Protein 2MW1 (pdb70)

B-factor: mean 37.43, std 23.06, range [0.03, 75.54]

Solvent-accessible surface area: 7806 Å² total; per-residue (Å²): 98,145,145,174,90,97,127,144,49,131,50,91,93,9,94,31,71,113,76,26,122,42,57,160,155,11,82,4,118,20,110,27,111,19,36,84,24,64,0,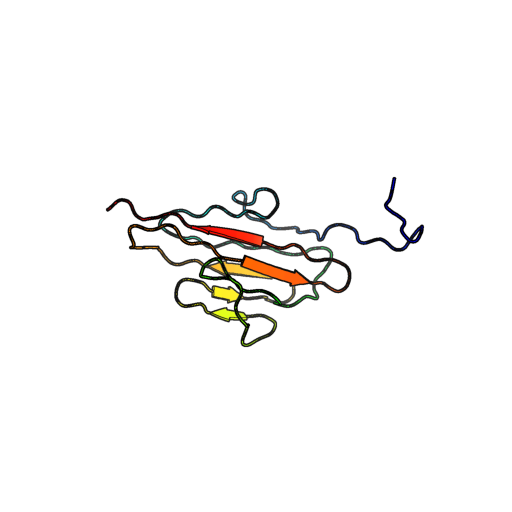10,1,103,61,49,111,88,18,109,5,73,10,2,31,56,124,64,130,115,85,160,32,125,37,159,118,77,7,96,14,68,42,0,51,2,75,14,108,121,48,62,0,45,0,74,13,79,126,1,142,64,127,53,71,70,44,1,0,2,24,0,59,10,55,110,10,137,39,72,2,82,4,36,2,50,33,12,209,187

Sequence (118 aa):
GCELSDPDGLADPMKWSKVPSGLKNGELKVEAEGGSSLFACKNYKSFWISSVKEEGKFKENTSYKEFDGGWYLVKIEDNELKVIINRNETNASRSFTVCVEAGNAFDEFKFVQDAAKQGCELSDPDGLADPMKWSKVPSGLKNGELKVEAEGGSSLFACKNYKSFWISSVKEEGKFKENTSYKEFDGGWYLVKIEDNELKVIINRNETNASRSFTVCVEAGNAFDEFKFVQDAAKQGCELSDPDGLADPMKWSKVPSGLKNGELKVEAEGGSSLFACKNYKSFWISSVKEEGKFKENTSYKEFDGGWYLVKIEDNELKVIINRNETNASRSFTVCVEAGNAFDEFKFVQDAAKQGCELSDPDGLADPMKWSKVPSGLKNGELKVEAEGGSSLFACKNYKSFWISSVKEEGKFKENTSYKEFDGGWYLVKIEDNELKVIINRNETNASRSFTVCVEAGNAFDEFKFVQDAAKQGCELSDPDGLADPMKWSKVPSGLKNGELKVEAEGGSSLFACKNYKSFWISSVKEEGKFKENTSYKEFDGGWYLVKIEDNELKVIINRNETNASRSFTVCVEAGNAFDEFKFVQDAAKQGCELSDPDGLADPMKWSKVPSGLKNGELKVEAEGGSSLFACKNYKSFWISSVKEEGKFKENTSYKEFDGGWYLVKIEDNELKVIINRNETNASRSFTVCVEAGNAFDEFKFVQDAAKQGCELSDPDGLADPMKWSKVPSGLKNGELKVEAEGGSSLFACKNYKSFWISSVKEEGKFKENTSYKEFDGGWYLVKIEDNELKVIINRNETNASRSFTVCVEAGNAFDEFKFVQDAAKQGCELSDPDGLADPMKWSKVPSGLKNGELKVEAEGGSSLFACKNYKSFWISSVKEEGKFKENTSYKEFDGGWYLVKIEDNELKVIINRNETNASRSFTVCVEAGNAFDEFKFVQDAAKQGCELSDPDGLADPMKWSKVPSGLKNGELKVEAEGGSSLFACKNYKSFWISSVKEEGKFKENTSYKEFDGGWYLVKIEDNELKVIINRNETNASRSFTVCVEAGNAFDEFKFVQDAAKQGCELSDPDGLADPMKWSKVPSGLKNGELKVEAEGGSSLFACKNYKSFWISSVKEEGKFKENTSYKEFDGGWYLVKIEDNELKVIINRNETNASRSFTVCVEAGNAFDEFKFVQDAAKQGCELSDPDGLADPMKWSKVPSGLKNGELKVEAEGGSSLFACKNYKSFWISSVKEEGKFKENTSYKEFDGGWYLVKIEDNELKVIINRNETNASRSFTVCVEAGNAFDEFKFVQDAAKQGCELSDPDGLADPMKWSKVPSGLKNGELKVEAEGGSSLFACKNYKSFWISSVKEEGKFKENTSYKEFDGGWYLVKIEDNELKVIINRNETNASRSFTVCVEAGNAFDEFKFVQDAAKQGCELSDPDGLADPMKWSKVPSGLKNGELKVEAEGGSSLFACKNYKSFWISSVKEEGKFKENTSYKEFDGGWYLVKIEDNELKVIINRNETNASRSFTVCVEAGNAFDEFKFVQDAAKQGCELSDPDGLADPMKWSKVPSGLKNGELKVEAEGGSSLFACKNYKSFWISSVKEEGKFKENTSYKEFDGGWYLVKIEDNELKVIINRNETNASRSFTVCVEAGNAFDEFKFVQDAAKQGCELSDPDGLADPMKWSKVPSGLKNGELKVEAEGGSSLFACKNYKSFWISSVKEEGKFKENTSYKEFDGGWYLVKIEDNELKVIINRNETNASRSFTVCVEAGNAFDEFKFVQDAAKQGCELSDPDGLADPMKWSKVPSGLKNGELKVEAEGGSSLFACKNYKSFWISSVKEEGKFKENTSYKEFDGGWYLVKIEDNELKVIINRNETNASRSFTVCVEAGNAFDEFKFVQDAAKQGCELSDPDGLADPMKWSKVPSGLKNGELKVEAEGGSSLFACKNYKSFWISSVKEEGKFKENTSYKEFDGGWYLVKIEDNELKVIINRNETNASRSFTVCVEAGNAFDEFKFVQDAAKQGCELSDPDGLADPMKWSKVPSGLKNGELKVEAEGGSSLFACKNYKSFWISSVKEEGKFKENTSYKEFDGGWYLVKIEDNELKVIINRNETNASRSFTVCVEAGNAFDEFKFVQDAAKQGCELSDPDGLADPMKWSKVPSGLKNGELKVEAEGGSSLFACKNYKSFWISSVKEEGKFKENTSYKEFDGGWYLVKIEDNELKVIINRNETNASRSFTVCVEAGNAFDEFKFVQDAAKQGCELSDPDGLADPMKWSKVPSGLKNGELKVEAEGGSSLFACKNYKSFWISSVKEEGKFKENTSYKEFDGGWYLVKIEDNELKVIINRNETNASRSFTVCVEAGNAFDEFKFVQDAAKQ

Structure (mmCIF, N/CA/C/O backbone):
data_2MW1
#
_entry.id   2MW1
#
loop_
_atom_site.group_PDB
_atom_site.id
_atom_site.type_symbol
_atom_site.label_atom_id
_atom_site.label_alt_id
_atom_site.label_comp_id
_atom_site.label_asym_id
_atom_site.label_entity_id
_atom_site.label_seq_id
_atom_site.pdbx_PDB_ins_code
_atom_site.Cartn_x
_atom_site.Cartn_y
_atom_site.Cartn_z
_atom_site.occupancy
_atom_site.B_iso_or_equiv
_atom_site.auth_seq_id
_atom_site.auth_comp_id
_atom_site.auth_asym_id
_atom_site.auth_atom_id
_atom_site.pdbx_PDB_model_num
ATOM 1 N N . GLY A 1 1 ? -10.955 23.124 -18.495 1.00 62.32 1 GLY A N 1
ATOM 2 C CA . GLY A 1 1 ? -11.996 23.397 -17.495 1.00 50.11 1 GLY A CA 1
ATOM 3 C C . GLY A 1 1 ? -12.791 22.137 -17.211 1.00 41.14 1 GLY A C 1
ATOM 4 O O . GLY A 1 1 ? -12.173 21.103 -16.985 1.00 22.33 1 GLY A O 1
ATOM 8 N N . CYS A 1 2 ? -14.128 22.211 -17.195 1.00 23.23 2 CYS A N 1
ATOM 9 C CA . CYS A 1 2 ? -15.121 21.236 -16.712 1.00 54.23 2 CYS A CA 1
ATOM 10 C C . CYS A 1 2 ? -14.981 20.754 -15.257 1.00 44.32 2 CYS A C 1
ATOM 11 O O . CYS A 1 2 ? -15.911 20.176 -14.691 1.00 70.32 2 CYS A O 1
ATOM 19 N N . GLU A 1 3 ? -13.855 21.006 -14.607 1.00 5.43 3 GLU A N 1
ATOM 20 C CA . GLU A 1 3 ? -13.669 20.973 -13.161 1.00 2.22 3 GLU A CA 1
ATOM 21 C C . GLU A 1 3 ? -14.218 22.270 -12.553 1.00 21.34 3 GLU A C 1
ATOM 22 O O . GLU A 1 3 ? -14.181 23.318 -13.209 1.00 45.42 3 GLU A O 1
ATOM 34 N N . LEU A 1 4 ? -14.694 22.218 -11.304 1.00 43.02 4 LEU A N 1
ATOM 35 C CA . LEU A 1 4 ? -14.896 23.360 -10.406 1.00 24.41 4 LEU A CA 1
ATOM 36 C C . LEU A 1 4 ? -14.586 22.864 -8.997 1.00 52.25 4 LEU A C 1
ATOM 37 O O . LEU A 1 4 ? -14.873 21.704 -8.692 1.00 33.53 4 LEU A O 1
ATOM 53 N N . SER A 1 5 ? -14.042 23.728 -8.143 1.00 52.11 5 SER A N 1
ATOM 54 C CA . SER A 1 5 ? -13.660 23.399 -6.772 1.00 11.14 5 SER A CA 1
ATOM 55 C C . SER A 1 5 ? -13.841 24.642 -5.904 1.00 13.02 5 SER A C 1
ATOM 56 O O . SER A 1 5 ? -13.963 25.753 -6.438 1.00 2.14 5 SER A O 1
ATOM 64 N N . ASP A 1 6 ? -13.837 24.479 -4.584 1.00 51.23 6 ASP A N 1
ATOM 65 C CA . ASP A 1 6 ? -13.802 25.604 -3.653 1.00 23.33 6 ASP A CA 1
ATOM 66 C C . ASP A 1 6 ? -12.430 26.267 -3.774 1.00 64.13 6 ASP A C 1
ATOM 67 O O . ASP A 1 6 ? -11.431 25.555 -3.920 1.00 32.20 6 ASP A O 1
ATOM 76 N N . PRO A 1 7 ? -12.331 27.601 -3.649 1.00 2.23 7 PRO A N 1
ATOM 77 C CA . PRO A 1 7 ? -11.089 28.310 -3.931 1.00 4.43 7 PRO A CA 1
ATOM 78 C C . PRO A 1 7 ? -9.961 27.932 -2.970 1.00 22.50 7 PRO A C 1
ATOM 79 O O . PRO A 1 7 ? -8.799 27.918 -3.378 1.00 5.34 7 PRO A O 1
ATOM 90 N N . ASP A 1 8 ? -10.288 27.614 -1.715 1.00 52.24 8 ASP A N 1
ATOM 91 C CA . ASP A 1 8 ? -9.346 27.127 -0.714 1.00 62.14 8 ASP A CA 1
ATOM 92 C C . ASP A 1 8 ? -10.035 25.984 0.020 1.00 1.32 8 ASP A C 1
ATOM 93 O O . ASP A 1 8 ? -10.318 26.060 1.221 1.00 73.13 8 ASP A O 1
ATOM 102 N N . GLY A 1 9 ? -10.381 24.948 -0.739 1.00 65.55 9 GLY A N 1
ATOM 103 C CA . GLY A 1 9 ? -10.975 23.725 -0.219 1.00 42.15 9 GLY A CA 1
ATOM 104 C C . GLY A 1 9 ? -10.626 22.527 -1.092 1.00 42.44 9 GLY A C 1
ATOM 105 O O . GLY A 1 9 ? -11.520 21.802 -1.531 1.00 31.13 9 GLY A O 1
ATOM 109 N N . LEU A 1 10 ? -9.334 22.333 -1.368 1.00 5.02 10 LEU A N 1
ATOM 110 C CA . LEU A 1 10 ? -8.759 21.224 -2.107 1.00 23.30 10 LEU A CA 1
ATOM 111 C C . LEU A 1 10 ? -7.938 20.344 -1.143 1.00 43.14 10 LEU A C 1
ATOM 112 O O . LEU A 1 10 ? -7.796 20.670 0.045 1.00 25.41 10 LEU A O 1
ATOM 128 N N . ALA A 1 11 ? -7.377 19.237 -1.636 1.00 3.42 11 ALA A N 1
ATOM 129 C CA . ALA A 1 11 ? -6.599 18.280 -0.861 1.00 65.15 11 ALA A CA 1
ATOM 130 C C . ALA A 1 11 ? -5.207 18.148 -1.470 1.00 23.43 11 ALA A C 1
ATOM 131 O O . ALA A 1 11 ? -5.055 17.648 -2.583 1.00 62.32 11 ALA A O 1
ATOM 138 N N . ASP A 1 12 ? -4.185 18.598 -0.742 1.00 74.23 12 ASP A N 1
ATOM 139 C CA . ASP A 1 12 ? -2.779 18.408 -1.107 1.00 51.24 12 ASP A CA 1
ATOM 140 C C . ASP A 1 12 ? -2.469 16.902 -1.177 1.00 70.15 12 ASP A C 1
ATOM 141 O O . ASP A 1 12 ? -3.144 16.120 -0.496 1.00 72.34 12 ASP A O 1
ATOM 150 N N . PRO A 1 13 ? -1.437 16.447 -1.907 1.00 65.54 13 PRO A N 1
ATOM 151 C CA . PRO A 1 13 ? -1.055 15.034 -1.903 1.00 1.42 13 PRO A CA 1
ATOM 152 C C . PRO A 1 13 ? -0.557 14.617 -0.516 1.00 23.40 13 PRO A C 1
ATOM 153 O O . PRO A 1 13 ? 0.032 15.434 0.204 1.00 53.13 13 PRO A O 1
ATOM 164 N N . MET A 1 14 ? -0.802 13.366 -0.118 1.00 23.32 14 MET A N 1
ATOM 165 C CA . MET A 1 14 ? -0.259 12.843 1.133 1.00 11.13 14 MET A CA 1
ATOM 166 C C . MET A 1 14 ? 1.253 12.744 1.003 1.00 50.25 14 MET A C 1
ATOM 167 O O . MET A 1 14 ? 1.772 12.426 -0.071 1.00 2.04 14 MET A O 1
ATOM 181 N N . LYS A 1 15 ? 1.968 13.028 2.092 1.00 32.33 15 LYS A N 1
ATOM 182 C CA . LYS A 1 15 ? 3.412 13.168 2.060 1.00 52.43 15 LYS A CA 1
ATOM 183 C C . LYS A 1 15 ? 4.092 12.401 3.163 1.00 24.12 15 LYS A C 1
ATOM 184 O O . LYS A 1 15 ? 3.757 12.402 4.352 1.00 44.12 15 LYS A O 1
ATOM 203 N N . TRP A 1 16 ? 5.233 11.920 2.720 1.00 73.21 16 TRP A N 1
ATOM 204 C CA . TRP A 1 16 ? 5.981 10.839 3.316 1.00 42.24 16 TRP A CA 1
ATOM 205 C C . TRP A 1 16 ? 7.429 11.295 3.492 1.00 3.14 16 TRP A C 1
ATOM 206 O O . TRP A 1 16 ? 7.986 11.933 2.595 1.00 13.20 16 TRP A O 1
ATOM 227 N N . SER A 1 17 ? 8.023 11.048 4.663 1.00 52.32 17 SER A N 1
ATOM 228 C CA . SER A 1 17 ? 9.456 11.213 4.917 1.00 70.43 17 SER A CA 1
ATOM 229 C C . SER A 1 17 ? 10.236 9.960 4.495 1.00 73.14 17 SER A C 1
ATOM 230 O O . SER A 1 17 ? 11.369 10.073 4.022 1.00 41.31 17 SER A O 1
ATOM 238 N N . LYS A 1 18 ? 9.649 8.764 4.611 1.00 63.34 18 LYS A N 1
ATOM 239 C CA . LYS A 1 18 ? 10.281 7.505 4.216 1.00 30.12 18 LYS A CA 1
ATOM 240 C C . LYS A 1 18 ? 9.371 6.843 3.201 1.00 70.33 18 LYS A C 1
ATOM 241 O O . LYS A 1 18 ? 8.183 6.714 3.486 1.00 32.40 18 LYS A O 1
ATOM 260 N N . VAL A 1 19 ? 9.935 6.416 2.074 1.00 31.24 19 VAL A N 1
ATOM 261 C CA . VAL A 1 19 ? 9.316 5.551 1.074 1.00 53.45 19 VAL A CA 1
ATOM 262 C C . VAL A 1 19 ? 10.401 4.609 0.520 1.00 30.40 19 VAL A C 1
ATOM 263 O O . VAL A 1 19 ? 11.598 4.910 0.656 1.00 72.33 19 VAL A O 1
ATOM 276 N N . PRO A 1 20 ? 10.030 3.464 -0.072 1.00 30.33 20 PRO A N 1
ATOM 277 C CA . PRO A 1 20 ? 10.901 2.612 -0.873 1.00 53.23 20 PRO A CA 1
ATOM 278 C C . PRO A 1 20 ? 11.129 3.193 -2.268 1.00 4.02 20 PRO A C 1
ATOM 279 O O . PRO A 1 20 ? 10.194 3.672 -2.909 1.00 3.43 20 PRO A O 1
ATOM 290 N N . SER A 1 21 ? 12.344 3.026 -2.791 1.00 32.14 21 SER A N 1
ATOM 291 C CA . SER A 1 21 ? 12.670 3.397 -4.165 1.00 4.31 21 SER A CA 1
ATOM 292 C C . SER A 1 21 ? 11.921 2.573 -5.232 1.00 31.23 21 SER A C 1
ATOM 293 O O . SER A 1 21 ? 11.911 2.954 -6.400 1.00 52.13 21 SER A O 1
ATOM 301 N N . GLY A 1 22 ? 11.295 1.446 -4.868 1.00 61.34 22 GLY A N 1
ATOM 302 C CA . GLY A 1 22 ? 10.505 0.629 -5.792 1.00 44.15 22 GLY A CA 1
ATOM 303 C C . GLY A 1 22 ? 9.141 1.238 -6.134 1.00 53.42 22 GLY A C 1
ATOM 304 O O . GLY A 1 22 ? 8.455 0.741 -7.031 1.00 22.54 22 GLY A O 1
ATOM 308 N N . LEU A 1 23 ? 8.719 2.291 -5.425 1.00 23.41 23 LEU A N 1
ATOM 309 C CA . LEU A 1 23 ? 7.544 3.091 -5.733 1.00 15.40 23 LEU A CA 1
ATOM 310 C C . LEU A 1 23 ? 7.709 3.780 -7.081 1.00 35.42 23 LEU A C 1
ATOM 311 O O . LEU A 1 23 ? 8.724 4.422 -7.348 1.00 72.12 23 LEU A O 1
ATOM 327 N N . LYS A 1 24 ? 6.669 3.718 -7.901 1.00 53.13 24 LYS A N 1
ATOM 328 C CA . LYS A 1 24 ? 6.529 4.497 -9.125 1.00 33.13 24 LYS A CA 1
ATOM 329 C C . LYS A 1 24 ? 5.082 4.948 -9.205 1.00 35.23 24 LYS A C 1
ATOM 330 O O . LYS A 1 24 ? 4.220 4.161 -9.578 1.00 13.04 24 LYS A O 1
ATOM 349 N N . ASN A 1 25 ? 4.804 6.182 -8.773 1.00 0.10 25 ASN A N 1
ATOM 350 C CA . ASN A 1 25 ? 3.458 6.751 -8.659 1.00 21.44 25 ASN A CA 1
ATOM 351 C C . ASN A 1 25 ? 2.494 5.760 -7.988 1.00 34.12 25 ASN A C 1
ATOM 352 O O . ASN A 1 25 ? 1.463 5.376 -8.546 1.00 51.14 25 ASN A O 1
ATOM 363 N N . GLY A 1 26 ? 2.905 5.264 -6.818 1.00 60.14 26 GLY A N 1
ATOM 364 C CA . GLY A 1 26 ? 2.151 4.318 -6.006 1.00 34.24 26 GLY A CA 1
ATOM 365 C C . GLY A 1 26 ? 2.109 2.898 -6.567 1.00 15.31 26 GLY A C 1
ATOM 366 O O . GLY A 1 26 ? 1.591 2.024 -5.881 1.00 55.21 26 GLY A O 1
ATOM 370 N N . GLU A 1 27 ? 2.642 2.612 -7.760 1.00 75.33 27 GLU A N 1
ATOM 371 C CA . GLU A 1 27 ? 2.774 1.237 -8.228 1.00 4.01 27 GLU A CA 1
ATOM 372 C C . GLU A 1 27 ? 4.098 0.680 -7.696 1.00 75.25 27 GLU A C 1
ATOM 373 O O . GLU A 1 27 ? 5.164 1.250 -7.944 1.00 20.53 27 GLU A O 1
ATOM 385 N N . LEU A 1 28 ? 4.044 -0.411 -6.933 1.00 21.42 28 LEU A N 1
ATOM 386 C CA . LEU A 1 28 ? 5.171 -0.976 -6.192 1.00 71.25 28 LEU A CA 1
ATOM 387 C C . LEU A 1 28 ? 5.512 -2.323 -6.816 1.00 54.13 28 LEU A C 1
ATOM 388 O O . LEU A 1 28 ? 4.821 -3.316 -6.566 1.00 43.31 28 LEU A O 1
ATOM 404 N N . LYS A 1 29 ? 6.551 -2.372 -7.650 1.00 3.03 29 LYS A N 1
ATOM 405 C CA . LYS A 1 29 ? 6.961 -3.643 -8.254 1.00 73.45 29 LYS A CA 1
ATOM 406 C C . LYS A 1 29 ? 7.693 -4.467 -7.194 1.00 51.22 29 LYS A C 1
ATOM 407 O O . LYS A 1 29 ? 8.410 -3.905 -6.368 1.00 2.31 29 LYS A O 1
ATOM 426 N N . VAL A 1 30 ? 7.510 -5.784 -7.199 1.00 52.31 30 VAL A N 1
ATOM 427 C CA . VAL A 1 30 ? 8.123 -6.733 -6.279 1.00 21.21 30 VAL A CA 1
ATOM 428 C C . VAL A 1 30 ? 8.512 -7.953 -7.104 1.00 52.25 30 VAL A C 1
ATOM 429 O O . VAL A 1 30 ? 7.870 -8.275 -8.110 1.00 2.11 30 VAL A O 1
ATOM 442 N N . GLU A 1 31 ? 9.590 -8.619 -6.716 1.00 20.10 31 GLU A N 1
ATOM 443 C CA . GLU A 1 31 ? 10.142 -9.762 -7.420 1.00 21.44 31 GLU A CA 1
ATOM 444 C C . GLU A 1 31 ? 9.650 -11.061 -6.772 1.00 75.24 31 GLU A C 1
ATOM 445 O O . GLU A 1 31 ? 8.944 -11.043 -5.756 1.00 53.42 31 GLU A O 1
ATOM 457 N N . ALA A 1 32 ? 10.057 -12.202 -7.321 1.00 60.32 32 ALA A N 1
ATOM 458 C CA . ALA A 1 32 ? 9.770 -13.529 -6.784 1.00 62.11 32 ALA A CA 1
ATOM 459 C C . ALA A 1 32 ? 10.585 -13.895 -5.528 1.00 41.42 32 ALA A C 1
ATOM 460 O O . ALA A 1 32 ? 10.789 -15.067 -5.249 1.00 35.44 32 ALA A O 1
ATOM 467 N N . GLU A 1 33 ? 10.997 -12.918 -4.723 1.00 11.22 33 GLU A N 1
ATOM 468 C CA . GLU A 1 33 ? 11.507 -13.070 -3.362 1.00 74.15 33 GLU A CA 1
ATOM 469 C C . GLU A 1 33 ? 10.606 -12.405 -2.334 1.00 73.25 33 GLU A C 1
ATOM 470 O O . GLU A 1 33 ? 10.441 -12.925 -1.233 1.00 32.21 33 GLU A O 1
ATOM 482 N N . GLY A 1 34 ? 10.047 -11.254 -2.697 1.00 12.12 34 GLY A N 1
ATOM 483 C CA . GLY A 1 34 ? 9.296 -10.436 -1.767 1.00 42.15 34 GLY A CA 1
ATOM 484 C C . GLY A 1 34 ? 10.255 -9.656 -0.875 1.00 23.14 34 GLY A C 1
ATOM 485 O O . GLY A 1 34 ? 11.417 -10.031 -0.686 1.00 63.15 34 GLY A O 1
ATOM 489 N N . GLY A 1 35 ? 9.762 -8.558 -0.319 1.00 51.12 35 GLY A N 1
ATOM 490 C CA . GLY A 1 35 ? 10.570 -7.616 0.442 1.00 11.44 35 GLY A CA 1
ATOM 491 C C . GLY A 1 35 ? 9.744 -6.941 1.524 1.00 42.01 35 GLY A C 1
ATOM 492 O O . GLY A 1 35 ? 8.522 -7.112 1.579 1.00 20.12 35 GLY A O 1
ATOM 496 N N . SER A 1 36 ? 10.405 -6.155 2.374 1.00 51.12 36 SER A N 1
ATOM 497 C CA . SER A 1 36 ? 9.729 -5.190 3.223 1.00 13.24 36 SER A CA 1
ATOM 498 C C . SER A 1 36 ? 9.755 -3.827 2.534 1.00 13.20 36 SER A C 1
ATOM 499 O O . SER A 1 36 ? 10.664 -3.534 1.754 1.00 24.50 36 SER A O 1
ATOM 507 N N . SER A 1 37 ? 8.797 -2.969 2.870 1.00 54.35 37 SER A N 1
ATOM 508 C CA . SER A 1 37 ? 8.792 -1.558 2.537 1.00 23.21 37 SER A CA 1
ATOM 509 C C . SER A 1 37 ? 8.197 -0.793 3.716 1.00 70.33 37 SER A C 1
ATOM 510 O O . SER A 1 37 ? 7.319 -1.306 4.416 1.00 62.15 37 SER A O 1
ATOM 518 N N . LEU A 1 38 ? 8.679 0.434 3.914 1.00 13.10 38 LEU A N 1
ATOM 519 C CA . LEU A 1 38 ? 8.324 1.331 5.003 1.00 63.54 38 LEU A CA 1
ATOM 520 C C . LEU A 1 38 ? 7.894 2.648 4.377 1.00 24.33 38 LEU A C 1
ATOM 521 O O . LEU A 1 38 ? 8.599 3.184 3.518 1.00 73.35 38 LEU A O 1
ATOM 537 N N . PHE A 1 39 ? 6.763 3.156 4.845 1.00 43.11 39 PHE A N 1
ATOM 538 C CA . PHE A 1 39 ? 6.097 4.353 4.390 1.00 14.10 39 PHE A CA 1
ATOM 539 C C . PHE A 1 39 ? 5.838 5.177 5.647 1.00 64.33 39 PHE A C 1
ATOM 540 O O . PHE A 1 39 ? 4.869 4.923 6.363 1.00 31.33 39 PHE A O 1
ATOM 557 N N . ALA A 1 40 ? 6.744 6.103 5.977 1.00 52.33 40 ALA A N 1
ATOM 558 C CA . ALA A 1 40 ? 6.566 6.968 7.139 1.00 4.00 40 ALA A CA 1
ATOM 559 C C . ALA A 1 40 ? 6.032 8.308 6.699 1.00 11.43 40 ALA A C 1
ATOM 560 O O . ALA A 1 40 ? 6.606 8.953 5.816 1.00 12.32 40 ALA A O 1
ATOM 567 N N . CYS A 1 41 ? 4.911 8.692 7.294 1.00 31.22 41 CYS A N 1
ATOM 568 C CA . CYS A 1 41 ? 4.124 9.824 6.884 1.00 53.11 41 CYS A CA 1
ATOM 569 C C . CYS A 1 41 ? 4.429 11.023 7.758 1.00 1.11 41 CYS A C 1
ATOM 570 O O . CYS A 1 41 ? 4.449 10.966 8.995 1.00 61.11 41 CYS A O 1
ATOM 578 N N . LYS A 1 42 ? 4.658 12.140 7.076 1.00 10.02 42 LYS A N 1
ATOM 579 C CA . LYS A 1 42 ? 5.136 13.348 7.712 1.00 33.51 42 LYS A CA 1
ATOM 580 C C . LYS A 1 42 ? 4.035 14.391 7.841 1.00 52.12 42 LYS A C 1
ATOM 581 O O . LYS A 1 42 ? 4.188 15.297 8.659 1.00 72.34 42 LYS A O 1
ATOM 600 N N . ASN A 1 43 ? 2.927 14.255 7.109 1.00 12.21 43 ASN A N 1
ATOM 601 C CA . ASN A 1 43 ? 1.862 15.261 7.058 1.00 10.44 43 ASN A CA 1
ATOM 602 C C . ASN A 1 43 ? 0.469 14.726 7.439 1.00 3.00 43 ASN A C 1
ATOM 603 O O . ASN A 1 43 ? -0.456 15.530 7.572 1.00 33.42 43 ASN A O 1
ATOM 614 N N . TYR A 1 44 ? 0.316 13.413 7.637 1.00 63.51 44 TYR A N 1
ATOM 615 C CA . TYR A 1 44 ? -0.953 12.753 7.936 1.00 5.22 44 TYR A CA 1
ATOM 616 C C . TYR A 1 44 ? -0.686 11.515 8.805 1.00 4.23 44 TYR A C 1
ATOM 617 O O . TYR A 1 44 ? -0.607 10.401 8.299 1.00 43.22 44 TYR A O 1
ATOM 635 N N . LYS A 1 45 ? -0.531 11.686 10.118 1.00 1.44 45 LYS A N 1
ATOM 636 C CA . LYS A 1 45 ? -0.201 10.595 11.057 1.00 63.24 45 LYS A CA 1
ATOM 637 C C . LYS A 1 45 ? -1.452 9.900 11.595 1.00 72.11 45 LYS A C 1
ATOM 638 O O . LYS A 1 45 ? -1.432 9.303 12.667 1.00 41.43 45 LYS A O 1
ATOM 657 N N . SER A 1 46 ? -2.563 10.053 10.890 1.00 3.24 46 SER A N 1
ATOM 658 C CA . SER A 1 46 ? -3.874 9.611 11.308 1.00 1.31 46 SER A CA 1
ATOM 659 C C . SER A 1 46 ? -4.558 9.149 10.029 1.00 34.23 46 SER A C 1
ATOM 660 O O . SER A 1 46 ? -4.943 9.979 9.207 1.00 25.22 46 SER A O 1
ATOM 668 N N . PHE A 1 47 ? -4.580 7.839 9.806 1.00 44.03 47 PHE A N 1
ATOM 669 C CA . PHE A 1 47 ? -5.217 7.179 8.676 1.00 71.41 47 PHE A CA 1
ATOM 670 C C . PHE A 1 47 ? -5.551 5.750 9.087 1.00 43.13 47 PHE A C 1
ATOM 671 O O . PHE A 1 47 ? -5.244 5.344 10.212 1.00 33.53 47 PHE A O 1
ATOM 688 N N . TRP A 1 48 ? -6.168 4.987 8.193 1.00 32.40 48 TRP A N 1
ATOM 689 C CA . TRP A 1 48 ? -6.478 3.578 8.407 1.00 52.35 48 TRP A CA 1
ATOM 690 C C . TRP A 1 48 ? -6.646 2.887 7.071 1.00 62.44 48 TRP A C 1
ATOM 691 O O . TRP A 1 48 ? -6.820 3.520 6.029 1.00 53.41 48 TRP A O 1
ATOM 712 N N . ILE A 1 49 ? -6.584 1.566 7.129 1.00 64.32 49 ILE A N 1
ATOM 713 C CA . ILE A 1 49 ? -6.713 0.677 5.996 1.00 63.25 49 ILE A CA 1
ATOM 714 C C . ILE A 1 49 ? -8.172 0.684 5.547 1.00 70.45 49 ILE A C 1
ATOM 715 O O . ILE A 1 49 ? -9.044 0.353 6.353 1.00 44.34 49 ILE A O 1
ATOM 731 N N . SER A 1 50 ? -8.424 0.987 4.270 1.00 71.32 50 SER A N 1
ATOM 732 C CA . SER A 1 50 ? -9.751 0.862 3.671 1.00 14.23 50 SER A CA 1
ATOM 733 C C . SER A 1 50 ? -9.738 0.301 2.249 1.00 21.51 50 SER A C 1
ATOM 734 O O . SER A 1 50 ? -10.804 0.240 1.627 1.00 23.41 50 SER A O 1
ATOM 742 N N . SER A 1 51 ? -8.607 -0.193 1.729 1.00 31.23 51 SER A N 1
ATOM 743 C CA . SER A 1 51 ? -8.727 -1.283 0.774 1.00 25.42 51 SER A CA 1
ATOM 744 C C . SER A 1 51 ? -7.685 -2.367 0.970 1.00 13.34 51 SER A C 1
ATOM 745 O O . SER A 1 51 ? -6.599 -2.137 1.510 1.00 22.13 51 SER A O 1
ATOM 753 N N . VAL A 1 52 ? -8.043 -3.540 0.460 1.00 1.44 52 VAL A N 1
ATOM 754 C CA . VAL A 1 52 ? -7.202 -4.688 0.208 1.00 12.10 52 VAL A CA 1
ATOM 755 C C . VAL A 1 52 ? -7.661 -5.212 -1.158 1.00 32.42 52 VAL A C 1
ATOM 756 O O . VAL A 1 52 ? -8.851 -5.181 -1.471 1.00 20.11 52 VAL A O 1
ATOM 769 N N . LYS A 1 53 ? -6.733 -5.723 -1.963 1.00 35.50 53 LYS A N 1
ATOM 770 C CA . LYS A 1 53 ? -6.971 -6.562 -3.136 1.00 62.53 53 LYS A CA 1
ATOM 771 C C . LYS A 1 53 ? -5.877 -7.605 -3.083 1.00 23.42 53 LYS A C 1
ATOM 772 O O . LYS A 1 53 ? -4.763 -7.238 -2.733 1.00 1.00 53 LYS A O 1
ATOM 791 N N . GLU A 1 54 ? -6.177 -8.853 -3.434 1.00 54.15 54 GLU A N 1
ATOM 792 C CA . GLU A 1 54 ? -5.183 -9.935 -3.466 1.00 35.21 54 GLU A CA 1
ATOM 793 C C . GLU A 1 54 ? -5.282 -10.778 -4.734 1.00 35.10 54 GLU A C 1
ATOM 794 O O . GLU A 1 54 ? -4.480 -11.689 -4.952 1.00 0.30 54 GLU A O 1
ATOM 806 N N . GLU A 1 55 ? -6.273 -10.486 -5.577 1.00 35.40 55 GLU A N 1
ATOM 807 C CA . GLU A 1 55 ? -6.696 -11.393 -6.636 1.00 22.44 55 GLU A CA 1
ATOM 808 C C . GLU A 1 55 ? -7.363 -10.616 -7.766 1.00 1.30 55 GLU A C 1
ATOM 809 O O . GLU A 1 55 ? -8.377 -11.022 -8.322 1.00 15.01 55 GLU A O 1
ATOM 821 N N . GLY A 1 56 ? -6.837 -9.432 -8.075 1.00 15.23 56 GLY A N 1
ATOM 822 C CA . GLY A 1 56 ? -7.366 -8.612 -9.163 1.00 41.43 56 GLY A CA 1
ATOM 823 C C . GLY A 1 56 ? -8.728 -7.977 -8.851 1.00 15.42 56 GLY A C 1
ATOM 824 O O . GLY A 1 56 ? -9.239 -7.216 -9.669 1.00 0.23 56 GLY A O 1
ATOM 828 N N . LYS A 1 57 ? -9.307 -8.236 -7.678 1.00 32.25 57 LYS A N 1
ATOM 829 C CA . LYS A 1 57 ? -10.537 -7.646 -7.159 1.00 44.01 57 LYS A CA 1
ATOM 830 C C . LYS A 1 57 ? -10.316 -7.352 -5.684 1.00 54.31 57 LYS A C 1
ATOM 831 O O . LYS A 1 57 ? -9.367 -7.882 -5.096 1.00 15.22 57 LYS A O 1
ATOM 850 N N . PHE A 1 58 ? -11.126 -6.472 -5.111 1.00 42.24 58 PHE A N 1
ATOM 851 C CA . PHE A 1 58 ? -10.925 -5.992 -3.752 1.00 73.20 58 PHE A CA 1
ATOM 852 C C . PHE A 1 58 ? -11.545 -6.992 -2.770 1.00 74.51 58 PHE A C 1
ATOM 853 O O . PHE A 1 58 ? -12.346 -7.858 -3.146 1.00 31.13 58 PHE A O 1
ATOM 870 N N . LYS A 1 59 ? -11.158 -6.911 -1.500 1.00 4.13 59 LYS A N 1
ATOM 871 C CA . LYS A 1 59 ? -11.667 -7.721 -0.402 1.00 15.31 59 LYS A CA 1
ATOM 872 C C . LYS A 1 59 ? -11.697 -6.887 0.887 1.00 15.04 59 LYS A C 1
ATOM 873 O O . LYS A 1 59 ? -11.194 -5.762 0.879 1.00 3.25 59 LYS A O 1
ATOM 892 N N . GLU A 1 60 ? -12.282 -7.407 1.968 1.00 1.45 60 GLU A N 1
ATOM 893 C CA . GLU A 1 60 ? -12.467 -6.655 3.213 1.00 20.14 60 GLU A CA 1
ATOM 894 C C . GLU A 1 60 ? -11.330 -6.891 4.216 1.00 23.12 60 GLU A C 1
ATOM 895 O O . GLU A 1 60 ? -10.571 -7.857 4.104 1.00 1.31 60 GLU A O 1
ATOM 907 N N . ASN A 1 61 ? -11.250 -6.026 5.233 1.00 73.42 61 ASN A N 1
ATOM 908 C CA . ASN A 1 61 ? -10.111 -5.847 6.119 1.00 54.23 61 ASN A CA 1
ATOM 909 C C . ASN A 1 61 ? -10.527 -5.958 7.589 1.00 11.01 61 ASN A C 1
ATOM 910 O O . ASN A 1 61 ? -11.387 -5.210 8.055 1.00 13.24 61 ASN A O 1
ATOM 921 N N . THR A 1 62 ? -9.923 -6.882 8.333 1.00 25.41 62 THR A N 1
ATOM 922 C CA . THR A 1 62 ? -10.357 -7.277 9.677 1.00 23.54 62 THR A CA 1
ATOM 923 C C . THR A 1 62 ? -9.910 -6.315 10.795 1.00 53.42 62 THR A C 1
ATOM 924 O O . THR A 1 62 ? -10.023 -6.638 11.979 1.00 62.34 62 THR A O 1
ATOM 935 N N . SER A 1 63 ? -9.333 -5.162 10.456 1.00 5.23 63 SER A N 1
ATOM 936 C CA . SER A 1 63 ? -8.833 -4.180 11.409 1.00 62.21 63 SER A CA 1
ATOM 937 C C . SER A 1 63 ? -8.804 -2.807 10.730 1.00 14.33 63 SER A C 1
ATOM 938 O O . SER A 1 63 ? -9.222 -2.675 9.580 1.00 61.21 63 SER A O 1
ATOM 946 N N . TYR A 1 64 ? -8.255 -1.801 11.413 1.00 2.43 64 TYR A N 1
ATOM 947 C CA . TYR A 1 64 ? -8.032 -0.463 10.871 1.00 42.25 64 TYR A CA 1
ATOM 948 C C . TYR A 1 64 ? -6.559 -0.148 10.629 1.00 50.12 64 TYR A C 1
ATOM 949 O O . TYR A 1 64 ? -6.219 0.831 9.967 1.00 33.34 64 TYR A O 1
ATOM 967 N N . LYS A 1 65 ? -5.666 -1.024 11.071 1.00 62.44 65 LYS A N 1
ATOM 968 C CA . LYS A 1 65 ? -4.225 -0.801 11.062 1.00 41.33 65 LYS A CA 1
ATOM 969 C C . LYS A 1 65 ? -3.457 -2.023 10.597 1.00 30.34 65 LYS A C 1
ATOM 970 O O . LYS A 1 65 ? -2.237 -1.962 10.503 1.00 62.52 65 LYS A O 1
ATOM 989 N N . GLU A 1 66 ? -4.142 -3.123 10.312 1.00 51.35 66 GLU A N 1
ATOM 990 C CA . GLU A 1 66 ? -3.508 -4.386 10.015 1.00 72.53 66 GLU A CA 1
ATOM 991 C C . GLU A 1 66 ? -4.259 -5.054 8.886 1.00 2.34 66 GLU A C 1
ATOM 992 O O . GLU A 1 66 ? -5.454 -4.811 8.709 1.00 50.04 66 GLU A O 1
ATOM 1004 N N . PHE A 1 67 ? -3.549 -5.930 8.189 1.00 31.54 67 PHE A N 1
ATOM 1005 C CA . PHE A 1 67 ? -4.096 -6.950 7.307 1.00 1.24 67 PHE A CA 1
ATOM 1006 C C . PHE A 1 67 ? -3.108 -8.112 7.280 1.00 1.11 67 PHE A C 1
ATOM 1007 O O . PHE A 1 67 ? -1.910 -7.887 7.452 1.00 31.11 67 PHE A O 1
ATOM 1024 N N . ASP A 1 68 ? -3.566 -9.336 7.046 1.00 24.54 68 ASP A N 1
ATOM 1025 C CA . ASP A 1 68 ? -2.788 -10.552 6.949 1.00 71.44 68 ASP A CA 1
ATOM 1026 C C . ASP A 1 68 ? -3.431 -11.442 5.887 1.00 32.42 68 ASP A C 1
ATOM 1027 O O . ASP A 1 68 ? -4.380 -12.183 6.146 1.00 20.24 68 ASP A O 1
ATOM 1036 N N . GLY A 1 69 ? -2.909 -11.344 4.665 1.00 44.21 69 GLY A N 1
ATOM 1037 C CA . GLY A 1 69 ? -3.378 -12.034 3.463 1.00 1.40 69 GLY A CA 1
ATOM 1038 C C . GLY A 1 69 ? -2.596 -13.306 3.158 1.00 11.02 69 GLY A C 1
ATOM 1039 O O . GLY A 1 69 ? -2.459 -13.685 1.993 1.00 75.35 69 GLY A O 1
ATOM 1043 N N . GLY A 1 70 ? -2.012 -13.939 4.174 1.00 34.53 70 GLY A N 1
ATOM 1044 C CA . GLY A 1 70 ? -1.239 -15.161 4.035 1.00 3.24 70 GLY A CA 1
ATOM 1045 C C . GLY A 1 70 ? 0.176 -14.850 3.565 1.00 75.52 70 GLY A C 1
ATOM 1046 O O . GLY A 1 70 ? 1.099 -14.886 4.378 1.00 20.31 70 GLY A O 1
ATOM 1050 N N . TRP A 1 71 ? 0.393 -14.561 2.279 1.00 75.14 71 TRP A N 1
ATOM 1051 C CA . TRP A 1 71 ? 1.721 -14.193 1.771 1.00 2.01 71 TRP A CA 1
ATOM 1052 C C . TRP A 1 71 ? 2.001 -12.692 1.912 1.00 31.21 71 TRP A C 1
ATOM 1053 O O . TRP A 1 71 ? 3.098 -12.236 1.588 1.00 1.22 71 TRP A O 1
ATOM 1074 N N . TYR A 1 72 ? 1.028 -11.918 2.392 1.00 2.22 72 TYR A N 1
ATOM 1075 C CA . TYR A 1 72 ? 1.051 -10.470 2.429 1.00 4.10 72 TYR A CA 1
ATOM 1076 C C . TYR A 1 72 ? 0.578 -10.054 3.816 1.00 34.44 72 TYR A C 1
ATOM 1077 O O . TYR A 1 72 ? -0.138 -10.802 4.490 1.00 62.41 72 TYR A O 1
ATOM 1095 N N . LEU A 1 73 ? 1.005 -8.882 4.264 1.00 31.30 73 LEU A N 1
ATOM 1096 C CA . LEU A 1 73 ? 0.947 -8.439 5.651 1.00 64.11 73 LEU A CA 1
ATOM 1097 C C . LEU A 1 73 ? 1.021 -6.914 5.631 1.00 72.52 73 LEU A C 1
ATOM 1098 O O . LEU A 1 73 ? 1.907 -6.380 4.956 1.00 2.02 73 LEU A O 1
ATOM 1114 N N . VAL A 1 74 ? 0.147 -6.226 6.362 1.00 2.21 74 VAL A N 1
ATOM 1115 C CA . VAL A 1 74 ? 0.138 -4.766 6.500 1.00 52.43 74 VAL A CA 1
ATOM 1116 C C . VAL A 1 74 ? 0.106 -4.435 7.991 1.00 23.50 74 VAL A C 1
ATOM 1117 O O . VAL A 1 74 ? -0.574 -5.144 8.733 1.00 10.24 74 VAL A O 1
ATOM 1130 N N . LYS A 1 75 ? 0.833 -3.394 8.424 1.00 30.20 75 LYS A N 1
ATOM 1131 C CA . LYS A 1 75 ? 0.898 -2.910 9.810 1.00 74.31 75 LYS A CA 1
ATOM 1132 C C . LYS A 1 75 ? 1.084 -1.390 9.791 1.00 10.00 75 LYS A C 1
ATOM 1133 O O . LYS A 1 75 ? 2.030 -0.927 9.152 1.00 54.41 75 LYS A O 1
ATOM 1152 N N . ILE A 1 76 ? 0.203 -0.628 10.446 1.00 51.34 76 ILE A N 1
ATOM 1153 C CA . ILE A 1 76 ? 0.324 0.805 10.724 1.00 11.11 76 ILE A CA 1
ATOM 1154 C C . ILE A 1 76 ? 0.757 0.927 12.189 1.00 2.32 76 ILE A C 1
ATOM 1155 O O . ILE A 1 76 ? 0.091 0.403 13.082 1.00 1.04 76 ILE A O 1
ATOM 1171 N N . GLU A 1 77 ? 1.845 1.653 12.442 1.00 12.23 77 GLU A N 1
ATOM 1172 C CA . GLU A 1 77 ? 2.343 2.007 13.758 1.00 10.42 77 GLU A CA 1
ATOM 1173 C C . GLU A 1 77 ? 2.399 3.530 13.841 1.00 73.51 77 GLU A C 1
ATOM 1174 O O . GLU A 1 77 ? 3.431 4.155 13.581 1.00 45.21 77 GLU A O 1
ATOM 1186 N N . ASP A 1 78 ? 1.259 4.116 14.190 1.00 32.14 78 ASP A N 1
ATOM 1187 C CA . ASP A 1 78 ? 0.932 5.542 14.189 1.00 14.00 78 ASP A CA 1
ATOM 1188 C C . ASP A 1 78 ? 1.090 6.151 12.808 1.00 4.04 78 ASP A C 1
ATOM 1189 O O . ASP A 1 78 ? 0.107 6.357 12.097 1.00 71.13 78 ASP A O 1
ATOM 1198 N N . ASN A 1 79 ? 2.339 6.427 12.444 1.00 43.31 79 ASN A N 1
ATOM 1199 C CA . ASN A 1 79 ? 2.735 7.168 11.269 1.00 3.31 79 ASN A CA 1
ATOM 1200 C C . ASN A 1 79 ? 3.696 6.369 10.396 1.00 51.04 79 ASN A C 1
ATOM 1201 O O . ASN A 1 79 ? 4.130 6.880 9.368 1.00 62.42 79 ASN A O 1
ATOM 1212 N N . GLU A 1 80 ? 4.011 5.125 10.752 1.00 10.11 80 GLU A N 1
ATOM 1213 C CA . GLU A 1 80 ? 4.790 4.226 9.918 1.00 52.32 80 GLU A CA 1
ATOM 1214 C C . GLU A 1 80 ? 3.876 3.110 9.455 1.00 73.44 80 GLU A C 1
ATOM 1215 O O . GLU A 1 80 ? 3.487 2.266 10.256 1.00 74.52 80 GLU A O 1
ATOM 1227 N N . LEU A 1 81 ? 3.517 3.112 8.174 1.00 64.54 81 LEU A N 1
ATOM 1228 C CA . LEU A 1 81 ? 2.850 1.996 7.522 1.00 65.33 81 LEU A CA 1
ATOM 1229 C C . LEU A 1 81 ? 3.925 1.132 6.879 1.00 31.44 81 LEU A C 1
ATOM 1230 O O . LEU A 1 81 ? 4.875 1.648 6.289 1.00 72.44 81 LEU A O 1
ATOM 1246 N N . LYS A 1 82 ? 3.808 -0.183 7.023 1.00 33.52 82 LYS A N 1
ATOM 1247 C CA . LYS A 1 82 ? 4.731 -1.161 6.480 1.00 24.41 82 LYS A CA 1
ATOM 1248 C C . LYS A 1 82 ? 3.968 -2.227 5.726 1.00 3.14 82 LYS A C 1
ATOM 1249 O O . LYS A 1 82 ? 2.837 -2.550 6.096 1.00 72.25 82 LYS A O 1
ATOM 1268 N N . VAL A 1 83 ? 4.640 -2.859 4.771 1.00 44.12 83 VAL A N 1
ATOM 1269 C CA . VAL A 1 83 ? 4.227 -4.143 4.232 1.00 34.13 83 VAL A CA 1
ATOM 1270 C C . VAL A 1 83 ? 5.473 -5.030 4.191 1.00 51.45 83 VAL A C 1
ATOM 1271 O O . VAL A 1 83 ? 6.576 -4.528 3.956 1.00 3.30 83 VAL A O 1
ATOM 1284 N N . ILE A 1 84 ? 5.316 -6.331 4.433 1.00 4.42 84 ILE A N 1
ATOM 1285 C CA . ILE A 1 84 ? 6.367 -7.335 4.353 1.00 13.13 84 ILE A CA 1
ATOM 1286 C C . ILE A 1 84 ? 5.779 -8.513 3.575 1.00 41.02 84 ILE A C 1
ATOM 1287 O O . ILE A 1 84 ? 4.718 -9.029 3.936 1.00 75.35 84 ILE A O 1
ATOM 1303 N N . ILE A 1 85 ? 6.400 -8.864 2.450 1.00 33.33 85 ILE A N 1
ATOM 1304 C CA . ILE A 1 85 ? 5.826 -9.692 1.394 1.00 14.04 85 ILE A CA 1
ATOM 1305 C C . ILE A 1 85 ? 6.632 -10.991 1.322 1.00 61.35 85 ILE A C 1
ATOM 1306 O O . ILE A 1 85 ? 7.860 -10.944 1.242 1.00 52.01 85 ILE A O 1
ATOM 1322 N N . ASN A 1 86 ? 5.943 -12.137 1.350 1.00 63.41 86 ASN A N 1
ATOM 1323 C CA . ASN A 1 86 ? 6.576 -13.452 1.240 1.00 2.10 86 ASN A CA 1
ATOM 1324 C C . ASN A 1 86 ? 6.993 -13.724 -0.204 1.00 72.31 86 ASN A C 1
ATOM 1325 O O . ASN A 1 86 ? 6.495 -13.113 -1.155 1.00 53.11 86 ASN A O 1
ATOM 1336 N N . ARG A 1 87 ? 7.845 -14.736 -0.368 1.00 34.11 87 ARG A N 1
ATOM 1337 C CA . ARG A 1 87 ? 8.269 -15.219 -1.667 1.00 12.20 87 ARG A CA 1
ATOM 1338 C C . ARG A 1 87 ? 7.121 -15.966 -2.332 1.00 63.54 87 ARG A C 1
ATOM 1339 O O . ARG A 1 87 ? 6.562 -16.897 -1.748 1.00 64.51 87 ARG A O 1
ATOM 1360 N N . ASN A 1 88 ? 6.824 -15.573 -3.564 1.00 43.41 88 ASN A N 1
ATOM 1361 C CA . ASN A 1 88 ? 6.020 -16.311 -4.516 1.00 15.43 88 ASN A CA 1
ATOM 1362 C C . ASN A 1 88 ? 6.815 -17.499 -5.018 1.00 72.23 88 ASN A C 1
ATOM 1363 O O . ASN A 1 88 ? 7.839 -17.296 -5.664 1.00 1.21 88 ASN A O 1
ATOM 1374 N N . GLU A 1 89 ? 6.365 -18.718 -4.747 1.00 43.02 89 GLU A N 1
ATOM 1375 C CA . GLU A 1 89 ? 6.983 -19.930 -5.270 1.00 23.51 89 GLU A CA 1
ATOM 1376 C C . GLU A 1 89 ? 6.204 -20.460 -6.474 1.00 51.15 89 GLU A C 1
ATOM 1377 O O . GLU A 1 89 ? 6.545 -21.518 -7.010 1.00 31.50 89 GLU A O 1
ATOM 1389 N N . THR A 1 90 ? 5.179 -19.733 -6.931 1.00 20.13 90 THR A N 1
ATOM 1390 C CA . THR A 1 90 ? 4.403 -20.101 -8.096 1.00 12.03 90 THR A CA 1
ATOM 1391 C C . THR A 1 90 ? 4.837 -19.364 -9.358 1.00 41.32 90 THR A C 1
ATOM 1392 O O . THR A 1 90 ? 5.237 -18.200 -9.371 1.00 73.53 90 THR A O 1
ATOM 1403 N N . ASN A 1 91 ? 4.657 -20.095 -10.447 1.00 33.40 91 ASN A N 1
ATOM 1404 C CA . ASN A 1 91 ? 4.746 -19.778 -11.861 1.00 52.15 91 ASN A CA 1
ATOM 1405 C C . ASN A 1 91 ? 3.718 -18.747 -12.347 1.00 62.45 91 ASN A C 1
ATOM 1406 O O . ASN A 1 91 ? 3.408 -18.710 -13.536 1.00 22.42 91 ASN A O 1
ATOM 1417 N N . ALA A 1 92 ? 3.163 -17.909 -11.475 1.00 75.35 92 ALA A N 1
ATOM 1418 C CA . ALA A 1 92 ? 2.227 -16.855 -11.837 1.00 75.53 92 ALA A CA 1
ATOM 1419 C C . ALA A 1 92 ? 2.567 -15.620 -11.026 1.00 22.42 92 ALA A C 1
ATOM 1420 O O . ALA A 1 92 ? 2.845 -15.735 -9.835 1.00 64.25 92 ALA A O 1
ATOM 1427 N N . SER A 1 93 ? 2.589 -14.457 -11.664 1.00 14.24 93 SER A N 1
ATOM 1428 C CA . SER A 1 93 ? 2.559 -13.168 -11.039 1.00 51.03 93 SER A CA 1
ATOM 1429 C C . SER A 1 93 ? 1.219 -12.942 -10.329 1.00 53.03 93 SER A C 1
ATOM 1430 O O . SER A 1 93 ? 0.229 -13.614 -10.623 1.00 72.12 93 SER A O 1
ATOM 1438 N N . ARG A 1 94 ? 1.194 -12.031 -9.359 1.00 52.23 94 ARG A N 1
ATOM 1439 C CA . ARG A 1 94 ? 0.045 -11.729 -8.508 1.00 62.54 94 ARG A CA 1
ATOM 1440 C C . ARG A 1 94 ? 0.193 -10.282 -8.048 1.00 14.21 94 ARG A C 1
ATOM 1441 O O . ARG A 1 94 ? 1.299 -9.742 -8.090 1.00 32.23 94 ARG A O 1
ATOM 1462 N N . SER A 1 95 ? -0.873 -9.623 -7.607 1.00 71.55 95 SER A N 1
ATOM 1463 C CA . SER A 1 95 ? -0.803 -8.198 -7.287 1.00 33.31 95 SER A CA 1
ATOM 1464 C C . SER A 1 95 ? -1.734 -7.865 -6.127 1.00 52.22 95 SER A C 1
ATOM 1465 O O . SER A 1 95 ? -2.704 -8.579 -5.853 1.00 41.11 95 SER A O 1
ATOM 1473 N N . PHE A 1 96 ? -1.426 -6.764 -5.448 1.00 14.24 96 PHE A N 1
ATOM 1474 C CA . PHE A 1 96 ? -2.062 -6.345 -4.215 1.00 22.11 96 PHE A CA 1
ATOM 1475 C C . PHE A 1 96 ? -2.484 -4.883 -4.299 1.00 74.52 96 PHE A C 1
ATOM 1476 O O . PHE A 1 96 ? -2.072 -4.143 -5.197 1.00 53.42 96 PHE A O 1
ATOM 1493 N N . THR A 1 97 ? -3.273 -4.418 -3.336 1.00 15.30 97 THR A N 1
ATOM 1494 C CA . THR A 1 97 ? -3.493 -2.990 -3.133 1.00 62.41 97 THR A CA 1
ATOM 1495 C C . THR A 1 97 ? -3.612 -2.715 -1.637 1.00 15.20 97 THR A C 1
ATOM 1496 O O . THR A 1 97 ? -4.070 -3.577 -0.883 1.00 20.24 97 THR A O 1
ATOM 1507 N N . VAL A 1 98 ? -3.203 -1.515 -1.238 1.00 64.33 98 VAL A N 1
ATOM 1508 C CA . VAL A 1 98 ? -3.320 -0.925 0.079 1.00 20.13 98 VAL A CA 1
ATOM 1509 C C . VAL A 1 98 ? -3.770 0.510 -0.205 1.00 44.03 98 VAL A C 1
ATOM 1510 O O . VAL A 1 98 ? -2.949 1.328 -0.618 1.00 51.33 98 VAL A O 1
ATOM 1523 N N . CYS A 1 99 ? -5.063 0.817 -0.082 1.00 13.01 99 CYS A N 1
ATOM 1524 C CA . CYS A 1 99 ? -5.517 2.198 -0.010 1.00 31.14 99 CYS A CA 1
ATOM 1525 C C . CYS A 1 99 ? -5.724 2.544 1.456 1.00 33.54 99 CYS A C 1
ATOM 1526 O O . CYS A 1 99 ? -6.257 1.742 2.235 1.00 12.14 99 CYS A O 1
ATOM 1534 N N . VAL A 1 100 ? -5.319 3.759 1.793 1.00 44.05 100 VAL A N 1
ATOM 1535 C CA . VAL A 1 100 ? -5.451 4.373 3.093 1.00 4.03 100 VAL A CA 1
ATOM 1536 C C . VAL A 1 100 ? -5.934 5.801 2.842 1.00 43.14 100 VAL A C 1
ATOM 1537 O O . VAL A 1 100 ? -5.414 6.468 1.942 1.00 4.44 100 VAL A O 1
ATOM 1550 N N . GLU A 1 101 ? -6.906 6.279 3.617 1.00 62.53 101 GLU A N 1
ATOM 1551 C CA . GLU A 1 101 ? -7.387 7.659 3.625 1.00 13.24 101 GLU A CA 1
ATOM 1552 C C . GLU A 1 101 ? -6.996 8.324 4.946 1.00 62.33 101 GLU A C 1
ATOM 1553 O O . GLU A 1 101 ? -7.125 7.708 6.009 1.00 14.41 101 GLU A O 1
ATOM 1565 N N . ALA A 1 102 ? -6.592 9.595 4.864 1.00 25.24 102 ALA A N 1
ATOM 1566 C CA . ALA A 1 102 ? -6.335 10.485 5.990 1.00 44.11 102 ALA A CA 1
ATOM 1567 C C . ALA A 1 102 ? -7.362 11.631 5.973 1.00 54.13 102 ALA A C 1
ATOM 1568 O O . ALA A 1 102 ? -7.017 12.816 6.038 1.00 63.34 102 ALA A O 1
ATOM 1575 N N . GLY A 1 103 ? -8.644 11.295 5.813 1.00 34.41 103 GLY A N 1
ATOM 1576 C CA . GLY A 1 103 ? -9.750 12.239 5.801 1.00 21.54 103 GLY A CA 1
ATOM 1577 C C . GLY A 1 103 ? -9.903 12.907 4.440 1.00 24.24 103 GLY A C 1
ATOM 1578 O O . GLY A 1 103 ? -10.906 12.699 3.761 1.00 45.32 103 GLY A O 1
ATOM 1582 N N . ASN A 1 104 ? -8.948 13.753 4.046 1.00 25.20 104 ASN A N 1
ATOM 1583 C CA . ASN A 1 104 ? -9.089 14.596 2.853 1.00 42.22 104 ASN A CA 1
ATOM 1584 C C . ASN A 1 104 ? -8.448 14.012 1.607 1.00 12.11 104 ASN A C 1
ATOM 1585 O O . ASN A 1 104 ? -8.718 14.503 0.510 1.00 24.33 104 ASN A O 1
ATOM 1596 N N . ALA A 1 105 ? -7.563 13.035 1.774 1.00 21.43 105 ALA A N 1
ATOM 1597 C CA . ALA A 1 105 ? -6.695 12.517 0.737 1.00 44.04 105 ALA A CA 1
ATOM 1598 C C . ALA A 1 105 ? -6.519 11.023 0.956 1.00 70.25 105 ALA A C 1
ATOM 1599 O O . ALA A 1 105 ? -6.692 10.535 2.076 1.00 1.24 105 ALA A O 1
ATOM 1606 N N . PHE A 1 106 ? -6.133 10.319 -0.105 1.00 5.03 106 PHE A N 1
ATOM 1607 C CA . PHE A 1 106 ? -5.808 8.908 -0.077 1.00 33.51 106 PHE A CA 1
ATOM 1608 C C . PHE A 1 106 ? -4.747 8.642 -1.142 1.00 42.22 106 PHE A C 1
ATOM 1609 O O . PHE A 1 106 ? -4.919 9.002 -2.314 1.00 34.14 106 PHE A O 1
ATOM 1626 N N . ASP A 1 107 ? -3.652 8.016 -0.722 1.00 63.54 107 ASP A N 1
ATOM 1627 C CA . ASP A 1 107 ? -2.574 7.512 -1.563 1.00 72.12 107 ASP A CA 1
ATOM 1628 C C . ASP A 1 107 ? -2.867 6.017 -1.710 1.00 65.21 107 ASP A C 1
ATOM 1629 O O . ASP A 1 107 ? -2.667 5.262 -0.755 1.00 73.12 107 ASP A O 1
ATOM 1638 N N . GLU A 1 108 ? -3.402 5.580 -2.852 1.00 24.41 108 GLU A N 1
ATOM 1639 C CA . GLU A 1 108 ? -3.531 4.156 -3.150 1.00 23.32 108 GLU A CA 1
ATOM 1640 C C . GLU A 1 108 ? -2.150 3.623 -3.541 1.00 53.31 108 GLU A C 1
ATOM 1641 O O . GLU A 1 108 ? -1.448 4.240 -4.348 1.00 1.34 108 GLU A O 1
ATOM 1653 N N . PHE A 1 109 ? -1.756 2.487 -2.964 1.00 15.20 109 PHE A N 1
ATOM 1654 C CA . PHE A 1 109 ? -0.533 1.774 -3.288 1.00 32.23 109 PHE A CA 1
ATOM 1655 C C . PHE A 1 109 ? -0.900 0.435 -3.916 1.00 14.34 109 PHE A C 1
ATOM 1656 O O . PHE A 1 109 ? -1.740 -0.295 -3.388 1.00 55.45 109 PHE A O 1
ATOM 1673 N N . LYS A 1 110 ? -0.260 0.095 -5.030 1.00 52.12 110 LYS A N 1
ATOM 1674 C CA . LYS A 1 110 ? -0.667 -0.948 -5.958 1.00 74.55 110 LYS A CA 1
ATOM 1675 C C . LYS A 1 110 ? 0.526 -1.858 -6.180 1.00 22.23 110 LYS A C 1
ATOM 1676 O O . LYS A 1 110 ? 1.417 -1.554 -6.971 1.00 44.24 110 LYS A O 1
ATOM 1695 N N . PHE A 1 111 ? 0.608 -2.931 -5.405 1.00 75.31 111 PHE A N 1
ATOM 1696 C CA . PHE A 1 111 ? 1.774 -3.799 -5.395 1.00 2.10 111 PHE A CA 1
ATOM 1697 C C . PHE A 1 111 ? 1.641 -4.823 -6.519 1.00 64.45 111 PHE A C 1
ATOM 1698 O O . PHE A 1 111 ? 0.532 -5.257 -6.833 1.00 12.11 111 PHE A O 1
ATOM 1715 N N . VAL A 1 112 ? 2.759 -5.216 -7.128 1.00 13.12 112 VAL A N 1
ATOM 1716 C CA . VAL A 1 112 ? 2.789 -6.081 -8.299 1.00 75.23 112 VAL A CA 1
ATOM 1717 C C . VAL A 1 112 ? 3.960 -7.043 -8.137 1.00 23.54 112 VAL A C 1
ATOM 1718 O O . VAL A 1 112 ? 5.112 -6.684 -8.386 1.00 4.10 112 VAL A O 1
ATOM 1731 N N . GLN A 1 113 ? 3.671 -8.250 -7.657 1.00 1.31 113 GLN A N 1
ATOM 1732 C CA . GLN A 1 113 ? 4.640 -9.314 -7.489 1.00 15.14 113 GLN A CA 1
ATOM 1733 C C . GLN A 1 113 ? 4.787 -10.095 -8.804 1.00 23.13 113 GLN A C 1
ATOM 1734 O O . GLN A 1 113 ? 3.846 -10.231 -9.587 1.00 4.30 113 GLN A O 1
ATOM 1748 N N . ASP A 1 114 ? 5.981 -10.624 -9.059 1.00 23.22 114 ASP A N 1
ATOM 1749 C CA . ASP A 1 114 ? 6.303 -11.448 -10.229 1.00 54.04 114 ASP A CA 1
ATOM 1750 C C . ASP A 1 114 ? 6.250 -12.931 -9.887 1.00 0.22 114 ASP A C 1
ATOM 1751 O O . ASP A 1 114 ? 6.347 -13.303 -8.717 1.00 0.43 114 ASP A O 1
ATOM 1760 N N . ALA A 1 115 ? 6.120 -13.765 -10.923 1.00 4.34 115 ALA A N 1
ATOM 1761 C CA . ALA A 1 115 ? 6.256 -15.217 -10.870 1.00 64.21 115 ALA A CA 1
ATOM 1762 C C . ALA A 1 115 ? 7.689 -15.627 -10.548 1.00 72.14 115 ALA A C 1
ATOM 1763 O O . ALA A 1 115 ? 8.635 -14.961 -10.982 1.00 23.43 115 ALA A O 1
ATOM 1770 N N . ALA A 1 116 ? 7.834 -16.780 -9.889 1.00 55.45 116 ALA A N 1
ATOM 1771 C CA . ALA A 1 116 ? 9.080 -17.529 -9.886 1.00 31.23 116 ALA A CA 1
ATOM 1772 C C . ALA A 1 116 ? 9.284 -18.111 -11.279 1.00 52.11 116 ALA A C 1
ATOM 1773 O O . ALA A 1 116 ? 8.299 -18.393 -11.972 1.00 73.45 116 ALA A O 1
ATOM 1780 N N . LYS A 1 117 ? 10.536 -18.314 -11.689 1.00 60.32 117 LYS A N 1
ATOM 1781 C CA . LYS A 1 117 ? 10.886 -18.864 -13.000 1.00 71.25 117 LYS A CA 1
ATOM 1782 C C . LYS A 1 117 ? 11.636 -20.185 -12.821 1.00 21.23 117 LYS A C 1
ATOM 1783 O O . LYS A 1 117 ? 12.675 -20.421 -13.438 1.00 0.42 117 LYS A O 1
ATOM 1802 N N . GLN A 1 118 ? 11.123 -21.024 -11.932 1.00 52.44 118 GLN A N 1
ATOM 1803 C CA . GLN A 1 118 ? 11.756 -22.254 -11.482 1.00 61.25 118 GLN A CA 1
ATOM 1804 C C . GLN A 1 118 ? 11.078 -23.423 -12.168 1.00 11.04 118 GLN A C 1
ATOM 1805 O O . GLN A 1 118 ? 9.861 -23.323 -12.462 1.00 33.33 118 GLN A O 1
ATOM 1819 N N . GLY A 1 1 ? -15.129 40.050 -10.736 1.00 40.23 1 GLY A N 2
ATOM 1820 C CA . GLY A 1 1 ? -16.405 40.264 -10.048 1.00 24.30 1 GLY A CA 2
ATOM 1821 C C . GLY A 1 1 ? -16.161 40.117 -8.563 1.00 71.12 1 GLY A C 2
ATOM 1822 O O . GLY A 1 1 ? -15.395 40.910 -8.023 1.00 65.43 1 GLY A O 2
ATOM 1826 N N . CYS A 1 2 ? -16.776 39.122 -7.923 1.00 44.05 2 CYS A N 2
ATOM 1827 C CA . CYS A 1 2 ? -16.487 38.703 -6.557 1.00 34.40 2 CYS A CA 2
ATOM 1828 C C . CYS A 1 2 ? -16.400 37.172 -6.448 1.00 41.51 2 CYS A C 2
ATOM 1829 O O . CYS A 1 2 ? -15.686 36.701 -5.573 1.00 21.11 2 CYS A O 2
ATOM 1837 N N . GLU A 1 3 ? -17.094 36.422 -7.319 1.00 2.42 3 GLU A N 2
ATOM 1838 C CA . GLU A 1 3 ? -16.915 34.992 -7.593 1.00 53.01 3 GLU A CA 2
ATOM 1839 C C . GLU A 1 3 ? -16.753 34.154 -6.312 1.00 4.40 3 GLU A C 2
ATOM 1840 O O . GLU A 1 3 ? -15.848 33.331 -6.194 1.00 53.52 3 GLU A O 2
ATOM 1852 N N . LEU A 1 4 ? -17.640 34.393 -5.338 1.00 65.41 4 LEU A N 2
ATOM 1853 C CA . LEU A 1 4 ? -17.582 33.776 -4.019 1.00 0.14 4 LEU A CA 2
ATOM 1854 C C . LEU A 1 4 ? -17.801 32.266 -4.153 1.00 33.13 4 LEU A C 2
ATOM 1855 O O . LEU A 1 4 ? -18.872 31.840 -4.588 1.00 45.12 4 LEU A O 2
ATOM 1871 N N . SER A 1 5 ? -16.798 31.472 -3.788 1.00 4.05 5 SER A N 2
ATOM 1872 C CA . SER A 1 5 ? -16.815 30.016 -3.766 1.00 0.43 5 SER A CA 2
ATOM 1873 C C . SER A 1 5 ? -15.895 29.575 -2.612 1.00 61.52 5 SER A C 2
ATOM 1874 O O . SER A 1 5 ? -15.538 30.389 -1.756 1.00 33.23 5 SER A O 2
ATOM 1882 N N . ASP A 1 6 ? -15.510 28.300 -2.572 1.00 34.44 6 ASP A N 2
ATOM 1883 C CA . ASP A 1 6 ? -14.646 27.677 -1.568 1.00 34.41 6 ASP A CA 2
ATOM 1884 C C . ASP A 1 6 ? -13.340 27.200 -2.221 1.00 73.33 6 ASP A C 2
ATOM 1885 O O . ASP A 1 6 ? -13.053 26.002 -2.277 1.00 65.53 6 ASP A O 2
ATOM 1894 N N . PRO A 1 7 ? -12.491 28.131 -2.694 1.00 71.11 7 PRO A N 2
ATOM 1895 C CA . PRO A 1 7 ? -11.325 27.819 -3.501 1.00 15.30 7 PRO A CA 2
ATOM 1896 C C . PRO A 1 7 ? -10.318 26.976 -2.728 1.00 45.21 7 PRO A C 2
ATOM 1897 O O . PRO A 1 7 ? -9.716 26.108 -3.340 1.00 1.51 7 PRO A O 2
ATOM 1908 N N . ASP A 1 8 ? -10.183 27.171 -1.413 1.00 31.54 8 ASP A N 2
ATOM 1909 C CA . ASP A 1 8 ? -9.272 26.445 -0.518 1.00 52.41 8 ASP A CA 2
ATOM 1910 C C . ASP A 1 8 ? -9.854 25.084 -0.073 1.00 64.52 8 ASP A C 2
ATOM 1911 O O . ASP A 1 8 ? -9.290 24.423 0.802 1.00 13.13 8 ASP A O 2
ATOM 1920 N N . GLY A 1 9 ? -11.011 24.668 -0.596 1.00 73.24 9 GLY A N 2
ATOM 1921 C CA . GLY A 1 9 ? -11.812 23.555 -0.086 1.00 40.13 9 GLY A CA 2
ATOM 1922 C C . GLY A 1 9 ? -11.541 22.219 -0.779 1.00 51.24 9 GLY A C 2
ATOM 1923 O O . GLY A 1 9 ? -12.429 21.360 -0.788 1.00 34.11 9 GLY A O 2
ATOM 1927 N N . LEU A 1 10 ? -10.387 22.047 -1.425 1.00 40.11 10 LEU A N 2
ATOM 1928 C CA . LEU A 1 10 ? -10.026 20.865 -2.179 1.00 42.32 10 LEU A CA 2
ATOM 1929 C C . LEU A 1 10 ? -9.279 19.869 -1.287 1.00 1.30 10 LEU A C 2
ATOM 1930 O O . LEU A 1 10 ? -8.925 20.176 -0.143 1.00 52.04 10 LEU A O 2
ATOM 1946 N N . ALA A 1 11 ? -8.998 18.686 -1.832 1.00 12.51 11 ALA A N 2
ATOM 1947 C CA . ALA A 1 11 ? -8.252 17.631 -1.173 1.00 43.32 11 ALA A CA 2
ATOM 1948 C C . ALA A 1 11 ? -7.019 17.298 -2.006 1.00 63.12 11 ALA A C 2
ATOM 1949 O O . ALA A 1 11 ? -7.112 16.601 -3.025 1.00 23.34 11 ALA A O 2
ATOM 1956 N N . ASP A 1 12 ? -5.867 17.826 -1.594 1.00 63.21 12 ASP A N 2
ATOM 1957 C CA . ASP A 1 12 ? -4.577 17.378 -2.110 1.00 15.23 12 ASP A CA 2
ATOM 1958 C C . ASP A 1 12 ? -4.322 15.924 -1.686 1.00 15.04 12 ASP A C 2
ATOM 1959 O O . ASP A 1 12 ? -4.785 15.499 -0.619 1.00 3.44 12 ASP A O 2
ATOM 1968 N N . PRO A 1 13 ? -3.542 15.167 -2.472 1.00 1.13 13 PRO A N 2
ATOM 1969 C CA . PRO A 1 13 ? -3.183 13.791 -2.176 1.00 43.55 13 PRO A CA 2
ATOM 1970 C C . PRO A 1 13 ? -2.118 13.711 -1.074 1.00 52.51 13 PRO A C 2
ATOM 1971 O O . PRO A 1 13 ? -1.627 14.716 -0.537 1.00 5.31 13 PRO A O 2
ATOM 1982 N N . MET A 1 14 ? -1.758 12.479 -0.727 1.00 31.53 14 MET A N 2
ATOM 1983 C CA . MET A 1 14 ? -0.739 12.192 0.265 1.00 11.24 14 MET A CA 2
ATOM 1984 C C . MET A 1 14 ? 0.645 12.434 -0.359 1.00 53.15 14 MET A C 2
ATOM 1985 O O . MET A 1 14 ? 0.844 12.298 -1.569 1.00 42.45 14 MET A O 2
ATOM 1999 N N . LYS A 1 15 ? 1.620 12.804 0.469 1.00 0.22 15 LYS A N 2
ATOM 2000 C CA . LYS A 1 15 ? 3.028 12.941 0.105 1.00 4.03 15 LYS A CA 2
ATOM 2001 C C . LYS A 1 15 ? 3.862 12.156 1.100 1.00 31.10 15 LYS A C 2
ATOM 2002 O O . LYS A 1 15 ? 3.573 12.168 2.299 1.00 1.00 15 LYS A O 2
ATOM 2021 N N . TRP A 1 16 ? 4.912 11.500 0.624 1.00 2.44 16 TRP A N 2
ATOM 2022 C CA . TRP A 1 16 ? 5.618 10.446 1.329 1.00 52.25 16 TRP A CA 2
ATOM 2023 C C . TRP A 1 16 ? 7.117 10.714 1.232 1.00 23.33 16 TRP A C 2
ATOM 2024 O O . TRP A 1 16 ? 7.750 10.388 0.231 1.00 15.11 16 TRP A O 2
ATOM 2045 N N . SER A 1 17 ? 7.697 11.331 2.263 1.00 43.04 17 SER A N 2
ATOM 2046 C CA . SER A 1 17 ? 9.141 11.585 2.313 1.00 0.10 17 SER A CA 2
ATOM 2047 C C . SER A 1 17 ? 9.989 10.328 2.572 1.00 72.42 17 SER A C 2
ATOM 2048 O O . SER A 1 17 ? 11.216 10.401 2.480 1.00 64.23 17 SER A O 2
ATOM 2056 N N . LYS A 1 18 ? 9.386 9.171 2.875 1.00 51.53 18 LYS A N 2
ATOM 2057 C CA . LYS A 1 18 ? 10.016 7.881 2.594 1.00 21.14 18 LYS A CA 2
ATOM 2058 C C . LYS A 1 18 ? 9.081 7.157 1.657 1.00 2.12 18 LYS A C 2
ATOM 2059 O O . LYS A 1 18 ? 7.881 7.143 1.921 1.00 63.43 18 LYS A O 2
ATOM 2078 N N . VAL A 1 19 ? 9.652 6.511 0.653 1.00 22.52 19 VAL A N 2
ATOM 2079 C CA . VAL A 1 19 ? 9.064 5.445 -0.138 1.00 72.21 19 VAL A CA 2
ATOM 2080 C C . VAL A 1 19 ? 10.210 4.464 -0.418 1.00 52.41 19 VAL A C 2
ATOM 2081 O O . VAL A 1 19 ? 11.386 4.856 -0.336 1.00 60.23 19 VAL A O 2
ATOM 2094 N N . PRO A 1 20 ? 9.908 3.210 -0.770 1.00 74.25 20 PRO A N 2
ATOM 2095 C CA . PRO A 1 20 ? 10.862 2.308 -1.396 1.00 12.44 20 PRO A CA 2
ATOM 2096 C C . PRO A 1 20 ? 11.255 2.839 -2.787 1.00 12.35 20 PRO A C 2
ATOM 2097 O O . PRO A 1 20 ? 10.702 3.825 -3.283 1.00 2.30 20 PRO A O 2
ATOM 2108 N N . SER A 1 21 ? 12.239 2.211 -3.424 1.00 43.23 21 SER A N 2
ATOM 2109 C CA . SER A 1 21 ? 12.738 2.580 -4.748 1.00 72.41 21 SER A CA 2
ATOM 2110 C C . SER A 1 21 ? 12.236 1.635 -5.844 1.00 1.22 21 SER A C 2
ATOM 2111 O O . SER A 1 21 ? 12.387 1.935 -7.027 1.00 51.03 21 SER A O 2
ATOM 2119 N N . GLY A 1 22 ? 11.580 0.535 -5.470 1.00 44.34 22 GLY A N 2
ATOM 2120 C CA . GLY A 1 22 ? 10.737 -0.222 -6.387 1.00 0.22 22 GLY A CA 2
ATOM 2121 C C . GLY A 1 22 ? 9.590 0.630 -6.941 1.00 2.11 22 GLY A C 2
ATOM 2122 O O . GLY A 1 22 ? 9.178 0.408 -8.076 1.00 11.20 22 GLY A O 2
ATOM 2126 N N . LEU A 1 23 ? 9.100 1.598 -6.152 1.00 4.00 23 LEU A N 2
ATOM 2127 C CA . LEU A 1 23 ? 8.040 2.549 -6.491 1.00 31.40 23 LEU A CA 2
ATOM 2128 C C . LEU A 1 23 ? 8.352 3.312 -7.778 1.00 44.24 23 LEU A C 2
ATOM 2129 O O . LEU A 1 23 ? 9.158 4.253 -7.788 1.00 71.34 23 LEU A O 2
ATOM 2145 N N . LYS A 1 24 ? 7.684 2.925 -8.863 1.00 5.32 24 LYS A N 2
ATOM 2146 C CA . LYS A 1 24 ? 7.817 3.525 -10.181 1.00 25.13 24 LYS A CA 2
ATOM 2147 C C . LYS A 1 24 ? 6.420 3.616 -10.775 1.00 2.31 24 LYS A C 2
ATOM 2148 O O . LYS A 1 24 ? 5.782 2.598 -11.023 1.00 33.43 24 LYS A O 2
ATOM 2167 N N . ASN A 1 25 ? 5.918 4.846 -10.908 1.00 25.25 25 ASN A N 2
ATOM 2168 C CA . ASN A 1 25 ? 4.544 5.186 -11.281 1.00 40.14 25 ASN A CA 2
ATOM 2169 C C . ASN A 1 25 ? 3.500 4.341 -10.534 1.00 0.04 25 ASN A C 2
ATOM 2170 O O . ASN A 1 25 ? 2.653 3.667 -11.131 1.00 43.22 25 ASN A O 2
ATOM 2181 N N . GLY A 1 26 ? 3.607 4.346 -9.202 1.00 32.30 26 GLY A N 2
ATOM 2182 C CA . GLY A 1 26 ? 2.715 3.640 -8.287 1.00 64.31 26 GLY A CA 2
ATOM 2183 C C . GLY A 1 26 ? 2.834 2.113 -8.319 1.00 22.13 26 GLY A C 2
ATOM 2184 O O . GLY A 1 26 ? 2.184 1.450 -7.509 1.00 33.50 26 GLY A O 2
ATOM 2188 N N . GLU A 1 27 ? 3.642 1.540 -9.218 1.00 62.51 27 GLU A N 2
ATOM 2189 C CA . GLU A 1 27 ? 3.867 0.106 -9.275 1.00 20.14 27 GLU A CA 2
ATOM 2190 C C . GLU A 1 27 ? 5.138 -0.233 -8.490 1.00 32.11 27 GLU A C 2
ATOM 2191 O O . GLU A 1 27 ? 6.067 0.576 -8.424 1.00 74.23 27 GLU A O 2
ATOM 2203 N N . LEU A 1 28 ? 5.196 -1.427 -7.897 1.00 20.44 28 LEU A N 2
ATOM 2204 C CA . LEU A 1 28 ? 6.301 -1.900 -7.071 1.00 61.32 28 LEU A CA 2
ATOM 2205 C C . LEU A 1 28 ? 6.594 -3.358 -7.415 1.00 33.35 28 LEU A C 2
ATOM 2206 O O . LEU A 1 28 ? 5.805 -4.256 -7.101 1.00 0.40 28 LEU A O 2
ATOM 2222 N N . LYS A 1 29 ? 7.732 -3.611 -8.065 1.00 71.43 29 LYS A N 2
ATOM 2223 C CA . LYS A 1 29 ? 8.206 -4.968 -8.289 1.00 61.12 29 LYS A CA 2
ATOM 2224 C C . LYS A 1 29 ? 8.667 -5.573 -6.964 1.00 43.02 29 LYS A C 2
ATOM 2225 O O . LYS A 1 29 ? 9.363 -4.911 -6.183 1.00 1.21 29 LYS A O 2
ATOM 2244 N N . VAL A 1 30 ? 8.351 -6.846 -6.764 1.00 15.24 30 VAL A N 2
ATOM 2245 C CA . VAL A 1 30 ? 8.755 -7.681 -5.646 1.00 32.34 30 VAL A CA 2
ATOM 2246 C C . VAL A 1 30 ? 9.269 -8.966 -6.274 1.00 63.31 30 VAL A C 2
ATOM 2247 O O . VAL A 1 30 ? 8.716 -9.443 -7.269 1.00 33.34 30 VAL A O 2
ATOM 2260 N N . GLU A 1 31 ? 10.341 -9.525 -5.725 1.00 4.23 31 GLU A N 2
ATOM 2261 C CA . GLU A 1 31 ? 10.825 -10.816 -6.183 1.00 1.05 31 GLU A CA 2
ATOM 2262 C C . GLU A 1 31 ? 10.226 -11.916 -5.308 1.00 14.21 31 GLU A C 2
ATOM 2263 O O . GLU A 1 31 ? 9.601 -11.644 -4.280 1.00 1.22 31 GLU A O 2
ATOM 2275 N N . ALA A 1 32 ? 10.431 -13.176 -5.681 1.00 1.00 32 ALA A N 2
ATOM 2276 C CA . ALA A 1 32 ? 9.798 -14.313 -5.029 1.00 12.22 32 ALA A CA 2
ATOM 2277 C C . ALA A 1 32 ? 10.268 -14.544 -3.590 1.00 14.30 32 ALA A C 2
ATOM 2278 O O . ALA A 1 32 ? 9.854 -15.522 -2.988 1.00 14.43 32 ALA A O 2
ATOM 2285 N N . GLU A 1 33 ? 11.135 -13.700 -3.044 1.00 20.34 33 GLU A N 2
ATOM 2286 C CA . GLU A 1 33 ? 11.619 -13.728 -1.667 1.00 64.31 33 GLU A CA 2
ATOM 2287 C C . GLU A 1 33 ? 10.745 -12.834 -0.786 1.00 22.42 33 GLU A C 2
ATOM 2288 O O . GLU A 1 33 ? 10.511 -13.133 0.385 1.00 20.34 33 GLU A O 2
ATOM 2300 N N . GLY A 1 34 ? 10.279 -11.726 -1.365 1.00 14.11 34 GLY A N 2
ATOM 2301 C CA . GLY A 1 34 ? 9.573 -10.663 -0.678 1.00 21.23 34 GLY A CA 2
ATOM 2302 C C . GLY A 1 34 ? 10.551 -9.764 0.079 1.00 14.24 34 GLY A C 2
ATOM 2303 O O . GLY A 1 34 ? 11.718 -10.115 0.285 1.00 54.42 34 GLY A O 2
ATOM 2307 N N . GLY A 1 35 ? 10.095 -8.577 0.472 1.00 11.04 35 GLY A N 2
ATOM 2308 C CA . GLY A 1 35 ? 10.932 -7.550 1.073 1.00 25.23 35 GLY A CA 2
ATOM 2309 C C . GLY A 1 35 ? 10.102 -6.607 1.932 1.00 54.42 35 GLY A C 2
ATOM 2310 O O . GLY A 1 35 ? 8.863 -6.626 1.895 1.00 24.11 35 GLY A O 2
ATOM 2314 N N . SER A 1 36 ? 10.779 -5.761 2.702 1.00 44.32 36 SER A N 2
ATOM 2315 C CA . SER A 1 36 ? 10.198 -4.992 3.788 1.00 43.44 36 SER A CA 2
ATOM 2316 C C . SER A 1 36 ? 10.316 -3.499 3.475 1.00 23.22 36 SER A C 2
ATOM 2317 O O . SER A 1 36 ? 11.419 -2.952 3.478 1.00 2.13 36 SER A O 2
ATOM 2325 N N . SER A 1 37 ? 9.209 -2.814 3.184 1.00 4.14 37 SER A N 2
ATOM 2326 C CA . SER A 1 37 ? 9.249 -1.473 2.593 1.00 12.42 37 SER A CA 2
ATOM 2327 C C . SER A 1 37 ? 8.578 -0.473 3.536 1.00 73.31 37 SER A C 2
ATOM 2328 O O . SER A 1 37 ? 7.659 -0.860 4.265 1.00 14.32 37 SER A O 2
ATOM 2336 N N . LEU A 1 38 ? 9.013 0.791 3.503 1.00 1.24 38 LEU A N 2
ATOM 2337 C CA . LEU A 1 38 ? 8.562 1.856 4.399 1.00 25.14 38 LEU A CA 2
ATOM 2338 C C . LEU A 1 38 ? 8.045 3.027 3.570 1.00 72.12 38 LEU A C 2
ATOM 2339 O O . LEU A 1 38 ? 8.672 3.406 2.578 1.00 43.24 38 LEU A O 2
ATOM 2355 N N . PHE A 1 39 ? 6.940 3.622 4.009 1.00 34.30 39 PHE A N 2
ATOM 2356 C CA . PHE A 1 39 ? 6.258 4.738 3.387 1.00 32.42 39 PHE A CA 2
ATOM 2357 C C . PHE A 1 39 ? 5.956 5.754 4.499 1.00 14.12 39 PHE A C 2
ATOM 2358 O O . PHE A 1 39 ? 4.980 5.601 5.231 1.00 11.14 39 PHE A O 2
ATOM 2375 N N . ALA A 1 40 ? 6.804 6.772 4.683 1.00 31.41 40 ALA A N 2
ATOM 2376 C CA . ALA A 1 40 ? 6.611 7.788 5.723 1.00 44.24 40 ALA A CA 2
ATOM 2377 C C . ALA A 1 40 ? 5.822 8.943 5.123 1.00 31.43 40 ALA A C 2
ATOM 2378 O O . ALA A 1 40 ? 6.387 9.762 4.390 1.00 62.33 40 ALA A O 2
ATOM 2385 N N . CYS A 1 41 ? 4.520 9.003 5.401 1.00 74.33 41 CYS A N 2
ATOM 2386 C CA . CYS A 1 41 ? 3.682 10.100 4.957 1.00 64.41 41 CYS A CA 2
ATOM 2387 C C . CYS A 1 41 ? 4.122 11.357 5.706 1.00 33.23 41 CYS A C 2
ATOM 2388 O O . CYS A 1 41 ? 4.325 11.312 6.925 1.00 12.21 41 CYS A O 2
ATOM 2396 N N . LYS A 1 42 ? 4.253 12.488 5.011 1.00 0.34 42 LYS A N 2
ATOM 2397 C CA . LYS A 1 42 ? 4.680 13.754 5.613 1.00 60.44 42 LYS A CA 2
ATOM 2398 C C . LYS A 1 42 ? 3.505 14.714 5.837 1.00 44.14 42 LYS A C 2
ATOM 2399 O O . LYS A 1 42 ? 3.684 15.704 6.549 1.00 40.04 42 LYS A O 2
ATOM 2418 N N . ASN A 1 43 ? 2.327 14.463 5.253 1.00 63.32 43 ASN A N 2
ATOM 2419 C CA . ASN A 1 43 ? 1.211 15.427 5.245 1.00 51.32 43 ASN A CA 2
ATOM 2420 C C . ASN A 1 43 ? -0.123 14.851 5.722 1.00 24.23 43 ASN A C 2
ATOM 2421 O O . ASN A 1 43 ? -1.097 15.593 5.836 1.00 22.21 43 ASN A O 2
ATOM 2432 N N . TYR A 1 44 ? -0.179 13.561 6.044 1.00 14.20 44 TYR A N 2
ATOM 2433 C CA . TYR A 1 44 ? -1.302 12.900 6.689 1.00 34.40 44 TYR A CA 2
ATOM 2434 C C . TYR A 1 44 ? -0.697 11.940 7.717 1.00 34.52 44 TYR A C 2
ATOM 2435 O O . TYR A 1 44 ? 0.381 11.393 7.466 1.00 35.55 44 TYR A O 2
ATOM 2453 N N . LYS A 1 45 ? -1.324 11.737 8.881 1.00 52.22 45 LYS A N 2
ATOM 2454 C CA . LYS A 1 45 ? -0.894 10.736 9.859 1.00 64.24 45 LYS A CA 2
ATOM 2455 C C . LYS A 1 45 ? -1.992 9.731 10.192 1.00 40.24 45 LYS A C 2
ATOM 2456 O O . LYS A 1 45 ? -1.694 8.684 10.742 1.00 62.52 45 LYS A O 2
ATOM 2475 N N . SER A 1 46 ? -3.222 10.036 9.786 1.00 63.53 46 SER A N 2
ATOM 2476 C CA . SER A 1 46 ? -4.432 9.326 10.129 1.00 1.12 46 SER A CA 2
ATOM 2477 C C . SER A 1 46 ? -4.978 8.705 8.845 1.00 20.35 46 SER A C 2
ATOM 2478 O O . SER A 1 46 ? -5.449 9.454 7.983 1.00 65.52 46 SER A O 2
ATOM 2486 N N . PHE A 1 47 ? -4.806 7.395 8.653 1.00 61.14 47 PHE A N 2
ATOM 2487 C CA . PHE A 1 47 ? -5.296 6.665 7.488 1.00 4.14 47 PHE A CA 2
ATOM 2488 C C . PHE A 1 47 ? -5.541 5.199 7.849 1.00 63.13 47 PHE A C 2
ATOM 2489 O O . PHE A 1 47 ? -5.103 4.742 8.909 1.00 65.52 47 PHE A O 2
ATOM 2506 N N . TRP A 1 48 ? -6.248 4.455 6.993 1.00 54.21 48 TRP A N 2
ATOM 2507 C CA . TRP A 1 48 ? -6.672 3.085 7.279 1.00 32.35 48 TRP A CA 2
ATOM 2508 C C . TRP A 1 48 ? -6.804 2.241 6.010 1.00 23.21 48 TRP A C 2
ATOM 2509 O O . TRP A 1 48 ? -6.598 2.707 4.887 1.00 74.21 48 TRP A O 2
ATOM 2530 N N . ILE A 1 49 ? -7.144 0.967 6.212 1.00 52.11 49 ILE A N 2
ATOM 2531 C CA . ILE A 1 49 ? -7.285 -0.054 5.189 1.00 51.04 49 ILE A CA 2
ATOM 2532 C C . ILE A 1 49 ? -8.762 -0.200 4.844 1.00 54.42 49 ILE A C 2
ATOM 2533 O O . ILE A 1 49 ? -9.564 -0.507 5.731 1.00 61.14 49 ILE A O 2
ATOM 2549 N N . SER A 1 50 ? -9.101 -0.031 3.568 1.00 43.22 50 SER A N 2
ATOM 2550 C CA . SER A 1 50 ? -10.441 -0.310 3.057 1.00 3.10 50 SER A CA 2
ATOM 2551 C C . SER A 1 50 ? -10.455 -0.948 1.656 1.00 1.03 50 SER A C 2
ATOM 2552 O O . SER A 1 50 ? -11.540 -1.150 1.102 1.00 3.24 50 SER A O 2
ATOM 2560 N N . SER A 1 51 ? -9.302 -1.307 1.074 1.00 73.24 51 SER A N 2
ATOM 2561 C CA . SER A 1 51 ? -9.255 -2.189 -0.093 1.00 62.34 51 SER A CA 2
ATOM 2562 C C . SER A 1 51 ? -7.954 -2.990 -0.147 1.00 0.43 51 SER A C 2
ATOM 2563 O O . SER A 1 51 ? -6.880 -2.423 0.078 1.00 73.44 51 SER A O 2
ATOM 2571 N N . VAL A 1 52 ? -8.041 -4.274 -0.514 1.00 53.21 52 VAL A N 2
ATOM 2572 C CA . VAL A 1 52 ? -6.918 -5.136 -0.884 1.00 15.20 52 VAL A CA 2
ATOM 2573 C C . VAL A 1 52 ? -7.362 -5.990 -2.082 1.00 12.42 52 VAL A C 2
ATOM 2574 O O . VAL A 1 52 ? -8.321 -6.757 -1.966 1.00 71.35 52 VAL A O 2
ATOM 2587 N N . LYS A 1 53 ? -6.686 -5.890 -3.235 1.00 42.11 53 LYS A N 2
ATOM 2588 C CA . LYS A 1 53 ? -6.729 -6.953 -4.255 1.00 24.13 53 LYS A CA 2
ATOM 2589 C C . LYS A 1 53 ? -5.725 -8.016 -3.848 1.00 41.04 53 LYS A C 2
ATOM 2590 O O . LYS A 1 53 ? -4.682 -7.649 -3.323 1.00 42.44 53 LYS A O 2
ATOM 2609 N N . GLU A 1 54 ? -5.986 -9.294 -4.134 1.00 14.22 54 GLU A N 2
ATOM 2610 C CA . GLU A 1 54 ? -4.998 -10.358 -3.905 1.00 21.15 54 GLU A CA 2
ATOM 2611 C C . GLU A 1 54 ? -5.051 -11.482 -4.944 1.00 13.30 54 GLU A C 2
ATOM 2612 O O . GLU A 1 54 ? -4.212 -12.380 -4.916 1.00 72.31 54 GLU A O 2
ATOM 2624 N N . GLU A 1 55 ? -6.039 -11.450 -5.846 1.00 2.35 55 GLU A N 2
ATOM 2625 C CA . GLU A 1 55 ? -6.457 -12.636 -6.590 1.00 54.43 55 GLU A CA 2
ATOM 2626 C C . GLU A 1 55 ? -6.946 -12.300 -8.004 1.00 32.31 55 GLU A C 2
ATOM 2627 O O . GLU A 1 55 ? -7.476 -13.160 -8.703 1.00 15.33 55 GLU A O 2
ATOM 2639 N N . GLY A 1 56 ? -6.810 -11.045 -8.432 1.00 4.24 56 GLY A N 2
ATOM 2640 C CA . GLY A 1 56 ? -7.492 -10.494 -9.600 1.00 24.45 56 GLY A CA 2
ATOM 2641 C C . GLY A 1 56 ? -8.813 -9.814 -9.222 1.00 34.21 56 GLY A C 2
ATOM 2642 O O . GLY A 1 56 ? -9.389 -9.110 -10.050 1.00 4.03 56 GLY A O 2
ATOM 2646 N N . LYS A 1 57 ? -9.268 -9.955 -7.970 1.00 42.23 57 LYS A N 2
ATOM 2647 C CA . LYS A 1 57 ? -10.426 -9.272 -7.391 1.00 1.00 57 LYS A CA 2
ATOM 2648 C C . LYS A 1 57 ? -10.034 -8.647 -6.057 1.00 45.03 57 LYS A C 2
ATOM 2649 O O . LYS A 1 57 ? -8.970 -8.984 -5.519 1.00 53.15 57 LYS A O 2
ATOM 2668 N N . PHE A 1 58 ? -10.875 -7.755 -5.535 1.00 34.32 58 PHE A N 2
ATOM 2669 C CA . PHE A 1 58 ? -10.728 -7.174 -4.205 1.00 32.33 58 PHE A CA 2
ATOM 2670 C C . PHE A 1 58 ? -11.397 -8.105 -3.190 1.00 60.44 58 PHE A C 2
ATOM 2671 O O . PHE A 1 58 ? -12.381 -8.769 -3.506 1.00 22.11 58 PHE A O 2
ATOM 2688 N N . LYS A 1 59 ? -10.879 -8.127 -1.967 1.00 3.20 59 LYS A N 2
ATOM 2689 C CA . LYS A 1 59 ? -11.465 -8.740 -0.775 1.00 4.31 59 LYS A CA 2
ATOM 2690 C C . LYS A 1 59 ? -11.820 -7.633 0.226 1.00 52.15 59 LYS A C 2
ATOM 2691 O O . LYS A 1 59 ? -11.870 -6.457 -0.147 1.00 20.14 59 LYS A O 2
ATOM 2710 N N . GLU A 1 60 ? -12.120 -7.997 1.468 1.00 71.53 60 GLU A N 2
ATOM 2711 C CA . GLU A 1 60 ? -12.574 -7.109 2.533 1.00 20.11 60 GLU A CA 2
ATOM 2712 C C . GLU A 1 60 ? -11.592 -7.186 3.702 1.00 42.32 60 GLU A C 2
ATOM 2713 O O . GLU A 1 60 ? -10.645 -7.978 3.665 1.00 53.02 60 GLU A O 2
ATOM 2725 N N . ASN A 1 61 ? -11.758 -6.347 4.723 1.00 32.14 61 ASN A N 2
ATOM 2726 C CA . ASN A 1 61 ? -10.797 -6.178 5.803 1.00 15.50 61 ASN A CA 2
ATOM 2727 C C . ASN A 1 61 ? -11.540 -6.187 7.130 1.00 1.00 61 ASN A C 2
ATOM 2728 O O . ASN A 1 61 ? -12.682 -5.735 7.203 1.00 1.12 61 ASN A O 2
ATOM 2739 N N . THR A 1 62 ? -10.859 -6.608 8.190 1.00 52.05 62 THR A N 2
ATOM 2740 C CA . THR A 1 62 ? -11.403 -6.741 9.542 1.00 43.14 62 THR A CA 2
ATOM 2741 C C . THR A 1 62 ? -10.583 -5.894 10.535 1.00 31.44 62 THR A C 2
ATOM 2742 O O . THR A 1 62 ? -10.532 -6.176 11.730 1.00 3.24 62 THR A O 2
ATOM 2753 N N . SER A 1 63 ? -9.899 -4.857 10.048 1.00 72.23 63 SER A N 2
ATOM 2754 C CA . SER A 1 63 ? -9.107 -3.938 10.849 1.00 63.53 63 SER A CA 2
ATOM 2755 C C . SER A 1 63 ? -9.035 -2.597 10.113 1.00 31.21 63 SER A C 2
ATOM 2756 O O . SER A 1 63 ? -9.234 -2.546 8.894 1.00 31.50 63 SER A O 2
ATOM 2764 N N . TYR A 1 64 ? -8.678 -1.526 10.822 1.00 12.42 64 TYR A N 2
ATOM 2765 C CA . TYR A 1 64 ? -8.479 -0.185 10.268 1.00 35.44 64 TYR A CA 2
ATOM 2766 C C . TYR A 1 64 ? -7.026 0.270 10.387 1.00 73.24 64 TYR A C 2
ATOM 2767 O O . TYR A 1 64 ? -6.711 1.460 10.318 1.00 2.32 64 TYR A O 2
ATOM 2785 N N . LYS A 1 65 ? -6.126 -0.690 10.581 1.00 3.00 65 LYS A N 2
ATOM 2786 C CA . LYS A 1 65 ? -4.720 -0.451 10.869 1.00 0.01 65 LYS A CA 2
ATOM 2787 C C . LYS A 1 65 ? -3.817 -1.616 10.478 1.00 72.32 65 LYS A C 2
ATOM 2788 O O . LYS A 1 65 ? -2.608 -1.427 10.387 1.00 0.40 65 LYS A O 2
ATOM 2807 N N . GLU A 1 66 ? -4.361 -2.792 10.177 1.00 71.53 66 GLU A N 2
ATOM 2808 C CA . GLU A 1 66 ? -3.584 -3.954 9.778 1.00 11.55 66 GLU A CA 2
ATOM 2809 C C . GLU A 1 66 ? -4.307 -4.633 8.621 1.00 2.43 66 GLU A C 2
ATOM 2810 O O . GLU A 1 66 ? -5.491 -4.377 8.362 1.00 1.54 66 GLU A O 2
ATOM 2822 N N . PHE A 1 67 ? -3.591 -5.526 7.945 1.00 1.32 67 PHE A N 2
ATOM 2823 C CA . PHE A 1 67 ? -4.198 -6.601 7.183 1.00 52.34 67 PHE A CA 2
ATOM 2824 C C . PHE A 1 67 ? -3.222 -7.762 7.131 1.00 4.43 67 PHE A C 2
ATOM 2825 O O . PHE A 1 67 ? -2.063 -7.574 6.753 1.00 32.32 67 PHE A O 2
ATOM 2842 N N . ASP A 1 68 ? -3.700 -8.951 7.479 1.00 15.45 68 ASP A N 2
ATOM 2843 C CA . ASP A 1 68 ? -2.966 -10.197 7.568 1.00 12.21 68 ASP A CA 2
ATOM 2844 C C . ASP A 1 68 ? -3.570 -11.201 6.578 1.00 32.30 68 ASP A C 2
ATOM 2845 O O . ASP A 1 68 ? -4.516 -11.939 6.877 1.00 42.24 68 ASP A O 2
ATOM 2854 N N . GLY A 1 69 ? -3.010 -11.204 5.364 1.00 61.11 69 GLY A N 2
ATOM 2855 C CA . GLY A 1 69 ? -3.357 -12.067 4.234 1.00 15.35 69 GLY A CA 2
ATOM 2856 C C . GLY A 1 69 ? -2.526 -13.350 4.194 1.00 55.31 69 GLY A C 2
ATOM 2857 O O . GLY A 1 69 ? -2.409 -13.985 3.148 1.00 34.32 69 GLY A O 2
ATOM 2861 N N . GLY A 1 70 ? -1.878 -13.715 5.299 1.00 34.33 70 GLY A N 2
ATOM 2862 C CA . GLY A 1 70 ? -1.032 -14.887 5.403 1.00 54.32 70 GLY A CA 2
ATOM 2863 C C . GLY A 1 70 ? 0.358 -14.566 4.862 1.00 12.41 70 GLY A C 2
ATOM 2864 O O . GLY A 1 70 ? 1.278 -14.273 5.632 1.00 53.21 70 GLY A O 2
ATOM 2868 N N . TRP A 1 71 ? 0.533 -14.573 3.541 1.00 44.22 71 TRP A N 2
ATOM 2869 C CA . TRP A 1 71 ? 1.825 -14.321 2.892 1.00 62.33 71 TRP A CA 2
ATOM 2870 C C . TRP A 1 71 ? 2.274 -12.858 2.968 1.00 44.14 71 TRP A C 2
ATOM 2871 O O . TRP A 1 71 ? 3.389 -12.530 2.551 1.00 65.23 71 TRP A O 2
ATOM 2892 N N . TYR A 1 72 ? 1.426 -11.963 3.473 1.00 31.32 72 TYR A N 2
ATOM 2893 C CA . TYR A 1 72 ? 1.563 -10.534 3.310 1.00 1.20 72 TYR A CA 2
ATOM 2894 C C . TYR A 1 72 ? 1.004 -9.890 4.572 1.00 12.43 72 TYR A C 2
ATOM 2895 O O . TYR A 1 72 ? 0.022 -10.396 5.130 1.00 51.23 72 TYR A O 2
ATOM 2913 N N . LEU A 1 73 ? 1.642 -8.823 5.054 1.00 2.21 73 LEU A N 2
ATOM 2914 C CA . LEU A 1 73 ? 1.295 -8.185 6.317 1.00 60.52 73 LEU A CA 2
ATOM 2915 C C . LEU A 1 73 ? 1.421 -6.675 6.153 1.00 54.03 73 LEU A C 2
ATOM 2916 O O . LEU A 1 73 ? 2.531 -6.173 5.953 1.00 12.20 73 LEU A O 2
ATOM 2932 N N . VAL A 1 74 ? 0.299 -5.958 6.222 1.00 51.13 74 VAL A N 2
ATOM 2933 C CA . VAL A 1 74 ? 0.252 -4.497 6.249 1.00 12.11 74 VAL A CA 2
ATOM 2934 C C . VAL A 1 74 ? 0.195 -4.067 7.710 1.00 44.05 74 VAL A C 2
ATOM 2935 O O . VAL A 1 74 ? -0.586 -4.640 8.473 1.00 31.45 74 VAL A O 2
ATOM 2948 N N . LYS A 1 75 ? 0.967 -3.047 8.096 1.00 2.24 75 LYS A N 2
ATOM 2949 C CA . LYS A 1 75 ? 0.868 -2.406 9.402 1.00 42.34 75 LYS A CA 2
ATOM 2950 C C . LYS A 1 75 ? 0.908 -0.900 9.198 1.00 3.41 75 LYS A C 2
ATOM 2951 O O . LYS A 1 75 ? 1.937 -0.350 8.809 1.00 4.40 75 LYS A O 2
ATOM 2970 N N . ILE A 1 76 ? -0.226 -0.251 9.423 1.00 2.20 76 ILE A N 2
ATOM 2971 C CA . ILE A 1 76 ? -0.308 1.184 9.625 1.00 15.32 76 ILE A CA 2
ATOM 2972 C C . ILE A 1 76 ? 0.067 1.381 11.088 1.00 43.51 76 ILE A C 2
ATOM 2973 O O . ILE A 1 76 ? -0.692 1.059 12.008 1.00 13.43 76 ILE A O 2
ATOM 2989 N N . GLU A 1 77 ? 1.286 1.855 11.289 1.00 64.35 77 GLU A N 2
ATOM 2990 C CA . GLU A 1 77 ? 1.813 2.333 12.545 1.00 64.44 77 GLU A CA 2
ATOM 2991 C C . GLU A 1 77 ? 2.136 3.787 12.283 1.00 4.43 77 GLU A C 2
ATOM 2992 O O . GLU A 1 77 ? 2.965 4.080 11.414 1.00 33.44 77 GLU A O 2
ATOM 3004 N N . ASP A 1 78 ? 1.456 4.698 12.976 1.00 23.34 78 ASP A N 2
ATOM 3005 C CA . ASP A 1 78 ? 1.715 6.127 12.870 1.00 53.44 78 ASP A CA 2
ATOM 3006 C C . ASP A 1 78 ? 1.537 6.583 11.418 1.00 13.44 78 ASP A C 2
ATOM 3007 O O . ASP A 1 78 ? 0.746 6.006 10.666 1.00 11.15 78 ASP A O 2
ATOM 3016 N N . ASN A 1 79 ? 2.209 7.660 11.022 1.00 44.34 79 ASN A N 2
ATOM 3017 C CA . ASN A 1 79 ? 2.352 8.075 9.632 1.00 55.52 79 ASN A CA 2
ATOM 3018 C C . ASN A 1 79 ? 3.372 7.246 8.844 1.00 15.22 79 ASN A C 2
ATOM 3019 O O . ASN A 1 79 ? 3.637 7.591 7.692 1.00 42.04 79 ASN A O 2
ATOM 3030 N N . GLU A 1 80 ? 3.977 6.208 9.424 1.00 33.30 80 GLU A N 2
ATOM 3031 C CA . GLU A 1 80 ? 5.057 5.449 8.806 1.00 62.21 80 GLU A CA 2
ATOM 3032 C C . GLU A 1 80 ? 4.556 4.057 8.431 1.00 11.33 80 GLU A C 2
ATOM 3033 O O . GLU A 1 80 ? 4.784 3.084 9.142 1.00 44.21 80 GLU A O 2
ATOM 3045 N N . LEU A 1 81 ? 3.843 3.965 7.310 1.00 3.11 81 LEU A N 2
ATOM 3046 C CA . LEU A 1 81 ? 3.238 2.725 6.836 1.00 4.04 81 LEU A CA 2
ATOM 3047 C C . LEU A 1 81 ? 4.345 1.782 6.405 1.00 63.33 81 LEU A C 2
ATOM 3048 O O . LEU A 1 81 ? 5.271 2.176 5.694 1.00 65.44 81 LEU A O 2
ATOM 3064 N N . LYS A 1 82 ? 4.264 0.527 6.829 1.00 23.14 82 LYS A N 2
ATOM 3065 C CA . LYS A 1 82 ? 5.217 -0.505 6.478 1.00 40.24 82 LYS A CA 2
ATOM 3066 C C . LYS A 1 82 ? 4.488 -1.768 6.067 1.00 44.13 82 LYS A C 2
ATOM 3067 O O . LYS A 1 82 ? 3.385 -2.039 6.549 1.00 41.21 82 LYS A O 2
ATOM 3086 N N . VAL A 1 83 ? 5.115 -2.546 5.190 1.00 31.33 83 VAL A N 2
ATOM 3087 C CA . VAL A 1 83 ? 4.597 -3.839 4.773 1.00 14.44 83 VAL A CA 2
ATOM 3088 C C . VAL A 1 83 ? 5.751 -4.822 4.793 1.00 34.33 83 VAL A C 2
ATOM 3089 O O . VAL A 1 83 ? 6.905 -4.423 4.577 1.00 0.00 83 VAL A O 2
ATOM 3102 N N . ILE A 1 84 ? 5.444 -6.095 5.028 1.00 55.01 84 ILE A N 2
ATOM 3103 C CA . ILE A 1 84 ? 6.377 -7.198 4.854 1.00 12.22 84 ILE A CA 2
ATOM 3104 C C . ILE A 1 84 ? 5.676 -8.229 3.967 1.00 0.50 84 ILE A C 2
ATOM 3105 O O . ILE A 1 84 ? 4.475 -8.471 4.104 1.00 11.25 84 ILE A O 2
ATOM 3121 N N . ILE A 1 85 ? 6.438 -8.808 3.040 1.00 32.22 85 ILE A N 2
ATOM 3122 C CA . ILE A 1 85 ? 5.976 -9.772 2.043 1.00 13.03 85 ILE A CA 2
ATOM 3123 C C . ILE A 1 85 ? 6.854 -11.014 2.198 1.00 71.21 85 ILE A C 2
ATOM 3124 O O . ILE A 1 85 ? 8.072 -10.860 2.269 1.00 32.42 85 ILE A O 2
ATOM 3140 N N . ASN A 1 86 ? 6.250 -12.205 2.273 1.00 25.23 86 ASN A N 2
ATOM 3141 C CA . ASN A 1 86 ? 6.976 -13.470 2.407 1.00 3.01 86 ASN A CA 2
ATOM 3142 C C . ASN A 1 86 ? 7.406 -13.995 1.042 1.00 40.35 86 ASN A C 2
ATOM 3143 O O . ASN A 1 86 ? 6.992 -13.494 -0.006 1.00 20.32 86 ASN A O 2
ATOM 3154 N N . ARG A 1 87 ? 8.228 -15.044 1.075 1.00 31.42 87 ARG A N 2
ATOM 3155 C CA . ARG A 1 87 ? 8.681 -15.789 -0.080 1.00 74.13 87 ARG A CA 2
ATOM 3156 C C . ARG A 1 87 ? 7.502 -16.538 -0.698 1.00 14.00 87 ARG A C 2
ATOM 3157 O O . ARG A 1 87 ? 6.648 -17.076 0.017 1.00 44.34 87 ARG A O 2
ATOM 3178 N N . ASN A 1 88 ? 7.482 -16.611 -2.022 1.00 24.15 88 ASN A N 2
ATOM 3179 C CA . ASN A 1 88 ? 6.488 -17.296 -2.822 1.00 11.10 88 ASN A CA 2
ATOM 3180 C C . ASN A 1 88 ? 7.022 -18.684 -3.153 1.00 42.42 88 ASN A C 2
ATOM 3181 O O . ASN A 1 88 ? 7.999 -18.799 -3.880 1.00 23.25 88 ASN A O 2
ATOM 3192 N N . GLU A 1 89 ? 6.428 -19.738 -2.602 1.00 44.31 89 GLU A N 2
ATOM 3193 C CA . GLU A 1 89 ? 6.853 -21.134 -2.777 1.00 3.02 89 GLU A CA 2
ATOM 3194 C C . GLU A 1 89 ? 6.267 -21.749 -4.068 1.00 3.32 89 GLU A C 2
ATOM 3195 O O . GLU A 1 89 ? 6.081 -22.970 -4.135 1.00 53.21 89 GLU A O 2
ATOM 3207 N N . THR A 1 90 ? 5.896 -20.942 -5.076 1.00 20.54 90 THR A N 2
ATOM 3208 C CA . THR A 1 90 ? 5.236 -21.456 -6.274 1.00 43.55 90 THR A CA 2
ATOM 3209 C C . THR A 1 90 ? 5.752 -20.831 -7.575 1.00 21.40 90 THR A C 2
ATOM 3210 O O . THR A 1 90 ? 6.305 -19.732 -7.590 1.00 44.34 90 THR A O 2
ATOM 3221 N N . ASN A 1 91 ? 5.507 -21.544 -8.676 1.00 32.12 91 ASN A N 2
ATOM 3222 C CA . ASN A 1 91 ? 5.857 -21.211 -10.057 1.00 13.44 91 ASN A CA 2
ATOM 3223 C C . ASN A 1 91 ? 5.008 -20.101 -10.694 1.00 55.32 91 ASN A C 2
ATOM 3224 O O . ASN A 1 91 ? 5.199 -19.819 -11.876 1.00 3.24 91 ASN A O 2
ATOM 3235 N N . ALA A 1 92 ? 4.087 -19.467 -9.964 1.00 72.14 92 ALA A N 2
ATOM 3236 C CA . ALA A 1 92 ? 3.204 -18.433 -10.501 1.00 61.23 92 ALA A CA 2
ATOM 3237 C C . ALA A 1 92 ? 3.558 -17.104 -9.853 1.00 5.33 92 ALA A C 2
ATOM 3238 O O . ALA A 1 92 ? 3.638 -17.015 -8.626 1.00 53.13 92 ALA A O 2
ATOM 3245 N N . SER A 1 93 ? 3.765 -16.077 -10.671 1.00 42.41 93 SER A N 2
ATOM 3246 C CA . SER A 1 93 ? 3.842 -14.702 -10.222 1.00 5.02 93 SER A CA 2
ATOM 3247 C C . SER A 1 93 ? 2.438 -14.274 -9.786 1.00 35.24 93 SER A C 2
ATOM 3248 O O . SER A 1 93 ? 1.468 -14.613 -10.473 1.00 13.34 93 SER A O 2
ATOM 3256 N N . ARG A 1 94 ? 2.305 -13.574 -8.652 1.00 42.03 94 ARG A N 2
ATOM 3257 C CA . ARG A 1 94 ? 1.031 -13.102 -8.096 1.00 13.03 94 ARG A CA 2
ATOM 3258 C C . ARG A 1 94 ? 1.117 -11.597 -7.860 1.00 25.21 94 ARG A C 2
ATOM 3259 O O . ARG A 1 94 ? 2.181 -11.005 -8.006 1.00 23.13 94 ARG A O 2
ATOM 3280 N N . SER A 1 95 ? 0.015 -10.958 -7.491 1.00 53.21 95 SER A N 2
ATOM 3281 C CA . SER A 1 95 ? -0.010 -9.542 -7.167 1.00 2.33 95 SER A CA 2
ATOM 3282 C C . SER A 1 95 ? -0.999 -9.330 -6.037 1.00 74.43 95 SER A C 2
ATOM 3283 O O . SER A 1 95 ? -1.864 -10.171 -5.770 1.00 31.30 95 SER A O 2
ATOM 3291 N N . PHE A 1 96 ? -0.869 -8.169 -5.414 1.00 34.44 96 PHE A N 2
ATOM 3292 C CA . PHE A 1 96 ? -1.889 -7.553 -4.599 1.00 52.05 96 PHE A CA 2
ATOM 3293 C C . PHE A 1 96 ? -1.879 -6.056 -4.918 1.00 74.52 96 PHE A C 2
ATOM 3294 O O . PHE A 1 96 ? -0.911 -5.532 -5.478 1.00 15.05 96 PHE A O 2
ATOM 3311 N N . THR A 1 97 ? -2.921 -5.353 -4.497 1.00 52.24 97 THR A N 2
ATOM 3312 C CA . THR A 1 97 ? -2.940 -3.896 -4.469 1.00 40.32 97 THR A CA 2
ATOM 3313 C C . THR A 1 97 ? -3.305 -3.515 -3.046 1.00 1.23 97 THR A C 2
ATOM 3314 O O . THR A 1 97 ? -4.112 -4.210 -2.419 1.00 4.21 97 THR A O 2
ATOM 3325 N N . VAL A 1 98 ? -2.748 -2.416 -2.554 1.00 2.41 98 VAL A N 2
ATOM 3326 C CA . VAL A 1 98 ? -3.145 -1.793 -1.305 1.00 32.21 98 VAL A CA 2
ATOM 3327 C C . VAL A 1 98 ? -3.614 -0.385 -1.642 1.00 24.34 98 VAL A C 2
ATOM 3328 O O . VAL A 1 98 ? -2.989 0.289 -2.461 1.00 65.42 98 VAL A O 2
ATOM 3341 N N . CYS A 1 99 ? -4.714 0.044 -1.031 1.00 2.51 99 CYS A N 2
ATOM 3342 C CA . CYS A 1 99 ? -5.258 1.384 -1.160 1.00 20.31 99 CYS A CA 2
ATOM 3343 C C . CYS A 1 99 ? -5.505 1.885 0.257 1.00 74.35 99 CYS A C 2
ATOM 3344 O O . CYS A 1 99 ? -6.233 1.230 1.013 1.00 34.54 99 CYS A O 2
ATOM 3352 N N . VAL A 1 100 ? -4.916 3.017 0.625 1.00 3.13 100 VAL A N 2
ATOM 3353 C CA . VAL A 1 100 ? -5.037 3.575 1.966 1.00 12.50 100 VAL A CA 2
ATOM 3354 C C . VAL A 1 100 ? -5.638 4.981 1.864 1.00 44.14 100 VAL A C 2
ATOM 3355 O O . VAL A 1 100 ? -5.079 5.854 1.200 1.00 52.43 100 VAL A O 2
ATOM 3368 N N . GLU A 1 101 ? -6.824 5.185 2.437 1.00 74.15 101 GLU A N 2
ATOM 3369 C CA . GLU A 1 101 ? -7.480 6.484 2.476 1.00 41.13 101 GLU A CA 2
ATOM 3370 C C . GLU A 1 101 ? -7.142 7.188 3.791 1.00 71.52 101 GLU A C 2
ATOM 3371 O O . GLU A 1 101 ? -7.019 6.529 4.828 1.00 73.41 101 GLU A O 2
ATOM 3383 N N . ALA A 1 102 ? -6.997 8.517 3.740 1.00 60.53 102 ALA A N 2
ATOM 3384 C CA . ALA A 1 102 ? -6.529 9.345 4.852 1.00 25.52 102 ALA A CA 2
ATOM 3385 C C . ALA A 1 102 ? -7.494 10.489 5.182 1.00 73.23 102 ALA A C 2
ATOM 3386 O O . ALA A 1 102 ? -7.161 11.383 5.964 1.00 20.51 102 ALA A O 2
ATOM 3393 N N . GLY A 1 103 ? -8.691 10.503 4.594 1.00 51.24 103 GLY A N 2
ATOM 3394 C CA . GLY A 1 103 ? -9.731 11.467 4.905 1.00 51.02 103 GLY A CA 2
ATOM 3395 C C . GLY A 1 103 ? -10.465 11.871 3.638 1.00 34.22 103 GLY A C 2
ATOM 3396 O O . GLY A 1 103 ? -11.492 11.283 3.297 1.00 73.54 103 GLY A O 2
ATOM 3400 N N . ASN A 1 104 ? -9.966 12.885 2.937 1.00 52.04 104 ASN A N 2
ATOM 3401 C CA . ASN A 1 104 ? -10.592 13.406 1.730 1.00 13.13 104 ASN A CA 2
ATOM 3402 C C . ASN A 1 104 ? -9.822 13.018 0.460 1.00 44.02 104 ASN A C 2
ATOM 3403 O O . ASN A 1 104 ? -10.283 13.270 -0.651 1.00 63.13 104 ASN A O 2
ATOM 3414 N N . ALA A 1 105 ? -8.677 12.337 0.605 1.00 52.24 105 ALA A N 2
ATOM 3415 C CA . ALA A 1 105 ? -7.943 11.716 -0.495 1.00 14.13 105 ALA A CA 2
ATOM 3416 C C . ALA A 1 105 ? -7.532 10.299 -0.082 1.00 45.24 105 ALA A C 2
ATOM 3417 O O . ALA A 1 105 ? -7.678 9.904 1.086 1.00 11.02 105 ALA A O 2
ATOM 3424 N N . PHE A 1 106 ? -6.917 9.561 -1.005 1.00 33.41 106 PHE A N 2
ATOM 3425 C CA . PHE A 1 106 ? -6.303 8.255 -0.767 1.00 74.35 106 PHE A CA 2
ATOM 3426 C C . PHE A 1 106 ? -5.068 8.105 -1.653 1.00 11.31 106 PHE A C 2
ATOM 3427 O O . PHE A 1 106 ? -4.890 8.877 -2.599 1.00 71.54 106 PHE A O 2
ATOM 3444 N N . ASP A 1 107 ? -4.244 7.098 -1.375 1.00 5.45 107 ASP A N 2
ATOM 3445 C CA . ASP A 1 107 ? -3.114 6.699 -2.209 1.00 12.02 107 ASP A CA 2
ATOM 3446 C C . ASP A 1 107 ? -3.179 5.186 -2.376 1.00 62.52 107 ASP A C 2
ATOM 3447 O O . ASP A 1 107 ? -3.754 4.488 -1.534 1.00 20.43 107 ASP A O 2
ATOM 3456 N N . GLU A 1 108 ? -2.606 4.663 -3.455 1.00 51.43 108 GLU A N 2
ATOM 3457 C CA . GLU A 1 108 ? -2.712 3.262 -3.834 1.00 40.02 108 GLU A CA 2
ATOM 3458 C C . GLU A 1 108 ? -1.396 2.811 -4.451 1.00 64.31 108 GLU A C 2
ATOM 3459 O O . GLU A 1 108 ? -0.748 3.580 -5.166 1.00 52.12 108 GLU A O 2
ATOM 3471 N N . PHE A 1 109 ? -1.005 1.568 -4.165 1.00 72.44 109 PHE A N 2
ATOM 3472 C CA . PHE A 1 109 ? 0.270 0.987 -4.559 1.00 42.22 109 PHE A CA 2
ATOM 3473 C C . PHE A 1 109 ? 0.007 -0.412 -5.115 1.00 53.11 109 PHE A C 2
ATOM 3474 O O . PHE A 1 109 ? -0.475 -1.298 -4.397 1.00 3.52 109 PHE A O 2
ATOM 3491 N N . LYS A 1 110 ? 0.315 -0.611 -6.395 1.00 52.31 110 LYS A N 2
ATOM 3492 C CA . LYS A 1 110 ? 0.163 -1.880 -7.089 1.00 40.23 110 LYS A CA 2
ATOM 3493 C C . LYS A 1 110 ? 1.459 -2.657 -6.909 1.00 63.41 110 LYS A C 2
ATOM 3494 O O . LYS A 1 110 ? 2.487 -2.262 -7.457 1.00 12.01 110 LYS A O 2
ATOM 3513 N N . PHE A 1 111 ? 1.434 -3.765 -6.171 1.00 42.43 111 PHE A N 2
ATOM 3514 C CA . PHE A 1 111 ? 2.595 -4.634 -6.024 1.00 71.31 111 PHE A CA 2
ATOM 3515 C C . PHE A 1 111 ? 2.424 -5.843 -6.944 1.00 73.55 111 PHE A C 2
ATOM 3516 O O . PHE A 1 111 ? 1.300 -6.246 -7.247 1.00 54.21 111 PHE A O 2
ATOM 3533 N N . VAL A 1 112 ? 3.518 -6.458 -7.382 1.00 12.30 112 VAL A N 2
ATOM 3534 C CA . VAL A 1 112 ? 3.503 -7.675 -8.187 1.00 2.20 112 VAL A CA 2
ATOM 3535 C C . VAL A 1 112 ? 4.749 -8.470 -7.778 1.00 13.33 112 VAL A C 2
ATOM 3536 O O . VAL A 1 112 ? 5.859 -7.933 -7.816 1.00 22.34 112 VAL A O 2
ATOM 3549 N N . GLN A 1 113 ? 4.563 -9.711 -7.326 1.00 64.51 113 GLN A N 2
ATOM 3550 C CA . GLN A 1 113 ? 5.608 -10.602 -6.846 1.00 31.54 113 GLN A CA 2
ATOM 3551 C C . GLN A 1 113 ? 5.875 -11.691 -7.882 1.00 73.33 113 GLN A C 2
ATOM 3552 O O . GLN A 1 113 ? 4.946 -12.302 -8.418 1.00 15.40 113 GLN A O 2
ATOM 3566 N N . ASP A 1 114 ? 7.156 -11.961 -8.137 1.00 51.01 114 ASP A N 2
ATOM 3567 C CA . ASP A 1 114 ? 7.568 -13.015 -9.056 1.00 43.14 114 ASP A CA 2
ATOM 3568 C C . ASP A 1 114 ? 7.307 -14.427 -8.529 1.00 13.11 114 ASP A C 2
ATOM 3569 O O . ASP A 1 114 ? 7.005 -14.647 -7.353 1.00 45.01 114 ASP A O 2
ATOM 3578 N N . ALA A 1 115 ? 7.419 -15.395 -9.435 1.00 74.43 115 ALA A N 2
ATOM 3579 C CA . ALA A 1 115 ? 7.440 -16.815 -9.120 1.00 52.24 115 ALA A CA 2
ATOM 3580 C C . ALA A 1 115 ? 8.803 -17.252 -8.602 1.00 55.01 115 ALA A C 2
ATOM 3581 O O . ALA A 1 115 ? 9.835 -16.656 -8.930 1.00 35.45 115 ALA A O 2
ATOM 3588 N N . ALA A 1 116 ? 8.805 -18.356 -7.860 1.00 74.14 116 ALA A N 2
ATOM 3589 C CA . ALA A 1 116 ? 10.024 -19.063 -7.533 1.00 54.34 116 ALA A CA 2
ATOM 3590 C C . ALA A 1 116 ? 10.316 -20.007 -8.685 1.00 43.21 116 ALA A C 2
ATOM 3591 O O . ALA A 1 116 ? 9.671 -21.043 -8.860 1.00 14.00 116 ALA A O 2
ATOM 3598 N N . LYS A 1 117 ? 11.291 -19.606 -9.481 1.00 44.43 117 LYS A N 2
ATOM 3599 C CA . LYS A 1 117 ? 11.772 -20.309 -10.658 1.00 2.03 117 LYS A CA 2
ATOM 3600 C C . LYS A 1 117 ? 12.640 -21.486 -10.223 1.00 62.22 117 LYS A C 2
ATOM 3601 O O . LYS A 1 117 ? 13.868 -21.402 -10.241 1.00 65.24 117 LYS A O 2
ATOM 3620 N N . GLN A 1 118 ? 12.000 -22.570 -9.809 1.00 44.35 118 GLN A N 2
ATOM 3621 C CA . GLN A 1 118 ? 12.598 -23.840 -9.462 1.00 65.53 118 GLN A CA 2
ATOM 3622 C C . GLN A 1 118 ? 11.752 -24.925 -10.101 1.00 42.02 118 GLN A C 2
ATOM 3623 O O . GLN A 1 118 ? 11.552 -24.837 -11.336 1.00 52.55 118 GLN A O 2
ATOM 3637 N N . GLY A 1 1 ? -12.667 25.781 -20.542 1.00 53.35 1 GLY A N 3
ATOM 3638 C CA . GLY A 1 1 ? -12.041 25.710 -19.214 1.00 41.52 1 GLY A CA 3
ATOM 3639 C C . GLY A 1 1 ? -13.016 26.147 -18.130 1.00 63.05 1 GLY A C 3
ATOM 3640 O O . GLY A 1 1 ? -13.879 27.003 -18.361 1.00 44.31 1 GLY A O 3
ATOM 3644 N N . CYS A 1 2 ? -12.879 25.584 -16.929 1.00 54.43 2 CYS A N 3
ATOM 3645 C CA . CYS A 1 2 ? -13.229 26.269 -15.691 1.00 5.42 2 CYS A CA 3
ATOM 3646 C C . CYS A 1 2 ? -12.170 27.349 -15.434 1.00 13.24 2 CYS A C 3
ATOM 3647 O O . CYS A 1 2 ? -11.120 27.337 -16.080 1.00 72.03 2 CYS A O 3
ATOM 3655 N N . GLU A 1 3 ? -12.409 28.240 -14.471 1.00 51.33 3 GLU A N 3
ATOM 3656 C CA . GLU A 1 3 ? -11.355 29.035 -13.848 1.00 73.13 3 GLU A CA 3
ATOM 3657 C C . GLU A 1 3 ? -11.867 29.460 -12.467 1.00 50.33 3 GLU A C 3
ATOM 3658 O O . GLU A 1 3 ? -12.250 30.608 -12.257 1.00 73.33 3 GLU A O 3
ATOM 3670 N N . LEU A 1 4 ? -12.003 28.490 -11.556 1.00 71.05 4 LEU A N 3
ATOM 3671 C CA . LEU A 1 4 ? -12.591 28.655 -10.226 1.00 72.41 4 LEU A CA 3
ATOM 3672 C C . LEU A 1 4 ? -12.225 27.449 -9.360 1.00 11.40 4 LEU A C 3
ATOM 3673 O O . LEU A 1 4 ? -11.901 26.393 -9.902 1.00 64.31 4 LEU A O 3
ATOM 3689 N N . SER A 1 5 ? -12.344 27.584 -8.039 1.00 41.41 5 SER A N 3
ATOM 3690 C CA . SER A 1 5 ? -12.290 26.507 -7.056 1.00 43.14 5 SER A CA 3
ATOM 3691 C C . SER A 1 5 ? -12.917 27.024 -5.747 1.00 23.44 5 SER A C 3
ATOM 3692 O O . SER A 1 5 ? -13.273 28.204 -5.670 1.00 22.10 5 SER A O 3
ATOM 3700 N N . ASP A 1 6 ? -13.069 26.166 -4.730 1.00 64.34 6 ASP A N 3
ATOM 3701 C CA . ASP A 1 6 ? -13.256 26.626 -3.351 1.00 34.32 6 ASP A CA 3
ATOM 3702 C C . ASP A 1 6 ? -11.907 27.183 -2.867 1.00 4.21 6 ASP A C 3
ATOM 3703 O O . ASP A 1 6 ? -10.875 26.628 -3.250 1.00 62.45 6 ASP A O 3
ATOM 3712 N N . PRO A 1 7 ? -11.865 28.248 -2.043 1.00 72.34 7 PRO A N 3
ATOM 3713 C CA . PRO A 1 7 ? -10.623 28.957 -1.755 1.00 2.41 7 PRO A CA 3
ATOM 3714 C C . PRO A 1 7 ? -9.569 28.144 -0.993 1.00 14.41 7 PRO A C 3
ATOM 3715 O O . PRO A 1 7 ? -8.378 28.432 -1.151 1.00 23.22 7 PRO A O 3
ATOM 3726 N N . ASP A 1 8 ? -9.956 27.172 -0.162 1.00 70.03 8 ASP A N 3
ATOM 3727 C CA . ASP A 1 8 ? -8.977 26.320 0.530 1.00 53.11 8 ASP A CA 3
ATOM 3728 C C . ASP A 1 8 ? -9.525 24.927 0.855 1.00 64.24 8 ASP A C 3
ATOM 3729 O O . ASP A 1 8 ? -8.753 24.027 1.190 1.00 5.30 8 ASP A O 3
ATOM 3738 N N . GLY A 1 9 ? -10.826 24.688 0.712 1.00 23.13 9 GLY A N 3
ATOM 3739 C CA . GLY A 1 9 ? -11.528 23.516 1.211 1.00 50.14 9 GLY A CA 3
ATOM 3740 C C . GLY A 1 9 ? -11.513 22.347 0.235 1.00 24.20 9 GLY A C 3
ATOM 3741 O O . GLY A 1 9 ? -12.402 21.491 0.280 1.00 12.40 9 GLY A O 3
ATOM 3745 N N . LEU A 1 10 ? -10.528 22.325 -0.658 1.00 31.44 10 LEU A N 3
ATOM 3746 C CA . LEU A 1 10 ? -10.121 21.185 -1.457 1.00 32.24 10 LEU A CA 3
ATOM 3747 C C . LEU A 1 10 ? -9.550 20.083 -0.545 1.00 4.11 10 LEU A C 3
ATOM 3748 O O . LEU A 1 10 ? -9.519 20.230 0.682 1.00 70.12 10 LEU A O 3
ATOM 3764 N N . ALA A 1 11 ? -9.088 18.984 -1.148 1.00 53.42 11 ALA A N 3
ATOM 3765 C CA . ALA A 1 11 ? -8.366 17.913 -0.480 1.00 70.41 11 ALA A CA 3
ATOM 3766 C C . ALA A 1 11 ? -7.208 17.458 -1.369 1.00 32.13 11 ALA A C 3
ATOM 3767 O O . ALA A 1 11 ? -7.423 16.816 -2.402 1.00 31.21 11 ALA A O 3
ATOM 3774 N N . ASP A 1 12 ? -5.984 17.824 -1.001 1.00 53.04 12 ASP A N 3
ATOM 3775 C CA . ASP A 1 12 ? -4.748 17.259 -1.541 1.00 14.33 12 ASP A CA 3
ATOM 3776 C C . ASP A 1 12 ? -4.584 15.801 -1.082 1.00 10.01 12 ASP A C 3
ATOM 3777 O O . ASP A 1 12 ? -5.183 15.409 -0.075 1.00 5.41 12 ASP A O 3
ATOM 3786 N N . PRO A 1 13 ? -3.735 14.996 -1.748 1.00 31.33 13 PRO A N 3
ATOM 3787 C CA . PRO A 1 13 ? -3.491 13.601 -1.382 1.00 72.25 13 PRO A CA 3
ATOM 3788 C C . PRO A 1 13 ? -2.617 13.468 -0.128 1.00 22.14 13 PRO A C 3
ATOM 3789 O O . PRO A 1 13 ? -2.155 14.462 0.448 1.00 25.13 13 PRO A O 3
ATOM 3800 N N . MET A 1 14 ? -2.361 12.234 0.317 1.00 22.22 14 MET A N 3
ATOM 3801 C CA . MET A 1 14 ? -1.447 11.994 1.424 1.00 54.20 14 MET A CA 3
ATOM 3802 C C . MET A 1 14 ? -0.020 12.161 0.898 1.00 51.30 14 MET A C 3
ATOM 3803 O O . MET A 1 14 ? 0.313 11.637 -0.166 1.00 22.45 14 MET A O 3
ATOM 3817 N N . LYS A 1 15 ? 0.831 12.896 1.625 1.00 65.34 15 LYS A N 3
ATOM 3818 C CA . LYS A 1 15 ? 2.236 13.091 1.236 1.00 22.15 15 LYS A CA 3
ATOM 3819 C C . LYS A 1 15 ? 3.160 12.283 2.143 1.00 50.34 15 LYS A C 3
ATOM 3820 O O . LYS A 1 15 ? 2.848 12.075 3.322 1.00 34.43 15 LYS A O 3
ATOM 3839 N N . TRP A 1 16 ? 4.298 11.834 1.622 1.00 43.42 16 TRP A N 3
ATOM 3840 C CA . TRP A 1 16 ? 5.111 10.801 2.237 1.00 14.21 16 TRP A CA 3
ATOM 3841 C C . TRP A 1 16 ? 6.569 11.234 2.179 1.00 64.32 16 TRP A C 3
ATOM 3842 O O . TRP A 1 16 ? 7.103 11.517 1.108 1.00 62.21 16 TRP A O 3
ATOM 3863 N N . SER A 1 17 ? 7.234 11.310 3.330 1.00 1.13 17 SER A N 3
ATOM 3864 C CA . SER A 1 17 ? 8.624 11.753 3.419 1.00 64.14 17 SER A CA 3
ATOM 3865 C C . SER A 1 17 ? 9.606 10.573 3.443 1.00 10.35 17 SER A C 3
ATOM 3866 O O . SER A 1 17 ? 10.778 10.778 3.747 1.00 43.21 17 SER A O 3
ATOM 3874 N N . LYS A 1 18 ? 9.149 9.345 3.179 1.00 30.21 18 LYS A N 3
ATOM 3875 C CA . LYS A 1 18 ? 9.951 8.126 3.102 1.00 12.42 18 LYS A CA 3
ATOM 3876 C C . LYS A 1 18 ? 9.144 7.178 2.217 1.00 72.14 18 LYS A C 3
ATOM 3877 O O . LYS A 1 18 ? 8.023 6.859 2.617 1.00 54.40 18 LYS A O 3
ATOM 3896 N N . VAL A 1 19 ? 9.644 6.783 1.043 1.00 43.23 19 VAL A N 3
ATOM 3897 C CA . VAL A 1 19 ? 8.989 5.848 0.115 1.00 72.54 19 VAL A CA 3
ATOM 3898 C C . VAL A 1 19 ? 10.060 4.957 -0.545 1.00 65.44 19 VAL A C 3
ATOM 3899 O O . VAL A 1 19 ? 11.218 5.387 -0.648 1.00 11.32 19 VAL A O 3
ATOM 3912 N N . PRO A 1 20 ? 9.728 3.721 -0.958 1.00 30.32 20 PRO A N 3
ATOM 3913 C CA . PRO A 1 20 ? 10.668 2.770 -1.551 1.00 30.12 20 PRO A CA 3
ATOM 3914 C C . PRO A 1 20 ? 10.916 3.059 -3.037 1.00 5.35 20 PRO A C 3
ATOM 3915 O O . PRO A 1 20 ? 10.059 3.612 -3.722 1.00 64.10 20 PRO A O 3
ATOM 3926 N N . SER A 1 21 ? 12.047 2.591 -3.570 1.00 22.25 21 SER A N 3
ATOM 3927 C CA . SER A 1 21 ? 12.446 2.808 -4.958 1.00 65.20 21 SER A CA 3
ATOM 3928 C C . SER A 1 21 ? 11.607 1.958 -5.930 1.00 23.13 21 SER A C 3
ATOM 3929 O O . SER A 1 21 ? 11.588 2.231 -7.131 1.00 62.51 21 SER A O 3
ATOM 3937 N N . GLY A 1 22 ? 10.911 0.922 -5.443 1.00 22.34 22 GLY A N 3
ATOM 3938 C CA . GLY A 1 22 ? 9.966 0.140 -6.237 1.00 45.01 22 GLY A CA 3
ATOM 3939 C C . GLY A 1 22 ? 8.776 0.977 -6.705 1.00 22.33 22 GLY A C 3
ATOM 3940 O O . GLY A 1 22 ? 8.215 0.691 -7.762 1.00 72.43 22 GLY A O 3
ATOM 3944 N N . LEU A 1 23 ? 8.396 2.004 -5.934 1.00 50.33 23 LEU A N 3
ATOM 3945 C CA . LEU A 1 23 ? 7.321 2.930 -6.272 1.00 34.52 23 LEU A CA 3
ATOM 3946 C C . LEU A 1 23 ? 7.614 3.645 -7.587 1.00 73.52 23 LEU A C 3
ATOM 3947 O O . LEU A 1 23 ? 8.595 4.382 -7.708 1.00 21.21 23 LEU A O 3
ATOM 3963 N N . LYS A 1 24 ? 6.726 3.459 -8.557 1.00 10.45 24 LYS A N 3
ATOM 3964 C CA . LYS A 1 24 ? 6.694 4.145 -9.838 1.00 23.15 24 LYS A CA 3
ATOM 3965 C C . LYS A 1 24 ? 5.232 4.378 -10.135 1.00 30.44 24 LYS A C 3
ATOM 3966 O O . LYS A 1 24 ? 4.509 3.423 -10.401 1.00 71.42 24 LYS A O 3
ATOM 3985 N N . ASN A 1 25 ? 4.793 5.634 -10.069 1.00 62.10 25 ASN A N 3
ATOM 3986 C CA . ASN A 1 25 ? 3.449 6.037 -10.468 1.00 53.04 25 ASN A CA 3
ATOM 3987 C C . ASN A 1 25 ? 2.385 5.219 -9.718 1.00 12.03 25 ASN A C 3
ATOM 3988 O O . ASN A 1 25 ? 1.436 4.708 -10.308 1.00 61.41 25 ASN A O 3
ATOM 3999 N N . GLY A 1 26 ? 2.606 5.029 -8.411 1.00 42.30 26 GLY A N 3
ATOM 4000 C CA . GLY A 1 26 ? 1.738 4.286 -7.503 1.00 25.35 26 GLY A CA 3
ATOM 4001 C C . GLY A 1 26 ? 1.905 2.766 -7.587 1.00 4.13 26 GLY A C 3
ATOM 4002 O O . GLY A 1 26 ? 1.463 2.053 -6.684 1.00 22.45 26 GLY A O 3
ATOM 4006 N N . GLU A 1 27 ? 2.568 2.245 -8.621 1.00 64.41 27 GLU A N 3
ATOM 4007 C CA . GLU A 1 27 ? 2.795 0.824 -8.779 1.00 50.23 27 GLU A CA 3
ATOM 4008 C C . GLU A 1 27 ? 4.119 0.435 -8.125 1.00 3.25 27 GLU A C 3
ATOM 4009 O O . GLU A 1 27 ? 5.060 1.230 -8.092 1.00 33.14 27 GLU A O 3
ATOM 4021 N N . LEU A 1 28 ? 4.212 -0.797 -7.622 1.00 33.33 28 LEU A N 3
ATOM 4022 C CA . LEU A 1 28 ? 5.404 -1.341 -6.984 1.00 2.33 28 LEU A CA 3
ATOM 4023 C C . LEU A 1 28 ? 5.667 -2.735 -7.519 1.00 70.44 28 LEU A C 3
ATOM 4024 O O . LEU A 1 28 ? 4.855 -3.631 -7.286 1.00 3.11 28 LEU A O 3
ATOM 4040 N N . LYS A 1 29 ? 6.782 -2.925 -8.238 1.00 30.22 29 LYS A N 3
ATOM 4041 C CA . LYS A 1 29 ? 7.273 -4.276 -8.534 1.00 3.24 29 LYS A CA 3
ATOM 4042 C C . LYS A 1 29 ? 7.941 -4.829 -7.277 1.00 34.34 29 LYS A C 3
ATOM 4043 O O . LYS A 1 29 ? 8.317 -4.044 -6.406 1.00 62.51 29 LYS A O 3
ATOM 4062 N N . VAL A 1 30 ? 8.116 -6.142 -7.174 1.00 63.22 30 VAL A N 3
ATOM 4063 C CA . VAL A 1 30 ? 8.879 -6.755 -6.089 1.00 1.35 30 VAL A CA 3
ATOM 4064 C C . VAL A 1 30 ? 9.662 -7.886 -6.708 1.00 60.34 30 VAL A C 3
ATOM 4065 O O . VAL A 1 30 ? 9.257 -8.391 -7.758 1.00 71.32 30 VAL A O 3
ATOM 4078 N N . GLU A 1 31 ? 10.742 -8.301 -6.056 1.00 44.34 31 GLU A N 3
ATOM 4079 C CA . GLU A 1 31 ? 11.392 -9.550 -6.401 1.00 64.34 31 GLU A CA 3
ATOM 4080 C C . GLU A 1 31 ? 10.583 -10.724 -5.854 1.00 52.24 31 GLU A C 3
ATOM 4081 O O . GLU A 1 31 ? 9.770 -10.558 -4.941 1.00 34.33 31 GLU A O 3
ATOM 4093 N N . ALA A 1 32 ? 10.825 -11.929 -6.372 1.00 1.25 32 ALA A N 3
ATOM 4094 C CA . ALA A 1 32 ? 10.021 -13.093 -6.018 1.00 43.31 32 ALA A CA 3
ATOM 4095 C C . ALA A 1 32 ? 10.277 -13.630 -4.602 1.00 12.23 32 ALA A C 3
ATOM 4096 O O . ALA A 1 32 ? 9.636 -14.599 -4.205 1.00 54.30 32 ALA A O 3
ATOM 4103 N N . GLU A 1 33 ? 11.202 -13.042 -3.850 1.00 40.22 33 GLU A N 3
ATOM 4104 C CA . GLU A 1 33 ? 11.479 -13.322 -2.438 1.00 51.41 33 GLU A CA 3
ATOM 4105 C C . GLU A 1 33 ? 10.566 -12.483 -1.540 1.00 15.43 33 GLU A C 3
ATOM 4106 O O . GLU A 1 33 ? 10.224 -12.875 -0.423 1.00 60.40 33 GLU A O 3
ATOM 4118 N N . GLY A 1 34 ? 10.187 -11.311 -2.047 1.00 40.22 34 GLY A N 3
ATOM 4119 C CA . GLY A 1 34 ? 9.554 -10.248 -1.306 1.00 4.13 34 GLY A CA 3
ATOM 4120 C C . GLY A 1 34 ? 10.520 -9.643 -0.287 1.00 34.45 34 GLY A C 3
ATOM 4121 O O . GLY A 1 34 ? 11.626 -10.131 -0.059 1.00 32.32 34 GLY A O 3
ATOM 4125 N N . GLY A 1 35 ? 10.087 -8.551 0.329 1.00 72.23 35 GLY A N 3
ATOM 4126 C CA . GLY A 1 35 ? 10.869 -7.812 1.312 1.00 40.44 35 GLY A CA 3
ATOM 4127 C C . GLY A 1 35 ? 10.015 -6.789 2.046 1.00 2.01 35 GLY A C 3
ATOM 4128 O O . GLY A 1 35 ? 8.794 -6.750 1.841 1.00 32.42 35 GLY A O 3
ATOM 4132 N N . SER A 1 36 ? 10.629 -5.991 2.929 1.00 22.51 36 SER A N 3
ATOM 4133 C CA . SER A 1 36 ? 9.930 -4.951 3.674 1.00 23.11 36 SER A CA 3
ATOM 4134 C C . SER A 1 36 ? 10.078 -3.594 2.975 1.00 44.04 36 SER A C 3
ATOM 4135 O O . SER A 1 36 ? 11.206 -3.166 2.700 1.00 63.41 36 SER A O 3
ATOM 4143 N N . SER A 1 37 ? 8.973 -2.905 2.688 1.00 13.14 37 SER A N 3
ATOM 4144 C CA . SER A 1 37 ? 8.973 -1.524 2.213 1.00 4.22 37 SER A CA 3
ATOM 4145 C C . SER A 1 37 ? 8.543 -0.609 3.362 1.00 64.52 37 SER A C 3
ATOM 4146 O O . SER A 1 37 ? 8.111 -1.083 4.419 1.00 43.01 37 SER A O 3
ATOM 4154 N N . LEU A 1 38 ? 8.669 0.709 3.185 1.00 31.51 38 LEU A N 3
ATOM 4155 C CA . LEU A 1 38 ? 8.373 1.698 4.213 1.00 52.31 38 LEU A CA 3
ATOM 4156 C C . LEU A 1 38 ? 7.787 2.955 3.581 1.00 24.25 38 LEU A C 3
ATOM 4157 O O . LEU A 1 38 ? 8.359 3.485 2.627 1.00 71.20 38 LEU A O 3
ATOM 4173 N N . PHE A 1 39 ? 6.716 3.454 4.189 1.00 10.41 39 PHE A N 3
ATOM 4174 C CA . PHE A 1 39 ? 5.914 4.589 3.769 1.00 65.12 39 PHE A CA 3
ATOM 4175 C C . PHE A 1 39 ? 5.686 5.456 5.009 1.00 30.52 39 PHE A C 3
ATOM 4176 O O . PHE A 1 39 ? 4.897 5.074 5.876 1.00 50.40 39 PHE A O 3
ATOM 4193 N N . ALA A 1 40 ? 6.404 6.577 5.151 1.00 34.32 40 ALA A N 3
ATOM 4194 C CA . ALA A 1 40 ? 6.272 7.462 6.324 1.00 45.44 40 ALA A CA 3
ATOM 4195 C C . ALA A 1 40 ? 5.494 8.714 5.978 1.00 51.14 40 ALA A C 3
ATOM 4196 O O . ALA A 1 40 ? 5.844 9.436 5.039 1.00 61.23 40 ALA A O 3
ATOM 4203 N N . CYS A 1 41 ? 4.420 8.957 6.723 1.00 11.33 41 CYS A N 3
ATOM 4204 C CA . CYS A 1 41 ? 3.410 9.935 6.382 1.00 45.30 41 CYS A CA 3
ATOM 4205 C C . CYS A 1 41 ? 3.733 11.244 7.094 1.00 23.32 41 CYS A C 3
ATOM 4206 O O . CYS A 1 41 ? 3.508 11.408 8.291 1.00 4.43 41 CYS A O 3
ATOM 4214 N N . LYS A 1 42 ? 4.331 12.201 6.383 1.00 24.51 42 LYS A N 3
ATOM 4215 C CA . LYS A 1 42 ? 4.725 13.443 7.042 1.00 11.45 42 LYS A CA 3
ATOM 4216 C C . LYS A 1 42 ? 3.567 14.450 7.113 1.00 3.05 42 LYS A C 3
ATOM 4217 O O . LYS A 1 42 ? 3.753 15.530 7.665 1.00 43.03 42 LYS A O 3
ATOM 4236 N N . ASN A 1 43 ? 2.372 14.138 6.592 1.00 72.30 43 ASN A N 3
ATOM 4237 C CA . ASN A 1 43 ? 1.339 15.137 6.274 1.00 72.20 43 ASN A CA 3
ATOM 4238 C C . ASN A 1 43 ? -0.073 14.755 6.756 1.00 63.40 43 ASN A C 3
ATOM 4239 O O . ASN A 1 43 ? -0.962 15.598 6.813 1.00 32.31 43 ASN A O 3
ATOM 4250 N N . TYR A 1 44 ? -0.271 13.507 7.167 1.00 41.13 44 TYR A N 3
ATOM 4251 C CA . TYR A 1 44 ? -1.404 12.941 7.894 1.00 53.44 44 TYR A CA 3
ATOM 4252 C C . TYR A 1 44 ? -0.751 11.950 8.860 1.00 14.03 44 TYR A C 3
ATOM 4253 O O . TYR A 1 44 ? 0.248 11.361 8.468 1.00 61.52 44 TYR A O 3
ATOM 4271 N N . LYS A 1 45 ? -1.252 11.756 10.085 1.00 70.32 45 LYS A N 3
ATOM 4272 C CA . LYS A 1 45 ? -0.759 10.785 11.071 1.00 73.42 45 LYS A CA 3
ATOM 4273 C C . LYS A 1 45 ? -1.965 10.053 11.682 1.00 34.51 45 LYS A C 3
ATOM 4274 O O . LYS A 1 45 ? -2.022 9.748 12.871 1.00 4.12 45 LYS A O 3
ATOM 4293 N N . SER A 1 46 ? -2.990 9.838 10.861 1.00 54.45 46 SER A N 3
ATOM 4294 C CA . SER A 1 46 ? -4.167 9.041 11.164 1.00 5.12 46 SER A CA 3
ATOM 4295 C C . SER A 1 46 ? -4.719 8.558 9.825 1.00 63.15 46 SER A C 3
ATOM 4296 O O . SER A 1 46 ? -5.072 9.380 8.979 1.00 53.11 46 SER A O 3
ATOM 4304 N N . PHE A 1 47 ? -4.702 7.247 9.598 1.00 34.11 47 PHE A N 3
ATOM 4305 C CA . PHE A 1 47 ? -5.359 6.557 8.494 1.00 70.12 47 PHE A CA 3
ATOM 4306 C C . PHE A 1 47 ? -5.503 5.078 8.859 1.00 23.12 47 PHE A C 3
ATOM 4307 O O . PHE A 1 47 ? -4.893 4.608 9.827 1.00 54.23 47 PHE A O 3
ATOM 4324 N N . TRP A 1 48 ? -6.276 4.332 8.080 1.00 1.32 48 TRP A N 3
ATOM 4325 C CA . TRP A 1 48 ? -6.523 2.911 8.272 1.00 20.11 48 TRP A CA 3
ATOM 4326 C C . TRP A 1 48 ? -6.545 2.217 6.925 1.00 11.42 48 TRP A C 3
ATOM 4327 O O . TRP A 1 48 ? -6.541 2.853 5.872 1.00 2.24 48 TRP A O 3
ATOM 4348 N N . ILE A 1 49 ? -6.550 0.890 6.989 1.00 53.44 49 ILE A N 3
ATOM 4349 C CA . ILE A 1 49 ? -6.696 0.012 5.843 1.00 11.53 49 ILE A CA 3
ATOM 4350 C C . ILE A 1 49 ? -8.186 -0.028 5.553 1.00 12.14 49 ILE A C 3
ATOM 4351 O O . ILE A 1 49 ? -8.965 -0.373 6.448 1.00 53.43 49 ILE A O 3
ATOM 4367 N N . SER A 1 50 ? -8.566 0.363 4.340 1.00 23.03 50 SER A N 3
ATOM 4368 C CA . SER A 1 50 ? -9.961 0.535 3.967 1.00 44.55 50 SER A CA 3
ATOM 4369 C C . SER A 1 50 ? -10.309 -0.138 2.634 1.00 35.32 50 SER A C 3
ATOM 4370 O O . SER A 1 50 ? -11.487 -0.167 2.270 1.00 75.25 50 SER A O 3
ATOM 4378 N N . SER A 1 51 ? -9.340 -0.721 1.918 1.00 21.42 51 SER A N 3
ATOM 4379 C CA . SER A 1 51 ? -9.573 -1.786 0.945 1.00 51.41 51 SER A CA 3
ATOM 4380 C C . SER A 1 51 ? -8.292 -2.588 0.682 1.00 73.25 51 SER A C 3
ATOM 4381 O O . SER A 1 51 ? -7.173 -2.114 0.910 1.00 64.12 51 SER A O 3
ATOM 4389 N N . VAL A 1 52 ? -8.477 -3.820 0.197 1.00 23.03 52 VAL A N 3
ATOM 4390 C CA . VAL A 1 52 ? -7.462 -4.842 -0.025 1.00 2.53 52 VAL A CA 3
ATOM 4391 C C . VAL A 1 52 ? -7.827 -5.599 -1.308 1.00 12.21 52 VAL A C 3
ATOM 4392 O O . VAL A 1 52 ? -8.843 -6.297 -1.355 1.00 42.34 52 VAL A O 3
ATOM 4405 N N . LYS A 1 53 ? -6.981 -5.509 -2.340 1.00 15.52 53 LYS A N 3
ATOM 4406 C CA . LYS A 1 53 ? -7.013 -6.391 -3.514 1.00 3.12 53 LYS A CA 3
ATOM 4407 C C . LYS A 1 53 ? -5.816 -7.320 -3.413 1.00 1.10 53 LYS A C 3
ATOM 4408 O O . LYS A 1 53 ? -4.767 -6.875 -2.963 1.00 1.02 53 LYS A O 3
ATOM 4427 N N . GLU A 1 54 ? -5.956 -8.564 -3.862 1.00 74.55 54 GLU A N 3
ATOM 4428 C CA . GLU A 1 54 ? -4.867 -9.547 -3.983 1.00 51.02 54 GLU A CA 3
ATOM 4429 C C . GLU A 1 54 ? -5.028 -10.440 -5.228 1.00 60.44 54 GLU A C 3
ATOM 4430 O O . GLU A 1 54 ? -4.185 -11.297 -5.499 1.00 31.11 54 GLU A O 3
ATOM 4442 N N . GLU A 1 55 ? -6.112 -10.259 -5.991 1.00 11.42 55 GLU A N 3
ATOM 4443 C CA . GLU A 1 55 ? -6.553 -11.238 -6.979 1.00 32.32 55 GLU A CA 3
ATOM 4444 C C . GLU A 1 55 ? -7.353 -10.544 -8.084 1.00 41.11 55 GLU A C 3
ATOM 4445 O O . GLU A 1 55 ? -8.285 -11.105 -8.656 1.00 32.30 55 GLU A O 3
ATOM 4457 N N . GLY A 1 56 ? -7.081 -9.258 -8.323 1.00 73.35 56 GLY A N 3
ATOM 4458 C CA . GLY A 1 56 ? -7.858 -8.442 -9.248 1.00 20.10 56 GLY A CA 3
ATOM 4459 C C . GLY A 1 56 ? -9.249 -8.084 -8.714 1.00 63.31 56 GLY A C 3
ATOM 4460 O O . GLY A 1 56 ? -9.923 -7.234 -9.294 1.00 20.32 56 GLY A O 3
ATOM 4464 N N . LYS A 1 57 ? -9.655 -8.643 -7.574 1.00 4.23 57 LYS A N 3
ATOM 4465 C CA . LYS A 1 57 ? -10.891 -8.350 -6.868 1.00 1.12 57 LYS A CA 3
ATOM 4466 C C . LYS A 1 57 ? -10.570 -7.876 -5.468 1.00 40.21 57 LYS A C 3
ATOM 4467 O O . LYS A 1 57 ? -9.479 -8.153 -4.956 1.00 2.21 57 LYS A O 3
ATOM 4486 N N . PHE A 1 58 ? -11.516 -7.166 -4.874 1.00 34.12 58 PHE A N 3
ATOM 4487 C CA . PHE A 1 58 ? -11.421 -6.668 -3.516 1.00 54.45 58 PHE A CA 3
ATOM 4488 C C . PHE A 1 58 ? -11.913 -7.736 -2.537 1.00 61.32 58 PHE A C 3
ATOM 4489 O O . PHE A 1 58 ? -12.545 -8.728 -2.917 1.00 74.24 58 PHE A O 3
ATOM 4506 N N . LYS A 1 59 ? -11.635 -7.541 -1.253 1.00 71.15 59 LYS A N 3
ATOM 4507 C CA . LYS A 1 59 ? -12.217 -8.292 -0.147 1.00 52.31 59 LYS A CA 3
ATOM 4508 C C . LYS A 1 59 ? -12.476 -7.343 1.007 1.00 75.33 59 LYS A C 3
ATOM 4509 O O . LYS A 1 59 ? -12.220 -6.148 0.902 1.00 24.10 59 LYS A O 3
ATOM 4528 N N . GLU A 1 60 ? -12.983 -7.864 2.109 1.00 54.14 60 GLU A N 3
ATOM 4529 C CA . GLU A 1 60 ? -13.099 -7.108 3.341 1.00 62.44 60 GLU A CA 3
ATOM 4530 C C . GLU A 1 60 ? -11.785 -7.290 4.109 1.00 2.23 60 GLU A C 3
ATOM 4531 O O . GLU A 1 60 ? -10.840 -7.894 3.605 1.00 44.34 60 GLU A O 3
ATOM 4543 N N . ASN A 1 61 ? -11.659 -6.714 5.295 1.00 20.22 61 ASN A N 3
ATOM 4544 C CA . ASN A 1 61 ? -10.634 -7.011 6.270 1.00 24.30 61 ASN A CA 3
ATOM 4545 C C . ASN A 1 61 ? -11.282 -6.822 7.647 1.00 40.54 61 ASN A C 3
ATOM 4546 O O . ASN A 1 61 ? -12.437 -6.394 7.725 1.00 73.45 61 ASN A O 3
ATOM 4557 N N . THR A 1 62 ? -10.570 -7.146 8.723 1.00 64.14 62 THR A N 3
ATOM 4558 C CA . THR A 1 62 ? -11.142 -7.239 10.064 1.00 11.30 62 THR A CA 3
ATOM 4559 C C . THR A 1 62 ? -10.435 -6.310 11.061 1.00 54.41 62 THR A C 3
ATOM 4560 O O . THR A 1 62 ? -10.575 -6.497 12.271 1.00 21.40 62 THR A O 3
ATOM 4571 N N . SER A 1 63 ? -9.650 -5.344 10.579 1.00 31.13 63 SER A N 3
ATOM 4572 C CA . SER A 1 63 ? -8.757 -4.527 11.386 1.00 54.13 63 SER A CA 3
ATOM 4573 C C . SER A 1 63 ? -8.642 -3.133 10.758 1.00 75.43 63 SER A C 3
ATOM 4574 O O . SER A 1 63 ? -8.874 -2.978 9.563 1.00 24.30 63 SER A O 3
ATOM 4582 N N . TYR A 1 64 ? -8.175 -2.130 11.502 1.00 41.12 64 TYR A N 3
ATOM 4583 C CA . TYR A 1 64 ? -7.961 -0.775 10.979 1.00 0.22 64 TYR A CA 3
ATOM 4584 C C . TYR A 1 64 ? -6.501 -0.336 11.084 1.00 11.23 64 TYR A C 3
ATOM 4585 O O . TYR A 1 64 ? -6.191 0.843 10.934 1.00 34.44 64 TYR A O 3
ATOM 4603 N N . LYS A 1 65 ? -5.587 -1.270 11.342 1.00 11.24 65 LYS A N 3
ATOM 4604 C CA . LYS A 1 65 ? -4.156 -0.998 11.474 1.00 40.32 65 LYS A CA 3
ATOM 4605 C C . LYS A 1 65 ? -3.294 -2.153 10.975 1.00 43.14 65 LYS A C 3
ATOM 4606 O O . LYS A 1 65 ? -2.101 -1.942 10.781 1.00 1.01 65 LYS A O 3
ATOM 4625 N N . GLU A 1 66 ? -3.854 -3.319 10.668 1.00 33.43 66 GLU A N 3
ATOM 4626 C CA . GLU A 1 66 ? -3.135 -4.439 10.073 1.00 3.21 66 GLU A CA 3
ATOM 4627 C C . GLU A 1 66 ? -3.954 -4.963 8.900 1.00 51.15 66 GLU A C 3
ATOM 4628 O O . GLU A 1 66 ? -5.156 -4.685 8.801 1.00 75.53 66 GLU A O 3
ATOM 4640 N N . PHE A 1 67 ? -3.318 -5.772 8.052 1.00 23.32 67 PHE A N 3
ATOM 4641 C CA . PHE A 1 67 ? -3.966 -6.958 7.520 1.00 60.12 67 PHE A CA 3
ATOM 4642 C C . PHE A 1 67 ? -2.903 -8.012 7.224 1.00 2.42 67 PHE A C 3
ATOM 4643 O O . PHE A 1 67 ? -1.929 -7.700 6.535 1.00 1.11 67 PHE A O 3
ATOM 4660 N N . ASP A 1 68 ? -3.076 -9.245 7.694 1.00 74.51 68 ASP A N 3
ATOM 4661 C CA . ASP A 1 68 ? -2.159 -10.350 7.464 1.00 64.21 68 ASP A CA 3
ATOM 4662 C C . ASP A 1 68 ? -2.734 -11.288 6.398 1.00 41.13 68 ASP A C 3
ATOM 4663 O O . ASP A 1 68 ? -3.382 -12.297 6.674 1.00 14.42 68 ASP A O 3
ATOM 4672 N N . GLY A 1 69 ? -2.519 -10.931 5.132 1.00 41.23 69 GLY A N 3
ATOM 4673 C CA . GLY A 1 69 ? -3.123 -11.559 3.969 1.00 71.34 69 GLY A CA 3
ATOM 4674 C C . GLY A 1 69 ? -2.317 -12.775 3.537 1.00 71.21 69 GLY A C 3
ATOM 4675 O O . GLY A 1 69 ? -2.105 -12.969 2.340 1.00 22.42 69 GLY A O 3
ATOM 4679 N N . GLY A 1 70 ? -1.850 -13.586 4.489 1.00 13.31 70 GLY A N 3
ATOM 4680 C CA . GLY A 1 70 ? -1.056 -14.768 4.211 1.00 54.01 70 GLY A CA 3
ATOM 4681 C C . GLY A 1 70 ? 0.341 -14.354 3.774 1.00 54.02 70 GLY A C 3
ATOM 4682 O O . GLY A 1 70 ? 1.223 -14.172 4.609 1.00 61.50 70 GLY A O 3
ATOM 4686 N N . TRP A 1 71 ? 0.549 -14.141 2.476 1.00 20.33 71 TRP A N 3
ATOM 4687 C CA . TRP A 1 71 ? 1.865 -13.821 1.935 1.00 15.44 71 TRP A CA 3
ATOM 4688 C C . TRP A 1 71 ? 2.261 -12.351 2.110 1.00 43.34 71 TRP A C 3
ATOM 4689 O O . TRP A 1 71 ? 3.326 -11.954 1.636 1.00 63.23 71 TRP A O 3
ATOM 4710 N N . TYR A 1 72 ? 1.427 -11.521 2.735 1.00 55.31 72 TYR A N 3
ATOM 4711 C CA . TYR A 1 72 ? 1.504 -10.079 2.604 1.00 54.01 72 TYR A CA 3
ATOM 4712 C C . TYR A 1 72 ? 1.015 -9.458 3.912 1.00 63.53 72 TYR A C 3
ATOM 4713 O O . TYR A 1 72 ? -0.184 -9.489 4.204 1.00 53.12 72 TYR A O 3
ATOM 4731 N N . LEU A 1 73 ? 1.948 -8.971 4.732 1.00 40.11 73 LEU A N 3
ATOM 4732 C CA . LEU A 1 73 ? 1.705 -8.505 6.102 1.00 40.13 73 LEU A CA 3
ATOM 4733 C C . LEU A 1 73 ? 1.766 -6.984 6.194 1.00 73.41 73 LEU A C 3
ATOM 4734 O O . LEU A 1 73 ? 2.862 -6.417 6.220 1.00 73.44 73 LEU A O 3
ATOM 4750 N N . VAL A 1 74 ? 0.620 -6.318 6.290 1.00 63.33 74 VAL A N 3
ATOM 4751 C CA . VAL A 1 74 ? 0.516 -4.864 6.338 1.00 21.15 74 VAL A CA 3
ATOM 4752 C C . VAL A 1 74 ? 0.406 -4.456 7.808 1.00 20.35 74 VAL A C 3
ATOM 4753 O O . VAL A 1 74 ? -0.317 -5.110 8.566 1.00 53.03 74 VAL A O 3
ATOM 4766 N N . LYS A 1 75 ? 1.154 -3.425 8.221 1.00 13.12 75 LYS A N 3
ATOM 4767 C CA . LYS A 1 75 ? 1.135 -2.849 9.563 1.00 60.20 75 LYS A CA 3
ATOM 4768 C C . LYS A 1 75 ? 1.192 -1.332 9.427 1.00 32.34 75 LYS A C 3
ATOM 4769 O O . LYS A 1 75 ? 2.084 -0.800 8.764 1.00 62.22 75 LYS A O 3
ATOM 4788 N N . ILE A 1 76 ? 0.227 -0.646 10.036 1.00 62.12 76 ILE A N 3
ATOM 4789 C CA . ILE A 1 76 ? 0.242 0.778 10.304 1.00 51.41 76 ILE A CA 3
ATOM 4790 C C . ILE A 1 76 ? 0.781 0.891 11.722 1.00 21.41 76 ILE A C 3
ATOM 4791 O O . ILE A 1 76 ? 0.265 0.279 12.665 1.00 73.53 76 ILE A O 3
ATOM 4807 N N . GLU A 1 77 ? 1.830 1.681 11.857 1.00 54.23 77 GLU A N 3
ATOM 4808 C CA . GLU A 1 77 ? 2.394 2.179 13.092 1.00 13.22 77 GLU A CA 3
ATOM 4809 C C . GLU A 1 77 ? 2.103 3.691 13.130 1.00 0.41 77 GLU A C 3
ATOM 4810 O O . GLU A 1 77 ? 1.318 4.201 12.323 1.00 74.20 77 GLU A O 3
ATOM 4822 N N . ASP A 1 78 ? 2.700 4.404 14.086 1.00 42.03 78 ASP A N 3
ATOM 4823 C CA . ASP A 1 78 ? 2.384 5.787 14.486 1.00 32.41 78 ASP A CA 3
ATOM 4824 C C . ASP A 1 78 ? 2.187 6.713 13.288 1.00 41.23 78 ASP A C 3
ATOM 4825 O O . ASP A 1 78 ? 1.102 7.257 13.079 1.00 71.24 78 ASP A O 3
ATOM 4834 N N . ASN A 1 79 ? 3.228 6.842 12.469 1.00 43.10 79 ASN A N 3
ATOM 4835 C CA . ASN A 1 79 ? 3.214 7.551 11.197 1.00 32.43 79 ASN A CA 3
ATOM 4836 C C . ASN A 1 79 ? 4.167 6.885 10.197 1.00 10.25 79 ASN A C 3
ATOM 4837 O O . ASN A 1 79 ? 4.684 7.528 9.279 1.00 42.42 79 ASN A O 3
ATOM 4848 N N . GLU A 1 80 ? 4.415 5.589 10.377 1.00 45.23 80 GLU A N 3
ATOM 4849 C CA . GLU A 1 80 ? 5.002 4.739 9.361 1.00 10.13 80 GLU A CA 3
ATOM 4850 C C . GLU A 1 80 ? 4.006 3.623 9.072 1.00 44.23 80 GLU A C 3
ATOM 4851 O O . GLU A 1 80 ? 3.385 3.080 9.981 1.00 71.54 80 GLU A O 3
ATOM 4863 N N . LEU A 1 81 ? 3.803 3.321 7.797 1.00 42.34 81 LEU A N 3
ATOM 4864 C CA . LEU A 1 81 ? 3.058 2.196 7.274 1.00 75.51 81 LEU A CA 3
ATOM 4865 C C . LEU A 1 81 ? 4.066 1.404 6.473 1.00 40.31 81 LEU A C 3
ATOM 4866 O O . LEU A 1 81 ? 4.934 1.967 5.802 1.00 11.02 81 LEU A O 3
ATOM 4882 N N . LYS A 1 82 ? 4.035 0.095 6.629 1.00 40.13 82 LYS A N 3
ATOM 4883 C CA . LYS A 1 82 ? 5.026 -0.791 6.061 1.00 35.53 82 LYS A CA 3
ATOM 4884 C C . LYS A 1 82 ? 4.391 -2.147 5.838 1.00 20.55 82 LYS A C 3
ATOM 4885 O O . LYS A 1 82 ? 3.431 -2.528 6.518 1.00 15.12 82 LYS A O 3
ATOM 4904 N N . VAL A 1 83 ? 4.956 -2.895 4.905 1.00 24.45 83 VAL A N 3
ATOM 4905 C CA . VAL A 1 83 ? 4.471 -4.210 4.546 1.00 41.33 83 VAL A CA 3
ATOM 4906 C C . VAL A 1 83 ? 5.666 -5.124 4.357 1.00 51.24 83 VAL A C 3
ATOM 4907 O O . VAL A 1 83 ? 6.688 -4.659 3.842 1.00 33.31 83 VAL A O 3
ATOM 4920 N N . ILE A 1 84 ? 5.533 -6.386 4.777 1.00 41.23 84 ILE A N 3
ATOM 4921 C CA . ILE A 1 84 ? 6.500 -7.439 4.529 1.00 61.52 84 ILE A CA 3
ATOM 4922 C C . ILE A 1 84 ? 5.811 -8.404 3.571 1.00 14.42 84 ILE A C 3
ATOM 4923 O O . ILE A 1 84 ? 4.617 -8.688 3.699 1.00 34.42 84 ILE A O 3
ATOM 4939 N N . ILE A 1 85 ? 6.556 -8.886 2.583 1.00 11.45 85 ILE A N 3
ATOM 4940 C CA . ILE A 1 85 ? 6.037 -9.675 1.473 1.00 43.12 85 ILE A CA 3
ATOM 4941 C C . ILE A 1 85 ? 6.821 -10.981 1.487 1.00 73.13 85 ILE A C 3
ATOM 4942 O O . ILE A 1 85 ? 8.046 -10.955 1.625 1.00 54.23 85 ILE A O 3
ATOM 4958 N N . ASN A 1 86 ? 6.116 -12.108 1.393 1.00 15.25 86 ASN A N 3
ATOM 4959 C CA . ASN A 1 86 ? 6.713 -13.437 1.442 1.00 41.24 86 ASN A CA 3
ATOM 4960 C C . ASN A 1 86 ? 7.081 -13.882 0.040 1.00 52.41 86 ASN A C 3
ATOM 4961 O O . ASN A 1 86 ? 6.540 -13.406 -0.965 1.00 35.31 86 ASN A O 3
ATOM 4972 N N . ARG A 1 87 ? 7.957 -14.873 0.003 1.00 14.25 87 ARG A N 3
ATOM 4973 C CA . ARG A 1 87 ? 8.490 -15.485 -1.200 1.00 51.21 87 ARG A CA 3
ATOM 4974 C C . ARG A 1 87 ? 7.370 -16.155 -1.985 1.00 1.14 87 ARG A C 3
ATOM 4975 O O . ARG A 1 87 ? 6.483 -16.787 -1.405 1.00 0.41 87 ARG A O 3
ATOM 4996 N N . ASN A 1 88 ? 7.379 -15.979 -3.300 1.00 23.24 88 ASN A N 3
ATOM 4997 C CA . ASN A 1 88 ? 6.453 -16.595 -4.235 1.00 51.32 88 ASN A CA 3
ATOM 4998 C C . ASN A 1 88 ? 6.991 -17.970 -4.604 1.00 43.22 88 ASN A C 3
ATOM 4999 O O . ASN A 1 88 ? 8.152 -18.068 -4.983 1.00 74.13 88 ASN A O 3
ATOM 5010 N N . GLU A 1 89 ? 6.173 -19.012 -4.513 1.00 62.32 89 GLU A N 3
ATOM 5011 C CA . GLU A 1 89 ? 6.528 -20.382 -4.873 1.00 24.34 89 GLU A CA 3
ATOM 5012 C C . GLU A 1 89 ? 6.085 -20.755 -6.296 1.00 15.25 89 GLU A C 3
ATOM 5013 O O . GLU A 1 89 ? 6.235 -21.908 -6.691 1.00 22.54 89 GLU A O 3
ATOM 5025 N N . THR A 1 90 ? 5.520 -19.836 -7.083 1.00 53.31 90 THR A N 3
ATOM 5026 C CA . THR A 1 90 ? 4.912 -20.163 -8.369 1.00 31.32 90 THR A CA 3
ATOM 5027 C C . THR A 1 90 ? 5.466 -19.312 -9.506 1.00 31.42 90 THR A C 3
ATOM 5028 O O . THR A 1 90 ? 5.761 -18.131 -9.335 1.00 53.14 90 THR A O 3
ATOM 5039 N N . ASN A 1 91 ? 5.495 -19.901 -10.702 1.00 73.22 91 ASN A N 3
ATOM 5040 C CA . ASN A 1 91 ? 5.849 -19.254 -11.966 1.00 15.34 91 ASN A CA 3
ATOM 5041 C C . ASN A 1 91 ? 4.866 -18.172 -12.436 1.00 74.11 91 ASN A C 3
ATOM 5042 O O . ASN A 1 91 ? 5.064 -17.624 -13.518 1.00 21.24 91 ASN A O 3
ATOM 5053 N N . ALA A 1 92 ? 3.825 -17.867 -11.656 1.00 0.43 92 ALA A N 3
ATOM 5054 C CA . ALA A 1 92 ? 2.908 -16.771 -11.915 1.00 13.01 92 ALA A CA 3
ATOM 5055 C C . ALA A 1 92 ? 3.269 -15.603 -11.008 1.00 71.10 92 ALA A C 3
ATOM 5056 O O . ALA A 1 92 ? 3.496 -15.798 -9.812 1.00 13.32 92 ALA A O 3
ATOM 5063 N N . SER A 1 93 ? 3.338 -14.399 -11.563 1.00 43.34 93 SER A N 3
ATOM 5064 C CA . SER A 1 93 ? 3.314 -13.167 -10.809 1.00 2.25 93 SER A CA 3
ATOM 5065 C C . SER A 1 93 ? 1.880 -12.953 -10.303 1.00 23.12 93 SER A C 3
ATOM 5066 O O . SER A 1 93 ? 0.921 -13.379 -10.957 1.00 33.21 93 SER A O 3
ATOM 5074 N N . ARG A 1 94 ? 1.715 -12.277 -9.166 1.00 1.34 94 ARG A N 3
ATOM 5075 C CA . ARG A 1 94 ? 0.425 -12.006 -8.531 1.00 52.11 94 ARG A CA 3
ATOM 5076 C C . ARG A 1 94 ? 0.461 -10.571 -8.015 1.00 3.34 94 ARG A C 3
ATOM 5077 O O . ARG A 1 94 ? 1.533 -10.115 -7.625 1.00 31.55 94 ARG A O 3
ATOM 5098 N N . SER A 1 95 ? -0.654 -9.849 -7.979 1.00 43.32 95 SER A N 3
ATOM 5099 C CA . SER A 1 95 ? -0.667 -8.433 -7.625 1.00 1.44 95 SER A CA 3
ATOM 5100 C C . SER A 1 95 ? -1.616 -8.161 -6.465 1.00 60.51 95 SER A C 3
ATOM 5101 O O . SER A 1 95 ? -2.429 -9.000 -6.087 1.00 42.10 95 SER A O 3
ATOM 5109 N N . PHE A 1 96 ? -1.480 -6.980 -5.877 1.00 11.44 96 PHE A N 3
ATOM 5110 C CA . PHE A 1 96 ? -2.114 -6.571 -4.634 1.00 64.51 96 PHE A CA 3
ATOM 5111 C C . PHE A 1 96 ? -2.488 -5.084 -4.710 1.00 73.20 96 PHE A C 3
ATOM 5112 O O . PHE A 1 96 ? -2.108 -4.394 -5.663 1.00 35.15 96 PHE A O 3
ATOM 5129 N N . THR A 1 97 ? -3.232 -4.556 -3.739 1.00 73.32 97 THR A N 3
ATOM 5130 C CA . THR A 1 97 ? -3.384 -3.112 -3.540 1.00 54.15 97 THR A CA 3
ATOM 5131 C C . THR A 1 97 ? -3.653 -2.823 -2.060 1.00 11.00 97 THR A C 3
ATOM 5132 O O . THR A 1 97 ? -4.614 -3.363 -1.497 1.00 44.44 97 THR A O 3
ATOM 5143 N N . VAL A 1 98 ? -2.804 -2.008 -1.427 1.00 75.12 98 VAL A N 3
ATOM 5144 C CA . VAL A 1 98 ? -3.037 -1.405 -0.123 1.00 71.31 98 VAL A CA 3
ATOM 5145 C C . VAL A 1 98 ? -3.793 -0.109 -0.398 1.00 22.33 98 VAL A C 3
ATOM 5146 O O . VAL A 1 98 ? -3.254 0.774 -1.065 1.00 33.54 98 VAL A O 3
ATOM 5159 N N . CYS A 1 99 ? -5.040 -0.015 0.062 1.00 43.45 99 CYS A N 3
ATOM 5160 C CA . CYS A 1 99 ? -5.843 1.192 -0.047 1.00 74.23 99 CYS A CA 3
ATOM 5161 C C . CYS A 1 99 ? -5.982 1.745 1.371 1.00 12.23 99 CYS A C 3
ATOM 5162 O O . CYS A 1 99 ? -6.604 1.095 2.224 1.00 2.41 99 CYS A O 3
ATOM 5170 N N . VAL A 1 100 ? -5.350 2.887 1.644 1.00 53.15 100 VAL A N 3
ATOM 5171 C CA . VAL A 1 100 ? -5.389 3.551 2.942 1.00 24.52 100 VAL A CA 3
ATOM 5172 C C . VAL A 1 100 ? -6.111 4.886 2.809 1.00 44.41 100 VAL A C 3
ATOM 5173 O O . VAL A 1 100 ? -5.947 5.565 1.798 1.00 13.02 100 VAL A O 3
ATOM 5186 N N . GLU A 1 101 ? -6.912 5.272 3.802 1.00 3.10 101 GLU A N 3
ATOM 5187 C CA . GLU A 1 101 ? -7.721 6.487 3.769 1.00 21.12 101 GLU A CA 3
ATOM 5188 C C . GLU A 1 101 ? -7.496 7.257 5.066 1.00 11.51 101 GLU A C 3
ATOM 5189 O O . GLU A 1 101 ? -7.494 6.662 6.147 1.00 31.20 101 GLU A O 3
ATOM 5201 N N . ALA A 1 102 ? -7.307 8.575 4.946 1.00 33.03 102 ALA A N 3
ATOM 5202 C CA . ALA A 1 102 ? -6.998 9.507 6.027 1.00 25.41 102 ALA A CA 3
ATOM 5203 C C . ALA A 1 102 ? -8.158 10.488 6.253 1.00 2.41 102 ALA A C 3
ATOM 5204 O O . ALA A 1 102 ? -7.957 11.646 6.635 1.00 14.23 102 ALA A O 3
ATOM 5211 N N . GLY A 1 103 ? -9.386 10.059 5.969 1.00 21.31 103 GLY A N 3
ATOM 5212 C CA . GLY A 1 103 ? -10.567 10.900 5.976 1.00 30.10 103 GLY A CA 3
ATOM 5213 C C . GLY A 1 103 ? -10.749 11.483 4.585 1.00 70.32 103 GLY A C 3
ATOM 5214 O O . GLY A 1 103 ? -11.134 10.745 3.682 1.00 10.23 103 GLY A O 3
ATOM 5218 N N . ASN A 1 104 ? -10.505 12.786 4.403 1.00 22.23 104 ASN A N 3
ATOM 5219 C CA . ASN A 1 104 ? -10.900 13.493 3.175 1.00 31.13 104 ASN A CA 3
ATOM 5220 C C . ASN A 1 104 ? -10.198 12.992 1.907 1.00 62.45 104 ASN A C 3
ATOM 5221 O O . ASN A 1 104 ? -10.677 13.229 0.799 1.00 23.14 104 ASN A O 3
ATOM 5232 N N . ALA A 1 105 ? -9.044 12.342 2.061 1.00 61.13 105 ALA A N 3
ATOM 5233 C CA . ALA A 1 105 ? -8.189 11.887 0.980 1.00 50.43 105 ALA A CA 3
ATOM 5234 C C . ALA A 1 105 ? -7.712 10.474 1.291 1.00 50.23 105 ALA A C 3
ATOM 5235 O O . ALA A 1 105 ? -7.722 10.047 2.453 1.00 62.04 105 ALA A O 3
ATOM 5242 N N . PHE A 1 106 ? -7.244 9.776 0.261 1.00 33.30 106 PHE A N 3
ATOM 5243 C CA . PHE A 1 106 ? -6.707 8.436 0.375 1.00 71.35 106 PHE A CA 3
ATOM 5244 C C . PHE A 1 106 ? -5.561 8.253 -0.604 1.00 70.41 106 PHE A C 3
ATOM 5245 O O . PHE A 1 106 ? -5.485 8.930 -1.629 1.00 51.21 106 PHE A O 3
ATOM 5262 N N . ASP A 1 107 ? -4.701 7.287 -0.307 1.00 52.34 107 ASP A N 3
ATOM 5263 C CA . ASP A 1 107 ? -3.535 6.928 -1.099 1.00 2.31 107 ASP A CA 3
ATOM 5264 C C . ASP A 1 107 ? -3.590 5.414 -1.288 1.00 44.43 107 ASP A C 3
ATOM 5265 O O . ASP A 1 107 ? -4.143 4.690 -0.453 1.00 11.00 107 ASP A O 3
ATOM 5274 N N . GLU A 1 108 ? -3.081 4.925 -2.408 1.00 34.11 108 GLU A N 3
ATOM 5275 C CA . GLU A 1 108 ? -3.367 3.599 -2.922 1.00 10.13 108 GLU A CA 3
ATOM 5276 C C . GLU A 1 108 ? -2.139 3.124 -3.694 1.00 61.21 108 GLU A C 3
ATOM 5277 O O . GLU A 1 108 ? -1.737 3.761 -4.670 1.00 30.23 108 GLU A O 3
ATOM 5289 N N . PHE A 1 109 ? -1.550 2.001 -3.270 1.00 54.22 109 PHE A N 3
ATOM 5290 C CA . PHE A 1 109 ? -0.297 1.498 -3.828 1.00 33.23 109 PHE A CA 3
ATOM 5291 C C . PHE A 1 109 ? -0.515 0.100 -4.386 1.00 25.44 109 PHE A C 3
ATOM 5292 O O . PHE A 1 109 ? -0.844 -0.838 -3.654 1.00 53.01 109 PHE A O 3
ATOM 5309 N N . LYS A 1 110 ? -0.370 -0.022 -5.702 1.00 3.32 110 LYS A N 3
ATOM 5310 C CA . LYS A 1 110 ? -0.637 -1.218 -6.483 1.00 4.24 110 LYS A CA 3
ATOM 5311 C C . LYS A 1 110 ? 0.633 -2.066 -6.495 1.00 23.44 110 LYS A C 3
ATOM 5312 O O . LYS A 1 110 ? 1.510 -1.847 -7.329 1.00 31.53 110 LYS A O 3
ATOM 5331 N N . PHE A 1 111 ? 0.776 -3.016 -5.572 1.00 44.04 111 PHE A N 3
ATOM 5332 C CA . PHE A 1 111 ? 1.887 -3.965 -5.650 1.00 55.02 111 PHE A CA 3
ATOM 5333 C C . PHE A 1 111 ? 1.621 -4.961 -6.777 1.00 31.41 111 PHE A C 3
ATOM 5334 O O . PHE A 1 111 ? 0.472 -5.332 -7.031 1.00 4.13 111 PHE A O 3
ATOM 5351 N N . VAL A 1 112 ? 2.686 -5.450 -7.396 1.00 1.23 112 VAL A N 3
ATOM 5352 C CA . VAL A 1 112 ? 2.697 -6.508 -8.380 1.00 75.33 112 VAL A CA 3
ATOM 5353 C C . VAL A 1 112 ? 3.934 -7.339 -8.076 1.00 62.53 112 VAL A C 3
ATOM 5354 O O . VAL A 1 112 ? 5.067 -6.924 -8.340 1.00 32.34 112 VAL A O 3
ATOM 5367 N N . GLN A 1 113 ? 3.708 -8.464 -7.405 1.00 20.52 113 GLN A N 3
ATOM 5368 C CA . GLN A 1 113 ? 4.752 -9.378 -7.045 1.00 74.20 113 GLN A CA 3
ATOM 5369 C C . GLN A 1 113 ? 5.158 -10.211 -8.248 1.00 24.31 113 GLN A C 3
ATOM 5370 O O . GLN A 1 113 ? 4.321 -10.845 -8.895 1.00 52.13 113 GLN A O 3
ATOM 5384 N N . ASP A 1 114 ? 6.469 -10.216 -8.491 1.00 24.55 114 ASP A N 3
ATOM 5385 C CA . ASP A 1 114 ? 7.037 -11.033 -9.573 1.00 42.00 114 ASP A CA 3
ATOM 5386 C C . ASP A 1 114 ? 6.773 -12.537 -9.418 1.00 54.00 114 ASP A C 3
ATOM 5387 O O . ASP A 1 114 ? 6.515 -13.048 -8.323 1.00 35.25 114 ASP A O 3
ATOM 5396 N N . ALA A 1 115 ? 6.877 -13.249 -10.549 1.00 0.15 115 ALA A N 3
ATOM 5397 C CA . ALA A 1 115 ? 6.845 -14.703 -10.624 1.00 52.40 115 ALA A CA 3
ATOM 5398 C C . ALA A 1 115 ? 8.160 -15.286 -10.122 1.00 1.12 115 ALA A C 3
ATOM 5399 O O . ALA A 1 115 ? 9.232 -14.729 -10.380 1.00 20.32 115 ALA A O 3
ATOM 5406 N N . ALA A 1 116 ? 8.092 -16.467 -9.519 1.00 32.55 116 ALA A N 3
ATOM 5407 C CA . ALA A 1 116 ? 9.266 -17.212 -9.109 1.00 21.32 116 ALA A CA 3
ATOM 5408 C C . ALA A 1 116 ? 9.605 -18.246 -10.166 1.00 20.11 116 ALA A C 3
ATOM 5409 O O . ALA A 1 116 ? 8.792 -19.109 -10.496 1.00 71.23 116 ALA A O 3
ATOM 5416 N N . LYS A 1 117 ? 10.812 -18.156 -10.713 1.00 53.11 117 LYS A N 3
ATOM 5417 C CA . LYS A 1 117 ? 11.344 -19.124 -11.659 1.00 12.15 117 LYS A CA 3
ATOM 5418 C C . LYS A 1 117 ? 11.940 -20.275 -10.845 1.00 34.31 117 LYS A C 3
ATOM 5419 O O . LYS A 1 117 ? 13.159 -20.461 -10.818 1.00 64.12 117 LYS A O 3
ATOM 5438 N N . GLN A 1 118 ? 11.101 -20.982 -10.090 1.00 14.45 118 GLN A N 3
ATOM 5439 C CA . GLN A 1 118 ? 11.493 -22.103 -9.245 1.00 1.03 118 GLN A CA 3
ATOM 5440 C C . GLN A 1 118 ? 11.789 -23.332 -10.091 1.00 3.11 118 GLN A C 3
ATOM 5441 O O . GLN A 1 118 ? 11.565 -23.301 -11.327 1.00 32.35 118 GLN A O 3
ATOM 5455 N N . GLY A 1 1 ? 1.182 19.089 -5.296 1.00 42.23 1 GLY A N 4
ATOM 5456 C CA . GLY A 1 1 ? 2.105 20.072 -4.703 1.00 65.20 1 GLY A CA 4
ATOM 5457 C C . GLY A 1 1 ? 2.060 21.381 -5.478 1.00 50.31 1 GLY A C 4
ATOM 5458 O O . GLY A 1 1 ? 1.260 21.504 -6.403 1.00 12.05 1 GLY A O 4
ATOM 5462 N N . CYS A 1 2 ? 2.928 22.350 -5.151 1.00 65.52 2 CYS A N 4
ATOM 5463 C CA . CYS A 1 2 ? 2.867 23.725 -5.654 1.00 5.44 2 CYS A CA 4
ATOM 5464 C C . CYS A 1 2 ? 1.549 24.383 -5.250 1.00 23.44 2 CYS A C 4
ATOM 5465 O O . CYS A 1 2 ? 0.603 24.396 -6.036 1.00 64.23 2 CYS A O 4
ATOM 5473 N N . GLU A 1 3 ? 1.524 24.942 -4.036 1.00 24.12 3 GLU A N 4
ATOM 5474 C CA . GLU A 1 3 ? 0.375 25.566 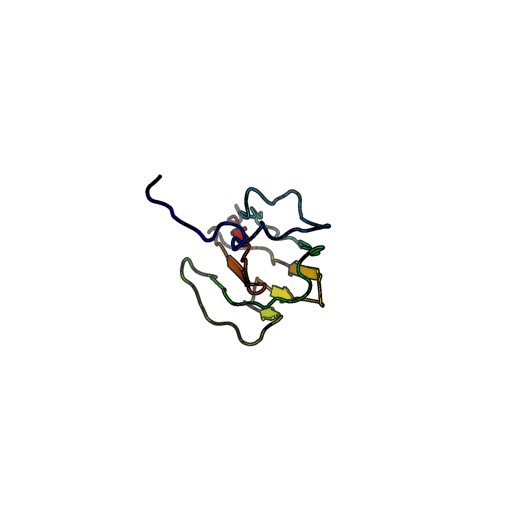-3.382 1.00 2.25 3 GLU A CA 4
ATOM 5475 C C . GLU A 1 3 ? -0.827 24.614 -3.263 1.00 74.51 3 GLU A C 4
ATOM 5476 O O . GLU A 1 3 ? -0.786 23.467 -3.715 1.00 24.25 3 GLU A O 4
ATOM 5488 N N . LEU A 1 4 ? -1.893 25.052 -2.586 1.00 63.44 4 LEU A N 4
ATOM 5489 C CA . LEU A 1 4 ? -3.131 24.280 -2.470 1.00 14.12 4 LEU A CA 4
ATOM 5490 C C . LEU A 1 4 ? -3.801 24.221 -3.844 1.00 54.32 4 LEU A C 4
ATOM 5491 O O . LEU A 1 4 ? -3.639 25.151 -4.642 1.00 53.12 4 LEU A O 4
ATOM 5507 N N . SER A 1 5 ? -4.608 23.191 -4.084 1.00 34.23 5 SER A N 4
ATOM 5508 C CA . SER A 1 5 ? -5.379 23.010 -5.305 1.00 63.10 5 SER A CA 4
ATOM 5509 C C . SER A 1 5 ? -6.794 22.622 -4.891 1.00 34.55 5 SER A C 4
ATOM 5510 O O . SER A 1 5 ? -7.037 21.464 -4.549 1.00 43.40 5 SER A O 4
ATOM 5518 N N . ASP A 1 6 ? -7.718 23.578 -4.824 1.00 73.12 6 ASP A N 4
ATOM 5519 C CA . ASP A 1 6 ? -9.106 23.296 -4.454 1.00 14.14 6 ASP A CA 4
ATOM 5520 C C . ASP A 1 6 ? -10.136 24.246 -5.098 1.00 22.52 6 ASP A C 4
ATOM 5521 O O . ASP A 1 6 ? -11.021 24.768 -4.418 1.00 14.22 6 ASP A O 4
ATOM 5530 N N . PRO A 1 7 ? -10.128 24.373 -6.435 1.00 72.24 7 PRO A N 4
ATOM 5531 C CA . PRO A 1 7 ? -10.964 25.306 -7.186 1.00 51.24 7 PRO A CA 4
ATOM 5532 C C . PRO A 1 7 ? -12.476 25.058 -7.100 1.00 52.03 7 PRO A C 4
ATOM 5533 O O . PRO A 1 7 ? -13.235 25.985 -7.382 1.00 54.04 7 PRO A O 4
ATOM 5544 N N . ASP A 1 8 ? -12.924 23.850 -6.735 1.00 41.05 8 ASP A N 4
ATOM 5545 C CA . ASP A 1 8 ? -14.338 23.462 -6.800 1.00 1.10 8 ASP A CA 4
ATOM 5546 C C . ASP A 1 8 ? -14.864 22.937 -5.457 1.00 12.53 8 ASP A C 4
ATOM 5547 O O . ASP A 1 8 ? -16.071 22.706 -5.323 1.00 44.14 8 ASP A O 4
ATOM 5556 N N . GLY A 1 9 ? -13.998 22.780 -4.448 1.00 62.55 9 GLY A N 4
ATOM 5557 C CA . GLY A 1 9 ? -14.342 22.130 -3.185 1.00 63.44 9 GLY A CA 4
ATOM 5558 C C . GLY A 1 9 ? -14.286 20.609 -3.324 1.00 31.13 9 GLY A C 4
ATOM 5559 O O . GLY A 1 9 ? -15.292 19.918 -3.157 1.00 44.44 9 GLY A O 4
ATOM 5563 N N . LEU A 1 10 ? -13.112 20.096 -3.682 1.00 5.24 10 LEU A N 4
ATOM 5564 C CA . LEU A 1 10 ? -12.806 18.698 -3.975 1.00 52.25 10 LEU A CA 4
ATOM 5565 C C . LEU A 1 10 ? -12.131 18.034 -2.766 1.00 43.14 10 LEU A C 4
ATOM 5566 O O . LEU A 1 10 ? -12.002 18.650 -1.703 1.00 34.53 10 LEU A O 4
ATOM 5582 N N . ALA A 1 11 ? -11.692 16.785 -2.930 1.00 52.11 11 ALA A N 4
ATOM 5583 C CA . ALA A 1 11 ? -10.877 16.020 -2.001 1.00 73.21 11 ALA A CA 4
ATOM 5584 C C . ALA A 1 11 ? -9.707 15.424 -2.795 1.00 23.10 11 ALA A C 4
ATOM 5585 O O . ALA A 1 11 ? -9.865 14.414 -3.493 1.00 73.32 11 ALA A O 4
ATOM 5592 N N . ASP A 1 12 ? -8.541 16.075 -2.735 1.00 24.40 12 ASP A N 4
ATOM 5593 C CA . ASP A 1 12 ? -7.306 15.594 -3.360 1.00 61.25 12 ASP A CA 4
ATOM 5594 C C . ASP A 1 12 ? -6.906 14.246 -2.756 1.00 3.42 12 ASP A C 4
ATOM 5595 O O . ASP A 1 12 ? -7.208 14.012 -1.582 1.00 13.12 12 ASP A O 4
ATOM 5604 N N . PRO A 1 13 ? -6.151 13.400 -3.475 1.00 30.30 13 PRO A N 4
ATOM 5605 C CA . PRO A 1 13 ? -5.558 12.209 -2.893 1.00 12.22 13 PRO A CA 4
ATOM 5606 C C . PRO A 1 13 ? -4.477 12.612 -1.887 1.00 23.35 13 PRO A C 4
ATOM 5607 O O . PRO A 1 13 ? -3.897 13.706 -1.949 1.00 72.40 13 PRO A O 4
ATOM 5618 N N . MET A 1 14 ? -4.206 11.715 -0.944 1.00 24.21 14 MET A N 4
ATOM 5619 C CA . MET A 1 14 ? -3.284 11.934 0.162 1.00 74.13 14 MET A CA 4
ATOM 5620 C C . MET A 1 14 ? -1.862 12.180 -0.365 1.00 71.54 14 MET A C 4
ATOM 5621 O O . MET A 1 14 ? -1.456 11.635 -1.398 1.00 53.44 14 MET A O 4
ATOM 5635 N N . LYS A 1 15 ? -1.083 13.004 0.338 1.00 71.51 15 LYS A N 4
ATOM 5636 C CA . LYS A 1 15 ? 0.277 13.343 0.032 1.00 64.23 15 LYS A CA 4
ATOM 5637 C C . LYS A 1 15 ? 1.232 12.837 1.100 1.00 65.31 15 LYS A C 4
ATOM 5638 O O . LYS A 1 15 ? 1.025 12.945 2.314 1.00 43.02 15 LYS A O 4
ATOM 5657 N N . TRP A 1 16 ? 2.364 12.349 0.624 1.00 21.34 16 TRP A N 4
ATOM 5658 C CA . TRP A 1 16 ? 3.299 11.583 1.420 1.00 22.42 16 TRP A CA 4
ATOM 5659 C C . TRP A 1 16 ? 4.690 12.163 1.251 1.00 51.42 16 TRP A C 4
ATOM 5660 O O . TRP A 1 16 ? 4.936 12.915 0.307 1.00 44.33 16 TRP A O 4
ATOM 5681 N N . SER A 1 17 ? 5.592 11.834 2.177 1.00 14.34 17 SER A N 4
ATOM 5682 C CA . SER A 1 17 ? 6.962 12.363 2.144 1.00 43.21 17 SER A CA 4
ATOM 5683 C C . SER A 1 17 ? 8.040 11.349 2.558 1.00 63.13 17 SER A C 4
ATOM 5684 O O . SER A 1 17 ? 9.181 11.758 2.805 1.00 14.31 17 SER A O 4
ATOM 5692 N N . LYS A 1 18 ? 7.710 10.040 2.605 1.00 13.21 18 LYS A N 4
ATOM 5693 C CA . LYS A 1 18 ? 8.713 8.965 2.870 1.00 44.21 18 LYS A CA 4
ATOM 5694 C C . LYS A 1 18 ? 8.604 7.830 1.854 1.00 13.22 18 LYS A C 4
ATOM 5695 O O . LYS A 1 18 ? 8.896 6.676 2.144 1.00 1.41 18 LYS A O 4
ATOM 5714 N N . VAL A 1 19 ? 8.060 8.165 0.698 1.00 12.35 19 VAL A N 4
ATOM 5715 C CA . VAL A 1 19 ? 7.636 7.152 -0.273 1.00 71.21 19 VAL A CA 4
ATOM 5716 C C . VAL A 1 19 ? 8.866 6.345 -0.734 1.00 12.32 19 VAL A C 4
ATOM 5717 O O . VAL A 1 19 ? 9.956 6.924 -0.849 1.00 74.20 19 VAL A O 4
ATOM 5730 N N . PRO A 1 20 ? 8.710 5.037 -0.996 1.00 61.32 20 PRO A N 4
ATOM 5731 C CA . PRO A 1 20 ? 9.783 4.198 -1.505 1.00 72.31 20 PRO A CA 4
ATOM 5732 C C . PRO A 1 20 ? 10.119 4.563 -2.954 1.00 45.44 20 PRO A C 4
ATOM 5733 O O . PRO A 1 20 ? 9.324 5.172 -3.670 1.00 31.12 20 PRO A O 4
ATOM 5744 N N . SER A 1 21 ? 11.296 4.151 -3.412 1.00 72.24 21 SER A N 4
ATOM 5745 C CA . SER A 1 21 ? 11.824 4.520 -4.716 1.00 34.52 21 SER A CA 4
ATOM 5746 C C . SER A 1 21 ? 11.027 3.862 -5.850 1.00 13.23 21 SER A C 4
ATOM 5747 O O . SER A 1 21 ? 10.824 4.483 -6.897 1.00 31.14 21 SER A O 4
ATOM 5755 N N . GLY A 1 22 ? 10.562 2.623 -5.650 1.00 4.11 22 GLY A N 4
ATOM 5756 C CA . GLY A 1 22 ? 9.849 1.873 -6.673 1.00 30.55 22 GLY A CA 4
ATOM 5757 C C . GLY A 1 22 ? 8.422 2.370 -6.916 1.00 3.02 22 GLY A C 4
ATOM 5758 O O . GLY A 1 22 ? 7.830 2.019 -7.935 1.00 42.04 22 GLY A O 4
ATOM 5762 N N . LEU A 1 23 ? 7.865 3.184 -6.014 1.00 33.44 23 LEU A N 4
ATOM 5763 C CA . LEU A 1 23 ? 6.635 3.937 -6.234 1.00 25.31 23 LEU A CA 4
ATOM 5764 C C . LEU A 1 23 ? 6.703 4.728 -7.541 1.00 31.22 23 LEU A C 4
ATOM 5765 O O . LEU A 1 23 ? 7.477 5.679 -7.683 1.00 11.32 23 LEU A O 4
ATOM 5781 N N . LYS A 1 24 ? 5.836 4.352 -8.477 1.00 70.13 24 LYS A N 4
ATOM 5782 C CA . LYS A 1 24 ? 5.640 4.996 -9.766 1.00 70.40 24 LYS A CA 4
ATOM 5783 C C . LYS A 1 24 ? 4.151 5.010 -10.059 1.00 44.04 24 LYS A C 4
ATOM 5784 O O . LYS A 1 24 ? 3.584 3.990 -10.447 1.00 24.14 24 LYS A O 4
ATOM 5803 N N . ASN A 1 25 ? 3.520 6.172 -9.894 1.00 14.15 25 ASN A N 4
ATOM 5804 C CA . ASN A 1 25 ? 2.101 6.399 -10.169 1.00 3.22 25 ASN A CA 4
ATOM 5805 C C . ASN A 1 25 ? 1.207 5.422 -9.393 1.00 22.55 25 ASN A C 4
ATOM 5806 O O . ASN A 1 25 ? 0.309 4.780 -9.939 1.00 63.20 25 ASN A O 4
ATOM 5817 N N . GLY A 1 26 ? 1.490 5.278 -8.094 1.00 14.05 26 GLY A N 4
ATOM 5818 C CA . GLY A 1 26 ? 0.754 4.374 -7.218 1.00 53.14 26 GLY A CA 4
ATOM 5819 C C . GLY A 1 26 ? 0.897 2.904 -7.621 1.00 63.13 26 GLY A C 4
ATOM 5820 O O . GLY A 1 26 ? -0.004 2.116 -7.340 1.00 61.34 26 GLY A O 4
ATOM 5824 N N . GLU A 1 27 ? 1.968 2.522 -8.317 1.00 21.22 27 GLU A N 4
ATOM 5825 C CA . GLU A 1 27 ? 2.301 1.142 -8.655 1.00 31.22 27 GLU A CA 4
ATOM 5826 C C . GLU A 1 27 ? 3.725 0.894 -8.166 1.00 25.25 27 GLU A C 4
ATOM 5827 O O . GLU A 1 27 ? 4.502 1.849 -8.058 1.00 4.21 27 GLU A O 4
ATOM 5839 N N . LEU A 1 28 ? 4.036 -0.345 -7.776 1.00 54.13 28 LEU A N 4
ATOM 5840 C CA . LEU A 1 28 ? 5.269 -0.710 -7.090 1.00 23.25 28 LEU A CA 4
ATOM 5841 C C . LEU A 1 28 ? 5.726 -2.076 -7.575 1.00 45.42 28 LEU A C 4
ATOM 5842 O O . LEU A 1 28 ? 5.021 -3.074 -7.387 1.00 44.02 28 LEU A O 4
ATOM 5858 N N . LYS A 1 29 ? 6.922 -2.128 -8.173 1.00 21.24 29 LYS A N 4
ATOM 5859 C CA . LYS A 1 29 ? 7.476 -3.399 -8.642 1.00 13.31 29 LYS A CA 4
ATOM 5860 C C . LYS A 1 29 ? 8.093 -4.132 -7.467 1.00 54.10 29 LYS A C 4
ATOM 5861 O O . LYS A 1 29 ? 8.822 -3.511 -6.686 1.00 24.42 29 LYS A O 4
ATOM 5880 N N . VAL A 1 30 ? 7.858 -5.435 -7.350 1.00 44.00 30 VAL A N 4
ATOM 5881 C CA . VAL A 1 30 ? 8.438 -6.245 -6.299 1.00 44.40 30 VAL A CA 4
ATOM 5882 C C . VAL A 1 30 ? 8.821 -7.572 -6.921 1.00 31.53 30 VAL A C 4
ATOM 5883 O O . VAL A 1 30 ? 7.966 -8.323 -7.404 1.00 72.33 30 VAL A O 4
ATOM 5896 N N . GLU A 1 31 ? 10.108 -7.886 -6.890 1.00 34.12 31 GLU A N 4
ATOM 5897 C CA . GLU A 1 31 ? 10.558 -9.131 -7.483 1.00 34.33 31 GLU A CA 4
ATOM 5898 C C . GLU A 1 31 ? 10.146 -10.298 -6.590 1.00 51.33 31 GLU A C 4
ATOM 5899 O O . GLU A 1 31 ? 9.704 -10.083 -5.461 1.00 13.01 31 GLU A O 4
ATOM 5911 N N . ALA A 1 32 ? 10.314 -11.535 -7.053 1.00 52.30 32 ALA A N 4
ATOM 5912 C CA . ALA A 1 32 ? 9.743 -12.720 -6.422 1.00 64.14 32 ALA A CA 4
ATOM 5913 C C . ALA A 1 32 ? 10.202 -13.005 -4.984 1.00 70.40 32 ALA A C 4
ATOM 5914 O O . ALA A 1 32 ? 9.658 -13.904 -4.355 1.00 64.12 32 ALA A O 4
ATOM 5921 N N . GLU A 1 33 ? 11.173 -12.269 -4.454 1.00 12.43 33 GLU A N 4
ATOM 5922 C CA . GLU A 1 33 ? 11.641 -12.402 -3.078 1.00 44.43 33 GLU A CA 4
ATOM 5923 C C . GLU A 1 33 ? 10.734 -11.605 -2.147 1.00 50.24 33 GLU A C 4
ATOM 5924 O O . GLU A 1 33 ? 10.693 -11.853 -0.947 1.00 33.31 33 GLU A O 4
ATOM 5936 N N . GLY A 1 34 ? 9.997 -10.641 -2.692 1.00 53.41 34 GLY A N 4
ATOM 5937 C CA . GLY A 1 34 ? 9.349 -9.626 -1.902 1.00 63.30 34 GLY A CA 4
ATOM 5938 C C . GLY A 1 34 ? 10.375 -8.614 -1.392 1.00 41.21 34 GLY A C 4
ATOM 5939 O O . GLY A 1 34 ? 11.586 -8.847 -1.424 1.00 31.31 34 GLY A O 4
ATOM 5943 N N . GLY A 1 35 ? 9.886 -7.478 -0.912 1.00 50.13 35 GLY A N 4
ATOM 5944 C CA . GLY A 1 35 ? 10.675 -6.578 -0.081 1.00 41.40 35 GLY A CA 4
ATOM 5945 C C . GLY A 1 35 ? 9.771 -5.645 0.719 1.00 61.32 35 GLY A C 4
ATOM 5946 O O . GLY A 1 35 ? 8.575 -5.535 0.433 1.00 5.25 35 GLY A O 4
ATOM 5950 N N . SER A 1 36 ? 10.344 -4.949 1.698 1.00 61.12 36 SER A N 4
ATOM 5951 C CA . SER A 1 36 ? 9.660 -4.013 2.584 1.00 4.33 36 SER A CA 4
ATOM 5952 C C . SER A 1 36 ? 9.745 -2.573 2.070 1.00 31.13 36 SER A C 4
ATOM 5953 O O . SER A 1 36 ? 10.654 -2.271 1.295 1.00 21.41 36 SER A O 4
ATOM 5961 N N . SER A 1 37 ? 8.836 -1.693 2.515 1.00 32.34 37 SER A N 4
ATOM 5962 C CA . SER A 1 37 ? 8.835 -0.263 2.199 1.00 51.13 37 SER A CA 4
ATOM 5963 C C . SER A 1 37 ? 8.183 0.532 3.324 1.00 2.21 37 SER A C 4
ATOM 5964 O O . SER A 1 37 ? 7.254 0.034 3.969 1.00 34.14 37 SER A O 4
ATOM 5972 N N . LEU A 1 38 ? 8.617 1.781 3.501 1.00 24.54 38 LEU A N 4
ATOM 5973 C CA . LEU A 1 38 ? 8.066 2.758 4.428 1.00 3.24 38 LEU A CA 4
ATOM 5974 C C . LEU A 1 38 ? 7.285 3.772 3.609 1.00 22.23 38 LEU A C 4
ATOM 5975 O O . LEU A 1 38 ? 7.685 4.116 2.498 1.00 11.35 38 LEU A O 4
ATOM 5991 N N . PHE A 1 39 ? 6.210 4.288 4.189 1.00 73.54 39 PHE A N 4
ATOM 5992 C CA . PHE A 1 39 ? 5.491 5.451 3.742 1.00 53.41 39 PHE A CA 4
ATOM 5993 C C . PHE A 1 39 ? 5.183 6.284 4.984 1.00 54.12 39 PHE A C 4
ATOM 5994 O O . PHE A 1 39 ? 4.966 5.728 6.058 1.00 10.23 39 PHE A O 4
ATOM 6011 N N . ALA A 1 40 ? 5.113 7.607 4.837 1.00 33.35 40 ALA A N 4
ATOM 6012 C CA . ALA A 1 40 ? 4.679 8.540 5.874 1.00 22.44 40 ALA A CA 4
ATOM 6013 C C . ALA A 1 40 ? 3.799 9.596 5.222 1.00 70.53 40 ALA A C 4
ATOM 6014 O O . ALA A 1 40 ? 4.253 10.329 4.329 1.00 70.42 40 ALA A O 4
ATOM 6021 N N . CYS A 1 41 ? 2.523 9.626 5.600 1.00 44.24 41 CYS A N 4
ATOM 6022 C CA . CYS A 1 41 ? 1.587 10.578 5.046 1.00 43.34 41 CYS A CA 4
ATOM 6023 C C . CYS A 1 41 ? 1.917 11.917 5.681 1.00 63.52 41 CYS A C 4
ATOM 6024 O O . CYS A 1 41 ? 1.761 12.087 6.891 1.00 10.12 41 CYS A O 4
ATOM 6032 N N . LYS A 1 42 ? 2.462 12.851 4.897 1.00 51.44 42 LYS A N 4
ATOM 6033 C CA . LYS A 1 42 ? 2.889 14.119 5.472 1.00 72.30 42 LYS A CA 4
ATOM 6034 C C . LYS A 1 42 ? 1.701 15.062 5.617 1.00 42.21 42 LYS A C 4
ATOM 6035 O O . LYS A 1 42 ? 1.857 16.078 6.281 1.00 33.14 42 LYS A O 4
ATOM 6054 N N . ASN A 1 43 ? 0.527 14.741 5.054 1.00 63.14 43 ASN A N 4
ATOM 6055 C CA . ASN A 1 43 ? -0.623 15.660 5.070 1.00 4.03 43 ASN A CA 4
ATOM 6056 C C . ASN A 1 43 ? -1.932 15.039 5.560 1.00 4.04 43 ASN A C 4
ATOM 6057 O O . ASN A 1 43 ? -2.969 15.696 5.495 1.00 70.30 43 ASN A O 4
ATOM 6068 N N . TYR A 1 44 ? -1.900 13.817 6.096 1.00 3.45 44 TYR A N 4
ATOM 6069 C CA . TYR A 1 44 ? -3.007 13.189 6.813 1.00 14.33 44 TYR A CA 4
ATOM 6070 C C . TYR A 1 44 ? -2.427 12.339 7.947 1.00 5.24 44 TYR A C 4
ATOM 6071 O O . TYR A 1 44 ? -1.255 11.967 7.892 1.00 43.41 44 TYR A O 4
ATOM 6089 N N . LYS A 1 45 ? -3.225 12.051 8.985 1.00 50.14 45 LYS A N 4
ATOM 6090 C CA . LYS A 1 45 ? -2.757 11.466 10.257 1.00 31.43 45 LYS A CA 4
ATOM 6091 C C . LYS A 1 45 ? -3.730 10.524 10.947 1.00 34.34 45 LYS A C 4
ATOM 6092 O O . LYS A 1 45 ? -3.452 10.017 12.033 1.00 53.11 45 LYS A O 4
ATOM 6111 N N . SER A 1 46 ? -4.855 10.317 10.296 1.00 14.13 46 SER A N 4
ATOM 6112 C CA . SER A 1 46 ? -5.908 9.419 10.716 1.00 50.24 46 SER A CA 4
ATOM 6113 C C . SER A 1 46 ? -6.438 8.787 9.436 1.00 12.00 46 SER A C 4
ATOM 6114 O O . SER A 1 46 ? -7.298 9.369 8.772 1.00 62.52 46 SER A O 4
ATOM 6122 N N . PHE A 1 47 ? -5.836 7.672 9.024 1.00 1.21 47 PHE A N 4
ATOM 6123 C CA . PHE A 1 47 ? -6.181 6.939 7.821 1.00 70.53 47 PHE A CA 4
ATOM 6124 C C . PHE A 1 47 ? -6.191 5.440 8.112 1.00 31.23 47 PHE A C 4
ATOM 6125 O O . PHE A 1 47 ? -5.490 4.977 9.020 1.00 14.44 47 PHE A O 4
ATOM 6142 N N . TRP A 1 48 ? -6.977 4.670 7.361 1.00 50.42 48 TRP A N 4
ATOM 6143 C CA . TRP A 1 48 ? -7.160 3.249 7.617 1.00 54.31 48 TRP A CA 4
ATOM 6144 C C . TRP A 1 48 ? -7.384 2.463 6.341 1.00 71.24 48 TRP A C 4
ATOM 6145 O O . TRP A 1 48 ? -7.918 2.973 5.351 1.00 45.15 48 TRP A O 4
ATOM 6166 N N . ILE A 1 49 ? -7.004 1.191 6.421 1.00 24.30 49 ILE A N 4
ATOM 6167 C CA . ILE A 1 49 ? -7.165 0.177 5.401 1.00 53.04 49 ILE A CA 4
ATOM 6168 C C . ILE A 1 49 ? -8.661 -0.119 5.310 1.00 32.51 49 ILE A C 4
ATOM 6169 O O . ILE A 1 49 ? -9.245 -0.430 6.349 1.00 33.43 49 ILE A O 4
ATOM 6185 N N . SER A 1 50 ? -9.271 -0.136 4.122 1.00 65.53 50 SER A N 4
ATOM 6186 C CA . SER A 1 50 ? -10.614 -0.710 3.994 1.00 74.35 50 SER A CA 4
ATOM 6187 C C . SER A 1 50 ? -10.825 -1.574 2.743 1.00 63.22 50 SER A C 4
ATOM 6188 O O . SER A 1 50 ? -11.951 -1.997 2.480 1.00 24.50 50 SER A O 4
ATOM 6196 N N . SER A 1 51 ? -9.779 -1.916 1.984 1.00 25.31 51 SER A N 4
ATOM 6197 C CA . SER A 1 51 ? -9.796 -3.080 1.096 1.00 61.53 51 SER A CA 4
ATOM 6198 C C . SER A 1 51 ? -8.384 -3.633 0.921 1.00 73.55 51 SER A C 4
ATOM 6199 O O . SER A 1 51 ? -7.398 -2.903 1.047 1.00 54.14 51 SER A O 4
ATOM 6207 N N . VAL A 1 52 ? -8.310 -4.923 0.596 1.00 10.44 52 VAL A N 4
ATOM 6208 C CA . VAL A 1 52 ? -7.095 -5.644 0.248 1.00 74.42 52 VAL A CA 4
ATOM 6209 C C . VAL A 1 52 ? -7.419 -6.450 -1.017 1.00 42.02 52 VAL A C 4
ATOM 6210 O O . VAL A 1 52 ? -8.590 -6.674 -1.329 1.00 23.33 52 VAL A O 4
ATOM 6223 N N . LYS A 1 53 ? -6.402 -6.908 -1.742 1.00 54.45 53 LYS A N 4
ATOM 6224 C CA . LYS A 1 53 ? -6.487 -7.861 -2.847 1.00 24.14 53 LYS A CA 4
ATOM 6225 C C . LYS A 1 53 ? -5.174 -8.627 -2.836 1.00 71.45 53 LYS A C 4
ATOM 6226 O O . LYS A 1 53 ? -4.161 -8.025 -2.497 1.00 12.22 53 LYS A O 4
ATOM 6245 N N . GLU A 1 54 ? -5.176 -9.889 -3.256 1.00 13.12 54 GLU A N 4
ATOM 6246 C CA . GLU A 1 54 ? -3.967 -10.673 -3.519 1.00 53.44 54 GLU A CA 4
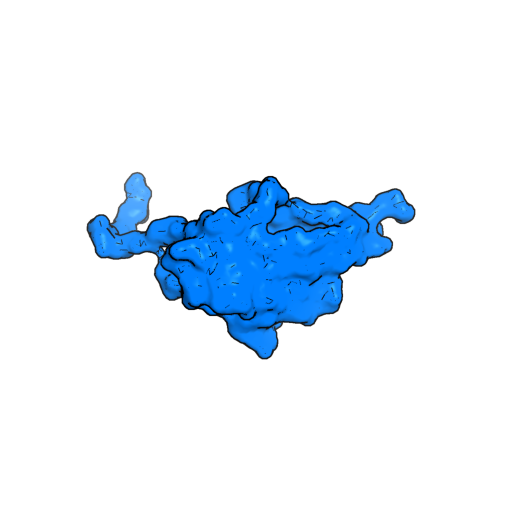ATOM 6247 C C . GLU A 1 54 ? -4.084 -11.466 -4.832 1.00 65.51 54 GLU A C 4
ATOM 6248 O O . GLU A 1 54 ? -3.142 -12.155 -5.228 1.00 50.11 54 GLU A O 4
ATOM 6260 N N . GLU A 1 55 ? -5.259 -11.430 -5.476 1.00 74.23 55 GLU A N 4
ATOM 6261 C CA . GLU A 1 55 ? -5.776 -12.563 -6.253 1.00 24.40 55 GLU A CA 4
ATOM 6262 C C . GLU A 1 55 ? -6.567 -12.163 -7.502 1.00 5.24 55 GLU A C 4
ATOM 6263 O O . GLU A 1 55 ? -7.332 -12.953 -8.052 1.00 22.12 55 GLU A O 4
ATOM 6275 N N . GLY A 1 56 ? -6.456 -10.910 -7.925 1.00 73.43 56 GLY A N 4
ATOM 6276 C CA . GLY A 1 56 ? -7.332 -10.364 -8.965 1.00 12.34 56 GLY A CA 4
ATOM 6277 C C . GLY A 1 56 ? -8.773 -10.154 -8.484 1.00 45.14 56 GLY A C 4
ATOM 6278 O O . GLY A 1 56 ? -9.673 -9.956 -9.303 1.00 44.01 56 GLY A O 4
ATOM 6282 N N . LYS A 1 57 ? -9.018 -10.176 -7.168 1.00 70.23 57 LYS A N 4
ATOM 6283 C CA . LYS A 1 57 ? -10.300 -9.835 -6.565 1.00 54.35 57 LYS A CA 4
ATOM 6284 C C . LYS A 1 57 ? -10.034 -9.141 -5.244 1.00 64.13 57 LYS A C 4
ATOM 6285 O O . LYS A 1 57 ? -8.947 -9.290 -4.686 1.00 42.12 57 LYS A O 4
ATOM 6304 N N . PHE A 1 58 ? -11.001 -8.371 -4.756 1.00 25.51 58 PHE A N 4
ATOM 6305 C CA . PHE A 1 58 ? -10.868 -7.712 -3.459 1.00 63.15 58 PHE A CA 4
ATOM 6306 C C . PHE A 1 58 ? -11.200 -8.706 -2.346 1.00 63.54 58 PHE A C 4
ATOM 6307 O O . PHE A 1 58 ? -11.825 -9.748 -2.588 1.00 25.31 58 PHE A O 4
ATOM 6324 N N . LYS A 1 59 ? -10.803 -8.372 -1.120 1.00 13.11 59 LYS A N 4
ATOM 6325 C CA . LYS A 1 59 ? -11.337 -8.933 0.104 1.00 64.44 59 LYS A CA 4
ATOM 6326 C C . LYS A 1 59 ? -11.562 -7.822 1.132 1.00 30.13 59 LYS A C 4
ATOM 6327 O O . LYS A 1 59 ? -11.262 -6.642 0.894 1.00 25.30 59 LYS A O 4
ATOM 6346 N N . GLU A 1 60 ? -12.103 -8.244 2.263 1.00 10.44 60 GLU A N 4
ATOM 6347 C CA . GLU A 1 60 ? -12.359 -7.503 3.492 1.00 65.32 60 GLU A CA 4
ATOM 6348 C C . GLU A 1 60 ? -11.082 -7.421 4.342 1.00 11.01 60 GLU A C 4
ATOM 6349 O O . GLU A 1 60 ? -10.058 -8.003 3.985 1.00 53.34 60 GLU A O 4
ATOM 6361 N N . ASN A 1 61 ? -11.135 -6.779 5.513 1.00 71.13 61 ASN A N 4
ATOM 6362 C CA . ASN A 1 61 ? -10.011 -6.700 6.445 1.00 34.13 61 ASN A CA 4
ATOM 6363 C C . ASN A 1 61 ? -10.488 -6.959 7.873 1.00 11.03 61 ASN A C 4
ATOM 6364 O O . ASN A 1 61 ? -11.449 -6.330 8.312 1.00 73.31 61 ASN A O 4
ATOM 6375 N N . THR A 1 62 ? -9.809 -7.843 8.610 1.00 41.42 62 THR A N 4
ATOM 6376 C CA . THR A 1 62 ? -10.094 -8.158 10.010 1.00 75.53 62 THR A CA 4
ATOM 6377 C C . THR A 1 62 ? -9.617 -7.067 10.983 1.00 20.21 62 THR A C 4
ATOM 6378 O O . THR A 1 62 ? -9.819 -7.162 12.199 1.00 4.43 62 THR A O 4
ATOM 6389 N N . SER A 1 63 ? -8.980 -6.030 10.451 1.00 25.42 63 SER A N 4
ATOM 6390 C CA . SER A 1 63 ? -8.479 -4.863 11.149 1.00 43.12 63 SER A CA 4
ATOM 6391 C C . SER A 1 63 ? -8.824 -3.622 10.318 1.00 73.41 63 SER A C 4
ATOM 6392 O O . SER A 1 63 ? -9.539 -3.696 9.315 1.00 63.21 63 SER A O 4
ATOM 6400 N N . TYR A 1 64 ? -8.343 -2.464 10.753 1.00 30.44 64 TYR A N 4
ATOM 6401 C CA . TYR A 1 64 ? -8.357 -1.209 10.008 1.00 71.31 64 TYR A CA 4
ATOM 6402 C C . TYR A 1 64 ? -6.947 -0.610 9.932 1.00 5.42 64 TYR A C 4
ATOM 6403 O O . TYR A 1 64 ? -6.676 0.263 9.112 1.00 50.33 64 TYR A O 4
ATOM 6421 N N . LYS A 1 65 ? -6.017 -1.103 10.750 1.00 74.22 65 LYS A N 4
ATOM 6422 C CA . LYS A 1 65 ? -4.683 -0.543 10.949 1.00 74.21 65 LYS A CA 4
ATOM 6423 C C . LYS A 1 65 ? -3.607 -1.599 10.717 1.00 31.14 65 LYS A C 4
ATOM 6424 O O . LYS A 1 65 ? -2.427 -1.268 10.751 1.00 44.03 65 LYS A O 4
ATOM 6443 N N . GLU A 1 66 ? -3.990 -2.835 10.409 1.00 73.21 66 GLU A N 4
ATOM 6444 C CA . GLU A 1 66 ? -3.109 -3.873 9.908 1.00 62.35 66 GLU A CA 4
ATOM 6445 C C . GLU A 1 66 ? -3.812 -4.597 8.767 1.00 51.13 66 GLU A C 4
ATOM 6446 O O . GLU A 1 66 ? -4.996 -4.371 8.512 1.00 74.11 66 GLU A O 4
ATOM 6458 N N . PHE A 1 67 ? -3.077 -5.497 8.120 1.00 14.00 67 PHE A N 4
ATOM 6459 C CA . PHE A 1 67 ? -3.578 -6.750 7.580 1.00 52.22 67 PHE A CA 4
ATOM 6460 C C . PHE A 1 67 ? -2.378 -7.687 7.500 1.00 32.21 67 PHE A C 4
ATOM 6461 O O . PHE A 1 67 ? -1.447 -7.424 6.738 1.00 62.11 67 PHE A O 4
ATOM 6478 N N . ASP A 1 68 ? -2.371 -8.757 8.285 1.00 74.34 68 ASP A N 4
ATOM 6479 C CA . ASP A 1 68 ? -1.554 -9.924 7.963 1.00 33.21 68 ASP A CA 4
ATOM 6480 C C . ASP A 1 68 ? -2.251 -10.668 6.830 1.00 33.32 68 ASP A C 4
ATOM 6481 O O . ASP A 1 68 ? -3.422 -11.033 6.947 1.00 3.24 68 ASP A O 4
ATOM 6490 N N . GLY A 1 69 ? -1.544 -10.839 5.723 1.00 22.21 69 GLY A N 4
ATOM 6491 C CA . GLY A 1 69 ? -1.958 -11.528 4.519 1.00 73.31 69 GLY A CA 4
ATOM 6492 C C . GLY A 1 69 ? -1.008 -12.677 4.224 1.00 11.43 69 GLY A C 4
ATOM 6493 O O . GLY A 1 69 ? -0.706 -12.905 3.058 1.00 45.12 69 GLY A O 4
ATOM 6497 N N . GLY A 1 70 ? -0.487 -13.343 5.262 1.00 63.25 70 GLY A N 4
ATOM 6498 C CA . GLY A 1 70 ? 0.462 -14.437 5.157 1.00 41.35 70 GLY A CA 4
ATOM 6499 C C . GLY A 1 70 ? 1.743 -13.959 4.495 1.00 64.15 70 GLY A C 4
ATOM 6500 O O . GLY A 1 70 ? 2.615 -13.417 5.179 1.00 4.43 70 GLY A O 4
ATOM 6504 N N . TRP A 1 71 ? 1.859 -14.106 3.173 1.00 54.11 71 TRP A N 4
ATOM 6505 C CA . TRP A 1 71 ? 3.029 -13.662 2.419 1.00 21.42 71 TRP A CA 4
ATOM 6506 C C . TRP A 1 71 ? 3.204 -12.136 2.380 1.00 31.40 71 TRP A C 4
ATOM 6507 O O . TRP A 1 71 ? 4.155 -11.655 1.764 1.00 44.25 71 TRP A O 4
ATOM 6528 N N . TYR A 1 72 ? 2.330 -11.354 3.009 1.00 14.10 72 TYR A N 4
ATOM 6529 C CA . TYR A 1 72 ? 2.228 -9.919 2.849 1.00 31.52 72 TYR A CA 4
ATOM 6530 C C . TYR A 1 72 ? 1.773 -9.398 4.205 1.00 3.32 72 TYR A C 4
ATOM 6531 O O . TYR A 1 72 ? 0.976 -10.062 4.872 1.00 45.05 72 TYR A O 4
ATOM 6549 N N . LEU A 1 73 ? 2.264 -8.241 4.639 1.00 65.32 73 LEU A N 4
ATOM 6550 C CA . LEU A 1 73 ? 2.012 -7.726 5.976 1.00 24.32 73 LEU A CA 4
ATOM 6551 C C . LEU A 1 73 ? 1.865 -6.217 5.892 1.00 61.21 73 LEU A C 4
ATOM 6552 O O . LEU A 1 73 ? 2.765 -5.540 5.389 1.00 70.55 73 LEU A O 4
ATOM 6568 N N . VAL A 1 74 ? 0.771 -5.666 6.406 1.00 12.23 74 VAL A N 4
ATOM 6569 C CA . VAL A 1 74 ? 0.455 -4.239 6.377 1.00 5.34 74 VAL A CA 4
ATOM 6570 C C . VAL A 1 74 ? 0.239 -3.793 7.825 1.00 52.41 74 VAL A C 4
ATOM 6571 O O . VAL A 1 74 ? -0.381 -4.522 8.599 1.00 52.32 74 VAL A O 4
ATOM 6584 N N . LYS A 1 75 ? 0.753 -2.613 8.186 1.00 61.34 75 LYS A N 4
ATOM 6585 C CA . LYS A 1 75 ? 0.638 -1.947 9.488 1.00 41.44 75 LYS A CA 4
ATOM 6586 C C . LYS A 1 75 ? 0.525 -0.439 9.258 1.00 12.40 75 LYS A C 4
ATOM 6587 O O . LYS A 1 75 ? 1.151 0.083 8.326 1.00 64.50 75 LYS A O 4
ATOM 6606 N N . ILE A 1 76 ? -0.182 0.279 10.121 1.00 10.43 76 ILE A N 4
ATOM 6607 C CA . ILE A 1 76 ? -0.249 1.733 10.185 1.00 44.05 76 ILE A CA 4
ATOM 6608 C C . ILE A 1 76 ? 0.061 2.099 11.635 1.00 21.53 76 ILE A C 4
ATOM 6609 O O . ILE A 1 76 ? -0.506 1.511 12.559 1.00 23.43 76 ILE A O 4
ATOM 6625 N N . GLU A 1 77 ? 0.941 3.071 11.853 1.00 51.41 77 GLU A N 4
ATOM 6626 C CA . GLU A 1 77 ? 1.355 3.563 13.142 1.00 1.14 77 GLU A CA 4
ATOM 6627 C C . GLU A 1 77 ? 1.372 5.082 13.007 1.00 2.33 77 GLU A C 4
ATOM 6628 O O . GLU A 1 77 ? 2.141 5.610 12.207 1.00 23.55 77 GLU A O 4
ATOM 6640 N N . ASP A 1 78 ? 0.485 5.757 13.737 1.00 70.42 78 ASP A N 4
ATOM 6641 C CA . ASP A 1 78 ? 0.146 7.184 13.624 1.00 63.22 78 ASP A CA 4
ATOM 6642 C C . ASP A 1 78 ? -0.141 7.636 12.192 1.00 13.32 78 ASP A C 4
ATOM 6643 O O . ASP A 1 78 ? -1.295 7.620 11.782 1.00 54.43 78 ASP A O 4
ATOM 6652 N N . ASN A 1 79 ? 0.887 7.985 11.415 1.00 13.04 79 ASN A N 4
ATOM 6653 C CA . ASN A 1 79 ? 0.786 8.424 10.028 1.00 45.43 79 ASN A CA 4
ATOM 6654 C C . ASN A 1 79 ? 1.764 7.697 9.109 1.00 23.14 79 ASN A C 4
ATOM 6655 O O . ASN A 1 79 ? 1.820 8.002 7.915 1.00 62.31 79 ASN A O 4
ATOM 6666 N N . GLU A 1 80 ? 2.573 6.788 9.645 1.00 65.54 80 GLU A N 4
ATOM 6667 C CA . GLU A 1 80 ? 3.445 5.948 8.854 1.00 25.23 80 GLU A CA 4
ATOM 6668 C C . GLU A 1 80 ? 2.695 4.667 8.520 1.00 11.04 80 GLU A C 4
ATOM 6669 O O . GLU A 1 80 ? 1.964 4.124 9.349 1.00 24.35 80 GLU A O 4
ATOM 6681 N N . LEU A 1 81 ? 2.933 4.144 7.326 1.00 45.40 81 LEU A N 4
ATOM 6682 C CA . LEU A 1 81 ? 2.433 2.883 6.797 1.00 25.34 81 LEU A CA 4
ATOM 6683 C C . LEU A 1 81 ? 3.667 2.123 6.322 1.00 73.41 81 LEU A C 4
ATOM 6684 O O . LEU A 1 81 ? 4.457 2.680 5.565 1.00 23.25 81 LEU A O 4
ATOM 6700 N N . LYS A 1 82 ? 3.878 0.884 6.765 1.00 72.54 82 LYS A N 4
ATOM 6701 C CA . LYS A 1 82 ? 5.067 0.103 6.427 1.00 4.41 82 LYS A CA 4
ATOM 6702 C C . LYS A 1 82 ? 4.618 -1.284 6.025 1.00 24.53 82 LYS A C 4
ATOM 6703 O O . LYS A 1 82 ? 4.219 -2.086 6.870 1.00 14.11 82 LYS A O 4
ATOM 6722 N N . VAL A 1 83 ? 4.684 -1.569 4.734 1.00 2.25 83 VAL A N 4
ATOM 6723 C CA . VAL A 1 83 ? 4.283 -2.853 4.186 1.00 24.35 83 VAL A CA 4
ATOM 6724 C C . VAL A 1 83 ? 5.534 -3.718 4.053 1.00 34.24 83 VAL A C 4
ATOM 6725 O O . VAL A 1 83 ? 6.597 -3.221 3.666 1.00 11.05 83 VAL A O 4
ATOM 6738 N N . ILE A 1 84 ? 5.423 -4.997 4.394 1.00 22.11 84 ILE A N 4
ATOM 6739 C CA . ILE A 1 84 ? 6.446 -6.013 4.233 1.00 3.35 84 ILE A CA 4
ATOM 6740 C C . ILE A 1 84 ? 5.856 -7.095 3.335 1.00 32.21 84 ILE A C 4
ATOM 6741 O O . ILE A 1 84 ? 4.675 -7.424 3.438 1.00 70.32 84 ILE A O 4
ATOM 6757 N N . ILE A 1 85 ? 6.661 -7.612 2.409 1.00 30.24 85 ILE A N 4
ATOM 6758 C CA . ILE A 1 85 ? 6.247 -8.587 1.407 1.00 43.04 85 ILE A CA 4
ATOM 6759 C C . ILE A 1 85 ? 7.299 -9.688 1.402 1.00 2.35 85 ILE A C 4
ATOM 6760 O O . ILE A 1 85 ? 8.490 -9.378 1.393 1.00 63.32 85 ILE A O 4
ATOM 6776 N N . ASN A 1 86 ? 6.852 -10.943 1.374 1.00 33.21 86 ASN A N 4
ATOM 6777 C CA . ASN A 1 86 ? 7.690 -12.126 1.480 1.00 2.24 86 ASN A CA 4
ATOM 6778 C C . ASN A 1 86 ? 7.749 -12.877 0.166 1.00 32.22 86 ASN A C 4
ATOM 6779 O O . ASN A 1 86 ? 7.027 -12.604 -0.805 1.00 45.40 86 ASN A O 4
ATOM 6790 N N . ARG A 1 87 ? 8.628 -13.865 0.190 1.00 51.11 87 ARG A N 4
ATOM 6791 C CA . ARG A 1 87 ? 9.115 -14.579 -0.979 1.00 34.43 87 ARG A CA 4
ATOM 6792 C C . ARG A 1 87 ? 8.087 -15.557 -1.547 1.00 44.33 87 ARG A C 4
ATOM 6793 O O . ARG A 1 87 ? 7.516 -16.392 -0.840 1.00 24.14 87 ARG A O 4
ATOM 6814 N N . ASN A 1 88 ? 7.884 -15.449 -2.857 1.00 72.40 88 ASN A N 4
ATOM 6815 C CA . ASN A 1 88 ? 6.985 -16.246 -3.668 1.00 62.45 88 ASN A CA 4
ATOM 6816 C C . ASN A 1 88 ? 7.577 -17.621 -3.897 1.00 34.12 88 ASN A C 4
ATOM 6817 O O . ASN A 1 88 ? 8.600 -17.730 -4.571 1.00 11.43 88 ASN A O 4
ATOM 6828 N N . GLU A 1 89 ? 6.950 -18.669 -3.380 1.00 72.44 89 GLU A N 4
ATOM 6829 C CA . GLU A 1 89 ? 7.384 -20.039 -3.625 1.00 71.15 89 GLU A CA 4
ATOM 6830 C C . GLU A 1 89 ? 6.615 -20.695 -4.785 1.00 73.43 89 GLU A C 4
ATOM 6831 O O . GLU A 1 89 ? 6.545 -21.922 -4.838 1.00 72.25 89 GLU A O 4
ATOM 6843 N N . THR A 1 90 ? 6.066 -19.926 -5.739 1.00 33.11 90 THR A N 4
ATOM 6844 C CA . THR A 1 90 ? 5.473 -20.480 -6.957 1.00 4.22 90 THR A CA 4
ATOM 6845 C C . THR A 1 90 ? 5.919 -19.745 -8.227 1.00 44.04 90 THR A C 4
ATOM 6846 O O . THR A 1 90 ? 6.397 -18.608 -8.209 1.00 5.14 90 THR A O 4
ATOM 6857 N N . ASN A 1 91 ? 5.703 -20.412 -9.362 1.00 51.42 91 ASN A N 4
ATOM 6858 C CA . ASN A 1 91 ? 5.924 -19.929 -10.726 1.00 25.11 91 ASN A CA 4
ATOM 6859 C C . ASN A 1 91 ? 4.918 -18.866 -11.190 1.00 72.55 91 ASN A C 4
ATOM 6860 O O . ASN A 1 91 ? 5.049 -18.340 -12.298 1.00 1.11 91 ASN A O 4
ATOM 6871 N N . ALA A 1 92 ? 3.902 -18.557 -10.385 1.00 24.23 92 ALA A N 4
ATOM 6872 C CA . ALA A 1 92 ? 2.878 -17.601 -10.765 1.00 34.51 92 ALA A CA 4
ATOM 6873 C C . ALA A 1 92 ? 3.286 -16.243 -10.225 1.00 12.13 92 ALA A C 4
ATOM 6874 O O . ALA A 1 92 ? 3.573 -16.114 -9.036 1.00 50.04 92 ALA A O 4
ATOM 6881 N N . SER A 1 93 ? 3.282 -15.223 -11.076 1.00 52.32 93 SER A N 4
ATOM 6882 C CA . SER A 1 93 ? 3.210 -13.847 -10.651 1.00 11.14 93 SER A CA 4
ATOM 6883 C C . SER A 1 93 ? 1.813 -13.623 -10.049 1.00 51.23 93 SER A C 4
ATOM 6884 O O . SER A 1 93 ? 0.885 -14.390 -10.322 1.00 2.01 93 SER A O 4
ATOM 6892 N N . ARG A 1 94 ? 1.657 -12.603 -9.205 1.00 74.44 94 ARG A N 4
ATOM 6893 C CA . ARG A 1 94 ? 0.399 -12.251 -8.540 1.00 30.44 94 ARG A CA 4
ATOM 6894 C C . ARG A 1 94 ? 0.412 -10.746 -8.272 1.00 13.01 94 ARG A C 4
ATOM 6895 O O . ARG A 1 94 ? 1.346 -10.065 -8.713 1.00 71.15 94 ARG A O 4
ATOM 6916 N N . SER A 1 95 ? -0.609 -10.182 -7.626 1.00 64.41 95 SER A N 4
ATOM 6917 C CA . SER A 1 95 ? -0.618 -8.747 -7.367 1.00 11.10 95 SER A CA 4
ATOM 6918 C C . SER A 1 95 ? -1.470 -8.394 -6.152 1.00 61.21 95 SER A C 4
ATOM 6919 O O . SER A 1 95 ? -2.439 -9.081 -5.835 1.00 45.13 95 SER A O 4
ATOM 6927 N N . PHE A 1 96 ? -1.136 -7.279 -5.508 1.00 4.11 96 PHE A N 4
ATOM 6928 C CA . PHE A 1 96 ? -1.666 -6.821 -4.237 1.00 21.13 96 PHE A CA 4
ATOM 6929 C C . PHE A 1 96 ? -2.175 -5.395 -4.354 1.00 32.13 96 PHE A C 4
ATOM 6930 O O . PHE A 1 96 ? -1.965 -4.718 -5.370 1.00 14.13 96 PHE A O 4
ATOM 6947 N N . THR A 1 97 ? -2.901 -4.934 -3.337 1.00 30.11 97 THR A N 4
ATOM 6948 C CA . THR A 1 97 ? -3.550 -3.620 -3.326 1.00 22.22 97 THR A CA 4
ATOM 6949 C C . THR A 1 97 ? -3.626 -3.216 -1.839 1.00 13.23 97 THR A C 4
ATOM 6950 O O . THR A 1 97 ? -4.171 -3.955 -1.010 1.00 70.21 97 THR A O 4
ATOM 6961 N N . VAL A 1 98 ? -2.960 -2.115 -1.478 1.00 51.12 98 VAL A N 4
ATOM 6962 C CA . VAL A 1 98 ? -2.916 -1.510 -0.145 1.00 25.52 98 VAL A CA 4
ATOM 6963 C C . VAL A 1 98 ? -3.565 -0.145 -0.294 1.00 10.12 98 VAL A C 4
ATOM 6964 O O . VAL A 1 98 ? -2.929 0.772 -0.826 1.00 32.30 98 VAL A O 4
ATOM 6977 N N . CYS A 1 99 ? -4.865 -0.011 -0.028 1.00 63.43 99 CYS A N 4
ATOM 6978 C CA . CYS A 1 99 ? -5.532 1.283 -0.098 1.00 31.31 99 CYS A CA 4
ATOM 6979 C C . CYS A 1 99 ? -5.810 1.768 1.303 1.00 72.45 99 CYS A C 4
ATOM 6980 O O . CYS A 1 99 ? -5.902 0.967 2.236 1.00 61.32 99 CYS A O 4
ATOM 6988 N N . VAL A 1 100 ? -6.019 3.071 1.400 1.00 5.01 100 VAL A N 4
ATOM 6989 C CA . VAL A 1 100 ? -6.510 3.707 2.612 1.00 13.23 100 VAL A CA 4
ATOM 6990 C C . VAL A 1 100 ? -7.506 4.805 2.255 1.00 65.14 100 VAL A C 4
ATOM 6991 O O . VAL A 1 100 ? -7.561 5.245 1.108 1.00 62.42 100 VAL A O 4
ATOM 7004 N N . GLU A 1 101 ? -8.246 5.278 3.248 1.00 5.20 101 GLU A N 4
ATOM 7005 C CA . GLU A 1 101 ? -9.009 6.518 3.234 1.00 5.42 101 GLU A CA 4
ATOM 7006 C C . GLU A 1 101 ? -8.646 7.257 4.522 1.00 2.43 101 GLU A C 4
ATOM 7007 O O . GLU A 1 101 ? -8.200 6.622 5.483 1.00 25.40 101 GLU A O 4
ATOM 7019 N N . ALA A 1 102 ? -8.826 8.577 4.533 1.00 53.24 102 ALA A N 4
ATOM 7020 C CA . ALA A 1 102 ? -8.412 9.500 5.577 1.00 22.32 102 ALA A CA 4
ATOM 7021 C C . ALA A 1 102 ? -9.507 10.519 5.938 1.00 43.45 102 ALA A C 4
ATOM 7022 O O . ALA A 1 102 ? -9.235 11.458 6.694 1.00 30.42 102 ALA A O 4
ATOM 7029 N N . GLY A 1 103 ? -10.733 10.383 5.416 1.00 25.54 103 GLY A N 4
ATOM 7030 C CA . GLY A 1 103 ? -11.829 11.319 5.633 1.00 44.24 103 GLY A CA 4
ATOM 7031 C C . GLY A 1 103 ? -12.262 11.939 4.319 1.00 33.41 103 GLY A C 4
ATOM 7032 O O . GLY A 1 103 ? -13.290 11.554 3.762 1.00 14.13 103 GLY A O 4
ATOM 7036 N N . ASN A 1 104 ? -11.484 12.895 3.819 1.00 2.12 104 ASN A N 4
ATOM 7037 C CA . ASN A 1 104 ? -11.695 13.601 2.571 1.00 63.32 104 ASN A CA 4
ATOM 7038 C C . ASN A 1 104 ? -10.436 13.444 1.715 1.00 34.31 104 ASN A C 4
ATOM 7039 O O . ASN A 1 104 ? -9.940 14.413 1.144 1.00 73.31 104 ASN A O 4
ATOM 7050 N N . ALA A 1 105 ? -9.885 12.229 1.680 1.00 52.32 105 ALA A N 4
ATOM 7051 C CA . ALA A 1 105 ? -8.859 11.774 0.762 1.00 10.31 105 ALA A CA 4
ATOM 7052 C C . ALA A 1 105 ? -8.695 10.274 0.935 1.00 12.22 105 ALA A C 4
ATOM 7053 O O . ALA A 1 105 ? -8.988 9.721 1.995 1.00 22.51 105 ALA A O 4
ATOM 7060 N N . PHE A 1 106 ? -8.120 9.639 -0.075 1.00 34.52 106 PHE A N 4
ATOM 7061 C CA . PHE A 1 106 ? -7.738 8.244 -0.052 1.00 64.11 106 PHE A CA 4
ATOM 7062 C C . PHE A 1 106 ? -6.472 8.085 -0.874 1.00 44.13 106 PHE A C 4
ATOM 7063 O O . PHE A 1 106 ? -6.102 8.979 -1.650 1.00 31.13 106 PHE A O 4
ATOM 7080 N N . ASP A 1 107 ? -5.821 6.938 -0.719 1.00 71.22 107 ASP A N 4
ATOM 7081 C CA . ASP A 1 107 ? -4.678 6.538 -1.521 1.00 14.43 107 ASP A CA 4
ATOM 7082 C C . ASP A 1 107 ? -4.806 5.055 -1.836 1.00 22.41 107 ASP A C 4
ATOM 7083 O O . ASP A 1 107 ? -5.576 4.328 -1.205 1.00 2.14 107 ASP A O 4
ATOM 7092 N N . GLU A 1 108 ? -4.062 4.595 -2.828 1.00 45.45 108 GLU A N 4
ATOM 7093 C CA . GLU A 1 108 ? -4.156 3.274 -3.400 1.00 65.52 108 GLU A CA 4
ATOM 7094 C C . GLU A 1 108 ? -2.799 2.963 -4.041 1.00 24.10 108 GLU A C 4
ATOM 7095 O O . GLU A 1 108 ? -2.367 3.634 -4.978 1.00 5.03 108 GLU A O 4
ATOM 7107 N N . PHE A 1 109 ? -2.107 1.968 -3.482 1.00 43.01 109 PHE A N 4
ATOM 7108 C CA . PHE A 1 109 ? -0.780 1.527 -3.896 1.00 64.43 109 PHE A CA 4
ATOM 7109 C C . PHE A 1 109 ? -0.922 0.109 -4.449 1.00 14.02 109 PHE A C 4
ATOM 7110 O O . PHE A 1 109 ? -1.223 -0.819 -3.694 1.00 32.54 109 PHE A O 4
ATOM 7127 N N . LYS A 1 110 ? -0.863 -0.055 -5.776 1.00 44.12 110 LYS A N 4
ATOM 7128 C CA . LYS A 1 110 ? -0.874 -1.366 -6.438 1.00 31.24 110 LYS A CA 4
ATOM 7129 C C . LYS A 1 110 ? 0.529 -1.957 -6.264 1.00 34.30 110 LYS A C 4
ATOM 7130 O O . LYS A 1 110 ? 1.510 -1.213 -6.315 1.00 73.31 110 LYS A O 4
ATOM 7149 N N . PHE A 1 111 ? 0.626 -3.275 -6.092 1.00 1.32 111 PHE A N 4
ATOM 7150 C CA . PHE A 1 111 ? 1.893 -3.992 -6.006 1.00 44.33 111 PHE A CA 4
ATOM 7151 C C . PHE A 1 111 ? 1.835 -5.214 -6.895 1.00 61.21 111 PHE A C 4
ATOM 7152 O O . PHE A 1 111 ? 0.845 -5.941 -6.857 1.00 53.35 111 PHE A O 4
ATOM 7169 N N . VAL A 1 112 ? 2.933 -5.546 -7.562 1.00 24.10 112 VAL A N 4
ATOM 7170 C CA . VAL A 1 112 ? 3.038 -6.726 -8.408 1.00 21.44 112 VAL A CA 4
ATOM 7171 C C . VAL A 1 112 ? 4.186 -7.564 -7.888 1.00 42.11 112 VAL A C 4
ATOM 7172 O O . VAL A 1 112 ? 5.314 -7.081 -7.799 1.00 14.22 112 VAL A O 4
ATOM 7185 N N . GLN A 1 113 ? 3.877 -8.796 -7.485 1.00 73.25 113 GLN A N 4
ATOM 7186 C CA . GLN A 1 113 ? 4.866 -9.788 -7.140 1.00 14.12 113 GLN A CA 4
ATOM 7187 C C . GLN A 1 113 ? 5.154 -10.645 -8.362 1.00 74.54 113 GLN A C 4
ATOM 7188 O O . GLN A 1 113 ? 4.258 -11.258 -8.950 1.00 44.15 113 GLN A O 4
ATOM 7202 N N . ASP A 1 114 ? 6.424 -10.669 -8.747 1.00 64.12 114 ASP A N 4
ATOM 7203 C CA . ASP A 1 114 ? 6.909 -11.540 -9.813 1.00 62.31 114 ASP A CA 4
ATOM 7204 C C . ASP A 1 114 ? 6.812 -13.019 -9.436 1.00 31.34 114 ASP A C 4
ATOM 7205 O O . ASP A 1 114 ? 6.651 -13.392 -8.268 1.00 50.22 114 ASP A O 4
ATOM 7214 N N . ALA A 1 115 ? 6.942 -13.867 -10.452 1.00 64.22 115 ALA A N 4
ATOM 7215 C CA . ALA A 1 115 ? 7.016 -15.310 -10.308 1.00 61.35 115 ALA A CA 4
ATOM 7216 C C . ALA A 1 115 ? 8.404 -15.715 -9.868 1.00 32.15 115 ALA A C 4
ATOM 7217 O O . ALA A 1 115 ? 9.384 -15.113 -10.315 1.00 4.22 115 ALA A O 4
ATOM 7224 N N . ALA A 1 116 ? 8.494 -16.803 -9.108 1.00 24.11 116 ALA A N 4
ATOM 7225 C CA . ALA A 1 116 ? 9.771 -17.457 -8.902 1.00 51.13 116 ALA A CA 4
ATOM 7226 C C . ALA A 1 116 ? 10.232 -18.113 -10.195 1.00 53.30 116 ALA A C 4
ATOM 7227 O O . ALA A 1 116 ? 9.424 -18.583 -11.005 1.00 64.34 116 ALA A O 4
ATOM 7234 N N . LYS A 1 117 ? 11.549 -18.200 -10.352 1.00 2.41 117 LYS A N 4
ATOM 7235 C CA . LYS A 1 117 ? 12.186 -18.937 -11.431 1.00 52.21 117 LYS A CA 4
ATOM 7236 C C . LYS A 1 117 ? 13.329 -19.756 -10.858 1.00 70.52 117 LYS A C 4
ATOM 7237 O O . LYS A 1 117 ? 14.444 -19.245 -10.727 1.00 23.15 117 LYS A O 4
ATOM 7256 N N . GLN A 1 118 ? 13.041 -20.990 -10.458 1.00 61.31 118 GLN A N 4
ATOM 7257 C CA . GLN A 1 118 ? 13.976 -21.931 -9.856 1.00 43.30 118 GLN A CA 4
ATOM 7258 C C . GLN A 1 118 ? 13.642 -23.318 -10.374 1.00 72.34 118 GLN A C 4
ATOM 7259 O O . GLN A 1 118 ? 12.528 -23.508 -10.922 1.00 44.11 118 GLN A O 4
ATOM 7273 N N . GLY A 1 1 ? -7.389 35.968 -9.907 1.00 22.11 1 GLY A N 5
ATOM 7274 C CA . GLY A 1 1 ? -7.779 35.346 -11.176 1.00 45.43 1 GLY A CA 5
ATOM 7275 C C . GLY A 1 1 ? -8.387 34.002 -10.857 1.00 62.45 1 GLY A C 5
ATOM 7276 O O . GLY A 1 1 ? -7.746 33.232 -10.147 1.00 10.01 1 GLY A O 5
ATOM 7280 N N . CYS A 1 2 ? -9.592 33.729 -11.366 1.00 74.15 2 CYS A N 5
ATOM 7281 C CA . CYS A 1 2 ? -10.416 32.585 -10.985 1.00 54.05 2 CYS A CA 5
ATOM 7282 C C . CYS A 1 2 ? -10.608 32.574 -9.466 1.00 23.13 2 CYS A C 5
ATOM 7283 O O . CYS A 1 2 ? -10.273 31.594 -8.801 1.00 1.02 2 CYS A O 5
ATOM 7291 N N . GLU A 1 3 ? -11.111 33.697 -8.935 1.00 13.00 3 GLU A N 5
ATOM 7292 C CA . GLU A 1 3 ? -11.219 33.945 -7.496 1.00 23.13 3 GLU A CA 5
ATOM 7293 C C . GLU A 1 3 ? -12.063 32.838 -6.853 1.00 12.10 3 GLU A C 5
ATOM 7294 O O . GLU A 1 3 ? -11.647 32.242 -5.861 1.00 4.02 3 GLU A O 5
ATOM 7306 N N . LEU A 1 4 ? -13.206 32.526 -7.489 1.00 30.43 4 LEU A N 5
ATOM 7307 C CA . LEU A 1 4 ? -14.127 31.463 -7.095 1.00 65.15 4 LEU A CA 5
ATOM 7308 C C . LEU A 1 4 ? -14.533 31.623 -5.623 1.00 31.13 4 LEU A C 5
ATOM 7309 O O . LEU A 1 4 ? -14.657 32.752 -5.140 1.00 50.04 4 LEU A O 5
ATOM 7325 N N . SER A 1 5 ? -14.923 30.554 -4.929 1.00 64.43 5 SER A N 5
ATOM 7326 C CA . SER A 1 5 ? -15.320 30.615 -3.520 1.00 73.34 5 SER A CA 5
ATOM 7327 C C . SER A 1 5 ? -14.834 29.371 -2.768 1.00 51.04 5 SER A C 5
ATOM 7328 O O . SER A 1 5 ? -15.373 29.015 -1.720 1.00 63.12 5 SER A O 5
ATOM 7336 N N . ASP A 1 6 ? -13.831 28.690 -3.321 1.00 65.44 6 ASP A N 5
ATOM 7337 C CA . ASP A 1 6 ? -13.463 27.320 -2.990 1.00 74.41 6 ASP A CA 5
ATOM 7338 C C . ASP A 1 6 ? -11.939 27.177 -2.860 1.00 43.14 6 ASP A C 5
ATOM 7339 O O . ASP A 1 6 ? -11.305 26.499 -3.666 1.00 23.44 6 ASP A O 5
ATOM 7348 N N . PRO A 1 7 ? -11.328 27.792 -1.828 1.00 33.30 7 PRO A N 5
ATOM 7349 C CA . PRO A 1 7 ? -9.879 27.868 -1.683 1.00 5.22 7 PRO A CA 5
ATOM 7350 C C . PRO A 1 7 ? -9.209 26.506 -1.462 1.00 53.14 7 PRO A C 5
ATOM 7351 O O . PRO A 1 7 ? -8.302 26.159 -2.211 1.00 24.21 7 PRO A O 5
ATOM 7362 N N . ASP A 1 8 ? -9.629 25.743 -0.448 1.00 23.40 8 ASP A N 5
ATOM 7363 C CA . ASP A 1 8 ? -8.904 24.552 0.021 1.00 3.10 8 ASP A CA 5
ATOM 7364 C C . ASP A 1 8 ? -9.899 23.479 0.488 1.00 42.32 8 ASP A C 5
ATOM 7365 O O . ASP A 1 8 ? -9.683 22.780 1.480 1.00 54.45 8 ASP A O 5
ATOM 7374 N N . GLY A 1 9 ? -11.056 23.390 -0.165 1.00 52.11 9 GLY A N 5
ATOM 7375 C CA . GLY A 1 9 ? -12.088 22.379 0.078 1.00 11.12 9 GLY A CA 5
ATOM 7376 C C . GLY A 1 9 ? -12.172 21.368 -1.064 1.00 65.53 9 GLY A C 5
ATOM 7377 O O . GLY A 1 9 ? -12.987 20.444 -1.023 1.00 73.23 9 GLY A O 5
ATOM 7381 N N . LEU A 1 10 ? -11.331 21.515 -2.094 1.00 44.35 10 LEU A N 5
ATOM 7382 C CA . LEU A 1 10 ? -10.886 20.391 -2.895 1.00 54.41 10 LEU A CA 5
ATOM 7383 C C . LEU A 1 10 ? -10.106 19.466 -1.956 1.00 23.40 10 LEU A C 5
ATOM 7384 O O . LEU A 1 10 ? -9.563 19.929 -0.951 1.00 52.14 10 LEU A O 5
ATOM 7400 N N . ALA A 1 11 ? -9.984 18.189 -2.300 1.00 74.12 11 ALA A N 5
ATOM 7401 C CA . ALA A 1 11 ? -9.225 17.225 -1.514 1.00 3.01 11 ALA A CA 5
ATOM 7402 C C . ALA A 1 11 ? -7.848 17.063 -2.150 1.00 63.44 11 ALA A C 5
ATOM 7403 O O . ALA A 1 11 ? -7.768 16.705 -3.329 1.00 14.42 11 ALA A O 5
ATOM 7410 N N . ASP A 1 12 ? -6.768 17.306 -1.414 1.00 72.42 12 ASP A N 5
ATOM 7411 C CA . ASP A 1 12 ? -5.385 17.263 -1.914 1.00 73.52 12 ASP A CA 5
ATOM 7412 C C . ASP A 1 12 ? -4.734 15.904 -1.581 1.00 11.21 12 ASP A C 5
ATOM 7413 O O . ASP A 1 12 ? -5.273 15.181 -0.745 1.00 72.11 12 ASP A O 5
ATOM 7422 N N . PRO A 1 13 ? -3.635 15.484 -2.235 1.00 45.22 13 PRO A N 5
ATOM 7423 C CA . PRO A 1 13 ? -3.065 14.144 -2.051 1.00 4.00 13 PRO A CA 5
ATOM 7424 C C . PRO A 1 13 ? -2.307 14.008 -0.726 1.00 3.23 13 PRO A C 5
ATOM 7425 O O . PRO A 1 13 ? -1.895 15.006 -0.128 1.00 52.22 13 PRO A O 5
ATOM 7436 N N . MET A 1 14 ? -2.042 12.778 -0.279 1.00 32.54 14 MET A N 5
ATOM 7437 C CA . MET A 1 14 ? -1.227 12.531 0.902 1.00 5.04 14 MET A CA 5
ATOM 7438 C C . MET A 1 14 ? 0.230 12.819 0.536 1.00 4.20 14 MET A C 5
ATOM 7439 O O . MET A 1 14 ? 0.836 12.064 -0.215 1.00 44.01 14 MET A O 5
ATOM 7453 N N . LYS A 1 15 ? 0.821 13.916 1.023 1.00 25.13 15 LYS A N 5
ATOM 7454 C CA . LYS A 1 15 ? 2.270 14.074 0.877 1.00 45.23 15 LYS A CA 5
ATOM 7455 C C . LYS A 1 15 ? 2.963 13.100 1.830 1.00 72.12 15 LYS A C 5
ATOM 7456 O O . LYS A 1 15 ? 2.680 13.075 3.031 1.00 12.42 15 LYS A O 5
ATOM 7475 N N . TRP A 1 16 ? 3.885 12.315 1.288 1.00 32.52 16 TRP A N 5
ATOM 7476 C CA . TRP A 1 16 ? 4.741 11.371 1.998 1.00 34.32 16 TRP A CA 5
ATOM 7477 C C . TRP A 1 16 ? 6.161 11.938 1.988 1.00 64.24 16 TRP A C 5
ATOM 7478 O O . TRP A 1 16 ? 6.527 12.596 1.006 1.00 12.42 16 TRP A O 5
ATOM 7499 N N . SER A 1 17 ? 6.983 11.688 3.013 1.00 21.41 17 SER A N 5
ATOM 7500 C CA . SER A 1 17 ? 8.420 12.029 2.970 1.00 21.53 17 SER A CA 5
ATOM 7501 C C . SER A 1 17 ? 9.367 10.827 3.069 1.00 33.52 17 SER A C 5
ATOM 7502 O O . SER A 1 17 ? 10.579 11.024 2.957 1.00 70.50 17 SER A O 5
ATOM 7510 N N . LYS A 1 18 ? 8.870 9.600 3.236 1.00 22.41 18 LYS A N 5
ATOM 7511 C CA . LYS A 1 18 ? 9.689 8.391 3.172 1.00 34.54 18 LYS A CA 5
ATOM 7512 C C . LYS A 1 18 ? 8.901 7.404 2.333 1.00 71.15 18 LYS A C 5
ATOM 7513 O O . LYS A 1 18 ? 7.820 7.025 2.774 1.00 23.41 18 LYS A O 5
ATOM 7532 N N . VAL A 1 19 ? 9.357 7.051 1.132 1.00 21.51 19 VAL A N 5
ATOM 7533 C CA . VAL A 1 19 ? 8.665 6.099 0.261 1.00 30.30 19 VAL A CA 5
ATOM 7534 C C . VAL A 1 19 ? 9.704 5.230 -0.468 1.00 73.22 19 VAL A C 5
ATOM 7535 O O . VAL A 1 19 ? 10.820 5.701 -0.714 1.00 4.32 19 VAL A O 5
ATOM 7548 N N . PRO A 1 20 ? 9.381 3.972 -0.810 1.00 42.34 20 PRO A N 5
ATOM 7549 C CA . PRO A 1 20 ? 10.310 3.056 -1.458 1.00 51.34 20 PRO A CA 5
ATOM 7550 C C . PRO A 1 20 ? 10.702 3.527 -2.861 1.00 63.11 20 PRO A C 5
ATOM 7551 O O . PRO A 1 20 ? 9.895 4.067 -3.626 1.00 10.04 20 PRO A O 5
ATOM 7562 N N . SER A 1 21 ? 11.946 3.252 -3.240 1.00 10.03 21 SER A N 5
ATOM 7563 C CA . SER A 1 21 ? 12.462 3.541 -4.570 1.00 5.35 21 SER A CA 5
ATOM 7564 C C . SER A 1 21 ? 11.895 2.605 -5.639 1.00 3.02 21 SER A C 5
ATOM 7565 O O . SER A 1 21 ? 12.049 2.896 -6.823 1.00 72.44 21 SER A O 5
ATOM 7573 N N . GLY A 1 22 ? 11.249 1.499 -5.259 1.00 1.44 22 GLY A N 5
ATOM 7574 C CA . GLY A 1 22 ? 10.670 0.568 -6.218 1.00 44.31 22 GLY A CA 5
ATOM 7575 C C . GLY A 1 22 ? 9.530 1.188 -7.025 1.00 31.35 22 GLY A C 5
ATOM 7576 O O . GLY A 1 22 ? 9.353 0.871 -8.197 1.00 44.33 22 GLY A O 5
ATOM 7580 N N . LEU A 1 23 ? 8.727 2.050 -6.394 1.00 53.21 23 LEU A N 5
ATOM 7581 C CA . LEU A 1 23 ? 7.508 2.618 -6.962 1.00 70.35 23 LEU A CA 5
ATOM 7582 C C . LEU A 1 23 ? 7.784 3.261 -8.313 1.00 71.54 23 LEU A C 5
ATOM 7583 O O . LEU A 1 23 ? 8.665 4.114 -8.418 1.00 11.40 23 LEU A O 5
ATOM 7599 N N . LYS A 1 24 ? 6.968 2.899 -9.299 1.00 44.04 24 LYS A N 5
ATOM 7600 C CA . LYS A 1 24 ? 6.789 3.609 -10.552 1.00 64.23 24 LYS A CA 5
ATOM 7601 C C . LYS A 1 24 ? 5.332 4.022 -10.593 1.00 21.31 24 LYS A C 5
ATOM 7602 O O . LYS A 1 24 ? 4.473 3.177 -10.854 1.00 42.35 24 LYS A O 5
ATOM 7621 N N . ASN A 1 25 ? 5.050 5.292 -10.311 1.00 13.33 25 ASN A N 5
ATOM 7622 C CA . ASN A 1 25 ? 3.736 5.917 -10.482 1.00 23.12 25 ASN A CA 5
ATOM 7623 C C . ASN A 1 25 ? 2.613 5.301 -9.622 1.00 73.12 25 ASN A C 5
ATOM 7624 O O . ASN A 1 25 ? 1.444 5.618 -9.829 1.00 33.52 25 ASN A O 5
ATOM 7635 N N . GLY A 1 26 ? 2.952 4.427 -8.668 1.00 74.11 26 GLY A N 5
ATOM 7636 C CA . GLY A 1 26 ? 2.035 3.673 -7.813 1.00 53.14 26 GLY A CA 5
ATOM 7637 C C . GLY A 1 26 ? 2.341 2.171 -7.839 1.00 5.11 26 GLY A C 5
ATOM 7638 O O . GLY A 1 26 ? 2.102 1.461 -6.862 1.00 43.34 26 GLY A O 5
ATOM 7642 N N . GLU A 1 27 ? 2.929 1.672 -8.926 1.00 62.14 27 GLU A N 5
ATOM 7643 C CA . GLU A 1 27 ? 3.198 0.260 -9.151 1.00 53.14 27 GLU A CA 5
ATOM 7644 C C . GLU A 1 27 ? 4.500 -0.111 -8.443 1.00 12.02 27 GLU A C 5
ATOM 7645 O O . GLU A 1 27 ? 5.530 0.530 -8.674 1.00 61.33 27 GLU A O 5
ATOM 7657 N N . LEU A 1 28 ? 4.476 -1.137 -7.597 1.00 4.01 28 LEU A N 5
ATOM 7658 C CA . LEU A 1 28 ? 5.622 -1.626 -6.842 1.00 62.34 28 LEU A CA 5
ATOM 7659 C C . LEU A 1 28 ? 5.892 -3.014 -7.382 1.00 65.21 28 LEU A C 5
ATOM 7660 O O . LEU A 1 28 ? 5.184 -3.971 -7.046 1.00 62.31 28 LEU A O 5
ATOM 7676 N N . LYS A 1 29 ? 6.891 -3.125 -8.255 1.00 62.24 29 LYS A N 5
ATOM 7677 C CA . LYS A 1 29 ? 7.318 -4.449 -8.672 1.00 22.14 29 LYS A CA 5
ATOM 7678 C C . LYS A 1 29 ? 7.983 -5.101 -7.471 1.00 32.52 29 LYS A C 5
ATOM 7679 O O . LYS A 1 29 ? 8.744 -4.452 -6.750 1.00 71.31 29 LYS A O 5
ATOM 7698 N N . VAL A 1 30 ? 7.687 -6.369 -7.256 1.00 43.15 30 VAL A N 5
ATOM 7699 C CA . VAL A 1 30 ? 8.249 -7.203 -6.221 1.00 73.52 30 VAL A CA 5
ATOM 7700 C C . VAL A 1 30 ? 8.766 -8.427 -6.952 1.00 32.35 30 VAL A C 5
ATOM 7701 O O . VAL A 1 30 ? 8.279 -8.781 -8.033 1.00 12.24 30 VAL A O 5
ATOM 7714 N N . GLU A 1 31 ? 9.748 -9.092 -6.364 1.00 5.13 31 GLU A N 5
ATOM 7715 C CA . GLU A 1 31 ? 10.369 -10.233 -7.007 1.00 14.03 31 GLU A CA 5
ATOM 7716 C C . GLU A 1 31 ? 10.103 -11.476 -6.175 1.00 13.03 31 GLU A C 5
ATOM 7717 O O . GLU A 1 31 ? 9.480 -11.385 -5.114 1.00 1.22 31 GLU A O 5
ATOM 7729 N N . ALA A 1 32 ? 10.571 -12.635 -6.634 1.00 25.41 32 ALA A N 5
ATOM 7730 C CA . ALA A 1 32 ? 10.277 -13.904 -5.985 1.00 65.34 32 ALA A CA 5
ATOM 7731 C C . ALA A 1 32 ? 10.848 -14.021 -4.569 1.00 11.15 32 ALA A C 5
ATOM 7732 O O . ALA A 1 32 ? 10.598 -15.021 -3.920 1.00 25.12 32 ALA A O 5
ATOM 7739 N N . GLU A 1 33 ? 11.603 -13.043 -4.087 1.00 53.42 33 GLU A N 5
ATOM 7740 C CA . GLU A 1 33 ? 12.254 -13.001 -2.784 1.00 62.22 33 GLU A CA 5
ATOM 7741 C C . GLU A 1 33 ? 11.432 -12.152 -1.818 1.00 4.35 33 GLU A C 5
ATOM 7742 O O . GLU A 1 33 ? 11.474 -12.356 -0.607 1.00 64.52 33 GLU A O 5
ATOM 7754 N N . GLY A 1 34 ? 10.678 -11.202 -2.366 1.00 25.41 34 GLY A N 5
ATOM 7755 C CA . GLY A 1 34 ? 9.819 -10.303 -1.636 1.00 41.32 34 GLY A CA 5
ATOM 7756 C C . GLY A 1 34 ? 10.484 -8.939 -1.525 1.00 32.34 34 GLY A C 5
ATOM 7757 O O . GLY A 1 34 ? 11.239 -8.536 -2.409 1.00 12.23 34 GLY A O 5
ATOM 7761 N N . GLY A 1 35 ? 10.139 -8.227 -0.461 1.00 64.44 35 GLY A N 5
ATOM 7762 C CA . GLY A 1 35 ? 10.745 -6.975 -0.028 1.00 53.13 35 GLY A CA 5
ATOM 7763 C C . GLY A 1 35 ? 10.061 -6.438 1.232 1.00 14.44 35 GLY A C 5
ATOM 7764 O O . GLY A 1 35 ? 9.034 -6.968 1.669 1.00 42.23 35 GLY A O 5
ATOM 7768 N N . SER A 1 36 ? 10.590 -5.356 1.806 1.00 4.04 36 SER A N 5
ATOM 7769 C CA . SER A 1 36 ? 10.046 -4.678 2.981 1.00 41.04 36 SER A CA 5
ATOM 7770 C C . SER A 1 36 ? 10.137 -3.172 2.727 1.00 54.23 36 SER A C 5
ATOM 7771 O O . SER A 1 36 ? 11.220 -2.659 2.439 1.00 22.31 36 SER A O 5
ATOM 7779 N N . SER A 1 37 ? 9.011 -2.453 2.734 1.00 64.21 37 SER A N 5
ATOM 7780 C CA . SER A 1 37 ? 8.931 -1.084 2.239 1.00 5.42 37 SER A CA 5
ATOM 7781 C C . SER A 1 37 ? 8.149 -0.217 3.228 1.00 25.33 37 SER A C 5
ATOM 7782 O O . SER A 1 37 ? 7.178 -0.687 3.828 1.00 32.10 37 SER A O 5
ATOM 7790 N N . LEU A 1 38 ? 8.563 1.044 3.375 1.00 2.11 38 LEU A N 5
ATOM 7791 C CA . LEU A 1 38 ? 8.047 2.036 4.315 1.00 3.14 38 LEU A CA 5
ATOM 7792 C C . LEU A 1 38 ? 7.519 3.224 3.529 1.00 34.12 38 LEU A C 5
ATOM 7793 O O . LEU A 1 38 ? 8.253 3.823 2.744 1.00 52.22 38 LEU A O 5
ATOM 7809 N N . PHE A 1 39 ? 6.284 3.593 3.827 1.00 61.12 39 PHE A N 5
ATOM 7810 C CA . PHE A 1 39 ? 5.566 4.749 3.331 1.00 1.14 39 PHE A CA 5
ATOM 7811 C C . PHE A 1 39 ? 5.220 5.577 4.573 1.00 64.45 39 PHE A C 5
ATOM 7812 O O . PHE A 1 39 ? 4.244 5.291 5.271 1.00 51.35 39 PHE A O 5
ATOM 7829 N N . ALA A 1 40 ? 6.075 6.539 4.924 1.00 52.31 40 ALA A N 5
ATOM 7830 C CA . ALA A 1 40 ? 5.843 7.444 6.042 1.00 64.13 40 ALA A CA 5
ATOM 7831 C C . ALA A 1 40 ? 5.006 8.626 5.561 1.00 3.43 40 ALA A C 5
ATOM 7832 O O . ALA A 1 40 ? 5.444 9.357 4.661 1.00 3.23 40 ALA A O 5
ATOM 7839 N N . CYS A 1 41 ? 3.788 8.793 6.092 1.00 33.53 41 CYS A N 5
ATOM 7840 C CA . CYS A 1 41 ? 2.942 9.887 5.653 1.00 50.41 41 CYS A CA 5
ATOM 7841 C C . CYS A 1 41 ? 3.400 11.135 6.384 1.00 52.11 41 CYS A C 5
ATOM 7842 O O . CYS A 1 41 ? 3.493 11.129 7.620 1.00 43.02 41 CYS A O 5
ATOM 7850 N N . LYS A 1 42 ? 3.633 12.208 5.629 1.00 50.21 42 LYS A N 5
ATOM 7851 C CA . LYS A 1 42 ? 4.094 13.481 6.161 1.00 74.22 42 LYS A CA 5
ATOM 7852 C C . LYS A 1 42 ? 2.962 14.483 6.347 1.00 12.02 42 LYS A C 5
ATOM 7853 O O . LYS A 1 42 ? 3.225 15.640 6.683 1.00 1.11 42 LYS A O 5
ATOM 7872 N N . ASN A 1 43 ? 1.737 14.112 5.975 1.00 63.53 43 ASN A N 5
ATOM 7873 C CA . ASN A 1 43 ? 0.680 15.100 5.751 1.00 43.24 43 ASN A CA 5
ATOM 7874 C C . ASN A 1 43 ? -0.706 14.670 6.223 1.00 10.41 43 ASN A C 5
ATOM 7875 O O . ASN A 1 43 ? -1.666 15.412 6.036 1.00 3.14 43 ASN A O 5
ATOM 7886 N N . TYR A 1 44 ? -0.831 13.468 6.785 1.00 45.42 44 TYR A N 5
ATOM 7887 C CA . TYR A 1 44 ? -2.059 12.912 7.330 1.00 2.11 44 TYR A CA 5
ATOM 7888 C C . TYR A 1 44 ? -1.658 11.958 8.464 1.00 65.14 44 TYR A C 5
ATOM 7889 O O . TYR A 1 44 ? -0.758 11.130 8.290 1.00 52.14 44 TYR A O 5
ATOM 7907 N N . LYS A 1 45 ? -2.287 12.087 9.633 1.00 51.02 45 LYS A N 5
ATOM 7908 C CA . LYS A 1 45 ? -2.132 11.264 10.831 1.00 41.33 45 LYS A CA 5
ATOM 7909 C C . LYS A 1 45 ? -3.491 10.679 11.210 1.00 71.24 45 LYS A C 5
ATOM 7910 O O . LYS A 1 45 ? -3.964 10.811 12.340 1.00 54.13 45 LYS A O 5
ATOM 7929 N N . SER A 1 46 ? -4.139 10.097 10.214 1.00 32.53 46 SER A N 5
ATOM 7930 C CA . SER A 1 46 ? -5.486 9.572 10.283 1.00 53.25 46 SER A CA 5
ATOM 7931 C C . SER A 1 46 ? -5.770 8.997 8.906 1.00 53.15 46 SER A C 5
ATOM 7932 O O . SER A 1 46 ? -6.288 9.690 8.028 1.00 44.35 46 SER A O 5
ATOM 7940 N N . PHE A 1 47 ? -5.332 7.760 8.693 1.00 21.34 47 PHE A N 5
ATOM 7941 C CA . PHE A 1 47 ? -5.632 6.975 7.507 1.00 3.33 47 PHE A CA 5
ATOM 7942 C C . PHE A 1 47 ? -5.665 5.495 7.880 1.00 24.23 47 PHE A C 5
ATOM 7943 O O . PHE A 1 47 ? -5.103 5.100 8.908 1.00 32.21 47 PHE A O 5
ATOM 7960 N N . TRP A 1 48 ? -6.318 4.668 7.072 1.00 45.14 48 TRP A N 5
ATOM 7961 C CA . TRP A 1 48 ? -6.544 3.269 7.398 1.00 12.31 48 TRP A CA 5
ATOM 7962 C C . TRP A 1 48 ? -6.678 2.443 6.136 1.00 54.15 48 TRP A C 5
ATOM 7963 O O . TRP A 1 48 ? -6.795 2.959 5.026 1.00 61.55 48 TRP A O 5
ATOM 7984 N N . ILE A 1 49 ? -6.660 1.136 6.342 1.00 5.31 49 ILE A N 5
ATOM 7985 C CA . ILE A 1 49 ? -6.821 0.111 5.350 1.00 70.34 49 ILE A CA 5
ATOM 7986 C C . ILE A 1 49 ? -8.313 0.003 5.055 1.00 13.14 49 ILE A C 5
ATOM 7987 O O . ILE A 1 49 ? -9.045 -0.605 5.840 1.00 44.25 49 ILE A O 5
ATOM 8003 N N . SER A 1 50 ? -8.763 0.589 3.948 1.00 25.44 50 SER A N 5
ATOM 8004 C CA . SER A 1 50 ? -10.108 0.343 3.457 1.00 61.41 50 SER A CA 5
ATOM 8005 C C . SER A 1 50 ? -10.141 -0.877 2.543 1.00 2.21 50 SER A C 5
ATOM 8006 O O . SER A 1 50 ? -11.016 -1.733 2.694 1.00 70.43 50 SER A O 5
ATOM 8014 N N . SER A 1 51 ? -9.212 -0.975 1.588 1.00 31.11 51 SER A N 5
ATOM 8015 C CA . SER A 1 51 ? -9.363 -1.863 0.443 1.00 72.23 51 SER A CA 5
ATOM 8016 C C . SER A 1 51 ? -8.139 -2.751 0.272 1.00 24.22 51 SER A C 5
ATOM 8017 O O . SER A 1 51 ? -7.009 -2.283 0.440 1.00 52.14 51 SER A O 5
ATOM 8025 N N . VAL A 1 52 ? -8.360 -4.014 -0.093 1.00 32.31 52 VAL A N 5
ATOM 8026 C CA . VAL A 1 52 ? -7.328 -5.024 -0.267 1.00 4.22 52 VAL A CA 5
ATOM 8027 C C . VAL A 1 52 ? -7.694 -5.919 -1.454 1.00 42.14 52 VAL A C 5
ATOM 8028 O O . VAL A 1 52 ? -8.869 -6.216 -1.687 1.00 30.44 52 VAL A O 5
ATOM 8041 N N . LYS A 1 53 ? -6.677 -6.377 -2.184 1.00 10.40 53 LYS A N 5
ATOM 8042 C CA . LYS A 1 53 ? -6.757 -7.341 -3.275 1.00 65.51 53 LYS A CA 5
ATOM 8043 C C . LYS A 1 53 ? -5.530 -8.215 -3.171 1.00 34.50 53 LYS A C 5
ATOM 8044 O O . LYS A 1 53 ? -4.455 -7.676 -2.934 1.00 21.53 53 LYS A O 5
ATOM 8063 N N . GLU A 1 54 ? -5.679 -9.514 -3.406 1.00 2.40 54 GLU A N 5
ATOM 8064 C CA . GLU A 1 54 ? -4.569 -10.477 -3.366 1.00 22.11 54 GLU A CA 5
ATOM 8065 C C . GLU A 1 54 ? -4.593 -11.466 -4.536 1.00 2.30 54 GLU A C 5
ATOM 8066 O O . GLU A 1 54 ? -3.638 -12.209 -4.744 1.00 5.23 54 GLU A O 5
ATOM 8078 N N . GLU A 1 55 ? -5.684 -11.492 -5.302 1.00 53.45 55 GLU A N 5
ATOM 8079 C CA . GLU A 1 55 ? -6.051 -12.611 -6.182 1.00 64.45 55 GLU A CA 5
ATOM 8080 C C . GLU A 1 55 ? -6.710 -12.151 -7.491 1.00 12.02 55 GLU A C 5
ATOM 8081 O O . GLU A 1 55 ? -7.137 -12.963 -8.315 1.00 5.11 55 GLU A O 5
ATOM 8093 N N . GLY A 1 56 ? -6.834 -10.837 -7.666 1.00 44.02 56 GLY A N 5
ATOM 8094 C CA . GLY A 1 56 ? -7.518 -10.200 -8.782 1.00 13.43 56 GLY A CA 5
ATOM 8095 C C . GLY A 1 56 ? -8.932 -9.721 -8.441 1.00 11.01 56 GLY A C 5
ATOM 8096 O O . GLY A 1 56 ? -9.564 -9.077 -9.283 1.00 24.43 56 GLY A O 5
ATOM 8100 N N . LYS A 1 57 ? -9.429 -9.944 -7.219 1.00 65.12 57 LYS A N 5
ATOM 8101 C CA . LYS A 1 57 ? -10.712 -9.427 -6.726 1.00 74.41 57 LYS A CA 5
ATOM 8102 C C . LYS A 1 57 ? -10.480 -8.641 -5.436 1.00 12.01 57 LYS A C 5
ATOM 8103 O O . LYS A 1 57 ? -9.328 -8.522 -5.024 1.00 5.44 57 LYS A O 5
ATOM 8122 N N . PHE A 1 58 ? -11.523 -8.090 -4.819 1.00 14.23 58 PHE A N 5
ATOM 8123 C CA . PHE A 1 58 ? -11.447 -7.521 -3.471 1.00 4.24 58 PHE A CA 5
ATOM 8124 C C . PHE A 1 58 ? -12.012 -8.512 -2.458 1.00 21.14 58 PHE A C 5
ATOM 8125 O O . PHE A 1 58 ? -13.003 -9.194 -2.729 1.00 53.23 58 PHE A O 5
ATOM 8142 N N . LYS A 1 59 ? -11.395 -8.574 -1.277 1.00 24.51 59 LYS A N 5
ATOM 8143 C CA . LYS A 1 59 ? -11.885 -9.323 -0.117 1.00 45.05 59 LYS A CA 5
ATOM 8144 C C . LYS A 1 59 ? -12.261 -8.331 0.987 1.00 25.24 59 LYS A C 5
ATOM 8145 O O . LYS A 1 59 ? -12.555 -7.169 0.695 1.00 23.52 59 LYS A O 5
ATOM 8164 N N . GLU A 1 60 ? -12.282 -8.800 2.231 1.00 61.25 60 GLU A N 5
ATOM 8165 C CA . GLU A 1 60 ? -12.560 -8.025 3.427 1.00 42.33 60 GLU A CA 5
ATOM 8166 C C . GLU A 1 60 ? -11.272 -7.753 4.194 1.00 71.21 60 GLU A C 5
ATOM 8167 O O . GLU A 1 60 ? -10.235 -8.365 3.932 1.00 21.12 60 GLU A O 5
ATOM 8179 N N . ASN A 1 61 ? -11.381 -6.887 5.199 1.00 21.50 61 ASN A N 5
ATOM 8180 C CA . ASN A 1 61 ? -10.378 -6.659 6.220 1.00 14.12 61 ASN A CA 5
ATOM 8181 C C . ASN A 1 61 ? -10.905 -7.218 7.537 1.00 50.24 61 ASN A C 5
ATOM 8182 O O . ASN A 1 61 ? -12.069 -7.623 7.648 1.00 71.23 61 ASN A O 5
ATOM 8193 N N . THR A 1 62 ? -10.030 -7.237 8.535 1.00 45.01 62 THR A N 5
ATOM 8194 C CA . THR A 1 62 ? -10.332 -7.653 9.901 1.00 30.34 62 THR A CA 5
ATOM 8195 C C . THR A 1 62 ? -9.583 -6.775 10.927 1.00 22.21 62 THR A C 5
ATOM 8196 O O . THR A 1 62 ? -9.559 -7.047 12.128 1.00 2.40 62 THR A O 5
ATOM 8207 N N . SER A 1 63 ? -8.968 -5.691 10.458 1.00 1.22 63 SER A N 5
ATOM 8208 C CA . SER A 1 63 ? -8.482 -4.557 11.220 1.00 51.34 63 SER A CA 5
ATOM 8209 C C . SER A 1 63 ? -8.359 -3.400 10.231 1.00 13.02 63 SER A C 5
ATOM 8210 O O . SER A 1 63 ? -8.285 -3.626 9.021 1.00 2.03 63 SER A O 5
ATOM 8218 N N . TYR A 1 64 ? -8.302 -2.166 10.734 1.00 51.04 64 TYR A N 5
ATOM 8219 C CA . TYR A 1 64 ? -8.216 -0.967 9.903 1.00 13.40 64 TYR A CA 5
ATOM 8220 C C . TYR A 1 64 ? -6.775 -0.468 9.811 1.00 54.13 64 TYR A C 5
ATOM 8221 O O . TYR A 1 64 ? -6.454 0.415 9.027 1.00 32.52 64 TYR A O 5
ATOM 8239 N N . LYS A 1 65 ? -5.864 -1.053 10.575 1.00 3.40 65 LYS A N 5
ATOM 8240 C CA . LYS A 1 65 ? -4.481 -0.609 10.701 1.00 74.42 65 LYS A CA 5
ATOM 8241 C C . LYS A 1 65 ? -3.520 -1.778 10.557 1.00 33.14 65 LYS A C 5
ATOM 8242 O O . LYS A 1 65 ? -2.314 -1.621 10.749 1.00 34.34 65 LYS A O 5
ATOM 8261 N N . GLU A 1 66 ? -4.035 -2.945 10.200 1.00 41.01 66 GLU A N 5
ATOM 8262 C CA . GLU A 1 66 ? -3.278 -4.151 9.998 1.00 5.14 66 GLU A CA 5
ATOM 8263 C C . GLU A 1 66 ? -4.044 -4.933 8.942 1.00 43.41 66 GLU A C 5
ATOM 8264 O O . GLU A 1 66 ? -5.276 -4.852 8.891 1.00 34.10 66 GLU A O 5
ATOM 8276 N N . PHE A 1 67 ? -3.318 -5.651 8.092 1.00 13.32 67 PHE A N 5
ATOM 8277 C CA . PHE A 1 67 ? -3.865 -6.664 7.214 1.00 3.24 67 PHE A CA 5
ATOM 8278 C C . PHE A 1 67 ? -2.775 -7.706 7.019 1.00 23.12 67 PHE A C 5
ATOM 8279 O O . PHE A 1 67 ? -1.677 -7.360 6.579 1.00 1.32 67 PHE A O 5
ATOM 8296 N N . ASP A 1 68 ? -3.057 -8.965 7.325 1.00 14.42 68 ASP A N 5
ATOM 8297 C CA . ASP A 1 68 ? -2.151 -10.079 7.180 1.00 3.40 68 ASP A CA 5
ATOM 8298 C C . ASP A 1 68 ? -2.759 -11.099 6.218 1.00 63.45 68 ASP A C 5
ATOM 8299 O O . ASP A 1 68 ? -3.903 -11.533 6.371 1.00 24.43 68 ASP A O 5
ATOM 8308 N N . GLY A 1 69 ? -1.996 -11.454 5.186 1.00 53.42 69 GLY A N 5
ATOM 8309 C CA . GLY A 1 69 ? -2.337 -12.416 4.143 1.00 12.04 69 GLY A CA 5
ATOM 8310 C C . GLY A 1 69 ? -1.301 -13.534 4.078 1.00 52.35 69 GLY A C 5
ATOM 8311 O O . GLY A 1 69 ? -1.006 -14.050 2.999 1.00 14.31 69 GLY A O 5
ATOM 8315 N N . GLY A 1 70 ? -0.680 -13.857 5.215 1.00 1.40 70 GLY A N 5
ATOM 8316 C CA . GLY A 1 70 ? 0.412 -14.806 5.336 1.00 64.15 70 GLY A CA 5
ATOM 8317 C C . GLY A 1 70 ? 1.671 -14.265 4.671 1.00 1.31 70 GLY A C 5
ATOM 8318 O O . GLY A 1 70 ? 2.551 -13.714 5.339 1.00 33.13 70 GLY A O 5
ATOM 8322 N N . TRP A 1 71 ? 1.747 -14.383 3.344 1.00 52.04 71 TRP A N 5
ATOM 8323 C CA . TRP A 1 71 ? 2.890 -13.953 2.550 1.00 11.24 71 TRP A CA 5
ATOM 8324 C C . TRP A 1 71 ? 3.065 -12.432 2.515 1.00 44.25 71 TRP A C 5
ATOM 8325 O O . TRP A 1 71 ? 4.089 -11.960 2.024 1.00 5.11 71 TRP A O 5
ATOM 8346 N N . TYR A 1 72 ? 2.114 -11.654 3.036 1.00 41.15 72 TYR A N 5
ATOM 8347 C CA . TYR A 1 72 ? 2.046 -10.213 2.912 1.00 42.25 72 TYR A CA 5
ATOM 8348 C C . TYR A 1 72 ? 1.523 -9.710 4.245 1.00 11.42 72 TYR A C 5
ATOM 8349 O O . TYR A 1 72 ? 0.580 -10.300 4.782 1.00 21.44 72 TYR A O 5
ATOM 8367 N N . LEU A 1 73 ? 2.148 -8.680 4.817 1.00 51.04 73 LEU A N 5
ATOM 8368 C CA . LEU A 1 73 ? 1.791 -8.203 6.145 1.00 70.35 73 LEU A CA 5
ATOM 8369 C C . LEU A 1 73 ? 1.878 -6.681 6.197 1.00 5.40 73 LEU A C 5
ATOM 8370 O O . LEU A 1 73 ? 2.976 -6.116 6.260 1.00 14.21 73 LEU A O 5
ATOM 8386 N N . VAL A 1 74 ? 0.729 -6.013 6.138 1.00 34.34 74 VAL A N 5
ATOM 8387 C CA . VAL A 1 74 ? 0.568 -4.572 6.245 1.00 45.23 74 VAL A CA 5
ATOM 8388 C C . VAL A 1 74 ? 0.381 -4.234 7.709 1.00 4.44 74 VAL A C 5
ATOM 8389 O O . VAL A 1 74 ? -0.467 -4.824 8.379 1.00 62.34 74 VAL A O 5
ATOM 8402 N N . LYS A 1 75 ? 1.135 -3.251 8.196 1.00 44.42 75 LYS A N 5
ATOM 8403 C CA . LYS A 1 75 ? 0.967 -2.675 9.517 1.00 1.22 75 LYS A CA 5
ATOM 8404 C C . LYS A 1 75 ? 1.098 -1.174 9.352 1.00 21.44 75 LYS A C 5
ATOM 8405 O O . LYS A 1 75 ? 2.149 -0.698 8.911 1.00 31.52 75 LYS A O 5
ATOM 8424 N N . ILE A 1 76 ? 0.031 -0.451 9.671 1.00 24.50 76 ILE A N 5
ATOM 8425 C CA . ILE A 1 76 ? 0.082 0.977 9.928 1.00 50.32 76 ILE A CA 5
ATOM 8426 C C . ILE A 1 76 ? 0.407 1.042 11.412 1.00 54.03 76 ILE A C 5
ATOM 8427 O O . ILE A 1 76 ? -0.380 0.575 12.237 1.00 34.52 76 ILE A O 5
ATOM 8443 N N . GLU A 1 77 ? 1.578 1.565 11.756 1.00 3.44 77 GLU A N 5
ATOM 8444 C CA . GLU A 1 77 ? 1.846 2.045 13.092 1.00 30.24 77 GLU A CA 5
ATOM 8445 C C . GLU A 1 77 ? 2.079 3.536 13.008 1.00 54.03 77 GLU A C 5
ATOM 8446 O O . GLU A 1 77 ? 2.851 3.996 12.163 1.00 14.12 77 GLU A O 5
ATOM 8458 N N . ASP A 1 78 ? 1.399 4.265 13.885 1.00 2.43 78 ASP A N 5
ATOM 8459 C CA . ASP A 1 78 ? 1.174 5.705 13.893 1.00 10.40 78 ASP A CA 5
ATOM 8460 C C . ASP A 1 78 ? 0.797 6.221 12.493 1.00 25.44 78 ASP A C 5
ATOM 8461 O O . ASP A 1 78 ? -0.384 6.163 12.148 1.00 64.24 78 ASP A O 5
ATOM 8470 N N . ASN A 1 79 ? 1.768 6.566 11.649 1.00 2.22 79 ASN A N 5
ATOM 8471 C CA . ASN A 1 79 ? 1.621 7.239 10.355 1.00 31.53 79 ASN A CA 5
ATOM 8472 C C . ASN A 1 79 ? 2.526 6.611 9.300 1.00 4.20 79 ASN A C 5
ATOM 8473 O O . ASN A 1 79 ? 2.657 7.154 8.201 1.00 63.51 79 ASN A O 5
ATOM 8484 N N . GLU A 1 80 ? 3.189 5.508 9.631 1.00 71.35 80 GLU A N 5
ATOM 8485 C CA . GLU A 1 80 ? 4.094 4.801 8.755 1.00 41.14 80 GLU A CA 5
ATOM 8486 C C . GLU A 1 80 ? 3.400 3.496 8.381 1.00 3.42 80 GLU A C 5
ATOM 8487 O O . GLU A 1 80 ? 3.366 2.539 9.162 1.00 14.31 80 GLU A O 5
ATOM 8499 N N . LEU A 1 81 ? 2.798 3.485 7.193 1.00 53.13 81 LEU A N 5
ATOM 8500 C CA . LEU A 1 81 ? 2.389 2.258 6.534 1.00 4.20 81 LEU A CA 5
ATOM 8501 C C . LEU A 1 81 ? 3.676 1.543 6.153 1.00 45.41 81 LEU A C 5
ATOM 8502 O O . LEU A 1 81 ? 4.491 2.084 5.402 1.00 71.31 81 LEU A O 5
ATOM 8518 N N . LYS A 1 82 ? 3.877 0.334 6.660 1.00 70.35 82 LYS A N 5
ATOM 8519 C CA . LYS A 1 82 ? 4.961 -0.523 6.222 1.00 62.15 82 LYS A CA 5
ATOM 8520 C C . LYS A 1 82 ? 4.370 -1.851 5.802 1.00 25.23 82 LYS A C 5
ATOM 8521 O O . LYS A 1 82 ? 3.433 -2.337 6.449 1.00 32.21 82 LYS A O 5
ATOM 8540 N N . VAL A 1 83 ? 4.947 -2.465 4.777 1.00 53.44 83 VAL A N 5
ATOM 8541 C CA . VAL A 1 83 ? 4.560 -3.789 4.323 1.00 14.02 83 VAL A CA 5
ATOM 8542 C C . VAL A 1 83 ? 5.812 -4.644 4.274 1.00 25.52 83 VAL A C 5
ATOM 8543 O O . VAL A 1 83 ? 6.889 -4.146 3.934 1.00 31.42 83 VAL A O 5
ATOM 8556 N N . ILE A 1 84 ? 5.665 -5.929 4.582 1.00 12.11 84 ILE A N 5
ATOM 8557 C CA . ILE A 1 84 ? 6.692 -6.935 4.373 1.00 73.44 84 ILE A CA 5
ATOM 8558 C C . ILE A 1 84 ? 6.033 -8.009 3.517 1.00 1.31 84 ILE A C 5
ATOM 8559 O O . ILE A 1 84 ? 4.878 -8.377 3.751 1.00 31.10 84 ILE A O 5
ATOM 8575 N N . ILE A 1 85 ? 6.767 -8.476 2.515 1.00 42.15 85 ILE A N 5
ATOM 8576 C CA . ILE A 1 85 ? 6.340 -9.419 1.498 1.00 11.30 85 ILE A CA 5
ATOM 8577 C C . ILE A 1 85 ? 7.368 -10.540 1.522 1.00 14.22 85 ILE A C 5
ATOM 8578 O O . ILE A 1 85 ? 8.565 -10.259 1.479 1.00 13.31 85 ILE A O 5
ATOM 8594 N N . ASN A 1 86 ? 6.899 -11.780 1.632 1.00 53.31 86 ASN A N 5
ATOM 8595 C CA . ASN A 1 86 ? 7.763 -12.946 1.726 1.00 62.54 86 ASN A CA 5
ATOM 8596 C C . ASN A 1 86 ? 8.219 -13.388 0.349 1.00 33.22 86 ASN A C 5
ATOM 8597 O O . ASN A 1 86 ? 7.656 -13.007 -0.678 1.00 52.00 86 ASN A O 5
ATOM 8608 N N . ARG A 1 87 ? 9.191 -14.290 0.365 1.00 2.12 87 ARG A N 5
ATOM 8609 C CA . ARG A 1 87 ? 9.638 -15.058 -0.782 1.00 10.02 87 ARG A CA 5
ATOM 8610 C C . ARG A 1 87 ? 8.490 -15.922 -1.308 1.00 13.33 87 ARG A C 5
ATOM 8611 O O . ARG A 1 87 ? 7.700 -16.453 -0.522 1.00 50.20 87 ARG A O 5
ATOM 8632 N N . ASN A 1 88 ? 8.403 -16.064 -2.629 1.00 32.55 88 ASN A N 5
ATOM 8633 C CA . ASN A 1 88 ? 7.441 -16.879 -3.360 1.00 65.22 88 ASN A CA 5
ATOM 8634 C C . ASN A 1 88 ? 8.113 -18.195 -3.708 1.00 23.32 88 ASN A C 5
ATOM 8635 O O . ASN A 1 88 ? 9.220 -18.198 -4.245 1.00 11.12 88 ASN A O 5
ATOM 8646 N N . GLU A 1 89 ? 7.472 -19.313 -3.388 1.00 21.15 89 GLU A N 5
ATOM 8647 C CA . GLU A 1 89 ? 8.002 -20.656 -3.608 1.00 30.31 89 GLU A CA 5
ATOM 8648 C C . GLU A 1 89 ? 7.485 -21.284 -4.910 1.00 23.34 89 GLU A C 5
ATOM 8649 O O . GLU A 1 89 ? 7.928 -22.382 -5.256 1.00 73.40 89 GLU A O 5
ATOM 8661 N N . THR A 1 90 ? 6.598 -20.614 -5.654 1.00 30.14 90 THR A N 5
ATOM 8662 C CA . THR A 1 90 ? 5.862 -21.202 -6.772 1.00 53.43 90 THR A CA 5
ATOM 8663 C C . THR A 1 90 ? 6.124 -20.498 -8.107 1.00 64.12 90 THR A C 5
ATOM 8664 O O . THR A 1 90 ? 6.406 -19.300 -8.155 1.00 62.54 90 THR A O 5
ATOM 8675 N N . ASN A 1 91 ? 5.946 -21.243 -9.202 1.00 31.40 91 ASN A N 5
ATOM 8676 C CA . ASN A 1 91 ? 6.128 -20.807 -10.590 1.00 33.24 91 ASN A CA 5
ATOM 8677 C C . ASN A 1 91 ? 5.063 -19.813 -11.087 1.00 74.45 91 ASN A C 5
ATOM 8678 O O . ASN A 1 91 ? 5.145 -19.358 -12.230 1.00 43.15 91 ASN A O 5
ATOM 8689 N N . ALA A 1 92 ? 4.084 -19.438 -10.257 1.00 5.03 92 ALA A N 5
ATOM 8690 C CA . ALA A 1 92 ? 3.094 -18.425 -10.598 1.00 44.12 92 ALA A CA 5
ATOM 8691 C C . ALA A 1 92 ? 3.477 -17.110 -9.938 1.00 52.03 92 ALA A C 5
ATOM 8692 O O . ALA A 1 92 ? 3.704 -17.062 -8.725 1.00 34.13 92 ALA A O 5
ATOM 8699 N N . SER A 1 93 ? 3.506 -16.035 -10.717 1.00 42.23 93 SER A N 5
ATOM 8700 C CA . SER A 1 93 ? 3.425 -14.689 -10.227 1.00 23.43 93 SER A CA 5
ATOM 8701 C C . SER A 1 93 ? 2.051 -14.406 -9.638 1.00 74.54 93 SER A C 5
ATOM 8702 O O . SER A 1 93 ? 1.136 -15.231 -9.733 1.00 14.04 93 SER A O 5
ATOM 8710 N N . ARG A 1 94 ? 1.923 -13.252 -9.005 1.00 44.43 94 ARG A N 5
ATOM 8711 C CA . ARG A 1 94 ? 0.707 -12.807 -8.337 1.00 13.14 94 ARG A CA 5
ATOM 8712 C C . ARG A 1 94 ? 0.764 -11.286 -8.196 1.00 30.23 94 ARG A C 5
ATOM 8713 O O . ARG A 1 94 ? 1.796 -10.676 -8.484 1.00 44.31 94 ARG A O 5
ATOM 8734 N N . SER A 1 95 ? -0.307 -10.663 -7.722 1.00 33.20 95 SER A N 5
ATOM 8735 C CA . SER A 1 95 ? -0.298 -9.254 -7.364 1.00 70.41 95 SER A CA 5
ATOM 8736 C C . SER A 1 95 ? -1.064 -9.034 -6.069 1.00 52.03 95 SER A C 5
ATOM 8737 O O . SER A 1 95 ? -1.748 -9.926 -5.563 1.00 74.14 95 SER A O 5
ATOM 8745 N N . PHE A 1 96 ? -0.926 -7.828 -5.536 1.00 33.13 96 PHE A N 5
ATOM 8746 C CA . PHE A 1 96 ? -1.626 -7.322 -4.375 1.00 1.24 96 PHE A CA 5
ATOM 8747 C C . PHE A 1 96 ? -2.115 -5.910 -4.705 1.00 73.22 96 PHE A C 5
ATOM 8748 O O . PHE A 1 96 ? -1.695 -5.297 -5.694 1.00 70.31 96 PHE A O 5
ATOM 8765 N N . THR A 1 97 ? -2.985 -5.343 -3.881 1.00 74.42 97 THR A N 5
ATOM 8766 C CA . THR A 1 97 ? -3.234 -3.908 -3.873 1.00 52.15 97 THR A CA 5
ATOM 8767 C C . THR A 1 97 ? -3.602 -3.502 -2.459 1.00 53.33 97 THR A C 5
ATOM 8768 O O . THR A 1 97 ? -4.392 -4.185 -1.799 1.00 45.14 97 THR A O 5
ATOM 8779 N N . VAL A 1 98 ? -3.052 -2.376 -2.020 1.00 50.41 98 VAL A N 5
ATOM 8780 C CA . VAL A 1 98 ? -3.506 -1.634 -0.864 1.00 22.23 98 VAL A CA 5
ATOM 8781 C C . VAL A 1 98 ? -3.991 -0.299 -1.410 1.00 5.33 98 VAL A C 5
ATOM 8782 O O . VAL A 1 98 ? -3.312 0.329 -2.225 1.00 63.21 98 VAL A O 5
ATOM 8795 N N . CYS A 1 99 ? -5.154 0.156 -0.962 1.00 2.24 99 CYS A N 5
ATOM 8796 C CA . CYS A 1 99 ? -5.480 1.565 -0.999 1.00 11.44 99 CYS A CA 5
ATOM 8797 C C . CYS A 1 99 ? -6.003 1.919 0.373 1.00 33.30 99 CYS A C 5
ATOM 8798 O O . CYS A 1 99 ? -6.755 1.153 0.994 1.00 71.41 99 CYS A O 5
ATOM 8806 N N . VAL A 1 100 ? -5.552 3.065 0.845 1.00 73.25 100 VAL A N 5
ATOM 8807 C CA . VAL A 1 100 ? -6.016 3.665 2.082 1.00 33.10 100 VAL A CA 5
ATOM 8808 C C . VAL A 1 100 ? -7.039 4.754 1.747 1.00 24.52 100 VAL A C 5
ATOM 8809 O O . VAL A 1 100 ? -7.251 5.059 0.567 1.00 3.30 100 VAL A O 5
ATOM 8822 N N . GLU A 1 101 ? -7.667 5.340 2.760 1.00 30.44 101 GLU A N 5
ATOM 8823 C CA . GLU A 1 101 ? -8.272 6.660 2.668 1.00 5.13 101 GLU A CA 5
ATOM 8824 C C . GLU A 1 101 ? -7.792 7.434 3.895 1.00 63.13 101 GLU A C 5
ATOM 8825 O O . GLU A 1 101 ? -7.671 6.851 4.981 1.00 31.53 101 GLU A O 5
ATOM 8837 N N . ALA A 1 102 ? -7.527 8.732 3.731 1.00 64.35 102 ALA A N 5
ATOM 8838 C CA . ALA A 1 102 ? -7.203 9.679 4.798 1.00 21.20 102 ALA A CA 5
ATOM 8839 C C . ALA A 1 102 ? -8.333 10.711 4.949 1.00 2.30 102 ALA A C 5
ATOM 8840 O O . ALA A 1 102 ? -8.089 11.870 5.298 1.00 31.42 102 ALA A O 5
ATOM 8847 N N . GLY A 1 103 ? -9.569 10.331 4.613 1.00 24.11 103 GLY A N 5
ATOM 8848 C CA . GLY A 1 103 ? -10.768 11.151 4.714 1.00 45.32 103 GLY A CA 5
ATOM 8849 C C . GLY A 1 103 ? -10.917 12.068 3.508 1.00 73.24 103 GLY A C 5
ATOM 8850 O O . GLY A 1 103 ? -11.989 12.128 2.908 1.00 22.10 103 GLY A O 5
ATOM 8854 N N . ASN A 1 104 ? -9.845 12.760 3.131 1.00 3.23 104 ASN A N 5
ATOM 8855 C CA . ASN A 1 104 ? -9.815 13.709 2.023 1.00 5.20 104 ASN A CA 5
ATOM 8856 C C . ASN A 1 104 ? -8.539 13.471 1.219 1.00 12.32 104 ASN A C 5
ATOM 8857 O O . ASN A 1 104 ? -7.919 14.426 0.762 1.00 21.11 104 ASN A O 5
ATOM 8868 N N . ALA A 1 105 ? -8.102 12.214 1.104 1.00 11.12 105 ALA A N 5
ATOM 8869 C CA . ALA A 1 105 ? -7.092 11.782 0.155 1.00 65.41 105 ALA A CA 5
ATOM 8870 C C . ALA A 1 105 ? -7.142 10.260 0.031 1.00 71.53 105 ALA A C 5
ATOM 8871 O O . ALA A 1 105 ? -7.525 9.581 0.991 1.00 65.52 105 ALA A O 5
ATOM 8878 N N . PHE A 1 106 ? -6.667 9.739 -1.098 1.00 22.10 106 PHE A N 5
ATOM 8879 C CA . PHE A 1 106 ? -6.474 8.328 -1.377 1.00 61.14 106 PHE A CA 5
ATOM 8880 C C . PHE A 1 106 ? -5.155 8.196 -2.126 1.00 5.33 106 PHE A C 5
ATOM 8881 O O . PHE A 1 106 ? -4.911 8.932 -3.085 1.00 3.31 106 PHE A O 5
ATOM 8898 N N . ASP A 1 107 ? -4.324 7.234 -1.744 1.00 53.15 107 ASP A N 5
ATOM 8899 C CA . ASP A 1 107 ? -3.109 6.901 -2.471 1.00 73.43 107 ASP A CA 5
ATOM 8900 C C . ASP A 1 107 ? -2.997 5.379 -2.443 1.00 54.41 107 ASP A C 5
ATOM 8901 O O . ASP A 1 107 ? -3.279 4.758 -1.411 1.00 25.53 107 ASP A O 5
ATOM 8910 N N . GLU A 1 108 ? -2.665 4.771 -3.578 1.00 31.34 108 GLU A N 5
ATOM 8911 C CA . GLU A 1 108 ? -2.837 3.347 -3.832 1.00 65.54 108 GLU A CA 5
ATOM 8912 C C . GLU A 1 108 ? -1.509 2.768 -4.287 1.00 25.42 108 GLU A C 5
ATOM 8913 O O . GLU A 1 108 ? -0.822 3.364 -5.124 1.00 11.00 108 GLU A O 5
ATOM 8925 N N . PHE A 1 109 ? -1.202 1.568 -3.800 1.00 3.14 109 PHE A N 5
ATOM 8926 C CA . PHE A 1 109 ? 0.003 0.840 -4.159 1.00 41.01 109 PHE A CA 5
ATOM 8927 C C . PHE A 1 109 ? -0.381 -0.509 -4.775 1.00 53.32 109 PHE A C 5
ATOM 8928 O O . PHE A 1 109 ? -0.785 -1.435 -4.062 1.00 64.15 109 PHE A O 5
ATOM 8945 N N . LYS A 1 110 ? -0.291 -0.609 -6.111 1.00 1.21 110 LYS A N 5
ATOM 8946 C CA . LYS A 1 110 ? -0.420 -1.854 -6.860 1.00 30.53 110 LYS A CA 5
ATOM 8947 C C . LYS A 1 110 ? 0.829 -2.730 -6.883 1.00 53.03 110 LYS A C 5
ATOM 8948 O O . LYS A 1 110 ? 1.768 -2.430 -7.629 1.00 51.14 110 LYS A O 5
ATOM 8967 N N . PHE A 1 111 ? 0.905 -3.738 -6.016 1.00 43.43 111 PHE A N 5
ATOM 8968 C CA . PHE A 1 111 ? 2.081 -4.590 -5.887 1.00 63.33 111 PHE A CA 5
ATOM 8969 C C . PHE A 1 111 ? 1.984 -5.739 -6.892 1.00 74.11 111 PHE A C 5
ATOM 8970 O O . PHE A 1 111 ? 0.886 -6.244 -7.126 1.00 72.55 111 PHE A O 5
ATOM 8987 N N . VAL A 1 112 ? 3.110 -6.201 -7.441 1.00 24.33 112 VAL A N 5
ATOM 8988 C CA . VAL A 1 112 ? 3.146 -7.318 -8.389 1.00 31.10 112 VAL A CA 5
ATOM 8989 C C . VAL A 1 112 ? 4.364 -8.186 -8.062 1.00 24.20 112 VAL A C 5
ATOM 8990 O O . VAL A 1 112 ? 5.485 -7.773 -8.354 1.00 2.33 112 VAL A O 5
ATOM 9003 N N . GLN A 1 113 ? 4.175 -9.344 -7.418 1.00 53.14 113 GLN A N 5
ATOM 9004 C CA . GLN A 1 113 ? 5.251 -10.268 -7.071 1.00 53.05 113 GLN A CA 5
ATOM 9005 C C . GLN A 1 113 ? 5.471 -11.301 -8.191 1.00 32.53 113 GLN A C 5
ATOM 9006 O O . GLN A 1 113 ? 4.553 -12.034 -8.567 1.00 12.01 113 GLN A O 5
ATOM 9020 N N . ASP A 1 114 ? 6.708 -11.386 -8.694 1.00 4.31 114 ASP A N 5
ATOM 9021 C CA . ASP A 1 114 ? 7.141 -12.395 -9.674 1.00 62.12 114 ASP A CA 5
ATOM 9022 C C . ASP A 1 114 ? 6.992 -13.832 -9.157 1.00 1.43 114 ASP A C 5
ATOM 9023 O O . ASP A 1 114 ? 6.905 -14.094 -7.953 1.00 63.55 114 ASP A O 5
ATOM 9032 N N . ALA A 1 115 ? 7.007 -14.778 -10.099 1.00 25.21 115 ALA A N 5
ATOM 9033 C CA . ALA A 1 115 ? 7.138 -16.206 -9.850 1.00 33.12 115 ALA A CA 5
ATOM 9034 C C . ALA A 1 115 ? 8.559 -16.567 -9.446 1.00 44.11 115 ALA A C 5
ATOM 9035 O O . ALA A 1 115 ? 9.509 -15.944 -9.925 1.00 50.34 115 ALA A O 5
ATOM 9042 N N . ALA A 1 116 ? 8.700 -17.654 -8.691 1.00 54.42 116 ALA A N 5
ATOM 9043 C CA . ALA A 1 116 ? 9.972 -18.330 -8.504 1.00 30.45 116 ALA A CA 5
ATOM 9044 C C . ALA A 1 116 ? 10.407 -18.986 -9.809 1.00 43.30 116 ALA A C 5
ATOM 9045 O O . ALA A 1 116 ? 9.569 -19.533 -10.533 1.00 51.44 116 ALA A O 5
ATOM 9052 N N . LYS A 1 117 ? 11.717 -19.002 -10.068 1.00 2.43 117 LYS A N 5
ATOM 9053 C CA . LYS A 1 117 ? 12.312 -19.724 -11.186 1.00 33.34 117 LYS A CA 5
ATOM 9054 C C . LYS A 1 117 ? 13.158 -20.874 -10.650 1.00 30.14 117 LYS A C 5
ATOM 9055 O O . LYS A 1 117 ? 14.381 -20.754 -10.544 1.00 34.23 117 LYS A O 5
ATOM 9074 N N . GLN A 1 118 ? 12.507 -21.948 -10.212 1.00 32.24 118 GLN A N 5
ATOM 9075 C CA . GLN A 1 118 ? 13.139 -23.033 -9.474 1.00 44.01 118 GLN A CA 5
ATOM 9076 C C . GLN A 1 118 ? 12.570 -24.329 -10.032 1.00 45.24 118 GLN A C 5
ATOM 9077 O O . GLN A 1 118 ? 11.810 -25.032 -9.331 1.00 12.34 118 GLN A O 5
ATOM 9091 N N . GLY A 1 1 ? -9.327 24.428 -17.564 1.00 62.15 1 GLY A N 6
ATOM 9092 C CA . GLY A 1 1 ? -10.492 25.201 -17.112 1.00 71.35 1 GLY A CA 6
ATOM 9093 C C . GLY A 1 1 ? -10.144 25.964 -15.852 1.00 12.33 1 GLY A C 6
ATOM 9094 O O . GLY A 1 1 ? -9.333 25.491 -15.057 1.00 3.12 1 GLY A O 6
ATOM 9098 N N . CYS A 1 2 ? -10.705 27.163 -15.682 1.00 34.10 2 CYS A N 6
ATOM 9099 C CA . CYS A 1 2 ? -10.542 27.947 -14.464 1.00 2.02 2 CYS A CA 6
ATOM 9100 C C . CYS A 1 2 ? -11.263 27.225 -13.324 1.00 25.23 2 CYS A C 6
ATOM 9101 O O . CYS A 1 2 ? -10.634 26.862 -12.330 1.00 1.32 2 CYS A O 6
ATOM 9109 N N . GLU A 1 3 ? -12.569 26.985 -13.499 1.00 32.31 3 GLU A N 6
ATOM 9110 C CA . GLU A 1 3 ? -13.433 26.407 -12.471 1.00 14.33 3 GLU A CA 6
ATOM 9111 C C . GLU A 1 3 ? -13.357 27.242 -11.172 1.00 63.43 3 GLU A C 6
ATOM 9112 O O . GLU A 1 3 ? -12.995 28.422 -11.226 1.00 11.33 3 GLU A O 6
ATOM 9124 N N . LEU A 1 4 ? -13.806 26.705 -10.033 1.00 21.24 4 LEU A N 6
ATOM 9125 C CA . LEU A 1 4 ? -13.767 27.387 -8.739 1.00 14.03 4 LEU A CA 6
ATOM 9126 C C . LEU A 1 4 ? -12.876 26.603 -7.768 1.00 2.10 4 LEU A C 6
ATOM 9127 O O . LEU A 1 4 ? -12.435 25.489 -8.061 1.00 72.51 4 LEU A O 6
ATOM 9143 N N . SER A 1 5 ? -12.619 27.179 -6.596 1.00 44.32 5 SER A N 6
ATOM 9144 C CA . SER A 1 5 ? -11.989 26.536 -5.458 1.00 43.34 5 SER A CA 6
ATOM 9145 C C . SER A 1 5 ? -12.643 27.123 -4.211 1.00 71.35 5 SER A C 6
ATOM 9146 O O . SER A 1 5 ? -13.108 28.266 -4.237 1.00 44.22 5 SER A O 6
ATOM 9154 N N . ASP A 1 6 ? -12.613 26.366 -3.119 1.00 32.33 6 ASP A N 6
ATOM 9155 C CA . ASP A 1 6 ? -12.672 26.925 -1.773 1.00 21.13 6 ASP A CA 6
ATOM 9156 C C . ASP A 1 6 ? -11.290 27.548 -1.493 1.00 13.02 6 ASP A C 6
ATOM 9157 O O . ASP A 1 6 ? -10.309 27.045 -2.052 1.00 65.22 6 ASP A O 6
ATOM 9166 N N . PRO A 1 7 ? -11.165 28.602 -0.663 1.00 42.21 7 PRO A N 6
ATOM 9167 C CA . PRO A 1 7 ? -9.886 29.281 -0.430 1.00 11.31 7 PRO A CA 6
ATOM 9168 C C . PRO A 1 7 ? -8.928 28.470 0.447 1.00 53.22 7 PRO A C 6
ATOM 9169 O O . PRO A 1 7 ? -7.724 28.441 0.200 1.00 50.12 7 PRO A O 6
ATOM 9180 N N . ASP A 1 8 ? -9.445 27.843 1.502 1.00 65.22 8 ASP A N 6
ATOM 9181 C CA . ASP A 1 8 ? -8.721 26.869 2.307 1.00 24.21 8 ASP A CA 6
ATOM 9182 C C . ASP A 1 8 ? -9.733 25.774 2.616 1.00 44.32 8 ASP A C 6
ATOM 9183 O O . ASP A 1 8 ? -10.303 25.695 3.704 1.00 4.41 8 ASP A O 6
ATOM 9192 N N . GLY A 1 9 ? -10.090 25.023 1.580 1.00 42.22 9 GLY A N 6
ATOM 9193 C CA . GLY A 1 9 ? -11.120 23.988 1.635 1.00 24.40 9 GLY A CA 6
ATOM 9194 C C . GLY A 1 9 ? -11.023 23.027 0.450 1.00 72.25 9 GLY A C 6
ATOM 9195 O O . GLY A 1 9 ? -12.038 22.522 -0.031 1.00 65.31 9 GLY A O 6
ATOM 9199 N N . LEU A 1 10 ? -9.811 22.842 -0.075 1.00 41.43 10 LEU A N 6
ATOM 9200 C CA . LEU A 1 10 ? -9.463 21.920 -1.152 1.00 41.35 10 LEU A CA 6
ATOM 9201 C C . LEU A 1 10 ? -9.123 20.535 -0.567 1.00 2.20 10 LEU A C 6
ATOM 9202 O O . LEU A 1 10 ? -9.233 20.344 0.653 1.00 1.03 10 LEU A O 6
ATOM 9218 N N . ALA A 1 11 ? -8.702 19.577 -1.409 1.00 54.04 11 ALA A N 6
ATOM 9219 C CA . ALA A 1 11 ? -8.239 18.253 -0.995 1.00 53.05 11 ALA A CA 6
ATOM 9220 C C . ALA A 1 11 ? -6.949 17.848 -1.725 1.00 63.55 11 ALA A C 6
ATOM 9221 O O . ALA A 1 11 ? -6.960 17.319 -2.843 1.00 12.02 11 ALA A O 6
ATOM 9228 N N . ASP A 1 12 ? -5.816 18.131 -1.086 1.00 23.52 12 ASP A N 6
ATOM 9229 C CA . ASP A 1 12 ? -4.456 17.729 -1.462 1.00 32.14 12 ASP A CA 6
ATOM 9230 C C . ASP A 1 12 ? -4.249 16.202 -1.349 1.00 4.12 12 ASP A C 6
ATOM 9231 O O . ASP A 1 12 ? -5.028 15.533 -0.669 1.00 21.32 12 ASP A O 6
ATOM 9240 N N . PRO A 1 13 ? -3.192 15.613 -1.938 1.00 3.23 13 PRO A N 6
ATOM 9241 C CA . PRO A 1 13 ? -2.860 14.201 -1.745 1.00 12.34 13 PRO A CA 6
ATOM 9242 C C . PRO A 1 13 ? -2.081 13.977 -0.435 1.00 12.20 13 PRO A C 6
ATOM 9243 O O . PRO A 1 13 ? -1.688 14.926 0.257 1.00 45.22 13 PRO A O 6
ATOM 9254 N N . MET A 1 14 ? -1.806 12.714 -0.096 1.00 10.24 14 MET A N 6
ATOM 9255 C CA . MET A 1 14 ? -1.031 12.355 1.082 1.00 2.03 14 MET A CA 6
ATOM 9256 C C . MET A 1 14 ? 0.449 12.559 0.760 1.00 13.20 14 MET A C 6
ATOM 9257 O O . MET A 1 14 ? 1.007 11.871 -0.093 1.00 41.31 14 MET A O 6
ATOM 9271 N N . LYS A 1 15 ? 1.130 13.496 1.420 1.00 70.45 15 LYS A N 6
ATOM 9272 C CA . LYS A 1 15 ? 2.586 13.621 1.277 1.00 70.35 15 LYS A CA 6
ATOM 9273 C C . LYS A 1 15 ? 3.284 12.579 2.148 1.00 63.32 15 LYS A C 6
ATOM 9274 O O . LYS A 1 15 ? 2.915 12.419 3.318 1.00 32.21 15 LYS A O 6
ATOM 9293 N N . TRP A 1 16 ? 4.338 11.949 1.630 1.00 43.34 16 TRP A N 6
ATOM 9294 C CA . TRP A 1 16 ? 5.127 10.922 2.316 1.00 30.30 16 TRP A CA 6
ATOM 9295 C C . TRP A 1 16 ? 6.598 11.343 2.290 1.00 72.34 16 TRP A C 6
ATOM 9296 O O . TRP A 1 16 ? 7.033 11.928 1.299 1.00 65.54 16 TRP A O 6
ATOM 9317 N N . SER A 1 17 ? 7.370 11.041 3.336 1.00 73.35 17 SER A N 6
ATOM 9318 C CA . SER A 1 17 ? 8.818 11.295 3.377 1.00 25.30 17 SER A CA 6
ATOM 9319 C C . SER A 1 17 ? 9.701 10.047 3.475 1.00 5.31 17 SER A C 6
ATOM 9320 O O . SER A 1 17 ? 10.901 10.149 3.212 1.00 14.30 17 SER A O 6
ATOM 9328 N N . LYS A 1 18 ? 9.162 8.877 3.820 1.00 25.12 18 LYS A N 6
ATOM 9329 C CA . LYS A 1 18 ? 9.830 7.608 3.520 1.00 53.42 18 LYS A CA 6
ATOM 9330 C C . LYS A 1 18 ? 8.911 6.936 2.528 1.00 72.51 18 LYS A C 6
ATOM 9331 O O . LYS A 1 18 ? 7.718 6.864 2.803 1.00 14.42 18 LYS A O 6
ATOM 9350 N N . VAL A 1 19 ? 9.447 6.492 1.400 1.00 72.45 19 VAL A N 6
ATOM 9351 C CA . VAL A 1 19 ? 8.805 5.614 0.430 1.00 73.34 19 VAL A CA 6
ATOM 9352 C C . VAL A 1 19 ? 9.900 4.695 -0.137 1.00 62.33 19 VAL A C 6
ATOM 9353 O O . VAL A 1 19 ? 11.056 5.124 -0.240 1.00 21.11 19 VAL A O 6
ATOM 9366 N N . PRO A 1 20 ? 9.582 3.448 -0.513 1.00 3.14 20 PRO A N 6
ATOM 9367 C CA . PRO A 1 20 ? 10.482 2.601 -1.272 1.00 2.12 20 PRO A CA 6
ATOM 9368 C C . PRO A 1 20 ? 10.708 3.230 -2.644 1.00 43.05 20 PRO A C 6
ATOM 9369 O O . PRO A 1 20 ? 9.758 3.557 -3.362 1.00 42.15 20 PRO A O 6
ATOM 9380 N N . SER A 1 21 ? 11.975 3.364 -3.026 1.00 72.22 21 SER A N 6
ATOM 9381 C CA . SER A 1 21 ? 12.387 3.817 -4.347 1.00 61.25 21 SER A CA 6
ATOM 9382 C C . SER A 1 21 ? 11.911 2.849 -5.449 1.00 21.24 21 SER A C 6
ATOM 9383 O O . SER A 1 21 ? 11.862 3.238 -6.615 1.00 71.34 21 SER A O 6
ATOM 9391 N N . GLY A 1 22 ? 11.541 1.610 -5.092 1.00 12.40 22 GLY A N 6
ATOM 9392 C CA . GLY A 1 22 ? 11.016 0.604 -6.009 1.00 44.05 22 GLY A CA 6
ATOM 9393 C C . GLY A 1 22 ? 9.607 0.894 -6.526 1.00 13.33 22 GLY A C 6
ATOM 9394 O O . GLY A 1 22 ? 9.150 0.203 -7.438 1.00 31.24 22 GLY A O 6
ATOM 9398 N N . LEU A 1 23 ? 8.906 1.888 -5.971 1.00 2.42 23 LEU A N 6
ATOM 9399 C CA . LEU A 1 23 ? 7.710 2.467 -6.567 1.00 10.01 23 LEU A CA 6
ATOM 9400 C C . LEU A 1 23 ? 8.068 3.097 -7.912 1.00 45.14 23 LEU A C 6
ATOM 9401 O O . LEU A 1 23 ? 9.053 3.827 -8.028 1.00 11.23 23 LEU A O 6
ATOM 9417 N N . LYS A 1 24 ? 7.229 2.881 -8.919 1.00 12.04 24 LYS A N 6
ATOM 9418 C CA . LYS A 1 24 ? 7.262 3.575 -10.206 1.00 45.11 24 LYS A CA 6
ATOM 9419 C C . LYS A 1 24 ? 5.846 3.985 -10.583 1.00 50.02 24 LYS A C 6
ATOM 9420 O O . LYS A 1 24 ? 5.016 3.138 -10.910 1.00 12.20 24 LYS A O 6
ATOM 9439 N N . ASN A 1 25 ? 5.566 5.288 -10.522 1.00 4.30 25 ASN A N 6
ATOM 9440 C CA . ASN A 1 25 ? 4.256 5.903 -10.761 1.00 3.32 25 ASN A CA 6
ATOM 9441 C C . ASN A 1 25 ? 3.151 5.283 -9.891 1.00 61.32 25 ASN A C 6
ATOM 9442 O O . ASN A 1 25 ? 1.983 5.275 -10.272 1.00 70.33 25 ASN A O 6
ATOM 9453 N N . GLY A 1 26 ? 3.509 4.752 -8.719 1.00 34.32 26 GLY A N 6
ATOM 9454 C CA . GLY A 1 26 ? 2.573 4.154 -7.773 1.00 50.22 26 GLY A CA 6
ATOM 9455 C C . GLY A 1 26 ? 2.503 2.630 -7.863 1.00 54.02 26 GLY A C 6
ATOM 9456 O O . GLY A 1 26 ? 2.030 2.003 -6.913 1.00 10.23 26 GLY A O 6
ATOM 9460 N N . GLU A 1 27 ? 2.989 2.018 -8.952 1.00 70.31 27 GLU A N 6
ATOM 9461 C CA . GLU A 1 27 ? 3.046 0.565 -9.053 1.00 50.44 27 GLU A CA 6
ATOM 9462 C C . GLU A 1 27 ? 4.369 0.087 -8.448 1.00 22.40 27 GLU A C 6
ATOM 9463 O O . GLU A 1 27 ? 5.428 0.686 -8.656 1.00 73.45 27 GLU A O 6
ATOM 9475 N N . LEU A 1 28 ? 4.312 -0.978 -7.654 1.00 11.21 28 LEU A N 6
ATOM 9476 C CA . LEU A 1 28 ? 5.400 -1.515 -6.856 1.00 41.02 28 LEU A CA 6
ATOM 9477 C C . LEU A 1 28 ? 5.780 -2.860 -7.434 1.00 22.31 28 LEU A C 6
ATOM 9478 O O . LEU A 1 28 ? 5.016 -3.827 -7.359 1.00 65.23 28 LEU A O 6
ATOM 9494 N N . LYS A 1 29 ? 6.958 -2.894 -8.045 1.00 21.23 29 LYS A N 6
ATOM 9495 C CA . LYS A 1 29 ? 7.495 -4.033 -8.742 1.00 41.04 29 LYS A CA 6
ATOM 9496 C C . LYS A 1 29 ? 8.322 -4.824 -7.728 1.00 43.43 29 LYS A C 6
ATOM 9497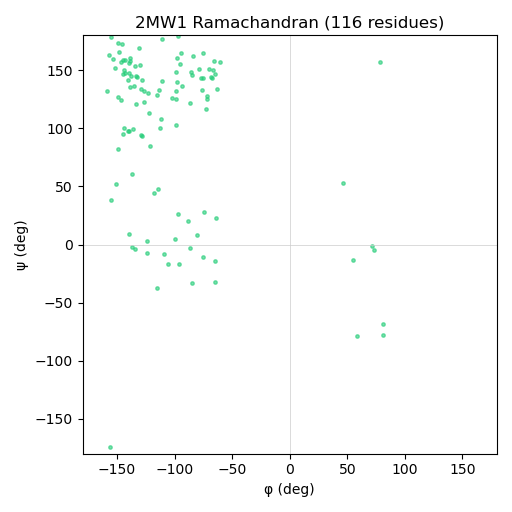 O O . LYS A 1 29 ? 9.240 -4.271 -7.114 1.00 70.54 29 LYS A O 6
ATOM 9516 N N . VAL A 1 30 ? 7.978 -6.091 -7.533 1.00 22.52 30 VAL A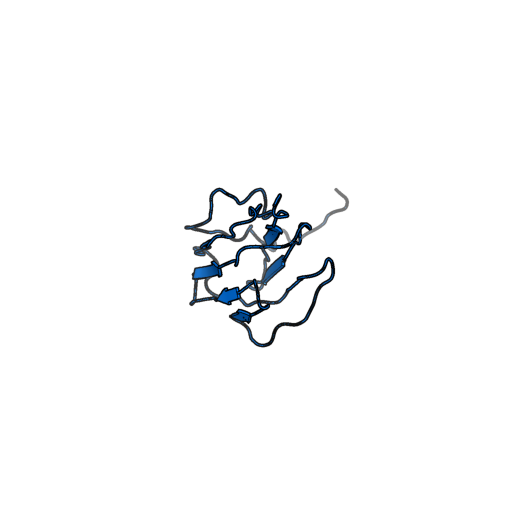 N 6
ATOM 9517 C CA . VAL A 1 30 ? 8.601 -6.983 -6.565 1.00 32.31 30 VAL A CA 6
ATOM 9518 C C . VAL A 1 30 ? 9.045 -8.233 -7.293 1.00 45.25 30 VAL A C 6
ATOM 9519 O O . VAL A 1 30 ? 8.564 -8.560 -8.382 1.00 74.42 30 VAL A O 6
ATOM 9532 N N . GLU A 1 31 ? 9.966 -8.952 -6.673 1.00 44.12 31 GLU A N 6
ATOM 9533 C CA . GLU A 1 31 ? 10.609 -10.115 -7.235 1.00 11.11 31 GLU A CA 6
ATOM 9534 C C . GLU A 1 31 ? 10.304 -11.345 -6.393 1.00 25.14 31 GLU A C 6
ATOM 9535 O O . GLU A 1 31 ? 9.773 -11.242 -5.279 1.00 34.12 31 GLU A O 6
ATOM 9547 N N . ALA A 1 32 ? 10.653 -12.517 -6.918 1.00 24.14 32 ALA A N 6
ATOM 9548 C CA . ALA A 1 32 ? 10.339 -13.817 -6.341 1.00 42.01 32 ALA A CA 6
ATOM 9549 C C . ALA A 1 32 ? 11.236 -14.187 -5.155 1.00 43.25 32 ALA A C 6
ATOM 9550 O O . ALA A 1 32 ? 11.723 -15.313 -5.053 1.00 45.15 32 ALA A O 6
ATOM 9557 N N . GLU A 1 33 ? 11.442 -13.211 -4.283 1.00 23.13 33 GLU A N 6
ATOM 9558 C CA . GLU A 1 33 ? 12.213 -13.205 -3.050 1.00 34.14 33 GLU A CA 6
ATOM 9559 C C . GLU A 1 33 ? 11.447 -12.417 -1.985 1.00 1.34 33 GLU A C 6
ATOM 9560 O O . GLU A 1 33 ? 11.602 -12.675 -0.797 1.00 44.01 33 GLU A O 6
ATOM 9572 N N . GLY A 1 34 ? 10.572 -11.492 -2.397 1.00 24.40 34 GLY A N 6
ATOM 9573 C CA . GLY A 1 34 ? 9.848 -10.587 -1.515 1.00 42.11 34 GLY A CA 6
ATOM 9574 C C . GLY A 1 34 ? 10.789 -9.559 -0.901 1.00 42.05 34 GLY A C 6
ATOM 9575 O O . GLY A 1 34 ? 12.012 -9.658 -1.030 1.00 71.11 34 GLY A O 6
ATOM 9579 N N . GLY A 1 35 ? 10.233 -8.542 -0.259 1.00 3.44 35 GLY A N 6
ATOM 9580 C CA . GLY A 1 35 ? 10.996 -7.591 0.531 1.00 41.41 35 GLY A CA 6
ATOM 9581 C C . GLY A 1 35 ? 10.061 -6.696 1.335 1.00 50.23 35 GLY A C 6
ATOM 9582 O O . GLY A 1 35 ? 8.956 -6.400 0.864 1.00 72.23 35 GLY A O 6
ATOM 9586 N N . SER A 1 36 ? 10.476 -6.218 2.509 1.00 11.22 36 SER A N 6
ATOM 9587 C CA . SER A 1 36 ? 9.642 -5.277 3.247 1.00 32.12 36 SER A CA 6
ATOM 9588 C C . SER A 1 36 ? 9.636 -3.920 2.523 1.00 73.55 36 SER A C 6
ATOM 9589 O O . SER A 1 36 ? 10.542 -3.614 1.742 1.00 25.23 36 SER A O 6
ATOM 9597 N N . SER A 1 37 ? 8.627 -3.083 2.749 1.00 74.43 37 SER A N 6
ATOM 9598 C CA . SER A 1 37 ? 8.616 -1.695 2.281 1.00 53.02 37 SER A CA 6
ATOM 9599 C C . SER A 1 37 ? 8.095 -0.759 3.378 1.00 1.11 37 SER A C 6
ATOM 9600 O O . SER A 1 37 ? 7.460 -1.212 4.337 1.00 54.05 37 SER A O 6
ATOM 9608 N N . LEU A 1 38 ? 8.426 0.536 3.270 1.00 62.15 38 LEU A N 6
ATOM 9609 C CA . LEU A 1 38 ? 8.364 1.500 4.365 1.00 12.30 38 LEU A CA 6
ATOM 9610 C C . LEU A 1 38 ? 7.873 2.852 3.849 1.00 45.41 38 LEU A C 6
ATOM 9611 O O . LEU A 1 38 ? 8.512 3.455 2.980 1.00 53.24 38 LEU A O 6
ATOM 9627 N N . PHE A 1 39 ? 6.776 3.322 4.433 1.00 51.14 39 PHE A N 6
ATOM 9628 C CA . PHE A 1 39 ? 5.988 4.474 4.013 1.00 32.31 39 PHE A CA 6
ATOM 9629 C C . PHE A 1 39 ? 5.715 5.400 5.212 1.00 54.04 39 PHE A C 6
ATOM 9630 O O . PHE A 1 39 ? 4.763 5.165 5.955 1.00 51.41 39 PHE A O 6
ATOM 9647 N N . ALA A 1 40 ? 6.546 6.424 5.467 1.00 10.40 40 ALA A N 6
ATOM 9648 C CA . ALA A 1 40 ? 6.317 7.372 6.572 1.00 74.25 40 ALA A CA 6
ATOM 9649 C C . ALA A 1 40 ? 5.535 8.561 6.037 1.00 63.41 40 ALA A C 6
ATOM 9650 O O . ALA A 1 40 ? 6.024 9.269 5.147 1.00 12.14 40 ALA A O 6
ATOM 9657 N N . CYS A 1 41 ? 4.320 8.770 6.540 1.00 62.45 41 CYS A N 6
ATOM 9658 C CA . CYS A 1 41 ? 3.428 9.770 5.992 1.00 31.10 41 CYS A CA 6
ATOM 9659 C C . CYS A 1 41 ? 3.729 11.106 6.664 1.00 10.40 41 CYS A C 6
ATOM 9660 O O . CYS A 1 41 ? 3.655 11.208 7.890 1.00 61.53 41 CYS A O 6
ATOM 9668 N N . LYS A 1 42 ? 4.109 12.123 5.886 1.00 71.32 42 LYS A N 6
ATOM 9669 C CA . LYS A 1 42 ? 4.656 13.387 6.395 1.00 64.14 42 LYS A CA 6
ATOM 9670 C C . LYS A 1 42 ? 3.606 14.484 6.552 1.00 3.34 42 LYS A C 6
ATOM 9671 O O . LYS A 1 42 ? 3.920 15.635 6.857 1.00 31.43 42 LYS A O 6
ATOM 9690 N N . ASN A 1 43 ? 2.364 14.170 6.217 1.00 70.34 43 ASN A N 6
ATOM 9691 C CA . ASN A 1 43 ? 1.262 15.132 6.200 1.00 5.10 43 ASN A CA 6
ATOM 9692 C C . ASN A 1 43 ? -0.065 14.568 6.732 1.00 30.44 43 ASN A C 6
ATOM 9693 O O . ASN A 1 43 ? -0.990 15.342 6.945 1.00 63.52 43 ASN A O 6
ATOM 9704 N N . TYR A 1 44 ? -0.174 13.263 7.009 1.00 3.32 44 TYR A N 6
ATOM 9705 C CA . TYR A 1 44 ? -1.379 12.654 7.565 1.00 11.04 44 TYR A CA 6
ATOM 9706 C C . TYR A 1 44 ? -0.987 11.701 8.687 1.00 45.42 44 TYR A C 6
ATOM 9707 O O . TYR A 1 44 ? -0.213 10.763 8.478 1.00 74.13 44 TYR A O 6
ATOM 9725 N N . LYS A 1 45 ? -1.517 11.944 9.884 1.00 63.14 45 LYS A N 6
ATOM 9726 C CA . LYS A 1 45 ? -1.314 11.151 11.088 1.00 50.42 45 LYS A CA 6
ATOM 9727 C C . LYS A 1 45 ? -2.684 10.669 11.548 1.00 31.14 45 LYS A C 6
ATOM 9728 O O . LYS A 1 45 ? -3.172 11.071 12.606 1.00 70.22 45 LYS A O 6
ATOM 9747 N N . SER A 1 46 ? -3.339 9.914 10.677 1.00 72.52 46 SER A N 6
ATOM 9748 C CA . SER A 1 46 ? -4.778 9.665 10.756 1.00 31.43 46 SER A CA 6
ATOM 9749 C C . SER A 1 46 ? -5.239 8.855 9.543 1.00 70.35 46 SER A C 6
ATOM 9750 O O . SER A 1 46 ? -5.767 9.424 8.584 1.00 50.41 46 SER A O 6
ATOM 9758 N N . PHE A 1 47 ? -5.001 7.541 9.540 1.00 21.12 47 PHE A N 6
ATOM 9759 C CA . PHE A 1 47 ? -5.386 6.675 8.431 1.00 3.32 47 PHE A CA 6
ATOM 9760 C C . PHE A 1 47 ? -5.545 5.227 8.881 1.00 30.14 47 PHE A C 6
ATOM 9761 O O . PHE A 1 47 ? -5.034 4.828 9.933 1.00 32.53 47 PHE A O 6
ATOM 9778 N N . TRP A 1 48 ? -6.250 4.449 8.062 1.00 51.11 48 TRP A N 6
ATOM 9779 C CA . TRP A 1 48 ? -6.612 3.060 8.304 1.00 70.53 48 TRP A CA 6
ATOM 9780 C C . TRP A 1 48 ? -6.614 2.291 6.986 1.00 62.22 48 TRP A C 6
ATOM 9781 O O . TRP A 1 48 ? -6.361 2.862 5.925 1.00 22.22 48 TRP A O 6
ATOM 9802 N N . ILE A 1 49 ? -6.924 1.002 7.056 1.00 42.33 49 ILE A N 6
ATOM 9803 C CA . ILE A 1 49 ? -7.060 0.071 5.952 1.00 32.40 49 ILE A CA 6
ATOM 9804 C C . ILE A 1 49 ? -8.559 -0.047 5.689 1.00 71.34 49 ILE A C 6
ATOM 9805 O O . ILE A 1 49 ? -9.295 -0.372 6.622 1.00 43.55 49 ILE A O 6
ATOM 9821 N N . SER A 1 50 ? -9.010 0.205 4.456 1.00 53.35 50 SER A N 6
ATOM 9822 C CA . SER A 1 50 ? -10.435 0.125 4.121 1.00 70.03 50 SER A CA 6
ATOM 9823 C C . SER A 1 50 ? -10.702 -0.876 2.987 1.00 33.03 50 SER A C 6
ATOM 9824 O O . SER A 1 50 ? -11.758 -1.510 2.983 1.00 41.35 50 SER A O 6
ATOM 9832 N N . SER A 1 51 ? -9.750 -1.114 2.070 1.00 24.11 51 SER A N 6
ATOM 9833 C CA . SER A 1 51 ? -9.971 -2.080 0.991 1.00 61.55 51 SER A CA 6
ATOM 9834 C C . SER A 1 51 ? -8.641 -2.640 0.460 1.00 12.30 51 SER A C 6
ATOM 9835 O O . SER A 1 51 ? -7.676 -1.885 0.290 1.00 2.42 51 SER A O 6
ATOM 9843 N N . VAL A 1 52 ? -8.608 -3.937 0.146 1.00 25.54 52 VAL A N 6
ATOM 9844 C CA . VAL A 1 52 ? -7.441 -4.707 -0.283 1.00 72.24 52 VAL A CA 6
ATOM 9845 C C . VAL A 1 52 ? -7.885 -5.582 -1.454 1.00 74.15 52 VAL A C 6
ATOM 9846 O O . VAL A 1 52 ? -8.947 -6.203 -1.416 1.00 33.34 52 VAL A O 6
ATOM 9859 N N . LYS A 1 53 ? -7.052 -5.650 -2.493 1.00 61.21 53 LYS A N 6
ATOM 9860 C CA . LYS A 1 53 ? -7.103 -6.661 -3.546 1.00 43.42 53 LYS A CA 6
ATOM 9861 C C . LYS A 1 53 ? -5.948 -7.590 -3.292 1.00 70.54 53 LYS A C 6
ATOM 9862 O O . LYS A 1 53 ? -4.845 -7.116 -3.048 1.00 63.43 53 LYS A O 6
ATOM 9881 N N . GLU A 1 54 ? -6.200 -8.888 -3.377 1.00 14.14 54 GLU A N 6
ATOM 9882 C CA . GLU A 1 54 ? -5.184 -9.917 -3.199 1.00 13.20 54 GLU A CA 6
ATOM 9883 C C . GLU A 1 54 ? -5.377 -11.075 -4.179 1.00 23.41 54 GLU A C 6
ATOM 9884 O O . GLU A 1 54 ? -4.689 -12.082 -4.053 1.00 41.34 54 GLU A O 6
ATOM 9896 N N . GLU A 1 55 ? -6.306 -10.980 -5.140 1.00 25.52 55 GLU A N 6
ATOM 9897 C CA . GLU A 1 55 ? -6.619 -12.096 -6.043 1.00 74.12 55 GLU A CA 6
ATOM 9898 C C . GLU A 1 55 ? -7.072 -11.611 -7.430 1.00 71.33 55 GLU A C 6
ATOM 9899 O O . GLU A 1 55 ? -7.852 -12.266 -8.127 1.00 53.01 55 GLU A O 6
ATOM 9911 N N . GLY A 1 56 ? -6.649 -10.407 -7.819 1.00 3.13 56 GLY A N 6
ATOM 9912 C CA . GLY A 1 56 ? -7.153 -9.711 -9.001 1.00 62.24 56 GLY A CA 6
ATOM 9913 C C . GLY A 1 56 ? -8.519 -9.057 -8.761 1.00 13.02 56 GLY A C 6
ATOM 9914 O O . GLY A 1 56 ? -9.012 -8.312 -9.610 1.00 30.40 56 GLY A O 6
ATOM 9918 N N . LYS A 1 57 ? -9.097 -9.279 -7.576 1.00 44.02 57 LYS A N 6
ATOM 9919 C CA . LYS A 1 57 ? -10.366 -8.774 -7.068 1.00 54.42 57 LYS A CA 6
ATOM 9920 C C . LYS A 1 57 ? -10.187 -8.408 -5.598 1.00 53.03 57 LYS A C 6
ATOM 9921 O O . LYS A 1 57 ? -9.162 -8.767 -5.003 1.00 65.32 57 LYS A O 6
ATOM 9940 N N . PHE A 1 58 ? -11.159 -7.698 -5.031 1.00 65.55 58 PHE A N 6
ATOM 9941 C CA . PHE A 1 58 ? -11.129 -7.202 -3.662 1.00 45.35 58 PHE A CA 6
ATOM 9942 C C . PHE A 1 58 ? -11.748 -8.215 -2.698 1.00 2.14 58 PHE A C 6
ATOM 9943 O O . PHE A 1 58 ? -12.459 -9.136 -3.112 1.00 64.33 58 PHE A O 6
ATOM 9960 N N . LYS A 1 59 ? -11.482 -8.039 -1.403 1.00 21.34 59 LYS A N 6
ATOM 9961 C CA . LYS A 1 59 ? -12.093 -8.768 -0.302 1.00 34.22 59 LYS A CA 6
ATOM 9962 C C . LYS A 1 59 ? -12.224 -7.808 0.886 1.00 63.05 59 LYS A C 6
ATOM 9963 O O . LYS A 1 59 ? -11.695 -6.690 0.847 1.00 32.10 59 LYS A O 6
ATOM 9982 N N . GLU A 1 60 ? -12.933 -8.242 1.923 1.00 25.43 60 GLU A N 6
ATOM 9983 C CA . GLU A 1 60 ? -13.271 -7.393 3.061 1.00 64.43 60 GLU A CA 6
ATOM 9984 C C . GLU A 1 60 ? -12.058 -7.113 3.956 1.00 2.12 60 GLU A C 6
ATOM 9985 O O . GLU A 1 60 ? -11.075 -7.855 3.975 1.00 31.00 60 GLU A O 6
ATOM 9997 N N . ASN A 1 61 ? -12.156 -6.067 4.773 1.00 24.22 61 ASN A N 6
ATOM 9998 C CA . ASN A 1 61 ? -11.276 -5.780 5.893 1.00 73.33 61 ASN A CA 6
ATOM 9999 C C . ASN A 1 61 ? -12.019 -6.133 7.183 1.00 45.43 61 ASN A C 6
ATOM 10000 O O . ASN A 1 61 ? -13.229 -6.339 7.175 1.00 2.53 61 ASN A O 6
ATOM 10011 N N . THR A 1 62 ? -11.285 -6.249 8.278 1.00 11.42 62 THR A N 6
ATOM 10012 C CA . THR A 1 62 ? -11.779 -6.538 9.620 1.00 72.35 62 THR A CA 6
ATOM 10013 C C . THR A 1 62 ? -10.947 -5.811 10.691 1.00 74.15 62 THR A C 6
ATOM 10014 O O . THR A 1 62 ? -11.182 -5.953 11.888 1.00 30.10 62 THR A O 6
ATOM 10025 N N . SER A 1 63 ? -9.960 -5.026 10.281 1.00 44.33 63 SER A N 6
ATOM 10026 C CA . SER A 1 63 ? -8.869 -4.555 11.080 1.00 72.04 63 SER A CA 6
ATOM 10027 C C . SER A 1 63 ? -8.355 -3.259 10.491 1.00 73.31 63 SER A C 6
ATOM 10028 O O . SER A 1 63 ? -7.668 -3.231 9.467 1.00 4.31 63 SER A O 6
ATOM 10036 N N . TYR A 1 64 ? -8.698 -2.170 11.154 1.00 1.21 64 TYR A N 6
ATOM 10037 C CA . TYR A 1 64 ? -8.437 -0.847 10.592 1.00 12.23 64 TYR A CA 6
ATOM 10038 C C . TYR A 1 64 ? -6.955 -0.473 10.562 1.00 25.20 64 TYR A C 6
ATOM 10039 O O . TYR A 1 64 ? -6.587 0.394 9.776 1.00 30.13 64 TYR A O 6
ATOM 10057 N N . LYS A 1 65 ? -6.068 -1.114 11.328 1.00 53.11 65 LYS A N 6
ATOM 10058 C CA . LYS A 1 65 ? -4.643 -0.772 11.270 1.00 44.02 65 LYS A CA 6
ATOM 10059 C C . LYS A 1 65 ? -3.759 -1.960 10.924 1.00 33.40 65 LYS A C 6
ATOM 10060 O O . LYS A 1 65 ? -2.547 -1.776 10.833 1.00 65.52 65 LYS A O 6
ATOM 10079 N N . GLU A 1 66 ? -4.312 -3.135 10.617 1.00 32.33 66 GLU A N 6
ATOM 10080 C CA . GLU A 1 66 ? -3.536 -4.321 10.315 1.00 3.20 66 GLU A CA 6
ATOM 10081 C C . GLU A 1 66 ? -4.239 -5.087 9.194 1.00 62.54 66 GLU A C 6
ATOM 10082 O O . GLU A 1 66 ? -5.463 -5.000 9.060 1.00 43.31 66 GLU A O 6
ATOM 10094 N N . PHE A 1 67 ? -3.489 -5.870 8.417 1.00 72.55 67 PHE A N 6
ATOM 10095 C CA . PHE A 1 67 ? -4.056 -6.936 7.604 1.00 43.24 67 PHE A CA 6
ATOM 10096 C C . PHE A 1 67 ? -2.979 -7.999 7.400 1.00 53.11 67 PHE A C 6
ATOM 10097 O O . PHE A 1 67 ? -2.036 -7.776 6.638 1.00 73.13 67 PHE A O 6
ATOM 10114 N N . ASP A 1 68 ? -3.082 -9.133 8.089 1.00 25.12 68 ASP A N 6
ATOM 10115 C CA . ASP A 1 68 ? -2.328 -10.338 7.783 1.00 1.03 68 ASP A CA 6
ATOM 10116 C C . ASP A 1 68 ? -3.119 -11.158 6.771 1.00 52.14 68 ASP A C 6
ATOM 10117 O O . ASP A 1 68 ? -4.229 -11.600 7.054 1.00 42.31 68 ASP A O 6
ATOM 10126 N N . GLY A 1 69 ? -2.577 -11.303 5.561 1.00 3.33 69 GLY A N 6
ATOM 10127 C CA . GLY A 1 69 ? -3.161 -12.052 4.452 1.00 41.01 69 GLY A CA 6
ATOM 10128 C C . GLY A 1 69 ? -2.491 -13.409 4.258 1.00 70.53 69 GLY A C 6
ATOM 10129 O O . GLY A 1 69 ? -2.525 -13.956 3.153 1.00 65.21 69 GLY A O 6
ATOM 10133 N N . GLY A 1 70 ? -1.823 -13.920 5.296 1.00 21.33 70 GLY A N 6
ATOM 10134 C CA . GLY A 1 70 ? -1.000 -15.117 5.243 1.00 41.22 70 GLY A CA 6
ATOM 10135 C C . GLY A 1 70 ? 0.335 -14.804 4.584 1.00 61.34 70 GLY A C 6
ATOM 10136 O O . GLY A 1 70 ? 1.340 -14.602 5.261 1.00 62.33 70 GLY A O 6
ATOM 10140 N N . TRP A 1 71 ? 0.359 -14.694 3.260 1.00 52.04 71 TRP A N 6
ATOM 10141 C CA . TRP A 1 71 ? 1.585 -14.450 2.508 1.00 30.14 71 TRP A CA 6
ATOM 10142 C C . TRP A 1 71 ? 2.084 -13.000 2.591 1.00 65.55 71 TRP A C 6
ATOM 10143 O O . TRP A 1 71 ? 3.137 -12.679 2.029 1.00 71.24 71 TRP A O 6
ATOM 10164 N N . TYR A 1 72 ? 1.364 -12.111 3.276 1.00 63.44 72 TYR A N 6
ATOM 10165 C CA . TYR A 1 72 ? 1.553 -10.680 3.210 1.00 43.14 72 TYR A CA 6
ATOM 10166 C C . TYR A 1 72 ? 1.082 -10.134 4.548 1.00 32.11 72 TYR A C 6
ATOM 10167 O O . TYR A 1 72 ? 0.181 -10.723 5.158 1.00 52.03 72 TYR A O 6
ATOM 10185 N N . LEU A 1 73 ? 1.663 -9.031 5.019 1.00 61.44 73 LEU A N 6
ATOM 10186 C CA . LEU A 1 73 ? 1.341 -8.519 6.340 1.00 11.02 73 LEU A CA 6
ATOM 10187 C C . LEU A 1 73 ? 1.473 -7.000 6.357 1.00 1.14 73 LEU A C 6
ATOM 10188 O O . LEU A 1 73 ? 2.580 -6.487 6.175 1.00 73.53 73 LEU A O 6
ATOM 10204 N N . VAL A 1 74 ? 0.378 -6.276 6.573 1.00 54.31 74 VAL A N 6
ATOM 10205 C CA . VAL A 1 74 ? 0.312 -4.815 6.633 1.00 32.14 74 VAL A CA 6
ATOM 10206 C C . VAL A 1 74 ? 0.141 -4.390 8.086 1.00 4.43 74 VAL A C 6
ATOM 10207 O O . VAL A 1 74 ? -0.726 -4.945 8.764 1.00 25.23 74 VAL A O 6
ATOM 10220 N N . LYS A 1 75 ? 0.895 -3.385 8.549 1.00 24.13 75 LYS A N 6
ATOM 10221 C CA . LYS A 1 75 ? 0.665 -2.705 9.821 1.00 5.10 75 LYS A CA 6
ATOM 10222 C C . LYS A 1 75 ? 0.806 -1.200 9.611 1.00 4.02 75 LYS A C 6
ATOM 10223 O O . LYS A 1 75 ? 1.755 -0.758 8.957 1.00 5.11 75 LYS A O 6
ATOM 10242 N N . ILE A 1 76 ? -0.117 -0.429 10.183 1.00 54.03 76 ILE A N 6
ATOM 10243 C CA . ILE A 1 76 ? -0.070 1.025 10.293 1.00 5.30 76 ILE A CA 6
ATOM 10244 C C . ILE A 1 76 ? 0.325 1.285 11.741 1.00 43.33 76 ILE A C 6
ATOM 10245 O O . ILE A 1 76 ? -0.409 0.916 12.661 1.00 73.44 76 ILE A O 6
ATOM 10261 N N . GLU A 1 77 ? 1.475 1.914 11.954 1.00 32.42 77 GLU A N 6
ATOM 10262 C CA . GLU A 1 77 ? 2.008 2.203 13.267 1.00 45.44 77 GLU A CA 6
ATOM 10263 C C . GLU A 1 77 ? 2.353 3.673 13.359 1.00 32.51 77 GLU A C 6
ATOM 10264 O O . GLU A 1 77 ? 3.188 4.162 12.609 1.00 25.52 77 GLU A O 6
ATOM 10276 N N . ASP A 1 78 ? 1.730 4.377 14.293 1.00 71.23 78 ASP A N 6
ATOM 10277 C CA . ASP A 1 78 ? 1.705 5.829 14.446 1.00 54.44 78 ASP A CA 6
ATOM 10278 C C . ASP A 1 78 ? 1.435 6.548 13.109 1.00 50.25 78 ASP A C 6
ATOM 10279 O O . ASP A 1 78 ? 0.258 6.730 12.781 1.00 11.22 78 ASP A O 6
ATOM 10288 N N . ASN A 1 79 ? 2.441 6.838 12.277 1.00 10.23 79 ASN A N 6
ATOM 10289 C CA . ASN A 1 79 ? 2.316 7.358 10.909 1.00 44.25 79 ASN A CA 6
ATOM 10290 C C . ASN A 1 79 ? 3.273 6.692 9.913 1.00 61.41 79 ASN A C 6
ATOM 10291 O O . ASN A 1 79 ? 3.461 7.195 8.802 1.00 1.00 79 ASN A O 6
ATOM 10302 N N . GLU A 1 80 ? 3.870 5.573 10.301 1.00 34.40 80 GLU A N 6
ATOM 10303 C CA . GLU A 1 80 ? 4.680 4.666 9.514 1.00 72.22 80 GLU A CA 6
ATOM 10304 C C . GLU A 1 80 ? 3.786 3.488 9.092 1.00 45.24 80 GLU A C 6
ATOM 10305 O O . GLU A 1 80 ? 3.313 2.728 9.935 1.00 41.33 80 GLU A O 6
ATOM 10317 N N . LEU A 1 81 ? 3.515 3.347 7.792 1.00 5.02 81 LEU A N 6
ATOM 10318 C CA . LEU A 1 81 ? 2.842 2.187 7.209 1.00 61.52 81 LEU A CA 6
ATOM 10319 C C . LEU A 1 81 ? 3.897 1.328 6.541 1.00 61.34 81 LEU A C 6
ATOM 10320 O O . LEU A 1 81 ? 4.804 1.847 5.888 1.00 43.42 81 LEU A O 6
ATOM 10336 N N . LYS A 1 82 ? 3.856 0.024 6.768 1.00 23.23 82 LYS A N 6
ATOM 10337 C CA . LYS A 1 82 ? 4.875 -0.914 6.331 1.00 42.23 82 LYS A CA 6
ATOM 10338 C C . LYS A 1 82 ? 4.225 -2.233 6.012 1.00 22.42 82 LYS A C 6
ATOM 10339 O O . LYS A 1 82 ? 3.220 -2.603 6.633 1.00 23.34 82 LYS A O 6
ATOM 10358 N N . VAL A 1 83 ? 4.822 -2.940 5.057 1.00 44.23 83 VAL A N 6
ATOM 10359 C CA . VAL A 1 83 ? 4.322 -4.234 4.639 1.00 72.11 83 VAL A CA 6
ATOM 10360 C C . VAL A 1 83 ? 5.498 -5.191 4.565 1.00 73.12 83 VAL A C 6
ATOM 10361 O O . VAL A 1 83 ? 6.624 -4.767 4.289 1.00 72.23 83 VAL A O 6
ATOM 10374 N N . ILE A 1 84 ? 5.236 -6.471 4.809 1.00 53.43 84 ILE A N 6
ATOM 10375 C CA . ILE A 1 84 ? 6.168 -7.569 4.575 1.00 50.35 84 ILE A CA 6
ATOM 10376 C C . ILE A 1 84 ? 5.489 -8.524 3.597 1.00 44.05 84 ILE A C 6
ATOM 10377 O O . ILE A 1 84 ? 4.281 -8.758 3.681 1.00 65.24 84 ILE A O 6
ATOM 10393 N N . ILE A 1 85 ? 6.267 -9.033 2.642 1.00 54.01 85 ILE A N 6
ATOM 10394 C CA . ILE A 1 85 ? 5.823 -9.944 1.585 1.00 51.15 85 ILE A CA 6
ATOM 10395 C C . ILE A 1 85 ? 6.708 -11.182 1.622 1.00 34.44 85 ILE A C 6
ATOM 10396 O O . ILE A 1 85 ? 7.929 -11.025 1.598 1.00 43.24 85 ILE A O 6
ATOM 10412 N N . ASN A 1 86 ? 6.123 -12.386 1.655 1.00 13.41 86 ASN A N 6
ATOM 10413 C CA . ASN A 1 86 ? 6.950 -13.582 1.595 1.00 64.53 86 ASN A CA 6
ATOM 10414 C C . ASN A 1 86 ? 7.583 -13.754 0.216 1.00 11.41 86 ASN A C 6
ATOM 10415 O O . ASN A 1 86 ? 7.189 -13.143 -0.790 1.00 65.31 86 ASN A O 6
ATOM 10426 N N . ARG A 1 87 ? 8.574 -14.641 0.175 1.00 24.20 87 ARG A N 6
ATOM 10427 C CA . ARG A 1 87 ? 9.191 -15.063 -1.070 1.00 53.01 87 ARG A CA 6
ATOM 10428 C C . ARG A 1 87 ? 8.175 -15.897 -1.837 1.00 65.44 87 ARG A C 6
ATOM 10429 O O . ARG A 1 87 ? 7.605 -16.836 -1.278 1.00 23.11 87 ARG A O 6
ATOM 10450 N N . ASN A 1 88 ? 7.972 -15.577 -3.114 1.00 23.54 88 ASN A N 6
ATOM 10451 C CA . ASN A 1 88 ? 7.032 -16.307 -3.950 1.00 50.43 88 ASN A CA 6
ATOM 10452 C C . ASN A 1 88 ? 7.684 -17.600 -4.411 1.00 61.32 88 ASN A C 6
ATOM 10453 O O . ASN A 1 88 ? 8.668 -17.542 -5.143 1.00 50.24 88 ASN A O 6
ATOM 10464 N N . GLU A 1 89 ? 7.207 -18.747 -3.925 1.00 1.02 89 GLU A N 6
ATOM 10465 C CA . GLU A 1 89 ? 7.787 -20.053 -4.247 1.00 14.33 89 GLU A CA 6
ATOM 10466 C C . GLU A 1 89 ? 7.311 -20.588 -5.602 1.00 53.23 89 GLU A C 6
ATOM 10467 O O . GLU A 1 89 ? 7.993 -21.422 -6.193 1.00 63.41 89 GLU A O 6
ATOM 10479 N N . THR A 1 90 ? 6.139 -20.172 -6.086 1.00 64.12 90 THR A N 6
ATOM 10480 C CA . THR A 1 90 ? 5.487 -20.803 -7.223 1.00 2.12 90 THR A CA 6
ATOM 10481 C C . THR A 1 90 ? 6.005 -20.228 -8.540 1.00 34.30 90 THR A C 6
ATOM 10482 O O . THR A 1 90 ? 6.520 -19.113 -8.613 1.00 4.12 90 THR A O 6
ATOM 10493 N N . ASN A 1 91 ? 5.794 -20.983 -9.616 1.00 13.14 91 ASN A N 6
ATOM 10494 C CA . ASN A 1 91 ? 6.080 -20.595 -10.993 1.00 72.22 91 ASN A CA 6
ATOM 10495 C C . ASN A 1 91 ? 5.102 -19.550 -11.553 1.00 51.12 91 ASN A C 6
ATOM 10496 O O . ASN A 1 91 ? 5.250 -19.154 -12.711 1.00 34.40 91 ASN A O 6
ATOM 10507 N N . ALA A 1 92 ? 4.156 -19.044 -10.758 1.00 63.25 92 ALA A N 6
ATOM 10508 C CA . ALA A 1 92 ? 3.126 -18.115 -11.196 1.00 42.14 92 ALA A CA 6
ATOM 10509 C C . ALA A 1 92 ? 3.256 -16.787 -10.449 1.00 53.03 92 ALA A C 6
ATOM 10510 O O . ALA A 1 92 ? 3.558 -16.765 -9.255 1.00 3.13 92 ALA A O 6
ATOM 10517 N N . SER A 1 93 ? 3.026 -15.679 -11.155 1.00 34.54 93 SER A N 6
ATOM 10518 C CA . SER A 1 93 ? 2.876 -14.357 -10.604 1.00 5.32 93 SER A CA 6
ATOM 10519 C C . SER A 1 93 ? 1.559 -14.223 -9.823 1.00 74.13 93 SER A C 6
ATOM 10520 O O . SER A 1 93 ? 0.767 -15.171 -9.707 1.00 43.35 93 SER A O 6
ATOM 10528 N N . ARG A 1 94 ? 1.320 -13.027 -9.292 1.00 5.10 94 ARG A N 6
ATOM 10529 C CA . ARG A 1 94 ? 0.147 -12.666 -8.506 1.00 1.30 94 ARG A CA 6
ATOM 10530 C C . ARG A 1 94 ? -0.063 -11.155 -8.634 1.00 30.33 94 ARG A C 6
ATOM 10531 O O . ARG A 1 94 ? 0.834 -10.465 -9.133 1.00 42.41 94 ARG A O 6
ATOM 10552 N N . SER A 1 95 ? -1.113 -10.581 -8.029 1.00 63.54 95 SER A N 6
ATOM 10553 C CA . SER A 1 95 ? -1.087 -9.137 -7.767 1.00 14.31 95 SER A CA 6
ATOM 10554 C C . SER A 1 95 ? -2.184 -8.571 -6.859 1.00 73.15 95 SER A C 6
ATOM 10555 O O . SER A 1 95 ? -3.348 -8.999 -6.800 1.00 52.42 95 SER A O 6
ATOM 10563 N N . PHE A 1 96 ? -1.746 -7.509 -6.192 1.00 25.44 96 PHE A N 6
ATOM 10564 C CA . PHE A 1 96 ? -2.290 -6.873 -5.015 1.00 72.54 96 PHE A CA 6
ATOM 10565 C C . PHE A 1 96 ? -2.740 -5.436 -5.288 1.00 53.15 96 PHE A C 6
ATOM 10566 O O . PHE A 1 96 ? -2.275 -4.790 -6.226 1.00 5.03 96 PHE A O 6
ATOM 10583 N N . THR A 1 97 ? -3.532 -4.849 -4.392 1.00 24.42 97 THR A N 6
ATOM 10584 C CA . THR A 1 97 ? -3.652 -3.397 -4.226 1.00 41.45 97 THR A CA 6
ATOM 10585 C C . THR A 1 97 ? -3.969 -3.147 -2.757 1.00 73.12 97 THR A C 6
ATOM 10586 O O . THR A 1 97 ? -4.597 -3.990 -2.106 1.00 2.21 97 THR A O 6
ATOM 10597 N N . VAL A 1 98 ? -3.554 -1.994 -2.251 1.00 65.35 98 VAL A N 6
ATOM 10598 C CA . VAL A 1 98 ? -3.749 -1.565 -0.882 1.00 73.13 98 VAL A CA 6
ATOM 10599 C C . VAL A 1 98 ? -4.228 -0.117 -0.932 1.00 74.35 98 VAL A C 6
ATOM 10600 O O . VAL A 1 98 ? -3.569 0.728 -1.542 1.00 10.44 98 VAL A O 6
ATOM 10613 N N . CYS A 1 99 ? -5.399 0.159 -0.353 1.00 62.33 99 CYS A N 6
ATOM 10614 C CA . CYS A 1 99 ? -5.962 1.500 -0.292 1.00 25.51 99 CYS A CA 6
ATOM 10615 C C . CYS A 1 99 ? -6.148 1.899 1.171 1.00 5.32 99 CYS A C 6
ATOM 10616 O O . CYS A 1 99 ? -6.573 1.096 2.010 1.00 62.23 99 CYS A O 6
ATOM 10624 N N . VAL A 1 100 ? -5.809 3.148 1.446 1.00 44.44 100 VAL A N 6
ATOM 10625 C CA . VAL A 1 100 ? -5.865 3.838 2.728 1.00 21.43 100 VAL A CA 6
ATOM 10626 C C . VAL A 1 100 ? -6.469 5.227 2.495 1.00 72.15 100 VAL A C 6
ATOM 10627 O O . VAL A 1 100 ? -5.880 6.058 1.808 1.00 43.02 100 VAL A O 6
ATOM 10640 N N . GLU A 1 101 ? -7.687 5.469 2.960 1.00 21.31 101 GLU A N 6
ATOM 10641 C CA . GLU A 1 101 ? -8.207 6.819 3.125 1.00 50.32 101 GLU A CA 6
ATOM 10642 C C . GLU A 1 101 ? -7.534 7.420 4.365 1.00 54.33 101 GLU A C 6
ATOM 10643 O O . GLU A 1 101 ? -7.272 6.722 5.355 1.00 63.45 101 GLU A O 6
ATOM 10655 N N . ALA A 1 102 ? -7.267 8.723 4.302 1.00 65.35 102 ALA A N 6
ATOM 10656 C CA . ALA A 1 102 ? -6.747 9.531 5.385 1.00 42.21 102 ALA A CA 6
ATOM 10657 C C . ALA A 1 102 ? -7.428 10.893 5.297 1.00 11.23 102 ALA A C 6
ATOM 10658 O O . ALA A 1 102 ? -7.019 11.755 4.523 1.00 13.14 102 ALA A O 6
ATOM 10665 N N . GLY A 1 103 ? -8.499 11.112 6.052 1.00 4.10 103 GLY A N 6
ATOM 10666 C CA . GLY A 1 103 ? -9.197 12.389 6.002 1.00 65.24 103 GLY A CA 6
ATOM 10667 C C . GLY A 1 103 ? -9.909 12.588 4.678 1.00 73.15 103 GLY A C 6
ATOM 10668 O O . GLY A 1 103 ? -10.955 11.971 4.477 1.00 50.42 103 GLY A O 6
ATOM 10672 N N . ASN A 1 104 ? -9.390 13.459 3.811 1.00 24.34 104 ASN A N 6
ATOM 10673 C CA . ASN A 1 104 ? -10.107 13.889 2.612 1.00 24.52 104 ASN A CA 6
ATOM 10674 C C . ASN A 1 104 ? -9.541 13.300 1.325 1.00 14.20 104 ASN A C 6
ATOM 10675 O O . ASN A 1 104 ? -10.003 13.651 0.239 1.00 25.20 104 ASN A O 6
ATOM 10686 N N . ALA A 1 105 ? -8.529 12.440 1.430 1.00 21.21 105 ALA A N 6
ATOM 10687 C CA . ALA A 1 105 ? -7.891 11.826 0.261 1.00 32.23 105 ALA A CA 6
ATOM 10688 C C . ALA A 1 105 ? -7.390 10.417 0.582 1.00 53.34 105 ALA A C 6
ATOM 10689 O O . ALA A 1 105 ? -7.416 9.993 1.741 1.00 64.21 105 ALA A O 6
ATOM 10696 N N . PHE A 1 106 ? -6.931 9.700 -0.439 1.00 22.52 106 PHE A N 6
ATOM 10697 C CA . PHE A 1 106 ? -6.536 8.301 -0.407 1.00 54.34 106 PHE A CA 6
ATOM 10698 C C . PHE A 1 106 ? -5.373 8.143 -1.399 1.00 70.43 106 PHE A C 6
ATOM 10699 O O . PHE A 1 106 ? -5.544 8.350 -2.602 1.00 21.20 106 PHE A O 6
ATOM 10716 N N . ASP A 1 107 ? -4.176 7.819 -0.907 1.00 53.43 107 ASP A N 6
ATOM 10717 C CA . ASP A 1 107 ? -2.989 7.544 -1.730 1.00 13.21 107 ASP A CA 6
ATOM 10718 C C . ASP A 1 107 ? -2.833 6.025 -1.745 1.00 51.15 107 ASP A C 6
ATOM 10719 O O . ASP A 1 107 ? -2.516 5.428 -0.710 1.00 31.43 107 ASP A O 6
ATOM 10728 N N . GLU A 1 108 ? -3.280 5.369 -2.815 1.00 2.02 108 GLU A N 6
ATOM 10729 C CA . GLU A 1 108 ? -3.411 3.906 -2.857 1.00 5.13 108 GLU A CA 6
ATOM 10730 C C . GLU A 1 108 ? -2.265 3.359 -3.701 1.00 63.25 108 GLU A C 6
ATOM 10731 O O . GLU A 1 108 ? -1.712 4.089 -4.527 1.00 23.13 108 GLU A O 6
ATOM 10743 N N . PHE A 1 109 ? -1.917 2.083 -3.543 1.00 41.04 109 PHE A N 6
ATOM 10744 C CA . PHE A 1 109 ? -0.738 1.521 -4.190 1.00 13.11 109 PHE A CA 6
ATOM 10745 C C . PHE A 1 109 ? -1.032 0.153 -4.767 1.00 52.12 109 PHE A C 6
ATOM 10746 O O . PHE A 1 109 ? -1.724 -0.662 -4.147 1.00 21.33 109 PHE A O 6
ATOM 10763 N N . LYS A 1 110 ? -0.429 -0.129 -5.922 1.00 24.44 110 LYS A N 6
ATOM 10764 C CA . LYS A 1 110 ? -0.584 -1.398 -6.616 1.00 74.22 110 LYS A CA 6
ATOM 10765 C C . LYS A 1 110 ? 0.716 -2.166 -6.563 1.00 43.03 110 LYS A C 6
ATOM 10766 O O . LYS A 1 110 ? 1.775 -1.564 -6.709 1.00 71.24 110 LYS A O 6
ATOM 10785 N N . PHE A 1 111 ? 0.650 -3.479 -6.377 1.00 10.11 111 PHE A N 6
ATOM 10786 C CA . PHE A 1 111 ? 1.822 -4.306 -6.174 1.00 21.11 111 PHE A CA 6
ATOM 10787 C C . PHE A 1 111 ? 1.755 -5.567 -7.040 1.00 52.14 111 PHE A C 6
ATOM 10788 O O . PHE A 1 111 ? 0.816 -6.367 -6.937 1.00 44.44 111 PHE A O 6
ATOM 10805 N N . VAL A 1 112 ? 2.805 -5.811 -7.815 1.00 64.24 112 VAL A N 6
ATOM 10806 C CA . VAL A 1 112 ? 2.968 -6.928 -8.731 1.00 70.23 112 VAL A CA 6
ATOM 10807 C C . VAL A 1 112 ? 4.294 -7.609 -8.378 1.00 62.33 112 VAL A C 6
ATOM 10808 O O . VAL A 1 112 ? 5.346 -6.964 -8.352 1.00 71.12 112 VAL A O 6
ATOM 10821 N N . GLN A 1 113 ? 4.240 -8.910 -8.077 1.00 74.24 113 GLN A N 6
ATOM 10822 C CA . GLN A 1 113 ? 5.422 -9.714 -7.766 1.00 51.25 113 GLN A CA 6
ATOM 10823 C C . GLN A 1 113 ? 5.542 -10.837 -8.786 1.00 62.52 113 GLN A C 6
ATOM 10824 O O . GLN A 1 113 ? 4.547 -11.371 -9.285 1.00 3.13 113 GLN A O 6
ATOM 10838 N N . ASP A 1 114 ? 6.789 -11.159 -9.096 1.00 4.12 114 ASP A N 6
ATOM 10839 C CA . ASP A 1 114 ? 7.157 -12.224 -10.032 1.00 53.41 114 ASP A CA 6
ATOM 10840 C C . ASP A 1 114 ? 6.982 -13.633 -9.460 1.00 72.11 114 ASP A C 6
ATOM 10841 O O . ASP A 1 114 ? 6.921 -13.844 -8.249 1.00 34.20 114 ASP A O 6
ATOM 10850 N N . ALA A 1 115 ? 6.958 -14.619 -10.356 1.00 34.24 115 ALA A N 6
ATOM 10851 C CA . ALA A 1 115 ? 7.128 -16.039 -10.087 1.00 33.13 115 ALA A CA 6
ATOM 10852 C C . ALA A 1 115 ? 8.581 -16.386 -9.802 1.00 43.42 115 ALA A C 6
ATOM 10853 O O . ALA A 1 115 ? 9.491 -15.730 -10.321 1.00 51.41 115 ALA A O 6
ATOM 10860 N N . ALA A 1 116 ? 8.794 -17.490 -9.090 1.00 31.22 116 ALA A N 6
ATOM 10861 C CA . ALA A 1 116 ? 10.076 -18.177 -9.068 1.00 54.42 116 ALA A CA 6
ATOM 10862 C C . ALA A 1 116 ? 10.441 -18.624 -10.486 1.00 34.32 116 ALA A C 6
ATOM 10863 O O . ALA A 1 116 ? 9.565 -18.850 -11.332 1.00 2.11 116 ALA A O 6
ATOM 10870 N N . LYS A 1 117 ? 11.735 -18.784 -10.751 1.00 10.44 117 LYS A N 6
ATOM 10871 C CA . LYS A 1 117 ? 12.243 -19.388 -11.972 1.00 25.41 117 LYS A CA 6
ATOM 10872 C C . LYS A 1 117 ? 13.286 -20.452 -11.627 1.00 21.41 117 LYS A C 6
ATOM 10873 O O . LYS A 1 117 ? 14.361 -20.526 -12.226 1.00 43.43 117 LYS A O 6
ATOM 10892 N N . GLN A 1 118 ? 12.954 -21.263 -10.633 1.00 22.14 118 GLN A N 6
ATOM 10893 C CA . GLN A 1 118 ? 13.697 -22.453 -10.264 1.00 21.52 118 GLN A CA 6
ATOM 10894 C C . GLN A 1 118 ? 13.665 -23.391 -11.461 1.00 31.51 118 GLN A C 6
ATOM 10895 O O . GLN A 1 118 ? 12.599 -23.490 -12.106 1.00 3.12 118 GLN A O 6
ATOM 10909 N N . GLY A 1 1 ? -9.508 26.516 -16.475 1.00 14.41 1 GLY A N 7
ATOM 10910 C CA . GLY A 1 1 ? -9.942 26.371 -15.083 1.00 3.54 1 GLY A CA 7
ATOM 10911 C C . GLY A 1 1 ? -10.655 27.614 -14.625 1.00 31.13 1 GLY A C 7
ATOM 10912 O O . GLY A 1 1 ? -11.846 27.734 -14.911 1.00 3.31 1 GLY A O 7
ATOM 10916 N N . CYS A 1 2 ? -9.951 28.511 -13.916 1.00 21.24 2 CYS A N 7
ATOM 10917 C CA . CYS A 1 2 ? -10.504 29.712 -13.277 1.00 45.10 2 CYS A CA 7
ATOM 10918 C C . CYS A 1 2 ? -11.817 29.384 -12.555 1.00 24.13 2 CYS A C 7
ATOM 10919 O O . CYS A 1 2 ? -12.808 30.103 -12.653 1.00 63.23 2 CYS A O 7
ATOM 10927 N N . GLU A 1 3 ? -11.822 28.229 -11.890 1.00 13.31 3 GLU A N 7
ATOM 10928 C CA . GLU A 1 3 ? -13.007 27.559 -11.398 1.00 52.43 3 GLU A CA 7
ATOM 10929 C C . GLU A 1 3 ? -13.191 27.928 -9.932 1.00 23.51 3 GLU A C 7
ATOM 10930 O O . GLU A 1 3 ? -12.243 27.868 -9.140 1.00 64.42 3 GLU A O 7
ATOM 10942 N N . LEU A 1 4 ? -14.398 28.384 -9.595 1.00 54.40 4 LEU A N 7
ATOM 10943 C CA . LEU A 1 4 ? -14.761 28.761 -8.237 1.00 21.43 4 LEU A CA 7
ATOM 10944 C C . LEU A 1 4 ? -14.621 27.542 -7.329 1.00 65.43 4 LEU A C 7
ATOM 10945 O O . LEU A 1 4 ? -14.874 26.410 -7.738 1.00 24.11 4 LEU A O 7
ATOM 10961 N N . SER A 1 5 ? -14.147 27.767 -6.113 1.00 33.44 5 SER A N 7
ATOM 10962 C CA . SER A 1 5 ? -13.988 26.779 -5.055 1.00 71.21 5 SER A CA 7
ATOM 10963 C C . SER A 1 5 ? -13.812 27.585 -3.762 1.00 50.23 5 SER A C 7
ATOM 10964 O O . SER A 1 5 ? -13.614 28.805 -3.821 1.00 32.14 5 SER A O 7
ATOM 10972 N N . ASP A 1 6 ? -13.895 26.940 -2.602 1.00 5.04 6 ASP A N 7
ATOM 10973 C CA . ASP A 1 6 ? -13.646 27.621 -1.333 1.00 41.32 6 ASP A CA 7
ATOM 10974 C C . ASP A 1 6 ? -12.142 27.938 -1.258 1.00 64.50 6 ASP A C 7
ATOM 10975 O O . ASP A 1 6 ? -11.343 27.109 -1.710 1.00 71.12 6 ASP A O 7
ATOM 10984 N N . PRO A 1 7 ? -11.698 29.074 -0.688 1.00 10.24 7 PRO A N 7
ATOM 10985 C CA . PRO A 1 7 ? -10.344 29.581 -0.938 1.00 54.11 7 PRO A CA 7
ATOM 10986 C C . PRO A 1 7 ? -9.254 28.681 -0.355 1.00 45.43 7 PRO A C 7
ATOM 10987 O O . PRO A 1 7 ? -8.194 28.529 -0.964 1.00 41.42 7 PRO A O 7
ATOM 10998 N N . ASP A 1 8 ? -9.546 28.069 0.791 1.00 70.44 8 ASP A N 7
ATOM 10999 C CA . ASP A 1 8 ? -8.689 27.147 1.531 1.00 4.41 8 ASP A CA 7
ATOM 11000 C C . ASP A 1 8 ? -9.535 25.959 1.996 1.00 53.00 8 ASP A C 7
ATOM 11001 O O . ASP A 1 8 ? -9.237 25.325 3.009 1.00 73.24 8 ASP A O 7
ATOM 11010 N N . GLY A 1 9 ? -10.630 25.664 1.289 1.00 42.43 9 GLY A N 7
ATOM 11011 C CA . GLY A 1 9 ? -11.507 24.540 1.571 1.00 11.22 9 GLY A CA 7
ATOM 11012 C C . GLY A 1 9 ? -11.568 23.634 0.354 1.00 45.12 9 GLY A C 7
ATOM 11013 O O . GLY A 1 9 ? -12.598 23.559 -0.317 1.00 32.22 9 GLY A O 7
ATOM 11017 N N . LEU A 1 10 ? -10.455 22.968 0.053 1.00 31.45 10 LEU A N 7
ATOM 11018 C CA . LEU A 1 10 ? -10.331 21.911 -0.918 1.00 31.41 10 LEU A CA 7
ATOM 11019 C C . LEU A 1 10 ? -9.831 20.678 -0.164 1.00 74.50 10 LEU A C 7
ATOM 11020 O O . LEU A 1 10 ? -9.352 20.799 0.969 1.00 43.10 10 LEU A O 7
ATOM 11036 N N . ALA A 1 11 ? -9.884 19.507 -0.795 1.00 71.50 11 ALA A N 7
ATOM 11037 C CA . ALA A 1 11 ? -9.092 18.372 -0.355 1.00 41.30 11 ALA A CA 7
ATOM 11038 C C . ALA A 1 11 ? -7.735 18.459 -1.042 1.00 10.02 11 ALA A C 7
ATOM 11039 O O . ALA A 1 11 ? -7.654 18.910 -2.188 1.00 53.24 11 ALA A O 7
ATOM 11046 N N . ASP A 1 12 ? -6.696 17.910 -0.421 1.00 62.33 12 ASP A N 7
ATOM 11047 C CA . ASP A 1 12 ? -5.392 17.693 -1.052 1.00 23.54 12 ASP A CA 7
ATOM 11048 C C . ASP A 1 12 ? -4.953 16.238 -0.848 1.00 10.05 12 ASP A C 7
ATOM 11049 O O . ASP A 1 12 ? -5.557 15.554 -0.022 1.00 44.04 12 ASP A O 7
ATOM 11058 N N . PRO A 1 13 ? -3.964 15.713 -1.591 1.00 61.50 13 PRO A N 7
ATOM 11059 C CA . PRO A 1 13 ? -3.517 14.328 -1.464 1.00 11.11 13 PRO A CA 7
ATOM 11060 C C . PRO A 1 13 ? -2.559 14.134 -0.284 1.00 72.43 13 PRO A C 7
ATOM 11061 O O . PRO A 1 13 ? -2.018 15.087 0.285 1.00 61.21 13 PRO A O 7
ATOM 11072 N N . MET A 1 14 ? -2.286 12.873 0.045 1.00 71.13 14 MET A N 7
ATOM 11073 C CA . MET A 1 14 ? -1.203 12.459 0.929 1.00 31.23 14 MET A CA 7
ATOM 11074 C C . MET A 1 14 ? 0.150 12.605 0.244 1.00 10.14 14 MET A C 7
ATOM 11075 O O . MET A 1 14 ? 0.277 12.342 -0.951 1.00 21.51 14 MET A O 7
ATOM 11089 N N . LYS A 1 15 ? 1.148 13.058 1.011 1.00 25.53 15 LYS A N 7
ATOM 11090 C CA . LYS A 1 15 ? 2.490 13.375 0.528 1.00 53.42 15 LYS A CA 7
ATOM 11091 C C . LYS A 1 15 ? 3.527 12.694 1.402 1.00 72.54 15 LYS A C 7
ATOM 11092 O O . LYS A 1 15 ? 3.778 13.082 2.549 1.00 21.23 15 LYS A O 7
ATOM 11111 N N . TRP A 1 16 ? 4.115 11.649 0.849 1.00 74.32 16 TRP A N 7
ATOM 11112 C CA . TRP A 1 16 ? 4.947 10.694 1.552 1.00 13.25 16 TRP A CA 7
ATOM 11113 C C . TRP A 1 16 ? 6.403 11.142 1.478 1.00 11.14 16 TRP A C 7
ATOM 11114 O O . TRP A 1 16 ? 6.944 11.301 0.380 1.00 13.44 16 TRP A O 7
ATOM 11135 N N . SER A 1 17 ? 7.042 11.347 2.634 1.00 52.11 17 SER A N 7
ATOM 11136 C CA . SER A 1 17 ? 8.450 11.741 2.721 1.00 5.03 17 SER A CA 7
ATOM 11137 C C . SER A 1 17 ? 9.401 10.561 2.912 1.00 1.35 17 SER A C 7
ATOM 11138 O O . SER A 1 17 ? 10.614 10.768 2.959 1.00 21.31 17 SER A O 7
ATOM 11146 N N . LYS A 1 18 ? 8.874 9.351 3.046 1.00 45.11 18 LYS A N 7
ATOM 11147 C CA . LYS A 1 18 ? 9.618 8.108 3.004 1.00 74.21 18 LYS A CA 7
ATOM 11148 C C . LYS A 1 18 ? 8.747 7.237 2.119 1.00 22.52 18 LYS A C 7
ATOM 11149 O O . LYS A 1 18 ? 7.556 7.138 2.418 1.00 52.31 18 LYS A O 7
ATOM 11168 N N . VAL A 1 19 ? 9.294 6.688 1.044 1.00 24.34 19 VAL A N 7
ATOM 11169 C CA . VAL A 1 19 ? 8.685 5.650 0.220 1.00 42.43 19 VAL A CA 7
ATOM 11170 C C . VAL A 1 19 ? 9.816 4.702 -0.183 1.00 10.13 19 VAL A C 7
ATOM 11171 O O . VAL A 1 19 ? 10.968 5.145 -0.266 1.00 44.30 19 VAL A O 7
ATOM 11184 N N . PRO A 1 20 ? 9.530 3.420 -0.449 1.00 1.21 20 PRO A N 7
ATOM 11185 C CA . PRO A 1 20 ? 10.499 2.528 -1.060 1.00 31.24 20 PRO A CA 7
ATOM 11186 C C . PRO A 1 20 ? 10.832 3.047 -2.457 1.00 74.14 20 PRO A C 7
ATOM 11187 O O . PRO A 1 20 ? 9.925 3.318 -3.249 1.00 50.23 20 PRO A O 7
ATOM 11198 N N . SER A 1 21 ? 12.119 3.113 -2.796 1.00 62.11 21 SER A N 7
ATOM 11199 C CA . SER A 1 21 ? 12.589 3.476 -4.129 1.00 33.24 21 SER A CA 7
ATOM 11200 C C . SER A 1 21 ? 11.978 2.585 -5.224 1.00 34.33 21 SER A C 7
ATOM 11201 O O . SER A 1 21 ? 11.928 3.005 -6.379 1.00 41.01 21 SER A O 7
ATOM 11209 N N . GLY A 1 22 ? 11.493 1.384 -4.874 1.00 41.34 22 GLY A N 7
ATOM 11210 C CA . GLY A 1 22 ? 10.855 0.452 -5.795 1.00 4.23 22 GLY A CA 7
ATOM 11211 C C . GLY A 1 22 ? 9.515 0.929 -6.353 1.00 12.44 22 GLY A C 7
ATOM 11212 O O . GLY A 1 22 ? 9.057 0.375 -7.356 1.00 73.30 22 GLY A O 7
ATOM 11216 N N . LEU A 1 23 ? 8.882 1.931 -5.731 1.00 25.15 23 LEU A N 7
ATOM 11217 C CA . LEU A 1 23 ? 7.701 2.613 -6.240 1.00 44.30 23 LEU A CA 7
ATOM 11218 C C . LEU A 1 23 ? 7.982 3.187 -7.627 1.00 73.21 23 LEU A C 7
ATOM 11219 O O . LEU A 1 23 ? 8.884 4.007 -7.804 1.00 41.01 23 LEU A O 7
ATOM 11235 N N . LYS A 1 24 ? 7.183 2.775 -8.607 1.00 61.22 24 LYS A N 7
ATOM 11236 C CA . LYS A 1 24 ? 7.097 3.322 -9.951 1.00 45.10 24 LYS A CA 7
ATOM 11237 C C . LYS A 1 24 ? 5.718 3.950 -10.067 1.00 44.34 24 LYS A C 7
ATOM 11238 O O . LYS A 1 24 ? 4.760 3.275 -10.449 1.00 21.34 24 LYS A O 7
ATOM 11257 N N . ASN A 1 25 ? 5.622 5.240 -9.736 1.00 21.11 25 ASN A N 7
ATOM 11258 C CA . ASN A 1 25 ? 4.434 6.066 -9.969 1.00 65.14 25 ASN A CA 7
ATOM 11259 C C . ASN A 1 25 ? 3.169 5.567 -9.240 1.00 5.42 25 ASN A C 7
ATOM 11260 O O . ASN A 1 25 ? 2.059 5.934 -9.611 1.00 51.22 25 ASN A O 7
ATOM 11271 N N . GLY A 1 26 ? 3.329 4.715 -8.222 1.00 71.41 26 GLY A N 7
ATOM 11272 C CA . GLY A 1 26 ? 2.252 4.115 -7.437 1.00 13.24 26 GLY A CA 7
ATOM 11273 C C . GLY A 1 26 ? 2.199 2.598 -7.602 1.00 63.41 26 GLY A C 7
ATOM 11274 O O . GLY A 1 26 ? 1.654 1.898 -6.756 1.00 21.42 26 GLY A O 7
ATOM 11278 N N . GLU A 1 27 ? 2.803 2.043 -8.650 1.00 33.33 27 GLU A N 7
ATOM 11279 C CA . GLU A 1 27 ? 3.012 0.609 -8.761 1.00 63.44 27 GLU A CA 7
ATOM 11280 C C . GLU A 1 27 ? 4.240 0.250 -7.928 1.00 62.34 27 GLU A C 7
ATOM 11281 O O . GLU A 1 27 ? 5.180 1.040 -7.846 1.00 63.24 27 GLU A O 7
ATOM 11293 N N . LEU A 1 28 ? 4.274 -0.949 -7.356 1.00 5.20 28 LEU A N 7
ATOM 11294 C CA . LEU A 1 28 ? 5.394 -1.478 -6.593 1.00 63.12 28 LEU A CA 7
ATOM 11295 C C . LEU A 1 28 ? 5.781 -2.797 -7.250 1.00 52.11 28 LEU A C 7
ATOM 11296 O O . LEU A 1 28 ? 5.081 -3.797 -7.085 1.00 10.00 28 LEU A O 7
ATOM 11312 N N . LYS A 1 29 ? 6.863 -2.787 -8.033 1.00 34.31 29 LYS A N 7
ATOM 11313 C CA . LYS A 1 29 ? 7.414 -4.016 -8.603 1.00 70.53 29 LYS A CA 7
ATOM 11314 C C . LYS A 1 29 ? 8.045 -4.802 -7.458 1.00 53.24 29 LYS A C 7
ATOM 11315 O O . LYS A 1 29 ? 8.794 -4.202 -6.679 1.00 65.35 29 LYS A O 7
ATOM 11334 N N . VAL A 1 30 ? 7.756 -6.095 -7.346 1.00 51.13 30 VAL A N 7
ATOM 11335 C CA . VAL A 1 30 ? 8.347 -6.953 -6.338 1.00 30.24 30 VAL A CA 7
ATOM 11336 C C . VAL A 1 30 ? 8.742 -8.262 -6.998 1.00 51.03 30 VAL A C 7
ATOM 11337 O O . VAL A 1 30 ? 8.031 -8.815 -7.840 1.00 1.01 30 VAL A O 7
ATOM 11350 N N . GLU A 1 31 ? 9.877 -8.773 -6.551 1.00 41.11 31 GLU A N 7
ATOM 11351 C CA . GLU A 1 31 ? 10.442 -10.005 -7.045 1.00 54.04 31 GLU A CA 7
ATOM 11352 C C . GLU A 1 31 ? 9.822 -11.196 -6.301 1.00 11.20 31 GLU A C 7
ATOM 11353 O O . GLU A 1 31 ? 9.102 -11.030 -5.310 1.00 61.53 31 GLU A O 7
ATOM 11365 N N . ALA A 1 32 ? 10.167 -12.412 -6.719 1.00 34.23 32 ALA A N 7
ATOM 11366 C CA . ALA A 1 32 ? 9.662 -13.645 -6.131 1.00 4.02 32 ALA A CA 7
ATOM 11367 C C . ALA A 1 32 ? 9.969 -13.795 -4.640 1.00 23.10 32 ALA A C 7
ATOM 11368 O O . ALA A 1 32 ? 9.324 -14.598 -3.988 1.00 14.00 32 ALA A O 7
ATOM 11375 N N . GLU A 1 33 ? 10.949 -13.082 -4.094 1.00 64.13 33 GLU A N 7
ATOM 11376 C CA . GLU A 1 33 ? 11.404 -13.207 -2.709 1.00 71.44 33 GLU A CA 7
ATOM 11377 C C . GLU A 1 33 ? 10.541 -12.360 -1.792 1.00 5.00 33 GLU A C 7
ATOM 11378 O O . GLU A 1 33 ? 10.315 -12.690 -0.629 1.00 11.01 33 GLU A O 7
ATOM 11390 N N . GLY A 1 34 ? 10.109 -11.231 -2.340 1.00 53.12 34 GLY A N 7
ATOM 11391 C CA . GLY A 1 34 ? 9.476 -10.174 -1.606 1.00 73.32 34 GLY A CA 7
ATOM 11392 C C . GLY A 1 34 ? 10.508 -9.412 -0.786 1.00 53.31 34 GLY A C 7
ATOM 11393 O O . GLY A 1 34 ? 11.693 -9.758 -0.746 1.00 12.41 34 GLY A O 7
ATOM 11397 N N . GLY A 1 35 ? 10.061 -8.345 -0.142 1.00 23.53 35 GLY A N 7
ATOM 11398 C CA . GLY A 1 35 ? 10.829 -7.630 0.864 1.00 73.34 35 GLY A CA 7
ATOM 11399 C C . GLY A 1 35 ? 9.899 -6.822 1.758 1.00 45.05 35 GLY A C 7
ATOM 11400 O O . GLY A 1 35 ? 8.678 -6.834 1.584 1.00 54.13 35 GLY A O 7
ATOM 11404 N N . SER A 1 36 ? 10.468 -6.099 2.715 1.00 23.33 36 SER A N 7
ATOM 11405 C CA . SER A 1 36 ? 9.781 -5.022 3.413 1.00 52.44 36 SER A CA 7
ATOM 11406 C C . SER A 1 36 ? 9.559 -3.827 2.480 1.00 13.01 36 SER A C 7
ATOM 11407 O O . SER A 1 36 ? 10.152 -3.754 1.398 1.00 51.42 36 SER A O 7
ATOM 11415 N N . SER A 1 37 ? 8.741 -2.859 2.887 1.00 30.14 37 SER A N 7
ATOM 11416 C CA . SER A 1 37 ? 8.815 -1.474 2.442 1.00 11.12 37 SER A CA 7
ATOM 11417 C C . SER A 1 37 ? 8.439 -0.541 3.607 1.00 74.45 37 SER A C 7
ATOM 11418 O O . SER A 1 37 ? 8.152 -1.024 4.701 1.00 64.54 37 SER A O 7
ATOM 11426 N N . LEU A 1 38 ? 8.510 0.785 3.425 1.00 65.10 38 LEU A N 7
ATOM 11427 C CA . LEU A 1 38 ? 8.128 1.774 4.434 1.00 3.43 38 LEU A CA 7
ATOM 11428 C C . LEU A 1 38 ? 7.625 3.032 3.735 1.00 12.43 38 LEU A C 7
ATOM 11429 O O . LEU A 1 38 ? 8.320 3.561 2.869 1.00 52.30 38 LEU A O 7
ATOM 11445 N N . PHE A 1 39 ? 6.466 3.528 4.153 1.00 14.43 39 PHE A N 7
ATOM 11446 C CA . PHE A 1 39 ? 5.809 4.724 3.658 1.00 4.04 39 PHE A CA 7
ATOM 11447 C C . PHE A 1 39 ? 5.495 5.601 4.875 1.00 32.11 39 PHE A C 7
ATOM 11448 O O . PHE A 1 39 ? 4.725 5.187 5.742 1.00 4.15 39 PHE A O 7
ATOM 11465 N N . ALA A 1 40 ? 6.103 6.788 4.980 1.00 63.54 40 ALA A N 7
ATOM 11466 C CA . ALA A 1 40 ? 5.867 7.731 6.075 1.00 12.15 40 ALA A CA 7
ATOM 11467 C C . ALA A 1 40 ? 5.230 8.993 5.499 1.00 22.24 40 ALA A C 7
ATOM 11468 O O . ALA A 1 40 ? 5.813 9.664 4.637 1.00 11.45 40 ALA A O 7
ATOM 11475 N N . CYS A 1 41 ? 4.003 9.281 5.919 1.00 34.54 41 CYS A N 7
ATOM 11476 C CA . CYS A 1 41 ? 3.169 10.337 5.383 1.00 32.13 41 CYS A CA 7
ATOM 11477 C C . CYS A 1 41 ? 3.551 11.633 6.094 1.00 25.42 41 CYS A C 7
ATOM 11478 O O . CYS A 1 41 ? 3.251 11.818 7.272 1.00 25.45 41 CYS A O 7
ATOM 11486 N N . LYS A 1 42 ? 4.236 12.570 5.434 1.00 72.32 42 LYS A N 7
ATOM 11487 C CA . LYS A 1 42 ? 4.624 13.807 6.121 1.00 5.03 42 LYS A CA 7
ATOM 11488 C C . LYS A 1 42 ? 3.496 14.845 6.075 1.00 73.40 42 LYS A C 7
ATOM 11489 O O . LYS A 1 42 ? 3.733 16.053 6.053 1.00 71.51 42 LYS A O 7
ATOM 11508 N N . ASN A 1 43 ? 2.248 14.395 6.007 1.00 44.04 43 ASN A N 7
ATOM 11509 C CA . ASN A 1 43 ? 1.083 15.245 6.202 1.00 65.24 43 ASN A CA 7
ATOM 11510 C C . ASN A 1 43 ? 0.008 14.499 6.991 1.00 53.33 43 ASN A C 7
ATOM 11511 O O . ASN A 1 43 ? -0.429 15.014 8.019 1.00 53.21 43 ASN A O 7
ATOM 11522 N N . TYR A 1 44 ? -0.383 13.288 6.597 1.00 1.25 44 TYR A N 7
ATOM 11523 C CA . TYR A 1 44 ? -1.472 12.574 7.261 1.00 23.53 44 TYR A CA 7
ATOM 11524 C C . TYR A 1 44 ? -0.954 11.554 8.280 1.00 64.54 44 TYR A C 7
ATOM 11525 O O . TYR A 1 44 ? -0.552 10.459 7.908 1.00 4.05 44 TYR A O 7
ATOM 11543 N N . LYS A 1 45 ? -1.007 11.864 9.577 1.00 5.31 45 LYS A N 7
ATOM 11544 C CA . LYS A 1 45 ? -0.601 10.950 10.662 1.00 54.31 45 LYS A CA 7
ATOM 11545 C C . LYS A 1 45 ? -1.764 10.077 11.148 1.00 13.25 45 LYS A C 7
ATOM 11546 O O . LYS A 1 45 ? -1.865 9.737 12.329 1.00 72.34 45 LYS A O 7
ATOM 11565 N N . SER A 1 46 ? -2.701 9.783 10.257 1.00 10.44 46 SER A N 7
ATOM 11566 C CA . SER A 1 46 ? -4.080 9.530 10.643 1.00 3.11 46 SER A CA 7
ATOM 11567 C C . SER A 1 46 ? -4.820 8.811 9.513 1.00 70.21 46 SER A C 7
ATOM 11568 O O . SER A 1 46 ? -5.705 9.390 8.876 1.00 71.32 46 SER A O 7
ATOM 11576 N N . PHE A 1 47 ? -4.431 7.566 9.222 1.00 3.33 47 PHE A N 7
ATOM 11577 C CA . PHE A 1 47 ? -4.912 6.805 8.070 1.00 33.55 47 PHE A CA 7
ATOM 11578 C C . PHE A 1 47 ? -5.077 5.321 8.409 1.00 71.31 47 PHE A C 7
ATOM 11579 O O . PHE A 1 47 ? -4.520 4.849 9.400 1.00 3.00 47 PHE A O 7
ATOM 11596 N N . TRP A 1 48 ? -5.866 4.596 7.611 1.00 51.03 48 TRP A N 7
ATOM 11597 C CA . TRP A 1 48 ? -6.288 3.230 7.914 1.00 33.22 48 TRP A CA 7
ATOM 11598 C C . TRP A 1 48 ? -6.565 2.436 6.636 1.00 12.03 48 TRP A C 7
ATOM 11599 O O . TRP A 1 48 ? -6.443 2.962 5.531 1.00 12.33 48 TRP A O 7
ATOM 11620 N N . ILE A 1 49 ? -6.939 1.164 6.788 1.00 65.54 49 ILE A N 7
ATOM 11621 C CA . ILE A 1 49 ? -7.144 0.218 5.690 1.00 34.54 49 ILE A CA 7
ATOM 11622 C C . ILE A 1 49 ? -8.632 0.198 5.298 1.00 53.44 49 ILE A C 7
ATOM 11623 O O . ILE A 1 49 ? -9.469 -0.169 6.132 1.00 53.32 49 ILE A O 7
ATOM 11639 N N . SER A 1 50 ? -8.956 0.530 4.040 1.00 61.33 50 SER A N 7
ATOM 11640 C CA . SER A 1 50 ? -10.306 0.382 3.481 1.00 21.34 50 SER A CA 7
ATOM 11641 C C . SER A 1 50 ? -10.393 -0.298 2.111 1.00 63.32 50 SER A C 7
ATOM 11642 O O . SER A 1 50 ? -11.502 -0.474 1.607 1.00 24.21 50 SER A O 7
ATOM 11650 N N . SER A 1 51 ? -9.285 -0.715 1.497 1.00 3.23 51 SER A N 7
ATOM 11651 C CA . SER A 1 51 ? -9.335 -1.655 0.383 1.00 34.11 51 SER A CA 7
ATOM 11652 C C . SER A 1 51 ? -8.048 -2.461 0.308 1.00 51.04 51 SER A C 7
ATOM 11653 O O . SER A 1 51 ? -6.962 -1.941 0.579 1.00 65.34 51 SER A O 7
ATOM 11661 N N . VAL A 1 52 ? -8.177 -3.716 -0.103 1.00 22.20 52 VAL A N 7
ATOM 11662 C CA . VAL A 1 52 ? -7.131 -4.711 -0.224 1.00 73.11 52 VAL A CA 7
ATOM 11663 C C . VAL A 1 52 ? -7.519 -5.547 -1.438 1.00 63.32 52 VAL A C 7
ATOM 11664 O O . VAL A 1 52 ? -8.474 -6.322 -1.380 1.00 52.41 52 VAL A O 7
ATOM 11677 N N . LYS A 1 53 ? -6.805 -5.393 -2.555 1.00 71.42 53 LYS A N 7
ATOM 11678 C CA . LYS A 1 53 ? -6.825 -6.405 -3.608 1.00 41.32 53 LYS A CA 7
ATOM 11679 C C . LYS A 1 53 ? -5.761 -7.422 -3.283 1.00 42.24 53 LYS A C 7
ATOM 11680 O O . LYS A 1 53 ? -4.651 -7.027 -2.946 1.00 21.20 53 LYS A O 7
ATOM 11699 N N . GLU A 1 54 ? -6.091 -8.706 -3.396 1.00 62.44 54 GLU A N 7
ATOM 11700 C CA . GLU A 1 54 ? -5.165 -9.786 -3.068 1.00 45.41 54 GLU A CA 7
ATOM 11701 C C . GLU A 1 54 ? -5.220 -10.961 -4.034 1.00 34.33 54 GLU A C 7
ATOM 11702 O O . GLU A 1 54 ? -4.355 -11.822 -3.946 1.00 42.22 54 GLU A O 7
ATOM 11714 N N . GLU A 1 55 ? -6.157 -10.985 -4.988 1.00 70.43 55 GLU A N 7
ATOM 11715 C CA . GLU A 1 55 ? -6.274 -12.094 -5.948 1.00 44.45 55 GLU A CA 7
ATOM 11716 C C . GLU A 1 55 ? -6.301 -11.634 -7.404 1.00 72.32 55 GLU A C 7
ATOM 11717 O O . GLU A 1 55 ? -6.436 -12.446 -8.318 1.00 62.44 55 GLU A O 7
ATOM 11729 N N . GLY A 1 56 ? -6.243 -10.323 -7.613 1.00 73.25 56 GLY A N 7
ATOM 11730 C CA . GLY A 1 56 ? -6.740 -9.682 -8.823 1.00 14.10 56 GLY A CA 7
ATOM 11731 C C . GLY A 1 56 ? -8.122 -9.064 -8.581 1.00 61.33 56 GLY A C 7
ATOM 11732 O O . GLY A 1 56 ? -8.519 -8.158 -9.310 1.00 14.40 56 GLY A O 7
ATOM 11736 N N . LYS A 1 57 ? -8.832 -9.467 -7.518 1.00 44.43 57 LYS A N 7
ATOM 11737 C CA . LYS A 1 57 ? -10.040 -8.807 -7.018 1.00 44.03 57 LYS A CA 7
ATOM 11738 C C . LYS A 1 57 ? -9.716 -8.015 -5.760 1.00 32.44 57 LYS A C 7
ATOM 11739 O O . LYS A 1 57 ? -8.759 -8.358 -5.058 1.00 73.11 57 LYS A O 7
ATOM 11758 N N . PHE A 1 58 ? -10.524 -6.995 -5.486 1.00 34.24 58 PHE A N 7
ATOM 11759 C CA . PHE A 1 58 ? -10.637 -6.299 -4.205 1.00 43.45 58 PHE A CA 7
ATOM 11760 C C . PHE A 1 58 ? -11.425 -7.189 -3.232 1.00 4.20 58 PHE A C 7
ATOM 11761 O O . PHE A 1 58 ? -12.299 -7.946 -3.667 1.00 63.11 58 PHE A O 7
ATOM 11778 N N . LYS A 1 59 ? -11.132 -7.108 -1.929 1.00 70.21 59 LYS A N 7
ATOM 11779 C CA . LYS A 1 59 ? -11.775 -7.892 -0.873 1.00 61.51 59 LYS A CA 7
ATOM 11780 C C . LYS A 1 59 ? -12.028 -7.054 0.388 1.00 44.34 59 LYS A C 7
ATOM 11781 O O . LYS A 1 59 ? -11.656 -5.883 0.457 1.00 73.45 59 LYS A O 7
ATOM 11800 N N . GLU A 1 60 ? -12.608 -7.660 1.418 1.00 70.44 60 GLU A N 7
ATOM 11801 C CA . GLU A 1 60 ? -13.104 -6.947 2.603 1.00 31.10 60 GLU A CA 7
ATOM 11802 C C . GLU A 1 60 ? -12.073 -6.961 3.741 1.00 13.43 60 GLU A C 7
ATOM 11803 O O . GLU A 1 60 ? -11.026 -7.596 3.610 1.00 3.30 60 GLU A O 7
ATOM 11815 N N . ASN A 1 61 ? -12.362 -6.319 4.880 1.00 54.12 61 ASN A N 7
ATOM 11816 C CA . ASN A 1 61 ? -11.428 -6.121 5.983 1.00 50.33 61 ASN A CA 7
ATOM 11817 C C . ASN A 1 61 ? -12.061 -6.527 7.312 1.00 74.25 61 ASN A C 7
ATOM 11818 O O . ASN A 1 61 ? -13.280 -6.644 7.420 1.00 71.45 61 ASN A O 7
ATOM 11829 N N . THR A 1 62 ? -11.225 -6.683 8.335 1.00 72.12 62 THR A N 7
ATOM 11830 C CA . THR A 1 62 ? -11.617 -7.013 9.714 1.00 45.35 62 THR A CA 7
ATOM 11831 C C . THR A 1 62 ? -10.978 -6.078 10.753 1.00 30.41 62 THR A C 7
ATOM 11832 O O . THR A 1 62 ? -11.369 -6.026 11.920 1.00 13.42 62 THR A O 7
ATOM 11843 N N . SER A 1 63 ? -10.004 -5.296 10.314 1.00 71.25 63 SER A N 7
ATOM 11844 C CA . SER A 1 63 ? -9.181 -4.435 11.138 1.00 23.33 63 SER A CA 7
ATOM 11845 C C . SER A 1 63 ? -9.017 -3.114 10.397 1.00 5.10 63 SER A C 7
ATOM 11846 O O . SER A 1 63 ? -9.289 -3.036 9.198 1.00 53.24 63 SER A O 7
ATOM 11854 N N . TYR A 1 64 ? -8.531 -2.090 11.090 1.00 14.14 64 TYR A N 7
ATOM 11855 C CA . TYR A 1 64 ? -8.492 -0.721 10.595 1.00 71.11 64 TYR A CA 7
ATOM 11856 C C . TYR A 1 64 ? -7.134 -0.104 10.899 1.00 43.44 64 TYR A C 7
ATOM 11857 O O . TYR A 1 64 ? -7.076 1.068 11.241 1.00 61.14 64 TYR A O 7
ATOM 11875 N N . LYS A 1 65 ? -6.059 -0.893 10.760 1.00 45.04 65 LYS A N 7
ATOM 11876 C CA . LYS A 1 65 ? -4.635 -0.543 10.850 1.00 50.05 65 LYS A CA 7
ATOM 11877 C C . LYS A 1 65 ? -3.735 -1.777 10.684 1.00 32.14 65 LYS A C 7
ATOM 11878 O O . LYS A 1 65 ? -2.520 -1.618 10.559 1.00 64.42 65 LYS A O 7
ATOM 11897 N N . GLU A 1 66 ? -4.284 -2.991 10.593 1.00 70.31 66 GLU A N 7
ATOM 11898 C CA . GLU A 1 66 ? -3.573 -4.180 10.142 1.00 10.43 66 GLU A CA 7
ATOM 11899 C C . GLU A 1 66 ? -4.408 -4.788 9.009 1.00 52.13 66 GLU A C 7
ATOM 11900 O O . GLU A 1 66 ? -5.614 -4.535 8.912 1.00 22.54 66 GLU A O 7
ATOM 11912 N N . PHE A 1 67 ? -3.781 -5.599 8.164 1.00 30.14 67 PHE A N 7
ATOM 11913 C CA . PHE A 1 67 ? -4.415 -6.699 7.462 1.00 10.12 67 PHE A CA 7
ATOM 11914 C C . PHE A 1 67 ? -3.343 -7.779 7.356 1.00 72.42 67 PHE A C 7
ATOM 11915 O O . PHE A 1 67 ? -2.334 -7.567 6.684 1.00 24.34 67 PHE A O 7
ATOM 11932 N N . ASP A 1 68 ? -3.521 -8.914 8.020 1.00 11.03 68 ASP A N 7
ATOM 11933 C CA . ASP A 1 68 ? -2.731 -10.110 7.748 1.00 65.51 68 ASP A CA 7
ATOM 11934 C C . ASP A 1 68 ? -3.495 -10.994 6.762 1.00 4.34 68 ASP A C 7
ATOM 11935 O O . ASP A 1 68 ? -4.730 -11.031 6.768 1.00 31.40 68 ASP A O 7
ATOM 11944 N N . GLY A 1 69 ? -2.755 -11.702 5.917 1.00 24.51 69 GLY A N 7
ATOM 11945 C CA . GLY A 1 69 ? -3.254 -12.718 5.000 1.00 13.11 69 GLY A CA 7
ATOM 11946 C C . GLY A 1 69 ? -2.139 -13.666 4.584 1.00 25.54 69 GLY A C 7
ATOM 11947 O O . GLY A 1 69 ? -2.084 -14.093 3.429 1.00 65.55 69 GLY A O 7
ATOM 11951 N N . GLY A 1 70 ? -1.224 -13.973 5.505 1.00 43.21 70 GLY A N 7
ATOM 11952 C CA . GLY A 1 70 ? -0.136 -14.900 5.269 1.00 5.33 70 GLY A CA 7
ATOM 11953 C C . GLY A 1 70 ? 0.964 -14.211 4.486 1.00 65.13 70 GLY A C 7
ATOM 11954 O O . GLY A 1 70 ? 1.752 -13.477 5.078 1.00 53.14 70 GLY A O 7
ATOM 11958 N N . TRP A 1 71 ? 1.020 -14.401 3.164 1.00 12.33 71 TRP A N 7
ATOM 11959 C CA . TRP A 1 71 ? 2.198 -14.013 2.380 1.00 11.42 71 TRP A CA 7
ATOM 11960 C C . TRP A 1 71 ? 2.419 -12.498 2.293 1.00 65.12 71 TRP A C 7
ATOM 11961 O O . TRP A 1 71 ? 3.451 -12.054 1.790 1.00 21.10 71 TRP A O 7
ATOM 11982 N N . TYR A 1 72 ? 1.469 -11.695 2.763 1.00 1.32 72 TYR A N 7
ATOM 11983 C CA . TYR A 1 72 ? 1.510 -10.250 2.703 1.00 64.51 72 TYR A CA 7
ATOM 11984 C C . TYR A 1 72 ? 0.912 -9.726 4.004 1.00 64.15 72 TYR A C 7
ATOM 11985 O O . TYR A 1 72 ? -0.225 -10.074 4.341 1.00 23.12 72 TYR A O 7
ATOM 12003 N N . LEU A 1 73 ? 1.680 -8.933 4.751 1.00 12.23 73 LEU A N 7
ATOM 12004 C CA . LEU A 1 73 ? 1.346 -8.498 6.104 1.00 13.14 73 LEU A CA 7
ATOM 12005 C C . LEU A 1 73 ? 1.343 -6.974 6.150 1.00 71.41 73 LEU A C 7
ATOM 12006 O O . LEU A 1 73 ? 2.408 -6.364 6.049 1.00 62.23 73 LEU A O 7
ATOM 12022 N N . VAL A 1 74 ? 0.171 -6.352 6.271 1.00 12.42 74 VAL A N 7
ATOM 12023 C CA . VAL A 1 74 ? -0.038 -4.908 6.149 1.00 34.52 74 VAL A CA 7
ATOM 12024 C C . VAL A 1 74 ? -0.120 -4.338 7.547 1.00 13.43 74 VAL A C 7
ATOM 12025 O O . VAL A 1 74 ? -0.997 -4.733 8.314 1.00 43.11 74 VAL A O 7
ATOM 12038 N N . LYS A 1 75 ? 0.762 -3.406 7.902 1.00 45.33 75 LYS A N 7
ATOM 12039 C CA . LYS A 1 75 ? 0.845 -2.858 9.246 1.00 31.53 75 LYS A CA 7
ATOM 12040 C C . LYS A 1 75 ? 1.021 -1.346 9.159 1.00 33.52 75 LYS A C 7
ATOM 12041 O O . LYS A 1 75 ? 1.852 -0.866 8.389 1.00 1.22 75 LYS A O 7
ATOM 12060 N N . ILE A 1 76 ? 0.206 -0.613 9.915 1.00 12.00 76 ILE A N 7
ATOM 12061 C CA . ILE A 1 76 ? 0.199 0.835 10.015 1.00 42.04 76 ILE A CA 7
ATOM 12062 C C . ILE A 1 76 ? 0.446 1.142 11.492 1.00 62.43 76 ILE A C 7
ATOM 12063 O O . ILE A 1 76 ? -0.464 1.060 12.322 1.00 33.42 76 ILE A O 7
ATOM 12079 N N . GLU A 1 77 ? 1.685 1.506 11.818 1.00 32.23 77 GLU A N 7
ATOM 12080 C CA . GLU A 1 77 ? 2.048 2.055 13.111 1.00 3.11 77 GLU A CA 7
ATOM 12081 C C . GLU A 1 77 ? 2.071 3.569 12.963 1.00 43.23 77 GLU A C 7
ATOM 12082 O O . GLU A 1 77 ? 2.877 4.068 12.185 1.00 32.15 77 GLU A O 7
ATOM 12094 N N . ASP A 1 78 ? 1.214 4.297 13.678 1.00 25.12 78 ASP A N 7
ATOM 12095 C CA . ASP A 1 78 ? 1.099 5.764 13.746 1.00 23.22 78 ASP A CA 7
ATOM 12096 C C . ASP A 1 78 ? 1.165 6.469 12.377 1.00 13.32 78 ASP A C 7
ATOM 12097 O O . ASP A 1 78 ? 0.125 6.627 11.734 1.00 24.54 78 ASP A O 7
ATOM 12106 N N . ASN A 1 79 ? 2.359 6.792 11.863 1.00 4.44 79 ASN A N 7
ATOM 12107 C CA . ASN A 1 79 ? 2.628 7.356 10.556 1.00 31.55 79 ASN A CA 7
ATOM 12108 C C . ASN A 1 79 ? 3.913 6.732 9.960 1.00 42.20 79 ASN A C 7
ATOM 12109 O O . ASN A 1 79 ? 4.905 7.394 9.655 1.00 70.52 79 ASN A O 7
ATOM 12120 N N . GLU A 1 80 ? 3.933 5.411 9.879 1.00 33.54 80 GLU A N 7
ATOM 12121 C CA . GLU A 1 80 ? 4.866 4.539 9.199 1.00 30.35 80 GLU A CA 7
ATOM 12122 C C . GLU A 1 80 ? 4.080 3.286 8.776 1.00 33.45 80 GLU A C 7
ATOM 12123 O O . GLU A 1 80 ? 4.005 2.307 9.524 1.00 62.21 80 GLU A O 7
ATOM 12135 N N . LEU A 1 81 ? 3.478 3.317 7.585 1.00 41.03 81 LEU A N 7
ATOM 12136 C CA . LEU A 1 81 ? 2.935 2.132 6.918 1.00 70.34 81 LEU A CA 7
ATOM 12137 C C . LEU A 1 81 ? 4.121 1.293 6.474 1.00 45.14 81 LEU A C 7
ATOM 12138 O O . LEU A 1 81 ? 5.005 1.818 5.795 1.00 21.41 81 LEU A O 7
ATOM 12154 N N . LYS A 1 82 ? 4.164 0.011 6.821 1.00 5.23 82 LYS A N 7
ATOM 12155 C CA . LYS A 1 82 ? 5.191 -0.900 6.343 1.00 53.22 82 LYS A CA 7
ATOM 12156 C C . LYS A 1 82 ? 4.587 -2.284 6.166 1.00 44.22 82 LYS A C 7
ATOM 12157 O O . LYS A 1 82 ? 3.995 -2.836 7.098 1.00 2.10 82 LYS A O 7
ATOM 12176 N N . VAL A 1 83 ? 4.716 -2.848 4.973 1.00 64.45 83 VAL A N 7
ATOM 12177 C CA . VAL A 1 83 ? 4.293 -4.210 4.689 1.00 1.22 83 VAL A CA 7
ATOM 12178 C C . VAL A 1 83 ? 5.526 -5.102 4.659 1.00 21.54 83 VAL A C 7
ATOM 12179 O O . VAL A 1 83 ? 6.629 -4.622 4.369 1.00 61.43 83 VAL A O 7
ATOM 12192 N N . ILE A 1 84 ? 5.328 -6.395 4.903 1.00 54.25 84 ILE A N 7
ATOM 12193 C CA . ILE A 1 84 ? 6.340 -7.427 4.755 1.00 53.12 84 ILE A CA 7
ATOM 12194 C C . ILE A 1 84 ? 5.743 -8.429 3.772 1.00 63.52 84 ILE A C 7
ATOM 12195 O O . ILE A 1 84 ? 4.621 -8.907 3.962 1.00 10.31 84 ILE A O 7
ATOM 12211 N N . ILE A 1 85 ? 6.466 -8.681 2.681 1.00 74.52 85 ILE A N 7
ATOM 12212 C CA . ILE A 1 85 ? 6.064 -9.575 1.598 1.00 14.34 85 ILE A CA 7
ATOM 12213 C C . ILE A 1 85 ? 6.921 -10.833 1.718 1.00 41.05 85 ILE A C 7
ATOM 12214 O O . ILE A 1 85 ? 8.145 -10.736 1.827 1.00 30.42 85 ILE A O 7
ATOM 12230 N N . ASN A 1 86 ? 6.274 -11.996 1.752 1.00 51.44 86 ASN A N 7
ATOM 12231 C CA . ASN A 1 86 ? 6.936 -13.294 1.799 1.00 63.42 86 ASN A CA 7
ATOM 12232 C C . ASN A 1 86 ? 7.453 -13.674 0.414 1.00 34.50 86 ASN A C 7
ATOM 12233 O O . ASN A 1 86 ? 7.046 -13.116 -0.609 1.00 32.41 86 ASN A O 7
ATOM 12244 N N . ARG A 1 87 ? 8.282 -14.715 0.390 1.00 4.33 87 ARG A N 7
ATOM 12245 C CA . ARG A 1 87 ? 8.743 -15.362 -0.819 1.00 34.31 87 ARG A CA 7
ATOM 12246 C C . ARG A 1 87 ? 7.635 -16.229 -1.390 1.00 1.00 87 ARG A C 7
ATOM 12247 O O . ARG A 1 87 ? 7.051 -17.058 -0.687 1.00 32.10 87 ARG A O 7
ATOM 12268 N N . ASN A 1 88 ? 7.407 -16.071 -2.683 1.00 5.40 88 ASN A N 7
ATOM 12269 C CA . ASN A 1 88 ? 6.488 -16.823 -3.505 1.00 13.24 88 ASN A CA 7
ATOM 12270 C C . ASN A 1 88 ? 7.129 -18.144 -3.895 1.00 1.03 88 ASN A C 7
ATOM 12271 O O . ASN A 1 88 ? 8.116 -18.169 -4.631 1.00 11.03 88 ASN A O 7
ATOM 12282 N N . GLU A 1 89 ? 6.591 -19.244 -3.373 1.00 42.23 89 GLU A N 7
ATOM 12283 C CA . GLU A 1 89 ? 7.096 -20.588 -3.631 1.00 30.30 89 GLU A CA 7
ATOM 12284 C C . GLU A 1 89 ? 6.572 -21.177 -4.949 1.00 24.30 89 GLU A C 7
ATOM 12285 O O . GLU A 1 89 ? 6.790 -22.366 -5.189 1.00 54.25 89 GLU A O 7
ATOM 12297 N N . THR A 1 90 ? 5.813 -20.424 -5.755 1.00 5.03 90 THR A N 7
ATOM 12298 C CA . THR A 1 90 ? 5.135 -20.964 -6.927 1.00 71.34 90 THR A CA 7
ATOM 12299 C C . THR A 1 90 ? 5.639 -20.332 -8.220 1.00 54.13 90 THR A C 7
ATOM 12300 O O . THR A 1 90 ? 6.148 -19.210 -8.254 1.00 10.33 90 THR A O 7
ATOM 12311 N N . ASN A 1 91 ? 5.423 -21.070 -9.305 1.00 53.03 91 ASN A N 7
ATOM 12312 C CA . ASN A 1 91 ? 5.733 -20.712 -10.681 1.00 34.14 91 ASN A CA 7
ATOM 12313 C C . ASN A 1 91 ? 4.796 -19.650 -11.267 1.00 22.44 91 ASN A C 7
ATOM 12314 O O . ASN A 1 91 ? 4.958 -19.316 -12.439 1.00 54.12 91 ASN A O 7
ATOM 12325 N N . ALA A 1 92 ? 3.869 -19.085 -10.487 1.00 44.25 92 ALA A N 7
ATOM 12326 C CA . ALA A 1 92 ? 2.919 -18.090 -10.959 1.00 13.41 92 ALA A CA 7
ATOM 12327 C C . ALA A 1 92 ? 3.114 -16.787 -10.197 1.00 33.53 92 ALA A C 7
ATOM 12328 O O . ALA A 1 92 ? 3.189 -16.781 -8.967 1.00 54.13 92 ALA A O 7
ATOM 12335 N N . SER A 1 93 ? 3.200 -15.692 -10.944 1.00 32.13 93 SER A N 7
ATOM 12336 C CA . SER A 1 93 ? 3.176 -14.336 -10.466 1.00 50.15 93 SER A CA 7
ATOM 12337 C C . SER A 1 93 ? 1.763 -14.008 -9.987 1.00 73.34 93 SER A C 7
ATOM 12338 O O . SER A 1 93 ? 0.790 -14.533 -10.542 1.00 25.33 93 SER A O 7
ATOM 12346 N N . ARG A 1 94 ? 1.636 -13.125 -9.004 1.00 12.03 94 ARG A N 7
ATOM 12347 C CA . ARG A 1 94 ? 0.361 -12.741 -8.412 1.00 41.13 94 ARG A CA 7
ATOM 12348 C C . ARG A 1 94 ? 0.439 -11.259 -8.060 1.00 51.13 94 ARG A C 7
ATOM 12349 O O . ARG A 1 94 ? 1.529 -10.689 -8.078 1.00 3.33 94 ARG A O 7
ATOM 12370 N N . SER A 1 95 ? -0.680 -10.596 -7.768 1.00 62.32 95 SER A N 7
ATOM 12371 C CA . SER A 1 95 ? -0.645 -9.157 -7.511 1.00 61.52 95 SER A CA 7
ATOM 12372 C C . SER A 1 95 ? -1.589 -8.732 -6.384 1.00 41.04 95 SER A C 7
ATOM 12373 O O . SER A 1 95 ? -2.529 -9.444 -6.019 1.00 34.51 95 SER A O 7
ATOM 12381 N N . PHE A 1 96 ? -1.343 -7.534 -5.863 1.00 51.13 96 PHE A N 7
ATOM 12382 C CA . PHE A 1 96 ? -2.003 -6.907 -4.735 1.00 53.35 96 PHE A CA 7
ATOM 12383 C C . PHE A 1 96 ? -2.435 -5.490 -5.101 1.00 10.12 96 PHE A C 7
ATOM 12384 O O . PHE A 1 96 ? -1.996 -4.899 -6.092 1.00 65.53 96 PHE A O 7
ATOM 12401 N N . THR A 1 97 ? -3.226 -4.875 -4.232 1.00 14.21 97 THR A N 7
ATOM 12402 C CA . THR A 1 97 ? -3.256 -3.430 -4.084 1.00 30.31 97 THR A CA 7
ATOM 12403 C C . THR A 1 97 ? -3.514 -3.149 -2.611 1.00 43.23 97 THR A C 7
ATOM 12404 O O . THR A 1 97 ? -4.400 -3.764 -2.017 1.00 63.41 97 THR A O 7
ATOM 12415 N N . VAL A 1 98 ? -2.732 -2.247 -2.035 1.00 13.23 98 VAL A N 7
ATOM 12416 C CA . VAL A 1 98 ? -3.048 -1.570 -0.788 1.00 65.52 98 VAL A CA 7
ATOM 12417 C C . VAL A 1 98 ? -3.589 -0.223 -1.241 1.00 5.30 98 VAL A C 7
ATOM 12418 O O . VAL A 1 98 ? -2.971 0.416 -2.086 1.00 43.44 98 VAL A O 7
ATOM 12431 N N . CYS A 1 99 ? -4.742 0.199 -0.738 1.00 62.55 99 CYS A N 7
ATOM 12432 C CA . CYS A 1 99 ? -5.137 1.593 -0.743 1.00 71.22 99 CYS A CA 7
ATOM 12433 C C . CYS A 1 99 ? -5.362 1.967 0.712 1.00 21.42 99 CYS A C 7
ATOM 12434 O O . CYS A 1 99 ? -5.881 1.141 1.474 1.00 62.11 99 CYS A O 7
ATOM 12442 N N . VAL A 1 100 ? -5.057 3.200 1.095 1.00 50.23 100 VAL A N 7
ATOM 12443 C CA . VAL A 1 100 ? -5.334 3.737 2.422 1.00 71.24 100 VAL A CA 7
ATOM 12444 C C . VAL A 1 100 ? -6.062 5.060 2.231 1.00 12.34 100 VAL A C 7
ATOM 12445 O O . VAL A 1 100 ? -5.696 5.824 1.342 1.00 22.31 100 VAL A O 7
ATOM 12458 N N . GLU A 1 101 ? -7.109 5.318 3.012 1.00 4.32 101 GLU A N 7
ATOM 12459 C CA . GLU A 1 101 ? -7.717 6.633 3.182 1.00 43.41 101 GLU A CA 7
ATOM 12460 C C . GLU A 1 101 ? -7.210 7.209 4.510 1.00 41.13 101 GLU A C 7
ATOM 12461 O O . GLU A 1 101 ? -7.038 6.479 5.496 1.00 74.15 101 GLU A O 7
ATOM 12473 N N . ALA A 1 102 ? -7.018 8.527 4.527 1.00 72.24 102 ALA A N 7
ATOM 12474 C CA . ALA A 1 102 ? -6.695 9.386 5.656 1.00 31.34 102 ALA A CA 7
ATOM 12475 C C . ALA A 1 102 ? -7.769 10.465 5.821 1.00 30.25 102 ALA A C 7
ATOM 12476 O O . ALA A 1 102 ? -7.477 11.576 6.275 1.00 45.11 102 ALA A O 7
ATOM 12483 N N . GLY A 1 103 ? -9.005 10.170 5.437 1.00 54.24 103 GLY A N 7
ATOM 12484 C CA . GLY A 1 103 ? -10.089 11.122 5.317 1.00 70.23 103 GLY A CA 7
ATOM 12485 C C . GLY A 1 103 ? -9.987 11.787 3.959 1.00 54.24 103 GLY A C 7
ATOM 12486 O O . GLY A 1 103 ? -10.182 11.132 2.940 1.00 5.44 103 GLY A O 7
ATOM 12490 N N . ASN A 1 104 ? -9.637 13.072 3.928 1.00 31.11 104 ASN A N 7
ATOM 12491 C CA . ASN A 1 104 ? -9.700 13.867 2.700 1.00 4.41 104 ASN A CA 7
ATOM 12492 C C . ASN A 1 104 ? -8.670 13.458 1.650 1.00 21.11 104 ASN A C 7
ATOM 12493 O O . ASN A 1 104 ? -8.699 14.010 0.550 1.00 34.13 104 ASN A O 7
ATOM 12504 N N . ALA A 1 105 ? -7.788 12.502 1.946 1.00 42.23 105 ALA A N 7
ATOM 12505 C CA . ALA A 1 105 ? -6.855 11.962 0.981 1.00 30.24 105 ALA A CA 7
ATOM 12506 C C . ALA A 1 105 ? -6.821 10.453 1.042 1.00 63.12 105 ALA A C 7
ATOM 12507 O O . ALA A 1 105 ? -7.041 9.868 2.103 1.00 61.21 105 ALA A O 7
ATOM 12514 N N . PHE A 1 106 ? -6.421 9.850 -0.070 1.00 22.21 106 PHE A N 7
ATOM 12515 C CA . PHE A 1 106 ? -6.055 8.454 -0.172 1.00 2.32 106 PHE A CA 7
ATOM 12516 C C . PHE A 1 106 ? -4.889 8.324 -1.157 1.00 30.35 106 PHE A C 7
ATOM 12517 O O . PHE A 1 106 ? -4.596 9.247 -1.923 1.00 52.34 106 PHE A O 7
ATOM 12534 N N . ASP A 1 107 ? -4.218 7.177 -1.145 1.00 62.40 107 ASP A N 7
ATOM 12535 C CA . ASP A 1 107 ? -3.202 6.782 -2.118 1.00 25.24 107 ASP A CA 7
ATOM 12536 C C . ASP A 1 107 ? -3.205 5.262 -2.170 1.00 31.11 107 ASP A C 7
ATOM 12537 O O . ASP A 1 107 ? -3.634 4.596 -1.221 1.00 65.11 107 ASP A O 7
ATOM 12546 N N . GLU A 1 108 ? -2.734 4.705 -3.275 1.00 73.54 108 GLU A N 7
ATOM 12547 C CA . GLU A 1 108 ? -2.977 3.343 -3.701 1.00 43.43 108 GLU A CA 7
ATOM 12548 C C . GLU A 1 108 ? -1.685 2.799 -4.309 1.00 11.42 108 GLU A C 7
ATOM 12549 O O . GLU A 1 108 ? -1.138 3.376 -5.256 1.00 74.22 108 GLU A O 7
ATOM 12561 N N . PHE A 1 109 ? -1.190 1.703 -3.740 1.00 73.42 109 PHE A N 7
ATOM 12562 C CA . PHE A 1 109 ? 0.060 1.046 -4.066 1.00 45.34 109 PHE A CA 7
ATOM 12563 C C . PHE A 1 109 ? -0.227 -0.282 -4.766 1.00 74.15 109 PHE A C 7
ATOM 12564 O O . PHE A 1 109 ? -0.641 -1.257 -4.131 1.00 25.40 109 PHE A O 7
ATOM 12581 N N . LYS A 1 110 ? -0.032 -0.327 -6.086 1.00 10.12 110 LYS A N 7
ATOM 12582 C CA . LYS A 1 110 ? -0.269 -1.505 -6.919 1.00 70.31 110 LYS A CA 7
ATOM 12583 C C . LYS A 1 110 ? 0.941 -2.437 -6.851 1.00 14.32 110 LYS A C 7
ATOM 12584 O O . LYS A 1 110 ? 1.825 -2.384 -7.706 1.00 11.33 110 LYS A O 7
ATOM 12603 N N . PHE A 1 111 ? 1.018 -3.255 -5.809 1.00 32.41 111 PHE A N 7
ATOM 12604 C CA . PHE A 1 111 ? 2.070 -4.251 -5.648 1.00 41.01 111 PHE A CA 7
ATOM 12605 C C . PHE A 1 111 ? 1.854 -5.407 -6.629 1.00 53.25 111 PHE A C 7
ATOM 12606 O O . PHE A 1 111 ? 0.739 -5.906 -6.757 1.00 2.01 111 PHE A O 7
ATOM 12623 N N . VAL A 1 112 ? 2.903 -5.921 -7.260 1.00 52.42 112 VAL A N 7
ATOM 12624 C CA . VAL A 1 112 ? 2.865 -7.071 -8.165 1.00 43.24 112 VAL A CA 7
ATOM 12625 C C . VAL A 1 112 ? 4.078 -7.937 -7.799 1.00 72.55 112 VAL A C 7
ATOM 12626 O O . VAL A 1 112 ? 5.184 -7.401 -7.740 1.00 5.23 112 VAL A O 7
ATOM 12639 N N . GLN A 1 113 ? 3.865 -9.223 -7.492 1.00 23.44 113 GLN A N 7
ATOM 12640 C CA . GLN A 1 113 ? 4.900 -10.177 -7.104 1.00 42.45 113 GLN A CA 7
ATOM 12641 C C . GLN A 1 113 ? 5.107 -11.193 -8.226 1.00 63.52 113 GLN A C 7
ATOM 12642 O O . GLN A 1 113 ? 4.171 -11.858 -8.672 1.00 10.13 113 GLN A O 7
ATOM 12656 N N . ASP A 1 114 ? 6.354 -11.329 -8.664 1.00 71.31 114 ASP A N 7
ATOM 12657 C CA . ASP A 1 114 ? 6.751 -12.317 -9.672 1.00 11.14 114 ASP A CA 7
ATOM 12658 C C . ASP A 1 114 ? 6.708 -13.756 -9.140 1.00 50.03 114 ASP A C 7
ATOM 12659 O O . ASP A 1 114 ? 6.657 -14.008 -7.934 1.00 22.54 114 ASP A O 7
ATOM 12668 N N . ALA A 1 115 ? 6.720 -14.717 -10.067 1.00 43.04 115 ALA A N 7
ATOM 12669 C CA . ALA A 1 115 ? 6.894 -16.139 -9.799 1.00 44.45 115 ALA A CA 7
ATOM 12670 C C . ALA A 1 115 ? 8.336 -16.451 -9.448 1.00 42.23 115 ALA A C 7
ATOM 12671 O O . ALA A 1 115 ? 9.255 -15.778 -9.929 1.00 12.14 115 ALA A O 7
ATOM 12678 N N . ALA A 1 116 ? 8.539 -17.563 -8.744 1.00 34.24 116 ALA A N 7
ATOM 12679 C CA . ALA A 1 116 ? 9.851 -18.175 -8.645 1.00 63.35 116 ALA A CA 7
ATOM 12680 C C . ALA A 1 116 ? 10.300 -18.616 -10.037 1.00 50.15 116 ALA A C 7
ATOM 12681 O O . ALA A 1 116 ? 9.475 -18.910 -10.905 1.00 52.11 116 ALA A O 7
ATOM 12688 N N . LYS A 1 117 ? 11.613 -18.690 -10.249 1.00 2.33 117 LYS A N 7
ATOM 12689 C CA . LYS A 1 117 ? 12.190 -19.267 -11.449 1.00 21.31 117 LYS A CA 7
ATOM 12690 C C . LYS A 1 117 ? 13.347 -20.167 -11.042 1.00 64.11 117 LYS A C 7
ATOM 12691 O O . LYS A 1 117 ? 14.512 -19.773 -11.147 1.00 70.31 117 LYS A O 7
ATOM 12710 N N . GLN A 1 118 ? 13.033 -21.332 -10.479 1.00 2.22 118 GLN A N 7
ATOM 12711 C CA . GLN A 1 118 ? 14.008 -22.241 -9.896 1.00 44.03 118 GLN A CA 7
ATOM 12712 C C . GLN A 1 118 ? 13.691 -23.629 -10.403 1.00 25.11 118 GLN A C 7
ATOM 12713 O O . GLN A 1 118 ? 14.218 -23.981 -11.478 1.00 41.34 118 GLN A O 7
ATOM 12727 N N . GLY A 1 1 ? -12.855 32.228 -11.040 1.00 23.22 1 GLY A N 8
ATOM 12728 C CA . GLY A 1 1 ? -13.913 33.249 -11.194 1.00 65.54 1 GLY A CA 8
ATOM 12729 C C . GLY A 1 1 ? -13.850 34.154 -9.987 1.00 25.42 1 GLY A C 8
ATOM 12730 O O . GLY A 1 1 ? -12.822 34.175 -9.315 1.00 32.35 1 GLY A O 8
ATOM 12734 N N . CYS A 1 2 ? -14.919 34.885 -9.696 1.00 12.14 2 CYS A N 8
ATOM 12735 C CA . CYS A 1 2 ? -15.063 35.559 -8.429 1.00 41.40 2 CYS A CA 8
ATOM 12736 C C . CYS A 1 2 ? -16.560 35.563 -8.178 1.00 1.01 2 CYS A C 8
ATOM 12737 O O . CYS A 1 2 ? -17.285 36.274 -8.866 1.00 51.03 2 CYS A O 8
ATOM 12745 N N . GLU A 1 3 ? -17.001 34.657 -7.318 1.00 25.34 3 GLU A N 8
ATOM 12746 C CA . GLU A 1 3 ? -18.352 34.484 -6.809 1.00 41.41 3 GLU A CA 8
ATOM 12747 C C . GLU A 1 3 ? -18.222 33.447 -5.682 1.00 21.32 3 GLU A C 8
ATOM 12748 O O . GLU A 1 3 ? -17.123 32.923 -5.447 1.00 14.23 3 GLU A O 8
ATOM 12760 N N . LEU A 1 4 ? -19.320 33.116 -5.005 1.00 30.12 4 LEU A N 8
ATOM 12761 C CA . LEU A 1 4 ? -19.417 31.930 -4.164 1.00 11.02 4 LEU A CA 8
ATOM 12762 C C . LEU A 1 4 ? -19.072 30.710 -5.020 1.00 12.43 4 LEU A C 8
ATOM 12763 O O . LEU A 1 4 ? -19.771 30.380 -5.978 1.00 31.53 4 LEU A O 8
ATOM 12779 N N . SER A 1 5 ? -17.951 30.065 -4.717 1.00 61.13 5 SER A N 8
ATOM 12780 C CA . SER A 1 5 ? -17.442 28.854 -5.345 1.00 3.24 5 SER A CA 8
ATOM 12781 C C . SER A 1 5 ? -16.449 28.216 -4.363 1.00 21.25 5 SER A C 8
ATOM 12782 O O . SER A 1 5 ? -16.169 28.790 -3.308 1.00 24.24 5 SER A O 8
ATOM 12790 N N . ASP A 1 6 ? -15.897 27.051 -4.706 1.00 44.43 6 ASP A N 8
ATOM 12791 C CA . ASP A 1 6 ? -15.068 26.217 -3.836 1.00 5.04 6 ASP A CA 8
ATOM 12792 C C . ASP A 1 6 ? -13.659 26.018 -4.421 1.00 1.25 6 ASP A C 8
ATOM 12793 O O . ASP A 1 6 ? -13.233 24.897 -4.718 1.00 12.14 6 ASP A O 8
ATOM 12802 N N . PRO A 1 7 ? -12.879 27.106 -4.551 1.00 50.20 7 PRO A N 8
ATOM 12803 C CA . PRO A 1 7 ? -11.593 27.107 -5.244 1.00 12.45 7 PRO A CA 8
ATOM 12804 C C . PRO A 1 7 ? -10.549 26.202 -4.581 1.00 50.33 7 PRO A C 8
ATOM 12805 O O . PRO A 1 7 ? -9.615 25.782 -5.262 1.00 14.31 7 PRO A O 8
ATOM 12816 N N . ASP A 1 8 ? -10.731 25.890 -3.296 1.00 45.30 8 ASP A N 8
ATOM 12817 C CA . ASP A 1 8 ? -9.818 25.126 -2.444 1.00 12.22 8 ASP A CA 8
ATOM 12818 C C . ASP A 1 8 ? -10.516 23.871 -1.889 1.00 12.44 8 ASP A C 8
ATOM 12819 O O . ASP A 1 8 ? -9.990 23.177 -1.015 1.00 42.13 8 ASP A O 8
ATOM 12828 N N . GLY A 1 9 ? -11.727 23.570 -2.376 1.00 73.22 9 GLY A N 8
ATOM 12829 C CA . GLY A 1 9 ? -12.607 22.521 -1.867 1.00 10.02 9 GLY A CA 8
ATOM 12830 C C . GLY A 1 9 ? -12.300 21.132 -2.432 1.00 21.33 9 GLY A C 8
ATOM 12831 O O . GLY A 1 9 ? -13.215 20.324 -2.613 1.00 71.52 9 GLY A O 8
ATOM 12835 N N . LEU A 1 10 ? -11.043 20.865 -2.778 1.00 25.22 10 LEU A N 8
ATOM 12836 C CA . LEU A 1 10 ? -10.548 19.664 -3.438 1.00 11.24 10 LEU A CA 8
ATOM 12837 C C . LEU A 1 10 ? -9.768 18.801 -2.434 1.00 32.12 10 LEU A C 8
ATOM 12838 O O . LEU A 1 10 ? -9.751 19.108 -1.239 1.00 71.42 10 LEU A O 8
ATOM 12854 N N . ALA A 1 11 ? -9.145 17.716 -2.894 1.00 65.53 11 ALA A N 8
ATOM 12855 C CA . ALA A 1 11 ? -8.368 16.761 -2.114 1.00 71.54 11 ALA A CA 8
ATOM 12856 C C . ALA A 1 11 ? -6.945 16.713 -2.680 1.00 45.33 11 ALA A C 8
ATOM 12857 O O . ALA A 1 11 ? -6.746 16.240 -3.803 1.00 74.32 11 ALA A O 8
ATOM 12864 N N . ASP A 1 12 ? -5.963 17.245 -1.947 1.00 24.13 12 ASP A N 8
ATOM 12865 C CA . ASP A 1 12 ? -4.545 17.147 -2.302 1.00 31.21 12 ASP A CA 8
ATOM 12866 C C . ASP A 1 12 ? -4.073 15.718 -2.027 1.00 43.44 12 ASP A C 8
ATOM 12867 O O . ASP A 1 12 ? -4.569 15.105 -1.079 1.00 52.34 12 ASP A O 8
ATOM 12876 N N . PRO A 1 13 ? -3.056 15.211 -2.739 1.00 61.33 13 PRO A N 8
ATOM 12877 C CA . PRO A 1 13 ? -2.501 13.890 -2.470 1.00 64.24 13 PRO A CA 8
ATOM 12878 C C . PRO A 1 13 ? -1.728 13.833 -1.148 1.00 53.14 13 PRO A C 8
ATOM 12879 O O . PRO A 1 13 ? -1.492 14.866 -0.498 1.00 73.54 13 PRO A O 8
ATOM 12890 N N . MET A 1 14 ? -1.296 12.633 -0.753 1.00 65.34 14 MET A N 8
ATOM 12891 C CA . MET A 1 14 ? -0.406 12.465 0.388 1.00 24.12 14 MET A CA 8
ATOM 12892 C C . MET A 1 14 ? 1.040 12.556 -0.099 1.00 50.31 14 MET A C 8
ATOM 12893 O O . MET A 1 14 ? 1.348 12.311 -1.265 1.00 2.33 14 MET A O 8
ATOM 12907 N N . LYS A 1 15 ? 1.943 12.943 0.798 1.00 50.22 15 LYS A N 8
ATOM 12908 C CA . LYS A 1 15 ? 3.320 13.294 0.476 1.00 45.12 15 LYS A CA 8
ATOM 12909 C C . LYS A 1 15 ? 4.223 12.536 1.418 1.00 51.01 15 LYS A C 8
ATOM 12910 O O . LYS A 1 15 ? 4.336 12.850 2.611 1.00 3.44 15 LYS A O 8
ATOM 12929 N N . TRP A 1 16 ? 4.842 11.504 0.882 1.00 63.44 16 TRP A N 8
ATOM 12930 C CA . TRP A 1 16 ? 5.622 10.550 1.648 1.00 72.10 16 TRP A CA 8
ATOM 12931 C C . TRP A 1 16 ? 7.072 11.008 1.680 1.00 32.35 16 TRP A C 8
ATOM 12932 O O . TRP A 1 16 ? 7.600 11.454 0.657 1.00 25.52 16 TRP A O 8
ATOM 12953 N N . SER A 1 17 ? 7.729 10.884 2.835 1.00 61.54 17 SER A N 8
ATOM 12954 C CA . SER A 1 17 ? 9.149 11.201 2.969 1.00 22.35 17 SER A CA 8
ATOM 12955 C C . SER A 1 17 ? 10.019 10.019 3.420 1.00 41.21 17 SER A C 8
ATOM 12956 O O . SER A 1 17 ? 11.228 10.187 3.561 1.00 53.33 17 SER A O 8
ATOM 12964 N N . LYS A 1 18 ? 9.468 8.813 3.570 1.00 5.31 18 LYS A N 8
ATOM 12965 C CA . LYS A 1 18 ? 10.195 7.581 3.229 1.00 71.51 18 LYS A CA 8
ATOM 12966 C C . LYS A 1 18 ? 9.323 6.882 2.197 1.00 25.13 18 LYS A C 8
ATOM 12967 O O . LYS A 1 18 ? 8.105 6.906 2.371 1.00 72.42 18 LYS A O 8
ATOM 12986 N N . VAL A 1 19 ? 9.929 6.256 1.193 1.00 10.42 19 VAL A N 8
ATOM 12987 C CA . VAL A 1 19 ? 9.347 5.258 0.296 1.00 12.12 19 VAL A CA 8
ATOM 12988 C C . VAL A 1 19 ? 10.484 4.298 -0.091 1.00 61.51 19 VAL A C 8
ATOM 12989 O O . VAL A 1 19 ? 11.661 4.685 -0.029 1.00 72.33 19 VAL A O 8
ATOM 13002 N N . PRO A 1 20 ? 10.176 3.053 -0.472 1.00 71.22 20 PRO A N 8
ATOM 13003 C CA . PRO A 1 20 ? 11.149 2.103 -0.984 1.00 65.24 20 PRO A CA 8
ATOM 13004 C C . PRO A 1 20 ? 11.564 2.473 -2.412 1.00 50.31 20 PRO A C 8
ATOM 13005 O O . PRO A 1 20 ? 10.870 3.216 -3.117 1.00 22.21 20 PRO A O 8
ATOM 13016 N N . SER A 1 21 ? 12.668 1.897 -2.871 1.00 65.13 21 SER A N 8
ATOM 13017 C CA . SER A 1 21 ? 13.199 2.111 -4.211 1.00 33.22 21 SER A CA 8
ATOM 13018 C C . SER A 1 21 ? 12.403 1.344 -5.273 1.00 44.20 21 SER A C 8
ATOM 13019 O O . SER A 1 21 ? 12.524 1.647 -6.461 1.00 65.24 21 SER A O 8
ATOM 13027 N N . GLY A 1 22 ? 11.615 0.333 -4.892 1.00 44.32 22 GLY A N 8
ATOM 13028 C CA . GLY A 1 22 ? 10.884 -0.484 -5.853 1.00 3.12 22 GLY A CA 8
ATOM 13029 C C . GLY A 1 22 ? 9.674 0.244 -6.432 1.00 41.02 22 GLY A C 8
ATOM 13030 O O . GLY A 1 22 ? 9.251 -0.064 -7.548 1.00 63.41 22 GLY A O 8
ATOM 13034 N N . LEU A 1 23 ? 9.134 1.224 -5.701 1.00 34.15 23 LEU A N 8
ATOM 13035 C CA . LEU A 1 23 ? 8.059 2.114 -6.119 1.00 2.21 23 LEU A CA 8
ATOM 13036 C C . LEU A 1 23 ? 8.437 2.864 -7.397 1.00 24.13 23 LEU A C 8
ATOM 13037 O O . LEU A 1 23 ? 9.337 3.706 -7.382 1.00 54.13 23 LEU A O 8
ATOM 13053 N N . LYS A 1 24 ? 7.727 2.580 -8.490 1.00 3.35 24 LYS A N 8
ATOM 13054 C CA . LYS A 1 24 ? 7.895 3.215 -9.791 1.00 34.41 24 LYS A CA 8
ATOM 13055 C C . LYS A 1 24 ? 6.545 3.711 -10.278 1.00 41.41 24 LYS A C 8
ATOM 13056 O O . LYS A 1 24 ? 5.750 2.923 -10.793 1.00 1.42 24 LYS A O 8
ATOM 13075 N N . ASN A 1 25 ? 6.292 5.015 -10.126 1.00 54.00 25 ASN A N 8
ATOM 13076 C CA . ASN A 1 25 ? 5.059 5.681 -10.559 1.00 12.41 25 ASN A CA 8
ATOM 13077 C C . ASN A 1 25 ? 3.846 4.917 -10.006 1.00 63.42 25 ASN A C 8
ATOM 13078 O O . ASN A 1 25 ? 2.996 4.429 -10.750 1.00 31.31 25 ASN A O 8
ATOM 13089 N N . GLY A 1 26 ? 3.862 4.709 -8.685 1.00 32.21 26 GLY A N 8
ATOM 13090 C CA . GLY A 1 26 ? 2.833 4.008 -7.923 1.00 45.14 26 GLY A CA 8
ATOM 13091 C C . GLY A 1 26 ? 2.925 2.483 -7.975 1.00 52.00 26 GLY A C 8
ATOM 13092 O O . GLY A 1 26 ? 2.255 1.806 -7.194 1.00 4.03 26 GLY A O 8
ATOM 13096 N N . GLU A 1 27 ? 3.756 1.922 -8.855 1.00 74.12 27 GLU A N 8
ATOM 13097 C CA . GLU A 1 27 ? 3.791 0.496 -9.122 1.00 21.54 27 GLU A CA 8
ATOM 13098 C C . GLU A 1 27 ? 5.017 -0.133 -8.453 1.00 64.50 27 GLU A C 8
ATOM 13099 O O . GLU A 1 27 ? 6.145 0.211 -8.808 1.00 70.50 27 GLU A O 8
ATOM 13111 N N . LEU A 1 28 ? 4.831 -1.060 -7.510 1.00 13.42 28 LEU A N 8
ATOM 13112 C CA . LEU A 1 28 ? 5.912 -1.755 -6.811 1.00 30.34 28 LEU A CA 8
ATOM 13113 C C . LEU A 1 28 ? 6.044 -3.174 -7.349 1.00 10.01 28 LEU A C 8
ATOM 13114 O O . LEU A 1 28 ? 5.137 -3.992 -7.192 1.00 51.42 28 LEU A O 8
ATOM 13130 N N . LYS A 1 29 ? 7.172 -3.496 -7.980 1.00 42.10 29 LYS A N 8
ATOM 13131 C CA . LYS A 1 29 ? 7.501 -4.891 -8.259 1.00 51.00 29 LYS A CA 8
ATOM 13132 C C . LYS A 1 29 ? 8.140 -5.497 -7.016 1.00 64.43 29 LYS A C 8
ATOM 13133 O O . LYS A 1 29 ? 8.928 -4.820 -6.358 1.00 61.22 29 LYS A O 8
ATOM 13152 N N . VAL A 1 30 ? 7.818 -6.743 -6.705 1.00 65.20 30 VAL A N 8
ATOM 13153 C CA . VAL A 1 30 ? 8.376 -7.548 -5.630 1.00 73.34 30 VAL A CA 8
ATOM 13154 C C . VAL A 1 30 ? 8.903 -8.785 -6.330 1.00 52.11 30 VAL A C 8
ATOM 13155 O O . VAL A 1 30 ? 8.240 -9.344 -7.211 1.00 12.13 30 VAL A O 8
ATOM 13168 N N . GLU A 1 31 ? 10.104 -9.215 -5.967 1.00 45.12 31 GLU A N 8
ATOM 13169 C CA . GLU A 1 31 ? 10.615 -10.463 -6.503 1.00 23.55 31 GLU A CA 8
ATOM 13170 C C . GLU A 1 31 ? 10.114 -11.606 -5.624 1.00 25.43 31 GLU A C 8
ATOM 13171 O O . GLU A 1 31 ? 9.639 -11.378 -4.509 1.00 2.05 31 GLU A O 8
ATOM 13183 N N . ALA A 1 32 ? 10.275 -12.844 -6.085 1.00 22.43 32 ALA A N 8
ATOM 13184 C CA . ALA A 1 32 ? 9.589 -14.000 -5.532 1.00 25.14 32 ALA A CA 8
ATOM 13185 C C . ALA A 1 32 ? 9.935 -14.339 -4.081 1.00 53.01 32 ALA A C 8
ATOM 13186 O O . ALA A 1 32 ? 9.263 -15.178 -3.494 1.00 70.14 32 ALA A O 8
ATOM 13193 N N . GLU A 1 33 ? 10.941 -13.705 -3.496 1.00 64.32 33 GLU A N 8
ATOM 13194 C CA . GLU A 1 33 ? 11.388 -13.926 -2.127 1.00 52.21 33 GLU A CA 8
ATOM 13195 C C . GLU A 1 33 ? 10.559 -13.095 -1.153 1.00 22.53 33 GLU A C 8
ATOM 13196 O O . GLU A 1 33 ? 10.648 -13.283 0.061 1.00 14.14 33 GLU A O 8
ATOM 13208 N N . GLY A 1 34 ? 9.773 -12.161 -1.687 1.00 63.42 34 GLY A N 8
ATOM 13209 C CA . GLY A 1 34 ? 9.147 -11.104 -0.935 1.00 21.41 34 GLY A CA 8
ATOM 13210 C C . GLY A 1 34 ? 10.215 -10.162 -0.380 1.00 52.00 34 GLY A C 8
ATOM 13211 O O . GLY A 1 34 ? 11.419 -10.374 -0.571 1.00 13.44 34 GLY A O 8
ATOM 13215 N N . GLY A 1 35 ? 9.783 -9.070 0.231 1.00 73.31 35 GLY A N 8
ATOM 13216 C CA . GLY A 1 35 ? 10.649 -8.189 0.996 1.00 71.52 35 GLY A CA 8
ATOM 13217 C C . GLY A 1 35 ? 9.840 -7.155 1.762 1.00 22.12 35 GLY A C 8
ATOM 13218 O O . GLY A 1 35 ? 8.611 -7.080 1.625 1.00 23.45 35 GLY A O 8
ATOM 13222 N N . SER A 1 36 ? 10.529 -6.357 2.572 1.00 10.25 36 SER A N 8
ATOM 13223 C CA . SER A 1 36 ? 9.939 -5.283 3.359 1.00 62.20 36 SER A CA 8
ATOM 13224 C C . SER A 1 36 ? 9.821 -4.017 2.497 1.00 13.45 36 SER A C 8
ATOM 13225 O O . SER A 1 36 ? 10.651 -3.805 1.609 1.00 53.40 36 SER A O 8
ATOM 13233 N N . SER A 1 37 ? 8.879 -3.122 2.806 1.00 72.11 37 SER A N 8
ATOM 13234 C CA . SER A 1 37 ? 8.901 -1.732 2.381 1.00 11.41 37 SER A CA 8
ATOM 13235 C C . SER A 1 37 ? 8.388 -0.865 3.532 1.00 32.51 37 SER A C 8
ATOM 13236 O O . SER A 1 37 ? 7.685 -1.358 4.421 1.00 41.12 37 SER A O 8
ATOM 13244 N N . LEU A 1 38 ? 8.722 0.425 3.488 1.00 11.01 38 LEU A N 8
ATOM 13245 C CA . LEU A 1 38 ? 8.410 1.430 4.492 1.00 41.42 38 LEU A CA 8
ATOM 13246 C C . LEU A 1 38 ? 7.986 2.687 3.759 1.00 44.03 38 LEU A C 8
ATOM 13247 O O . LEU A 1 38 ? 8.684 3.126 2.843 1.00 24.33 38 LEU A O 8
ATOM 13263 N N . PHE A 1 39 ? 6.883 3.281 4.194 1.00 70.23 39 PHE A N 8
ATOM 13264 C CA . PHE A 1 39 ? 6.352 4.513 3.653 1.00 44.21 39 PHE A CA 8
ATOM 13265 C C . PHE A 1 39 ? 6.054 5.402 4.855 1.00 31.24 39 PHE A C 8
ATOM 13266 O O . PHE A 1 39 ? 5.065 5.188 5.554 1.00 34.34 39 PHE A O 8
ATOM 13283 N N . ALA A 1 40 ? 6.947 6.343 5.168 1.00 70.10 40 ALA A N 8
ATOM 13284 C CA . ALA A 1 40 ? 6.700 7.330 6.212 1.00 21.45 40 ALA A CA 8
ATOM 13285 C C . ALA A 1 40 ? 5.957 8.468 5.542 1.00 72.31 40 ALA A C 8
ATOM 13286 O O . ALA A 1 40 ? 6.544 9.165 4.706 1.00 51.23 40 ALA A O 8
ATOM 13293 N N . CYS A 1 41 ? 4.677 8.654 5.857 1.00 42.42 41 CYS A N 8
ATOM 13294 C CA . CYS A 1 41 ? 3.996 9.851 5.399 1.00 25.33 41 CYS A CA 8
ATOM 13295 C C . CYS A 1 41 ? 4.647 11.044 6.108 1.00 71.44 41 CYS A C 8
ATOM 13296 O O . CYS A 1 41 ? 5.177 10.879 7.215 1.00 65.40 41 CYS A O 8
ATOM 13304 N N . LYS A 1 42 ? 4.617 12.234 5.495 1.00 21.51 42 LYS A N 8
ATOM 13305 C CA . LYS A 1 42 ? 5.057 13.457 6.163 1.00 54.23 42 LYS A CA 8
ATOM 13306 C C . LYS A 1 42 ? 4.008 14.578 6.135 1.00 50.24 42 LYS A C 8
ATOM 13307 O O . LYS A 1 42 ? 4.258 15.645 6.694 1.00 21.15 42 LYS A O 8
ATOM 13326 N N . ASN A 1 43 ? 2.841 14.385 5.508 1.00 30.41 43 ASN A N 8
ATOM 13327 C CA . ASN A 1 43 ? 1.747 15.369 5.535 1.00 62.42 43 ASN A CA 8
ATOM 13328 C C . ASN A 1 43 ? 0.439 14.804 6.089 1.00 21.34 43 ASN A C 8
ATOM 13329 O O . ASN A 1 43 ? -0.531 15.557 6.201 1.00 42.20 43 ASN A O 8
ATOM 13340 N N . TYR A 1 44 ? 0.412 13.525 6.469 1.00 10.25 44 TYR A N 8
ATOM 13341 C CA . TYR A 1 44 ? -0.674 12.895 7.202 1.00 32.32 44 TYR A CA 8
ATOM 13342 C C . TYR A 1 44 ? -0.069 12.081 8.346 1.00 31.44 44 TYR A C 8
ATOM 13343 O O . TYR A 1 44 ? 1.062 11.594 8.246 1.00 42.02 44 TYR A O 8
ATOM 13361 N N . LYS A 1 45 ? -0.810 11.952 9.446 1.00 62.23 45 LYS A N 8
ATOM 13362 C CA . LYS A 1 45 ? -0.481 11.195 10.656 1.00 13.35 45 LYS A CA 8
ATOM 13363 C C . LYS A 1 45 ? -1.791 10.568 11.141 1.00 25.55 45 LYS A C 8
ATOM 13364 O O . LYS A 1 45 ? -2.214 10.743 12.287 1.00 3.14 45 LYS A O 8
ATOM 13383 N N . SER A 1 46 ? -2.484 9.947 10.196 1.00 30.31 46 SER A N 8
ATOM 13384 C CA . SER A 1 46 ? -3.866 9.522 10.287 1.00 1.25 46 SER A CA 8
ATOM 13385 C C . SER A 1 46 ? -4.192 8.846 8.954 1.00 1.45 46 SER A C 8
ATOM 13386 O O . SER A 1 46 ? -4.635 9.532 8.035 1.00 34.32 46 SER A O 8
ATOM 13394 N N . PHE A 1 47 ? -3.905 7.551 8.793 1.00 31.45 47 PHE A N 8
ATOM 13395 C CA . PHE A 1 47 ? -4.338 6.790 7.620 1.00 34.43 47 PHE A CA 8
ATOM 13396 C C . PHE A 1 47 ? -4.619 5.344 8.018 1.00 65.32 47 PHE A C 8
ATOM 13397 O O . PHE A 1 47 ? -4.035 4.842 8.978 1.00 24.12 47 PHE A O 8
ATOM 13414 N N . TRP A 1 48 ? -5.508 4.670 7.290 1.00 32.43 48 TRP A N 8
ATOM 13415 C CA . TRP A 1 48 ? -5.942 3.314 7.610 1.00 62.53 48 TRP A CA 8
ATOM 13416 C C . TRP A 1 48 ? -6.176 2.503 6.340 1.00 22.41 48 TRP A C 8
ATOM 13417 O O . TRP A 1 48 ? -6.230 3.039 5.230 1.00 12.15 48 TRP A O 8
ATOM 13438 N N . ILE A 1 49 ? -6.303 1.191 6.519 1.00 30.31 49 ILE A N 8
ATOM 13439 C CA . ILE A 1 49 ? -6.551 0.200 5.490 1.00 14.25 49 ILE A CA 8
ATOM 13440 C C . ILE A 1 49 ? -8.060 0.215 5.227 1.00 42.23 49 ILE A C 8
ATOM 13441 O O . ILE A 1 49 ? -8.829 -0.032 6.158 1.00 54.41 49 ILE A O 8
ATOM 13457 N N . SER A 1 50 ? -8.492 0.445 3.984 1.00 72.31 50 SER A N 8
ATOM 13458 C CA . SER A 1 50 ? -9.891 0.227 3.603 1.00 64.53 50 SER A CA 8
ATOM 13459 C C . SER A 1 50 ? -10.015 -0.386 2.197 1.00 13.23 50 SER A C 8
ATOM 13460 O O . SER A 1 50 ? -11.098 -0.856 1.836 1.00 63.21 50 SER A O 8
ATOM 13468 N N . SER A 1 51 ? -8.934 -0.507 1.409 1.00 42.33 51 SER A N 8
ATOM 13469 C CA . SER A 1 51 ? -8.969 -1.330 0.203 1.00 63.23 51 SER A CA 8
ATOM 13470 C C . SER A 1 51 ? -7.674 -2.102 -0.056 1.00 11.45 51 SER A C 8
ATOM 13471 O O . SER A 1 51 ? -6.566 -1.604 0.157 1.00 30.51 51 SER A O 8
ATOM 13479 N N . VAL A 1 52 ? -7.853 -3.335 -0.536 1.00 14.31 52 VAL A N 8
ATOM 13480 C CA . VAL A 1 52 ? -6.839 -4.329 -0.865 1.00 2.02 52 VAL A CA 8
ATOM 13481 C C . VAL A 1 52 ? -7.303 -5.124 -2.119 1.00 33.21 52 VAL A C 8
ATOM 13482 O O . VAL A 1 52 ? -8.485 -5.096 -2.484 1.00 64.43 52 VAL A O 8
ATOM 13495 N N . LYS A 1 53 ? -6.409 -5.870 -2.782 1.00 32.55 53 LYS A N 8
ATOM 13496 C CA . LYS A 1 53 ? -6.667 -6.861 -3.850 1.00 11.34 53 LYS A CA 8
ATOM 13497 C C . LYS A 1 53 ? -5.797 -8.080 -3.562 1.00 65.20 53 LYS A C 8
ATOM 13498 O O . LYS A 1 53 ? -4.837 -7.943 -2.815 1.00 73.11 53 LYS A O 8
ATOM 13517 N N . GLU A 1 54 ? -6.061 -9.232 -4.182 1.00 72.33 54 GLU A N 8
ATOM 13518 C CA . GLU A 1 54 ? -5.082 -10.330 -4.231 1.00 71.50 54 GLU A CA 8
ATOM 13519 C C . GLU A 1 54 ? -5.249 -11.245 -5.455 1.00 13.41 54 GLU A C 8
ATOM 13520 O O . GLU A 1 54 ? -4.355 -12.025 -5.766 1.00 70.33 54 GLU A O 8
ATOM 13532 N N . GLU A 1 55 ? -6.375 -11.155 -6.174 1.00 5.03 55 GLU A N 8
ATOM 13533 C CA . GLU A 1 55 ? -6.806 -12.156 -7.161 1.00 70.13 55 GLU A CA 8
ATOM 13534 C C . GLU A 1 55 ? -7.360 -11.479 -8.429 1.00 23.43 55 GLU A C 8
ATOM 13535 O O . GLU A 1 55 ? -8.363 -11.882 -9.008 1.00 31.55 55 GLU A O 8
ATOM 13547 N N . GLY A 1 56 ? -6.810 -10.320 -8.779 1.00 44.20 56 GLY A N 8
ATOM 13548 C CA . GLY A 1 56 ? -7.354 -9.409 -9.785 1.00 4.43 56 GLY A CA 8
ATOM 13549 C C . GLY A 1 56 ? -8.622 -8.693 -9.285 1.00 21.13 56 GLY A C 8
ATOM 13550 O O . GLY A 1 56 ? -9.060 -7.711 -9.886 1.00 44.40 56 GLY A O 8
ATOM 13554 N N . LYS A 1 57 ? -9.198 -9.152 -8.168 1.00 54.31 57 LYS A N 8
ATOM 13555 C CA . LYS A 1 57 ? -10.411 -8.656 -7.542 1.00 2.24 57 LYS A CA 8
ATOM 13556 C C . LYS A 1 57 ? -10.086 -7.988 -6.220 1.00 4.25 57 LYS A C 8
ATOM 13557 O O . LYS A 1 57 ? -9.024 -8.251 -5.641 1.00 64.40 57 LYS A O 8
ATOM 13576 N N . PHE A 1 58 ? -10.998 -7.149 -5.741 1.00 34.12 58 PHE A N 8
ATOM 13577 C CA . PHE A 1 58 ? -10.826 -6.439 -4.486 1.00 73.31 58 PHE A CA 8
ATOM 13578 C C . PHE A 1 58 ? -11.236 -7.348 -3.341 1.00 32.33 58 PHE A C 8
ATOM 13579 O O . PHE A 1 58 ? -12.198 -8.112 -3.436 1.00 22.55 58 PHE A O 8
ATOM 13596 N N . LYS A 1 59 ? -10.477 -7.265 -2.256 1.00 22.23 59 LYS A N 8
ATOM 13597 C CA . LYS A 1 59 ? -10.708 -7.996 -1.019 1.00 4.34 59 LYS A CA 8
ATOM 13598 C C . LYS A 1 59 ? -11.713 -7.250 -0.153 1.00 71.42 59 LYS A C 8
ATOM 13599 O O . LYS A 1 59 ? -12.234 -6.206 -0.552 1.00 42.14 59 LYS A O 8
ATOM 13618 N N . GLU A 1 60 ? -12.025 -7.825 0.999 1.00 21.42 60 GLU A N 8
ATOM 13619 C CA . GLU A 1 60 ? -12.823 -7.203 2.043 1.00 30.25 60 GLU A CA 8
ATOM 13620 C C . GLU A 1 60 ? -11.887 -6.902 3.221 1.00 14.45 60 GLU A C 8
ATOM 13621 O O . GLU A 1 60 ? -10.799 -7.479 3.320 1.00 54.23 60 GLU A O 8
ATOM 13633 N N . ASN A 1 61 ? -12.284 -5.972 4.092 1.00 45.41 61 ASN A N 8
ATOM 13634 C CA . ASN A 1 61 ? -11.461 -5.394 5.150 1.00 42.30 61 ASN A CA 8
ATOM 13635 C C . ASN A 1 61 ? -12.282 -5.335 6.436 1.00 23.42 61 ASN A C 8
ATOM 13636 O O . ASN A 1 61 ? -13.490 -5.112 6.384 1.00 74.42 61 ASN A O 8
ATOM 13647 N N . THR A 1 62 ? -11.624 -5.519 7.580 1.00 25.35 62 THR A N 8
ATOM 13648 C CA . THR A 1 62 ? -12.268 -5.701 8.881 1.00 54.14 62 THR A CA 8
ATOM 13649 C C . THR A 1 62 ? -11.515 -5.029 10.041 1.00 62.51 62 THR A C 8
ATOM 13650 O O . THR A 1 62 ? -12.004 -4.997 11.175 1.00 72.41 62 THR A O 8
ATOM 13661 N N . SER A 1 63 ? -10.350 -4.457 9.752 1.00 50.02 63 SER A N 8
ATOM 13662 C CA . SER A 1 63 ? -9.460 -3.845 10.725 1.00 62.13 63 SER A CA 8
ATOM 13663 C C . SER A 1 63 ? -8.713 -2.702 10.042 1.00 50.11 63 SER A C 8
ATOM 13664 O O . SER A 1 63 ? -8.560 -2.714 8.819 1.00 71.21 63 SER A O 8
ATOM 13672 N N . TYR A 1 64 ? -8.244 -1.712 10.801 1.00 41.43 64 TYR A N 8
ATOM 13673 C CA . TYR A 1 64 ? -7.842 -0.434 10.214 1.00 22.41 64 TYR A CA 8
ATOM 13674 C C . TYR A 1 64 ? -6.338 -0.219 10.142 1.00 64.31 64 TYR A C 8
ATOM 13675 O O . TYR A 1 64 ? -5.902 0.506 9.250 1.00 74.10 64 TYR A O 8
ATOM 13693 N N . LYS A 1 65 ? -5.522 -0.818 11.009 1.00 53.11 65 LYS A N 8
ATOM 13694 C CA . LYS A 1 65 ? -4.085 -0.511 11.045 1.00 31.21 65 LYS A CA 8
ATOM 13695 C C . LYS A 1 65 ? -3.242 -1.731 10.738 1.00 2.15 65 LYS A C 8
ATOM 13696 O O . LYS A 1 65 ? -2.052 -1.584 10.457 1.00 54.24 65 LYS A O 8
ATOM 13715 N N . GLU A 1 66 ? -3.840 -2.916 10.708 1.00 65.41 66 GLU A N 8
ATOM 13716 C CA . GLU A 1 66 ? -3.144 -4.149 10.443 1.00 43.32 66 GLU A CA 8
ATOM 13717 C C . GLU A 1 66 ? -3.999 -5.044 9.554 1.00 3.33 66 GLU A C 8
ATOM 13718 O O . GLU A 1 66 ? -5.227 -4.932 9.536 1.00 25.35 66 GLU A O 8
ATOM 13730 N N . PHE A 1 67 ? -3.345 -5.927 8.800 1.00 51.01 67 PHE A N 8
ATOM 13731 C CA . PHE A 1 67 ? -3.997 -6.894 7.928 1.00 65.12 67 PHE A CA 8
ATOM 13732 C C . PHE A 1 67 ? -2.982 -7.995 7.643 1.00 3.05 67 PHE A C 8
ATOM 13733 O O . PHE A 1 67 ? -1.862 -7.696 7.223 1.00 34.43 67 PHE A O 8
ATOM 13750 N N . ASP A 1 68 ? -3.351 -9.252 7.857 1.00 63.51 68 ASP A N 8
ATOM 13751 C CA . ASP A 1 68 ? -2.560 -10.421 7.511 1.00 33.13 68 ASP A CA 8
ATOM 13752 C C . ASP A 1 68 ? -3.240 -11.144 6.354 1.00 3.42 68 ASP A C 8
ATOM 13753 O O . ASP A 1 68 ? -4.460 -11.302 6.332 1.00 72.43 68 ASP A O 8
ATOM 13762 N N . GLY A 1 69 ? -2.437 -11.541 5.372 1.00 50.24 69 GLY A N 8
ATOM 13763 C CA . GLY A 1 69 ? -2.878 -12.106 4.103 1.00 31.31 69 GLY A CA 8
ATOM 13764 C C . GLY A 1 69 ? -2.322 -13.501 3.823 1.00 54.20 69 GLY A C 8
ATOM 13765 O O . GLY A 1 69 ? -2.353 -13.950 2.678 1.00 10.05 69 GLY A O 8
ATOM 13769 N N . GLY A 1 70 ? -1.752 -14.182 4.818 1.00 54.03 70 GLY A N 8
ATOM 13770 C CA . GLY A 1 70 ? -1.073 -15.454 4.631 1.00 31.44 70 GLY A CA 8
ATOM 13771 C C . GLY A 1 70 ? 0.354 -15.203 4.166 1.00 24.25 70 GLY A C 8
ATOM 13772 O O . GLY A 1 70 ? 1.291 -15.371 4.946 1.00 43.00 70 GLY A O 8
ATOM 13776 N N . TRP A 1 71 ? 0.539 -14.735 2.931 1.00 12.13 71 TRP A N 8
ATOM 13777 C CA . TRP A 1 71 ? 1.853 -14.451 2.351 1.00 65.23 71 TRP A CA 8
ATOM 13778 C C . TRP A 1 71 ? 2.248 -12.973 2.469 1.00 64.12 71 TRP A C 8
ATOM 13779 O O . TRP A 1 71 ? 3.214 -12.542 1.835 1.00 74.13 71 TRP A O 8
ATOM 13800 N N . TYR A 1 72 ? 1.505 -12.175 3.238 1.00 34.45 72 TYR A N 8
ATOM 13801 C CA . TYR A 1 72 ? 1.546 -10.732 3.217 1.00 54.23 72 TYR A CA 8
ATOM 13802 C C . TYR A 1 72 ? 1.179 -10.268 4.625 1.00 72.22 72 TYR A C 8
ATOM 13803 O O . TYR A 1 72 ? 0.309 -10.875 5.258 1.00 13.03 72 TYR A O 8
ATOM 13821 N N . LEU A 1 73 ? 1.814 -9.203 5.124 1.00 74.43 73 LEU A N 8
ATOM 13822 C CA . LEU A 1 73 ? 1.529 -8.643 6.446 1.00 54.02 73 LEU A CA 8
ATOM 13823 C C . LEU A 1 73 ? 1.634 -7.117 6.405 1.00 45.00 73 LEU A C 8
ATOM 13824 O O . LEU A 1 73 ? 2.661 -6.598 5.954 1.00 11.13 73 LEU A O 8
ATOM 13840 N N . VAL A 1 74 ? 0.616 -6.392 6.859 1.00 42.20 74 VAL A N 8
ATOM 13841 C CA . VAL A 1 74 ? 0.535 -4.926 6.799 1.00 73.43 74 VAL A CA 8
ATOM 13842 C C . VAL A 1 74 ? 0.472 -4.385 8.222 1.00 70.51 74 VAL A C 8
ATOM 13843 O O . VAL A 1 74 ? -0.293 -4.929 9.017 1.00 2.42 74 VAL A O 8
ATOM 13856 N N . LYS A 1 75 ? 1.237 -3.332 8.542 1.00 72.53 75 LYS A N 8
ATOM 13857 C CA . LYS A 1 75 ? 1.309 -2.715 9.869 1.00 1.02 75 LYS A CA 8
ATOM 13858 C C . LYS A 1 75 ? 1.502 -1.212 9.716 1.00 44.23 75 LYS A C 8
ATOM 13859 O O . LYS A 1 75 ? 2.572 -0.761 9.313 1.00 51.21 75 LYS A O 8
ATOM 13878 N N . ILE A 1 76 ? 0.451 -0.440 9.976 1.00 64.30 76 ILE A N 8
ATOM 13879 C CA . ILE A 1 76 ? 0.498 1.019 10.052 1.00 61.14 76 ILE A CA 8
ATOM 13880 C C . ILE A 1 76 ? 0.862 1.349 11.491 1.00 53.30 76 ILE A C 8
ATOM 13881 O O . ILE A 1 76 ? 0.077 1.030 12.388 1.00 30.24 76 ILE A O 8
ATOM 13897 N N . GLU A 1 77 ? 1.992 2.016 11.724 1.00 12.33 77 GLU A N 8
ATOM 13898 C CA . GLU A 1 77 ? 2.299 2.606 13.013 1.00 43.11 77 GLU A CA 8
ATOM 13899 C C . GLU A 1 77 ? 2.591 4.093 12.897 1.00 22.42 77 GLU A C 8
ATOM 13900 O O . GLU A 1 77 ? 3.645 4.507 12.411 1.00 4.43 77 GLU A O 8
ATOM 13912 N N . ASP A 1 78 ? 1.636 4.879 13.391 1.00 43.40 78 ASP A N 8
ATOM 13913 C CA . ASP A 1 78 ? 1.696 6.309 13.686 1.00 21.52 78 ASP A CA 8
ATOM 13914 C C . ASP A 1 78 ? 1.646 7.157 12.424 1.00 2.02 78 ASP A C 8
ATOM 13915 O O . ASP A 1 78 ? 0.661 7.857 12.180 1.00 21.53 78 ASP A O 8
ATOM 13924 N N . ASN A 1 79 ? 2.692 7.067 11.596 1.00 54.12 79 ASN A N 8
ATOM 13925 C CA . ASN A 1 79 ? 2.737 7.612 10.243 1.00 10.34 79 ASN A CA 8
ATOM 13926 C C . ASN A 1 79 ? 3.631 6.787 9.316 1.00 25.13 79 ASN A C 8
ATOM 13927 O O . ASN A 1 79 ? 3.864 7.201 8.178 1.00 34.15 79 ASN A O 8
ATOM 13938 N N . GLU A 1 80 ? 4.127 5.630 9.762 1.00 64.14 80 GLU A N 8
ATOM 13939 C CA . GLU A 1 80 ? 4.924 4.711 8.972 1.00 24.42 80 GLU A CA 8
ATOM 13940 C C . GLU A 1 80 ? 4.069 3.497 8.622 1.00 52.32 80 GLU A C 8
ATOM 13941 O O . GLU A 1 80 ? 3.750 2.670 9.476 1.00 65.44 80 GLU A O 8
ATOM 13953 N N . LEU A 1 81 ? 3.678 3.419 7.355 1.00 73.14 81 LEU A N 8
ATOM 13954 C CA . LEU A 1 81 ? 3.092 2.248 6.718 1.00 5.44 81 LEU A CA 8
ATOM 13955 C C . LEU A 1 81 ? 4.267 1.275 6.525 1.00 10.22 81 LEU A C 8
ATOM 13956 O O . LEU A 1 81 ? 5.218 1.649 5.832 1.00 65.10 81 LEU A O 8
ATOM 13972 N N . LYS A 1 82 ? 4.276 0.081 7.133 1.00 3.35 82 LYS A N 8
ATOM 13973 C CA . LYS A 1 82 ? 5.239 -0.966 6.788 1.00 44.23 82 LYS A CA 8
ATOM 13974 C C . LYS A 1 82 ? 4.513 -2.180 6.244 1.00 10.23 82 LYS A C 8
ATOM 13975 O O . LYS A 1 82 ? 3.391 -2.490 6.650 1.00 12.21 82 LYS A O 8
ATOM 13994 N N . VAL A 1 83 ? 5.200 -2.919 5.382 1.00 71.40 83 VAL A N 8
ATOM 13995 C CA . VAL A 1 83 ? 4.695 -4.141 4.777 1.00 13.05 83 VAL A CA 8
ATOM 13996 C C . VAL A 1 83 ? 5.858 -5.128 4.775 1.00 65.23 83 VAL A C 8
ATOM 13997 O O . VAL A 1 83 ? 7.003 -4.717 4.564 1.00 1.42 83 VAL A O 8
ATOM 14010 N N . ILE A 1 84 ? 5.598 -6.400 5.075 1.00 12.11 84 ILE A N 8
ATOM 14011 C CA . ILE A 1 84 ? 6.576 -7.479 5.077 1.00 33.22 84 ILE A CA 8
ATOM 14012 C C . ILE A 1 84 ? 5.909 -8.649 4.364 1.00 70.51 84 ILE A C 8
ATOM 14013 O O . ILE A 1 84 ? 4.972 -9.256 4.886 1.00 72.42 84 ILE A O 8
ATOM 14029 N N . ILE A 1 85 ? 6.381 -8.927 3.153 1.00 24.15 85 ILE A N 8
ATOM 14030 C CA . ILE A 1 85 ? 5.829 -9.931 2.260 1.00 61.14 85 ILE A CA 8
ATOM 14031 C C . ILE A 1 85 ? 6.705 -11.187 2.393 1.00 50.33 85 ILE A C 8
ATOM 14032 O O . ILE A 1 85 ? 7.890 -11.069 2.718 1.00 24.53 85 ILE A O 8
ATOM 14048 N N . ASN A 1 86 ? 6.147 -12.380 2.161 1.00 42.30 86 ASN A N 8
ATOM 14049 C CA . ASN A 1 86 ? 6.876 -13.650 2.263 1.00 65.21 86 ASN A CA 8
ATOM 14050 C C . ASN A 1 86 ? 7.262 -14.193 0.894 1.00 51.11 86 ASN A C 8
ATOM 14051 O O . ASN A 1 86 ? 6.797 -13.706 -0.137 1.00 63.12 86 ASN A O 8
ATOM 14062 N N . ARG A 1 87 ? 8.093 -15.236 0.889 1.00 52.23 87 ARG A N 8
ATOM 14063 C CA . ARG A 1 87 ? 8.564 -15.927 -0.299 1.00 70.53 87 ARG A CA 8
ATOM 14064 C C . ARG A 1 87 ? 7.433 -16.751 -0.918 1.00 13.42 87 ARG A C 8
ATOM 14065 O O . ARG A 1 87 ? 6.603 -17.320 -0.211 1.00 44.04 87 ARG A O 8
ATOM 14086 N N . ASN A 1 88 ? 7.401 -16.793 -2.248 1.00 42.11 88 ASN A N 8
ATOM 14087 C CA . ASN A 1 88 ? 6.362 -17.427 -3.054 1.00 54.40 88 ASN A CA 8
ATOM 14088 C C . ASN A 1 88 ? 6.703 -18.897 -3.288 1.00 42.32 88 ASN A C 8
ATOM 14089 O O . ASN A 1 88 ? 7.858 -19.217 -3.553 1.00 72.22 88 ASN A O 8
ATOM 14100 N N . GLU A 1 89 ? 5.725 -19.800 -3.234 1.00 61.20 89 GLU A N 8
ATOM 14101 C CA . GLU A 1 89 ? 5.961 -21.239 -3.360 1.00 41.23 89 GLU A CA 8
ATOM 14102 C C . GLU A 1 89 ? 5.512 -21.789 -4.724 1.00 62.11 89 GLU A C 8
ATOM 14103 O O . GLU A 1 89 ? 5.615 -22.996 -4.936 1.00 22.12 89 GLU A O 8
ATOM 14115 N N . THR A 1 90 ? 5.023 -20.957 -5.653 1.00 61.13 90 THR A N 8
ATOM 14116 C CA . THR A 1 90 ? 4.469 -21.420 -6.928 1.00 23.23 90 THR A CA 8
ATOM 14117 C C . THR A 1 90 ? 4.938 -20.593 -8.140 1.00 24.51 90 THR A C 8
ATOM 14118 O O . THR A 1 90 ? 5.509 -19.504 -8.014 1.00 52.10 90 THR A O 8
ATOM 14129 N N . ASN A 1 91 ? 4.730 -21.158 -9.338 1.00 54.40 91 ASN A N 8
ATOM 14130 C CA . ASN A 1 91 ? 5.161 -20.634 -10.635 1.00 62.30 91 ASN A CA 8
ATOM 14131 C C . ASN A 1 91 ? 4.054 -19.777 -11.256 1.00 22.54 91 ASN A C 8
ATOM 14132 O O . ASN A 1 91 ? 3.639 -19.983 -12.393 1.00 12.25 91 ASN A O 8
ATOM 14143 N N . ALA A 1 92 ? 3.548 -18.810 -10.496 1.00 43.44 92 ALA A N 8
ATOM 14144 C CA . ALA A 1 92 ? 2.755 -17.697 -11.018 1.00 21.45 92 ALA A CA 8
ATOM 14145 C C . ALA A 1 92 ? 3.152 -16.430 -10.260 1.00 3.02 92 ALA A C 8
ATOM 14146 O O . ALA A 1 92 ? 3.610 -16.527 -9.116 1.00 62.34 92 ALA A O 8
ATOM 14153 N N . SER A 1 93 ? 2.964 -15.252 -10.847 1.00 1.31 93 SER A N 8
ATOM 14154 C CA . SER A 1 93 ? 3.305 -13.978 -10.312 1.00 74.11 93 SER A CA 8
ATOM 14155 C C . SER A 1 93 ? 1.987 -13.360 -9.932 1.00 73.42 93 SER A C 8
ATOM 14156 O O . SER A 1 93 ? 1.104 -13.174 -10.778 1.00 64.13 93 SER A O 8
ATOM 14164 N N . ARG A 1 94 ? 1.846 -13.143 -8.644 1.00 34.24 94 ARG A N 8
ATOM 14165 C CA . ARG A 1 94 ? 0.631 -12.632 -8.048 1.00 64.51 94 ARG A CA 8
ATOM 14166 C C . ARG A 1 94 ? 0.547 -11.127 -8.260 1.00 33.33 94 ARG A C 8
ATOM 14167 O O . ARG A 1 94 ? 1.511 -10.506 -8.698 1.00 52.20 94 ARG A O 8
ATOM 14188 N N . SER A 1 95 ? -0.549 -10.521 -7.819 1.00 33.31 95 SER A N 8
ATOM 14189 C CA . SER A 1 95 ? -0.583 -9.101 -7.511 1.00 31.33 95 SER A CA 8
ATOM 14190 C C . SER A 1 95 ? -1.497 -8.886 -6.317 1.00 65.41 95 SER A C 8
ATOM 14191 O O . SER A 1 95 ? -2.419 -9.677 -6.081 1.00 4.22 95 SER A O 8
ATOM 14199 N N . PHE A 1 96 ? -1.296 -7.769 -5.628 1.00 4.21 96 PHE A N 8
ATOM 14200 C CA . PHE A 1 96 ? -2.246 -7.182 -4.709 1.00 65.42 96 PHE A CA 8
ATOM 14201 C C . PHE A 1 96 ? -2.213 -5.666 -4.911 1.00 54.30 96 PHE A C 8
ATOM 14202 O O . PHE A 1 96 ? -1.348 -5.130 -5.606 1.00 23.11 96 PHE A O 8
ATOM 14219 N N . THR A 1 97 ? -3.129 -4.958 -4.262 1.00 3.41 97 THR A N 8
ATOM 14220 C CA . THR A 1 97 ? -3.105 -3.501 -4.182 1.00 4.05 97 THR A CA 8
ATOM 14221 C C . THR A 1 97 ? -3.231 -3.136 -2.713 1.00 33.55 97 THR A C 8
ATOM 14222 O O . THR A 1 97 ? -3.709 -3.943 -1.910 1.00 10.02 97 THR A O 8
ATOM 14233 N N . VAL A 1 98 ? -2.798 -1.928 -2.391 1.00 13.13 98 VAL A N 8
ATOM 14234 C CA . VAL A 1 98 ? -2.878 -1.277 -1.105 1.00 71.11 98 VAL A CA 8
ATOM 14235 C C . VAL A 1 98 ? -3.476 0.077 -1.456 1.00 72.23 98 VAL A C 8
ATOM 14236 O O . VAL A 1 98 ? -2.914 0.764 -2.305 1.00 62.53 98 VAL A O 8
ATOM 14249 N N . CYS A 1 99 ? -4.623 0.455 -0.907 1.00 13.25 99 CYS A N 8
ATOM 14250 C CA . CYS A 1 99 ? -5.012 1.846 -0.868 1.00 70.14 99 CYS A CA 8
ATOM 14251 C C . CYS A 1 99 ? -5.444 2.155 0.545 1.00 50.14 99 CYS A C 8
ATOM 14252 O O . CYS A 1 99 ? -6.205 1.405 1.166 1.00 25.52 99 CYS A O 8
ATOM 14260 N N . VAL A 1 100 ? -4.954 3.299 0.992 1.00 32.44 100 VAL A N 8
ATOM 14261 C CA . VAL A 1 100 ? -5.308 3.887 2.266 1.00 41.40 100 VAL A CA 8
ATOM 14262 C C . VAL A 1 100 ? -6.221 5.089 1.996 1.00 42.32 100 VAL A C 8
ATOM 14263 O O . VAL A 1 100 ? -6.413 5.488 0.841 1.00 65.24 100 VAL A O 8
ATOM 14276 N N . GLU A 1 101 ? -6.853 5.610 3.039 1.00 51.22 101 GLU A N 8
ATOM 14277 C CA . GLU A 1 101 ? -7.496 6.916 3.063 1.00 5.03 101 GLU A CA 8
ATOM 14278 C C . GLU A 1 101 ? -6.873 7.621 4.269 1.00 64.23 101 GLU A C 8
ATOM 14279 O O . GLU A 1 101 ? -6.454 6.955 5.224 1.00 3.41 101 GLU A O 8
ATOM 14291 N N . ALA A 1 102 ? -6.816 8.950 4.222 1.00 4.35 102 ALA A N 8
ATOM 14292 C CA . ALA A 1 102 ? -6.365 9.810 5.306 1.00 54.41 102 ALA A CA 8
ATOM 14293 C C . ALA A 1 102 ? -7.366 10.949 5.551 1.00 61.53 102 ALA A C 8
ATOM 14294 O O . ALA A 1 102 ? -7.008 11.992 6.099 1.00 21.22 102 ALA A O 8
ATOM 14301 N N . GLY A 1 103 ? -8.619 10.779 5.128 1.00 4.23 103 GLY A N 8
ATOM 14302 C CA . GLY A 1 103 ? -9.634 11.811 5.065 1.00 10.41 103 GLY A CA 8
ATOM 14303 C C . GLY A 1 103 ? -9.744 12.257 3.617 1.00 53.23 103 GLY A C 8
ATOM 14304 O O . GLY A 1 103 ? -10.146 11.471 2.758 1.00 45.01 103 GLY A O 8
ATOM 14308 N N . ASN A 1 104 ? -9.363 13.496 3.309 1.00 65.44 104 ASN A N 8
ATOM 14309 C CA . ASN A 1 104 ? -9.459 14.038 1.953 1.00 24.52 104 ASN A CA 8
ATOM 14310 C C . ASN A 1 104 ? -8.185 13.707 1.165 1.00 22.55 104 ASN A C 8
ATOM 14311 O O . ASN A 1 104 ? -7.567 14.603 0.593 1.00 30.32 104 ASN A O 8
ATOM 14322 N N . ALA A 1 105 ? -7.757 12.441 1.157 1.00 33.25 105 ALA A N 8
ATOM 14323 C CA . ALA A 1 105 ? -6.693 11.939 0.294 1.00 33.23 105 ALA A CA 8
ATOM 14324 C C . ALA A 1 105 ? -6.779 10.412 0.238 1.00 44.00 105 ALA A C 8
ATOM 14325 O O . ALA A 1 105 ? -7.120 9.786 1.247 1.00 34.21 105 ALA A O 8
ATOM 14332 N N . PHE A 1 106 ? -6.383 9.823 -0.893 1.00 13.11 106 PHE A N 8
ATOM 14333 C CA . PHE A 1 106 ? -6.431 8.392 -1.194 1.00 54.04 106 PHE A CA 8
ATOM 14334 C C . PHE A 1 106 ? -5.150 8.034 -1.928 1.00 14.12 106 PHE A C 8
ATOM 14335 O O . PHE A 1 106 ? -4.969 8.483 -3.064 1.00 43.23 106 PHE A O 8
ATOM 14352 N N . ASP A 1 107 ? -4.255 7.275 -1.308 1.00 51.12 107 ASP A N 8
ATOM 14353 C CA . ASP A 1 107 ? -2.941 6.976 -1.875 1.00 74.34 107 ASP A CA 8
ATOM 14354 C C . ASP A 1 107 ? -2.864 5.471 -2.133 1.00 31.15 107 ASP A C 8
ATOM 14355 O O . ASP A 1 107 ? -2.692 4.676 -1.203 1.00 34.31 107 ASP A O 8
ATOM 14364 N N . GLU A 1 108 ? -3.110 5.070 -3.383 1.00 34.11 108 GLU A N 8
ATOM 14365 C CA . GLU A 1 108 ? -3.065 3.680 -3.829 1.00 4.45 108 GLU A CA 8
ATOM 14366 C C . GLU A 1 108 ? -1.639 3.348 -4.259 1.00 21.53 108 GLU A C 8
ATOM 14367 O O . GLU A 1 108 ? -0.941 4.195 -4.826 1.00 14.41 108 GLU A O 8
ATOM 14379 N N . PHE A 1 109 ? -1.233 2.096 -4.059 1.00 53.24 109 PHE A N 8
ATOM 14380 C CA . PHE A 1 109 ? -0.036 1.491 -4.616 1.00 12.12 109 PHE A CA 8
ATOM 14381 C C . PHE A 1 109 ? -0.358 0.070 -5.083 1.00 13.45 109 PHE A C 8
ATOM 14382 O O . PHE A 1 109 ? -0.868 -0.749 -4.312 1.00 63.33 109 PHE A O 8
ATOM 14399 N N . LYS A 1 110 ? -0.046 -0.231 -6.342 1.00 43.33 110 LYS A N 8
ATOM 14400 C CA . LYS A 1 110 ? -0.233 -1.550 -6.939 1.00 21.22 110 LYS A CA 8
ATOM 14401 C C . LYS A 1 110 ? 1.035 -2.370 -6.749 1.00 2.44 110 LYS A C 8
ATOM 14402 O O . LYS A 1 110 ? 2.130 -1.852 -6.988 1.00 22.21 110 LYS A O 8
ATOM 14421 N N . PHE A 1 111 ? 0.924 -3.663 -6.457 1.00 22.24 111 PHE A N 8
ATOM 14422 C CA . PHE A 1 111 ? 2.056 -4.569 -6.324 1.00 14.34 111 PHE A CA 8
ATOM 14423 C C . PHE A 1 111 ? 1.889 -5.797 -7.206 1.00 72.22 111 PHE A C 8
ATOM 14424 O O . PHE A 1 111 ? 0.772 -6.221 -7.472 1.00 5.11 111 PHE A O 8
ATOM 14441 N N . VAL A 1 112 ? 3.010 -6.395 -7.605 1.00 33.51 112 VAL A N 8
ATOM 14442 C CA . VAL A 1 112 ? 3.080 -7.685 -8.282 1.00 14.32 112 VAL A CA 8
ATOM 14443 C C . VAL A 1 112 ? 4.233 -8.419 -7.618 1.00 45.43 112 VAL A C 8
ATOM 14444 O O . VAL A 1 112 ? 5.297 -7.812 -7.450 1.00 2.25 112 VAL A O 8
ATOM 14457 N N . GLN A 1 113 ? 4.052 -9.692 -7.275 1.00 3.04 113 GLN A N 8
ATOM 14458 C CA . GLN A 1 113 ? 5.129 -10.540 -6.794 1.00 14.24 113 GLN A CA 8
ATOM 14459 C C . GLN A 1 113 ? 5.455 -11.537 -7.882 1.00 31.22 113 GLN A C 8
ATOM 14460 O O . GLN A 1 113 ? 4.549 -12.157 -8.428 1.00 25.34 113 GLN A O 8
ATOM 14474 N N . ASP A 1 114 ? 6.734 -11.656 -8.208 1.00 2.32 114 ASP A N 8
ATOM 14475 C CA . ASP A 1 114 ? 7.254 -12.602 -9.180 1.00 2.23 114 ASP A CA 8
ATOM 14476 C C . ASP A 1 114 ? 7.007 -14.054 -8.760 1.00 30.11 114 ASP A C 8
ATOM 14477 O O . ASP A 1 114 ? 6.735 -14.384 -7.601 1.00 33.34 114 ASP A O 8
ATOM 14486 N N . ALA A 1 115 ? 7.073 -14.922 -9.760 1.00 12.31 115 ALA A N 8
ATOM 14487 C CA . ALA A 1 115 ? 6.929 -16.361 -9.628 1.00 63.40 115 ALA A CA 8
ATOM 14488 C C . ALA A 1 115 ? 8.223 -16.950 -9.085 1.00 71.22 115 ALA A C 8
ATOM 14489 O O . ALA A 1 115 ? 9.308 -16.559 -9.518 1.00 54.23 115 ALA A O 8
ATOM 14496 N N . ALA A 1 116 ? 8.121 -17.911 -8.169 1.00 63.30 116 ALA A N 8
ATOM 14497 C CA . ALA A 1 116 ? 9.298 -18.597 -7.666 1.00 30.33 116 ALA A CA 8
ATOM 14498 C C . ALA A 1 116 ? 9.828 -19.541 -8.732 1.00 71.11 116 ALA A C 8
ATOM 14499 O O . ALA A 1 116 ? 9.193 -20.548 -9.069 1.00 32.55 116 ALA A O 8
ATOM 14506 N N . LYS A 1 117 ? 10.989 -19.186 -9.266 1.00 33.43 117 LYS A N 8
ATOM 14507 C CA . LYS A 1 117 ? 11.651 -19.883 -10.340 1.00 11.23 117 LYS A CA 8
ATOM 14508 C C . LYS A 1 117 ? 12.723 -20.738 -9.706 1.00 24.15 117 LYS A C 8
ATOM 14509 O O . LYS A 1 117 ? 13.863 -20.299 -9.522 1.00 72.13 117 LYS A O 8
ATOM 14528 N N . GLN A 1 118 ? 12.320 -21.933 -9.301 1.00 71.33 118 GLN A N 8
ATOM 14529 C CA . GLN A 1 118 ? 13.184 -22.957 -8.744 1.00 3.41 118 GLN A CA 8
ATOM 14530 C C . GLN A 1 118 ? 12.968 -24.199 -9.584 1.00 64.44 118 GLN A C 8
ATOM 14531 O O . GLN A 1 118 ? 11.797 -24.557 -9.814 1.00 41.23 118 GLN A O 8
ATOM 14545 N N . GLY A 1 1 ? -9.812 34.371 -9.363 1.00 72.24 1 GLY A N 9
ATOM 14546 C CA . GLY A 1 1 ? -10.657 35.567 -9.238 1.00 65.13 1 GLY A CA 9
ATOM 14547 C C . GLY A 1 1 ? -10.758 35.990 -7.787 1.00 13.24 1 GLY A C 9
ATOM 14548 O O . GLY A 1 1 ? -9.954 35.559 -6.966 1.00 4.14 1 GLY A O 9
ATOM 14552 N N . CYS A 1 2 ? -11.740 36.821 -7.466 1.00 1.43 2 CYS A N 9
ATOM 14553 C CA . CYS A 1 2 ? -12.208 37.105 -6.133 1.00 14.33 2 CYS A CA 9
ATOM 14554 C C . CYS A 1 2 ? -13.736 37.150 -6.269 1.00 21.33 2 CYS A C 9
ATOM 14555 O O . CYS A 1 2 ? -14.355 38.212 -6.223 1.00 50.11 2 CYS A O 9
ATOM 14563 N N . GLU A 1 3 ? -14.332 35.979 -6.497 1.00 65.13 3 GLU A N 9
ATOM 14564 C CA . GLU A 1 3 ? -15.761 35.794 -6.690 1.00 25.33 3 GLU A CA 9
ATOM 14565 C C . GLU A 1 3 ? -16.222 34.678 -5.737 1.00 73.11 3 GLU A C 9
ATOM 14566 O O . GLU A 1 3 ? -15.392 33.958 -5.173 1.00 24.22 3 GLU A O 9
ATOM 14578 N N . LEU A 1 4 ? -17.541 34.518 -5.561 1.00 2.12 4 LEU A N 9
ATOM 14579 C CA . LEU A 1 4 ? -18.098 33.440 -4.746 1.00 52.03 4 LEU A CA 9
ATOM 14580 C C . LEU A 1 4 ? -17.909 32.123 -5.497 1.00 63.22 4 LEU A C 9
ATOM 14581 O O . LEU A 1 4 ? -18.591 31.873 -6.490 1.00 2.14 4 LEU A O 9
ATOM 14597 N N . SER A 1 5 ? -16.970 31.304 -5.039 1.00 1.04 5 SER A N 9
ATOM 14598 C CA . SER A 1 5 ? -16.662 29.979 -5.543 1.00 31.41 5 SER A CA 9
ATOM 14599 C C . SER A 1 5 ? -15.970 29.222 -4.400 1.00 24.33 5 SER A C 9
ATOM 14600 O O . SER A 1 5 ? -15.828 29.760 -3.297 1.00 45.04 5 SER A O 9
ATOM 14608 N N . ASP A 1 6 ? -15.498 28.003 -4.659 1.00 71.54 6 ASP A N 9
ATOM 14609 C CA . ASP A 1 6 ? -14.663 27.236 -3.739 1.00 52.33 6 ASP A CA 9
ATOM 14610 C C . ASP A 1 6 ? -13.264 27.068 -4.334 1.00 10.10 6 ASP A C 9
ATOM 14611 O O . ASP A 1 6 ? -12.941 26.016 -4.878 1.00 33.14 6 ASP A O 9
ATOM 14620 N N . PRO A 1 7 ? -12.393 28.092 -4.245 1.00 22.22 7 PRO A N 9
ATOM 14621 C CA . PRO A 1 7 ? -11.017 27.972 -4.705 1.00 44.42 7 PRO A CA 9
ATOM 14622 C C . PRO A 1 7 ? -10.244 26.971 -3.840 1.00 34.31 7 PRO A C 9
ATOM 14623 O O . PRO A 1 7 ? -9.552 26.103 -4.369 1.00 63.21 7 PRO A O 9
ATOM 14634 N N . ASP A 1 8 ? -10.420 27.054 -2.522 1.00 24.24 8 ASP A N 9
ATOM 14635 C CA . ASP A 1 8 ? -9.589 26.401 -1.521 1.00 73.53 8 ASP A CA 9
ATOM 14636 C C . ASP A 1 8 ? -10.485 25.471 -0.710 1.00 54.21 8 ASP A C 9
ATOM 14637 O O . ASP A 1 8 ? -10.756 25.719 0.467 1.00 25.44 8 ASP A O 9
ATOM 14646 N N . GLY A 1 9 ? -11.044 24.454 -1.361 1.00 64.23 9 GLY A N 9
ATOM 14647 C CA . GLY A 1 9 ? -11.945 23.497 -0.720 1.00 45.23 9 GLY A CA 9
ATOM 14648 C C . GLY A 1 9 ? -11.773 22.051 -1.178 1.00 31.33 9 GLY A C 9
ATOM 14649 O O . GLY A 1 9 ? -12.481 21.175 -0.681 1.00 31.30 9 GLY A O 9
ATOM 14653 N N . LEU A 1 10 ? -10.862 21.778 -2.111 1.00 73.12 10 LEU A N 9
ATOM 14654 C CA . LEU A 1 10 ? -10.724 20.511 -2.789 1.00 3.04 10 LEU A CA 9
ATOM 14655 C C . LEU A 1 10 ? -9.907 19.556 -1.921 1.00 45.23 10 LEU A C 9
ATOM 14656 O O . LEU A 1 10 ? -9.273 19.956 -0.937 1.00 5.24 10 LEU A O 9
ATOM 14672 N N . ALA A 1 11 ? -9.852 18.293 -2.331 1.00 45.43 11 ALA A N 9
ATOM 14673 C CA . ALA A 1 11 ? -9.023 17.285 -1.712 1.00 13.01 11 ALA A CA 9
ATOM 14674 C C . ALA A 1 11 ? -7.757 17.119 -2.547 1.00 24.10 11 ALA A C 9
ATOM 14675 O O . ALA A 1 11 ? -7.787 17.183 -3.787 1.00 64.51 11 ALA A O 9
ATOM 14682 N N . ASP A 1 12 ? -6.645 16.898 -1.856 1.00 53.40 12 ASP A N 9
ATOM 14683 C CA . ASP A 1 12 ? -5.314 16.749 -2.431 1.00 25.22 12 ASP A CA 9
ATOM 14684 C C . ASP A 1 12 ? -4.740 15.351 -2.199 1.00 31.24 12 ASP A C 9
ATOM 14685 O O . ASP A 1 12 ? -5.031 14.753 -1.152 1.00 70.43 12 ASP A O 9
ATOM 14694 N N . PRO A 1 13 ? -3.901 14.842 -3.122 1.00 34.54 13 PRO A N 9
ATOM 14695 C CA . PRO A 1 13 ? -3.330 13.511 -3.009 1.00 71.42 13 PRO A CA 9
ATOM 14696 C C . PRO A 1 13 ? -2.298 13.470 -1.881 1.00 14.31 13 PRO A C 9
ATOM 14697 O O . PRO A 1 13 ? -1.752 14.498 -1.453 1.00 4.01 13 PRO A O 9
ATOM 14708 N N . MET A 1 14 ? -2.051 12.260 -1.389 1.00 24.12 14 MET A N 9
ATOM 14709 C CA . MET A 1 14 ? -1.202 12.005 -0.235 1.00 74.20 14 MET A CA 9
ATOM 14710 C C . MET A 1 14 ? 0.265 12.118 -0.673 1.00 4.11 14 MET A C 9
ATOM 14711 O O . MET A 1 14 ? 0.578 11.977 -1.858 1.00 32.45 14 MET A O 9
ATOM 14725 N N . LYS A 1 15 ? 1.188 12.401 0.259 1.00 62.30 15 LYS A N 9
ATOM 14726 C CA . LYS A 1 15 ? 2.615 12.548 -0.042 1.00 1.01 15 LYS A CA 9
ATOM 14727 C C . LYS A 1 15 ? 3.445 11.830 1.017 1.00 45.04 15 LYS A C 9
ATOM 14728 O O . LYS A 1 15 ? 3.348 12.131 2.212 1.00 63.31 15 LYS A O 9
ATOM 14747 N N . TRP A 1 16 ? 4.243 10.867 0.567 1.00 23.51 16 TRP A N 9
ATOM 14748 C CA . TRP A 1 16 ? 4.955 9.933 1.429 1.00 61.50 16 TRP A CA 9
ATOM 14749 C C . TRP A 1 16 ? 6.441 10.322 1.440 1.00 64.11 16 TRP A C 9
ATOM 14750 O O . TRP A 1 16 ? 7.140 10.135 0.441 1.00 2.41 16 TRP A O 9
ATOM 14771 N N . SER A 1 17 ? 6.949 10.910 2.526 1.00 63.40 17 SER A N 9
ATOM 14772 C CA . SER A 1 17 ? 8.331 11.404 2.600 1.00 52.21 17 SER A CA 9
ATOM 14773 C C . SER A 1 17 ? 9.368 10.305 2.866 1.00 41.32 17 SER A C 9
ATOM 14774 O O . SER A 1 17 ? 10.570 10.568 2.834 1.00 10.43 17 SER A O 9
ATOM 14782 N N . LYS A 1 18 ? 8.940 9.065 3.074 1.00 2.03 18 LYS A N 9
ATOM 14783 C CA . LYS A 1 18 ? 9.772 7.873 2.986 1.00 45.41 18 LYS A CA 9
ATOM 14784 C C . LYS A 1 18 ? 8.977 6.933 2.098 1.00 53.24 18 LYS A C 9
ATOM 14785 O O . LYS A 1 18 ? 7.772 6.830 2.324 1.00 34.41 18 LYS A O 9
ATOM 14804 N N . VAL A 1 19 ? 9.610 6.304 1.113 1.00 10.43 19 VAL A N 9
ATOM 14805 C CA . VAL A 1 19 ? 9.071 5.218 0.298 1.00 71.54 19 VAL A CA 9
ATOM 14806 C C . VAL A 1 19 ? 10.237 4.279 -0.055 1.00 62.34 19 VAL A C 9
ATOM 14807 O O . VAL A 1 19 ? 11.401 4.701 0.015 1.00 71.41 19 VAL A O 9
ATOM 14820 N N . PRO A 1 20 ? 9.962 3.025 -0.447 1.00 63.24 20 PRO A N 9
ATOM 14821 C CA . PRO A 1 20 ? 10.941 2.149 -1.081 1.00 12.03 20 PRO A CA 9
ATOM 14822 C C . PRO A 1 20 ? 11.328 2.633 -2.478 1.00 64.24 20 PRO A C 9
ATOM 14823 O O . PRO A 1 20 ? 10.525 3.253 -3.180 1.00 61.40 20 PRO A O 9
ATOM 14834 N N . SER A 1 21 ? 12.519 2.233 -2.927 1.00 61.13 21 SER A N 9
ATOM 14835 C CA . SER A 1 21 ? 13.041 2.469 -4.268 1.00 62.12 21 SER A CA 9
ATOM 14836 C C . SER A 1 21 ? 12.174 1.781 -5.333 1.00 62.43 21 SER A C 9
ATOM 14837 O O . SER A 1 21 ? 12.070 2.308 -6.443 1.00 11.21 21 SER A O 9
ATOM 14845 N N . GLY A 1 22 ? 11.545 0.637 -5.026 1.00 10.13 22 GLY A N 9
ATOM 14846 C CA . GLY A 1 22 ? 10.815 -0.182 -5.992 1.00 71.13 22 GLY A CA 9
ATOM 14847 C C . GLY A 1 22 ? 9.580 0.501 -6.566 1.00 64.50 22 GLY A C 9
ATOM 14848 O O . GLY A 1 22 ? 9.105 0.086 -7.626 1.00 65.50 22 GLY A O 9
ATOM 14852 N N . LEU A 1 23 ? 9.066 1.529 -5.879 1.00 5.33 23 LEU A N 9
ATOM 14853 C CA . LEU A 1 23 ? 7.960 2.344 -6.356 1.00 63.43 23 LEU A CA 9
ATOM 14854 C C . LEU A 1 23 ? 8.252 2.881 -7.757 1.00 41.02 23 LEU A C 9
ATOM 14855 O O . LEU A 1 23 ? 9.267 3.545 -7.983 1.00 24.41 23 LEU A O 9
ATOM 14871 N N . LYS A 1 24 ? 7.340 2.634 -8.694 1.00 51.23 24 LYS A N 9
ATOM 14872 C CA . LYS A 1 24 ? 7.312 3.287 -10.002 1.00 42.11 24 LYS A CA 9
ATOM 14873 C C . LYS A 1 24 ? 5.863 3.610 -10.316 1.00 10.25 24 LYS A C 9
ATOM 14874 O O . LYS A 1 24 ? 5.077 2.706 -10.596 1.00 14.14 24 LYS A O 9
ATOM 14893 N N . ASN A 1 25 ? 5.516 4.896 -10.284 1.00 74.34 25 ASN A N 9
ATOM 14894 C CA . ASN A 1 25 ? 4.218 5.437 -10.696 1.00 52.12 25 ASN A CA 9
ATOM 14895 C C . ASN A 1 25 ? 3.020 4.777 -9.987 1.00 4.04 25 ASN A C 9
ATOM 14896 O O . ASN A 1 25 ? 1.900 4.828 -10.487 1.00 63.11 25 ASN A O 9
ATOM 14907 N N . GLY A 1 26 ? 3.228 4.152 -8.826 1.00 44.10 26 GLY A N 9
ATOM 14908 C CA . GLY A 1 26 ? 2.203 3.445 -8.068 1.00 44.41 26 GLY A CA 9
ATOM 14909 C C . GLY A 1 26 ? 2.520 1.962 -7.880 1.00 24.35 26 GLY A C 9
ATOM 14910 O O . GLY A 1 26 ? 2.051 1.351 -6.918 1.00 10.12 26 GLY A O 9
ATOM 14914 N N . GLU A 1 27 ? 3.325 1.373 -8.765 1.00 43.03 27 GLU A N 9
ATOM 14915 C CA . GLU A 1 27 ? 3.614 -0.053 -8.757 1.00 10.45 27 GLU A CA 9
ATOM 14916 C C . GLU A 1 27 ? 4.772 -0.349 -7.819 1.00 12.24 27 GLU A C 9
ATOM 14917 O O . GLU A 1 27 ? 5.763 0.380 -7.831 1.00 41.24 27 GLU A O 9
ATOM 14929 N N . LEU A 1 28 ? 4.683 -1.449 -7.068 1.00 63.32 28 LEU A N 9
ATOM 14930 C CA . LEU A 1 28 ? 5.730 -1.932 -6.172 1.00 65.40 28 LEU A CA 9
ATOM 14931 C C . LEU A 1 28 ? 6.101 -3.346 -6.594 1.00 61.20 28 LEU A C 9
ATOM 14932 O O . LEU A 1 28 ? 5.443 -4.323 -6.234 1.00 73.50 28 LEU A O 9
ATOM 14948 N N . LYS A 1 29 ? 7.148 -3.448 -7.402 1.00 22.53 29 LYS A N 9
ATOM 14949 C CA . LYS A 1 29 ? 7.732 -4.722 -7.804 1.00 65.53 29 LYS A CA 9
ATOM 14950 C C . LYS A 1 29 ? 8.435 -5.367 -6.603 1.00 33.24 29 LYS A C 9
ATOM 14951 O O . LYS A 1 29 ? 8.945 -4.650 -5.743 1.00 43.41 29 LYS A O 9
ATOM 14970 N N . VAL A 1 30 ? 8.559 -6.695 -6.565 1.00 22.54 30 VAL A N 9
ATOM 14971 C CA . VAL A 1 30 ? 9.236 -7.401 -5.464 1.00 12.14 30 VAL A CA 9
ATOM 14972 C C . VAL A 1 30 ? 10.182 -8.428 -6.046 1.00 41.11 30 VAL A C 9
ATOM 14973 O O . VAL A 1 30 ? 10.432 -8.430 -7.253 1.00 53.40 30 VAL A O 9
ATOM 14986 N N . GLU A 1 31 ? 10.770 -9.257 -5.197 1.00 74.10 31 GLU A N 9
ATOM 14987 C CA . GLU A 1 31 ? 11.557 -10.382 -5.632 1.00 61.50 31 GLU A CA 9
ATOM 14988 C C . GLU A 1 31 ? 11.014 -11.639 -4.965 1.00 3.14 31 GLU A C 9
ATOM 14989 O O . GLU A 1 31 ? 10.322 -11.554 -3.944 1.00 23.35 31 GLU A O 9
ATOM 15001 N N . ALA A 1 32 ? 11.350 -12.802 -5.516 1.00 45.24 32 ALA A N 9
ATOM 15002 C CA . ALA A 1 32 ? 10.760 -14.080 -5.152 1.00 65.23 32 ALA A CA 9
ATOM 15003 C C . ALA A 1 32 ? 11.308 -14.750 -3.892 1.00 30.23 32 ALA A C 9
ATOM 15004 O O . ALA A 1 32 ? 11.416 -15.973 -3.797 1.00 23.21 32 ALA A O 9
ATOM 15011 N N . GLU A 1 33 ? 11.538 -13.904 -2.905 1.00 13.21 33 GLU A N 9
ATOM 15012 C CA . GLU A 1 33 ? 11.960 -14.140 -1.540 1.00 61.50 33 GLU A CA 9
ATOM 15013 C C . GLU A 1 33 ? 11.047 -13.374 -0.580 1.00 42.22 33 GLU A C 9
ATOM 15014 O O . GLU A 1 33 ? 10.882 -13.747 0.582 1.00 22.21 33 GLU A O 9
ATOM 15026 N N . GLY A 1 34 ? 10.486 -12.270 -1.078 1.00 42.24 34 GLY A N 9
ATOM 15027 C CA . GLY A 1 34 ? 9.805 -11.281 -0.279 1.00 5.15 34 GLY A CA 9
ATOM 15028 C C . GLY A 1 34 ? 10.836 -10.326 0.301 1.00 64.24 34 GLY A C 9
ATOM 15029 O O . GLY A 1 34 ? 12.033 -10.441 0.041 1.00 53.20 34 GLY A O 9
ATOM 15033 N N . GLY A 1 35 ? 10.353 -9.353 1.052 1.00 25.53 35 GLY A N 9
ATOM 15034 C CA . GLY A 1 35 ? 11.111 -8.289 1.698 1.00 22.41 35 GLY A CA 9
ATOM 15035 C C . GLY A 1 35 ? 10.114 -7.402 2.422 1.00 2.42 35 GLY A C 9
ATOM 15036 O O . GLY A 1 35 ? 8.943 -7.774 2.542 1.00 52.44 35 GLY A O 9
ATOM 15040 N N . SER A 1 36 ? 10.526 -6.229 2.897 1.00 30.44 36 SER A N 9
ATOM 15041 C CA . SER A 1 36 ? 9.621 -5.268 3.513 1.00 63.24 36 SER A CA 9
ATOM 15042 C C . SER A 1 36 ? 9.545 -3.994 2.677 1.00 23.43 36 SER A C 9
ATOM 15043 O O . SER A 1 36 ? 10.216 -3.850 1.650 1.00 62.12 36 SER A O 9
ATOM 15051 N N . SER A 1 37 ? 8.680 -3.069 3.075 1.00 42.43 37 SER A N 9
ATOM 15052 C CA . SER A 1 37 ? 8.686 -1.683 2.630 1.00 32.52 37 SER A CA 9
ATOM 15053 C C . SER A 1 37 ? 8.246 -0.789 3.786 1.00 13.04 37 SER A C 9
ATOM 15054 O O . SER A 1 37 ? 7.717 -1.278 4.791 1.00 33.51 37 SER A O 9
ATOM 15062 N N . LEU A 1 38 ? 8.466 0.517 3.635 1.00 31.31 38 LEU A N 9
ATOM 15063 C CA . LEU A 1 38 ? 8.158 1.537 4.620 1.00 11.03 38 LEU A CA 9
ATOM 15064 C C . LEU A 1 38 ? 7.688 2.780 3.878 1.00 45.33 38 LEU A C 9
ATOM 15065 O O . LEU A 1 38 ? 8.342 3.175 2.911 1.00 50.02 38 LEU A O 9
ATOM 15081 N N . PHE A 1 39 ? 6.602 3.394 4.341 1.00 61.52 39 PHE A N 9
ATOM 15082 C CA . PHE A 1 39 ? 6.007 4.573 3.734 1.00 72.34 39 PHE A CA 9
ATOM 15083 C C . PHE A 1 39 ? 5.642 5.590 4.837 1.00 42.12 39 PHE A C 9
ATOM 15084 O O . PHE A 1 39 ? 4.731 5.322 5.623 1.00 71.34 39 PHE A O 9
ATOM 15101 N N . ALA A 1 40 ? 6.338 6.739 4.934 1.00 14.21 40 ALA A N 9
ATOM 15102 C CA . ALA A 1 40 ? 6.053 7.779 5.947 1.00 62.52 40 ALA A CA 9
ATOM 15103 C C . ALA A 1 40 ? 5.045 8.784 5.407 1.00 72.50 40 ALA A C 9
ATOM 15104 O O . ALA A 1 40 ? 5.371 9.545 4.496 1.00 72.44 40 ALA A O 9
ATOM 15111 N N . CYS A 1 41 ? 3.842 8.829 5.966 1.00 1.24 41 CYS A N 9
ATOM 15112 C CA . CYS A 1 41 ? 2.766 9.680 5.481 1.00 23.33 41 CYS A CA 9
ATOM 15113 C C . CYS A 1 41 ? 2.924 11.045 6.163 1.00 1.35 41 CYS A C 9
ATOM 15114 O O . CYS A 1 41 ? 2.528 11.210 7.322 1.00 51.34 41 CYS A O 9
ATOM 15122 N N . LYS A 1 42 ? 3.623 11.998 5.528 1.00 10.32 42 LYS A N 9
ATOM 15123 C CA . LYS A 1 42 ? 4.090 13.194 6.247 1.00 63.33 42 LYS A CA 9
ATOM 15124 C C . LYS A 1 42 ? 2.993 14.251 6.415 1.00 52.02 42 LYS A C 9
ATOM 15125 O O . LYS A 1 42 ? 3.114 15.144 7.246 1.00 50.01 42 LYS A O 9
ATOM 15144 N N . ASN A 1 43 ? 1.905 14.191 5.654 1.00 31.33 43 ASN A N 9
ATOM 15145 C CA . ASN A 1 43 ? 0.873 15.230 5.598 1.00 25.32 43 ASN A CA 9
ATOM 15146 C C . ASN A 1 43 ? -0.527 14.661 5.821 1.00 12.33 43 ASN A C 9
ATOM 15147 O O . ASN A 1 43 ? -1.486 15.429 5.758 1.00 2.45 43 ASN A O 9
ATOM 15158 N N . TYR A 1 44 ? -0.639 13.365 6.130 1.00 43.04 44 TYR A N 9
ATOM 15159 C CA . TYR A 1 44 ? -1.850 12.678 6.546 1.00 54.34 44 TYR A CA 9
ATOM 15160 C C . TYR A 1 44 ? -1.447 11.603 7.569 1.00 11.05 44 TYR A C 9
ATOM 15161 O O . TYR A 1 44 ? -1.194 10.462 7.194 1.00 12.41 44 TYR A O 9
ATOM 15179 N N . LYS A 1 45 ? -1.359 11.934 8.861 1.00 10.33 45 LYS A N 9
ATOM 15180 C CA . LYS A 1 45 ? -1.085 10.976 9.954 1.00 21.54 45 LYS A CA 9
ATOM 15181 C C . LYS A 1 45 ? -2.354 10.238 10.383 1.00 4.44 45 LYS A C 9
ATOM 15182 O O . LYS A 1 45 ? -2.635 10.082 11.568 1.00 25.11 45 LYS A O 9
ATOM 15201 N N . SER A 1 46 ? -3.178 9.877 9.414 1.00 2.25 46 SER A N 9
ATOM 15202 C CA . SER A 1 46 ? -4.575 9.580 9.660 1.00 13.41 46 SER A CA 9
ATOM 15203 C C . SER A 1 46 ? -5.102 8.512 8.708 1.00 44.41 46 SER A C 9
ATOM 15204 O O . SER A 1 46 ? -6.260 8.600 8.297 1.00 24.32 46 SER A O 9
ATOM 15212 N N . PHE A 1 47 ? -4.257 7.566 8.290 1.00 63.24 47 PHE A N 9
ATOM 15213 C CA . PHE A 1 47 ? -4.600 6.616 7.241 1.00 63.40 47 PHE A CA 9
ATOM 15214 C C . PHE A 1 47 ? -4.720 5.192 7.768 1.00 50.31 47 PHE A C 9
ATOM 15215 O O . PHE A 1 47 ? -4.230 4.878 8.861 1.00 52.03 47 PHE A O 9
ATOM 15232 N N . TRP A 1 48 ? -5.371 4.343 6.970 1.00 5.14 48 TRP A N 9
ATOM 15233 C CA . TRP A 1 48 ? -5.601 2.929 7.251 1.00 51.41 48 TRP A CA 9
ATOM 15234 C C . TRP A 1 48 ? -5.890 2.182 5.971 1.00 22.15 48 TRP A C 9
ATOM 15235 O O . TRP A 1 48 ? -5.910 2.761 4.886 1.00 13.05 48 TRP A O 9
ATOM 15256 N N . ILE A 1 49 ? -6.111 0.881 6.148 1.00 44.42 49 ILE A N 9
ATOM 15257 C CA . ILE A 1 49 ? -6.389 -0.081 5.110 1.00 72.24 49 ILE A CA 9
ATOM 15258 C C . ILE A 1 49 ? -7.901 -0.253 5.097 1.00 50.42 49 ILE A C 9
ATOM 15259 O O . ILE A 1 49 ? -8.453 -0.562 6.152 1.00 10.23 49 ILE A O 9
ATOM 15275 N N . SER A 1 50 ? -8.573 -0.051 3.967 1.00 73.20 50 SER A N 9
ATOM 15276 C CA . SER A 1 50 ? -10.002 -0.343 3.873 1.00 61.14 50 SER A CA 9
ATOM 15277 C C . SER A 1 50 ? -10.338 -1.211 2.651 1.00 11.02 50 SER A C 9
ATOM 15278 O O . SER A 1 50 ? -11.480 -1.647 2.502 1.00 45.01 50 SER A O 9
ATOM 15286 N N . SER A 1 51 ? -9.369 -1.561 1.808 1.00 62.33 51 SER A N 9
ATOM 15287 C CA . SER A 1 51 ? -9.543 -2.555 0.762 1.00 32.12 51 SER A CA 9
ATOM 15288 C C . SER A 1 51 ? -8.200 -3.222 0.491 1.00 72.23 51 SER A C 9
ATOM 15289 O O . SER A 1 51 ? -7.148 -2.625 0.722 1.00 22.43 51 SER A O 9
ATOM 15297 N N . VAL A 1 52 ? -8.234 -4.455 -0.006 1.00 53.32 52 VAL A N 9
ATOM 15298 C CA . VAL A 1 52 ? -7.069 -5.293 -0.255 1.00 5.45 52 VAL A CA 9
ATOM 15299 C C . VAL A 1 52 ? -7.317 -6.042 -1.561 1.00 54.00 52 VAL A C 9
ATOM 15300 O O . VAL A 1 52 ? -8.467 -6.312 -1.887 1.00 2.05 52 VAL A O 9
ATOM 15313 N N . LYS A 1 53 ? -6.269 -6.443 -2.285 1.00 4.25 53 LYS A N 9
ATOM 15314 C CA . LYS A 1 53 ? -6.326 -7.386 -3.407 1.00 70.50 53 LYS A CA 9
ATOM 15315 C C . LYS A 1 53 ? -5.226 -8.398 -3.183 1.00 12.12 53 LYS A C 9
ATOM 15316 O O . LYS A 1 53 ? -4.171 -8.007 -2.697 1.00 53.00 53 LYS A O 9
ATOM 15335 N N . GLU A 1 54 ? -5.439 -9.649 -3.586 1.00 4.34 54 GLU A N 9
ATOM 15336 C CA . GLU A 1 54 ? -4.394 -10.671 -3.595 1.00 24.22 54 GLU A CA 9
ATOM 15337 C C . GLU A 1 54 ? -4.460 -11.545 -4.848 1.00 65.44 54 GLU A C 9
ATOM 15338 O O . GLU A 1 54 ? -3.540 -12.318 -5.105 1.00 1.32 54 GLU A O 9
ATOM 15350 N N . GLU A 1 55 ? -5.514 -11.407 -5.661 1.00 73.10 55 GLU A N 9
ATOM 15351 C CA . GLU A 1 55 ? -5.824 -12.346 -6.742 1.00 43.24 55 GLU A CA 9
ATOM 15352 C C . GLU A 1 55 ? -6.602 -11.639 -7.851 1.00 52.32 55 GLU A C 9
ATOM 15353 O O . GLU A 1 55 ? -7.668 -12.057 -8.289 1.00 54.23 55 GLU A O 9
ATOM 15365 N N . GLY A 1 56 ? -6.119 -10.460 -8.231 1.00 74.54 56 GLY A N 9
ATOM 15366 C CA . GLY A 1 56 ? -6.744 -9.642 -9.268 1.00 42.33 56 GLY A CA 9
ATOM 15367 C C . GLY A 1 56 ? -8.053 -8.962 -8.841 1.00 62.20 56 GLY A C 9
ATOM 15368 O O . GLY A 1 56 ? -8.485 -8.022 -9.507 1.00 21.13 56 GLY A O 9
ATOM 15372 N N . LYS A 1 57 ? -8.667 -9.371 -7.726 1.00 12.32 57 LYS A N 9
ATOM 15373 C CA . LYS A 1 57 ? -9.952 -8.885 -7.213 1.00 62.50 57 LYS A CA 9
ATOM 15374 C C . LYS A 1 57 ? -9.772 -8.343 -5.810 1.00 12.14 57 LYS A C 9
ATOM 15375 O O . LYS A 1 57 ? -8.838 -8.763 -5.115 1.00 64.42 57 LYS A O 9
ATOM 15394 N N . PHE A 1 58 ? -10.659 -7.440 -5.399 1.00 65.12 58 PHE A N 9
ATOM 15395 C CA . PHE A 1 58 ? -10.604 -6.860 -4.069 1.00 5.13 58 PHE A CA 9
ATOM 15396 C C . PHE A 1 58 ? -11.251 -7.804 -3.049 1.00 43.44 58 PHE A C 9
ATOM 15397 O O . PHE A 1 58 ? -11.993 -8.725 -3.405 1.00 12.04 58 PHE A O 9
ATOM 15414 N N . LYS A 1 59 ? -10.945 -7.581 -1.774 1.00 10.12 59 LYS A N 9
ATOM 15415 C CA . LYS A 1 59 ? -11.505 -8.210 -0.591 1.00 73.10 59 LYS A CA 9
ATOM 15416 C C . LYS A 1 59 ? -11.484 -7.165 0.527 1.00 32.52 59 LYS A C 9
ATOM 15417 O O . LYS A 1 59 ? -10.824 -6.126 0.406 1.00 44.12 59 LYS A O 9
ATOM 15436 N N . GLU A 1 60 ? -12.227 -7.439 1.590 1.00 33.34 60 GLU A N 9
ATOM 15437 C CA . GLU A 1 60 ? -12.405 -6.570 2.746 1.00 73.32 60 GLU A CA 9
ATOM 15438 C C . GLU A 1 60 ? -11.136 -6.541 3.607 1.00 73.34 60 GLU A C 9
ATOM 15439 O O . GLU A 1 60 ? -10.149 -7.209 3.299 1.00 12.12 60 GLU A O 9
ATOM 15451 N N . ASN A 1 61 ? -11.161 -5.818 4.727 1.00 13.43 61 ASN A N 9
ATOM 15452 C CA . ASN A 1 61 ? -10.081 -5.802 5.705 1.00 12.32 61 ASN A CA 9
ATOM 15453 C C . ASN A 1 61 ? -10.697 -5.990 7.095 1.00 53.31 61 ASN A C 9
ATOM 15454 O O . ASN A 1 61 ? -11.824 -5.544 7.335 1.00 62.24 61 ASN A O 9
ATOM 15465 N N . THR A 1 62 ? -9.993 -6.632 8.025 1.00 62.43 62 THR A N 9
ATOM 15466 C CA . THR A 1 62 ? -10.502 -6.973 9.362 1.00 14.34 62 THR A CA 9
ATOM 15467 C C . THR A 1 62 ? -10.169 -5.915 10.423 1.00 54.31 62 THR A C 9
ATOM 15468 O O . THR A 1 62 ? -10.401 -6.112 11.617 1.00 74.40 62 THR A O 9
ATOM 15479 N N . SER A 1 63 ? -9.566 -4.801 10.022 1.00 4.15 63 SER A N 9
ATOM 15480 C CA . SER A 1 63 ? -9.091 -3.743 10.901 1.00 65.12 63 SER A CA 9
ATOM 15481 C C . SER A 1 63 ? -8.875 -2.472 10.083 1.00 21.11 63 SER A C 9
ATOM 15482 O O . SER A 1 63 ? -8.923 -2.509 8.858 1.00 64.21 63 SER A O 9
ATOM 15490 N N . TYR A 1 64 ? -8.553 -1.369 10.750 1.00 1.43 64 TYR A N 9
ATOM 15491 C CA . TYR A 1 64 ? -8.167 -0.109 10.131 1.00 54.43 64 TYR A CA 9
ATOM 15492 C C . TYR A 1 64 ? -6.839 0.319 10.725 1.00 12.35 64 TYR A C 9
ATOM 15493 O O . TYR A 1 64 ? -6.683 1.467 11.109 1.00 74.30 64 TYR A O 9
ATOM 15511 N N . LYS A 1 65 ? -5.866 -0.600 10.754 1.00 10.41 65 LYS A N 9
ATOM 15512 C CA . LYS A 1 65 ? -4.445 -0.336 10.976 1.00 24.15 65 LYS A CA 9
ATOM 15513 C C . LYS A 1 65 ? -3.533 -1.531 10.690 1.00 13.24 65 LYS A C 9
ATOM 15514 O O . LYS A 1 65 ? -2.319 -1.381 10.770 1.00 65.24 65 LYS A O 9
ATOM 15533 N N . GLU A 1 66 ? -4.066 -2.691 10.320 1.00 11.21 66 GLU A N 9
ATOM 15534 C CA . GLU A 1 66 ? -3.302 -3.880 10.030 1.00 61.53 66 GLU A CA 9
ATOM 15535 C C . GLU A 1 66 ? -4.089 -4.756 9.082 1.00 64.31 66 GLU A C 9
ATOM 15536 O O . GLU A 1 66 ? -5.300 -4.561 8.910 1.00 10.22 66 GLU A O 9
ATOM 15548 N N . PHE A 1 67 ? -3.383 -5.745 8.539 1.00 22.33 67 PHE A N 9
ATOM 15549 C CA . PHE A 1 67 ? -3.985 -6.950 8.001 1.00 21.34 67 PHE A CA 9
ATOM 15550 C C . PHE A 1 67 ? -2.916 -8.024 7.884 1.00 71.21 67 PHE A C 9
ATOM 15551 O O . PHE A 1 67 ? -1.753 -7.698 7.648 1.00 13.33 67 PHE A O 9
ATOM 15568 N N . ASP A 1 68 ? -3.322 -9.288 7.909 1.00 34.25 68 ASP A N 9
ATOM 15569 C CA . ASP A 1 68 ? -2.468 -10.425 7.610 1.00 30.41 68 ASP A CA 9
ATOM 15570 C C . ASP A 1 68 ? -3.201 -11.307 6.599 1.00 22.45 68 ASP A C 9
ATOM 15571 O O . ASP A 1 68 ? -4.279 -11.849 6.870 1.00 41.34 68 ASP A O 9
ATOM 15580 N N . GLY A 1 69 ? -2.637 -11.371 5.396 1.00 30.55 69 GLY A N 9
ATOM 15581 C CA . GLY A 1 69 ? -3.118 -12.131 4.254 1.00 52.03 69 GLY A CA 9
ATOM 15582 C C . GLY A 1 69 ? -2.305 -13.407 4.046 1.00 10.15 69 GLY A C 9
ATOM 15583 O O . GLY A 1 69 ? -2.324 -13.973 2.951 1.00 41.12 69 GLY A O 9
ATOM 15587 N N . GLY A 1 70 ? -1.553 -13.851 5.051 1.00 71.52 70 GLY A N 9
ATOM 15588 C CA . GLY A 1 70 ? -0.696 -15.014 4.996 1.00 14.43 70 GLY A CA 9
ATOM 15589 C C . GLY A 1 70 ? 0.626 -14.607 4.379 1.00 43.12 70 GLY A C 9
ATOM 15590 O O . GLY A 1 70 ? 1.608 -14.420 5.094 1.00 61.20 70 GLY A O 9
ATOM 15594 N N . TRP A 1 71 ? 0.666 -14.414 3.057 1.00 32.53 71 TRP A N 9
ATOM 15595 C CA . TRP A 1 71 ? 1.906 -14.052 2.380 1.00 2.32 71 TRP A CA 9
ATOM 15596 C C . TRP A 1 71 ? 2.268 -12.568 2.512 1.00 52.32 71 TRP A C 9
ATOM 15597 O O . TRP A 1 71 ? 3.302 -12.149 1.982 1.00 33.32 71 TRP A O 9
ATOM 15618 N N . TYR A 1 72 ? 1.441 -11.753 3.176 1.00 13.02 72 TYR A N 9
ATOM 15619 C CA . TYR A 1 72 ? 1.501 -10.308 3.075 1.00 4.23 72 TYR A CA 9
ATOM 15620 C C . TYR A 1 72 ? 0.950 -9.721 4.365 1.00 62.10 72 TYR A C 9
ATOM 15621 O O . TYR A 1 72 ? -0.187 -10.019 4.740 1.00 54.12 72 TYR A O 9
ATOM 15639 N N . LEU A 1 73 ? 1.750 -8.911 5.048 1.00 50.20 73 LEU A N 9
ATOM 15640 C CA . LEU A 1 73 ? 1.510 -8.446 6.406 1.00 52.33 73 LEU A CA 9
ATOM 15641 C C . LEU A 1 73 ? 1.547 -6.918 6.383 1.00 22.33 73 LEU A C 9
ATOM 15642 O O . LEU A 1 73 ? 2.560 -6.360 5.956 1.00 52.22 73 LEU A O 9
ATOM 15658 N N . VAL A 1 74 ? 0.507 -6.223 6.847 1.00 1.01 74 VAL A N 9
ATOM 15659 C CA . VAL A 1 74 ? 0.385 -4.757 6.818 1.00 3.21 74 VAL A CA 9
ATOM 15660 C C . VAL A 1 74 ? 0.330 -4.260 8.257 1.00 72.42 74 VAL A C 9
ATOM 15661 O O . VAL A 1 74 ? -0.398 -4.841 9.055 1.00 62.12 74 VAL A O 9
ATOM 15674 N N . LYS A 1 75 ? 1.116 -3.239 8.613 1.00 4.12 75 LYS A N 9
ATOM 15675 C CA . LYS A 1 75 ? 1.168 -2.644 9.953 1.00 30.43 75 LYS A CA 9
ATOM 15676 C C . LYS A 1 75 ? 1.271 -1.135 9.790 1.00 23.35 75 LYS A C 9
ATOM 15677 O O . LYS A 1 75 ? 2.114 -0.669 9.028 1.00 51.31 75 LYS A O 9
ATOM 15696 N N . ILE A 1 76 ? 0.450 -0.364 10.492 1.00 72.54 76 ILE A N 9
ATOM 15697 C CA . ILE A 1 76 ? 0.443 1.095 10.423 1.00 21.53 76 ILE A CA 9
ATOM 15698 C C . ILE A 1 76 ? 0.679 1.594 11.841 1.00 31.11 76 ILE A C 9
ATOM 15699 O O . ILE A 1 76 ? -0.195 1.470 12.694 1.00 65.52 76 ILE A O 9
ATOM 15715 N N . GLU A 1 77 ? 1.860 2.157 12.097 1.00 13.31 77 GLU A N 9
ATOM 15716 C CA . GLU A 1 77 ? 2.234 2.650 13.414 1.00 64.44 77 GLU A CA 9
ATOM 15717 C C . GLU A 1 77 ? 2.590 4.131 13.311 1.00 23.41 77 GLU A C 9
ATOM 15718 O O . GLU A 1 77 ? 3.485 4.543 12.565 1.00 24.54 77 GLU A O 9
ATOM 15730 N N . ASP A 1 78 ? 1.867 4.937 14.081 1.00 31.24 78 ASP A N 9
ATOM 15731 C CA . ASP A 1 78 ? 1.930 6.388 14.194 1.00 73.54 78 ASP A CA 9
ATOM 15732 C C . ASP A 1 78 ? 1.492 7.024 12.874 1.00 11.24 78 ASP A C 9
ATOM 15733 O O . ASP A 1 78 ? 0.332 7.408 12.769 1.00 14.43 78 ASP A O 9
ATOM 15742 N N . ASN A 1 79 ? 2.364 7.084 11.867 1.00 44.13 79 ASN A N 9
ATOM 15743 C CA . ASN A 1 79 ? 2.119 7.531 10.492 1.00 73.53 79 ASN A CA 9
ATOM 15744 C C . ASN A 1 79 ? 3.008 6.772 9.492 1.00 23.44 79 ASN A C 9
ATOM 15745 O O . ASN A 1 79 ? 3.137 7.188 8.338 1.00 73.33 79 ASN A O 9
ATOM 15756 N N . GLU A 1 80 ? 3.660 5.692 9.929 1.00 41.30 80 GLU A N 9
ATOM 15757 C CA . GLU A 1 80 ? 4.558 4.880 9.130 1.00 62.43 80 GLU A CA 9
ATOM 15758 C C . GLU A 1 80 ? 3.832 3.587 8.766 1.00 50.04 80 GLU A C 9
ATOM 15759 O O . GLU A 1 80 ? 3.573 2.748 9.631 1.00 13.35 80 GLU A O 9
ATOM 15771 N N . LEU A 1 81 ? 3.477 3.445 7.489 1.00 3.25 81 LEU A N 9
ATOM 15772 C CA . LEU A 1 81 ? 2.951 2.218 6.909 1.00 72.53 81 LEU A CA 9
ATOM 15773 C C . LEU A 1 81 ? 4.160 1.301 6.707 1.00 74.21 81 LEU A C 9
ATOM 15774 O O . LEU A 1 81 ? 5.047 1.643 5.925 1.00 44.24 81 LEU A O 9
ATOM 15790 N N . LYS A 1 82 ? 4.251 0.170 7.406 1.00 71.44 82 LYS A N 9
ATOM 15791 C CA . LYS A 1 82 ? 5.185 -0.897 7.061 1.00 43.21 82 LYS A CA 9
ATOM 15792 C C . LYS A 1 82 ? 4.408 -1.989 6.353 1.00 51.20 82 LYS A C 9
ATOM 15793 O O . LYS A 1 82 ? 3.230 -2.206 6.650 1.00 54.22 82 LYS A O 9
ATOM 15812 N N . VAL A 1 83 ? 5.084 -2.734 5.487 1.00 72.53 83 VAL A N 9
ATOM 15813 C CA . VAL A 1 83 ? 4.494 -3.938 4.936 1.00 53.04 83 VAL A CA 9
ATOM 15814 C C . VAL A 1 83 ? 5.627 -4.952 4.834 1.00 71.33 83 VAL A C 9
ATOM 15815 O O . VAL A 1 83 ? 6.763 -4.548 4.570 1.00 64.13 83 VAL A O 9
ATOM 15828 N N . ILE A 1 84 ? 5.349 -6.239 5.031 1.00 62.34 84 ILE A N 9
ATOM 15829 C CA . ILE A 1 84 ? 6.305 -7.318 4.868 1.00 23.24 84 ILE A CA 9
ATOM 15830 C C . ILE A 1 84 ? 5.650 -8.408 4.019 1.00 41.01 84 ILE A C 9
ATOM 15831 O O . ILE A 1 84 ? 4.455 -8.690 4.138 1.00 43.01 84 ILE A O 9
ATOM 15847 N N . ILE A 1 85 ? 6.441 -8.973 3.113 1.00 23.15 85 ILE A N 9
ATOM 15848 C CA . ILE A 1 85 ? 6.026 -9.870 2.038 1.00 61.31 85 ILE A CA 9
ATOM 15849 C C . ILE A 1 85 ? 6.835 -11.162 2.147 1.00 70.34 85 ILE A C 9
ATOM 15850 O O . ILE A 1 85 ? 8.017 -11.116 2.481 1.00 33.55 85 ILE A O 9
ATOM 15866 N N . ASN A 1 86 ? 6.213 -12.301 1.833 1.00 41.33 86 ASN A N 9
ATOM 15867 C CA . ASN A 1 86 ? 6.844 -13.618 1.887 1.00 65.34 86 ASN A CA 9
ATOM 15868 C C . ASN A 1 86 ? 7.420 -14.004 0.531 1.00 62.23 86 ASN A C 9
ATOM 15869 O O . ASN A 1 86 ? 7.113 -13.403 -0.503 1.00 5.23 86 ASN A O 9
ATOM 15880 N N . ARG A 1 87 ? 8.153 -15.112 0.523 1.00 21.35 87 ARG A N 9
ATOM 15881 C CA . ARG A 1 87 ? 8.581 -15.828 -0.676 1.00 33.25 87 ARG A CA 9
ATOM 15882 C C . ARG A 1 87 ? 7.363 -16.438 -1.377 1.00 25.33 87 ARG A C 9
ATOM 15883 O O . ARG A 1 87 ? 6.480 -16.958 -0.693 1.00 11.15 87 ARG A O 9
ATOM 15904 N N . ASN A 1 88 ? 7.292 -16.362 -2.710 1.00 53.24 88 ASN A N 9
ATOM 15905 C CA . ASN A 1 88 ? 6.217 -16.964 -3.513 1.00 52.21 88 ASN A CA 9
ATOM 15906 C C . ASN A 1 88 ? 6.635 -18.371 -3.905 1.00 52.23 88 ASN A C 9
ATOM 15907 O O . ASN A 1 88 ? 7.769 -18.564 -4.336 1.00 3.35 88 ASN A O 9
ATOM 15918 N N . GLU A 1 89 ? 5.736 -19.337 -3.778 1.00 52.03 89 GLU A N 9
ATOM 15919 C CA . GLU A 1 89 ? 6.009 -20.753 -3.984 1.00 11.05 89 GLU A CA 9
ATOM 15920 C C . GLU A 1 89 ? 5.599 -21.248 -5.380 1.00 62.54 89 GLU A C 9
ATOM 15921 O O . GLU A 1 89 ? 5.487 -22.460 -5.585 1.00 12.21 89 GLU A O 9
ATOM 15933 N N . THR A 1 90 ? 5.356 -20.357 -6.350 1.00 74.11 90 THR A N 9
ATOM 15934 C CA . THR A 1 90 ? 5.065 -20.759 -7.726 1.00 54.41 90 THR A CA 9
ATOM 15935 C C . THR A 1 90 ? 5.932 -20.023 -8.741 1.00 72.22 90 THR A C 9
ATOM 15936 O O . THR A 1 90 ? 6.541 -18.986 -8.467 1.00 70.22 90 THR A O 9
ATOM 15947 N N . ASN A 1 91 ? 5.951 -20.571 -9.955 1.00 44.21 91 ASN A N 9
ATOM 15948 C CA . ASN A 1 91 ? 6.539 -19.963 -11.143 1.00 45.23 91 ASN A CA 9
ATOM 15949 C C . ASN A 1 91 ? 5.640 -18.892 -11.772 1.00 44.32 91 ASN A C 9
ATOM 15950 O O . ASN A 1 91 ? 5.980 -18.363 -12.830 1.00 32.25 91 ASN A O 9
ATOM 15961 N N . ALA A 1 92 ? 4.524 -18.546 -11.127 1.00 12.14 92 ALA A N 9
ATOM 15962 C CA . ALA A 1 92 ? 3.587 -17.536 -11.584 1.00 45.00 92 ALA A CA 9
ATOM 15963 C C . ALA A 1 92 ? 3.705 -16.326 -10.672 1.00 44.01 92 ALA A C 9
ATOM 15964 O O . ALA A 1 92 ? 3.586 -16.455 -9.452 1.00 23.53 92 ALA A O 9
ATOM 15971 N N . SER A 1 93 ? 3.935 -15.156 -11.249 1.00 2.25 93 SER A N 9
ATOM 15972 C CA . SER A 1 93 ? 3.864 -13.893 -10.554 1.00 3.32 93 SER A CA 9
ATOM 15973 C C . SER A 1 93 ? 2.399 -13.550 -10.259 1.00 50.43 93 SER A C 9
ATOM 15974 O O . SER A 1 93 ? 1.482 -14.157 -10.823 1.00 72.50 93 SER A O 9
ATOM 15982 N N . ARG A 1 94 ? 2.169 -12.602 -9.350 1.00 61.24 94 ARG A N 9
ATOM 15983 C CA . ARG A 1 94 ? 0.842 -12.196 -8.894 1.00 43.01 94 ARG A CA 9
ATOM 15984 C C . ARG A 1 94 ? 0.884 -10.719 -8.517 1.00 2.44 94 ARG A C 9
ATOM 15985 O O . ARG A 1 94 ? 1.936 -10.092 -8.615 1.00 12.24 94 ARG A O 9
ATOM 16006 N N . SER A 1 95 ? -0.217 -10.120 -8.073 1.00 50.21 95 SER A N 9
ATOM 16007 C CA . SER A 1 95 ? -0.197 -8.750 -7.560 1.00 70.34 95 SER A CA 9
ATOM 16008 C C . SER A 1 95 ? -1.007 -8.613 -6.275 1.00 5.15 95 SER A C 9
ATOM 16009 O O . SER A 1 95 ? -1.743 -9.518 -5.874 1.00 25.21 95 SER A O 9
ATOM 16017 N N . PHE A 1 96 ? -0.843 -7.473 -5.616 1.00 31.24 96 PHE A N 9
ATOM 16018 C CA . PHE A 1 96 ? -1.571 -7.042 -4.437 1.00 33.32 96 PHE A CA 9
ATOM 16019 C C . PHE A 1 96 ? -1.989 -5.604 -4.678 1.00 73.24 96 PHE A C 9
ATOM 16020 O O . PHE A 1 96 ? -1.416 -4.933 -5.537 1.00 61.31 96 PHE A O 9
ATOM 16037 N N . THR A 1 97 ? -2.864 -5.088 -3.827 1.00 63.44 97 THR A N 9
ATOM 16038 C CA . THR A 1 97 ? -3.202 -3.677 -3.837 1.00 25.14 97 THR A CA 9
ATOM 16039 C C . THR A 1 97 ? -3.253 -3.210 -2.393 1.00 21.54 97 THR A C 9
ATOM 16040 O O . THR A 1 97 ? -4.109 -3.668 -1.633 1.00 11.23 97 THR A O 9
ATOM 16051 N N . VAL A 1 98 ? -2.316 -2.347 -2.001 1.00 33.31 98 VAL A N 9
ATOM 16052 C CA . VAL A 1 98 ? -2.383 -1.616 -0.750 1.00 71.50 98 VAL A CA 9
ATOM 16053 C C . VAL A 1 98 ? -3.206 -0.360 -1.046 1.00 53.43 98 VAL A C 9
ATOM 16054 O O . VAL A 1 98 ? -2.659 0.695 -1.382 1.00 13.24 98 VAL A O 9
ATOM 16067 N N . CYS A 1 99 ? -4.531 -0.511 -1.035 1.00 72.12 99 CYS A N 9
ATOM 16068 C CA . CYS A 1 99 ? -5.476 0.589 -1.020 1.00 50.33 99 CYS A CA 9
ATOM 16069 C C . CYS A 1 99 ? -5.453 1.174 0.391 1.00 3.05 99 CYS A C 9
ATOM 16070 O O . CYS A 1 99 ? -5.582 0.423 1.364 1.00 61.41 99 CYS A O 9
ATOM 16078 N N . VAL A 1 100 ? -5.299 2.490 0.506 1.00 43.23 100 VAL A N 9
ATOM 16079 C CA . VAL A 1 100 ? -5.366 3.190 1.789 1.00 72.54 100 VAL A CA 9
ATOM 16080 C C . VAL A 1 100 ? -6.238 4.430 1.664 1.00 24.31 100 VAL A C 9
ATOM 16081 O O . VAL A 1 100 ? -6.342 5.000 0.582 1.00 50.21 100 VAL A O 9
ATOM 16094 N N . GLU A 1 101 ? -6.814 4.877 2.776 1.00 45.30 101 GLU A N 9
ATOM 16095 C CA . GLU A 1 101 ? -7.621 6.086 2.857 1.00 73.30 101 GLU A CA 9
ATOM 16096 C C . GLU A 1 101 ? -7.147 6.856 4.082 1.00 11.35 101 GLU A C 9
ATOM 16097 O O . GLU A 1 101 ? -6.770 6.233 5.078 1.00 71.13 101 GLU A O 9
ATOM 16109 N N . ALA A 1 102 ? -7.125 8.189 4.001 1.00 11.03 102 ALA A N 9
ATOM 16110 C CA . ALA A 1 102 ? -6.793 9.105 5.086 1.00 50.32 102 ALA A CA 9
ATOM 16111 C C . ALA A 1 102 ? -7.794 10.267 5.096 1.00 72.20 102 ALA A C 9
ATOM 16112 O O . ALA A 1 102 ? -8.901 10.118 4.583 1.00 64.43 102 ALA A O 9
ATOM 16119 N N . GLY A 1 103 ? -7.431 11.393 5.724 1.00 34.55 103 GLY A N 9
ATOM 16120 C CA . GLY A 1 103 ? -8.336 12.447 6.173 1.00 33.41 103 GLY A CA 9
ATOM 16121 C C . GLY A 1 103 ? -9.395 12.826 5.145 1.00 51.13 103 GLY A C 9
ATOM 16122 O O . GLY A 1 103 ? -10.588 12.736 5.456 1.00 25.53 103 GLY A O 9
ATOM 16126 N N . ASN A 1 104 ? -8.974 13.230 3.939 1.00 31.52 104 ASN A N 9
ATOM 16127 C CA . ASN A 1 104 ? -9.867 13.636 2.868 1.00 12.00 104 ASN A CA 9
ATOM 16128 C C . ASN A 1 104 ? -9.519 13.017 1.509 1.00 30.23 104 ASN A C 9
ATOM 16129 O O . ASN A 1 104 ? -10.246 13.278 0.549 1.00 45.45 104 ASN A O 9
ATOM 16140 N N . ALA A 1 105 ? -8.457 12.215 1.390 1.00 4.02 105 ALA A N 9
ATOM 16141 C CA . ALA A 1 105 ? -8.092 11.531 0.153 1.00 74.53 105 ALA A CA 9
ATOM 16142 C C . ALA A 1 105 ? -7.704 10.072 0.419 1.00 2.31 105 ALA A C 9
ATOM 16143 O O . ALA A 1 105 ? -7.621 9.645 1.576 1.00 5.42 105 ALA A O 9
ATOM 16150 N N . PHE A 1 106 ? -7.401 9.327 -0.640 1.00 53.33 106 PHE A N 9
ATOM 16151 C CA . PHE A 1 106 ? -7.002 7.924 -0.611 1.00 52.20 106 PHE A CA 9
ATOM 16152 C C . PHE A 1 106 ? -5.895 7.686 -1.632 1.00 22.33 106 PHE A C 9
ATOM 16153 O O . PHE A 1 106 ? -5.701 8.485 -2.550 1.00 45.02 106 PHE A O 9
ATOM 16170 N N . ASP A 1 107 ? -5.199 6.560 -1.500 1.00 53.11 107 ASP A N 9
ATOM 16171 C CA . ASP A 1 107 ? -4.075 6.152 -2.329 1.00 25.51 107 ASP A CA 9
ATOM 16172 C C . ASP A 1 107 ? -4.207 4.665 -2.635 1.00 4.42 107 ASP A C 9
ATOM 16173 O O . ASP A 1 107 ? -4.930 3.932 -1.957 1.00 12.11 107 ASP A O 9
ATOM 16182 N N . GLU A 1 108 ? -3.518 4.199 -3.669 1.00 74.14 108 GLU A N 9
ATOM 16183 C CA . GLU A 1 108 ? -3.514 2.797 -4.062 1.00 51.03 108 GLU A CA 9
ATOM 16184 C C . GLU A 1 108 ? -2.144 2.418 -4.629 1.00 21.34 108 GLU A C 9
ATOM 16185 O O . GLU A 1 108 ? -1.711 2.994 -5.634 1.00 33.12 108 GLU A O 9
ATOM 16197 N N . PHE A 1 109 ? -1.463 1.449 -4.004 1.00 2.44 109 PHE A N 9
ATOM 16198 C CA . PHE A 1 109 ? -0.191 0.918 -4.478 1.00 62.10 109 PHE A CA 9
ATOM 16199 C C . PHE A 1 109 ? -0.381 -0.521 -4.966 1.00 72.41 109 PHE A C 9
ATOM 16200 O O . PHE A 1 109 ? -0.541 -1.440 -4.154 1.00 14.45 109 PHE A O 9
ATOM 16217 N N . LYS A 1 110 ? -0.388 -0.731 -6.283 1.00 61.30 110 LYS A N 9
ATOM 16218 C CA . LYS A 1 110 ? -0.389 -2.057 -6.889 1.00 41.34 110 LYS A CA 9
ATOM 16219 C C . LYS A 1 110 ? 0.975 -2.714 -6.669 1.00 62.53 110 LYS A C 9
ATOM 16220 O O . LYS A 1 110 ? 1.930 -2.431 -7.393 1.00 21.33 110 LYS A O 9
ATOM 16239 N N . PHE A 1 111 ? 1.098 -3.591 -5.676 1.00 44.33 111 PHE A N 9
ATOM 16240 C CA . PHE A 1 111 ? 2.252 -4.478 -5.613 1.00 1.45 111 PHE A CA 9
ATOM 16241 C C . PHE A 1 111 ? 2.169 -5.491 -6.731 1.00 73.32 111 PHE A C 9
ATOM 16242 O O . PHE A 1 111 ? 1.078 -5.893 -7.124 1.00 30.21 111 PHE A O 9
ATOM 16259 N N . VAL A 1 112 ? 3.313 -5.978 -7.186 1.00 12.01 112 VAL A N 9
ATOM 16260 C CA . VAL A 1 112 ? 3.390 -7.016 -8.189 1.00 1.33 112 VAL A CA 9
ATOM 16261 C C . VAL A 1 112 ? 4.504 -7.937 -7.745 1.00 14.11 112 VAL A C 9
ATOM 16262 O O . VAL A 1 112 ? 5.693 -7.617 -7.872 1.00 71.42 112 VAL A O 9
ATOM 16275 N N . GLN A 1 113 ? 4.088 -9.061 -7.165 1.00 64.14 113 GLN A N 9
ATOM 16276 C CA . GLN A 1 113 ? 5.014 -10.070 -6.755 1.00 42.24 113 GLN A CA 9
ATOM 16277 C C . GLN A 1 113 ? 5.504 -10.886 -7.936 1.00 13.31 113 GLN A C 9
ATOM 16278 O O . GLN A 1 113 ? 4.712 -11.406 -8.721 1.00 24.41 113 GLN A O 9
ATOM 16292 N N . ASP A 1 114 ? 6.830 -10.991 -8.028 1.00 70.23 114 ASP A N 9
ATOM 16293 C CA . ASP A 1 114 ? 7.450 -11.844 -9.062 1.00 10.34 114 ASP A CA 9
ATOM 16294 C C . ASP A 1 114 ? 7.144 -13.347 -8.932 1.00 54.23 114 ASP A C 9
ATOM 16295 O O . ASP A 1 114 ? 6.431 -13.793 -8.028 1.00 44.14 114 ASP A O 9
ATOM 16304 N N . ALA A 1 115 ? 7.666 -14.153 -9.854 1.00 42.42 115 ALA A N 9
ATOM 16305 C CA . ALA A 1 115 ? 7.649 -15.609 -9.816 1.00 64.31 115 ALA A CA 9
ATOM 16306 C C . ALA A 1 115 ? 8.949 -16.176 -9.244 1.00 41.30 115 ALA A C 9
ATOM 16307 O O . ALA A 1 115 ? 10.018 -15.589 -9.421 1.00 43.23 115 ALA A O 9
ATOM 16314 N N . ALA A 1 116 ? 8.878 -17.356 -8.627 1.00 4.15 116 ALA A N 9
ATOM 16315 C CA . ALA A 1 116 ? 10.041 -18.124 -8.198 1.00 31.44 116 ALA A CA 9
ATOM 16316 C C . ALA A 1 116 ? 10.343 -19.181 -9.257 1.00 25.44 116 ALA A C 9
ATOM 16317 O O . ALA A 1 116 ? 9.472 -19.981 -9.604 1.00 74.33 116 ALA A O 9
ATOM 16324 N N . LYS A 1 117 ? 11.558 -19.176 -9.803 1.00 25.14 117 LYS A N 9
ATOM 16325 C CA . LYS A 1 117 ? 11.993 -20.108 -10.842 1.00 22.43 117 LYS A CA 9
ATOM 16326 C C . LYS A 1 117 ? 12.546 -21.369 -10.183 1.00 50.11 117 LYS A C 9
ATOM 16327 O O . LYS A 1 117 ? 13.740 -21.652 -10.294 1.00 54.22 117 LYS A O 9
ATOM 16346 N N . GLN A 1 118 ? 11.713 -22.099 -9.451 1.00 13.01 118 GLN A N 9
ATOM 16347 C CA . GLN A 1 118 ? 12.096 -23.302 -8.733 1.00 4.01 118 GLN A CA 9
ATOM 16348 C C . GLN A 1 118 ? 11.079 -24.395 -8.998 1.00 43.41 118 GLN A C 9
ATOM 16349 O O . GLN A 1 118 ? 10.097 -24.125 -9.726 1.00 62.52 118 GLN A O 9
ATOM 16363 N N . GLY A 1 1 ? -12.962 33.392 -14.226 1.00 63.31 1 GLY A N 10
ATOM 16364 C CA . GLY A 1 1 ? -13.247 34.788 -13.871 1.00 30.22 1 GLY A CA 10
ATOM 16365 C C . GLY A 1 1 ? -12.813 35.024 -12.440 1.00 4.01 1 GLY A C 10
ATOM 16366 O O . GLY A 1 1 ? -11.722 34.595 -12.072 1.00 45.23 1 GLY A O 10
ATOM 16370 N N . CYS A 1 2 ? -13.645 35.688 -11.645 1.00 51.12 2 CYS A N 10
ATOM 16371 C CA . CYS A 1 2 ? -13.577 35.702 -10.202 1.00 2.41 2 CYS A CA 10
ATOM 16372 C C . CYS A 1 2 ? -15.034 35.703 -9.743 1.00 30.42 2 CYS A C 10
ATOM 16373 O O . CYS A 1 2 ? -15.742 36.681 -9.974 1.00 74.10 2 CYS A O 10
ATOM 16381 N N . GLU A 1 3 ? -15.487 34.603 -9.151 1.00 62.50 3 GLU A N 10
ATOM 16382 C CA . GLU A 1 3 ? -16.877 34.334 -8.817 1.00 23.14 3 GLU A CA 10
ATOM 16383 C C . GLU A 1 3 ? -16.934 33.719 -7.415 1.00 74.23 3 GLU A C 10
ATOM 16384 O O . GLU A 1 3 ? -15.902 33.338 -6.860 1.00 33.32 3 GLU A O 10
ATOM 16396 N N . LEU A 1 4 ? -18.136 33.612 -6.837 1.00 74.23 4 LEU A N 10
ATOM 16397 C CA . LEU A 1 4 ? -18.348 32.924 -5.569 1.00 34.15 4 LEU A CA 10
ATOM 16398 C C . LEU A 1 4 ? -18.134 31.431 -5.828 1.00 70.43 4 LEU A C 10
ATOM 16399 O O . LEU A 1 4 ? -18.923 30.809 -6.538 1.00 61.44 4 LEU A O 10
ATOM 16415 N N . SER A 1 5 ? -17.026 30.893 -5.329 1.00 63.13 5 SER A N 10
ATOM 16416 C CA . SER A 1 5 ? -16.551 29.538 -5.545 1.00 21.35 5 SER A CA 10
ATOM 16417 C C . SER A 1 5 ? -15.873 29.084 -4.245 1.00 34.32 5 SER A C 10
ATOM 16418 O O . SER A 1 5 ? -15.774 29.860 -3.291 1.00 34.45 5 SER A O 10
ATOM 16426 N N . ASP A 1 6 ? -15.370 27.851 -4.222 1.00 50.34 6 ASP A N 10
ATOM 16427 C CA . ASP A 1 6 ? -14.659 27.230 -3.109 1.00 73.24 6 ASP A CA 10
ATOM 16428 C C . ASP A 1 6 ? -13.236 26.823 -3.537 1.00 50.14 6 ASP A C 10
ATOM 16429 O O . ASP A 1 6 ? -12.859 25.650 -3.478 1.00 23.43 6 ASP A O 10
ATOM 16438 N N . PRO A 1 7 ? -12.403 27.793 -3.961 1.00 22.25 7 PRO A N 10
ATOM 16439 C CA . PRO A 1 7 ? -11.100 27.532 -4.542 1.00 42.20 7 PRO A CA 10
ATOM 16440 C C . PRO A 1 7 ? -10.165 26.883 -3.529 1.00 23.24 7 PRO A C 10
ATOM 16441 O O . PRO A 1 7 ? -9.452 25.962 -3.901 1.00 25.22 7 PRO A O 10
ATOM 16452 N N . ASP A 1 8 ? -10.187 27.316 -2.268 1.00 1.23 8 ASP A N 10
ATOM 16453 C CA . ASP A 1 8 ? -9.386 26.770 -1.176 1.00 14.13 8 ASP A CA 10
ATOM 16454 C C . ASP A 1 8 ? -10.174 25.646 -0.485 1.00 34.12 8 ASP A C 10
ATOM 16455 O O . ASP A 1 8 ? -10.312 25.641 0.745 1.00 52.33 8 ASP A O 10
ATOM 16464 N N . GLY A 1 9 ? -10.788 24.735 -1.245 1.00 62.54 9 GLY A N 10
ATOM 16465 C CA . GLY A 1 9 ? -11.710 23.722 -0.725 1.00 52.13 9 GLY A CA 10
ATOM 16466 C C . GLY A 1 9 ? -11.332 22.279 -1.060 1.00 53.23 9 GLY A C 10
ATOM 16467 O O . GLY A 1 9 ? -12.018 21.359 -0.609 1.00 50.34 9 GLY A O 10
ATOM 16471 N N . LEU A 1 10 ? -10.280 22.063 -1.847 1.00 44.12 10 LEU A N 10
ATOM 16472 C CA . LEU A 1 10 ? -9.911 20.789 -2.448 1.00 14.35 10 LEU A CA 10
ATOM 16473 C C . LEU A 1 10 ? -9.315 19.831 -1.407 1.00 13.30 10 LEU A C 10
ATOM 16474 O O . LEU A 1 10 ? -9.288 20.120 -0.210 1.00 45.11 10 LEU A O 10
ATOM 16490 N N . ALA A 1 11 ? -8.832 18.673 -1.853 1.00 12.10 11 ALA A N 10
ATOM 16491 C CA . ALA A 1 11 ? -8.149 17.666 -1.057 1.00 41.41 11 ALA A CA 10
ATOM 16492 C C . ALA A 1 11 ? -6.865 17.287 -1.795 1.00 11.01 11 ALA A C 10
ATOM 16493 O O . ALA A 1 11 ? -6.917 17.027 -3.001 1.00 62.13 11 ALA A O 10
ATOM 16500 N N . ASP A 1 12 ? -5.736 17.267 -1.093 1.00 70.53 12 ASP A N 10
ATOM 16501 C CA . ASP A 1 12 ? -4.396 17.027 -1.644 1.00 4.30 12 ASP A CA 10
ATOM 16502 C C . ASP A 1 12 ? -3.836 15.661 -1.205 1.00 52.11 12 ASP A C 10
ATOM 16503 O O . ASP A 1 12 ? -4.262 15.147 -0.165 1.00 33.23 12 ASP A O 10
ATOM 16512 N N . PRO A 1 13 ? -2.889 15.070 -1.960 1.00 53.05 13 PRO A N 10
ATOM 16513 C CA . PRO A 1 13 ? -2.495 13.667 -1.834 1.00 64.33 13 PRO A CA 10
ATOM 16514 C C . PRO A 1 13 ? -1.616 13.410 -0.607 1.00 1.24 13 PRO A C 10
ATOM 16515 O O . PRO A 1 13 ? -1.105 14.354 0.010 1.00 51.13 13 PRO A O 10
ATOM 16526 N N . MET A 1 14 ? -1.420 12.134 -0.249 1.00 1.00 14 MET A N 10
ATOM 16527 C CA . MET A 1 14 ? -0.880 11.739 1.053 1.00 24.52 14 MET A CA 10
ATOM 16528 C C . MET A 1 14 ? 0.653 11.693 1.102 1.00 14.44 14 MET A C 10
ATOM 16529 O O . MET A 1 14 ? 1.256 10.740 1.577 1.00 30.42 14 MET A O 10
ATOM 16543 N N . LYS A 1 15 ? 1.295 12.806 0.763 1.00 1.03 15 LYS A N 10
ATOM 16544 C CA . LYS A 1 15 ? 2.719 12.973 0.473 1.00 12.22 15 LYS A CA 10
ATOM 16545 C C . LYS A 1 15 ? 3.651 12.354 1.513 1.00 42.12 15 LYS A C 10
ATOM 16546 O O . LYS A 1 15 ? 3.768 12.802 2.665 1.00 14.44 15 LYS A O 10
ATOM 16565 N N . TRP A 1 16 ? 4.343 11.320 1.082 1.00 24.42 16 TRP A N 10
ATOM 16566 C CA . TRP A 1 16 ? 5.175 10.461 1.898 1.00 64.12 16 TRP A CA 10
ATOM 16567 C C . TRP A 1 16 ? 6.618 10.983 1.844 1.00 73.51 16 TRP A C 10
ATOM 16568 O O . TRP A 1 16 ? 7.207 11.062 0.768 1.00 11.30 16 TRP A O 10
ATOM 16589 N N . SER A 1 17 ? 7.216 11.325 2.992 1.00 73.25 17 SER A N 10
ATOM 16590 C CA . SER A 1 17 ? 8.640 11.693 3.051 1.00 72.32 17 SER A CA 10
ATOM 16591 C C . SER A 1 17 ? 9.549 10.456 3.059 1.00 71.22 17 SER A C 10
ATOM 16592 O O . SER A 1 17 ? 10.763 10.592 2.918 1.00 64.34 17 SER A O 10
ATOM 16600 N N . LYS A 1 18 ? 9.000 9.249 3.221 1.00 65.14 18 LYS A N 10
ATOM 16601 C CA . LYS A 1 18 ? 9.745 8.006 3.087 1.00 22.20 18 LYS A CA 10
ATOM 16602 C C . LYS A 1 18 ? 8.887 7.097 2.236 1.00 13.44 18 LYS A C 10
ATOM 16603 O O . LYS A 1 18 ? 7.718 6.918 2.569 1.00 10.00 18 LYS A O 10
ATOM 16622 N N . VAL A 1 19 ? 9.463 6.565 1.173 1.00 31.50 19 VAL A N 10
ATOM 16623 C CA . VAL A 1 19 ? 8.942 5.558 0.258 1.00 11.40 19 VAL A CA 10
ATOM 16624 C C . VAL A 1 19 ? 10.180 4.757 -0.189 1.00 25.44 19 VAL A C 10
ATOM 16625 O O . VAL A 1 19 ? 11.311 5.197 0.046 1.00 41.13 19 VAL A O 10
ATOM 16638 N N . PRO A 1 20 ? 10.012 3.540 -0.715 1.00 33.12 20 PRO A N 10
ATOM 16639 C CA . PRO A 1 20 ? 11.106 2.661 -1.115 1.00 14.34 20 PRO A CA 10
ATOM 16640 C C . PRO A 1 20 ? 11.618 2.959 -2.522 1.00 63.55 20 PRO A C 10
ATOM 16641 O O . PRO A 1 20 ? 10.896 3.500 -3.362 1.00 65.13 20 PRO A O 10
ATOM 16652 N N . SER A 1 21 ? 12.802 2.434 -2.839 1.00 65.42 21 SER A N 10
ATOM 16653 C CA . SER A 1 21 ? 13.329 2.377 -4.198 1.00 61.33 21 SER A CA 10
ATOM 16654 C C . SER A 1 21 ? 12.447 1.535 -5.130 1.00 42.44 21 SER A C 10
ATOM 16655 O O . SER A 1 21 ? 12.506 1.703 -6.347 1.00 11.40 21 SER A O 10
ATOM 16663 N N . GLY A 1 22 ? 11.650 0.601 -4.601 1.00 3.43 22 GLY A N 10
ATOM 16664 C CA . GLY A 1 22 ? 10.825 -0.296 -5.405 1.00 53.15 22 GLY A CA 10
ATOM 16665 C C . GLY A 1 22 ? 9.639 0.396 -6.081 1.00 23.20 22 GLY A C 10
ATOM 16666 O O . GLY A 1 22 ? 8.997 -0.193 -6.955 1.00 71.52 22 GLY A O 10
ATOM 16670 N N . LEU A 1 23 ? 9.306 1.620 -5.661 1.00 34.54 23 LEU A N 10
ATOM 16671 C CA . LEU A 1 23 ? 8.183 2.376 -6.188 1.00 41.01 23 LEU A CA 10
ATOM 16672 C C . LEU A 1 23 ? 8.497 2.959 -7.570 1.00 72.44 23 LEU A C 10
ATOM 16673 O O . LEU A 1 23 ? 9.516 3.624 -7.786 1.00 64.53 23 LEU A O 10
ATOM 16689 N N . LYS A 1 24 ? 7.556 2.766 -8.490 1.00 12.34 24 LYS A N 10
ATOM 16690 C CA . LYS A 1 24 ? 7.483 3.332 -9.831 1.00 23.40 24 LYS A CA 10
ATOM 16691 C C . LYS A 1 24 ? 6.045 3.805 -9.995 1.00 44.44 24 LYS A C 10
ATOM 16692 O O . LYS A 1 24 ? 5.161 2.973 -10.177 1.00 12.13 24 LYS A O 10
ATOM 16711 N N . ASN A 1 25 ? 5.792 5.113 -9.902 1.00 25.22 25 ASN A N 10
ATOM 16712 C CA . ASN A 1 25 ? 4.461 5.705 -10.083 1.00 2.34 25 ASN A CA 10
ATOM 16713 C C . ASN A 1 25 ? 3.371 5.014 -9.243 1.00 34.32 25 ASN A C 10
ATOM 16714 O O . ASN A 1 25 ? 2.251 4.815 -9.713 1.00 53.21 25 ASN A O 10
ATOM 16725 N N . GLY A 1 26 ? 3.700 4.592 -8.020 1.00 34.23 26 GLY A N 10
ATOM 16726 C CA . GLY A 1 26 ? 2.774 3.914 -7.116 1.00 32.20 26 GLY A CA 10
ATOM 16727 C C . GLY A 1 26 ? 2.632 2.412 -7.381 1.00 21.51 26 GLY A C 10
ATOM 16728 O O . GLY A 1 26 ? 2.058 1.704 -6.552 1.00 2.20 26 GLY A O 10
ATOM 16732 N N . GLU A 1 27 ? 3.176 1.878 -8.476 1.00 21.40 27 GLU A N 10
ATOM 16733 C CA . GLU A 1 27 ? 3.377 0.444 -8.613 1.00 11.32 27 GLU A CA 10
ATOM 16734 C C . GLU A 1 27 ? 4.652 0.080 -7.848 1.00 10.30 27 GLU A C 10
ATOM 16735 O O . GLU A 1 27 ? 5.617 0.846 -7.830 1.00 12.21 27 GLU A O 10
ATOM 16747 N N . LEU A 1 28 ? 4.676 -1.090 -7.216 1.00 44.41 28 LEU A N 10
ATOM 16748 C CA . LEU A 1 28 ? 5.779 -1.607 -6.422 1.00 11.04 28 LEU A CA 10
ATOM 16749 C C . LEU A 1 28 ? 6.146 -2.954 -7.031 1.00 23.42 28 LEU A C 10
ATOM 16750 O O . LEU A 1 28 ? 5.452 -3.951 -6.812 1.00 24.43 28 LEU A O 10
ATOM 16766 N N . LYS A 1 29 ? 7.220 -2.986 -7.818 1.00 62.22 29 LYS A N 10
ATOM 16767 C CA . LYS A 1 29 ? 7.784 -4.222 -8.337 1.00 4.01 29 LYS A CA 10
ATOM 16768 C C . LYS A 1 29 ? 8.409 -4.963 -7.175 1.00 1.44 29 LYS A C 10
ATOM 16769 O O . LYS A 1 29 ? 9.145 -4.358 -6.389 1.00 73.31 29 LYS A O 10
ATOM 16788 N N . VAL A 1 30 ? 8.166 -6.259 -7.090 1.00 31.14 30 VAL A N 10
ATOM 16789 C CA . VAL A 1 30 ? 8.766 -7.150 -6.109 1.00 3.30 30 VAL A CA 10
ATOM 16790 C C . VAL A 1 30 ? 9.129 -8.432 -6.838 1.00 11.23 30 VAL A C 10
ATOM 16791 O O . VAL A 1 30 ? 8.407 -8.880 -7.738 1.00 70.44 30 VAL A O 10
ATOM 16804 N N . GLU A 1 31 ? 10.274 -8.990 -6.476 1.00 70.51 31 GLU A N 10
ATOM 16805 C CA . GLU A 1 31 ? 10.764 -10.240 -7.019 1.00 22.30 31 GLU A CA 10
ATOM 16806 C C . GLU A 1 31 ? 10.173 -11.399 -6.221 1.00 31.11 31 GLU A C 10
ATOM 16807 O O . GLU A 1 31 ? 9.555 -11.192 -5.178 1.00 52.43 31 GLU A O 10
ATOM 16819 N N . ALA A 1 32 ? 10.384 -12.629 -6.671 1.00 61.35 32 ALA A N 10
ATOM 16820 C CA . ALA A 1 32 ? 9.720 -13.781 -6.079 1.00 13.14 32 ALA A CA 10
ATOM 16821 C C . ALA A 1 32 ? 10.072 -14.075 -4.620 1.00 64.41 32 ALA A C 10
ATOM 16822 O O . ALA A 1 32 ? 9.339 -14.820 -3.983 1.00 23.33 32 ALA A O 10
ATOM 16829 N N . GLU A 1 33 ? 11.139 -13.494 -4.087 1.00 4.24 33 GLU A N 10
ATOM 16830 C CA . GLU A 1 33 ? 11.607 -13.640 -2.704 1.00 33.34 33 GLU A CA 10
ATOM 16831 C C . GLU A 1 33 ? 10.740 -12.809 -1.772 1.00 72.45 33 GLU A C 10
ATOM 16832 O O . GLU A 1 33 ? 10.665 -13.050 -0.572 1.00 34.33 33 GLU A O 10
ATOM 16844 N N . GLY A 1 34 ? 10.085 -11.809 -2.348 1.00 4.04 34 GLY A N 10
ATOM 16845 C CA . GLY A 1 34 ? 9.443 -10.752 -1.632 1.00 24.31 34 GLY A CA 10
ATOM 16846 C C . GLY A 1 34 ? 10.484 -9.732 -1.179 1.00 23.52 34 GLY A C 10
ATOM 16847 O O . GLY A 1 34 ? 11.677 -9.839 -1.481 1.00 32.33 34 GLY A O 10
ATOM 16851 N N . GLY A 1 35 ? 10.016 -8.709 -0.479 1.00 65.52 35 GLY A N 10
ATOM 16852 C CA . GLY A 1 35 ? 10.848 -7.812 0.306 1.00 54.15 35 GLY A CA 10
ATOM 16853 C C . GLY A 1 35 ? 9.956 -6.920 1.158 1.00 23.14 35 GLY A C 10
ATOM 16854 O O . GLY A 1 35 ? 8.727 -6.926 1.005 1.00 63.25 35 GLY A O 10
ATOM 16858 N N . SER A 1 36 ? 10.566 -6.149 2.049 1.00 45.22 36 SER A N 10
ATOM 16859 C CA . SER A 1 36 ? 9.889 -5.194 2.904 1.00 12.34 36 SER A CA 10
ATOM 16860 C C . SER A 1 36 ? 10.079 -3.777 2.348 1.00 42.34 36 SER A C 10
ATOM 16861 O O . SER A 1 36 ? 11.003 -3.528 1.565 1.00 21.10 36 SER A O 10
ATOM 16869 N N . SER A 1 37 ? 9.226 -2.845 2.770 1.00 64.22 37 SER A N 10
ATOM 16870 C CA . SER A 1 37 ? 9.326 -1.424 2.487 1.00 34.41 37 SER A CA 10
ATOM 16871 C C . SER A 1 37 ? 8.778 -0.615 3.674 1.00 11.01 37 SER A C 10
ATOM 16872 O O . SER A 1 37 ? 8.212 -1.172 4.623 1.00 42.01 37 SER A O 10
ATOM 16880 N N . LEU A 1 38 ? 8.946 0.709 3.618 1.00 73.34 38 LEU A N 10
ATOM 16881 C CA . LEU A 1 38 ? 8.544 1.686 4.626 1.00 25.33 38 LEU A CA 10
ATOM 16882 C C . LEU A 1 38 ? 7.969 2.905 3.919 1.00 4.42 38 LEU A C 10
ATOM 16883 O O . LEU A 1 38 ? 8.569 3.393 2.952 1.00 12.02 38 LEU A O 10
ATOM 16899 N N . PHE A 1 39 ? 6.863 3.415 4.457 1.00 65.21 39 PHE A N 10
ATOM 16900 C CA . PHE A 1 39 ? 6.050 4.488 3.924 1.00 22.51 39 PHE A CA 10
ATOM 16901 C C . PHE A 1 39 ? 5.737 5.429 5.082 1.00 43.33 39 PHE A C 10
ATOM 16902 O O . PHE A 1 39 ? 4.936 5.094 5.953 1.00 4.14 39 PHE A O 10
ATOM 16919 N N . ALA A 1 40 ? 6.405 6.585 5.141 1.00 34.12 40 ALA A N 10
ATOM 16920 C CA . ALA A 1 40 ? 6.273 7.513 6.265 1.00 41.15 40 ALA A CA 10
ATOM 16921 C C . ALA A 1 40 ? 5.537 8.778 5.836 1.00 22.51 40 ALA A C 10
ATOM 16922 O O . ALA A 1 40 ? 5.980 9.509 4.943 1.00 50.42 40 ALA A O 10
ATOM 16929 N N . CYS A 1 41 ? 4.375 8.996 6.446 1.00 11.01 41 CYS A N 10
ATOM 16930 C CA . CYS A 1 41 ? 3.344 9.894 5.954 1.00 44.03 41 CYS A CA 10
ATOM 16931 C C . CYS A 1 41 ? 3.576 11.304 6.500 1.00 14.12 41 CYS A C 10
ATOM 16932 O O . CYS A 1 41 ? 3.212 11.614 7.635 1.00 11.00 41 CYS A O 10
ATOM 16940 N N . LYS A 1 42 ? 4.177 12.207 5.720 1.00 73.13 42 LYS A N 10
ATOM 16941 C CA . LYS A 1 42 ? 4.677 13.469 6.287 1.00 32.13 42 LYS A CA 10
ATOM 16942 C C . LYS A 1 42 ? 3.638 14.583 6.135 1.00 45.03 42 LYS A C 10
ATOM 16943 O O . LYS A 1 42 ? 3.962 15.717 5.788 1.00 21.20 42 LYS A O 10
ATOM 16962 N N . ASN A 1 43 ? 2.366 14.203 6.243 1.00 70.24 43 ASN A N 10
ATOM 16963 C CA . ASN A 1 43 ? 1.192 15.072 6.058 1.00 54.24 43 ASN A CA 10
ATOM 16964 C C . ASN A 1 43 ? -0.158 14.438 6.449 1.00 23.53 43 ASN A C 10
ATOM 16965 O O . ASN A 1 43 ? -1.167 15.141 6.422 1.00 63.41 43 ASN A O 10
ATOM 16976 N N . TYR A 1 44 ? -0.214 13.142 6.786 1.00 73.31 44 TYR A N 10
ATOM 16977 C CA . TYR A 1 44 ? -1.450 12.433 7.133 1.00 44.04 44 TYR A CA 10
ATOM 16978 C C . TYR A 1 44 ? -1.080 11.277 8.064 1.00 70.31 44 TYR A C 10
ATOM 16979 O O . TYR A 1 44 ? -0.885 10.159 7.606 1.00 3.10 44 TYR A O 10
ATOM 16997 N N . LYS A 1 45 ? -0.927 11.544 9.358 1.00 30.10 45 LYS A N 10
ATOM 16998 C CA . LYS A 1 45 ? -0.518 10.563 10.368 1.00 25.54 45 LYS A CA 10
ATOM 16999 C C . LYS A 1 45 ? -1.684 9.723 10.904 1.00 41.13 45 LYS A C 10
ATOM 17000 O O . LYS A 1 45 ? -1.500 8.917 11.807 1.00 31.33 45 LYS A O 10
ATOM 17019 N N . SER A 1 46 ? -2.881 9.915 10.359 1.00 3.23 46 SER A N 10
ATOM 17020 C CA . SER A 1 46 ? -4.135 9.375 10.872 1.00 74.15 46 SER A CA 10
ATOM 17021 C C . SER A 1 46 ? -4.925 8.709 9.740 1.00 45.02 46 SER A C 10
ATOM 17022 O O . SER A 1 46 ? -5.789 9.340 9.135 1.00 24.33 46 SER A O 10
ATOM 17030 N N . PHE A 1 47 ? -4.604 7.457 9.410 1.00 70.14 47 PHE A N 10
ATOM 17031 C CA . PHE A 1 47 ? -5.147 6.734 8.259 1.00 3.32 47 PHE A CA 10
ATOM 17032 C C . PHE A 1 47 ? -5.301 5.244 8.559 1.00 54.43 47 PHE A C 10
ATOM 17033 O O . PHE A 1 47 ? -4.757 4.755 9.555 1.00 22.13 47 PHE A O 10
ATOM 17050 N N . TRP A 1 48 ? -6.031 4.537 7.696 1.00 63.33 48 TRP A N 10
ATOM 17051 C CA . TRP A 1 48 ? -6.348 3.124 7.835 1.00 22.20 48 TRP A CA 10
ATOM 17052 C C . TRP A 1 48 ? -6.295 2.404 6.490 1.00 21.50 48 TRP A C 10
ATOM 17053 O O . TRP A 1 48 ? -6.201 3.011 5.418 1.00 31.53 48 TRP A O 10
ATOM 17074 N N . ILE A 1 49 ? -6.342 1.077 6.577 1.00 32.42 49 ILE A N 10
ATOM 17075 C CA . ILE A 1 49 ? -6.547 0.153 5.474 1.00 14.12 49 ILE A CA 10
ATOM 17076 C C . ILE A 1 49 ? -8.063 0.077 5.317 1.00 12.33 49 ILE A C 10
ATOM 17077 O O . ILE A 1 49 ? -8.720 -0.204 6.318 1.00 72.12 49 ILE A O 10
ATOM 17093 N N . SER A 1 50 ? -8.619 0.255 4.117 1.00 50.04 50 SER A N 10
ATOM 17094 C CA . SER A 1 50 ? -10.018 -0.116 3.878 1.00 73.41 50 SER A CA 10
ATOM 17095 C C . SER A 1 50 ? -10.189 -1.009 2.649 1.00 25.51 50 SER A C 10
ATOM 17096 O O . SER A 1 50 ? -11.126 -1.800 2.630 1.00 71.42 50 SER A O 10
ATOM 17104 N N . SER A 1 51 ? -9.252 -1.006 1.695 1.00 23.30 51 SER A N 10
ATOM 17105 C CA . SER A 1 51 ? -9.344 -1.854 0.515 1.00 70.13 51 SER A CA 10
ATOM 17106 C C . SER A 1 51 ? -8.027 -2.578 0.277 1.00 12.04 51 SER A C 10
ATOM 17107 O O . SER A 1 51 ? -6.950 -1.980 0.389 1.00 64.21 51 SER A O 10
ATOM 17115 N N . VAL A 1 52 ? -8.123 -3.859 -0.082 1.00 71.25 52 VAL A N 10
ATOM 17116 C CA . VAL A 1 52 ? -6.995 -4.706 -0.425 1.00 21.21 52 VAL A CA 10
ATOM 17117 C C . VAL A 1 52 ? -7.393 -5.541 -1.644 1.00 45.04 52 VAL A C 10
ATOM 17118 O O . VAL A 1 52 ? -8.530 -6.000 -1.758 1.00 31.23 52 VAL A O 10
ATOM 17131 N N . LYS A 1 53 ? -6.430 -5.791 -2.530 1.00 43.05 53 LYS A N 10
ATOM 17132 C CA . LYS A 1 53 ? -6.500 -6.763 -3.620 1.00 45.02 53 LYS A CA 10
ATOM 17133 C C . LYS A 1 53 ? -5.385 -7.766 -3.400 1.00 32.51 53 LYS A C 10
ATOM 17134 O O . LYS A 1 53 ? -4.322 -7.364 -2.945 1.00 14.44 53 LYS A O 10
ATOM 17153 N N . GLU A 1 54 ? -5.622 -9.032 -3.743 1.00 24.24 54 GLU A N 10
ATOM 17154 C CA . GLU A 1 54 ? -4.689 -10.141 -3.506 1.00 12.12 54 GLU A CA 10
ATOM 17155 C C . GLU A 1 54 ? -4.668 -11.174 -4.634 1.00 4.34 54 GLU A C 10
ATOM 17156 O O . GLU A 1 54 ? -3.799 -12.049 -4.654 1.00 54.13 54 GLU A O 10
ATOM 17168 N N . GLU A 1 55 ? -5.616 -11.094 -5.570 1.00 53.33 55 GLU A N 10
ATOM 17169 C CA . GLU A 1 55 ? -5.802 -12.133 -6.578 1.00 41.42 55 GLU A CA 10
ATOM 17170 C C . GLU A 1 55 ? -6.296 -11.521 -7.891 1.00 3.24 55 GLU A C 10
ATOM 17171 O O . GLU A 1 55 ? -7.136 -12.073 -8.595 1.00 50.35 55 GLU A O 10
ATOM 17183 N N . GLY A 1 56 ? -5.845 -10.302 -8.177 1.00 5.02 56 GLY A N 10
ATOM 17184 C CA . GLY A 1 56 ? -6.320 -9.540 -9.324 1.00 24.53 56 GLY A CA 10
ATOM 17185 C C . GLY A 1 56 ? -7.720 -8.965 -9.110 1.00 24.53 56 GLY A C 10
ATOM 17186 O O . GLY A 1 56 ? -8.192 -8.215 -9.963 1.00 41.33 56 GLY A O 10
ATOM 17190 N N . LYS A 1 57 ? -8.359 -9.238 -7.969 1.00 22.53 57 LYS A N 10
ATOM 17191 C CA . LYS A 1 57 ? -9.629 -8.685 -7.514 1.00 4.42 57 LYS A CA 10
ATOM 17192 C C . LYS A 1 57 ? -9.522 -8.343 -6.026 1.00 14.03 57 LYS A C 10
ATOM 17193 O O . LYS A 1 57 ? -8.542 -8.740 -5.380 1.00 43.11 57 LYS A O 10
ATOM 17212 N N . PHE A 1 58 ? -10.488 -7.587 -5.507 1.00 23.53 58 PHE A N 10
ATOM 17213 C CA . PHE A 1 58 ? -10.505 -7.104 -4.131 1.00 11.22 58 PHE A CA 10
ATOM 17214 C C . PHE A 1 58 ? -10.910 -8.221 -3.160 1.00 23.22 58 PHE A C 10
ATOM 17215 O O . PHE A 1 58 ? -11.356 -9.300 -3.561 1.00 41.14 58 PHE A O 10
ATOM 17232 N N . LYS A 1 59 ? -10.778 -7.947 -1.863 1.00 54.15 59 LYS A N 10
ATOM 17233 C CA . LYS A 1 59 ? -11.457 -8.642 -0.777 1.00 65.13 59 LYS A CA 10
ATOM 17234 C C . LYS A 1 59 ? -11.959 -7.612 0.231 1.00 5.44 59 LYS A C 10
ATOM 17235 O O . LYS A 1 59 ? -11.690 -6.418 0.078 1.00 42.03 59 LYS A O 10
ATOM 17254 N N . GLU A 1 60 ? -12.684 -8.090 1.238 1.00 1.45 60 GLU A N 10
ATOM 17255 C CA . GLU A 1 60 ? -13.273 -7.270 2.284 1.00 30.12 60 GLU A CA 10
ATOM 17256 C C . GLU A 1 60 ? -12.206 -6.834 3.298 1.00 12.41 60 GLU A C 10
ATOM 17257 O O . GLU A 1 60 ? -11.051 -7.262 3.229 1.00 3.02 60 GLU A O 10
ATOM 17269 N N . ASN A 1 61 ? -12.602 -6.016 4.275 1.00 1.22 61 ASN A N 10
ATOM 17270 C CA . ASN A 1 61 ? -11.744 -5.512 5.343 1.00 71.34 61 ASN A CA 10
ATOM 17271 C C . ASN A 1 61 ? -12.317 -5.905 6.702 1.00 65.10 61 ASN A C 10
ATOM 17272 O O . ASN A 1 61 ? -13.519 -5.745 6.937 1.00 1.44 61 ASN A O 10
ATOM 17283 N N . THR A 1 62 ? -11.454 -6.379 7.603 1.00 24.51 62 THR A N 10
ATOM 17284 C CA . THR A 1 62 ? -11.811 -6.746 8.970 1.00 50.13 62 THR A CA 10
ATOM 17285 C C . THR A 1 62 ? -11.052 -5.951 10.038 1.00 51.14 62 THR A C 10
ATOM 17286 O O . THR A 1 62 ? -11.394 -6.059 11.218 1.00 44.32 62 THR A O 10
ATOM 17297 N N . SER A 1 63 ? -10.073 -5.142 9.649 1.00 2.42 63 SER A N 10
ATOM 17298 C CA . SER A 1 63 ? -9.159 -4.468 10.564 1.00 22.43 63 SER A CA 10
ATOM 17299 C C . SER A 1 63 ? -8.639 -3.188 9.914 1.00 32.12 63 SER A C 10
ATOM 17300 O O . SER A 1 63 ? -8.387 -3.180 8.705 1.00 30.42 63 SER A O 10
ATOM 17308 N N . TYR A 1 64 ? -8.391 -2.137 10.702 1.00 44.33 64 TYR A N 10
ATOM 17309 C CA . TYR A 1 64 ? -8.061 -0.813 10.171 1.00 24.14 64 TYR A CA 10
ATOM 17310 C C . TYR A 1 64 ? -6.587 -0.433 10.297 1.00 44.24 64 TYR A C 10
ATOM 17311 O O . TYR A 1 64 ? -6.153 0.442 9.547 1.00 51.42 64 TYR A O 10
ATOM 17329 N N . LYS A 1 65 ? -5.782 -1.045 11.180 1.00 62.35 65 LYS A N 10
ATOM 17330 C CA . LYS A 1 65 ? -4.354 -0.705 11.277 1.00 13.14 65 LYS A CA 10
ATOM 17331 C C . LYS A 1 65 ? -3.407 -1.882 11.078 1.00 74.14 65 LYS A C 10
ATOM 17332 O O . LYS A 1 65 ? -2.207 -1.644 10.951 1.00 11.14 65 LYS A O 10
ATOM 17351 N N . GLU A 1 66 ? -3.885 -3.106 10.908 1.00 13.30 66 GLU A N 10
ATOM 17352 C CA . GLU A 1 66 ? -3.057 -4.220 10.460 1.00 1.31 66 GLU A CA 10
ATOM 17353 C C . GLU A 1 66 ? -3.890 -5.057 9.512 1.00 61.52 66 GLU A C 10
ATOM 17354 O O . GLU A 1 66 ? -5.097 -5.216 9.715 1.00 44.21 66 GLU A O 10
ATOM 17366 N N . PHE A 1 67 ? -3.270 -5.519 8.431 1.00 4.34 67 PHE A N 10
ATOM 17367 C CA . PHE A 1 67 ? -3.888 -6.410 7.478 1.00 72.14 67 PHE A CA 10
ATOM 17368 C C . PHE A 1 67 ? -2.875 -7.493 7.162 1.00 34.24 67 PHE A C 10
ATOM 17369 O O . PHE A 1 67 ? -1.782 -7.214 6.663 1.00 33.20 67 PHE A O 10
ATOM 17386 N N . ASP A 1 68 ? -3.245 -8.729 7.460 1.00 73.25 68 ASP A N 10
ATOM 17387 C CA . ASP A 1 68 ? -2.514 -9.940 7.159 1.00 45.35 68 ASP A CA 10
ATOM 17388 C C . ASP A 1 68 ? -3.184 -10.639 5.981 1.00 63.52 68 ASP A C 10
ATOM 17389 O O . ASP A 1 68 ? -4.375 -10.931 5.997 1.00 52.34 68 ASP A O 10
ATOM 17398 N N . GLY A 1 69 ? -2.411 -10.884 4.928 1.00 50.21 69 GLY A N 10
ATOM 17399 C CA . GLY A 1 69 ? -2.819 -11.559 3.704 1.00 22.24 69 GLY A CA 10
ATOM 17400 C C . GLY A 1 69 ? -2.090 -12.889 3.546 1.00 3.43 69 GLY A C 10
ATOM 17401 O O . GLY A 1 69 ? -1.912 -13.358 2.422 1.00 41.45 69 GLY A O 10
ATOM 17405 N N . GLY A 1 70 ? -1.628 -13.498 4.642 1.00 12.44 70 GLY A N 10
ATOM 17406 C CA . GLY A 1 70 ? -0.852 -14.724 4.617 1.00 5.22 70 GLY A CA 10
ATOM 17407 C C . GLY A 1 70 ? 0.573 -14.397 4.197 1.00 24.54 70 GLY A C 10
ATOM 17408 O O . GLY A 1 70 ? 1.392 -14.050 5.044 1.00 64.42 70 GLY A O 10
ATOM 17412 N N . TRP A 1 71 ? 0.873 -14.446 2.899 1.00 24.21 71 TRP A N 10
ATOM 17413 C CA . TRP A 1 71 ? 2.225 -14.197 2.392 1.00 42.31 71 TRP A CA 10
ATOM 17414 C C . TRP A 1 71 ? 2.626 -12.709 2.406 1.00 5.44 71 TRP A C 10
ATOM 17415 O O . TRP A 1 71 ? 3.726 -12.361 1.974 1.00 45.25 71 TRP A O 10
ATOM 17436 N N . TYR A 1 72 ? 1.767 -11.812 2.892 1.00 62.13 72 TYR A N 10
ATOM 17437 C CA . TYR A 1 72 ? 1.846 -10.373 2.707 1.00 24.23 72 TYR A CA 10
ATOM 17438 C C . TYR A 1 72 ? 1.286 -9.756 3.984 1.00 34.30 72 TYR A C 10
ATOM 17439 O O . TYR A 1 72 ? 0.221 -10.183 4.436 1.00 45.35 72 TYR A O 10
ATOM 17457 N N . LEU A 1 73 ? 1.981 -8.796 4.594 1.00 63.45 73 LEU A N 10
ATOM 17458 C CA . LEU A 1 73 ? 1.628 -8.238 5.897 1.00 71.52 73 LEU A CA 10
ATOM 17459 C C . LEU A 1 73 ? 1.752 -6.726 5.864 1.00 12.22 73 LEU A C 10
ATOM 17460 O O . LEU A 1 73 ? 2.732 -6.188 5.341 1.00 21.20 73 LEU A O 10
ATOM 17476 N N . VAL A 1 74 ? 0.801 -6.033 6.481 1.00 44.01 74 VAL A N 10
ATOM 17477 C CA . VAL A 1 74 ? 0.677 -4.584 6.481 1.00 71.45 74 VAL A CA 10
ATOM 17478 C C . VAL A 1 74 ? 0.390 -4.140 7.908 1.00 42.42 74 VAL A C 10
ATOM 17479 O O . VAL A 1 74 ? -0.451 -4.751 8.567 1.00 43.14 74 VAL A O 10
ATOM 17492 N N . LYS A 1 75 ? 1.105 -3.118 8.392 1.00 34.22 75 LYS A N 10
ATOM 17493 C CA . LYS A 1 75 ? 0.937 -2.535 9.720 1.00 72.53 75 LYS A CA 10
ATOM 17494 C C . LYS A 1 75 ? 1.086 -1.028 9.594 1.00 64.33 75 LYS A C 10
ATOM 17495 O O . LYS A 1 75 ? 2.092 -0.552 9.067 1.00 13.42 75 LYS A O 10
ATOM 17514 N N . ILE A 1 76 ? 0.090 -0.302 10.084 1.00 11.22 76 ILE A N 10
ATOM 17515 C CA . ILE A 1 76 ? 0.032 1.144 10.244 1.00 73.55 76 ILE A CA 10
ATOM 17516 C C . ILE A 1 76 ? 0.312 1.355 11.727 1.00 1.21 76 ILE A C 10
ATOM 17517 O O . ILE A 1 76 ? -0.520 1.005 12.570 1.00 33.14 76 ILE A O 10
ATOM 17533 N N . GLU A 1 77 ? 1.472 1.915 12.062 1.00 73.45 77 GLU A N 10
ATOM 17534 C CA . GLU A 1 77 ? 1.796 2.353 13.409 1.00 23.44 77 GLU A CA 10
ATOM 17535 C C . GLU A 1 77 ? 2.281 3.784 13.318 1.00 43.03 77 GLU A C 10
ATOM 17536 O O . GLU A 1 77 ? 2.924 4.122 12.333 1.00 4.34 77 GLU A O 10
ATOM 17548 N N . ASP A 1 78 ? 1.953 4.598 14.316 1.00 51.23 78 ASP A N 10
ATOM 17549 C CA . ASP A 1 78 ? 2.283 6.009 14.483 1.00 11.00 78 ASP A CA 10
ATOM 17550 C C . ASP A 1 78 ? 2.094 6.855 13.222 1.00 61.14 78 ASP A C 10
ATOM 17551 O O . ASP A 1 78 ? 1.094 7.557 13.111 1.00 43.42 78 ASP A O 10
ATOM 17560 N N . ASN A 1 79 ? 3.052 6.811 12.295 1.00 63.13 79 ASN A N 10
ATOM 17561 C CA . ASN A 1 79 ? 3.044 7.456 10.987 1.00 1.32 79 ASN A CA 10
ATOM 17562 C C . ASN A 1 79 ? 3.956 6.730 9.986 1.00 54.03 79 ASN A C 10
ATOM 17563 O O . ASN A 1 79 ? 4.375 7.316 8.982 1.00 63.11 79 ASN A O 10
ATOM 17574 N N . GLU A 1 80 ? 4.298 5.473 10.257 1.00 14.21 80 GLU A N 10
ATOM 17575 C CA . GLU A 1 80 ? 5.145 4.633 9.439 1.00 34.22 80 GLU A CA 10
ATOM 17576 C C . GLU A 1 80 ? 4.352 3.370 9.109 1.00 33.24 80 GLU A C 10
ATOM 17577 O O . GLU A 1 80 ? 4.315 2.417 9.892 1.00 70.21 80 GLU A O 10
ATOM 17589 N N . LEU A 1 81 ? 3.677 3.390 7.957 1.00 1.40 81 LEU A N 10
ATOM 17590 C CA . LEU A 1 81 ? 3.088 2.207 7.350 1.00 30.21 81 LEU A CA 10
ATOM 17591 C C . LEU A 1 81 ? 4.225 1.386 6.768 1.00 73.25 81 LEU A C 10
ATOM 17592 O O . LEU A 1 81 ? 5.152 1.930 6.161 1.00 64.44 81 LEU A O 10
ATOM 17608 N N . LYS A 1 82 ? 4.184 0.076 6.976 1.00 41.31 82 LYS A N 10
ATOM 17609 C CA . LYS A 1 82 ? 5.222 -0.835 6.510 1.00 54.13 82 LYS A CA 10
ATOM 17610 C C . LYS A 1 82 ? 4.520 -2.008 5.859 1.00 24.54 82 LYS A C 10
ATOM 17611 O O . LYS A 1 82 ? 3.500 -2.482 6.370 1.00 25.53 82 LYS A O 10
ATOM 17630 N N . VAL A 1 83 ? 5.077 -2.494 4.758 1.00 12.23 83 VAL A N 10
ATOM 17631 C CA . VAL A 1 83 ? 4.614 -3.697 4.086 1.00 72.21 83 VAL A CA 10
ATOM 17632 C C . VAL A 1 83 ? 5.798 -4.652 4.102 1.00 5.22 83 VAL A C 10
ATOM 17633 O O . VAL A 1 83 ? 6.944 -4.232 3.913 1.00 45.45 83 VAL A O 10
ATOM 17646 N N . ILE A 1 84 ? 5.524 -5.918 4.404 1.00 41.34 84 ILE A N 10
ATOM 17647 C CA . ILE A 1 84 ? 6.473 -7.013 4.457 1.00 1.24 84 ILE A CA 10
ATOM 17648 C C . ILE A 1 84 ? 5.867 -8.146 3.641 1.00 50.14 84 ILE A C 10
ATOM 17649 O O . ILE A 1 84 ? 4.692 -8.482 3.801 1.00 44.13 84 ILE A O 10
ATOM 17665 N N . ILE A 1 85 ? 6.650 -8.708 2.719 1.00 63.33 85 ILE A N 10
ATOM 17666 C CA . ILE A 1 85 ? 6.159 -9.645 1.714 1.00 4.02 85 ILE A CA 10
ATOM 17667 C C . ILE A 1 85 ? 7.107 -10.839 1.692 1.00 50.03 85 ILE A C 10
ATOM 17668 O O . ILE A 1 85 ? 8.325 -10.657 1.662 1.00 24.54 85 ILE A O 10
ATOM 17684 N N . ASN A 1 86 ? 6.537 -12.043 1.760 1.00 43.41 86 ASN A N 10
ATOM 17685 C CA . ASN A 1 86 ? 7.270 -13.303 1.819 1.00 53.44 86 ASN A CA 10
ATOM 17686 C C . ASN A 1 86 ? 7.601 -13.782 0.419 1.00 71.52 86 ASN A C 10
ATOM 17687 O O . ASN A 1 86 ? 7.015 -13.342 -0.574 1.00 44.24 86 ASN A O 10
ATOM 17698 N N . ARG A 1 87 ? 8.446 -14.806 0.377 1.00 22.13 87 ARG A N 10
ATOM 17699 C CA . ARG A 1 87 ? 8.787 -15.534 -0.835 1.00 42.01 87 ARG A CA 10
ATOM 17700 C C . ARG A 1 87 ? 7.552 -16.250 -1.371 1.00 42.44 87 ARG A C 10
ATOM 17701 O O . ARG A 1 87 ? 6.727 -16.730 -0.588 1.00 52.32 87 ARG A O 10
ATOM 17722 N N . ASN A 1 88 ? 7.378 -16.278 -2.691 1.00 53.22 88 ASN A N 10
ATOM 17723 C CA . ASN A 1 88 ? 6.309 -16.998 -3.372 1.00 34.30 88 ASN A CA 10
ATOM 17724 C C . ASN A 1 88 ? 6.834 -18.369 -3.760 1.00 72.44 88 ASN A C 10
ATOM 17725 O O . ASN A 1 88 ? 7.671 -18.476 -4.651 1.00 32.31 88 ASN A O 10
ATOM 17736 N N . GLU A 1 89 ? 6.377 -19.412 -3.079 1.00 73.32 89 GLU A N 10
ATOM 17737 C CA . GLU A 1 89 ? 6.793 -20.793 -3.311 1.00 54.43 89 GLU A CA 10
ATOM 17738 C C . GLU A 1 89 ? 6.010 -21.422 -4.483 1.00 42.15 89 GLU A C 10
ATOM 17739 O O . GLU A 1 89 ? 5.679 -22.614 -4.444 1.00 74.45 89 GLU A O 10
ATOM 17751 N N . THR A 1 90 ? 5.709 -20.650 -5.539 1.00 72.41 90 THR A N 10
ATOM 17752 C CA . THR A 1 90 ? 5.130 -21.141 -6.785 1.00 12.11 90 THR A CA 10
ATOM 17753 C C . THR A 1 90 ? 5.840 -20.547 -7.996 1.00 74.54 90 THR A C 10
ATOM 17754 O O . THR A 1 90 ? 6.488 -19.500 -7.938 1.00 2.32 90 THR A O 10
ATOM 17765 N N . ASN A 1 91 ? 5.594 -21.187 -9.135 1.00 4.00 91 ASN A N 10
ATOM 17766 C CA . ASN A 1 91 ? 5.941 -20.708 -10.466 1.00 45.24 91 ASN A CA 10
ATOM 17767 C C . ASN A 1 91 ? 4.934 -19.690 -11.022 1.00 1.42 91 ASN A C 10
ATOM 17768 O O . ASN A 1 91 ? 5.060 -19.275 -12.175 1.00 71.11 91 ASN A O 10
ATOM 17779 N N . ALA A 1 92 ? 3.960 -19.244 -10.221 1.00 45.31 92 ALA A N 10
ATOM 17780 C CA . ALA A 1 92 ? 2.842 -18.439 -10.694 1.00 41.24 92 ALA A CA 10
ATOM 17781 C C . ALA A 1 92 ? 2.817 -17.081 -10.006 1.00 61.33 92 ALA A C 10
ATOM 17782 O O . ALA A 1 92 ? 2.739 -17.010 -8.776 1.00 10.40 92 ALA A O 10
ATOM 17789 N N . SER A 1 93 ? 2.936 -16.025 -10.807 1.00 41.22 93 SER A N 10
ATOM 17790 C CA . SER A 1 93 ? 2.960 -14.649 -10.400 1.00 30.20 93 SER A CA 10
ATOM 17791 C C . SER A 1 93 ? 1.605 -14.203 -9.878 1.00 30.52 93 SER A C 10
ATOM 17792 O O . SER A 1 93 ? 0.592 -14.880 -10.058 1.00 4.31 93 SER A O 10
ATOM 17800 N N . ARG A 1 94 ? 1.597 -13.051 -9.228 1.00 32.54 94 ARG A N 10
ATOM 17801 C CA . ARG A 1 94 ? 0.421 -12.536 -8.539 1.00 3.43 94 ARG A CA 10
ATOM 17802 C C . ARG A 1 94 ? 0.643 -11.067 -8.226 1.00 32.34 94 ARG A C 10
ATOM 17803 O O . ARG A 1 94 ? 1.747 -10.550 -8.417 1.00 54.12 94 ARG A O 10
ATOM 17824 N N . SER A 1 95 ? -0.381 -10.341 -7.786 1.00 45.44 95 SER A N 10
ATOM 17825 C CA . SER A 1 95 ? -0.214 -8.932 -7.456 1.00 2.22 95 SER A CA 10
ATOM 17826 C C . SER A 1 95 ? -1.187 -8.549 -6.344 1.00 44.05 95 SER A C 10
ATOM 17827 O O . SER A 1 95 ? -2.270 -9.130 -6.221 1.00 14.22 95 SER A O 10
ATOM 17835 N N . PHE A 1 96 ? -0.783 -7.572 -5.537 1.00 50.01 96 PHE A N 10
ATOM 17836 C CA . PHE A 1 96 ? -1.554 -7.037 -4.430 1.00 23.40 96 PHE A CA 10
ATOM 17837 C C . PHE A 1 96 ? -1.972 -5.609 -4.749 1.00 70.51 96 PHE A C 10
ATOM 17838 O O . PHE A 1 96 ? -1.520 -4.997 -5.720 1.00 51.42 96 PHE A O 10
ATOM 17855 N N . THR A 1 97 ? -2.807 -5.021 -3.906 1.00 21.54 97 THR A N 10
ATOM 17856 C CA . THR A 1 97 ? -2.875 -3.579 -3.762 1.00 62.53 97 THR A CA 10
ATOM 17857 C C . THR A 1 97 ? -3.260 -3.279 -2.321 1.00 22.44 97 THR A C 10
ATOM 17858 O O . THR A 1 97 ? -3.959 -4.082 -1.698 1.00 3.24 97 THR A O 10
ATOM 17869 N N . VAL A 1 98 ? -2.860 -2.112 -1.827 1.00 30.42 98 VAL A N 10
ATOM 17870 C CA . VAL A 1 98 ? -3.418 -1.464 -0.655 1.00 32.52 98 VAL A CA 10
ATOM 17871 C C . VAL A 1 98 ? -3.891 -0.091 -1.122 1.00 50.02 98 VAL A C 10
ATOM 17872 O O . VAL A 1 98 ? -3.096 0.649 -1.704 1.00 32.40 98 VAL A O 10
ATOM 17885 N N . CYS A 1 99 ? -5.165 0.236 -0.905 1.00 63.24 99 CYS A N 10
ATOM 17886 C CA . CYS A 1 99 ? -5.708 1.566 -1.129 1.00 1.43 99 CYS A CA 10
ATOM 17887 C C . CYS A 1 99 ? -6.031 2.118 0.259 1.00 21.30 99 CYS A C 10
ATOM 17888 O O . CYS A 1 99 ? -6.969 1.651 0.913 1.00 22.44 99 CYS A O 10
ATOM 17896 N N . VAL A 1 100 ? -5.206 3.041 0.735 1.00 2.41 100 VAL A N 10
ATOM 17897 C CA . VAL A 1 100 ? -5.145 3.498 2.118 1.00 3.24 100 VAL A CA 10
ATOM 17898 C C . VAL A 1 100 ? -5.532 4.963 2.189 1.00 50.43 100 VAL A C 10
ATOM 17899 O O . VAL A 1 100 ? -5.195 5.757 1.305 1.00 23.53 100 VAL A O 10
ATOM 17912 N N . GLU A 1 101 ? -6.243 5.314 3.253 1.00 74.22 101 GLU A N 10
ATOM 17913 C CA . GLU A 1 101 ? -7.127 6.461 3.279 1.00 4.22 101 GLU A CA 10
ATOM 17914 C C . GLU A 1 101 ? -7.095 7.097 4.671 1.00 44.33 101 GLU A C 10
ATOM 17915 O O . GLU A 1 101 ? -7.177 6.389 5.678 1.00 41.12 101 GLU A O 10
ATOM 17927 N N . ALA A 1 102 ? -6.917 8.424 4.720 1.00 42.31 102 ALA A N 10
ATOM 17928 C CA . ALA A 1 102 ? -6.912 9.208 5.961 1.00 71.52 102 ALA A CA 10
ATOM 17929 C C . ALA A 1 102 ? -8.224 9.970 6.183 1.00 31.30 102 ALA A C 10
ATOM 17930 O O . ALA A 1 102 ? -8.439 10.576 7.241 1.00 71.43 102 ALA A O 10
ATOM 17937 N N . GLY A 1 103 ? -9.086 9.996 5.167 1.00 4.32 103 GLY A N 10
ATOM 17938 C CA . GLY A 1 103 ? -10.358 10.682 5.191 1.00 1.21 103 GLY A CA 10
ATOM 17939 C C . GLY A 1 103 ? -10.533 11.523 3.937 1.00 3.13 103 GLY A C 10
ATOM 17940 O O . GLY A 1 103 ? -11.386 11.188 3.120 1.00 54.10 103 GLY A O 10
ATOM 17944 N N . ASN A 1 104 ? -9.779 12.621 3.786 1.00 65.33 104 ASN A N 10
ATOM 17945 C CA . ASN A 1 104 ? -10.019 13.539 2.665 1.00 70.12 104 ASN A CA 10
ATOM 17946 C C . ASN A 1 104 ? -9.398 13.060 1.359 1.00 11.10 104 ASN A C 10
ATOM 17947 O O . ASN A 1 104 ? -9.830 13.524 0.308 1.00 50.41 104 ASN A O 10
ATOM 17958 N N . ALA A 1 105 ? -8.408 12.168 1.379 1.00 33.53 105 ALA A N 10
ATOM 17959 C CA . ALA A 1 105 ? -7.781 11.575 0.202 1.00 43.35 105 ALA A CA 10
ATOM 17960 C C . ALA A 1 105 ? -7.312 10.141 0.491 1.00 50.21 105 ALA A C 10
ATOM 17961 O O . ALA A 1 105 ? -7.341 9.682 1.640 1.00 71.33 105 ALA A O 10
ATOM 17968 N N . PHE A 1 106 ? -6.845 9.452 -0.547 1.00 45.21 106 PHE A N 10
ATOM 17969 C CA . PHE A 1 106 ? -6.263 8.119 -0.471 1.00 32.14 106 PHE A CA 10
ATOM 17970 C C . PHE A 1 106 ? -5.073 8.012 -1.422 1.00 62.21 106 PHE A C 10
ATOM 17971 O O . PHE A 1 106 ? -4.937 8.808 -2.355 1.00 72.13 106 PHE A O 10
ATOM 17988 N N . ASP A 1 107 ? -4.224 7.005 -1.226 1.00 22.12 107 ASP A N 10
ATOM 17989 C CA . ASP A 1 107 ? -3.173 6.603 -2.167 1.00 2.03 107 ASP A CA 10
ATOM 17990 C C . ASP A 1 107 ? -3.354 5.103 -2.413 1.00 73.15 107 ASP A C 10
ATOM 17991 O O . ASP A 1 107 ? -3.940 4.407 -1.578 1.00 74.14 107 ASP A O 10
ATOM 18000 N N . GLU A 1 108 ? -2.882 4.607 -3.551 1.00 73.35 108 GLU A N 10
ATOM 18001 C CA . GLU A 1 108 ? -3.069 3.241 -4.012 1.00 73.43 108 GLU A CA 10
ATOM 18002 C C . GLU A 1 108 ? -1.710 2.696 -4.431 1.00 52.35 108 GLU A C 10
ATOM 18003 O O . GLU A 1 108 ? -1.107 3.206 -5.382 1.00 71.51 108 GLU A O 10
ATOM 18015 N N . PHE A 1 109 ? -1.235 1.664 -3.730 1.00 21.40 109 PHE A N 10
ATOM 18016 C CA . PHE A 1 109 ? 0.049 1.046 -4.009 1.00 53.24 109 PHE A CA 10
ATOM 18017 C C . PHE A 1 109 ? -0.141 -0.321 -4.649 1.00 70.52 109 PHE A C 10
ATOM 18018 O O . PHE A 1 109 ? -0.529 -1.279 -3.975 1.00 53.32 109 PHE A O 10
ATOM 18035 N N . LYS A 1 110 ? 0.121 -0.421 -5.953 1.00 21.24 110 LYS A N 10
ATOM 18036 C CA . LYS A 1 110 ? -0.020 -1.655 -6.723 1.00 72.41 110 LYS A CA 10
ATOM 18037 C C . LYS A 1 110 ? 1.227 -2.504 -6.564 1.00 53.34 110 LYS A C 10
ATOM 18038 O O . LYS A 1 110 ? 2.168 -2.385 -7.342 1.00 2.42 110 LYS A O 10
ATOM 18057 N N . PHE A 1 111 ? 1.248 -3.326 -5.529 1.00 2.20 111 PHE A N 10
ATOM 18058 C CA . PHE A 1 111 ? 2.288 -4.333 -5.371 1.00 41.33 111 PHE A CA 10
ATOM 18059 C C . PHE A 1 111 ? 2.134 -5.396 -6.454 1.00 14.40 111 PHE A C 10
ATOM 18060 O O . PHE A 1 111 ? 1.018 -5.747 -6.834 1.00 22.31 111 PHE A O 10
ATOM 18077 N N . VAL A 1 112 ? 3.243 -5.941 -6.937 1.00 22.54 112 VAL A N 10
ATOM 18078 C CA . VAL A 1 112 ? 3.277 -7.014 -7.920 1.00 3.20 112 VAL A CA 10
ATOM 18079 C C . VAL A 1 112 ? 4.366 -7.974 -7.448 1.00 52.33 112 VAL A C 10
ATOM 18080 O O . VAL A 1 112 ? 5.436 -7.507 -7.059 1.00 53.02 112 VAL A O 10
ATOM 18093 N N . GLN A 1 113 ? 4.122 -9.286 -7.462 1.00 5.01 113 GLN A N 10
ATOM 18094 C CA . GLN A 1 113 ? 5.107 -10.303 -7.115 1.00 12.41 113 GLN A CA 10
ATOM 18095 C C . GLN A 1 113 ? 5.336 -11.199 -8.330 1.00 4.43 113 GLN A C 10
ATOM 18096 O O . GLN A 1 113 ? 4.404 -11.826 -8.840 1.00 24.32 113 GLN A O 10
ATOM 18110 N N . ASP A 1 114 ? 6.587 -11.305 -8.766 1.00 52.23 114 ASP A N 10
ATOM 18111 C CA . ASP A 1 114 ? 6.993 -12.245 -9.823 1.00 42.43 114 ASP A CA 10
ATOM 18112 C C . ASP A 1 114 ? 7.081 -13.665 -9.280 1.00 13.12 114 ASP A C 10
ATOM 18113 O O . ASP A 1 114 ? 7.175 -13.864 -8.070 1.00 24.44 114 ASP A O 10
ATOM 18122 N N . ALA A 1 115 ? 6.994 -14.662 -10.158 1.00 61.52 115 ALA A N 10
ATOM 18123 C CA . ALA A 1 115 ? 7.060 -16.072 -9.787 1.00 4.03 115 ALA A CA 10
ATOM 18124 C C . ALA A 1 115 ? 8.482 -16.497 -9.472 1.00 50.35 115 ALA A C 10
ATOM 18125 O O . ALA A 1 115 ? 9.432 -15.960 -10.060 1.00 3.44 115 ALA A O 10
ATOM 18132 N N . ALA A 1 116 ? 8.615 -17.526 -8.636 1.00 45.33 116 ALA A N 10
ATOM 18133 C CA . ALA A 1 116 ? 9.911 -18.119 -8.358 1.00 51.43 116 ALA A CA 10
ATOM 18134 C C . ALA A 1 116 ? 10.199 -19.171 -9.418 1.00 64.43 116 ALA A C 10
ATOM 18135 O O . ALA A 1 116 ? 9.281 -19.832 -9.915 1.00 41.01 116 ALA A O 10
ATOM 18142 N N . LYS A 1 117 ? 11.473 -19.376 -9.751 1.00 13.24 117 LYS A N 10
ATOM 18143 C CA . LYS A 1 117 ? 11.875 -20.505 -10.599 1.00 43.04 117 LYS A CA 10
ATOM 18144 C C . LYS A 1 117 ? 12.041 -21.761 -9.745 1.00 73.15 117 LYS A C 10
ATOM 18145 O O . LYS A 1 117 ? 13.122 -22.358 -9.688 1.00 45.31 117 LYS A O 10
ATOM 18164 N N . GLN A 1 118 ? 10.996 -22.125 -9.009 1.00 3.44 118 GLN A N 10
ATOM 18165 C CA . GLN A 1 118 ? 10.915 -23.363 -8.262 1.00 30.52 118 GLN A CA 10
ATOM 18166 C C . GLN A 1 118 ? 10.132 -24.315 -9.139 1.00 13.20 118 GLN A C 10
ATOM 18167 O O . GLN A 1 118 ? 9.045 -23.926 -9.622 1.00 41.42 118 GLN A O 10
ATOM 18181 N N . GLY A 1 1 ? 1.631 31.431 1.040 1.00 31.33 1 GLY A N 11
ATOM 18182 C CA . GLY A 1 1 ? 0.432 32.267 1.226 1.00 63.33 1 GLY A CA 11
ATOM 18183 C C . GLY A 1 1 ? -0.304 31.899 2.501 1.00 24.31 1 GLY A C 11
ATOM 18184 O O . GLY A 1 1 ? 0.343 31.744 3.535 1.00 72.44 1 GLY A O 11
ATOM 18188 N N . CYS A 1 2 ? -1.641 31.802 2.451 1.00 5.31 2 CYS A N 11
ATOM 18189 C CA . CYS A 1 2 ? -2.491 31.526 3.616 1.00 4.13 2 CYS A CA 11
ATOM 18190 C C . CYS A 1 2 ? -3.574 30.504 3.261 1.00 44.34 2 CYS A C 11
ATOM 18191 O O . CYS A 1 2 ? -3.726 29.517 3.973 1.00 52.11 2 CYS A O 11
ATOM 18199 N N . GLU A 1 3 ? -4.278 30.731 2.144 1.00 45.42 3 GLU A N 11
ATOM 18200 C CA . GLU A 1 3 ? -5.255 29.815 1.544 1.00 73.52 3 GLU A CA 11
ATOM 18201 C C . GLU A 1 3 ? -6.435 29.555 2.496 1.00 41.21 3 GLU A C 11
ATOM 18202 O O . GLU A 1 3 ? -6.657 28.462 3.018 1.00 30.11 3 GLU A O 11
ATOM 18214 N N . LEU A 1 4 ? -7.184 30.640 2.722 1.00 61.25 4 LEU A N 11
ATOM 18215 C CA . LEU A 1 4 ? -8.245 30.804 3.719 1.00 61.45 4 LEU A CA 11
ATOM 18216 C C . LEU A 1 4 ? -9.655 30.652 3.130 1.00 1.41 4 LEU A C 11
ATOM 18217 O O . LEU A 1 4 ? -10.625 30.887 3.844 1.00 2.21 4 LEU A O 11
ATOM 18233 N N . SER A 1 5 ? -9.793 30.348 1.840 1.00 45.24 5 SER A N 11
ATOM 18234 C CA . SER A 1 5 ? -11.082 30.275 1.172 1.00 54.25 5 SER A CA 11
ATOM 18235 C C . SER A 1 5 ? -11.032 29.083 0.238 1.00 5.14 5 SER A C 11
ATOM 18236 O O . SER A 1 5 ? -10.392 29.147 -0.814 1.00 1.44 5 SER A O 11
ATOM 18244 N N . ASP A 1 6 ? -11.667 28.000 0.664 1.00 13.32 6 ASP A N 11
ATOM 18245 C CA . ASP A 1 6 ? -11.661 26.726 -0.044 1.00 74.22 6 ASP A CA 11
ATOM 18246 C C . ASP A 1 6 ? -12.233 26.878 -1.456 1.00 51.51 6 ASP A C 11
ATOM 18247 O O . ASP A 1 6 ? -13.105 27.729 -1.670 1.00 2.13 6 ASP A O 11
ATOM 18256 N N . PRO A 1 7 ? -11.793 26.052 -2.420 1.00 32.24 7 PRO A N 11
ATOM 18257 C CA . PRO A 1 7 ? -12.189 26.194 -3.811 1.00 71.24 7 PRO A CA 11
ATOM 18258 C C . PRO A 1 7 ? -13.679 25.922 -4.044 1.00 12.14 7 PRO A C 11
ATOM 18259 O O . PRO A 1 7 ? -14.336 26.741 -4.687 1.00 3.10 7 PRO A O 11
ATOM 18270 N N . ASP A 1 8 ? -14.220 24.783 -3.589 1.00 44.33 8 ASP A N 11
ATOM 18271 C CA . ASP A 1 8 ? -15.658 24.473 -3.724 1.00 21.30 8 ASP A CA 11
ATOM 18272 C C . ASP A 1 8 ? -16.135 23.402 -2.723 1.00 5.52 8 ASP A C 11
ATOM 18273 O O . ASP A 1 8 ? -17.320 23.087 -2.701 1.00 31.21 8 ASP A O 11
ATOM 18282 N N . GLY A 1 9 ? -15.259 22.826 -1.885 1.00 64.24 9 GLY A N 11
ATOM 18283 C CA . GLY A 1 9 ? -15.579 21.707 -0.987 1.00 21.30 9 GLY A CA 11
ATOM 18284 C C . GLY A 1 9 ? -15.049 20.356 -1.483 1.00 64.45 9 GLY A C 11
ATOM 18285 O O . GLY A 1 9 ? -15.297 19.327 -0.851 1.00 71.14 9 GLY A O 11
ATOM 18289 N N . LEU A 1 10 ? -14.334 20.343 -2.614 1.00 50.15 10 LEU A N 11
ATOM 18290 C CA . LEU A 1 10 ? -13.715 19.178 -3.212 1.00 65.23 10 LEU A CA 11
ATOM 18291 C C . LEU A 1 10 ? -12.521 18.669 -2.386 1.00 51.41 10 LEU A C 11
ATOM 18292 O O . LEU A 1 10 ? -12.244 19.176 -1.294 1.00 41.33 10 LEU A O 11
ATOM 18308 N N . ALA A 1 11 ? -11.813 17.669 -2.914 1.00 2.40 11 ALA A N 11
ATOM 18309 C CA . ALA A 1 11 ? -11.079 16.681 -2.147 1.00 65.43 11 ALA A CA 11
ATOM 18310 C C . ALA A 1 11 ? -9.685 16.461 -2.769 1.00 34.33 11 ALA A C 11
ATOM 18311 O O . ALA A 1 11 ? -9.587 15.957 -3.890 1.00 45.21 11 ALA A O 11
ATOM 18318 N N . ASP A 1 12 ? -8.614 16.935 -2.123 1.00 22.12 12 ASP A N 11
ATOM 18319 C CA . ASP A 1 12 ? -7.291 17.050 -2.748 1.00 62.22 12 ASP A CA 11
ATOM 18320 C C . ASP A 1 12 ? -6.519 15.723 -2.889 1.00 50.25 12 ASP A C 11
ATOM 18321 O O . ASP A 1 12 ? -6.615 14.864 -2.016 1.00 52.12 12 ASP A O 11
ATOM 18330 N N . PRO A 1 13 ? -5.686 15.556 -3.933 1.00 41.13 13 PRO A N 11
ATOM 18331 C CA . PRO A 1 13 ? -4.903 14.339 -4.135 1.00 5.14 13 PRO A CA 11
ATOM 18332 C C . PRO A 1 13 ? -3.716 14.172 -3.167 1.00 10.30 13 PRO A C 11
ATOM 18333 O O . PRO A 1 13 ? -2.806 15.009 -3.082 1.00 25.22 13 PRO A O 11
ATOM 18344 N N . MET A 1 14 ? -3.706 13.030 -2.476 1.00 33.11 14 MET A N 11
ATOM 18345 C CA . MET A 1 14 ? -2.715 12.642 -1.468 1.00 12.12 14 MET A CA 11
ATOM 18346 C C . MET A 1 14 ? -1.343 12.371 -2.077 1.00 34.12 14 MET A C 11
ATOM 18347 O O . MET A 1 14 ? -1.212 11.841 -3.177 1.00 41.05 14 MET A O 11
ATOM 18361 N N . LYS A 1 15 ? -0.309 12.726 -1.317 1.00 14.10 15 LYS A N 11
ATOM 18362 C CA . LYS A 1 15 ? 1.097 12.657 -1.677 1.00 70.33 15 LYS A CA 11
ATOM 18363 C C . LYS A 1 15 ? 1.907 12.056 -0.545 1.00 23.24 15 LYS A C 11
ATOM 18364 O O . LYS A 1 15 ? 1.605 12.236 0.639 1.00 32.35 15 LYS A O 11
ATOM 18383 N N . TRP A 1 16 ? 2.995 11.399 -0.918 1.00 13.02 16 TRP A N 11
ATOM 18384 C CA . TRP A 1 16 ? 3.794 10.578 -0.037 1.00 64.43 16 TRP A CA 11
ATOM 18385 C C . TRP A 1 16 ? 5.225 11.055 -0.223 1.00 50.33 16 TRP A C 11
ATOM 18386 O O . TRP A 1 16 ? 5.719 11.072 -1.349 1.00 32.14 16 TRP A O 11
ATOM 18407 N N . SER A 1 17 ? 5.893 11.457 0.853 1.00 21.21 17 SER A N 11
ATOM 18408 C CA . SER A 1 17 ? 7.229 12.041 0.759 1.00 51.33 17 SER A CA 11
ATOM 18409 C C . SER A 1 17 ? 8.363 11.094 1.187 1.00 70.44 17 SER A C 11
ATOM 18410 O O . SER A 1 17 ? 9.510 11.539 1.263 1.00 25.22 17 SER A O 11
ATOM 18418 N N . LYS A 1 18 ? 8.092 9.800 1.444 1.00 33.22 18 LYS A N 11
ATOM 18419 C CA . LYS A 1 18 ? 9.134 8.833 1.895 1.00 72.32 18 LYS A CA 11
ATOM 18420 C C . LYS A 1 18 ? 9.157 7.540 1.086 1.00 5.24 18 LYS A C 11
ATOM 18421 O O . LYS A 1 18 ? 9.642 6.517 1.561 1.00 25.55 18 LYS A O 11
ATOM 18440 N N . VAL A 1 19 ? 8.653 7.617 -0.126 1.00 44.30 19 VAL A N 11
ATOM 18441 C CA . VAL A 1 19 ? 8.282 6.433 -0.926 1.00 70.43 19 VAL A CA 11
ATOM 18442 C C . VAL A 1 19 ? 9.491 5.524 -1.269 1.00 12.22 19 VAL A C 11
ATOM 18443 O O . VAL A 1 19 ? 10.602 6.033 -1.437 1.00 33.45 19 VAL A O 11
ATOM 18456 N N . PRO A 1 20 ? 9.306 4.196 -1.395 1.00 13.14 20 PRO A N 11
ATOM 18457 C CA . PRO A 1 20 ? 10.343 3.227 -1.759 1.00 11.22 20 PRO A CA 11
ATOM 18458 C C . PRO A 1 20 ? 10.816 3.378 -3.208 1.00 51.03 20 PRO A C 11
ATOM 18459 O O . PRO A 1 20 ? 10.110 3.917 -4.060 1.00 53.01 20 PRO A O 11
ATOM 18470 N N . SER A 1 21 ? 11.983 2.805 -3.512 1.00 3.44 21 SER A N 11
ATOM 18471 C CA . SER A 1 21 ? 12.586 2.831 -4.842 1.00 4.13 21 SER A CA 11
ATOM 18472 C C . SER A 1 21 ? 11.754 2.060 -5.874 1.00 30.45 21 SER A C 11
ATOM 18473 O O . SER A 1 21 ? 11.755 2.419 -7.054 1.00 51.30 21 SER A O 11
ATOM 18481 N N . GLY A 1 22 ? 11.061 0.992 -5.462 1.00 64.41 22 GLY A N 11
ATOM 18482 C CA . GLY A 1 22 ? 10.270 0.149 -6.353 1.00 44.13 22 GLY A CA 11
ATOM 18483 C C . GLY A 1 22 ? 9.087 0.885 -6.976 1.00 14.32 22 GLY A C 11
ATOM 18484 O O . GLY A 1 22 ? 8.598 0.467 -8.018 1.00 62.10 22 GLY A O 11
ATOM 18488 N N . LEU A 1 23 ? 8.644 1.987 -6.364 1.00 51.00 23 LEU A N 11
ATOM 18489 C CA . LEU A 1 23 ? 7.584 2.863 -6.862 1.00 33.14 23 LEU A CA 11
ATOM 18490 C C . LEU A 1 23 ? 7.913 3.413 -8.251 1.00 23.22 23 LEU A C 11
ATOM 18491 O O . LEU A 1 23 ? 8.736 4.322 -8.388 1.00 71.50 23 LEU A O 11
ATOM 18507 N N . LYS A 1 24 ? 7.252 2.884 -9.282 1.00 14.32 24 LYS A N 11
ATOM 18508 C CA . LYS A 1 24 ? 7.328 3.318 -10.675 1.00 70.54 24 LYS A CA 11
ATOM 18509 C C . LYS A 1 24 ? 5.927 3.740 -11.094 1.00 2.11 24 LYS A C 11
ATOM 18510 O O . LYS A 1 24 ? 5.078 2.896 -11.392 1.00 30.42 24 LYS A O 11
ATOM 18529 N N . ASN A 1 25 ? 5.664 5.048 -11.068 1.00 50.31 25 ASN A N 11
ATOM 18530 C CA . ASN A 1 25 ? 4.408 5.667 -11.505 1.00 45.21 25 ASN A CA 11
ATOM 18531 C C . ASN A 1 25 ? 3.166 5.145 -10.764 1.00 53.21 25 ASN A C 11
ATOM 18532 O O . ASN A 1 25 ? 2.046 5.297 -11.250 1.00 25.55 25 ASN A O 11
ATOM 18543 N N . GLY A 1 26 ? 3.345 4.545 -9.584 1.00 34.44 26 GLY A N 11
ATOM 18544 C CA . GLY A 1 26 ? 2.269 4.014 -8.757 1.00 33.53 26 GLY A CA 11
ATOM 18545 C C . GLY A 1 26 ? 2.143 2.495 -8.824 1.00 14.02 26 GLY A C 11
ATOM 18546 O O . GLY A 1 26 ? 1.290 1.944 -8.135 1.00 11.32 26 GLY A O 11
ATOM 18550 N N . GLU A 1 27 ? 2.961 1.779 -9.596 1.00 11.31 27 GLU A N 11
ATOM 18551 C CA . GLU A 1 27 ? 3.090 0.329 -9.476 1.00 72.30 27 GLU A CA 11
ATOM 18552 C C . GLU A 1 27 ? 4.420 0.033 -8.786 1.00 3.33 27 GLU A C 11
ATOM 18553 O O . GLU A 1 27 ? 5.377 0.794 -8.942 1.00 52.10 27 GLU A O 11
ATOM 18565 N N . LEU A 1 28 ? 4.511 -1.075 -8.054 1.00 24.14 28 LEU A N 11
ATOM 18566 C CA . LEU A 1 28 ? 5.714 -1.527 -7.376 1.00 73.41 28 LEU A CA 11
ATOM 18567 C C . LEU A 1 28 ? 5.905 -2.993 -7.726 1.00 24.52 28 LEU A C 11
ATOM 18568 O O . LEU A 1 28 ? 4.933 -3.752 -7.822 1.00 10.34 28 LEU A O 11
ATOM 18584 N N . LYS A 1 29 ? 7.155 -3.443 -7.793 1.00 61.32 29 LYS A N 11
ATOM 18585 C CA . LYS A 1 29 ? 7.490 -4.826 -8.128 1.00 23.44 29 LYS A CA 11
ATOM 18586 C C . LYS A 1 29 ? 8.515 -5.400 -7.158 1.00 21.41 29 LYS A C 11
ATOM 18587 O O . LYS A 1 29 ? 9.306 -4.644 -6.597 1.00 44.12 29 LYS A O 11
ATOM 18606 N N . VAL A 1 30 ? 8.514 -6.716 -6.959 1.00 70.52 30 VAL A N 11
ATOM 18607 C CA . VAL A 1 30 ? 9.412 -7.418 -6.047 1.00 64.54 30 VAL A CA 11
ATOM 18608 C C . VAL A 1 30 ? 9.856 -8.693 -6.746 1.00 65.51 30 VAL A C 11
ATOM 18609 O O . VAL A 1 30 ? 9.206 -9.176 -7.676 1.00 31.31 30 VAL A O 11
ATOM 18622 N N . GLU A 1 31 ? 10.986 -9.227 -6.299 1.00 14.35 31 GLU A N 11
ATOM 18623 C CA . GLU A 1 31 ? 11.486 -10.519 -6.734 1.00 25.32 31 GLU A CA 11
ATOM 18624 C C . GLU A 1 31 ? 10.802 -11.631 -5.921 1.00 30.42 31 GLU A C 11
ATOM 18625 O O . GLU A 1 31 ? 9.972 -11.359 -5.053 1.00 13.04 31 GLU A O 11
ATOM 18637 N N . ALA A 1 32 ? 11.181 -12.891 -6.124 1.00 32.45 32 ALA A N 11
ATOM 18638 C CA . ALA A 1 32 ? 10.637 -14.017 -5.379 1.00 11.22 32 ALA A CA 11
ATOM 18639 C C . ALA A 1 32 ? 11.026 -14.068 -3.887 1.00 40.34 32 ALA A C 11
ATOM 18640 O O . ALA A 1 32 ? 10.799 -15.104 -3.275 1.00 40.02 32 ALA A O 11
ATOM 18647 N N . GLU A 1 33 ? 11.620 -13.030 -3.292 1.00 20.25 33 GLU A N 11
ATOM 18648 C CA . GLU A 1 33 ? 12.262 -13.083 -1.967 1.00 55.30 33 GLU A CA 11
ATOM 18649 C C . GLU A 1 33 ? 11.580 -12.155 -0.965 1.00 75.50 33 GLU A C 11
ATOM 18650 O O . GLU A 1 33 ? 11.501 -12.486 0.210 1.00 1.14 33 GLU A O 11
ATOM 18662 N N . GLY A 1 34 ? 11.003 -11.051 -1.431 1.00 52.14 34 GLY A N 11
ATOM 18663 C CA . GLY A 1 34 ? 10.188 -10.201 -0.572 1.00 13.33 34 GLY A CA 11
ATOM 18664 C C . GLY A 1 34 ? 11.027 -9.130 0.119 1.00 2.42 34 GLY A C 11
ATOM 18665 O O . GLY A 1 34 ? 12.110 -9.397 0.638 1.00 22.35 34 GLY A O 11
ATOM 18669 N N . GLY A 1 35 ? 10.516 -7.900 0.128 1.00 34.14 35 GLY A N 11
ATOM 18670 C CA . GLY A 1 35 ? 11.163 -6.750 0.742 1.00 34.54 35 GLY A CA 11
ATOM 18671 C C . GLY A 1 35 ? 10.232 -6.068 1.734 1.00 15.32 35 GLY A C 11
ATOM 18672 O O . GLY A 1 35 ? 9.077 -6.470 1.902 1.00 63.52 35 GLY A O 11
ATOM 18676 N N . SER A 1 36 ? 10.718 -4.999 2.363 1.00 71.31 36 SER A N 11
ATOM 18677 C CA . SER A 1 36 ? 9.908 -4.103 3.172 1.00 24.32 36 SER A CA 11
ATOM 18678 C C . SER A 1 36 ? 9.780 -2.759 2.456 1.00 42.21 36 SER A C 11
ATOM 18679 O O . SER A 1 36 ? 10.556 -2.468 1.538 1.00 43.14 36 SER A O 11
ATOM 18687 N N . SER A 1 37 ? 8.812 -1.929 2.844 1.00 0.13 37 SER A N 11
ATOM 18688 C CA . SER A 1 37 ? 8.573 -0.656 2.178 1.00 71.34 37 SER A CA 11
ATOM 18689 C C . SER A 1 37 ? 7.817 0.282 3.109 1.00 33.31 37 SER A C 11
ATOM 18690 O O . SER A 1 37 ? 6.700 -0.024 3.529 1.00 3.12 37 SER A O 11
ATOM 18698 N N . LEU A 1 38 ? 8.457 1.399 3.440 1.00 2.34 38 LEU A N 11
ATOM 18699 C CA . LEU A 1 38 ? 7.915 2.501 4.218 1.00 2.04 38 LEU A CA 11
ATOM 18700 C C . LEU A 1 38 ? 7.467 3.580 3.247 1.00 3.24 38 LEU A C 11
ATOM 18701 O O . LEU A 1 38 ? 8.220 3.941 2.339 1.00 4.32 38 LEU A O 11
ATOM 18717 N N . PHE A 1 39 ? 6.298 4.149 3.505 1.00 54.23 39 PHE A N 11
ATOM 18718 C CA . PHE A 1 39 ? 5.759 5.327 2.857 1.00 32.31 39 PHE A CA 11
ATOM 18719 C C . PHE A 1 39 ? 5.298 6.254 3.980 1.00 52.22 39 PHE A C 11
ATOM 18720 O O . PHE A 1 39 ? 4.878 5.784 5.038 1.00 54.13 39 PHE A O 11
ATOM 18737 N N . ALA A 1 40 ? 5.333 7.566 3.756 1.00 53.24 40 ALA A N 11
ATOM 18738 C CA . ALA A 1 40 ? 4.880 8.537 4.744 1.00 42.41 40 ALA A CA 11
ATOM 18739 C C . ALA A 1 40 ? 4.070 9.597 4.026 1.00 72.10 40 ALA A C 11
ATOM 18740 O O . ALA A 1 40 ? 4.577 10.258 3.113 1.00 14.25 40 ALA A O 11
ATOM 18747 N N . CYS A 1 41 ? 2.801 9.702 4.392 1.00 34.31 41 CYS A N 11
ATOM 18748 C CA . CYS A 1 41 ? 1.873 10.638 3.790 1.00 43.12 41 CYS A CA 11
ATOM 18749 C C . CYS A 1 41 ? 2.112 12.006 4.438 1.00 14.33 41 CYS A C 11
ATOM 18750 O O . CYS A 1 41 ? 1.918 12.178 5.644 1.00 71.24 41 CYS A O 11
ATOM 18758 N N . LYS A 1 42 ? 2.637 12.965 3.672 1.00 5.24 42 LYS A N 11
ATOM 18759 C CA . LYS A 1 42 ? 2.965 14.290 4.201 1.00 73.22 42 LYS A CA 11
ATOM 18760 C C . LYS A 1 42 ? 1.712 15.139 4.442 1.00 3.44 42 LYS A C 11
ATOM 18761 O O . LYS A 1 42 ? 1.668 15.886 5.420 1.00 22.52 42 LYS A O 11
ATOM 18780 N N . ASN A 1 43 ? 0.740 15.081 3.535 1.00 12.02 43 ASN A N 11
ATOM 18781 C CA . ASN A 1 43 ? -0.396 16.001 3.410 1.00 32.33 43 ASN A CA 11
ATOM 18782 C C . ASN A 1 43 ? -1.706 15.428 3.984 1.00 45.15 43 ASN A C 11
ATOM 18783 O O . ASN A 1 43 ? -2.747 16.073 3.867 1.00 11.22 43 ASN A O 11
ATOM 18794 N N . TYR A 1 44 ? -1.671 14.264 4.637 1.00 32.20 44 TYR A N 11
ATOM 18795 C CA . TYR A 1 44 ? -2.794 13.576 5.269 1.00 21.14 44 TYR A CA 11
ATOM 18796 C C . TYR A 1 44 ? -2.271 12.736 6.442 1.00 45.45 44 TYR A C 11
ATOM 18797 O O . TYR A 1 44 ? -1.147 12.238 6.375 1.00 33.22 44 TYR A O 11
ATOM 18815 N N . LYS A 1 45 ? -3.084 12.537 7.489 1.00 21.54 45 LYS A N 11
ATOM 18816 C CA . LYS A 1 45 ? -2.788 11.729 8.681 1.00 74.52 45 LYS A CA 11
ATOM 18817 C C . LYS A 1 45 ? -4.055 11.005 9.147 1.00 54.33 45 LYS A C 11
ATOM 18818 O O . LYS A 1 45 ? -4.399 11.002 10.334 1.00 23.30 45 LYS A O 11
ATOM 18837 N N . SER A 1 46 ? -4.813 10.500 8.180 1.00 30.22 46 SER A N 11
ATOM 18838 C CA . SER A 1 46 ? -6.204 10.125 8.376 1.00 13.30 46 SER A CA 11
ATOM 18839 C C . SER A 1 46 ? -6.609 8.975 7.440 1.00 41.34 46 SER A C 11
ATOM 18840 O O . SER A 1 46 ? -7.719 9.005 6.914 1.00 24.33 46 SER A O 11
ATOM 18848 N N . PHE A 1 47 ? -5.723 8.003 7.163 1.00 74.55 47 PHE A N 11
ATOM 18849 C CA . PHE A 1 47 ? -5.970 6.967 6.148 1.00 4.32 47 PHE A CA 11
ATOM 18850 C C . PHE A 1 47 ? -6.043 5.557 6.712 1.00 2.14 47 PHE A C 11
ATOM 18851 O O . PHE A 1 47 ? -5.571 5.304 7.823 1.00 53.13 47 PHE A O 11
ATOM 18868 N N . TRP A 1 48 ? -6.625 4.638 5.937 1.00 33.44 48 TRP A N 11
ATOM 18869 C CA . TRP A 1 48 ? -6.803 3.250 6.333 1.00 63.32 48 TRP A CA 11
ATOM 18870 C C . TRP A 1 48 ? -6.946 2.312 5.141 1.00 71.23 48 TRP A C 11
ATOM 18871 O O . TRP A 1 48 ? -7.061 2.730 3.986 1.00 11.40 48 TRP A O 11
ATOM 18892 N N . ILE A 1 49 ? -6.945 1.019 5.464 1.00 32.13 49 ILE A N 11
ATOM 18893 C CA . ILE A 1 49 ? -7.215 -0.073 4.548 1.00 21.52 49 ILE A CA 11
ATOM 18894 C C . ILE A 1 49 ? -8.727 -0.274 4.574 1.00 23.21 49 ILE A C 11
ATOM 18895 O O . ILE A 1 49 ? -9.287 -0.463 5.653 1.00 31.51 49 ILE A O 11
ATOM 18911 N N . SER A 1 50 ? -9.374 -0.285 3.417 1.00 42.03 50 SER A N 11
ATOM 18912 C CA . SER A 1 50 ? -10.732 -0.785 3.260 1.00 4.13 50 SER A CA 11
ATOM 18913 C C . SER A 1 50 ? -10.756 -2.018 2.351 1.00 13.50 50 SER A C 11
ATOM 18914 O O . SER A 1 50 ? -11.428 -2.993 2.694 1.00 14.32 50 SER A O 11
ATOM 18922 N N . SER A 1 51 ? -10.009 -2.017 1.243 1.00 11.42 51 SER A N 11
ATOM 18923 C CA . SER A 1 51 ? -10.016 -3.094 0.260 1.00 23.12 51 SER A CA 11
ATOM 18924 C C . SER A 1 51 ? -8.581 -3.551 -0.004 1.00 42.21 51 SER A C 11
ATOM 18925 O O . SER A 1 51 ? -7.645 -2.757 0.106 1.00 24.13 51 SER A O 11
ATOM 18933 N N . VAL A 1 52 ? -8.415 -4.818 -0.382 1.00 62.12 52 VAL A N 11
ATOM 18934 C CA . VAL A 1 52 ? -7.166 -5.438 -0.821 1.00 71.52 52 VAL A CA 11
ATOM 18935 C C . VAL A 1 52 ? -7.552 -6.455 -1.894 1.00 51.44 52 VAL A C 11
ATOM 18936 O O . VAL A 1 52 ? -8.551 -7.159 -1.744 1.00 22.53 52 VAL A O 11
ATOM 18949 N N . LYS A 1 53 ? -6.772 -6.557 -2.972 1.00 1.20 53 LYS A N 11
ATOM 18950 C CA . LYS A 1 53 ? -6.821 -7.675 -3.920 1.00 42.32 53 LYS A CA 11
ATOM 18951 C C . LYS A 1 53 ? -5.685 -8.608 -3.593 1.00 12.20 53 LYS A C 11
ATOM 18952 O O . LYS A 1 53 ? -4.582 -8.125 -3.399 1.00 33.54 53 LYS A O 11
ATOM 18971 N N . GLU A 1 54 ? -5.943 -9.911 -3.604 1.00 3.04 54 GLU A N 11
ATOM 18972 C CA . GLU A 1 54 ? -4.952 -10.955 -3.327 1.00 63.14 54 GLU A CA 11
ATOM 18973 C C . GLU A 1 54 ? -5.104 -12.160 -4.269 1.00 32.54 54 GLU A C 11
ATOM 18974 O O . GLU A 1 54 ? -4.294 -13.084 -4.207 1.00 1.10 54 GLU A O 11
ATOM 18986 N N . GLU A 1 55 ? -6.136 -12.174 -5.125 1.00 53.11 55 GLU A N 11
ATOM 18987 C CA . GLU A 1 55 ? -6.569 -13.368 -5.863 1.00 0.33 55 GLU A CA 11
ATOM 18988 C C . GLU A 1 55 ? -7.136 -13.003 -7.250 1.00 63.33 55 GLU A C 11
ATOM 18989 O O . GLU A 1 55 ? -8.031 -13.664 -7.778 1.00 43.43 55 GLU A O 11
ATOM 19001 N N . GLY A 1 56 ? -6.710 -11.865 -7.807 1.00 5.34 56 GLY A N 11
ATOM 19002 C CA . GLY A 1 56 ? -7.305 -11.274 -9.010 1.00 14.42 56 GLY A CA 11
ATOM 19003 C C . GLY A 1 56 ? -8.637 -10.565 -8.726 1.00 11.12 56 GLY A C 11
ATOM 19004 O O . GLY A 1 56 ? -9.168 -9.842 -9.572 1.00 32.13 56 GLY A O 11
ATOM 19008 N N . LYS A 1 57 ? -9.151 -10.707 -7.504 1.00 3.12 57 LYS A N 11
ATOM 19009 C CA . LYS A 1 57 ? -10.357 -10.089 -6.982 1.00 25.31 57 LYS A CA 11
ATOM 19010 C C . LYS A 1 57 ? -10.066 -9.493 -5.616 1.00 33.31 57 LYS A C 11
ATOM 19011 O O . LYS A 1 57 ? -9.094 -9.895 -4.962 1.00 2.10 57 LYS A O 11
ATOM 19030 N N . PHE A 1 58 ? -10.896 -8.532 -5.215 1.00 65.32 58 PHE A N 11
ATOM 19031 C CA . PHE A 1 58 ? -10.778 -7.835 -3.946 1.00 34.32 58 PHE A CA 11
ATOM 19032 C C . PHE A 1 58 ? -11.454 -8.624 -2.817 1.00 21.10 58 PHE A C 11
ATOM 19033 O O . PHE A 1 58 ? -12.213 -9.568 -3.056 1.00 20.31 58 PHE A O 11
ATOM 19050 N N . LYS A 1 59 ? -11.151 -8.245 -1.577 1.00 0.00 59 LYS A N 11
ATOM 19051 C CA . LYS A 1 59 ? -11.670 -8.774 -0.318 1.00 51.52 59 LYS A CA 11
ATOM 19052 C C . LYS A 1 59 ? -11.966 -7.617 0.653 1.00 40.12 59 LYS A C 11
ATOM 19053 O O . LYS A 1 59 ? -11.679 -6.460 0.345 1.00 41.44 59 LYS A O 11
ATOM 19072 N N . GLU A 1 60 ? -12.559 -7.937 1.803 1.00 3.10 60 GLU A N 11
ATOM 19073 C CA . GLU A 1 60 ? -12.882 -7.009 2.894 1.00 24.03 60 GLU A CA 11
ATOM 19074 C C . GLU A 1 60 ? -11.649 -6.852 3.789 1.00 4.43 60 GLU A C 11
ATOM 19075 O O . GLU A 1 60 ? -10.703 -7.625 3.652 1.00 63.21 60 GLU A O 11
ATOM 19087 N N . ASN A 1 61 ? -11.666 -5.946 4.772 1.00 3.23 61 ASN A N 11
ATOM 19088 C CA . ASN A 1 61 ? -10.567 -5.756 5.706 1.00 21.43 61 ASN A CA 11
ATOM 19089 C C . ASN A 1 61 ? -11.129 -5.654 7.117 1.00 64.15 61 ASN A C 11
ATOM 19090 O O . ASN A 1 61 ? -12.243 -5.158 7.297 1.00 15.13 61 ASN A O 11
ATOM 19101 N N . THR A 1 62 ? -10.369 -6.119 8.103 1.00 61.05 62 THR A N 11
ATOM 19102 C CA . THR A 1 62 ? -10.841 -6.376 9.463 1.00 35.11 62 THR A CA 11
ATOM 19103 C C . THR A 1 62 ? -10.164 -5.456 10.497 1.00 23.32 62 THR A C 11
ATOM 19104 O O . THR A 1 62 ? -10.280 -5.638 11.710 1.00 55.44 62 THR A O 11
ATOM 19115 N N . SER A 1 63 ? -9.439 -4.440 10.042 1.00 0.53 63 SER A N 11
ATOM 19116 C CA . SER A 1 63 ? -9.054 -3.274 10.825 1.00 64.14 63 SER A CA 11
ATOM 19117 C C . SER A 1 63 ? -9.009 -2.087 9.860 1.00 12.13 63 SER A C 11
ATOM 19118 O O . SER A 1 63 ? -9.034 -2.280 8.644 1.00 34.12 63 SER A O 11
ATOM 19126 N N . TYR A 1 64 ? -8.840 -0.874 10.374 1.00 21.00 64 TYR A N 11
ATOM 19127 C CA . TYR A 1 64 ? -8.656 0.335 9.583 1.00 24.14 64 TYR A CA 11
ATOM 19128 C C . TYR A 1 64 ? -7.279 0.921 9.905 1.00 35.30 64 TYR A C 11
ATOM 19129 O O . TYR A 1 64 ? -7.124 2.130 10.027 1.00 61.54 64 TYR A O 11
ATOM 19147 N N . LYS A 1 65 ? -6.276 0.060 10.102 1.00 31.10 65 LYS A N 11
ATOM 19148 C CA . LYS A 1 65 ? -4.883 0.449 10.327 1.00 43.25 65 LYS A CA 11
ATOM 19149 C C . LYS A 1 65 ? -3.903 -0.705 10.097 1.00 72.15 65 LYS A C 11
ATOM 19150 O O . LYS A 1 65 ? -2.713 -0.552 10.367 1.00 1.43 65 LYS A O 11
ATOM 19169 N N . GLU A 1 66 ? -4.363 -1.868 9.633 1.00 42.14 66 GLU A N 11
ATOM 19170 C CA . GLU A 1 66 ? -3.546 -3.066 9.547 1.00 53.14 66 GLU A CA 11
ATOM 19171 C C . GLU A 1 66 ? -4.150 -3.992 8.495 1.00 23.23 66 GLU A C 11
ATOM 19172 O O . GLU A 1 66 ? -5.358 -3.930 8.248 1.00 11.10 66 GLU A O 11
ATOM 19184 N N . PHE A 1 67 ? -3.321 -4.857 7.908 1.00 1.00 67 PHE A N 11
ATOM 19185 C CA . PHE A 1 67 ? -3.748 -6.043 7.183 1.00 51.45 67 PHE A CA 11
ATOM 19186 C C . PHE A 1 67 ? -2.627 -7.077 7.243 1.00 35.42 67 PHE A C 11
ATOM 19187 O O . PHE A 1 67 ? -1.560 -6.860 6.670 1.00 0.31 67 PHE A O 11
ATOM 19204 N N . ASP A 1 68 ? -2.846 -8.183 7.947 1.00 42.03 68 ASP A N 11
ATOM 19205 C CA . ASP A 1 68 ? -2.089 -9.423 7.834 1.00 63.43 68 ASP A CA 11
ATOM 19206 C C . ASP A 1 68 ? -2.788 -10.315 6.813 1.00 52.34 68 ASP A C 11
ATOM 19207 O O . ASP A 1 68 ? -3.975 -10.619 6.940 1.00 73.43 68 ASP A O 11
ATOM 19216 N N . GLY A 1 69 ? -2.035 -10.732 5.795 1.00 40.14 69 GLY A N 11
ATOM 19217 C CA . GLY A 1 69 ? -2.472 -11.621 4.733 1.00 72.43 69 GLY A CA 11
ATOM 19218 C C . GLY A 1 69 ? -1.389 -12.635 4.379 1.00 4.31 69 GLY A C 11
ATOM 19219 O O . GLY A 1 69 ? -0.917 -12.661 3.243 1.00 33.22 69 GLY A O 11
ATOM 19223 N N . GLY A 1 70 ? -0.980 -13.453 5.354 1.00 13.22 70 GLY A N 11
ATOM 19224 C CA . GLY A 1 70 ? -0.266 -14.719 5.166 1.00 72.43 70 GLY A CA 11
ATOM 19225 C C . GLY A 1 70 ? 1.218 -14.594 4.817 1.00 42.44 70 GLY A C 11
ATOM 19226 O O . GLY A 1 70 ? 2.073 -15.165 5.497 1.00 72.54 70 GLY A O 11
ATOM 19230 N N . TRP A 1 71 ? 1.536 -13.874 3.745 1.00 64.33 71 TRP A N 11
ATOM 19231 C CA . TRP A 1 71 ? 2.882 -13.580 3.252 1.00 35.34 71 TRP A CA 11
ATOM 19232 C C . TRP A 1 71 ? 3.095 -12.070 3.175 1.00 2.42 71 TRP A C 11
ATOM 19233 O O . TRP A 1 71 ? 4.090 -11.593 2.621 1.00 24.42 71 TRP A O 11
ATOM 19254 N N . TYR A 1 72 ? 2.170 -11.283 3.722 1.00 31.41 72 TYR A N 11
ATOM 19255 C CA . TYR A 1 72 ? 2.052 -9.865 3.486 1.00 33.14 72 TYR A CA 11
ATOM 19256 C C . TYR A 1 72 ? 1.532 -9.242 4.773 1.00 15.32 72 TYR A C 11
ATOM 19257 O O . TYR A 1 72 ? 0.618 -9.798 5.391 1.00 63.42 72 TYR A O 11
ATOM 19275 N N . LEU A 1 73 ? 2.133 -8.141 5.225 1.00 55.20 73 LEU A N 11
ATOM 19276 C CA . LEU A 1 73 ? 1.750 -7.518 6.483 1.00 22.35 73 LEU A CA 11
ATOM 19277 C C . LEU A 1 73 ? 1.865 -6.006 6.371 1.00 51.11 73 LEU A C 11
ATOM 19278 O O . LEU A 1 73 ? 2.929 -5.490 6.014 1.00 41.24 73 LEU A O 11
ATOM 19294 N N . VAL A 1 74 ? 0.789 -5.299 6.706 1.00 3.05 74 VAL A N 11
ATOM 19295 C CA . VAL A 1 74 ? 0.647 -3.856 6.577 1.00 71.10 74 VAL A CA 11
ATOM 19296 C C . VAL A 1 74 ? 0.280 -3.292 7.934 1.00 14.45 74 VAL A C 11
ATOM 19297 O O . VAL A 1 74 ? -0.514 -3.909 8.648 1.00 15.45 74 VAL A O 11
ATOM 19310 N N . LYS A 1 75 ? 0.804 -2.108 8.252 1.00 61.12 75 LYS A N 11
ATOM 19311 C CA . LYS A 1 75 ? 0.484 -1.309 9.424 1.00 1.43 75 LYS A CA 11
ATOM 19312 C C . LYS A 1 75 ? 0.458 0.158 8.985 1.00 52.00 75 LYS A C 11
ATOM 19313 O O . LYS A 1 75 ? 1.121 0.516 8.007 1.00 62.34 75 LYS A O 11
ATOM 19332 N N . ILE A 1 76 ? -0.341 0.982 9.662 1.00 74.33 76 ILE A N 11
ATOM 19333 C CA . ILE A 1 76 ? -0.483 2.414 9.447 1.00 63.50 76 ILE A CA 11
ATOM 19334 C C . ILE A 1 76 ? -0.388 3.023 10.836 1.00 43.44 76 ILE A C 11
ATOM 19335 O O . ILE A 1 76 ? -1.295 2.844 11.651 1.00 74.24 76 ILE A O 11
ATOM 19351 N N . GLU A 1 77 ? 0.707 3.722 11.119 1.00 42.24 77 GLU A N 11
ATOM 19352 C CA . GLU A 1 77 ? 0.948 4.325 12.407 1.00 51.32 77 GLU A CA 11
ATOM 19353 C C . GLU A 1 77 ? 1.266 5.790 12.181 1.00 63.14 77 GLU A C 11
ATOM 19354 O O . GLU A 1 77 ? 2.273 6.130 11.552 1.00 21.25 77 GLU A O 11
ATOM 19366 N N . ASP A 1 78 ? 0.375 6.638 12.683 1.00 52.02 78 ASP A N 11
ATOM 19367 C CA . ASP A 1 78 ? 0.372 8.087 12.579 1.00 73.12 78 ASP A CA 11
ATOM 19368 C C . ASP A 1 78 ? 0.149 8.508 11.132 1.00 42.33 78 ASP A C 11
ATOM 19369 O O . ASP A 1 78 ? -0.991 8.757 10.731 1.00 54.22 78 ASP A O 11
ATOM 19378 N N . ASN A 1 79 ? 1.214 8.501 10.330 1.00 3.15 79 ASN A N 11
ATOM 19379 C CA . ASN A 1 79 ? 1.177 8.704 8.892 1.00 13.32 79 ASN A CA 11
ATOM 19380 C C . ASN A 1 79 ? 2.154 7.805 8.129 1.00 75.43 79 ASN A C 11
ATOM 19381 O O . ASN A 1 79 ? 2.257 7.933 6.904 1.00 23.24 79 ASN A O 11
ATOM 19392 N N . GLU A 1 80 ? 2.859 6.905 8.820 1.00 1.22 80 GLU A N 11
ATOM 19393 C CA . GLU A 1 80 ? 3.759 5.928 8.230 1.00 33.14 80 GLU A CA 11
ATOM 19394 C C . GLU A 1 80 ? 2.955 4.681 7.871 1.00 11.04 80 GLU A C 11
ATOM 19395 O O . GLU A 1 80 ? 2.529 3.924 8.751 1.00 32.33 80 GLU A O 11
ATOM 19407 N N . LEU A 1 81 ? 2.722 4.486 6.575 1.00 13.41 81 LEU A N 11
ATOM 19408 C CA . LEU A 1 81 ? 2.242 3.233 6.010 1.00 22.12 81 LEU A CA 11
ATOM 19409 C C . LEU A 1 81 ? 3.488 2.352 5.866 1.00 41.01 81 LEU A C 11
ATOM 19410 O O . LEU A 1 81 ? 4.442 2.778 5.212 1.00 20.12 81 LEU A O 11
ATOM 19426 N N . LYS A 1 82 ? 3.523 1.153 6.456 1.00 0.44 82 LYS A N 11
ATOM 19427 C CA . LYS A 1 82 ? 4.645 0.225 6.278 1.00 15.35 82 LYS A CA 11
ATOM 19428 C C . LYS A 1 82 ? 4.131 -1.102 5.760 1.00 33.33 82 LYS A C 11
ATOM 19429 O O . LYS A 1 82 ? 3.081 -1.578 6.200 1.00 22.25 82 LYS A O 11
ATOM 19448 N N . VAL A 1 83 ? 4.929 -1.752 4.927 1.00 60.41 83 VAL A N 11
ATOM 19449 C CA . VAL A 1 83 ? 4.629 -2.998 4.249 1.00 35.52 83 VAL A CA 11
ATOM 19450 C C . VAL A 1 83 ? 5.828 -3.923 4.425 1.00 33.41 83 VAL A C 11
ATOM 19451 O O . VAL A 1 83 ? 6.943 -3.502 4.126 1.00 23.14 83 VAL A O 11
ATOM 19464 N N . ILE A 1 84 ? 5.626 -5.174 4.849 1.00 71.13 84 ILE A N 11
ATOM 19465 C CA . ILE A 1 84 ? 6.645 -6.220 4.829 1.00 53.02 84 ILE A CA 11
ATOM 19466 C C . ILE A 1 84 ? 6.108 -7.423 4.044 1.00 64.30 84 ILE A C 11
ATOM 19467 O O . ILE A 1 84 ? 4.973 -7.858 4.263 1.00 11.02 84 ILE A O 11
ATOM 19483 N N . ILE A 1 85 ? 6.919 -7.968 3.129 1.00 73.23 85 ILE A N 11
ATOM 19484 C CA . ILE A 1 85 ? 6.558 -9.036 2.190 1.00 15.32 85 ILE A CA 11
ATOM 19485 C C . ILE A 1 85 ? 7.514 -10.216 2.414 1.00 4.04 85 ILE A C 11
ATOM 19486 O O . ILE A 1 85 ? 8.716 -9.995 2.558 1.00 44.23 85 ILE A O 11
ATOM 19502 N N . ASN A 1 86 ? 6.996 -11.450 2.461 1.00 53.30 86 ASN A N 11
ATOM 19503 C CA . ASN A 1 86 ? 7.795 -12.671 2.629 1.00 64.24 86 ASN A CA 11
ATOM 19504 C C . ASN A 1 86 ? 8.237 -13.238 1.283 1.00 23.42 86 ASN A C 11
ATOM 19505 O O . ASN A 1 86 ? 7.744 -12.846 0.222 1.00 24.32 86 ASN A O 11
ATOM 19516 N N . ARG A 1 87 ? 9.125 -14.228 1.357 1.00 53.23 87 ARG A N 11
ATOM 19517 C CA . ARG A 1 87 ? 9.704 -14.944 0.235 1.00 23.53 87 ARG A CA 11
ATOM 19518 C C . ARG A 1 87 ? 8.690 -15.905 -0.372 1.00 23.31 87 ARG A C 11
ATOM 19519 O O . ARG A 1 87 ? 7.990 -16.631 0.342 1.00 71.22 87 ARG A O 11
ATOM 19540 N N . ASN A 1 88 ? 8.629 -15.921 -1.703 1.00 35.34 88 ASN A N 11
ATOM 19541 C CA . ASN A 1 88 ? 7.832 -16.861 -2.469 1.00 40.22 88 ASN A CA 11
ATOM 19542 C C . ASN A 1 88 ? 8.557 -18.194 -2.516 1.00 43.20 88 ASN A C 11
ATOM 19543 O O . ASN A 1 88 ? 9.711 -18.254 -2.932 1.00 73.22 88 ASN A O 11
ATOM 19554 N N . GLU A 1 89 ? 7.875 -19.259 -2.118 1.00 62.12 89 GLU A N 11
ATOM 19555 C CA . GLU A 1 89 ? 8.352 -20.641 -2.114 1.00 73.40 89 GLU A CA 11
ATOM 19556 C C . GLU A 1 89 ? 7.554 -21.489 -3.119 1.00 33.54 89 GLU A C 11
ATOM 19557 O O . GLU A 1 89 ? 7.497 -22.717 -3.007 1.00 54.22 89 GLU A O 11
ATOM 19569 N N . THR A 1 90 ? 6.879 -20.835 -4.068 1.00 35.14 90 THR A N 11
ATOM 19570 C CA . THR A 1 90 ? 6.173 -21.493 -5.148 1.00 51.33 90 THR A CA 11
ATOM 19571 C C . THR A 1 90 ? 6.638 -20.931 -6.486 1.00 43.42 90 THR A C 11
ATOM 19572 O O . THR A 1 90 ? 6.811 -19.724 -6.666 1.00 33.53 90 THR A O 11
ATOM 19583 N N . ASN A 1 91 ? 6.792 -21.838 -7.439 1.00 14.35 91 ASN A N 11
ATOM 19584 C CA . ASN A 1 91 ? 7.118 -21.674 -8.848 1.00 74.21 91 ASN A CA 11
ATOM 19585 C C . ASN A 1 91 ? 6.038 -20.932 -9.658 1.00 53.30 91 ASN A C 11
ATOM 19586 O O . ASN A 1 91 ? 5.972 -21.098 -10.872 1.00 4.44 91 ASN A O 11
ATOM 19597 N N . ALA A 1 92 ? 5.202 -20.106 -9.016 1.00 2.42 92 ALA A N 11
ATOM 19598 C CA . ALA A 1 92 ? 4.176 -19.285 -9.650 1.00 4.43 92 ALA A CA 11
ATOM 19599 C C . ALA A 1 92 ? 4.206 -17.874 -9.049 1.00 35.54 92 ALA A C 11
ATOM 19600 O O . ALA A 1 92 ? 4.299 -17.736 -7.825 1.00 43.30 92 ALA A O 11
ATOM 19607 N N . SER A 1 93 ? 4.131 -16.833 -9.882 1.00 52.12 93 SER A N 11
ATOM 19608 C CA . SER A 1 93 ? 4.242 -15.441 -9.508 1.00 72.34 93 SER A CA 11
ATOM 19609 C C . SER A 1 93 ? 2.857 -14.874 -9.206 1.00 31.15 93 SER A C 11
ATOM 19610 O O . SER A 1 93 ? 1.933 -14.980 -10.025 1.00 30.12 93 SER A O 11
ATOM 19618 N N . ARG A 1 94 ? 2.709 -14.251 -8.039 1.00 62.32 94 ARG A N 11
ATOM 19619 C CA . ARG A 1 94 ? 1.424 -13.795 -7.512 1.00 34.33 94 ARG A CA 11
ATOM 19620 C C . ARG A 1 94 ? 1.375 -12.272 -7.525 1.00 45.30 94 ARG A C 11
ATOM 19621 O O . ARG A 1 94 ? 2.409 -11.619 -7.625 1.00 30.15 94 ARG A O 11
ATOM 19642 N N . SER A 1 95 ? 0.191 -11.673 -7.430 1.00 31.54 95 SER A N 11
ATOM 19643 C CA . SER A 1 95 ? 0.049 -10.223 -7.375 1.00 22.21 95 SER A CA 11
ATOM 19644 C C . SER A 1 95 ? -1.038 -9.854 -6.371 1.00 72.34 95 SER A C 11
ATOM 19645 O O . SER A 1 95 ? -1.944 -10.654 -6.114 1.00 4.25 95 SER A O 11
ATOM 19653 N N . PHE A 1 96 ? -0.977 -8.632 -5.849 1.00 62.43 96 PHE A N 11
ATOM 19654 C CA . PHE A 1 96 ? -1.960 -8.052 -4.952 1.00 45.12 96 PHE A CA 11
ATOM 19655 C C . PHE A 1 96 ? -2.088 -6.546 -5.237 1.00 13.23 96 PHE A C 11
ATOM 19656 O O . PHE A 1 96 ? -1.420 -5.986 -6.115 1.00 44.23 96 PHE A O 11
ATOM 19673 N N . THR A 1 97 ? -3.000 -5.856 -4.558 1.00 33.52 97 THR A N 11
ATOM 19674 C CA . THR A 1 97 ? -3.177 -4.414 -4.703 1.00 74.14 97 THR A CA 11
ATOM 19675 C C . THR A 1 97 ? -3.607 -3.852 -3.364 1.00 52.25 97 THR A C 11
ATOM 19676 O O . THR A 1 97 ? -4.420 -4.462 -2.666 1.00 33.23 97 THR A O 11
ATOM 19687 N N . VAL A 1 98 ? -3.062 -2.683 -3.054 1.00 70.12 98 VAL A N 11
ATOM 19688 C CA . VAL A 1 98 ? -3.319 -1.916 -1.861 1.00 25.50 98 VAL A CA 11
ATOM 19689 C C . VAL A 1 98 ? -3.979 -0.643 -2.356 1.00 13.22 98 VAL A C 11
ATOM 19690 O O . VAL A 1 98 ? -3.392 0.061 -3.177 1.00 32.34 98 VAL A O 11
ATOM 19703 N N . CYS A 1 99 ? -5.182 -0.343 -1.878 1.00 44.24 99 CYS A N 11
ATOM 19704 C CA . CYS A 1 99 ? -5.726 1.000 -1.942 1.00 32.11 99 CYS A CA 11
ATOM 19705 C C . CYS A 1 99 ? -5.885 1.509 -0.516 1.00 25.21 99 CYS A C 11
ATOM 19706 O O . CYS A 1 99 ? -6.226 0.745 0.397 1.00 62.55 99 CYS A O 11
ATOM 19714 N N . VAL A 1 100 ? -5.718 2.806 -0.316 1.00 11.30 100 VAL A N 11
ATOM 19715 C CA . VAL A 1 100 ? -6.085 3.461 0.925 1.00 2.43 100 VAL A CA 11
ATOM 19716 C C . VAL A 1 100 ? -6.973 4.644 0.578 1.00 73.24 100 VAL A C 11
ATOM 19717 O O . VAL A 1 100 ? -6.845 5.196 -0.512 1.00 51.21 100 VAL A O 11
ATOM 19730 N N . GLU A 1 101 ? -7.834 5.040 1.508 1.00 10.02 101 GLU A N 11
ATOM 19731 C CA . GLU A 1 101 ? -8.588 6.283 1.442 1.00 31.12 101 GLU A CA 11
ATOM 19732 C C . GLU A 1 101 ? -8.234 7.041 2.721 1.00 3.13 101 GLU A C 11
ATOM 19733 O O . GLU A 1 101 ? -7.958 6.413 3.751 1.00 51.31 101 GLU A O 11
ATOM 19745 N N . ALA A 1 102 ? -8.240 8.370 2.656 1.00 5.33 102 ALA A N 11
ATOM 19746 C CA . ALA A 1 102 ? -7.695 9.323 3.609 1.00 5.13 102 ALA A CA 11
ATOM 19747 C C . ALA A 1 102 ? -8.676 10.468 3.906 1.00 54.22 102 ALA A C 11
ATOM 19748 O O . ALA A 1 102 ? -8.262 11.616 4.063 1.00 12.10 102 ALA A O 11
ATOM 19755 N N . GLY A 1 103 ? -9.982 10.209 3.919 1.00 13.04 103 GLY A N 11
ATOM 19756 C CA . GLY A 1 103 ? -10.986 11.213 4.251 1.00 41.43 103 GLY A CA 11
ATOM 19757 C C . GLY A 1 103 ? -11.433 11.977 3.015 1.00 31.11 103 GLY A C 11
ATOM 19758 O O . GLY A 1 103 ? -12.597 11.870 2.623 1.00 13.33 103 GLY A O 11
ATOM 19762 N N . ASN A 1 104 ? -10.523 12.721 2.379 1.00 24.11 104 ASN A N 11
ATOM 19763 C CA . ASN A 1 104 ? -10.796 13.461 1.137 1.00 63.13 104 ASN A CA 11
ATOM 19764 C C . ASN A 1 104 ? -10.050 12.860 -0.060 1.00 13.30 104 ASN A C 11
ATOM 19765 O O . ASN A 1 104 ? -10.279 13.273 -1.191 1.00 31.31 104 ASN A O 11
ATOM 19776 N N . ALA A 1 105 ? -9.196 11.856 0.121 1.00 41.12 105 ALA A N 11
ATOM 19777 C CA . ALA A 1 105 ? -8.405 11.312 -0.975 1.00 63.23 105 ALA A CA 11
ATOM 19778 C C . ALA A 1 105 ? -8.393 9.803 -0.921 1.00 11.03 105 ALA A C 11
ATOM 19779 O O . ALA A 1 105 ? -8.696 9.235 0.121 1.00 5.43 105 ALA A O 11
ATOM 19786 N N . PHE A 1 106 ? -7.970 9.168 -2.005 1.00 50.32 106 PHE A N 11
ATOM 19787 C CA . PHE A 1 106 ? -7.543 7.786 -2.030 1.00 50.03 106 PHE A CA 11
ATOM 19788 C C . PHE A 1 106 ? -6.378 7.678 -3.006 1.00 51.01 106 PHE A C 11
ATOM 19789 O O . PHE A 1 106 ? -6.182 8.562 -3.844 1.00 53.14 106 PHE A O 11
ATOM 19806 N N . ASP A 1 107 ? -5.577 6.631 -2.867 1.00 53.43 107 ASP A N 11
ATOM 19807 C CA . ASP A 1 107 ? -4.438 6.340 -3.731 1.00 34.41 107 ASP A CA 11
ATOM 19808 C C . ASP A 1 107 ? -4.296 4.830 -3.717 1.00 1.11 107 ASP A C 11
ATOM 19809 O O . ASP A 1 107 ? -4.545 4.194 -2.687 1.00 5.44 107 ASP A O 11
ATOM 19818 N N . GLU A 1 108 ? -3.914 4.239 -4.840 1.00 30.30 108 GLU A N 11
ATOM 19819 C CA . GLU A 1 108 ? -3.804 2.797 -5.001 1.00 3.02 108 GLU A CA 11
ATOM 19820 C C . GLU A 1 108 ? -2.445 2.485 -5.590 1.00 45.03 108 GLU A C 11
ATOM 19821 O O . GLU A 1 108 ? -1.976 3.184 -6.491 1.00 11.02 108 GLU A O 11
ATOM 19833 N N . PHE A 1 109 ? -1.829 1.429 -5.076 1.00 14.00 109 PHE A N 11
ATOM 19834 C CA . PHE A 1 109 ? -0.547 0.956 -5.533 1.00 34.11 109 PHE A CA 11
ATOM 19835 C C . PHE A 1 109 ? -0.619 -0.549 -5.727 1.00 54.41 109 PHE A C 11
ATOM 19836 O O . PHE A 1 109 ? -1.037 -1.301 -4.837 1.00 54.42 109 PHE A O 11
ATOM 19853 N N . LYS A 1 110 ? -0.209 -1.003 -6.908 1.00 1.35 110 LYS A N 11
ATOM 19854 C CA . LYS A 1 110 ? -0.109 -2.433 -7.158 1.00 61.21 110 LYS A CA 11
ATOM 19855 C C . LYS A 1 110 ? 1.203 -2.958 -6.617 1.00 32.33 110 LYS A C 11
ATOM 19856 O O . LYS A 1 110 ? 2.217 -2.259 -6.667 1.00 43.12 110 LYS A O 11
ATOM 19875 N N . PHE A 1 111 ? 1.199 -4.209 -6.172 1.00 64.50 111 PHE A N 11
ATOM 19876 C CA . PHE A 1 111 ? 2.398 -4.955 -5.851 1.00 42.43 111 PHE A CA 11
ATOM 19877 C C . PHE A 1 111 ? 2.314 -6.325 -6.499 1.00 22.22 111 PHE A C 11
ATOM 19878 O O . PHE A 1 111 ? 1.260 -6.962 -6.429 1.00 3.14 111 PHE A O 11
ATOM 19895 N N . VAL A 1 112 ? 3.403 -6.840 -7.067 1.00 74.43 112 VAL A N 11
ATOM 19896 C CA . VAL A 1 112 ? 3.435 -8.174 -7.574 1.00 65.12 112 VAL A CA 11
ATOM 19897 C C . VAL A 1 112 ? 4.737 -8.844 -7.126 1.00 51.21 112 VAL A C 11
ATOM 19898 O O . VAL A 1 112 ? 5.736 -8.158 -6.871 1.00 23.11 112 VAL A O 11
ATOM 19911 N N . GLN A 1 113 ? 4.732 -10.171 -7.036 1.00 12.23 113 GLN A N 11
ATOM 19912 C CA . GLN A 1 113 ? 5.866 -10.963 -6.568 1.00 51.41 113 GLN A CA 11
ATOM 19913 C C . GLN A 1 113 ? 6.192 -12.057 -7.576 1.00 51.04 113 GLN A C 11
ATOM 19914 O O . GLN A 1 113 ? 5.315 -12.837 -7.967 1.00 2.24 113 GLN A O 11
ATOM 19928 N N . ASP A 1 114 ? 7.468 -12.111 -7.961 1.00 11.22 114 ASP A N 11
ATOM 19929 C CA . ASP A 1 114 ? 7.951 -13.078 -8.953 1.00 70.53 114 ASP A CA 11
ATOM 19930 C C . ASP A 1 114 ? 7.895 -14.529 -8.455 1.00 70.14 114 ASP A C 11
ATOM 19931 O O . ASP A 1 114 ? 7.687 -14.795 -7.268 1.00 22.52 114 ASP A O 11
ATOM 19940 N N . ALA A 1 115 ? 8.062 -15.484 -9.377 1.00 71.30 115 ALA A N 11
ATOM 19941 C CA . ALA A 1 115 ? 7.984 -16.915 -9.109 1.00 14.14 115 ALA A CA 11
ATOM 19942 C C . ALA A 1 115 ? 9.319 -17.425 -8.581 1.00 33.43 115 ALA A C 11
ATOM 19943 O O . ALA A 1 115 ? 10.379 -16.941 -8.985 1.00 65.23 115 ALA A O 11
ATOM 19950 N N . ALA A 1 116 ? 9.268 -18.428 -7.706 1.00 14.33 116 ALA A N 11
ATOM 19951 C CA . ALA A 1 116 ? 10.457 -18.984 -7.097 1.00 1.04 116 ALA A CA 11
ATOM 19952 C C . ALA A 1 116 ? 11.099 -20.023 -8.008 1.00 4.45 116 ALA A C 11
ATOM 19953 O O . ALA A 1 116 ? 10.608 -21.139 -8.186 1.00 34.52 116 ALA A O 11
ATOM 19960 N N . LYS A 1 117 ? 12.239 -19.640 -8.562 1.00 31.31 117 LYS A N 11
ATOM 19961 C CA . LYS A 1 117 ? 13.053 -20.472 -9.426 1.00 40.40 117 LYS A CA 11
ATOM 19962 C C . LYS A 1 117 ? 14.004 -21.259 -8.541 1.00 24.11 117 LYS A C 11
ATOM 19963 O O . LYS A 1 117 ? 15.138 -20.830 -8.310 1.00 35.11 117 LYS A O 11
ATOM 19982 N N . GLN A 1 118 ? 13.501 -22.344 -7.966 1.00 21.13 118 GLN A N 11
ATOM 19983 C CA . GLN A 1 118 ? 14.186 -23.225 -7.037 1.00 43.20 118 GLN A CA 11
ATOM 19984 C C . GLN A 1 118 ? 13.684 -24.654 -7.244 1.00 1.23 118 GLN A C 11
ATOM 19985 O O . GLN A 1 118 ? 13.209 -24.940 -8.369 1.00 40.01 118 GLN A O 11
ATOM 19999 N N . GLY A 1 1 ? -2.444 25.132 -10.110 1.00 12.15 1 GLY A N 12
ATOM 20000 C CA . GLY A 1 1 ? -1.903 26.456 -9.780 1.00 25.22 1 GLY A CA 12
ATOM 20001 C C . GLY A 1 1 ? -1.210 26.390 -8.430 1.00 11.31 1 GLY A C 12
ATOM 20002 O O . GLY A 1 1 ? -0.389 25.494 -8.221 1.00 74.53 1 GLY A O 12
ATOM 20006 N N . CYS A 1 2 ? -1.484 27.340 -7.531 1.00 10.44 2 CYS A N 12
ATOM 20007 C CA . CYS A 1 2 ? -0.969 27.364 -6.161 1.00 54.24 2 CYS A CA 12
ATOM 20008 C C . CYS A 1 2 ? -1.963 28.174 -5.325 1.00 25.32 2 CYS A C 12
ATOM 20009 O O . CYS A 1 2 ? -2.819 27.596 -4.656 1.00 42.23 2 CYS A O 12
ATOM 20017 N N . GLU A 1 3 ? -1.927 29.500 -5.491 1.00 72.53 3 GLU A N 12
ATOM 20018 C CA . GLU A 1 3 ? -2.862 30.463 -4.914 1.00 41.00 3 GLU A CA 12
ATOM 20019 C C . GLU A 1 3 ? -2.827 30.517 -3.381 1.00 22.14 3 GLU A C 12
ATOM 20020 O O . GLU A 1 3 ? -1.939 29.944 -2.747 1.00 2.34 3 GLU A O 12
ATOM 20032 N N . LEU A 1 4 ? -3.735 31.307 -2.799 1.00 33.31 4 LEU A N 12
ATOM 20033 C CA . LEU A 1 4 ? -3.987 31.417 -1.366 1.00 3.42 4 LEU A CA 12
ATOM 20034 C C . LEU A 1 4 ? -5.511 31.433 -1.221 1.00 23.43 4 LEU A C 12
ATOM 20035 O O . LEU A 1 4 ? -6.099 32.425 -0.792 1.00 12.02 4 LEU A O 12
ATOM 20051 N N . SER A 1 5 ? -6.131 30.341 -1.656 1.00 34.21 5 SER A N 12
ATOM 20052 C CA . SER A 1 5 ? -7.566 30.164 -1.816 1.00 63.12 5 SER A CA 12
ATOM 20053 C C . SER A 1 5 ? -7.902 28.761 -1.295 1.00 72.10 5 SER A C 12
ATOM 20054 O O . SER A 1 5 ? -7.017 27.899 -1.303 1.00 71.23 5 SER A O 12
ATOM 20062 N N . ASP A 1 6 ? -9.164 28.478 -0.945 1.00 4.15 6 ASP A N 12
ATOM 20063 C CA . ASP A 1 6 ? -9.605 27.149 -0.489 1.00 4.43 6 ASP A CA 12
ATOM 20064 C C . ASP A 1 6 ? -10.679 26.544 -1.417 1.00 62.13 6 ASP A C 12
ATOM 20065 O O . ASP A 1 6 ? -11.814 26.265 -1.022 1.00 34.14 6 ASP A O 12
ATOM 20074 N N . PRO A 1 7 ? -10.337 26.320 -2.699 1.00 3.45 7 PRO A N 12
ATOM 20075 C CA . PRO A 1 7 ? -11.276 25.865 -3.710 1.00 13.32 7 PRO A CA 12
ATOM 20076 C C . PRO A 1 7 ? -11.758 24.445 -3.411 1.00 63.20 7 PRO A C 12
ATOM 20077 O O . PRO A 1 7 ? -12.959 24.201 -3.317 1.00 21.35 7 PRO A O 12
ATOM 20088 N N . ASP A 1 8 ? -10.814 23.517 -3.258 1.00 10.04 8 ASP A N 12
ATOM 20089 C CA . ASP A 1 8 ? -11.039 22.077 -3.141 1.00 74.33 8 ASP A CA 12
ATOM 20090 C C . ASP A 1 8 ? -10.088 21.483 -2.101 1.00 70.51 8 ASP A C 12
ATOM 20091 O O . ASP A 1 8 ? -9.734 20.306 -2.139 1.00 24.25 8 ASP A O 12
ATOM 20100 N N . GLY A 1 9 ? -9.634 22.317 -1.157 1.00 73.42 9 GLY A N 12
ATOM 20101 C CA . GLY A 1 9 ? -8.737 21.902 -0.087 1.00 65.32 9 GLY A CA 12
ATOM 20102 C C . GLY A 1 9 ? -9.354 20.810 0.788 1.00 70.11 9 GLY A C 12
ATOM 20103 O O . GLY A 1 9 ? -8.630 20.132 1.525 1.00 4.01 9 GLY A O 12
ATOM 20107 N N . LEU A 1 10 ? -10.672 20.583 0.692 1.00 72.10 10 LEU A N 12
ATOM 20108 C CA . LEU A 1 10 ? -11.390 19.573 1.436 1.00 51.13 10 LEU A CA 12
ATOM 20109 C C . LEU A 1 10 ? -11.397 18.205 0.758 1.00 5.00 10 LEU A C 12
ATOM 20110 O O . LEU A 1 10 ? -12.142 17.310 1.167 1.00 53.05 10 LEU A O 12
ATOM 20126 N N . ALA A 1 11 ? -10.427 18.009 -0.123 1.00 10.33 11 ALA A N 12
ATOM 20127 C CA . ALA A 1 11 ? -10.147 16.830 -0.940 1.00 14.34 11 ALA A CA 12
ATOM 20128 C C . ALA A 1 11 ? -8.913 17.023 -1.816 1.00 45.13 11 ALA A C 12
ATOM 20129 O O . ALA A 1 11 ? -8.761 16.431 -2.888 1.00 30.31 11 ALA A O 12
ATOM 20136 N N . ASP A 1 12 ? -7.975 17.796 -1.289 1.00 43.31 12 ASP A N 12
ATOM 20137 C CA . ASP A 1 12 ? -6.578 17.723 -1.706 1.00 22.54 12 ASP A CA 12
ATOM 20138 C C . ASP A 1 12 ? -6.083 16.270 -1.603 1.00 70.50 12 ASP A C 12
ATOM 20139 O O . ASP A 1 12 ? -6.433 15.595 -0.625 1.00 34.44 12 ASP A O 12
ATOM 20148 N N . PRO A 1 13 ? -5.211 15.819 -2.513 1.00 54.41 13 PRO A N 12
ATOM 20149 C CA . PRO A 1 13 ? -4.734 14.446 -2.560 1.00 4.45 13 PRO A CA 12
ATOM 20150 C C . PRO A 1 13 ? -3.792 14.148 -1.390 1.00 72.43 13 PRO A C 12
ATOM 20151 O O . PRO A 1 13 ? -3.177 15.055 -0.807 1.00 3.21 13 PRO A O 12
ATOM 20162 N N . MET A 1 14 ? -3.656 12.866 -1.043 1.00 65.50 14 MET A N 12
ATOM 20163 C CA . MET A 1 14 ? -2.765 12.432 0.020 1.00 14.42 14 MET A CA 12
ATOM 20164 C C . MET A 1 14 ? -1.328 12.600 -0.466 1.00 44.24 14 MET A C 12
ATOM 20165 O O . MET A 1 14 ? -0.895 11.864 -1.353 1.00 65.51 14 MET A O 12
ATOM 20179 N N . LYS A 1 15 ? -0.582 13.578 0.067 1.00 31.21 15 LYS A N 12
ATOM 20180 C CA . LYS A 1 15 ? 0.849 13.656 -0.265 1.00 72.10 15 LYS A CA 12
ATOM 20181 C C . LYS A 1 15 ? 1.653 12.793 0.690 1.00 45.03 15 LYS A C 12
ATOM 20182 O O . LYS A 1 15 ? 1.376 12.775 1.895 1.00 11.33 15 LYS A O 12
ATOM 20201 N N . TRP A 1 16 ? 2.707 12.167 0.175 1.00 63.34 16 TRP A N 12
ATOM 20202 C CA . TRP A 1 16 ? 3.569 11.251 0.903 1.00 63.21 16 TRP A CA 12
ATOM 20203 C C . TRP A 1 16 ? 4.993 11.785 0.801 1.00 3.02 16 TRP A C 12
ATOM 20204 O O . TRP A 1 16 ? 5.465 12.031 -0.306 1.00 14.01 16 TRP A O 12
ATOM 20225 N N . SER A 1 17 ? 5.675 12.006 1.929 1.00 62.54 17 SER A N 12
ATOM 20226 C CA . SER A 1 17 ? 7.042 12.543 1.949 1.00 65.22 17 SER A CA 12
ATOM 20227 C C . SER A 1 17 ? 8.081 11.480 2.312 1.00 52.03 17 SER A C 12
ATOM 20228 O O . SER A 1 17 ? 9.232 11.831 2.593 1.00 24.12 17 SER A O 12
ATOM 20236 N N . LYS A 1 18 ? 7.679 10.211 2.308 1.00 1.15 18 LYS A N 12
ATOM 20237 C CA . LYS A 1 18 ? 8.553 9.061 2.204 1.00 53.03 18 LYS A CA 12
ATOM 20238 C C . LYS A 1 18 ? 7.802 8.085 1.326 1.00 34.53 18 LYS A C 12
ATOM 20239 O O . LYS A 1 18 ? 6.654 7.796 1.664 1.00 42.04 18 LYS A O 12
ATOM 20258 N N . VAL A 1 19 ? 8.407 7.621 0.240 1.00 43.04 19 VAL A N 12
ATOM 20259 C CA . VAL A 1 19 ? 7.941 6.519 -0.592 1.00 70.53 19 VAL A CA 12
ATOM 20260 C C . VAL A 1 19 ? 9.185 5.768 -1.104 1.00 72.20 19 VAL A C 12
ATOM 20261 O O . VAL A 1 19 ? 10.254 6.379 -1.238 1.00 14.05 19 VAL A O 12
ATOM 20274 N N . PRO A 1 20 ? 9.084 4.466 -1.418 1.00 14.15 20 PRO A N 12
ATOM 20275 C CA . PRO A 1 20 ? 10.114 3.728 -2.147 1.00 43.41 20 PRO A CA 12
ATOM 20276 C C . PRO A 1 20 ? 10.195 4.257 -3.592 1.00 13.41 20 PRO A C 12
ATOM 20277 O O . PRO A 1 20 ? 9.225 4.826 -4.087 1.00 30.25 20 PRO A O 12
ATOM 20288 N N . SER A 1 21 ? 11.289 4.014 -4.323 1.00 24.33 21 SER A N 12
ATOM 20289 C CA . SER A 1 21 ? 11.337 4.299 -5.770 1.00 41.21 21 SER A CA 12
ATOM 20290 C C . SER A 1 21 ? 10.725 3.193 -6.634 1.00 10.34 21 SER A C 12
ATOM 20291 O O . SER A 1 21 ? 10.483 3.401 -7.822 1.00 63.21 21 SER A O 12
ATOM 20299 N N . GLY A 1 22 ? 10.460 2.023 -6.046 1.00 44.30 22 GLY A N 12
ATOM 20300 C CA . GLY A 1 22 ? 9.668 0.988 -6.695 1.00 32.44 22 GLY A CA 12
ATOM 20301 C C . GLY A 1 22 ? 8.258 1.488 -7.017 1.00 62.10 22 GLY A C 12
ATOM 20302 O O . GLY A 1 22 ? 7.658 1.024 -7.982 1.00 64.23 22 GLY A O 12
ATOM 20306 N N . LEU A 1 23 ? 7.742 2.428 -6.214 1.00 61.11 23 LEU A N 12
ATOM 20307 C CA . LEU A 1 23 ? 6.552 3.217 -6.482 1.00 25.52 23 LEU A CA 12
ATOM 20308 C C . LEU A 1 23 ? 6.753 4.013 -7.765 1.00 34.51 23 LEU A C 12
ATOM 20309 O O . LEU A 1 23 ? 7.589 4.910 -7.843 1.00 33.23 23 LEU A O 12
ATOM 20325 N N . LYS A 1 24 ? 5.955 3.640 -8.755 1.00 10.21 24 LYS A N 12
ATOM 20326 C CA . LYS A 1 24 ? 5.646 4.401 -9.954 1.00 5.24 24 LYS A CA 12
ATOM 20327 C C . LYS A 1 24 ? 4.507 5.353 -9.620 1.00 2.31 24 LYS A C 12
ATOM 20328 O O . LYS A 1 24 ? 4.238 5.677 -8.469 1.00 32.23 24 LYS A O 12
ATOM 20347 N N . ASN A 1 25 ? 3.761 5.723 -10.643 1.00 70.44 25 ASN A N 12
ATOM 20348 C CA . ASN A 1 25 ? 2.428 6.310 -10.632 1.00 53.21 25 ASN A CA 12
ATOM 20349 C C . ASN A 1 25 ? 1.365 5.520 -9.826 1.00 11.03 25 ASN A C 12
ATOM 20350 O O . ASN A 1 25 ? 0.172 5.658 -10.069 1.00 65.21 25 ASN A O 12
ATOM 20361 N N . GLY A 1 26 ? 1.756 4.658 -8.883 1.00 64.52 26 GLY A N 12
ATOM 20362 C CA . GLY A 1 26 ? 0.891 3.889 -8.001 1.00 72.13 26 GLY A CA 12
ATOM 20363 C C . GLY A 1 26 ? 0.953 2.388 -8.254 1.00 45.25 26 GLY A C 12
ATOM 20364 O O . GLY A 1 26 ? 0.048 1.666 -7.843 1.00 51.04 26 GLY A O 12
ATOM 20368 N N . GLU A 1 27 ? 1.957 1.895 -8.981 1.00 34.22 27 GLU A N 12
ATOM 20369 C CA . GLU A 1 27 ? 2.250 0.462 -9.038 1.00 43.31 27 GLU A CA 12
ATOM 20370 C C . GLU A 1 27 ? 3.653 0.261 -8.460 1.00 25.52 27 GLU A C 12
ATOM 20371 O O . GLU A 1 27 ? 4.504 1.138 -8.617 1.00 63.42 27 GLU A O 12
ATOM 20383 N N . LEU A 1 28 ? 3.898 -0.874 -7.800 1.00 52.15 28 LEU A N 12
ATOM 20384 C CA . LEU A 1 28 ? 5.158 -1.244 -7.171 1.00 14.34 28 LEU A CA 12
ATOM 20385 C C . LEU A 1 28 ? 5.586 -2.601 -7.708 1.00 51.04 28 LEU A C 12
ATOM 20386 O O . LEU A 1 28 ? 4.938 -3.620 -7.446 1.00 74.32 28 LEU A O 12
ATOM 20402 N N . LYS A 1 29 ? 6.670 -2.617 -8.486 1.00 34.14 29 LYS A N 12
ATOM 20403 C CA . LYS A 1 29 ? 7.216 -3.864 -9.024 1.00 23.41 29 LYS A CA 12
ATOM 20404 C C . LYS A 1 29 ? 8.176 -4.445 -7.991 1.00 42.34 29 LYS A C 12
ATOM 20405 O O . LYS A 1 29 ? 8.942 -3.702 -7.373 1.00 65.31 29 LYS A O 12
ATOM 20424 N N . VAL A 1 30 ? 8.123 -5.756 -7.793 1.00 43.05 30 VAL A N 12
ATOM 20425 C CA . VAL A 1 30 ? 8.894 -6.467 -6.778 1.00 44.11 30 VAL A CA 12
ATOM 20426 C C . VAL A 1 30 ? 9.305 -7.809 -7.362 1.00 32.41 30 VAL A C 12
ATOM 20427 O O . VAL A 1 30 ? 8.581 -8.416 -8.161 1.00 22.40 30 VAL A O 12
ATOM 20440 N N . GLU A 1 31 ? 10.482 -8.275 -6.968 1.00 25.14 31 GLU A N 12
ATOM 20441 C CA . GLU A 1 31 ? 10.967 -9.591 -7.327 1.00 63.33 31 GLU A CA 12
ATOM 20442 C C . GLU A 1 31 ? 10.361 -10.667 -6.417 1.00 23.34 31 GLU A C 12
ATOM 20443 O O . GLU A 1 31 ? 9.651 -10.358 -5.456 1.00 24.44 31 GLU A O 12
ATOM 20455 N N . ALA A 1 32 ? 10.665 -11.935 -6.695 1.00 11.10 32 ALA A N 12
ATOM 20456 C CA . ALA A 1 32 ? 10.101 -13.082 -6.005 1.00 64.33 32 ALA A CA 12
ATOM 20457 C C . ALA A 1 32 ? 10.546 -13.192 -4.546 1.00 64.43 32 ALA A C 12
ATOM 20458 O O . ALA A 1 32 ? 10.020 -14.030 -3.832 1.00 72.13 32 ALA A O 12
ATOM 20465 N N . GLU A 1 33 ? 11.509 -12.397 -4.087 1.00 4.11 33 GLU A N 12
ATOM 20466 C CA . GLU A 1 33 ? 12.023 -12.413 -2.708 1.00 52.22 33 GLU A CA 12
ATOM 20467 C C . GLU A 1 33 ? 11.210 -11.466 -1.832 1.00 2.34 33 GLU A C 12
ATOM 20468 O O . GLU A 1 33 ? 11.285 -11.487 -0.605 1.00 22.42 33 GLU A O 12
ATOM 20480 N N . GLY A 1 34 ? 10.390 -10.659 -2.496 1.00 74.51 34 GLY A N 12
ATOM 20481 C CA . GLY A 1 34 ? 9.694 -9.548 -1.921 1.00 63.54 34 GLY A CA 12
ATOM 20482 C C . GLY A 1 34 ? 10.671 -8.408 -1.664 1.00 11.33 34 GLY A C 12
ATOM 20483 O O . GLY A 1 34 ? 11.870 -8.488 -1.949 1.00 21.32 34 GLY A O 12
ATOM 20487 N N . GLY A 1 35 ? 10.134 -7.317 -1.143 1.00 14.22 35 GLY A N 12
ATOM 20488 C CA . GLY A 1 35 ? 10.920 -6.226 -0.609 1.00 53.13 35 GLY A CA 12
ATOM 20489 C C . GLY A 1 35 ? 10.109 -5.388 0.365 1.00 52.45 35 GLY A C 12
ATOM 20490 O O . GLY A 1 35 ? 8.873 -5.453 0.386 1.00 61.33 35 GLY A O 12
ATOM 20494 N N . SER A 1 36 ? 10.813 -4.600 1.175 1.00 74.53 36 SER A N 12
ATOM 20495 C CA . SER A 1 36 ? 10.217 -3.725 2.170 1.00 20.40 36 SER A CA 12
ATOM 20496 C C . SER A 1 36 ? 9.855 -2.376 1.541 1.00 32.24 36 SER A C 12
ATOM 20497 O O . SER A 1 36 ? 10.467 -1.952 0.558 1.00 3.22 36 SER A O 12
ATOM 20505 N N . SER A 1 37 ? 8.850 -1.695 2.096 1.00 73.53 37 SER A N 12
ATOM 20506 C CA . SER A 1 37 ? 8.389 -0.405 1.589 1.00 3.02 37 SER A CA 12
ATOM 20507 C C . SER A 1 37 ? 7.677 0.408 2.686 1.00 2.44 37 SER A C 12
ATOM 20508 O O . SER A 1 37 ? 7.136 -0.182 3.628 1.00 53.05 37 SER A O 12
ATOM 20516 N N . LEU A 1 38 ? 7.691 1.745 2.602 1.00 63.11 38 LEU A N 12
ATOM 20517 C CA . LEU A 1 38 ? 7.199 2.683 3.618 1.00 35.31 38 LEU A CA 12
ATOM 20518 C C . LEU A 1 38 ? 6.657 3.942 2.941 1.00 3.32 38 LEU A C 12
ATOM 20519 O O . LEU A 1 38 ? 7.272 4.433 1.993 1.00 70.11 38 LEU A O 12
ATOM 20535 N N . PHE A 1 39 ? 5.564 4.486 3.472 1.00 3.33 39 PHE A N 12
ATOM 20536 C CA . PHE A 1 39 ? 4.726 5.520 2.893 1.00 65.12 39 PHE A CA 12
ATOM 20537 C C . PHE A 1 39 ? 4.363 6.493 4.021 1.00 53.42 39 PHE A C 12
ATOM 20538 O O . PHE A 1 39 ? 3.434 6.241 4.790 1.00 44.30 39 PHE A O 12
ATOM 20555 N N . ALA A 1 40 ? 5.125 7.582 4.181 1.00 21.32 40 ALA A N 12
ATOM 20556 C CA . ALA A 1 40 ? 4.884 8.564 5.246 1.00 14.21 40 ALA A CA 12
ATOM 20557 C C . ALA A 1 40 ? 3.927 9.646 4.749 1.00 53.02 40 ALA A C 12
ATOM 20558 O O . ALA A 1 40 ? 4.325 10.486 3.933 1.00 41.32 40 ALA A O 12
ATOM 20565 N N . CYS A 1 41 ? 2.663 9.620 5.177 1.00 61.20 41 CYS A N 12
ATOM 20566 C CA . CYS A 1 41 ? 1.652 10.518 4.641 1.00 65.12 41 CYS A CA 12
ATOM 20567 C C . CYS A 1 41 ? 1.810 11.907 5.260 1.00 24.44 41 CYS A C 12
ATOM 20568 O O . CYS A 1 41 ? 1.438 12.140 6.414 1.00 52.22 41 CYS A O 12
ATOM 20576 N N . LYS A 1 42 ? 2.384 12.859 4.524 1.00 22.21 42 LYS A N 12
ATOM 20577 C CA . LYS A 1 42 ? 2.662 14.178 5.082 1.00 12.22 42 LYS A CA 12
ATOM 20578 C C . LYS A 1 42 ? 1.359 14.953 5.301 1.00 42.00 42 LYS A C 12
ATOM 20579 O O . LYS A 1 42 ? 1.311 15.765 6.216 1.00 54.41 42 LYS A O 12
ATOM 20598 N N . ASN A 1 43 ? 0.313 14.685 4.505 1.00 42.11 43 ASN A N 12
ATOM 20599 C CA . ASN A 1 43 ? -0.926 15.472 4.461 1.00 34.54 43 ASN A CA 12
ATOM 20600 C C . ASN A 1 43 ? -2.062 14.817 5.262 1.00 62.30 43 ASN A C 12
ATOM 20601 O O . ASN A 1 43 ? -3.156 15.368 5.354 1.00 73.20 43 ASN A O 12
ATOM 20612 N N . TYR A 1 44 ? -1.847 13.629 5.837 1.00 12.34 44 TYR A N 12
ATOM 20613 C CA . TYR A 1 44 ? -2.918 12.904 6.503 1.00 50.10 44 TYR A CA 12
ATOM 20614 C C . TYR A 1 44 ? -2.407 12.133 7.705 1.00 22.32 44 TYR A C 12
ATOM 20615 O O . TYR A 1 44 ? -1.322 11.557 7.639 1.00 72.21 44 TYR A O 12
ATOM 20633 N N . LYS A 1 45 ? -3.202 12.108 8.779 1.00 60.20 45 LYS A N 12
ATOM 20634 C CA . LYS A 1 45 ? -3.083 11.310 9.987 1.00 61.33 45 LYS A CA 12
ATOM 20635 C C . LYS A 1 45 ? -4.506 10.937 10.415 1.00 40.15 45 LYS A C 12
ATOM 20636 O O . LYS A 1 45 ? -4.978 11.344 11.474 1.00 2.03 45 LYS A O 12
ATOM 20655 N N . SER A 1 46 ? -5.216 10.268 9.517 1.00 54.21 46 SER A N 12
ATOM 20656 C CA . SER A 1 46 ? -6.550 9.719 9.699 1.00 14.20 46 SER A CA 12
ATOM 20657 C C . SER A 1 46 ? -6.831 8.981 8.397 1.00 54.21 46 SER A C 12
ATOM 20658 O O . SER A 1 46 ? -7.288 9.618 7.443 1.00 14.22 46 SER A O 12
ATOM 20666 N N . PHE A 1 47 ? -6.429 7.716 8.301 1.00 42.43 47 PHE A N 12
ATOM 20667 C CA . PHE A 1 47 ? -6.637 6.890 7.118 1.00 0.23 47 PHE A CA 12
ATOM 20668 C C . PHE A 1 47 ? -6.559 5.413 7.502 1.00 2.30 47 PHE A C 12
ATOM 20669 O O . PHE A 1 47 ? -5.873 5.064 8.470 1.00 23.14 47 PHE A O 12
ATOM 20686 N N . TRP A 1 48 ? -7.239 4.548 6.747 1.00 13.11 48 TRP A N 12
ATOM 20687 C CA . TRP A 1 48 ? -7.373 3.130 7.062 1.00 63.41 48 TRP A CA 12
ATOM 20688 C C . TRP A 1 48 ? -7.514 2.276 5.809 1.00 75.53 48 TRP A C 12
ATOM 20689 O O . TRP A 1 48 ? -7.852 2.761 4.726 1.00 71.23 48 TRP A O 12
ATOM 20710 N N . ILE A 1 49 ? -7.280 0.978 6.005 1.00 14.33 49 ILE A N 12
ATOM 20711 C CA . ILE A 1 49 ? -7.360 -0.064 4.993 1.00 2.30 49 ILE A CA 12
ATOM 20712 C C . ILE A 1 49 ? -8.847 -0.352 4.814 1.00 11.03 49 ILE A C 12
ATOM 20713 O O . ILE A 1 49 ? -9.502 -0.631 5.818 1.00 75.25 49 ILE A O 12
ATOM 20729 N N . SER A 1 50 ? -9.386 -0.324 3.595 1.00 2.02 50 SER A N 12
ATOM 20730 C CA . SER A 1 50 ? -10.710 -0.901 3.349 1.00 42.25 50 SER A CA 12
ATOM 20731 C C . SER A 1 50 ? -10.722 -1.900 2.178 1.00 15.20 50 SER A C 12
ATOM 20732 O O . SER A 1 50 ? -11.736 -2.567 1.963 1.00 32.53 50 SER A O 12
ATOM 20740 N N . SER A 1 51 ? -9.602 -2.102 1.469 1.00 61.14 51 SER A N 12
ATOM 20741 C CA . SER A 1 51 ? -9.534 -3.060 0.371 1.00 40.44 51 SER A CA 12
ATOM 20742 C C . SER A 1 51 ? -8.181 -3.772 0.345 1.00 52.43 51 SER A C 12
ATOM 20743 O O . SER A 1 51 ? -7.141 -3.201 0.695 1.00 63.42 51 SER A O 12
ATOM 20751 N N . VAL A 1 52 ? -8.216 -5.031 -0.093 1.00 43.12 52 VAL A N 12
ATOM 20752 C CA . VAL A 1 52 ? -7.090 -5.938 -0.245 1.00 43.01 52 VAL A CA 12
ATOM 20753 C C . VAL A 1 52 ? -7.345 -6.769 -1.501 1.00 11.00 52 VAL A C 12
ATOM 20754 O O . VAL A 1 52 ? -8.441 -7.301 -1.672 1.00 20.54 52 VAL A O 12
ATOM 20767 N N . LYS A 1 53 ? -6.324 -6.974 -2.332 1.00 0.42 53 LYS A N 12
ATOM 20768 C CA . LYS A 1 53 ? -6.245 -8.071 -3.295 1.00 32.33 53 LYS A CA 12
ATOM 20769 C C . LYS A 1 53 ? -4.962 -8.792 -2.962 1.00 34.41 53 LYS A C 12
ATOM 20770 O O . LYS A 1 53 ? -3.981 -8.123 -2.656 1.00 75.24 53 LYS A O 12
ATOM 20789 N N . GLU A 1 54 ? -4.974 -10.117 -3.051 1.00 35.53 54 GLU A N 12
ATOM 20790 C CA . GLU A 1 54 ? -3.799 -10.955 -2.798 1.00 31.11 54 GLU A CA 12
ATOM 20791 C C . GLU A 1 54 ? -3.695 -12.119 -3.773 1.00 24.11 54 GLU A C 12
ATOM 20792 O O . GLU A 1 54 ? -2.667 -12.786 -3.826 1.00 35.12 54 GLU A O 12
ATOM 20804 N N . GLU A 1 55 ? -4.718 -12.327 -4.600 1.00 63.15 55 GLU A N 12
ATOM 20805 C CA . GLU A 1 55 ? -4.921 -13.591 -5.310 1.00 62.31 55 GLU A CA 12
ATOM 20806 C C . GLU A 1 55 ? -5.414 -13.395 -6.740 1.00 12.14 55 GLU A C 12
ATOM 20807 O O . GLU A 1 55 ? -5.763 -14.349 -7.426 1.00 41.04 55 GLU A O 12
ATOM 20819 N N . GLY A 1 56 ? -5.489 -12.142 -7.178 1.00 34.53 56 GLY A N 12
ATOM 20820 C CA . GLY A 1 56 ? -6.162 -11.754 -8.402 1.00 73.33 56 GLY A CA 12
ATOM 20821 C C . GLY A 1 56 ? -7.588 -11.268 -8.136 1.00 74.24 56 GLY A C 12
ATOM 20822 O O . GLY A 1 56 ? -8.161 -10.600 -8.998 1.00 54.31 56 GLY A O 12
ATOM 20826 N N . LYS A 1 57 ? -8.141 -11.518 -6.941 1.00 61.45 57 LYS A N 12
ATOM 20827 C CA . LYS A 1 57 ? -9.466 -11.064 -6.516 1.00 42.05 57 LYS A CA 12
ATOM 20828 C C . LYS A 1 57 ? -9.348 -10.180 -5.285 1.00 22.31 57 LYS A C 12
ATOM 20829 O O . LYS A 1 57 ? -8.328 -10.234 -4.591 1.00 3.02 57 LYS A O 12
ATOM 20848 N N . PHE A 1 58 ? -10.389 -9.398 -5.003 1.00 74.23 58 PHE A N 12
ATOM 20849 C CA . PHE A 1 58 ? -10.478 -8.642 -3.762 1.00 61.51 58 PHE A CA 12
ATOM 20850 C C . PHE A 1 58 ? -10.855 -9.599 -2.637 1.00 60.44 58 PHE A C 12
ATOM 20851 O O . PHE A 1 58 ? -11.857 -10.313 -2.741 1.00 11.02 58 PHE A O 12
ATOM 20868 N N . LYS A 1 59 ? -10.050 -9.624 -1.579 1.00 13.04 59 LYS A N 12
ATOM 20869 C CA . LYS A 1 59 ? -10.321 -10.335 -0.351 1.00 24.54 59 LYS A CA 12
ATOM 20870 C C . LYS A 1 59 ? -11.304 -9.630 0.572 1.00 14.44 59 LYS A C 12
ATOM 20871 O O . LYS A 1 59 ? -11.786 -8.521 0.319 1.00 72.14 59 LYS A O 12
ATOM 20890 N N . GLU A 1 60 ? -11.555 -10.328 1.674 1.00 0.32 60 GLU A N 12
ATOM 20891 C CA . GLU A 1 60 ? -12.188 -9.779 2.864 1.00 0.12 60 GLU A CA 12
ATOM 20892 C C . GLU A 1 60 ? -11.203 -8.834 3.563 1.00 32.22 60 GLU A C 12
ATOM 20893 O O . GLU A 1 60 ? -10.002 -8.855 3.287 1.00 51.21 60 GLU A O 12
ATOM 20905 N N . ASN A 1 61 ? -11.690 -8.047 4.519 1.00 40.41 61 ASN A N 12
ATOM 20906 C CA . ASN A 1 61 ? -10.879 -7.284 5.464 1.00 51.11 61 ASN A CA 12
ATOM 20907 C C . ASN A 1 61 ? -11.570 -7.371 6.830 1.00 40.12 61 ASN A C 12
ATOM 20908 O O . ASN A 1 61 ? -12.734 -7.767 6.905 1.00 41.23 61 ASN A O 12
ATOM 20919 N N . THR A 1 62 ? -10.860 -7.060 7.912 1.00 72.22 62 THR A N 12
ATOM 20920 C CA . THR A 1 62 ? -11.341 -7.242 9.280 1.00 22.51 62 THR A CA 12
ATOM 20921 C C . THR A 1 62 ? -10.725 -6.209 10.245 1.00 0.32 62 THR A C 12
ATOM 20922 O O . THR A 1 62 ? -10.830 -6.343 11.462 1.00 73.23 62 THR A O 12
ATOM 20933 N N . SER A 1 63 ? -10.013 -5.200 9.737 1.00 22.50 63 SER A N 12
ATOM 20934 C CA . SER A 1 63 ? -9.187 -4.301 10.531 1.00 54.33 63 SER A CA 12
ATOM 20935 C C . SER A 1 63 ? -9.096 -2.974 9.776 1.00 34.24 63 SER A C 12
ATOM 20936 O O . SER A 1 63 ? -9.249 -2.944 8.556 1.00 4.02 63 SER A O 12
ATOM 20944 N N . TYR A 1 64 ? -8.831 -1.875 10.484 1.00 23.32 64 TYR A N 12
ATOM 20945 C CA . TYR A 1 64 ? -8.734 -0.531 9.916 1.00 74.15 64 TYR A CA 12
ATOM 20946 C C . TYR A 1 64 ? -7.363 0.082 10.202 1.00 72.23 64 TYR A C 12
ATOM 20947 O O . TYR A 1 64 ? -7.215 1.305 10.259 1.00 72.15 64 TYR A O 12
ATOM 20965 N N . LYS A 1 65 ? -6.346 -0.767 10.373 1.00 52.31 65 LYS A N 12
ATOM 20966 C CA . LYS A 1 65 ? -4.961 -0.346 10.572 1.00 40.23 65 LYS A CA 12
ATOM 20967 C C . LYS A 1 65 ? -3.943 -1.401 10.149 1.00 51.33 65 LYS A C 12
ATOM 20968 O O . LYS A 1 65 ? -2.788 -1.046 9.939 1.00 20.40 65 LYS A O 12
ATOM 20987 N N . GLU A 1 66 ? -4.320 -2.673 10.017 1.00 13.00 66 GLU A N 12
ATOM 20988 C CA . GLU A 1 66 ? -3.347 -3.756 9.903 1.00 34.10 66 GLU A CA 12
ATOM 20989 C C . GLU A 1 66 ? -3.901 -4.909 9.084 1.00 13.14 66 GLU A C 12
ATOM 20990 O O . GLU A 1 66 ? -5.091 -5.212 9.199 1.00 72.11 66 GLU A O 12
ATOM 21002 N N . PHE A 1 67 ? -3.045 -5.591 8.320 1.00 63.35 67 PHE A N 12
ATOM 21003 C CA . PHE A 1 67 ? -3.431 -6.785 7.574 1.00 4.22 67 PHE A CA 12
ATOM 21004 C C . PHE A 1 67 ? -2.254 -7.753 7.441 1.00 61.44 67 PHE A C 12
ATOM 21005 O O . PHE A 1 67 ? -1.305 -7.466 6.709 1.00 32.51 67 PHE A O 12
ATOM 21022 N N . ASP A 1 68 ? -2.304 -8.892 8.134 1.00 14.22 68 ASP A N 12
ATOM 21023 C CA . ASP A 1 68 ? -1.405 -10.028 7.945 1.00 71.12 68 ASP A CA 12
ATOM 21024 C C . ASP A 1 68 ? -1.969 -10.898 6.821 1.00 73.51 68 ASP A C 12
ATOM 21025 O O . ASP A 1 68 ? -2.946 -11.629 7.007 1.00 14.11 68 ASP A O 12
ATOM 21034 N N . GLY A 1 69 ? -1.361 -10.800 5.638 1.00 60.51 69 GLY A N 12
ATOM 21035 C CA . GLY A 1 69 ? -1.736 -11.511 4.426 1.00 34.51 69 GLY A CA 12
ATOM 21036 C C . GLY A 1 69 ? -0.704 -12.583 4.110 1.00 24.34 69 GLY A C 12
ATOM 21037 O O . GLY A 1 69 ? -0.215 -12.641 2.985 1.00 75.41 69 GLY A O 12
ATOM 21041 N N . GLY A 1 70 ? -0.316 -13.383 5.109 1.00 0.14 70 GLY A N 12
ATOM 21042 C CA . GLY A 1 70 ? 0.685 -14.438 5.006 1.00 51.24 70 GLY A CA 12
ATOM 21043 C C . GLY A 1 70 ? 2.025 -13.888 4.526 1.00 72.35 70 GLY A C 12
ATOM 21044 O O . GLY A 1 70 ? 2.805 -13.369 5.323 1.00 32.43 70 GLY A O 12
ATOM 21048 N N . TRP A 1 71 ? 2.260 -13.925 3.214 1.00 64.41 71 TRP A N 12
ATOM 21049 C CA . TRP A 1 71 ? 3.441 -13.402 2.528 1.00 52.41 71 TRP A CA 12
ATOM 21050 C C . TRP A 1 71 ? 3.462 -11.868 2.445 1.00 63.43 71 TRP A C 12
ATOM 21051 O O . TRP A 1 71 ? 4.241 -11.303 1.676 1.00 3.43 71 TRP A O 12
ATOM 21072 N N . TYR A 1 72 ? 2.615 -11.188 3.215 1.00 71.32 72 TYR A N 12
ATOM 21073 C CA . TYR A 1 72 ? 2.388 -9.757 3.171 1.00 62.13 72 TYR A CA 12
ATOM 21074 C C . TYR A 1 72 ? 2.061 -9.278 4.586 1.00 71.45 72 TYR A C 12
ATOM 21075 O O . TYR A 1 72 ? 1.424 -10.018 5.349 1.00 52.01 72 TYR A O 12
ATOM 21093 N N . LEU A 1 73 ? 2.459 -8.059 4.960 1.00 43.33 73 LEU A N 12
ATOM 21094 C CA . LEU A 1 73 ? 2.101 -7.479 6.255 1.00 1.24 73 LEU A CA 12
ATOM 21095 C C . LEU A 1 73 ? 1.929 -5.975 6.136 1.00 1.04 73 LEU A C 12
ATOM 21096 O O . LEU A 1 73 ? 2.931 -5.287 5.956 1.00 22.44 73 LEU A O 12
ATOM 21112 N N . VAL A 1 74 ? 0.707 -5.461 6.242 1.00 13.10 74 VAL A N 12
ATOM 21113 C CA . VAL A 1 74 ? 0.415 -4.029 6.186 1.00 2.42 74 VAL A CA 12
ATOM 21114 C C . VAL A 1 74 ? 0.221 -3.512 7.611 1.00 71.14 74 VAL A C 12
ATOM 21115 O O . VAL A 1 74 ? -0.453 -4.178 8.401 1.00 20.24 74 VAL A O 12
ATOM 21128 N N . LYS A 1 75 ? 0.788 -2.343 7.939 1.00 0.00 75 LYS A N 12
ATOM 21129 C CA . LYS A 1 75 ? 0.705 -1.721 9.264 1.00 61.24 75 LYS A CA 12
ATOM 21130 C C . LYS A 1 75 ? 0.624 -0.201 9.131 1.00 13.10 75 LYS A C 12
ATOM 21131 O O . LYS A 1 75 ? 1.480 0.386 8.469 1.00 72.22 75 LYS A O 12
ATOM 21150 N N . ILE A 1 76 ? -0.377 0.418 9.764 1.00 60.11 76 ILE A N 12
ATOM 21151 C CA . ILE A 1 76 ? -0.625 1.857 9.857 1.00 44.03 76 ILE A CA 12
ATOM 21152 C C . ILE A 1 76 ? -0.424 2.219 11.335 1.00 61.54 76 ILE A C 12
ATOM 21153 O O . ILE A 1 76 ? -1.247 1.826 12.165 1.00 20.40 76 ILE A O 12
ATOM 21169 N N . GLU A 1 77 ? 0.622 2.974 11.687 1.00 22.34 77 GLU A N 12
ATOM 21170 C CA . GLU A 1 77 ? 0.761 3.639 12.980 1.00 62.15 77 GLU A CA 12
ATOM 21171 C C . GLU A 1 77 ? 1.122 5.105 12.712 1.00 35.20 77 GLU A C 12
ATOM 21172 O O . GLU A 1 77 ? 1.901 5.384 11.794 1.00 23.32 77 GLU A O 12
ATOM 21184 N N . ASP A 1 78 ? 0.543 6.022 13.493 1.00 42.42 78 ASP A N 12
ATOM 21185 C CA . ASP A 1 78 ? 0.465 7.480 13.273 1.00 63.43 78 ASP A CA 12
ATOM 21186 C C . ASP A 1 78 ? 0.074 7.813 11.827 1.00 41.42 78 ASP A C 12
ATOM 21187 O O . ASP A 1 78 ? -1.105 7.923 11.518 1.00 72.44 78 ASP A O 12
ATOM 21196 N N . ASN A 1 79 ? 1.054 7.887 10.925 1.00 23.11 79 ASN A N 12
ATOM 21197 C CA . ASN A 1 79 ? 0.889 8.216 9.518 1.00 21.42 79 ASN A CA 12
ATOM 21198 C C . ASN A 1 79 ? 1.973 7.599 8.615 1.00 35.35 79 ASN A C 12
ATOM 21199 O O . ASN A 1 79 ? 1.992 7.882 7.414 1.00 74.14 79 ASN A O 12
ATOM 21210 N N . GLU A 1 80 ? 2.892 6.803 9.175 1.00 53.12 80 GLU A N 12
ATOM 21211 C CA . GLU A 1 80 ? 3.818 5.987 8.406 1.00 40.42 80 GLU A CA 12
ATOM 21212 C C . GLU A 1 80 ? 3.158 4.633 8.177 1.00 22.10 80 GLU A C 12
ATOM 21213 O O . GLU A 1 80 ? 3.231 3.746 9.031 1.00 34.20 80 GLU A O 12
ATOM 21225 N N . LEU A 1 81 ? 2.497 4.489 7.031 1.00 0.22 81 LEU A N 12
ATOM 21226 C CA . LEU A 1 81 ? 2.020 3.205 6.540 1.00 0.12 81 LEU A CA 12
ATOM 21227 C C . LEU A 1 81 ? 3.212 2.473 5.946 1.00 20.21 81 LEU A C 12
ATOM 21228 O O . LEU A 1 81 ? 4.056 3.094 5.300 1.00 12.42 81 LEU A O 12
ATOM 21244 N N . LYS A 1 82 ? 3.323 1.165 6.147 1.00 15.11 82 LYS A N 12
ATOM 21245 C CA . LYS A 1 82 ? 4.384 0.361 5.553 1.00 0.41 82 LYS A CA 12
ATOM 21246 C C . LYS A 1 82 ? 3.861 -1.016 5.194 1.00 3.21 82 LYS A C 12
ATOM 21247 O O . LYS A 1 82 ? 2.811 -1.440 5.685 1.00 71.52 82 LYS A O 12
ATOM 21266 N N . VAL A 1 83 ? 4.643 -1.725 4.387 1.00 21.13 83 VAL A N 12
ATOM 21267 C CA . VAL A 1 83 ? 4.433 -3.133 4.132 1.00 23.53 83 VAL A CA 12
ATOM 21268 C C . VAL A 1 83 ? 5.760 -3.793 3.779 1.00 32.52 83 VAL A C 12
ATOM 21269 O O . VAL A 1 83 ? 6.577 -3.214 3.047 1.00 15.13 83 VAL A O 12
ATOM 21282 N N . ILE A 1 84 ? 5.956 -5.019 4.274 1.00 3.21 84 ILE A N 12
ATOM 21283 C CA . ILE A 1 84 ? 7.024 -5.914 3.884 1.00 54.33 84 ILE A CA 12
ATOM 21284 C C . ILE A 1 84 ? 6.365 -7.151 3.263 1.00 55.01 84 ILE A C 12
ATOM 21285 O O . ILE A 1 84 ? 5.216 -7.486 3.575 1.00 42.43 84 ILE A O 12
ATOM 21301 N N . ILE A 1 85 ? 7.084 -7.778 2.331 1.00 74.14 85 ILE A N 12
ATOM 21302 C CA . ILE A 1 85 ? 6.595 -8.834 1.448 1.00 42.11 85 ILE A CA 12
ATOM 21303 C C . ILE A 1 85 ? 7.597 -9.983 1.518 1.00 75.53 85 ILE A C 12
ATOM 21304 O O . ILE A 1 85 ? 8.794 -9.731 1.398 1.00 14.31 85 ILE A O 12
ATOM 21320 N N . ASN A 1 86 ? 7.107 -11.209 1.715 1.00 72.31 86 ASN A N 12
ATOM 21321 C CA . ASN A 1 86 ? 7.918 -12.408 1.926 1.00 60.32 86 ASN A CA 12
ATOM 21322 C C . ASN A 1 86 ? 8.292 -13.051 0.596 1.00 55.15 86 ASN A C 12
ATOM 21323 O O . ASN A 1 86 ? 7.653 -12.811 -0.432 1.00 63.45 86 ASN A O 12
ATOM 21334 N N . ARG A 1 87 ? 9.288 -13.937 0.637 1.00 61.24 87 ARG A N 12
ATOM 21335 C CA . ARG A 1 87 ? 9.754 -14.688 -0.519 1.00 51.23 87 ARG A CA 12
ATOM 21336 C C . ARG A 1 87 ? 8.710 -15.702 -0.969 1.00 74.52 87 ARG A C 12
ATOM 21337 O O . ARG A 1 87 ? 8.215 -16.511 -0.173 1.00 55.11 87 ARG A O 12
ATOM 21358 N N . ASN A 1 88 ? 8.457 -15.692 -2.270 1.00 42.44 88 ASN A N 12
ATOM 21359 C CA . ASN A 1 88 ? 7.492 -16.488 -2.994 1.00 33.11 88 ASN A CA 12
ATOM 21360 C C . ASN A 1 88 ? 7.922 -17.939 -3.097 1.00 32.33 88 ASN A C 12
ATOM 21361 O O . ASN A 1 88 ? 8.914 -18.225 -3.751 1.00 71.22 88 ASN A O 12
ATOM 21372 N N . GLU A 1 89 ? 7.203 -18.875 -2.483 1.00 40.34 89 GLU A N 12
ATOM 21373 C CA . GLU A 1 89 ? 7.570 -20.289 -2.569 1.00 41.01 89 GLU A CA 12
ATOM 21374 C C . GLU A 1 89 ? 7.069 -20.974 -3.847 1.00 13.30 89 GLU A C 12
ATOM 21375 O O . GLU A 1 89 ? 7.014 -22.203 -3.891 1.00 41.25 89 GLU A O 12
ATOM 21387 N N . THR A 1 90 ? 6.667 -20.223 -4.879 1.00 73.11 90 THR A N 12
ATOM 21388 C CA . THR A 1 90 ? 6.174 -20.817 -6.112 1.00 73.34 90 THR A CA 12
ATOM 21389 C C . THR A 1 90 ? 6.808 -20.210 -7.356 1.00 51.05 90 THR A C 12
ATOM 21390 O O . THR A 1 90 ? 7.241 -19.057 -7.390 1.00 22.34 90 THR A O 12
ATOM 21401 N N . ASN A 1 91 ? 6.730 -20.994 -8.427 1.00 35.42 91 ASN A N 12
ATOM 21402 C CA . ASN A 1 91 ? 6.902 -20.577 -9.811 1.00 4.00 91 ASN A CA 12
ATOM 21403 C C . ASN A 1 91 ? 5.805 -19.618 -10.299 1.00 50.05 91 ASN A C 12
ATOM 21404 O O . ASN A 1 91 ? 5.860 -19.194 -11.452 1.00 24.54 91 ASN A O 12
ATOM 21415 N N . ALA A 1 92 ? 4.820 -19.254 -9.469 1.00 54.35 92 ALA A N 12
ATOM 21416 C CA . ALA A 1 92 ? 3.713 -18.404 -9.881 1.00 14.44 92 ALA A CA 12
ATOM 21417 C C . ALA A 1 92 ? 3.953 -16.995 -9.377 1.00 13.21 92 ALA A C 12
ATOM 21418 O O . ALA A 1 92 ? 3.985 -16.743 -8.170 1.00 34.22 92 ALA A O 12
ATOM 21425 N N . SER A 1 93 ? 4.114 -16.086 -10.322 1.00 10.33 93 SER A N 12
ATOM 21426 C CA . SER A 1 93 ? 4.133 -14.665 -10.111 1.00 30.12 93 SER A CA 12
ATOM 21427 C C . SER A 1 93 ? 2.708 -14.231 -9.731 1.00 4.10 93 SER A C 12
ATOM 21428 O O . SER A 1 93 ? 1.727 -14.907 -10.061 1.00 12.13 93 SER A O 12
ATOM 21436 N N . ARG A 1 94 ? 2.573 -13.138 -8.982 1.00 5.40 94 ARG A N 12
ATOM 21437 C CA . ARG A 1 94 ? 1.367 -12.837 -8.211 1.00 71.33 94 ARG A CA 12
ATOM 21438 C C . ARG A 1 94 ? 1.307 -11.332 -7.944 1.00 74.21 94 ARG A C 12
ATOM 21439 O O . ARG A 1 94 ? 2.234 -10.617 -8.319 1.00 33.30 94 ARG A O 12
ATOM 21460 N N . SER A 1 95 ? 0.229 -10.813 -7.356 1.00 32.50 95 SER A N 12
ATOM 21461 C CA . SER A 1 95 ? 0.084 -9.378 -7.160 1.00 5.22 95 SER A CA 12
ATOM 21462 C C . SER A 1 95 ? -0.766 -9.086 -5.930 1.00 42.11 95 SER A C 12
ATOM 21463 O O . SER A 1 95 ? -1.556 -9.923 -5.485 1.00 14.32 95 SER A O 12
ATOM 21471 N N . PHE A 1 96 ? -0.643 -7.860 -5.429 1.00 13.20 96 PHE A N 12
ATOM 21472 C CA . PHE A 1 96 ? -1.361 -7.327 -4.286 1.00 23.42 96 PHE A CA 12
ATOM 21473 C C . PHE A 1 96 ? -1.966 -5.964 -4.620 1.00 34.22 96 PHE A C 12
ATOM 21474 O O . PHE A 1 96 ? -1.713 -5.382 -5.680 1.00 1.31 96 PHE A O 12
ATOM 21491 N N . THR A 1 97 ? -2.773 -5.416 -3.715 1.00 42.42 97 THR A N 12
ATOM 21492 C CA . THR A 1 97 ? -3.346 -4.075 -3.815 1.00 45.05 97 THR A CA 12
ATOM 21493 C C . THR A 1 97 ? -3.546 -3.565 -2.389 1.00 44.02 97 THR A C 12
ATOM 21494 O O . THR A 1 97 ? -4.118 -4.274 -1.553 1.00 1.23 97 THR A O 12
ATOM 21505 N N . VAL A 1 98 ? -3.057 -2.359 -2.106 1.00 71.12 98 VAL A N 12
ATOM 21506 C CA . VAL A 1 98 ? -3.247 -1.655 -0.846 1.00 5.20 98 VAL A CA 12
ATOM 21507 C C . VAL A 1 98 ? -3.988 -0.382 -1.215 1.00 34.43 98 VAL A C 12
ATOM 21508 O O . VAL A 1 98 ? -3.475 0.413 -2.001 1.00 53.33 98 VAL A O 12
ATOM 21521 N N . CYS A 1 99 ? -5.217 -0.222 -0.727 1.00 42.21 99 CYS A N 12
ATOM 21522 C CA . CYS A 1 99 ? -5.960 1.021 -0.865 1.00 65.11 99 CYS A CA 12
ATOM 21523 C C . CYS A 1 99 ? -6.190 1.593 0.521 1.00 51.23 99 CYS A C 12
ATOM 21524 O O . CYS A 1 99 ? -6.501 0.832 1.442 1.00 34.43 99 CYS A O 12
ATOM 21532 N N . VAL A 1 100 ? -6.114 2.917 0.634 1.00 50.45 100 VAL A N 12
ATOM 21533 C CA . VAL A 1 100 ? -6.562 3.620 1.828 1.00 21.12 100 VAL A CA 12
ATOM 21534 C C . VAL A 1 100 ? -7.499 4.760 1.424 1.00 1.41 100 VAL A C 12
ATOM 21535 O O . VAL A 1 100 ? -7.480 5.236 0.285 1.00 70.34 100 VAL A O 12
ATOM 21548 N N . GLU A 1 101 ? -8.313 5.203 2.375 1.00 73.23 101 GLU A N 12
ATOM 21549 C CA . GLU A 1 101 ? -9.134 6.403 2.284 1.00 34.40 101 GLU A CA 12
ATOM 21550 C C . GLU A 1 101 ? -8.770 7.291 3.470 1.00 43.03 101 GLU A C 12
ATOM 21551 O O . GLU A 1 101 ? -8.401 6.767 4.528 1.00 73.51 101 GLU A O 12
ATOM 21563 N N . ALA A 1 102 ? -8.859 8.610 3.306 1.00 51.45 102 ALA A N 12
ATOM 21564 C CA . ALA A 1 102 ? -8.322 9.574 4.246 1.00 62.12 102 ALA A CA 12
ATOM 21565 C C . ALA A 1 102 ? -9.147 10.856 4.215 1.00 72.22 102 ALA A C 12
ATOM 21566 O O . ALA A 1 102 ? -9.035 11.663 3.288 1.00 32.54 102 ALA A O 12
ATOM 21573 N N . GLY A 1 103 ? -9.984 11.069 5.230 1.00 4.21 103 GLY A N 12
ATOM 21574 C CA . GLY A 1 103 ? -10.934 12.171 5.223 1.00 33.12 103 GLY A CA 12
ATOM 21575 C C . GLY A 1 103 ? -11.871 11.985 4.037 1.00 24.41 103 GLY A C 12
ATOM 21576 O O . GLY A 1 103 ? -12.661 11.039 4.043 1.00 70.32 103 GLY A O 12
ATOM 21580 N N . ASN A 1 104 ? -11.767 12.848 3.023 1.00 73.33 104 ASN A N 12
ATOM 21581 C CA . ASN A 1 104 ? -12.506 12.731 1.773 1.00 13.30 104 ASN A CA 12
ATOM 21582 C C . ASN A 1 104 ? -11.652 12.242 0.598 1.00 24.54 104 ASN A C 12
ATOM 21583 O O . ASN A 1 104 ? -12.192 11.884 -0.448 1.00 25.30 104 ASN A O 12
ATOM 21594 N N . ALA A 1 105 ? -10.325 12.236 0.747 1.00 4.42 105 ALA A N 12
ATOM 21595 C CA . ALA A 1 105 ? -9.391 11.792 -0.279 1.00 12.20 105 ALA A CA 12
ATOM 21596 C C . ALA A 1 105 ? -9.213 10.274 -0.215 1.00 32.23 105 ALA A C 12
ATOM 21597 O O . ALA A 1 105 ? -9.592 9.624 0.765 1.00 11.22 105 ALA A O 12
ATOM 21604 N N . PHE A 1 106 ? -8.564 9.727 -1.238 1.00 71.54 106 PHE A N 12
ATOM 21605 C CA . PHE A 1 106 ? -8.151 8.340 -1.343 1.00 71.51 106 PHE A CA 12
ATOM 21606 C C . PHE A 1 106 ? -6.776 8.339 -2.008 1.00 61.32 106 PHE A C 12
ATOM 21607 O O . PHE A 1 106 ? -6.417 9.299 -2.700 1.00 21.54 106 PHE A O 12
ATOM 21624 N N . ASP A 1 107 ? -6.028 7.252 -1.847 1.00 2.43 107 ASP A N 12
ATOM 21625 C CA . ASP A 1 107 ? -4.884 6.926 -2.689 1.00 30.50 107 ASP A CA 12
ATOM 21626 C C . ASP A 1 107 ? -4.680 5.419 -2.588 1.00 61.45 107 ASP A C 12
ATOM 21627 O O . ASP A 1 107 ? -4.990 4.818 -1.551 1.00 44.05 107 ASP A O 12
ATOM 21636 N N . GLU A 1 108 ? -4.125 4.774 -3.610 1.00 31.53 108 GLU A N 12
ATOM 21637 C CA . GLU A 1 108 ? -3.877 3.343 -3.563 1.00 25.20 108 GLU A CA 12
ATOM 21638 C C . GLU A 1 108 ? -2.649 2.957 -4.388 1.00 50.23 108 GLU A C 12
ATOM 21639 O O . GLU A 1 108 ? -2.235 3.680 -5.298 1.00 73.51 108 GLU A O 12
ATOM 21651 N N . PHE A 1 109 ? -2.065 1.808 -4.057 1.00 2.01 109 PHE A N 12
ATOM 21652 C CA . PHE A 1 109 ? -0.788 1.329 -4.547 1.00 54.04 109 PHE A CA 12
ATOM 21653 C C . PHE A 1 109 ? -0.891 -0.163 -4.882 1.00 63.12 109 PHE A C 12
ATOM 21654 O O . PHE A 1 109 ? -0.945 -1.010 -3.983 1.00 31.11 109 PHE A O 12
ATOM 21671 N N . LYS A 1 110 ? -0.928 -0.500 -6.172 1.00 24.21 110 LYS A N 12
ATOM 21672 C CA . LYS A 1 110 ? -0.908 -1.893 -6.615 1.00 74.23 110 LYS A CA 12
ATOM 21673 C C . LYS A 1 110 ? 0.511 -2.437 -6.503 1.00 33.34 110 LYS A C 12
ATOM 21674 O O . LYS A 1 110 ? 1.476 -1.702 -6.692 1.00 45.01 110 LYS A O 12
ATOM 21693 N N . PHE A 1 111 ? 0.654 -3.733 -6.242 1.00 45.01 111 PHE A N 12
ATOM 21694 C CA . PHE A 1 111 ? 1.939 -4.415 -6.125 1.00 42.11 111 PHE A CA 12
ATOM 21695 C C . PHE A 1 111 ? 1.948 -5.624 -7.043 1.00 30.32 111 PHE A C 12
ATOM 21696 O O . PHE A 1 111 ? 0.888 -6.184 -7.318 1.00 10.42 111 PHE A O 12
ATOM 21713 N N . VAL A 1 112 ? 3.127 -6.082 -7.456 1.00 42.03 112 VAL A N 12
ATOM 21714 C CA . VAL A 1 112 ? 3.313 -7.299 -8.242 1.00 10.13 112 VAL A CA 12
ATOM 21715 C C . VAL A 1 112 ? 4.580 -7.984 -7.722 1.00 33.11 112 VAL A C 12
ATOM 21716 O O . VAL A 1 112 ? 5.591 -7.303 -7.548 1.00 22.44 112 VAL A O 12
ATOM 21729 N N . GLN A 1 113 ? 4.537 -9.288 -7.445 1.00 52.32 113 GLN A N 12
ATOM 21730 C CA . GLN A 1 113 ? 5.676 -10.132 -7.095 1.00 33.20 113 GLN A CA 12
ATOM 21731 C C . GLN A 1 113 ? 5.950 -11.135 -8.220 1.00 51.32 113 GLN A C 12
ATOM 21732 O O . GLN A 1 113 ? 5.052 -11.806 -8.725 1.00 33.33 113 GLN A O 12
ATOM 21746 N N . ASP A 1 114 ? 7.220 -11.232 -8.603 1.00 3.33 114 ASP A N 12
ATOM 21747 C CA . ASP A 1 114 ? 7.754 -12.217 -9.560 1.00 1.00 114 ASP A CA 12
ATOM 21748 C C . ASP A 1 114 ? 7.737 -13.645 -8.984 1.00 52.34 114 ASP A C 12
ATOM 21749 O O . ASP A 1 114 ? 7.342 -13.882 -7.840 1.00 4.40 114 ASP A O 12
ATOM 21758 N N . ALA A 1 115 ? 8.134 -14.605 -9.809 1.00 12.20 115 ALA A N 12
ATOM 21759 C CA . ALA A 1 115 ? 8.131 -16.044 -9.549 1.00 65.13 115 ALA A CA 12
ATOM 21760 C C . ALA A 1 115 ? 9.512 -16.549 -9.117 1.00 53.35 115 ALA A C 12
ATOM 21761 O O . ALA A 1 115 ? 10.525 -16.090 -9.648 1.00 45.15 115 ALA A O 12
ATOM 21768 N N . ALA A 1 116 ? 9.564 -17.522 -8.204 1.00 51.31 116 ALA A N 12
ATOM 21769 C CA . ALA A 1 116 ? 10.820 -18.041 -7.665 1.00 13.11 116 ALA A CA 12
ATOM 21770 C C . ALA A 1 116 ? 11.405 -19.118 -8.579 1.00 24.11 116 ALA A C 12
ATOM 21771 O O . ALA A 1 116 ? 10.852 -20.214 -8.707 1.00 42.33 116 ALA A O 12
ATOM 21778 N N . LYS A 1 117 ? 12.542 -18.800 -9.201 1.00 72.42 117 LYS A N 12
ATOM 21779 C CA . LYS A 1 117 ? 13.171 -19.587 -10.261 1.00 4.43 117 LYS A CA 12
ATOM 21780 C C . LYS A 1 117 ? 14.090 -20.665 -9.677 1.00 3.31 117 LYS A C 12
ATOM 21781 O O . LYS A 1 117 ? 15.309 -20.645 -9.879 1.00 5.02 117 LYS A O 12
ATOM 21800 N N . GLN A 1 118 ? 13.521 -21.582 -8.902 1.00 15.32 118 GLN A N 12
ATOM 21801 C CA . GLN A 1 118 ? 14.250 -22.613 -8.168 1.00 55.34 118 GLN A CA 12
ATOM 21802 C C . GLN A 1 118 ? 14.103 -23.950 -8.875 1.00 11.14 118 GLN A C 12
ATOM 21803 O O . GLN A 1 118 ? 13.039 -24.203 -9.479 1.00 40.34 118 GLN A O 12
ATOM 21817 N N . GLY A 1 1 ? -5.476 33.262 -16.719 1.00 32.21 1 GLY A N 13
ATOM 21818 C CA . GLY A 1 1 ? -6.912 33.017 -16.590 1.00 43.13 1 GLY A CA 13
ATOM 21819 C C . GLY A 1 1 ? -7.342 33.368 -15.184 1.00 62.43 1 GLY A C 13
ATOM 21820 O O . GLY A 1 1 ? -6.833 34.336 -14.622 1.00 42.34 1 GLY A O 13
ATOM 21824 N N . CYS A 1 2 ? -8.261 32.590 -14.622 1.00 63.33 2 CYS A N 13
ATOM 21825 C CA . CYS A 1 2 ? -8.607 32.569 -13.213 1.00 62.20 2 CYS A CA 13
ATOM 21826 C C . CYS A 1 2 ? -8.925 31.123 -12.822 1.00 43.14 2 CYS A C 13
ATOM 21827 O O . CYS A 1 2 ? -9.101 30.262 -13.690 1.00 73.44 2 CYS A O 13
ATOM 21835 N N . GLU A 1 3 ? -9.056 30.859 -11.528 1.00 31.35 3 GLU A N 13
ATOM 21836 C CA . GLU A 1 3 ? -9.524 29.595 -10.972 1.00 44.34 3 GLU A CA 13
ATOM 21837 C C . GLU A 1 3 ? -10.568 29.904 -9.898 1.00 42.41 3 GLU A C 13
ATOM 21838 O O . GLU A 1 3 ? -10.739 31.067 -9.521 1.00 24.45 3 GLU A O 13
ATOM 21850 N N . LEU A 1 4 ? -11.296 28.880 -9.457 1.00 23.15 4 LEU A N 13
ATOM 21851 C CA . LEU A 1 4 ? -12.440 28.979 -8.562 1.00 22.14 4 LEU A CA 13
ATOM 21852 C C . LEU A 1 4 ? -12.489 27.689 -7.748 1.00 32.02 4 LEU A C 13
ATOM 21853 O O . LEU A 1 4 ? -12.570 26.602 -8.327 1.00 1.35 4 LEU A O 13
ATOM 21869 N N . SER A 1 5 ? -12.416 27.799 -6.425 1.00 72.33 5 SER A N 13
ATOM 21870 C CA . SER A 1 5 ? -12.582 26.704 -5.483 1.00 74.12 5 SER A CA 13
ATOM 21871 C C . SER A 1 5 ? -13.202 27.276 -4.205 1.00 4.13 5 SER A C 13
ATOM 21872 O O . SER A 1 5 ? -13.437 28.485 -4.112 1.00 12.12 5 SER A O 13
ATOM 21880 N N . ASP A 1 6 ? -13.413 26.429 -3.197 1.00 71.30 6 ASP A N 13
ATOM 21881 C CA . ASP A 1 6 ? -13.458 26.906 -1.814 1.00 71.33 6 ASP A CA 13
ATOM 21882 C C . ASP A 1 6 ? -12.075 27.479 -1.451 1.00 44.11 6 ASP A C 13
ATOM 21883 O O . ASP A 1 6 ? -11.101 27.185 -2.154 1.00 4.44 6 ASP A O 13
ATOM 21892 N N . PRO A 1 7 ? -11.946 28.275 -0.372 1.00 62.12 7 PRO A N 13
ATOM 21893 C CA . PRO A 1 7 ? -10.668 28.869 0.009 1.00 63.10 7 PRO A CA 13
ATOM 21894 C C . PRO A 1 7 ? -9.688 27.805 0.516 1.00 43.22 7 PRO A C 13
ATOM 21895 O O . PRO A 1 7 ? -8.543 27.761 0.072 1.00 71.42 7 PRO A O 13
ATOM 21906 N N . ASP A 1 8 ? -10.126 26.959 1.449 1.00 1.32 8 ASP A N 13
ATOM 21907 C CA . ASP A 1 8 ? -9.355 25.859 2.029 1.00 53.53 8 ASP A CA 13
ATOM 21908 C C . ASP A 1 8 ? -10.215 24.604 2.229 1.00 42.32 8 ASP A C 13
ATOM 21909 O O . ASP A 1 8 ? -9.681 23.545 2.554 1.00 62.43 8 ASP A O 13
ATOM 21918 N N . GLY A 1 9 ? -11.524 24.688 1.964 1.00 52.30 9 GLY A N 13
ATOM 21919 C CA . GLY A 1 9 ? -12.511 23.618 2.118 1.00 44.20 9 GLY A CA 13
ATOM 21920 C C . GLY A 1 9 ? -12.541 22.644 0.935 1.00 32.44 9 GLY A C 13
ATOM 21921 O O . GLY A 1 9 ? -13.477 21.846 0.803 1.00 43.53 9 GLY A O 13
ATOM 21925 N N . LEU A 1 10 ? -11.553 22.722 0.042 1.00 10.41 10 LEU A N 13
ATOM 21926 C CA . LEU A 1 10 ? -11.215 21.682 -0.915 1.00 63.33 10 LEU A CA 13
ATOM 21927 C C . LEU A 1 10 ? -10.654 20.476 -0.150 1.00 74.30 10 LEU A C 13
ATOM 21928 O O . LEU A 1 10 ? -10.388 20.563 1.049 1.00 11.21 10 LEU A O 13
ATOM 21944 N N . ALA A 1 11 ? -10.405 19.362 -0.833 1.00 22.13 11 ALA A N 13
ATOM 21945 C CA . ALA A 1 11 ? -9.797 18.169 -0.262 1.00 1.35 11 ALA A CA 13
ATOM 21946 C C . ALA A 1 11 ? -8.483 17.899 -0.987 1.00 5.11 11 ALA A C 13
ATOM 21947 O O . ALA A 1 11 ? -8.488 17.612 -2.190 1.00 50.21 11 ALA A O 13
ATOM 21954 N N . ASP A 1 12 ? -7.359 18.017 -0.282 1.00 5.42 12 ASP A N 13
ATOM 21955 C CA . ASP A 1 12 ? -6.023 17.780 -0.834 1.00 31.45 12 ASP A CA 13
ATOM 21956 C C . ASP A 1 12 ? -5.588 16.344 -0.524 1.00 3.21 12 ASP A C 13
ATOM 21957 O O . ASP A 1 12 ? -5.880 15.842 0.571 1.00 65.00 12 ASP A O 13
ATOM 21966 N N . PRO A 1 13 ? -4.841 15.694 -1.432 1.00 5.43 13 PRO A N 13
ATOM 21967 C CA . PRO A 1 13 ? -4.436 14.310 -1.281 1.00 65.34 13 PRO A CA 13
ATOM 21968 C C . PRO A 1 13 ? -3.373 14.147 -0.197 1.00 41.24 13 PRO A C 13
ATOM 21969 O O . PRO A 1 13 ? -2.678 15.095 0.190 1.00 30.12 13 PRO A O 13
ATOM 21980 N N . MET A 1 14 ? -3.218 12.910 0.267 1.00 32.24 14 MET A N 13
ATOM 21981 C CA . MET A 1 14 ? -2.116 12.523 1.137 1.00 14.45 14 MET A CA 13
ATOM 21982 C C . MET A 1 14 ? -0.799 12.670 0.397 1.00 62.10 14 MET A C 13
ATOM 21983 O O . MET A 1 14 ? -0.731 12.530 -0.823 1.00 4.25 14 MET A O 13
ATOM 21997 N N . LYS A 1 15 ? 0.258 12.977 1.149 1.00 51.13 15 LYS A N 13
ATOM 21998 C CA . LYS A 1 15 ? 1.607 13.126 0.628 1.00 13.14 15 LYS A CA 13
ATOM 21999 C C . LYS A 1 15 ? 2.551 12.406 1.584 1.00 50.44 15 LYS A C 13
ATOM 22000 O O . LYS A 1 15 ? 2.251 12.273 2.778 1.00 71.11 15 LYS A O 13
ATOM 22019 N N . TRP A 1 16 ? 3.679 11.929 1.072 1.00 64.10 16 TRP A N 13
ATOM 22020 C CA . TRP A 1 16 ? 4.477 10.919 1.748 1.00 13.21 16 TRP A CA 13
ATOM 22021 C C . TRP A 1 16 ? 5.940 11.370 1.753 1.00 31.33 16 TRP A C 13
ATOM 22022 O O . TRP A 1 16 ? 6.612 11.338 0.718 1.00 24.15 16 TRP A O 13
ATOM 22043 N N . SER A 1 17 ? 6.456 11.813 2.901 1.00 34.25 17 SER A N 13
ATOM 22044 C CA . SER A 1 17 ? 7.827 12.307 3.018 1.00 44.32 17 SER A CA 13
ATOM 22045 C C . SER A 1 17 ? 8.875 11.204 3.201 1.00 52.23 17 SER A C 13
ATOM 22046 O O . SER A 1 17 ? 10.040 11.510 3.453 1.00 23.22 17 SER A O 13
ATOM 22054 N N . LYS A 1 18 ? 8.494 9.933 3.084 1.00 41.44 18 LYS A N 13
ATOM 22055 C CA . LYS A 1 18 ? 9.402 8.798 3.016 1.00 65.32 18 LYS A CA 13
ATOM 22056 C C . LYS A 1 18 ? 8.752 7.846 2.024 1.00 4.35 18 LYS A C 13
ATOM 22057 O O . LYS A 1 18 ? 7.604 7.491 2.286 1.00 42.20 18 LYS A O 13
ATOM 22076 N N . VAL A 1 19 ? 9.402 7.520 0.904 1.00 72.42 19 VAL A N 13
ATOM 22077 C CA . VAL A 1 19 ? 8.903 6.568 -0.095 1.00 31.45 19 VAL A CA 13
ATOM 22078 C C . VAL A 1 19 ? 10.096 5.875 -0.789 1.00 43.43 19 VAL A C 13
ATOM 22079 O O . VAL A 1 19 ? 11.166 6.487 -0.919 1.00 63.22 19 VAL A O 13
ATOM 22092 N N . PRO A 1 20 ? 9.929 4.634 -1.278 1.00 1.25 20 PRO A N 13
ATOM 22093 C CA . PRO A 1 20 ? 10.938 3.893 -2.027 1.00 60.51 20 PRO A CA 13
ATOM 22094 C C . PRO A 1 20 ? 11.080 4.404 -3.469 1.00 54.14 20 PRO A C 13
ATOM 22095 O O . PRO A 1 20 ? 10.152 4.976 -4.052 1.00 1.14 20 PRO A O 13
ATOM 22106 N N . SER A 1 21 ? 12.226 4.111 -4.084 1.00 4.31 21 SER A N 13
ATOM 22107 C CA . SER A 1 21 ? 12.510 4.419 -5.483 1.00 41.30 21 SER A CA 13
ATOM 22108 C C . SER A 1 21 ? 11.928 3.365 -6.431 1.00 70.20 21 SER A C 13
ATOM 22109 O O . SER A 1 21 ? 11.740 3.664 -7.608 1.00 42.10 21 SER A O 13
ATOM 22117 N N . GLY A 1 22 ? 11.666 2.136 -5.963 1.00 14.02 22 GLY A N 13
ATOM 22118 C CA . GLY A 1 22 ? 11.175 1.048 -6.812 1.00 3.24 22 GLY A CA 13
ATOM 22119 C C . GLY A 1 22 ? 9.734 1.270 -7.274 1.00 54.13 22 GLY A C 13
ATOM 22120 O O . GLY A 1 22 ? 9.275 0.621 -8.217 1.00 44.20 22 GLY A O 13
ATOM 22124 N N . LEU A 1 23 ? 9.013 2.174 -6.603 1.00 10.24 23 LEU A N 13
ATOM 22125 C CA . LEU A 1 23 ? 7.720 2.696 -7.001 1.00 13.02 23 LEU A CA 13
ATOM 22126 C C . LEU A 1 23 ? 7.881 3.494 -8.286 1.00 74.43 23 LEU A C 13
ATOM 22127 O O . LEU A 1 23 ? 8.673 4.438 -8.346 1.00 24.23 23 LEU A O 13
ATOM 22143 N N . LYS A 1 24 ? 7.055 3.161 -9.275 1.00 21.34 24 LYS A N 13
ATOM 22144 C CA . LYS A 1 24 ? 6.855 3.938 -10.481 1.00 41.02 24 LYS A CA 13
ATOM 22145 C C . LYS A 1 24 ? 5.437 4.471 -10.418 1.00 54.42 24 LYS A C 13
ATOM 22146 O O . LYS A 1 24 ? 4.494 3.697 -10.575 1.00 73.40 24 LYS A O 13
ATOM 22165 N N . ASN A 1 25 ? 5.279 5.764 -10.132 1.00 53.22 25 ASN A N 13
ATOM 22166 C CA . ASN A 1 25 ? 4.024 6.519 -10.004 1.00 61.43 25 ASN A CA 13
ATOM 22167 C C . ASN A 1 25 ? 3.078 6.076 -8.883 1.00 73.11 25 ASN A C 13
ATOM 22168 O O . ASN A 1 25 ? 2.359 6.917 -8.348 1.00 44.32 25 ASN A O 13
ATOM 22179 N N . GLY A 1 26 ? 3.106 4.812 -8.472 1.00 12.51 26 GLY A N 13
ATOM 22180 C CA . GLY A 1 26 ? 2.291 4.189 -7.434 1.00 61.23 26 GLY A CA 13
ATOM 22181 C C . GLY A 1 26 ? 2.457 2.668 -7.445 1.00 2.35 26 GLY A C 13
ATOM 22182 O O . GLY A 1 26 ? 2.180 1.998 -6.450 1.00 45.22 26 GLY A O 13
ATOM 22186 N N . GLU A 1 27 ? 2.940 2.117 -8.561 1.00 23.05 27 GLU A N 13
ATOM 22187 C CA . GLU A 1 27 ? 3.058 0.687 -8.793 1.00 33.40 27 GLU A CA 13
ATOM 22188 C C . GLU A 1 27 ? 4.488 0.261 -8.469 1.00 42.45 27 GLU A C 13
ATOM 22189 O O . GLU A 1 27 ? 5.451 0.833 -8.990 1.00 14.25 27 GLU A O 13
ATOM 22201 N N . LEU A 1 28 ? 4.646 -0.745 -7.621 1.00 42.32 28 LEU A N 13
ATOM 22202 C CA . LEU A 1 28 ? 5.939 -1.274 -7.206 1.00 4.22 28 LEU A CA 13
ATOM 22203 C C . LEU A 1 28 ? 6.330 -2.442 -8.120 1.00 44.31 28 LEU A C 13
ATOM 22204 O O . LEU A 1 28 ? 5.563 -2.863 -8.985 1.00 74.52 28 LEU A O 13
ATOM 22220 N N . LYS A 1 29 ? 7.521 -3.001 -7.912 1.00 23.22 29 LYS A N 13
ATOM 22221 C CA . LYS A 1 29 ? 7.868 -4.356 -8.344 1.00 64.33 29 LYS A CA 13
ATOM 22222 C C . LYS A 1 29 ? 8.347 -5.115 -7.109 1.00 33.50 29 LYS A C 13
ATOM 22223 O O . LYS A 1 29 ? 8.716 -4.476 -6.124 1.00 60.35 29 LYS A O 13
ATOM 22242 N N . VAL A 1 30 ? 8.267 -6.444 -7.147 1.00 73.55 30 VAL A N 13
ATOM 22243 C CA . VAL A 1 30 ? 8.797 -7.416 -6.198 1.00 74.25 30 VAL A CA 13
ATOM 22244 C C . VAL A 1 30 ? 9.215 -8.619 -7.026 1.00 55.01 30 VAL A C 13
ATOM 22245 O O . VAL A 1 30 ? 8.604 -8.920 -8.064 1.00 3.01 30 VAL A O 13
ATOM 22258 N N . GLU A 1 31 ? 10.256 -9.300 -6.555 1.00 22.13 31 GLU A N 13
ATOM 22259 C CA . GLU A 1 31 ? 10.682 -10.568 -7.112 1.00 40.25 31 GLU A CA 13
ATOM 22260 C C . GLU A 1 31 ? 10.210 -11.720 -6.237 1.00 34.33 31 GLU A C 13
ATOM 22261 O O . GLU A 1 31 ? 9.580 -11.526 -5.198 1.00 3.10 31 GLU A O 13
ATOM 22273 N N . ALA A 1 32 ? 10.532 -12.939 -6.645 1.00 40.03 32 ALA A N 13
ATOM 22274 C CA . ALA A 1 32 ? 10.264 -14.183 -5.961 1.00 63.54 32 ALA A CA 13
ATOM 22275 C C . ALA A 1 32 ? 10.991 -14.316 -4.607 1.00 4.33 32 ALA A C 13
ATOM 22276 O O . ALA A 1 32 ? 11.386 -15.417 -4.230 1.00 14.40 32 ALA A O 13
ATOM 22283 N N . GLU A 1 33 ? 11.207 -13.225 -3.874 1.00 43.31 33 GLU A N 13
ATOM 22284 C CA . GLU A 1 33 ? 11.699 -13.186 -2.504 1.00 64.53 33 GLU A CA 13
ATOM 22285 C C . GLU A 1 33 ? 10.817 -12.252 -1.702 1.00 34.50 33 GLU A C 13
ATOM 22286 O O . GLU A 1 33 ? 10.466 -12.578 -0.574 1.00 51.21 33 GLU A O 13
ATOM 22298 N N . GLY A 1 34 ? 10.408 -11.117 -2.273 1.00 4.30 34 GLY A N 13
ATOM 22299 C CA . GLY A 1 34 ? 9.951 -10.043 -1.431 1.00 62.22 34 GLY A CA 13
ATOM 22300 C C . GLY A 1 34 ? 10.395 -8.664 -1.899 1.00 34.23 34 GLY A C 13
ATOM 22301 O O . GLY A 1 34 ? 11.105 -8.523 -2.894 1.00 33.54 34 GLY A O 13
ATOM 22305 N N . GLY A 1 35 ? 9.935 -7.646 -1.183 1.00 43.05 35 GLY A N 13
ATOM 22306 C CA . GLY A 1 35 ? 10.433 -6.290 -1.233 1.00 74.22 35 GLY A CA 13
ATOM 22307 C C . GLY A 1 35 ? 9.783 -5.472 -0.128 1.00 11.34 35 GLY A C 13
ATOM 22308 O O . GLY A 1 35 ? 8.555 -5.452 0.015 1.00 62.52 35 GLY A O 13
ATOM 22312 N N . SER A 1 36 ? 10.631 -4.814 0.660 1.00 33.41 36 SER A N 13
ATOM 22313 C CA . SER A 1 36 ? 10.324 -4.339 2.006 1.00 22.21 36 SER A CA 13
ATOM 22314 C C . SER A 1 36 ? 10.414 -2.815 2.015 1.00 14.21 36 SER A C 13
ATOM 22315 O O . SER A 1 36 ? 11.502 -2.269 1.835 1.00 34.13 36 SER A O 13
ATOM 22323 N N . SER A 1 37 ? 9.278 -2.118 2.111 1.00 71.52 37 SER A N 13
ATOM 22324 C CA . SER A 1 37 ? 9.133 -0.737 1.656 1.00 34.14 37 SER A CA 13
ATOM 22325 C C . SER A 1 37 ? 8.481 0.115 2.749 1.00 40.21 37 SER A C 13
ATOM 22326 O O . SER A 1 37 ? 7.537 -0.362 3.386 1.00 52.43 37 SER A O 13
ATOM 22334 N N . LEU A 1 38 ? 8.943 1.357 2.946 1.00 71.40 38 LEU A N 13
ATOM 22335 C CA . LEU A 1 38 ? 8.453 2.304 3.956 1.00 43.13 38 LEU A CA 13
ATOM 22336 C C . LEU A 1 38 ? 7.769 3.494 3.284 1.00 51.12 38 LEU A C 13
ATOM 22337 O O . LEU A 1 38 ? 8.281 4.033 2.304 1.00 11.31 38 LEU A O 13
ATOM 22353 N N . PHE A 1 39 ? 6.654 3.944 3.859 1.00 23.31 39 PHE A N 13
ATOM 22354 C CA . PHE A 1 39 ? 5.805 5.010 3.365 1.00 13.23 39 PHE A CA 13
ATOM 22355 C C . PHE A 1 39 ? 5.366 5.868 4.559 1.00 14.03 39 PHE A C 13
ATOM 22356 O O . PHE A 1 39 ? 4.489 5.471 5.330 1.00 51.32 39 PHE A O 13
ATOM 22373 N N . ALA A 1 40 ? 5.998 7.028 4.767 1.00 21.54 40 ALA A N 13
ATOM 22374 C CA . ALA A 1 40 ? 5.671 7.912 5.896 1.00 14.31 40 ALA A CA 13
ATOM 22375 C C . ALA A 1 40 ? 4.818 9.087 5.429 1.00 41.34 40 ALA A C 13
ATOM 22376 O O . ALA A 1 40 ? 5.240 9.841 4.551 1.00 21.21 40 ALA A O 13
ATOM 22383 N N . CYS A 1 41 ? 3.621 9.240 5.989 1.00 12.01 41 CYS A N 13
ATOM 22384 C CA . CYS A 1 41 ? 2.626 10.226 5.580 1.00 62.30 41 CYS A CA 13
ATOM 22385 C C . CYS A 1 41 ? 2.810 11.493 6.438 1.00 63.52 41 CYS A C 13
ATOM 22386 O O . CYS A 1 41 ? 2.520 11.459 7.631 1.00 73.33 41 CYS A O 13
ATOM 22394 N N . LYS A 1 42 ? 3.340 12.600 5.895 1.00 52.01 42 LYS A N 13
ATOM 22395 C CA . LYS A 1 42 ? 3.713 13.780 6.708 1.00 3.42 42 LYS A CA 13
ATOM 22396 C C . LYS A 1 42 ? 2.593 14.835 6.792 1.00 24.14 42 LYS A C 13
ATOM 22397 O O . LYS A 1 42 ? 2.852 16.021 7.016 1.00 72.23 42 LYS A O 13
ATOM 22416 N N . ASN A 1 43 ? 1.360 14.481 6.453 1.00 12.32 43 ASN A N 13
ATOM 22417 C CA . ASN A 1 43 ? 0.232 15.418 6.437 1.00 12.42 43 ASN A CA 13
ATOM 22418 C C . ASN A 1 43 ? -1.094 14.728 6.765 1.00 33.35 43 ASN A C 13
ATOM 22419 O O . ASN A 1 43 ? -2.135 15.384 6.793 1.00 22.35 43 ASN A O 13
ATOM 22430 N N . TYR A 1 44 ? -1.068 13.438 7.104 1.00 13.35 44 TYR A N 13
ATOM 22431 C CA . TYR A 1 44 ? -2.150 12.698 7.735 1.00 50.44 44 TYR A CA 13
ATOM 22432 C C . TYR A 1 44 ? -1.475 11.721 8.709 1.00 72.23 44 TYR A C 13
ATOM 22433 O O . TYR A 1 44 ? -0.428 11.162 8.391 1.00 31.55 44 TYR A O 13
ATOM 22451 N N . LYS A 1 45 ? -2.047 11.524 9.896 1.00 62.54 45 LYS A N 13
ATOM 22452 C CA . LYS A 1 45 ? -1.615 10.603 10.959 1.00 54.32 45 LYS A CA 13
ATOM 22453 C C . LYS A 1 45 ? -2.857 9.829 11.402 1.00 24.54 45 LYS A C 13
ATOM 22454 O O . LYS A 1 45 ? -3.192 9.774 12.584 1.00 22.53 45 LYS A O 13
ATOM 22473 N N . SER A 1 46 ? -3.652 9.422 10.419 1.00 73.42 46 SER A N 13
ATOM 22474 C CA . SER A 1 46 ? -5.089 9.343 10.599 1.00 72.30 46 SER A CA 13
ATOM 22475 C C . SER A 1 46 ? -5.746 8.602 9.433 1.00 32.13 46 SER A C 13
ATOM 22476 O O . SER A 1 46 ? -6.726 9.079 8.855 1.00 2.23 46 SER A O 13
ATOM 22484 N N . PHE A 1 47 ? -5.197 7.448 9.061 1.00 31.34 47 PHE A N 13
ATOM 22485 C CA . PHE A 1 47 ? -5.673 6.626 7.951 1.00 52.31 47 PHE A CA 13
ATOM 22486 C C . PHE A 1 47 ? -5.873 5.165 8.364 1.00 11.23 47 PHE A C 13
ATOM 22487 O O . PHE A 1 47 ? -5.566 4.783 9.497 1.00 54.12 47 PHE A O 13
ATOM 22504 N N . TRP A 1 48 ? -6.426 4.342 7.472 1.00 74.13 48 TRP A N 13
ATOM 22505 C CA . TRP A 1 48 ? -6.691 2.924 7.697 1.00 44.02 48 TRP A CA 13
ATOM 22506 C C . TRP A 1 48 ? -6.713 2.165 6.384 1.00 20.52 48 TRP A C 13
ATOM 22507 O O . TRP A 1 48 ? -6.722 2.736 5.296 1.00 15.31 48 TRP A O 13
ATOM 22528 N N . ILE A 1 49 ? -6.734 0.844 6.529 1.00 53.24 49 ILE A N 13
ATOM 22529 C CA . ILE A 1 49 ? -6.795 -0.127 5.452 1.00 53.31 49 ILE A CA 13
ATOM 22530 C C . ILE A 1 49 ? -8.227 -0.166 4.935 1.00 4.03 49 ILE A C 13
ATOM 22531 O O . ILE A 1 49 ? -9.108 -0.613 5.670 1.00 13.23 49 ILE A O 13
ATOM 22547 N N . SER A 1 50 ? -8.451 0.299 3.706 1.00 3.43 50 SER A N 13
ATOM 22548 C CA . SER A 1 50 ? -9.781 0.454 3.134 1.00 12.10 50 SER A CA 13
ATOM 22549 C C . SER A 1 50 ? -9.918 -0.261 1.777 1.00 14.52 50 SER A C 13
ATOM 22550 O O . SER A 1 50 ? -11.006 -0.270 1.197 1.00 63.35 50 SER A O 13
ATOM 22558 N N . SER A 1 51 ? -8.869 -0.911 1.257 1.00 31.14 51 SER A N 13
ATOM 22559 C CA . SER A 1 51 ? -9.050 -2.045 0.360 1.00 54.43 51 SER A CA 13
ATOM 22560 C C . SER A 1 51 ? -7.842 -2.974 0.406 1.00 4.32 51 SER A C 13
ATOM 22561 O O . SER A 1 51 ? -6.753 -2.572 0.825 1.00 23.04 51 SER A O 13
ATOM 22569 N N . VAL A 1 52 ? -8.034 -4.203 -0.078 1.00 31.00 52 VAL A N 13
ATOM 22570 C CA . VAL A 1 52 ? -6.993 -5.196 -0.294 1.00 32.20 52 VAL A CA 13
ATOM 22571 C C . VAL A 1 52 ? -7.369 -5.948 -1.575 1.00 73.01 52 VAL A C 13
ATOM 22572 O O . VAL A 1 52 ? -8.510 -6.398 -1.680 1.00 1.12 52 VAL A O 13
ATOM 22585 N N . LYS A 1 53 ? -6.441 -6.129 -2.522 1.00 41.13 53 LYS A N 13
ATOM 22586 C CA . LYS A 1 53 ? -6.506 -7.156 -3.576 1.00 55.21 53 LYS A CA 13
ATOM 22587 C C . LYS A 1 53 ? -5.364 -8.109 -3.315 1.00 14.51 53 LYS A C 13
ATOM 22588 O O . LYS A 1 53 ? -4.273 -7.637 -3.030 1.00 23.31 53 LYS A O 13
ATOM 22607 N N . GLU A 1 54 ? -5.579 -9.407 -3.503 1.00 52.43 54 GLU A N 13
ATOM 22608 C CA . GLU A 1 54 ? -4.517 -10.410 -3.396 1.00 63.01 54 GLU A CA 13
ATOM 22609 C C . GLU A 1 54 ? -4.571 -11.439 -4.534 1.00 52.34 54 GLU A C 13
ATOM 22610 O O . GLU A 1 54 ? -3.610 -12.173 -4.772 1.00 21.13 54 GLU A O 13
ATOM 22622 N N . GLU A 1 55 ? -5.664 -11.480 -5.294 1.00 55.31 55 GLU A N 13
ATOM 22623 C CA . GLU A 1 55 ? -6.000 -12.613 -6.166 1.00 2.53 55 GLU A CA 13
ATOM 22624 C C . GLU A 1 55 ? -6.856 -12.152 -7.344 1.00 3.33 55 GLU A C 13
ATOM 22625 O O . GLU A 1 55 ? -7.920 -12.685 -7.648 1.00 51.31 55 GLU A O 13
ATOM 22637 N N . GLY A 1 56 ? -6.406 -11.059 -7.955 1.00 75.23 56 GLY A N 13
ATOM 22638 C CA . GLY A 1 56 ? -7.075 -10.401 -9.073 1.00 0.31 56 GLY A CA 13
ATOM 22639 C C . GLY A 1 56 ? -8.377 -9.682 -8.686 1.00 41.43 56 GLY A C 13
ATOM 22640 O O . GLY A 1 56 ? -8.911 -8.925 -9.495 1.00 33.12 56 GLY A O 13
ATOM 22644 N N . LYS A 1 57 ? -8.896 -9.856 -7.467 1.00 24.31 57 LYS A N 13
ATOM 22645 C CA . LYS A 1 57 ? -10.123 -9.240 -6.962 1.00 55.23 57 LYS A CA 13
ATOM 22646 C C . LYS A 1 57 ? -9.920 -8.773 -5.522 1.00 52.55 57 LYS A C 13
ATOM 22647 O O . LYS A 1 57 ? -8.916 -9.144 -4.900 1.00 35.00 57 LYS A O 13
ATOM 22666 N N . PHE A 1 58 ? -10.850 -7.960 -5.019 1.00 1.31 58 PHE A N 13
ATOM 22667 C CA . PHE A 1 58 ? -10.746 -7.289 -3.724 1.00 74.14 58 PHE A CA 13
ATOM 22668 C C . PHE A 1 58 ? -11.327 -8.147 -2.587 1.00 12.10 58 PHE A C 13
ATOM 22669 O O . PHE A 1 58 ? -12.054 -9.112 -2.835 1.00 31.44 58 PHE A O 13
ATOM 22686 N N . LYS A 1 59 ? -11.029 -7.811 -1.328 1.00 21.04 59 LYS A N 13
ATOM 22687 C CA . LYS A 1 59 ? -11.620 -8.453 -0.156 1.00 41.43 59 LYS A CA 13
ATOM 22688 C C . LYS A 1 59 ? -12.016 -7.449 0.915 1.00 35.34 59 LYS A C 13
ATOM 22689 O O . LYS A 1 59 ? -11.771 -6.244 0.788 1.00 71.22 59 LYS A O 13
ATOM 22708 N N . GLU A 1 60 ? -12.595 -7.993 1.981 1.00 1.43 60 GLU A N 13
ATOM 22709 C CA . GLU A 1 60 ? -12.943 -7.270 3.191 1.00 15.44 60 GLU A CA 13
ATOM 22710 C C . GLU A 1 60 ? -11.712 -7.276 4.088 1.00 55.11 60 GLU A C 13
ATOM 22711 O O . GLU A 1 60 ? -10.867 -8.171 3.968 1.00 20.00 60 GLU A O 13
ATOM 22723 N N . ASN A 1 61 ? -11.626 -6.339 5.032 1.00 62.15 61 ASN A N 13
ATOM 22724 C CA . ASN A 1 61 ? -10.519 -6.276 5.963 1.00 64.42 61 ASN A CA 13
ATOM 22725 C C . ASN A 1 61 ? -11.035 -6.265 7.384 1.00 40.14 61 ASN A C 13
ATOM 22726 O O . ASN A 1 61 ? -12.119 -5.747 7.643 1.00 15.13 61 ASN A O 13
ATOM 22737 N N . THR A 1 62 ? -10.255 -6.829 8.298 1.00 32.52 62 THR A N 13
ATOM 22738 C CA . THR A 1 62 ? -10.703 -7.160 9.647 1.00 54.01 62 THR A CA 13
ATOM 22739 C C . THR A 1 62 ? -10.051 -6.276 10.724 1.00 63.52 62 THR A C 13
ATOM 22740 O O . THR A 1 62 ? -10.361 -6.394 11.911 1.00 73.34 62 THR A O 13
ATOM 22751 N N . SER A 1 63 ? -9.195 -5.330 10.331 1.00 55.21 63 SER A N 13
ATOM 22752 C CA . SER A 1 63 ? -8.697 -4.286 11.223 1.00 21.10 63 SER A CA 13
ATOM 22753 C C . SER A 1 63 ? -8.520 -2.984 10.439 1.00 73.11 63 SER A C 13
ATOM 22754 O O . SER A 1 63 ? -8.248 -3.016 9.241 1.00 73.52 63 SER A O 13
ATOM 22762 N N . TYR A 1 64 ? -8.515 -1.833 11.111 1.00 64.12 64 TYR A N 13
ATOM 22763 C CA . TYR A 1 64 ? -8.363 -0.533 10.452 1.00 53.23 64 TYR A CA 13
ATOM 22764 C C . TYR A 1 64 ? -6.916 -0.058 10.576 1.00 14.22 64 TYR A C 13
ATOM 22765 O O . TYR A 1 64 ? -6.647 1.136 10.672 1.00 2.34 64 TYR A O 13
ATOM 22783 N N . LYS A 1 65 ? -5.972 -1.002 10.597 1.00 41.14 65 LYS A N 13
ATOM 22784 C CA . LYS A 1 65 ? -4.551 -0.749 10.824 1.00 42.43 65 LYS A CA 13
ATOM 22785 C C . LYS A 1 65 ? -3.636 -1.898 10.395 1.00 22.50 65 LYS A C 13
ATOM 22786 O O . LYS A 1 65 ? -2.422 -1.718 10.380 1.00 71.15 65 LYS A O 13
ATOM 22805 N N . GLU A 1 66 ? -4.167 -3.077 10.074 1.00 31.30 66 GLU A N 13
ATOM 22806 C CA . GLU A 1 66 ? -3.370 -4.276 9.849 1.00 51.35 66 GLU A CA 13
ATOM 22807 C C . GLU A 1 66 ? -4.030 -5.116 8.773 1.00 32.42 66 GLU A C 13
ATOM 22808 O O . GLU A 1 66 ? -5.219 -4.946 8.487 1.00 61.42 66 GLU A O 13
ATOM 22820 N N . PHE A 1 67 ? -3.259 -6.059 8.244 1.00 64.13 67 PHE A N 13
ATOM 22821 C CA . PHE A 1 67 ? -3.733 -7.224 7.506 1.00 61.43 67 PHE A CA 13
ATOM 22822 C C . PHE A 1 67 ? -2.599 -8.245 7.440 1.00 1.31 67 PHE A C 13
ATOM 22823 O O . PHE A 1 67 ? -1.425 -7.873 7.365 1.00 60.13 67 PHE A O 13
ATOM 22840 N N . ASP A 1 68 ? -2.951 -9.523 7.383 1.00 23.34 68 ASP A N 13
ATOM 22841 C CA . ASP A 1 68 ? -2.061 -10.638 7.135 1.00 22.32 68 ASP A CA 13
ATOM 22842 C C . ASP A 1 68 ? -2.708 -11.524 6.081 1.00 75.35 68 ASP A C 13
ATOM 22843 O O . ASP A 1 68 ? -3.771 -12.099 6.310 1.00 33.20 68 ASP A O 13
ATOM 22852 N N . GLY A 1 69 ? -2.086 -11.603 4.908 1.00 0.22 69 GLY A N 13
ATOM 22853 C CA . GLY A 1 69 ? -2.509 -12.430 3.787 1.00 40.45 69 GLY A CA 13
ATOM 22854 C C . GLY A 1 69 ? -1.731 -13.744 3.694 1.00 73.41 69 GLY A C 13
ATOM 22855 O O . GLY A 1 69 ? -1.746 -14.386 2.640 1.00 14.03 69 GLY A O 13
ATOM 22859 N N . GLY A 1 70 ? -0.980 -14.129 4.729 1.00 75.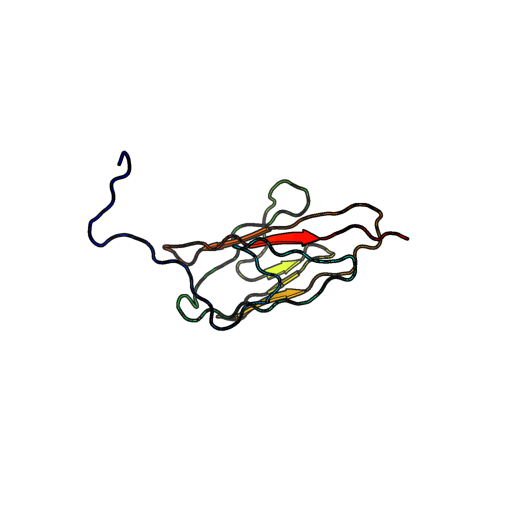11 70 GLY A N 13
ATOM 22860 C CA . GLY A 1 70 ? -0.136 -15.317 4.750 1.00 11.12 70 GLY A CA 13
ATOM 22861 C C . GLY A 1 70 ? 1.187 -15.106 4.017 1.00 61.15 70 GLY A C 13
ATOM 22862 O O . GLY A 1 70 ? 2.230 -15.544 4.500 1.00 73.24 70 GLY A O 13
ATOM 22866 N N . TRP A 1 71 ? 1.188 -14.387 2.888 1.00 0.20 71 TRP A N 13
ATOM 22867 C CA . TRP A 1 71 ? 2.393 -14.059 2.124 1.00 35.32 71 TRP A CA 13
ATOM 22868 C C . TRP A 1 71 ? 2.681 -12.553 2.054 1.00 12.21 71 TRP A C 13
ATOM 22869 O O . TRP A 1 71 ? 3.644 -12.128 1.414 1.00 44.21 71 TRP A O 13
ATOM 22890 N N . TYR A 1 72 ? 1.858 -11.733 2.710 1.00 34.22 72 TYR A N 13
ATOM 22891 C CA . TYR A 1 72 ? 1.878 -10.280 2.621 1.00 71.31 72 TYR A CA 13
ATOM 22892 C C . TYR A 1 72 ? 1.367 -9.726 3.945 1.00 55.21 72 TYR A C 13
ATOM 22893 O O . TYR A 1 72 ? 0.368 -10.236 4.456 1.00 14.43 72 TYR A O 13
ATOM 22911 N N . LEU A 1 73 ? 2.036 -8.720 4.515 1.00 13.21 73 LEU A N 13
ATOM 22912 C CA . LEU A 1 73 ? 1.835 -8.292 5.900 1.00 32.44 73 LEU A CA 13
ATOM 22913 C C . LEU A 1 73 ? 1.774 -6.759 5.942 1.00 15.22 73 LEU A C 13
ATOM 22914 O O . LEU A 1 73 ? 2.734 -6.082 5.554 1.00 13.11 73 LEU A O 13
ATOM 22930 N N . VAL A 1 74 ? 0.648 -6.211 6.416 1.00 51.42 74 VAL A N 13
ATOM 22931 C CA . VAL A 1 74 ? 0.403 -4.778 6.563 1.00 3.01 74 VAL A CA 13
ATOM 22932 C C . VAL A 1 74 ? 0.342 -4.435 8.039 1.00 33.31 74 VAL A C 13
ATOM 22933 O O . VAL A 1 74 ? -0.227 -5.191 8.831 1.00 11.40 74 VAL A O 13
ATOM 22946 N N . LYS A 1 75 ? 0.926 -3.294 8.399 1.00 75.25 75 LYS A N 13
ATOM 22947 C CA . LYS A 1 75 ? 0.753 -2.599 9.662 1.00 72.44 75 LYS A CA 13
ATOM 22948 C C . LYS A 1 75 ? 0.753 -1.108 9.353 1.00 3.03 75 LYS A C 13
ATOM 22949 O O . LYS A 1 75 ? 1.448 -0.685 8.422 1.00 43.21 75 LYS A O 13
ATOM 22968 N N . ILE A 1 76 ? 0.046 -0.330 10.159 1.00 71.31 76 ILE A N 13
ATOM 22969 C CA . ILE A 1 76 ? 0.100 1.121 10.213 1.00 71.45 76 ILE A CA 13
ATOM 22970 C C . ILE A 1 76 ? 0.422 1.451 11.665 1.00 4.10 76 ILE A C 13
ATOM 22971 O O . ILE A 1 76 ? -0.275 0.991 12.576 1.00 12.01 76 ILE A O 13
ATOM 22987 N N . GLU A 1 77 ? 1.464 2.254 11.880 1.00 55.14 77 GLU A N 13
ATOM 22988 C CA . GLU A 1 77 ? 1.881 2.710 13.192 1.00 41.43 77 GLU A CA 13
ATOM 22989 C C . GLU A 1 77 ? 2.233 4.189 13.117 1.00 61.40 77 GLU A C 13
ATOM 22990 O O . GLU A 1 77 ? 3.157 4.577 12.400 1.00 31.34 77 GLU A O 13
ATOM 23002 N N . ASP A 1 78 ? 1.514 4.993 13.898 1.00 74.54 78 ASP A N 13
ATOM 23003 C CA . ASP A 1 78 ? 1.637 6.438 14.090 1.00 51.03 78 ASP A CA 13
ATOM 23004 C C . ASP A 1 78 ? 1.322 7.215 12.810 1.00 11.05 78 ASP A C 13
ATOM 23005 O O . ASP A 1 78 ? 0.323 7.936 12.763 1.00 35.22 78 ASP A O 13
ATOM 23014 N N . ASN A 1 79 ? 2.164 7.069 11.783 1.00 20.54 79 ASN A N 13
ATOM 23015 C CA . ASN A 1 79 ? 2.006 7.610 10.434 1.00 44.32 79 ASN A CA 13
ATOM 23016 C C . ASN A 1 79 ? 2.869 6.892 9.385 1.00 55.10 79 ASN A C 13
ATOM 23017 O O . ASN A 1 79 ? 2.927 7.346 8.238 1.00 52.43 79 ASN A O 13
ATOM 23028 N N . GLU A 1 80 ? 3.564 5.812 9.753 1.00 61.41 80 GLU A N 13
ATOM 23029 C CA . GLU A 1 80 ? 4.417 5.050 8.852 1.00 21.55 80 GLU A CA 13
ATOM 23030 C C . GLU A 1 80 ? 3.701 3.753 8.501 1.00 52.41 80 GLU A C 13
ATOM 23031 O O . GLU A 1 80 ? 3.592 2.839 9.320 1.00 13.42 80 GLU A O 13
ATOM 23043 N N . LEU A 1 81 ? 3.178 3.705 7.278 1.00 34.23 81 LEU A N 13
ATOM 23044 C CA . LEU A 1 81 ? 2.740 2.483 6.626 1.00 71.32 81 LEU A CA 13
ATOM 23045 C C . LEU A 1 81 ? 3.988 1.846 6.031 1.00 61.13 81 LEU A C 13
ATOM 23046 O O . LEU A 1 81 ? 4.858 2.533 5.496 1.00 51.30 81 LEU A O 13
ATOM 23062 N N . LYS A 1 82 ? 4.124 0.532 6.144 1.00 21.11 82 LYS A N 13
ATOM 23063 C CA . LYS A 1 82 ? 5.247 -0.216 5.585 1.00 63.35 82 LYS A CA 13
ATOM 23064 C C . LYS A 1 82 ? 4.661 -1.490 5.024 1.00 52.05 82 LYS A C 13
ATOM 23065 O O . LYS A 1 82 ? 3.651 -1.981 5.533 1.00 0.03 82 LYS A O 13
ATOM 23084 N N . VAL A 1 83 ? 5.279 -2.051 4.002 1.00 73.41 83 VAL A N 13
ATOM 23085 C CA . VAL A 1 83 ? 4.845 -3.283 3.367 1.00 24.22 83 VAL A CA 13
ATOM 23086 C C . VAL A 1 83 ? 6.047 -4.204 3.468 1.00 23.43 83 VAL A C 13
ATOM 23087 O O . VAL A 1 83 ? 7.112 -3.848 2.955 1.00 75.25 83 VAL A O 13
ATOM 23100 N N . ILE A 1 84 ? 5.904 -5.348 4.144 1.00 43.24 84 ILE A N 13
ATOM 23101 C CA . ILE A 1 84 ? 6.831 -6.457 3.977 1.00 75.24 84 ILE A CA 13
ATOM 23102 C C . ILE A 1 84 ? 6.062 -7.601 3.313 1.00 51.02 84 ILE A C 13
ATOM 23103 O O . ILE A 1 84 ? 4.945 -7.943 3.711 1.00 22.20 84 ILE A O 13
ATOM 23119 N N . ILE A 1 85 ? 6.659 -8.169 2.268 1.00 44.12 85 ILE A N 13
ATOM 23120 C CA . ILE A 1 85 ? 6.147 -9.302 1.501 1.00 32.12 85 ILE A CA 13
ATOM 23121 C C . ILE A 1 85 ? 7.014 -10.516 1.879 1.00 3.34 85 ILE A C 13
ATOM 23122 O O . ILE A 1 85 ? 8.045 -10.364 2.538 1.00 20.10 85 ILE A O 13
ATOM 23138 N N . ASN A 1 86 ? 6.573 -11.731 1.555 1.00 32.21 86 ASN A N 13
ATOM 23139 C CA . ASN A 1 86 ? 7.328 -12.966 1.793 1.00 52.14 86 ASN A CA 13
ATOM 23140 C C . ASN A 1 86 ? 7.751 -13.578 0.460 1.00 3.04 86 ASN A C 13
ATOM 23141 O O . ASN A 1 86 ? 7.307 -13.155 -0.612 1.00 40.02 86 ASN A O 13
ATOM 23152 N N . ARG A 1 87 ? 8.577 -14.621 0.520 1.00 13.11 87 ARG A N 13
ATOM 23153 C CA . ARG A 1 87 ? 9.025 -15.326 -0.667 1.00 21.43 87 ARG A CA 13
ATOM 23154 C C . ARG A 1 87 ? 7.863 -16.066 -1.297 1.00 31.30 87 ARG A C 13
ATOM 23155 O O . ARG A 1 87 ? 7.240 -16.900 -0.638 1.00 12.04 87 ARG A O 13
ATOM 23176 N N . ASN A 1 88 ? 7.624 -15.783 -2.578 1.00 0.34 88 ASN A N 13
ATOM 23177 C CA . ASN A 1 88 ? 6.686 -16.544 -3.386 1.00 3.32 88 ASN A CA 13
ATOM 23178 C C . ASN A 1 88 ? 7.289 -17.900 -3.667 1.00 4.41 88 ASN A C 13
ATOM 23179 O O . ASN A 1 88 ? 8.322 -17.983 -4.334 1.00 14.31 88 ASN A O 13
ATOM 23190 N N . GLU A 1 89 ? 6.674 -18.942 -3.122 1.00 13.12 89 GLU A N 13
ATOM 23191 C CA . GLU A 1 89 ? 7.189 -20.301 -3.148 1.00 11.34 89 GLU A CA 13
ATOM 23192 C C . GLU A 1 89 ? 6.561 -21.164 -4.240 1.00 33.33 89 GLU A C 13
ATOM 23193 O O . GLU A 1 89 ? 6.852 -22.362 -4.290 1.00 62.14 89 GLU A O 13
ATOM 23205 N N . THR A 1 90 ? 5.745 -20.589 -5.131 1.00 72.13 90 THR A N 13
ATOM 23206 C CA . THR A 1 90 ? 5.280 -21.312 -6.305 1.00 24.53 90 THR A CA 13
ATOM 23207 C C . THR A 1 90 ? 5.739 -20.642 -7.590 1.00 12.20 90 THR A C 13
ATOM 23208 O O . THR A 1 90 ? 6.172 -19.487 -7.628 1.00 41.44 90 THR A O 13
ATOM 23219 N N . ASN A 1 91 ? 5.584 -21.395 -8.672 1.00 35.11 91 ASN A N 13
ATOM 23220 C CA . ASN A 1 91 ? 5.900 -20.990 -10.024 1.00 43.23 91 ASN A CA 13
ATOM 23221 C C . ASN A 1 91 ? 4.870 -20.044 -10.664 1.00 74.13 91 ASN A C 13
ATOM 23222 O O . ASN A 1 91 ? 5.029 -19.754 -11.846 1.00 64.05 91 ASN A O 13
ATOM 23233 N N . ALA A 1 92 ? 3.874 -19.519 -9.935 1.00 41.34 92 ALA A N 13
ATOM 23234 C CA . ALA A 1 92 ? 2.888 -18.580 -10.480 1.00 44.15 92 ALA A CA 13
ATOM 23235 C C . ALA A 1 92 ? 3.065 -17.183 -9.878 1.00 13.13 92 ALA A C 13
ATOM 23236 O O . ALA A 1 92 ? 3.133 -17.037 -8.651 1.00 22.10 92 ALA A O 13
ATOM 23243 N N . SER A 1 93 ? 3.133 -16.157 -10.731 1.00 71.03 93 SER A N 13
ATOM 23244 C CA . SER A 1 93 ? 3.093 -14.759 -10.373 1.00 51.51 93 SER A CA 13
ATOM 23245 C C . SER A 1 93 ? 1.740 -14.360 -9.803 1.00 0.53 93 SER A C 13
ATOM 23246 O O . SER A 1 93 ? 0.782 -15.134 -9.831 1.00 33.30 93 SER A O 13
ATOM 23254 N N . ARG A 1 94 ? 1.674 -13.151 -9.253 1.00 14.11 94 ARG A N 13
ATOM 23255 C CA . ARG A 1 94 ? 0.566 -12.706 -8.412 1.00 21.12 94 ARG A CA 13
ATOM 23256 C C . ARG A 1 94 ? 0.712 -11.210 -8.170 1.00 40.54 94 ARG A C 13
ATOM 23257 O O . ARG A 1 94 ? 1.839 -10.718 -8.141 1.00 74.33 94 ARG A O 13
ATOM 23278 N N . SER A 1 95 ? -0.388 -10.483 -7.958 1.00 53.13 95 SER A N 13
ATOM 23279 C CA . SER A 1 95 ? -0.304 -9.042 -7.736 1.00 75.35 95 SER A CA 13
ATOM 23280 C C . SER A 1 95 ? -1.366 -8.503 -6.786 1.00 54.35 95 SER A C 13
ATOM 23281 O O . SER A 1 95 ? -2.578 -8.701 -6.965 1.00 1.23 95 SER A O 13
ATOM 23289 N N . PHE A 1 96 ? -0.872 -7.796 -5.784 1.00 63.43 96 PHE A N 13
ATOM 23290 C CA . PHE A 1 96 ? -1.563 -7.290 -4.626 1.00 22.34 96 PHE A CA 13
ATOM 23291 C C . PHE A 1 96 ? -2.024 -5.852 -4.894 1.00 11.21 96 PHE A C 13
ATOM 23292 O O . PHE A 1 96 ? -1.617 -5.209 -5.867 1.00 41.32 96 PHE A O 13
ATOM 23309 N N . THR A 1 97 ? -2.877 -5.303 -4.041 1.00 1.51 97 THR A N 13
ATOM 23310 C CA . THR A 1 97 ? -3.128 -3.864 -3.955 1.00 42.52 97 THR A CA 13
ATOM 23311 C C . THR A 1 97 ? -3.558 -3.535 -2.529 1.00 43.12 97 THR A C 13
ATOM 23312 O O . THR A 1 97 ? -4.205 -4.357 -1.879 1.00 15.32 97 THR A O 13
ATOM 23323 N N . VAL A 1 98 ? -3.219 -2.331 -2.075 1.00 62.33 98 VAL A N 13
ATOM 23324 C CA . VAL A 1 98 ? -3.670 -1.709 -0.839 1.00 41.31 98 VAL A CA 13
ATOM 23325 C C . VAL A 1 98 ? -4.181 -0.321 -1.230 1.00 74.44 98 VAL A C 13
ATOM 23326 O O . VAL A 1 98 ? -3.510 0.364 -2.005 1.00 60.21 98 VAL A O 13
ATOM 23339 N N . CYS A 1 99 ? -5.333 0.105 -0.714 1.00 32.20 99 CYS A N 13
ATOM 23340 C CA . CYS A 1 99 ? -5.761 1.500 -0.745 1.00 73.22 99 CYS A CA 13
ATOM 23341 C C . CYS A 1 99 ? -5.989 1.924 0.698 1.00 75.32 99 CYS A C 13
ATOM 23342 O O . CYS A 1 99 ? -6.544 1.151 1.493 1.00 31.32 99 CYS A O 13
ATOM 23350 N N . VAL A 1 100 ? -5.546 3.128 1.040 1.00 22.11 100 VAL A N 13
ATOM 23351 C CA . VAL A 1 100 ? -5.666 3.670 2.387 1.00 33.13 100 VAL A CA 13
ATOM 23352 C C . VAL A 1 100 ? -6.395 5.006 2.315 1.00 42.34 100 VAL A C 13
ATOM 23353 O O . VAL A 1 100 ? -6.012 5.842 1.498 1.00 23.00 100 VAL A O 13
ATOM 23366 N N . GLU A 1 101 ? -7.415 5.215 3.148 1.00 32.14 101 GLU A N 13
ATOM 23367 C CA . GLU A 1 101 ? -8.188 6.454 3.201 1.00 40.52 101 GLU A CA 13
ATOM 23368 C C . GLU A 1 101 ? -7.869 7.150 4.527 1.00 13.21 101 GLU A C 13
ATOM 23369 O O . GLU A 1 101 ? -7.710 6.493 5.559 1.00 41.22 101 GLU A O 13
ATOM 23381 N N . ALA A 1 102 ? -7.752 8.479 4.485 1.00 4.23 102 ALA A N 13
ATOM 23382 C CA . ALA A 1 102 ? -7.403 9.386 5.573 1.00 73.31 102 ALA A CA 13
ATOM 23383 C C . ALA A 1 102 ? -8.522 10.407 5.825 1.00 1.34 102 ALA A C 13
ATOM 23384 O O . ALA A 1 102 ? -8.256 11.568 6.161 1.00 1.01 102 ALA A O 13
ATOM 23391 N N . GLY A 1 103 ? -9.781 10.026 5.611 1.00 23.34 103 GLY A N 13
ATOM 23392 C CA . GLY A 1 103 ? -10.915 10.921 5.739 1.00 70.13 103 GLY A CA 13
ATOM 23393 C C . GLY A 1 103 ? -11.104 11.682 4.435 1.00 10.11 103 GLY A C 13
ATOM 23394 O O . GLY A 1 103 ? -11.956 11.312 3.623 1.00 45.54 103 GLY A O 13
ATOM 23398 N N . ASN A 1 104 ? -10.318 12.746 4.232 1.00 63.10 104 ASN A N 13
ATOM 23399 C CA . ASN A 1 104 ? -10.509 13.645 3.090 1.00 3.23 104 ASN A CA 13
ATOM 23400 C C . ASN A 1 104 ? -9.755 13.177 1.840 1.00 33.31 104 ASN A C 13
ATOM 23401 O O . ASN A 1 104 ? -9.924 13.779 0.778 1.00 11.22 104 ASN A O 13
ATOM 23412 N N . ALA A 1 105 ? -8.896 12.160 1.945 1.00 61.42 105 ALA A N 13
ATOM 23413 C CA . ALA A 1 105 ? -7.972 11.743 0.897 1.00 71.13 105 ALA A CA 13
ATOM 23414 C C . ALA A 1 105 ? -7.759 10.237 0.930 1.00 65.00 105 ALA A C 13
ATOM 23415 O O . ALA A 1 105 ? -8.046 9.611 1.950 1.00 41.43 105 ALA A O 13
ATOM 23422 N N . PHE A 1 106 ? -7.173 9.678 -0.129 1.00 31.43 106 PHE A N 13
ATOM 23423 C CA . PHE A 1 106 ? -6.681 8.306 -0.165 1.00 24.21 106 PHE A CA 13
ATOM 23424 C C . PHE A 1 106 ? -5.550 8.188 -1.188 1.00 24.35 106 PHE A C 13
ATOM 23425 O O . PHE A 1 106 ? -5.352 9.071 -2.033 1.00 34.24 106 PHE A O 13
ATOM 23442 N N . ASP A 1 107 ? -4.823 7.076 -1.159 1.00 65.33 107 ASP A N 13
ATOM 23443 C CA . ASP A 1 107 ? -3.825 6.713 -2.165 1.00 21.03 107 ASP A CA 13
ATOM 23444 C C . ASP A 1 107 ? -3.847 5.189 -2.294 1.00 4.51 107 ASP A C 13
ATOM 23445 O O . ASP A 1 107 ? -4.123 4.494 -1.309 1.00 45.45 107 ASP A O 13
ATOM 23454 N N . GLU A 1 108 ? -3.597 4.666 -3.496 1.00 1.43 108 GLU A N 13
ATOM 23455 C CA . GLU A 1 108 ? -3.676 3.240 -3.798 1.00 73.44 108 GLU A CA 13
ATOM 23456 C C . GLU A 1 108 ? -2.340 2.799 -4.378 1.00 43.25 108 GLU A C 13
ATOM 23457 O O . GLU A 1 108 ? -1.754 3.500 -5.213 1.00 32.24 108 GLU A O 13
ATOM 23469 N N . PHE A 1 109 ? -1.866 1.626 -3.962 1.00 34.43 109 PHE A N 13
ATOM 23470 C CA . PHE A 1 109 ? -0.540 1.124 -4.285 1.00 54.14 109 PHE A CA 13
ATOM 23471 C C . PHE A 1 109 ? -0.619 -0.303 -4.796 1.00 13.12 109 PHE A C 13
ATOM 23472 O O . PHE A 1 109 ? -0.905 -1.230 -4.031 1.00 71.14 109 PHE A O 13
ATOM 23489 N N . LYS A 1 110 ? -0.385 -0.480 -6.095 1.00 64.34 110 LYS A N 13
ATOM 23490 C CA . LYS A 1 110 ? -0.265 -1.804 -6.685 1.00 44.24 110 LYS A CA 13
ATOM 23491 C C . LYS A 1 110 ? 1.084 -2.391 -6.320 1.00 24.43 110 LYS A C 13
ATOM 23492 O O . LYS A 1 110 ? 2.125 -1.763 -6.533 1.00 55.34 110 LYS A O 13
ATOM 23511 N N . PHE A 1 111 ? 1.072 -3.632 -5.842 1.00 34.21 111 PHE A N 13
ATOM 23512 C CA . PHE A 1 111 ? 2.246 -4.465 -5.710 1.00 52.12 111 PHE A CA 13
ATOM 23513 C C . PHE A 1 111 ? 2.064 -5.637 -6.678 1.00 31.12 111 PHE A C 13
ATOM 23514 O O . PHE A 1 111 ? 0.950 -6.076 -6.941 1.00 21.02 111 PHE A O 13
ATOM 23531 N N . VAL A 1 112 ? 3.147 -6.160 -7.222 1.00 64.23 112 VAL A N 13
ATOM 23532 C CA . VAL A 1 112 ? 3.190 -7.303 -8.118 1.00 75.05 112 VAL A CA 13
ATOM 23533 C C . VAL A 1 112 ? 4.429 -8.102 -7.736 1.00 11.13 112 VAL A C 13
ATOM 23534 O O . VAL A 1 112 ? 5.506 -7.513 -7.611 1.00 0.30 112 VAL A O 13
ATOM 23547 N N . GLN A 1 113 ? 4.255 -9.400 -7.501 1.00 24.44 113 GLN A N 13
ATOM 23548 C CA . GLN A 1 113 ? 5.318 -10.340 -7.152 1.00 43.32 113 GLN A CA 13
ATOM 23549 C C . GLN A 1 113 ? 5.454 -11.404 -8.237 1.00 21.31 113 GLN A C 13
ATOM 23550 O O . GLN A 1 113 ? 4.478 -12.045 -8.639 1.00 43.45 113 GLN A O 13
ATOM 23564 N N . ASP A 1 114 ? 6.693 -11.580 -8.697 1.00 13.12 114 ASP A N 13
ATOM 23565 C CA . ASP A 1 114 ? 6.985 -12.615 -9.705 1.00 4.30 114 ASP A CA 13
ATOM 23566 C C . ASP A 1 114 ? 6.915 -14.033 -9.131 1.00 60.34 114 ASP A C 13
ATOM 23567 O O . ASP A 1 114 ? 6.878 -14.250 -7.917 1.00 4.31 114 ASP A O 13
ATOM 23576 N N . ALA A 1 115 ? 6.901 -15.014 -10.037 1.00 32.20 115 ALA A N 13
ATOM 23577 C CA . ALA A 1 115 ? 6.974 -16.439 -9.749 1.00 14.20 115 ALA A CA 13
ATOM 23578 C C . ALA A 1 115 ? 8.377 -16.874 -9.348 1.00 44.34 115 ALA A C 13
ATOM 23579 O O . ALA A 1 115 ? 9.368 -16.329 -9.845 1.00 61.42 115 ALA A O 13
ATOM 23586 N N . ALA A 1 116 ? 8.461 -17.951 -8.572 1.00 0.24 116 ALA A N 13
ATOM 23587 C CA . ALA A 1 116 ? 9.679 -18.721 -8.406 1.00 20.44 116 ALA A CA 13
ATOM 23588 C C . ALA A 1 116 ? 10.034 -19.455 -9.692 1.00 73.24 116 ALA A C 13
ATOM 23589 O O . ALA A 1 116 ? 9.172 -19.800 -10.508 1.00 55.32 116 ALA A O 13
ATOM 23596 N N . LYS A 1 117 ? 11.317 -19.755 -9.844 1.00 33.24 117 LYS A N 13
ATOM 23597 C CA . LYS A 1 117 ? 11.843 -20.637 -10.867 1.00 44.12 117 LYS A CA 13
ATOM 23598 C C . LYS A 1 117 ? 12.637 -21.732 -10.172 1.00 53.31 117 LYS A C 13
ATOM 23599 O O . LYS A 1 117 ? 13.867 -21.772 -10.211 1.00 60.23 117 LYS A O 13
ATOM 23618 N N . GLN A 1 118 ? 11.907 -22.566 -9.442 1.00 4.20 118 GLN A N 13
ATOM 23619 C CA . GLN A 1 118 ? 12.422 -23.673 -8.664 1.00 55.35 118 GLN A CA 13
ATOM 23620 C C . GLN A 1 118 ? 11.464 -24.822 -8.956 1.00 31.22 118 GLN A C 13
ATOM 23621 O O . GLN A 1 118 ? 10.812 -25.329 -8.018 1.00 51.45 118 GLN A O 13
ATOM 23635 N N . GLY A 1 1 ? -5.655 38.695 2.356 1.00 31.22 1 GLY A N 14
ATOM 23636 C CA . GLY A 1 1 ? -5.211 37.297 2.427 1.00 43.10 1 GLY A CA 14
ATOM 23637 C C . GLY A 1 1 ? -6.428 36.399 2.454 1.00 32.33 1 GLY A C 14
ATOM 23638 O O . GLY A 1 1 ? -7.549 36.901 2.360 1.00 65.13 1 GLY A O 14
ATOM 23642 N N . CYS A 1 2 ? -6.198 35.098 2.531 1.00 62.54 2 CYS A N 14
ATOM 23643 C CA . CYS A 1 2 ? -7.140 34.109 3.011 1.00 54.41 2 CYS A CA 14
ATOM 23644 C C . CYS A 1 2 ? -6.275 33.003 3.601 1.00 5.25 2 CYS A C 14
ATOM 23645 O O . CYS A 1 2 ? -5.121 32.824 3.190 1.00 63.41 2 CYS A O 14
ATOM 23653 N N . GLU A 1 3 ? -6.816 32.272 4.561 1.00 30.24 3 GLU A N 14
ATOM 23654 C CA . GLU A 1 3 ? -6.106 31.281 5.340 1.00 41.13 3 GLU A CA 14
ATOM 23655 C C . GLU A 1 3 ? -7.127 30.220 5.749 1.00 44.41 3 GLU A C 14
ATOM 23656 O O . GLU A 1 3 ? -8.318 30.519 5.841 1.00 52.54 3 GLU A O 14
ATOM 23668 N N . LEU A 1 4 ? -6.642 28.999 6.000 1.00 13.33 4 LEU A N 14
ATOM 23669 C CA . LEU A 1 4 ? -7.429 27.854 6.461 1.00 65.12 4 LEU A CA 14
ATOM 23670 C C . LEU A 1 4 ? -8.674 27.599 5.592 1.00 34.23 4 LEU A C 14
ATOM 23671 O O . LEU A 1 4 ? -9.777 27.450 6.119 1.00 23.25 4 LEU A O 14
ATOM 23687 N N . SER A 1 5 ? -8.509 27.514 4.266 1.00 44.41 5 SER A N 14
ATOM 23688 C CA . SER A 1 5 ? -9.607 27.217 3.350 1.00 13.22 5 SER A CA 14
ATOM 23689 C C . SER A 1 5 ? -9.355 25.933 2.558 1.00 53.13 5 SER A C 14
ATOM 23690 O O . SER A 1 5 ? -8.221 25.455 2.448 1.00 25.55 5 SER A O 14
ATOM 23698 N N . ASP A 1 6 ? -10.421 25.376 1.983 1.00 71.32 6 ASP A N 14
ATOM 23699 C CA . ASP A 1 6 ? -10.343 24.515 0.804 1.00 11.21 6 ASP A CA 14
ATOM 23700 C C . ASP A 1 6 ? -10.235 25.407 -0.443 1.00 63.04 6 ASP A C 14
ATOM 23701 O O . ASP A 1 6 ? -10.663 26.567 -0.389 1.00 74.34 6 ASP A O 14
ATOM 23710 N N . PRO A 1 7 ? -9.686 24.922 -1.573 1.00 33.43 7 PRO A N 14
ATOM 23711 C CA . PRO A 1 7 ? -9.531 25.761 -2.751 1.00 3.24 7 PRO A CA 14
ATOM 23712 C C . PRO A 1 7 ? -10.871 26.021 -3.450 1.00 12.45 7 PRO A C 14
ATOM 23713 O O . PRO A 1 7 ? -11.249 27.180 -3.601 1.00 11.45 7 PRO A O 14
ATOM 23724 N N . ASP A 1 8 ? -11.595 24.968 -3.838 1.00 24.42 8 ASP A N 14
ATOM 23725 C CA . ASP A 1 8 ? -12.898 25.029 -4.518 1.00 14.25 8 ASP A CA 14
ATOM 23726 C C . ASP A 1 8 ? -13.658 23.697 -4.362 1.00 52.40 8 ASP A C 14
ATOM 23727 O O . ASP A 1 8 ? -14.480 23.321 -5.195 1.00 62.14 8 ASP A O 14
ATOM 23736 N N . GLY A 1 9 ? -13.331 22.929 -3.322 1.00 4.15 9 GLY A N 14
ATOM 23737 C CA . GLY A 1 9 ? -13.984 21.678 -2.981 1.00 73.02 9 GLY A CA 14
ATOM 23738 C C . GLY A 1 9 ? -13.636 20.597 -3.988 1.00 44.12 9 GLY A C 14
ATOM 23739 O O . GLY A 1 9 ? -14.533 19.963 -4.543 1.00 25.22 9 GLY A O 14
ATOM 23743 N N . LEU A 1 10 ? -12.341 20.407 -4.267 1.00 14.51 10 LEU A N 14
ATOM 23744 C CA . LEU A 1 10 ? -11.821 19.374 -5.123 1.00 12.53 10 LEU A CA 14
ATOM 23745 C C . LEU A 1 10 ? -10.937 18.441 -4.312 1.00 10.33 10 LEU A C 14
ATOM 23746 O O . LEU A 1 10 ? -10.387 18.799 -3.262 1.00 32.44 10 LEU A O 14
ATOM 23762 N N . ALA A 1 11 ? -10.774 17.257 -4.876 1.00 73.21 11 ALA A N 14
ATOM 23763 C CA . ALA A 1 11 ? -9.967 16.163 -4.412 1.00 10.31 11 ALA A CA 14
ATOM 23764 C C . ALA A 1 11 ? -8.586 16.351 -5.013 1.00 34.21 11 ALA A C 14
ATOM 23765 O O . ALA A 1 11 ? -8.414 16.176 -6.224 1.00 51.40 11 ALA A O 14
ATOM 23772 N N . ASP A 1 12 ? -7.612 16.751 -4.195 1.00 1.34 12 ASP A N 14
ATOM 23773 C CA . ASP A 1 12 ? -6.232 16.674 -4.567 1.00 14.43 12 ASP A CA 14
ATOM 23774 C C . ASP A 1 12 ? -5.703 15.267 -4.280 1.00 63.31 12 ASP A C 14
ATOM 23775 O O . ASP A 1 12 ? -6.042 14.685 -3.251 1.00 50.02 12 ASP A O 14
ATOM 23784 N N . PRO A 1 13 ? -4.815 14.749 -5.134 1.00 52.32 13 PRO A N 14
ATOM 23785 C CA . PRO A 1 13 ? -4.285 13.409 -4.965 1.00 53.40 13 PRO A CA 14
ATOM 23786 C C . PRO A 1 13 ? -3.175 13.374 -3.919 1.00 5.25 13 PRO A C 14
ATOM 23787 O O . PRO A 1 13 ? -2.382 14.313 -3.722 1.00 70.53 13 PRO A O 14
ATOM 23798 N N . MET A 1 14 ? -3.123 12.225 -3.267 1.00 21.21 14 MET A N 14
ATOM 23799 C CA . MET A 1 14 ? -2.336 11.965 -2.069 1.00 52.01 14 MET A CA 14
ATOM 23800 C C . MET A 1 14 ? -0.880 11.837 -2.485 1.00 22.35 14 MET A C 14
ATOM 23801 O O . MET A 1 14 ? -0.567 11.136 -3.448 1.00 52.20 14 MET A O 14
ATOM 23815 N N . LYS A 1 15 ? 0.008 12.548 -1.786 1.00 23.33 15 LYS A N 14
ATOM 23816 C CA . LYS A 1 15 ? 1.420 12.603 -2.171 1.00 54.22 15 LYS A CA 14
ATOM 23817 C C . LYS A 1 15 ? 2.339 12.252 -1.014 1.00 71.32 15 LYS A C 14
ATOM 23818 O O . LYS A 1 15 ? 2.055 12.551 0.152 1.00 70.40 15 LYS A O 14
ATOM 23837 N N . TRP A 1 16 ? 3.421 11.561 -1.362 1.00 64.13 16 TRP A N 14
ATOM 23838 C CA . TRP A 1 16 ? 4.130 10.675 -0.468 1.00 62.31 16 TRP A CA 14
ATOM 23839 C C . TRP A 1 16 ? 5.605 11.031 -0.529 1.00 54.11 16 TRP A C 14
ATOM 23840 O O . TRP A 1 16 ? 6.282 10.749 -1.514 1.00 50.41 16 TRP A O 14
ATOM 23861 N N . SER A 1 17 ? 6.122 11.658 0.524 1.00 61.51 17 SER A N 14
ATOM 23862 C CA . SER A 1 17 ? 7.501 12.145 0.552 1.00 25.43 17 SER A CA 14
ATOM 23863 C C . SER A 1 17 ? 8.535 11.102 1.011 1.00 74.52 17 SER A C 14
ATOM 23864 O O . SER A 1 17 ? 9.674 11.469 1.295 1.00 72.51 17 SER A O 14
ATOM 23872 N N . LYS A 1 18 ? 8.131 9.843 1.237 1.00 42.13 18 LYS A N 14
ATOM 23873 C CA . LYS A 1 18 ? 8.979 8.818 1.877 1.00 33.55 18 LYS A CA 14
ATOM 23874 C C . LYS A 1 18 ? 8.885 7.491 1.158 1.00 5.02 18 LYS A C 14
ATOM 23875 O O . LYS A 1 18 ? 9.070 6.444 1.762 1.00 31.44 18 LYS A O 14
ATOM 23894 N N . VAL A 1 19 ? 8.537 7.540 -0.107 1.00 61.33 19 VAL A N 14
ATOM 23895 C CA . VAL A 1 19 ? 8.300 6.332 -0.905 1.00 63.32 19 VAL A CA 14
ATOM 23896 C C . VAL A 1 19 ? 9.581 5.478 -1.022 1.00 2.05 19 VAL A C 14
ATOM 23897 O O . VAL A 1 19 ? 10.689 6.027 -0.904 1.00 32.24 19 VAL A O 14
ATOM 23910 N N . PRO A 1 20 ? 9.443 4.151 -1.210 1.00 43.33 20 PRO A N 14
ATOM 23911 C CA . PRO A 1 20 ? 10.568 3.246 -1.402 1.00 25.44 20 PRO A CA 14
ATOM 23912 C C . PRO A 1 20 ? 11.137 3.346 -2.813 1.00 71.32 20 PRO A C 14
ATOM 23913 O O . PRO A 1 20 ? 10.500 3.868 -3.728 1.00 31.41 20 PRO A O 14
ATOM 23924 N N . SER A 1 21 ? 12.315 2.761 -3.007 1.00 43.13 21 SER A N 14
ATOM 23925 C CA . SER A 1 21 ? 13.033 2.810 -4.269 1.00 41.02 21 SER A CA 14
ATOM 23926 C C . SER A 1 21 ? 12.343 2.004 -5.372 1.00 14.22 21 SER A C 14
ATOM 23927 O O . SER A 1 21 ? 12.388 2.413 -6.536 1.00 45.32 21 SER A O 14
ATOM 23935 N N . GLY A 1 22 ? 11.719 0.871 -5.029 1.00 62.30 22 GLY A N 14
ATOM 23936 C CA . GLY A 1 22 ? 11.123 -0.038 -5.996 1.00 3.32 22 GLY A CA 14
ATOM 23937 C C . GLY A 1 22 ? 9.850 0.520 -6.627 1.00 51.21 22 GLY A C 14
ATOM 23938 O O . GLY A 1 22 ? 9.462 0.035 -7.686 1.00 64.42 22 GLY A O 14
ATOM 23942 N N . LEU A 1 23 ? 9.208 1.520 -6.010 1.00 22.43 23 LEU A N 14
ATOM 23943 C CA . LEU A 1 23 ? 8.100 2.279 -6.590 1.00 73.51 23 LEU A CA 14
ATOM 23944 C C . LEU A 1 23 ? 8.450 2.814 -7.975 1.00 72.43 23 LEU A C 14
ATOM 23945 O O . LEU A 1 23 ? 9.420 3.558 -8.133 1.00 31.42 23 LEU A O 14
ATOM 23961 N N . LYS A 1 24 ? 7.595 2.484 -8.945 1.00 11.35 24 LYS A N 14
ATOM 23962 C CA . LYS A 1 24 ? 7.503 3.078 -10.267 1.00 52.34 24 LYS A CA 14
ATOM 23963 C C . LYS A 1 24 ? 6.035 3.408 -10.502 1.00 50.02 24 LYS A C 14
ATOM 23964 O O . LYS A 1 24 ? 5.216 2.507 -10.653 1.00 41.12 24 LYS A O 14
ATOM 23983 N N . ASN A 1 25 ? 5.677 4.692 -10.464 1.00 21.11 25 ASN A N 14
ATOM 23984 C CA . ASN A 1 25 ? 4.320 5.215 -10.691 1.00 70.40 25 ASN A CA 14
ATOM 23985 C C . ASN A 1 25 ? 3.241 4.691 -9.730 1.00 1.43 25 ASN A C 14
ATOM 23986 O O . ASN A 1 25 ? 2.058 4.918 -9.968 1.00 11.02 25 ASN A O 14
ATOM 23997 N N . GLY A 1 26 ? 3.627 4.025 -8.639 1.00 64.20 26 GLY A N 14
ATOM 23998 C CA . GLY A 1 26 ? 2.724 3.394 -7.678 1.00 65.33 26 GLY A CA 14
ATOM 23999 C C . GLY A 1 26 ? 2.726 1.871 -7.809 1.00 31.22 26 GLY A C 14
ATOM 24000 O O . GLY A 1 26 ? 2.276 1.183 -6.891 1.00 64.40 26 GLY A O 14
ATOM 24004 N N . GLU A 1 27 ? 3.280 1.330 -8.898 1.00 5.11 27 GLU A N 14
ATOM 24005 C CA . GLU A 1 27 ? 3.525 -0.090 -9.070 1.00 30.42 27 GLU A CA 14
ATOM 24006 C C . GLU A 1 27 ? 4.859 -0.438 -8.403 1.00 13.23 27 GLU A C 14
ATOM 24007 O O . GLU A 1 27 ? 5.834 0.305 -8.547 1.00 2.02 27 GLU A O 14
ATOM 24019 N N . LEU A 1 28 ? 4.938 -1.552 -7.675 1.00 52.01 28 LEU A N 14
ATOM 24020 C CA . LEU A 1 28 ? 6.160 -1.980 -6.996 1.00 73.50 28 LEU A CA 14
ATOM 24021 C C . LEU A 1 28 ? 6.508 -3.370 -7.488 1.00 31.45 28 LEU A C 14
ATOM 24022 O O . LEU A 1 28 ? 5.752 -4.321 -7.268 1.00 1.14 28 LEU A O 14
ATOM 24038 N N . LYS A 1 29 ? 7.648 -3.477 -8.175 1.00 34.45 29 LYS A N 14
ATOM 24039 C CA . LYS A 1 29 ? 8.153 -4.769 -8.625 1.00 61.54 29 LYS A CA 14
ATOM 24040 C C . LYS A 1 29 ? 8.800 -5.438 -7.426 1.00 32.53 29 LYS A C 14
ATOM 24041 O O . LYS A 1 29 ? 9.809 -4.953 -6.913 1.00 23.15 29 LYS A O 14
ATOM 24060 N N . VAL A 1 30 ? 8.226 -6.546 -6.986 1.00 33.13 30 VAL A N 14
ATOM 24061 C CA . VAL A 1 30 ? 8.726 -7.331 -5.876 1.00 31.25 30 VAL A CA 14
ATOM 24062 C C . VAL A 1 30 ? 9.260 -8.615 -6.479 1.00 22.55 30 VAL A C 14
ATOM 24063 O O . VAL A 1 30 ? 8.651 -9.203 -7.378 1.00 55.43 30 VAL A O 14
ATOM 24076 N N . GLU A 1 31 ? 10.427 -9.035 -6.005 1.00 54.13 31 GLU A N 14
ATOM 24077 C CA . GLU A 1 31 ? 10.976 -10.303 -6.443 1.00 53.40 31 GLU A CA 14
ATOM 24078 C C . GLU A 1 31 ? 10.391 -11.421 -5.579 1.00 71.23 31 GLU A C 14
ATOM 24079 O O . GLU A 1 31 ? 9.662 -11.173 -4.614 1.00 20.35 31 GLU A O 14
ATOM 24091 N N . ALA A 1 32 ? 10.771 -12.659 -5.883 1.00 14.45 32 ALA A N 14
ATOM 24092 C CA . ALA A 1 32 ? 10.289 -13.835 -5.186 1.00 20.11 32 ALA A CA 14
ATOM 24093 C C . ALA A 1 32 ? 10.611 -13.858 -3.686 1.00 54.00 32 ALA A C 14
ATOM 24094 O O . ALA A 1 32 ? 10.030 -14.667 -2.984 1.00 51.13 32 ALA A O 14
ATOM 24101 N N . GLU A 1 33 ? 11.501 -13.009 -3.180 1.00 61.13 33 GLU A N 14
ATOM 24102 C CA . GLU A 1 33 ? 11.984 -13.000 -1.795 1.00 22.55 33 GLU A CA 14
ATOM 24103 C C . GLU A 1 33 ? 11.172 -12.025 -0.956 1.00 42.41 33 GLU A C 14
ATOM 24104 O O . GLU A 1 33 ? 11.061 -12.151 0.262 1.00 1.02 33 GLU A O 14
ATOM 24116 N N . GLY A 1 34 ? 10.614 -11.029 -1.634 1.00 31.23 34 GLY A N 14
ATOM 24117 C CA . GLY A 1 34 ? 9.914 -9.948 -1.005 1.00 11.04 34 GLY A CA 14
ATOM 24118 C C . GLY A 1 34 ? 10.901 -8.922 -0.459 1.00 41.33 34 GLY A C 14
ATOM 24119 O O . GLY A 1 34 ? 12.122 -9.027 -0.638 1.00 72.54 34 GLY A O 14
ATOM 24123 N N . GLY A 1 35 ? 10.335 -7.911 0.181 1.00 4.32 35 GLY A N 14
ATOM 24124 C CA . GLY A 1 35 ? 11.042 -6.912 0.964 1.00 32.52 35 GLY A CA 14
ATOM 24125 C C . GLY A 1 35 ? 10.069 -6.133 1.848 1.00 2.21 35 GLY A C 14
ATOM 24126 O O . GLY A 1 35 ? 8.852 -6.358 1.804 1.00 52.14 35 GLY A O 14
ATOM 24130 N N . SER A 1 36 ? 10.596 -5.200 2.643 1.00 14.04 36 SER A N 14
ATOM 24131 C CA . SER A 1 36 ? 9.810 -4.232 3.403 1.00 14.23 36 SER A CA 14
ATOM 24132 C C . SER A 1 36 ? 9.626 -2.947 2.586 1.00 55.20 36 SER A C 14
ATOM 24133 O O . SER A 1 36 ? 10.329 -2.727 1.591 1.00 43.42 36 SER A O 14
ATOM 24141 N N . SER A 1 37 ? 8.715 -2.068 3.014 1.00 13.24 37 SER A N 14
ATOM 24142 C CA . SER A 1 37 ? 8.622 -0.694 2.543 1.00 30.53 37 SER A CA 14
ATOM 24143 C C . SER A 1 37 ? 7.922 0.201 3.560 1.00 61.42 37 SER A C 14
ATOM 24144 O O . SER A 1 37 ? 6.888 -0.161 4.127 1.00 62.54 37 SER A O 14
ATOM 24152 N N . LEU A 1 38 ? 8.473 1.401 3.719 1.00 5.33 38 LEU A N 14
ATOM 24153 C CA . LEU A 1 38 ? 7.861 2.555 4.358 1.00 30.15 38 LEU A CA 14
ATOM 24154 C C . LEU A 1 38 ? 7.196 3.416 3.283 1.00 22.14 38 LEU A C 14
ATOM 24155 O O . LEU A 1 38 ? 7.738 3.561 2.188 1.00 24.32 38 LEU A O 14
ATOM 24171 N N . PHE A 1 39 ? 6.087 4.069 3.617 1.00 2.04 39 PHE A N 14
ATOM 24172 C CA . PHE A 1 39 ? 5.496 5.176 2.889 1.00 45.21 39 PHE A CA 14
ATOM 24173 C C . PHE A 1 39 ? 5.043 6.184 3.945 1.00 33.22 39 PHE A C 14
ATOM 24174 O O . PHE A 1 39 ? 4.555 5.793 5.003 1.00 10.23 39 PHE A O 14
ATOM 24191 N N . ALA A 1 40 ? 5.145 7.482 3.665 1.00 44.14 40 ALA A N 14
ATOM 24192 C CA . ALA A 1 40 ? 4.609 8.530 4.532 1.00 62.21 40 ALA A CA 14
ATOM 24193 C C . ALA A 1 40 ? 3.918 9.542 3.643 1.00 73.13 40 ALA A C 14
ATOM 24194 O O . ALA A 1 40 ? 4.544 10.048 2.705 1.00 21.32 40 ALA A O 14
ATOM 24201 N N . CYS A 1 41 ? 2.647 9.829 3.908 1.00 10.35 41 CYS A N 14
ATOM 24202 C CA . CYS A 1 41 ? 1.929 10.825 3.140 1.00 42.21 41 CYS A CA 14
ATOM 24203 C C . CYS A 1 41 ? 2.297 12.178 3.726 1.00 63.14 41 CYS A C 14
ATOM 24204 O O . CYS A 1 41 ? 2.097 12.403 4.919 1.00 12.12 41 CYS A O 14
ATOM 24212 N N . LYS A 1 42 ? 2.861 13.081 2.926 1.00 53.32 42 LYS A N 14
ATOM 24213 C CA . LYS A 1 42 ? 3.120 14.462 3.345 1.00 10.03 42 LYS A CA 14
ATOM 24214 C C . LYS A 1 42 ? 1.964 15.334 2.844 1.00 63.40 42 LYS A C 14
ATOM 24215 O O . LYS A 1 42 ? 2.173 16.427 2.318 1.00 4.25 42 LYS A O 14
ATOM 24234 N N . ASN A 1 43 ? 0.747 14.786 2.853 1.00 73.20 43 ASN A N 14
ATOM 24235 C CA . ASN A 1 43 ? -0.420 15.494 2.331 1.00 61.33 43 ASN A CA 14
ATOM 24236 C C . ASN A 1 43 ? -1.730 15.127 3.014 1.00 30.34 43 ASN A C 14
ATOM 24237 O O . ASN A 1 43 ? -2.617 15.972 3.127 1.00 25.53 43 ASN A O 14
ATOM 24248 N N . TYR A 1 44 ? -1.842 13.900 3.523 1.00 1.22 44 TYR A N 14
ATOM 24249 C CA . TYR A 1 44 ? -2.982 13.435 4.292 1.00 54.11 44 TYR A CA 14
ATOM 24250 C C . TYR A 1 44 ? -2.481 12.762 5.564 1.00 70.53 44 TYR A C 14
ATOM 24251 O O . TYR A 1 44 ? -1.395 12.184 5.562 1.00 12.13 44 TYR A O 14
ATOM 24269 N N . LYS A 1 45 ? -3.258 12.840 6.645 1.00 70.32 45 LYS A N 14
ATOM 24270 C CA . LYS A 1 45 ? -2.921 12.318 7.974 1.00 42.02 45 LYS A CA 14
ATOM 24271 C C . LYS A 1 45 ? -4.106 11.583 8.596 1.00 64.54 45 LYS A C 14
ATOM 24272 O O . LYS A 1 45 ? -4.230 11.449 9.809 1.00 1.42 45 LYS A O 14
ATOM 24291 N N . SER A 1 46 ? -4.999 11.150 7.724 1.00 45.10 46 SER A N 14
ATOM 24292 C CA . SER A 1 46 ? -6.307 10.632 8.082 1.00 41.04 46 SER A CA 14
ATOM 24293 C C . SER A 1 46 ? -6.733 9.586 7.058 1.00 72.34 46 SER A C 14
ATOM 24294 O O . SER A 1 46 ? -7.458 9.929 6.128 1.00 34.45 46 SER A O 14
ATOM 24302 N N . PHE A 1 47 ? -6.233 8.347 7.143 1.00 42.24 47 PHE A N 14
ATOM 24303 C CA . PHE A 1 47 ? -6.484 7.318 6.133 1.00 1.04 47 PHE A CA 14
ATOM 24304 C C . PHE A 1 47 ? -6.523 5.905 6.716 1.00 51.30 47 PHE A C 14
ATOM 24305 O O . PHE A 1 47 ? -6.033 5.675 7.829 1.00 70.50 47 PHE A O 14
ATOM 24322 N N . TRP A 1 48 ? -7.077 4.954 5.955 1.00 52.22 48 TRP A N 14
ATOM 24323 C CA . TRP A 1 48 ? -7.361 3.603 6.423 1.00 34.52 48 TRP A CA 14
ATOM 24324 C C . TRP A 1 48 ? -7.402 2.559 5.299 1.00 50.03 48 TRP A C 14
ATOM 24325 O O . TRP A 1 48 ? -7.322 2.889 4.114 1.00 43.00 48 TRP A O 14
ATOM 24346 N N . ILE A 1 49 ? -7.517 1.283 5.683 1.00 61.10 49 ILE A N 14
ATOM 24347 C CA . ILE A 1 49 ? -7.469 0.123 4.788 1.00 65.53 49 ILE A CA 14
ATOM 24348 C C . ILE A 1 49 ? -8.855 -0.346 4.328 1.00 4.34 49 ILE A C 14
ATOM 24349 O O . ILE A 1 49 ? -9.476 -1.236 4.929 1.00 31.04 49 ILE A O 14
ATOM 24365 N N . SER A 1 50 ? -9.346 0.202 3.237 1.00 21.21 50 SER A N 14
ATOM 24366 C CA . SER A 1 50 ? -10.538 -0.325 2.618 1.00 52.20 50 SER A CA 14
ATOM 24367 C C . SER A 1 50 ? -10.211 -1.596 1.837 1.00 2.12 50 SER A C 14
ATOM 24368 O O . SER A 1 50 ? -10.620 -2.688 2.251 1.00 5.25 50 SER A O 14
ATOM 24376 N N . SER A 1 51 ? -9.486 -1.484 0.723 1.00 53.23 51 SER A N 14
ATOM 24377 C CA . SER A 1 51 ? -9.316 -2.596 -0.193 1.00 13.14 51 SER A CA 14
ATOM 24378 C C . SER A 1 51 ? -7.969 -3.256 0.061 1.00 50.22 51 SER A C 14
ATOM 24379 O O . SER A 1 51 ? -6.964 -2.592 0.339 1.00 2.24 51 SER A O 14
ATOM 24387 N N . VAL A 1 52 ? -7.952 -4.571 -0.109 1.00 61.44 52 VAL A N 14
ATOM 24388 C CA . VAL A 1 52 ? -6.772 -5.371 -0.339 1.00 74.50 52 VAL A CA 14
ATOM 24389 C C . VAL A 1 52 ? -7.182 -6.374 -1.413 1.00 32.31 52 VAL A C 14
ATOM 24390 O O . VAL A 1 52 ? -8.243 -6.998 -1.310 1.00 44.20 52 VAL A O 14
ATOM 24403 N N . LYS A 1 53 ? -6.359 -6.531 -2.447 1.00 22.53 53 LYS A N 14
ATOM 24404 C CA . LYS A 1 53 ? -6.406 -7.676 -3.351 1.00 2.01 53 LYS A CA 14
ATOM 24405 C C . LYS A 1 53 ? -5.166 -8.490 -3.072 1.00 3.35 53 LYS A C 14
ATOM 24406 O O . LYS A 1 53 ? -4.101 -7.908 -2.887 1.00 74.34 53 LYS A O 14
ATOM 24425 N N . GLU A 1 54 ? -5.315 -9.812 -3.088 1.00 75.23 54 GLU A N 14
ATOM 24426 C CA . GLU A 1 54 ? -4.242 -10.765 -2.813 1.00 21.52 54 GLU A CA 14
ATOM 24427 C C . GLU A 1 54 ? -4.172 -11.877 -3.861 1.00 21.23 54 GLU A C 14
ATOM 24428 O O . GLU A 1 54 ? -3.175 -12.587 -3.923 1.00 72.44 54 GLU A O 14
ATOM 24440 N N . GLU A 1 55 ? -5.210 -12.032 -4.692 1.00 22.21 55 GLU A N 14
ATOM 24441 C CA . GLU A 1 55 ? -5.391 -13.248 -5.488 1.00 73.34 55 GLU A CA 14
ATOM 24442 C C . GLU A 1 55 ? -6.127 -12.947 -6.799 1.00 53.42 55 GLU A C 14
ATOM 24443 O O . GLU A 1 55 ? -6.946 -13.715 -7.284 1.00 62.50 55 GLU A O 14
ATOM 24455 N N . GLY A 1 56 ? -5.924 -11.757 -7.356 1.00 20.14 56 GLY A N 14
ATOM 24456 C CA . GLY A 1 56 ? -6.658 -11.345 -8.550 1.00 33.45 56 GLY A CA 14
ATOM 24457 C C . GLY A 1 56 ? -8.026 -10.756 -8.214 1.00 0.35 56 GLY A C 14
ATOM 24458 O O . GLY A 1 56 ? -8.597 -10.049 -9.040 1.00 51.02 56 GLY A O 14
ATOM 24462 N N . LYS A 1 57 ? -8.510 -10.917 -6.979 1.00 61.23 57 LYS A N 14
ATOM 24463 C CA . LYS A 1 57 ? -9.762 -10.356 -6.480 1.00 44.33 57 LYS A CA 14
ATOM 24464 C C . LYS A 1 57 ? -9.520 -9.667 -5.148 1.00 23.25 57 LYS A C 14
ATOM 24465 O O . LYS A 1 57 ? -8.555 -9.999 -4.446 1.00 24.21 57 LYS A O 14
ATOM 24484 N N . PHE A 1 58 ? -10.372 -8.695 -4.835 1.00 40.51 58 PHE A N 14
ATOM 24485 C CA . PHE A 1 58 ? -10.341 -7.946 -3.582 1.00 60.43 58 PHE A CA 14
ATOM 24486 C C . PHE A 1 58 ? -11.129 -8.693 -2.493 1.00 63.42 58 PHE A C 14
ATOM 24487 O O . PHE A 1 58 ? -11.835 -9.661 -2.801 1.00 35.41 58 PHE A O 14
ATOM 24504 N N . LYS A 1 59 ? -10.980 -8.280 -1.227 1.00 64.11 59 LYS A N 14
ATOM 24505 C CA . LYS A 1 59 ? -11.575 -8.920 -0.049 1.00 73.41 59 LYS A CA 14
ATOM 24506 C C . LYS A 1 59 ? -12.283 -7.884 0.838 1.00 44.22 59 LYS A C 14
ATOM 24507 O O . LYS A 1 59 ? -12.705 -6.835 0.355 1.00 64.43 59 LYS A O 14
ATOM 24526 N N . GLU A 1 60 ? -12.425 -8.211 2.119 1.00 73.13 60 GLU A N 14
ATOM 24527 C CA . GLU A 1 60 ? -13.053 -7.435 3.188 1.00 64.34 60 GLU A CA 14
ATOM 24528 C C . GLU A 1 60 ? -11.995 -7.239 4.275 1.00 44.12 60 GLU A C 14
ATOM 24529 O O . GLU A 1 60 ? -11.093 -8.079 4.360 1.00 12.55 60 GLU A O 14
ATOM 24541 N N . ASN A 1 61 ? -12.098 -6.203 5.118 1.00 72.21 61 ASN A N 14
ATOM 24542 C CA . ASN A 1 61 ? -11.001 -5.785 5.999 1.00 60.11 61 ASN A CA 14
ATOM 24543 C C . ASN A 1 61 ? -11.461 -5.614 7.446 1.00 53.54 61 ASN A C 14
ATOM 24544 O O . ASN A 1 61 ? -12.087 -4.610 7.786 1.00 62.10 61 ASN A O 14
ATOM 24555 N N . THR A 1 62 ? -11.149 -6.572 8.315 1.00 31.34 62 THR A N 14
ATOM 24556 C CA . THR A 1 62 ? -11.548 -6.622 9.727 1.00 15.21 62 THR A CA 14
ATOM 24557 C C . THR A 1 62 ? -10.717 -5.664 10.616 1.00 2.53 62 THR A C 14
ATOM 24558 O O . THR A 1 62 ? -10.648 -5.852 11.836 1.00 75.04 62 THR A O 14
ATOM 24569 N N . SER A 1 63 ? -10.060 -4.642 10.052 1.00 52.44 63 SER A N 14
ATOM 24570 C CA . SER A 1 63 ? -9.479 -3.495 10.758 1.00 32.25 63 SER A CA 14
ATOM 24571 C C . SER A 1 63 ? -9.308 -2.341 9.763 1.00 22.13 63 SER A C 14
ATOM 24572 O O . SER A 1 63 ? -9.286 -2.577 8.555 1.00 1.32 63 SER A O 14
ATOM 24580 N N . TYR A 1 64 ? -9.136 -1.109 10.256 1.00 43.30 64 TYR A N 14
ATOM 24581 C CA . TYR A 1 64 ? -9.055 0.120 9.454 1.00 1.35 64 TYR A CA 14
ATOM 24582 C C . TYR A 1 64 ? -7.656 0.765 9.542 1.00 65.11 64 TYR A C 14
ATOM 24583 O O . TYR A 1 64 ? -7.488 1.970 9.362 1.00 4.44 64 TYR A O 14
ATOM 24601 N N . LYS A 1 65 ? -6.623 -0.021 9.844 1.00 65.51 65 LYS A N 14
ATOM 24602 C CA . LYS A 1 65 ? -5.254 0.474 10.038 1.00 54.24 65 LYS A CA 14
ATOM 24603 C C . LYS A 1 65 ? -4.222 -0.617 9.795 1.00 24.22 65 LYS A C 14
ATOM 24604 O O . LYS A 1 65 ? -3.157 -0.344 9.249 1.00 2.05 65 LYS A O 14
ATOM 24623 N N . GLU A 1 66 ? -4.548 -1.848 10.170 1.00 0.21 66 GLU A N 14
ATOM 24624 C CA . GLU A 1 66 ? -3.696 -3.006 10.035 1.00 3.04 66 GLU A CA 14
ATOM 24625 C C . GLU A 1 66 ? -4.402 -3.977 9.113 1.00 15.25 66 GLU A C 14
ATOM 24626 O O . GLU A 1 66 ? -5.630 -3.933 8.960 1.00 62.10 66 GLU A O 14
ATOM 24638 N N . PHE A 1 67 ? -3.616 -4.864 8.521 1.00 62.22 67 PHE A N 14
ATOM 24639 C CA . PHE A 1 67 ? -4.098 -6.007 7.784 1.00 15.32 67 PHE A CA 14
ATOM 24640 C C . PHE A 1 67 ? -2.967 -7.025 7.745 1.00 11.31 67 PHE A C 14
ATOM 24641 O O . PHE A 1 67 ? -1.807 -6.641 7.601 1.00 71.31 67 PHE A O 14
ATOM 24658 N N . ASP A 1 68 ? -3.301 -8.305 7.850 1.00 3.14 68 ASP A N 14
ATOM 24659 C CA . ASP A 1 68 ? -2.379 -9.430 7.815 1.00 1.25 68 ASP A CA 14
ATOM 24660 C C . ASP A 1 68 ? -2.971 -10.457 6.865 1.00 71.44 68 ASP A C 14
ATOM 24661 O O . ASP A 1 68 ? -3.987 -11.088 7.163 1.00 62.51 68 ASP A O 14
ATOM 24670 N N . GLY A 1 69 ? -2.372 -10.563 5.686 1.00 35.55 69 GLY A N 14
ATOM 24671 C CA . GLY A 1 69 ? -2.729 -11.511 4.646 1.00 1.15 69 GLY A CA 14
ATOM 24672 C C . GLY A 1 69 ? -1.776 -12.699 4.615 1.00 3.41 69 GLY A C 14
ATOM 24673 O O . GLY A 1 69 ? -1.707 -13.384 3.592 1.00 52.21 69 GLY A O 14
ATOM 24677 N N . GLY A 1 70 ? -0.989 -12.930 5.666 1.00 15.44 70 GLY A N 14
ATOM 24678 C CA . GLY A 1 70 ? -0.030 -14.010 5.719 1.00 61.23 70 GLY A CA 14
ATOM 24679 C C . GLY A 1 70 ? 1.265 -13.558 5.074 1.00 52.44 70 GLY A C 14
ATOM 24680 O O . GLY A 1 70 ? 2.174 -13.118 5.769 1.00 75.53 70 GLY A O 14
ATOM 24684 N N . TRP A 1 71 ? 1.370 -13.624 3.745 1.00 4.13 71 TRP A N 14
ATOM 24685 C CA . TRP A 1 71 ? 2.582 -13.220 3.023 1.00 33.13 71 TRP A CA 14
ATOM 24686 C C . TRP A 1 71 ? 2.632 -11.711 2.767 1.00 15.11 71 TRP A C 14
ATOM 24687 O O . TRP A 1 71 ? 3.427 -11.254 1.948 1.00 43.41 71 TRP A O 14
ATOM 24708 N N . TYR A 1 72 ? 1.796 -10.918 3.440 1.00 13.45 72 TYR A N 14
ATOM 24709 C CA . TYR A 1 72 ? 1.662 -9.496 3.202 1.00 14.44 72 TYR A CA 14
ATOM 24710 C C . TYR A 1 72 ? 1.105 -8.907 4.491 1.00 34.41 72 TYR A C 14
ATOM 24711 O O . TYR A 1 72 ? 0.109 -9.419 5.008 1.00 42.21 72 TYR A O 14
ATOM 24729 N N . LEU A 1 73 ? 1.747 -7.882 5.047 1.00 61.53 73 LEU A N 14
ATOM 24730 C CA . LEU A 1 73 ? 1.431 -7.368 6.377 1.00 33.24 73 LEU A CA 14
ATOM 24731 C C . LEU A 1 73 ? 1.496 -5.846 6.349 1.00 42.22 73 LEU A C 14
ATOM 24732 O O . LEU A 1 73 ? 2.487 -5.303 5.857 1.00 13.11 73 LEU A O 14
ATOM 24748 N N . VAL A 1 74 ? 0.465 -5.161 6.852 1.00 13.44 74 VAL A N 14
ATOM 24749 C CA . VAL A 1 74 ? 0.269 -3.714 6.746 1.00 40.22 74 VAL A CA 14
ATOM 24750 C C . VAL A 1 74 ? 0.059 -3.143 8.135 1.00 62.53 74 VAL A C 14
ATOM 24751 O O . VAL A 1 74 ? -0.643 -3.759 8.938 1.00 44.00 74 VAL A O 14
ATOM 24764 N N . LYS A 1 75 ? 0.624 -1.962 8.388 1.00 61.22 75 LYS A N 14
ATOM 24765 C CA . LYS A 1 75 ? 0.329 -1.103 9.524 1.00 42.22 75 LYS A CA 14
ATOM 24766 C C . LYS A 1 75 ? 0.192 0.325 9.001 1.00 71.10 75 LYS A C 14
ATOM 24767 O O . LYS A 1 75 ? 0.826 0.670 7.998 1.00 63.44 75 LYS A O 14
ATOM 24786 N N . ILE A 1 76 ? -0.617 1.144 9.670 1.00 30.15 76 ILE A N 14
ATOM 24787 C CA . ILE A 1 76 ? -0.754 2.577 9.463 1.00 24.32 76 ILE A CA 14
ATOM 24788 C C . ILE A 1 76 ? -0.544 3.198 10.839 1.00 22.55 76 ILE A C 14
ATOM 24789 O O . ILE A 1 76 ? -1.402 3.099 11.721 1.00 65.32 76 ILE A O 14
ATOM 24805 N N . GLU A 1 77 ? 0.613 3.822 11.047 1.00 11.05 77 GLU A N 14
ATOM 24806 C CA . GLU A 1 77 ? 0.943 4.505 12.287 1.00 34.14 77 GLU A CA 14
ATOM 24807 C C . GLU A 1 77 ? 0.882 5.993 11.991 1.00 10.05 77 GLU A C 14
ATOM 24808 O O . GLU A 1 77 ? 1.821 6.582 11.448 1.00 1.24 77 GLU A O 14
ATOM 24820 N N . ASP A 1 78 ? -0.282 6.560 12.302 1.00 21.12 78 ASP A N 14
ATOM 24821 C CA . ASP A 1 78 ? -0.687 7.951 12.133 1.00 42.40 78 ASP A CA 14
ATOM 24822 C C . ASP A 1 78 ? -0.775 8.287 10.647 1.00 63.52 78 ASP A C 14
ATOM 24823 O O . ASP A 1 78 ? -1.874 8.327 10.091 1.00 31.31 78 ASP A O 14
ATOM 24832 N N . ASN A 1 79 ? 0.362 8.482 9.976 1.00 22.43 79 ASN A N 14
ATOM 24833 C CA . ASN A 1 79 ? 0.448 8.696 8.539 1.00 33.12 79 ASN A CA 14
ATOM 24834 C C . ASN A 1 79 ? 1.583 7.927 7.864 1.00 24.11 79 ASN A C 14
ATOM 24835 O O . ASN A 1 79 ? 1.840 8.169 6.677 1.00 34.53 79 ASN A O 14
ATOM 24846 N N . GLU A 1 80 ? 2.276 7.039 8.574 1.00 25.54 80 GLU A N 14
ATOM 24847 C CA . GLU A 1 80 ? 3.271 6.148 8.003 1.00 45.32 80 GLU A CA 14
ATOM 24848 C C . GLU A 1 80 ? 2.599 4.806 7.741 1.00 24.15 80 GLU A C 14
ATOM 24849 O O . GLU A 1 80 ? 2.332 4.029 8.661 1.00 1.25 80 GLU A O 14
ATOM 24861 N N . LEU A 1 81 ? 2.273 4.563 6.475 1.00 21.52 81 LEU A N 14
ATOM 24862 C CA . LEU A 1 81 ? 1.864 3.262 5.966 1.00 31.52 81 LEU A CA 14
ATOM 24863 C C . LEU A 1 81 ? 3.138 2.440 5.795 1.00 62.34 81 LEU A C 14
ATOM 24864 O O . LEU A 1 81 ? 4.070 2.904 5.138 1.00 25.33 81 LEU A O 14
ATOM 24880 N N . LYS A 1 82 ? 3.206 1.232 6.349 1.00 12.22 82 LYS A N 14
ATOM 24881 C CA . LYS A 1 82 ? 4.340 0.335 6.134 1.00 74.34 82 LYS A CA 14
ATOM 24882 C C . LYS A 1 82 ? 3.757 -0.984 5.677 1.00 61.21 82 LYS A C 14
ATOM 24883 O O . LYS A 1 82 ? 2.873 -1.508 6.362 1.00 24.24 82 LYS A O 14
ATOM 24902 N N . VAL A 1 83 ? 4.251 -1.562 4.582 1.00 10.42 83 VAL A N 14
ATOM 24903 C CA . VAL A 1 83 ? 3.856 -2.906 4.170 1.00 13.13 83 VAL A CA 14
ATOM 24904 C C . VAL A 1 83 ? 5.136 -3.728 4.143 1.00 15.13 83 VAL A C 14
ATOM 24905 O O . VAL A 1 83 ? 6.180 -3.216 3.731 1.00 51.23 83 VAL A O 14
ATOM 24918 N N . ILE A 1 84 ? 5.078 -4.985 4.576 1.00 72.20 84 ILE A N 14
ATOM 24919 C CA . ILE A 1 84 ? 6.121 -5.962 4.301 1.00 55.23 84 ILE A CA 14
ATOM 24920 C C . ILE A 1 84 ? 5.456 -7.073 3.487 1.00 72.14 84 ILE A C 14
ATOM 24921 O O . ILE A 1 84 ? 4.261 -7.331 3.663 1.00 3.03 84 ILE A O 14
ATOM 24937 N N . ILE A 1 85 ? 6.219 -7.710 2.601 1.00 41.42 85 ILE A N 14
ATOM 24938 C CA . ILE A 1 85 ? 5.777 -8.786 1.719 1.00 11.43 85 ILE A CA 14
ATOM 24939 C C . ILE A 1 85 ? 6.768 -9.935 1.872 1.00 14.24 85 ILE A C 14
ATOM 24940 O O . ILE A 1 85 ? 7.969 -9.722 1.714 1.00 3.44 85 ILE A O 14
ATOM 24956 N N . ASN A 1 86 ? 6.261 -11.122 2.208 1.00 15.04 86 ASN A N 14
ATOM 24957 C CA . ASN A 1 86 ? 7.063 -12.300 2.500 1.00 23.52 86 ASN A CA 14
ATOM 24958 C C . ASN A 1 86 ? 7.477 -13.000 1.209 1.00 35.31 86 ASN A C 14
ATOM 24959 O O . ASN A 1 86 ? 6.949 -12.750 0.124 1.00 14.33 86 ASN A O 14
ATOM 24970 N N . ARG A 1 87 ? 8.416 -13.927 1.354 1.00 23.41 87 ARG A N 14
ATOM 24971 C CA . ARG A 1 87 ? 9.015 -14.712 0.293 1.00 33.51 87 ARG A CA 14
ATOM 24972 C C . ARG A 1 87 ? 8.034 -15.744 -0.257 1.00 62.12 87 ARG A C 14
ATOM 24973 O O . ARG A 1 87 ? 7.325 -16.431 0.485 1.00 15.25 87 ARG A O 14
ATOM 24994 N N . ASN A 1 88 ? 8.030 -15.879 -1.573 1.00 64.10 88 ASN A N 14
ATOM 24995 C CA . ASN A 1 88 ? 7.239 -16.806 -2.348 1.00 23.41 88 ASN A CA 14
ATOM 24996 C C . ASN A 1 88 ? 7.850 -18.196 -2.278 1.00 1.01 88 ASN A C 14
ATOM 24997 O O . ASN A 1 88 ? 8.990 -18.397 -2.683 1.00 62.10 88 ASN A O 14
ATOM 25008 N N . GLU A 1 89 ? 7.125 -19.157 -1.720 1.00 53.24 89 GLU A N 14
ATOM 25009 C CA . GLU A 1 89 ? 7.545 -20.558 -1.635 1.00 33.14 89 GLU A CA 14
ATOM 25010 C C . GLU A 1 89 ? 6.836 -21.412 -2.697 1.00 44.42 89 GLU A C 14
ATOM 25011 O O . GLU A 1 89 ? 6.634 -22.612 -2.499 1.00 62.22 89 GLU A O 14
ATOM 25023 N N . THR A 1 90 ? 6.407 -20.786 -3.795 1.00 64.32 90 THR A N 14
ATOM 25024 C CA . THR A 1 90 ? 5.863 -21.475 -4.951 1.00 1.34 90 THR A CA 14
ATOM 25025 C C . THR A 1 90 ? 6.495 -20.969 -6.248 1.00 61.51 90 THR A C 14
ATOM 25026 O O . THR A 1 90 ? 6.942 -19.827 -6.372 1.00 40.10 90 THR A O 14
ATOM 25037 N N . ASN A 1 91 ? 6.433 -21.841 -7.245 1.00 72.51 91 ASN A N 14
ATOM 25038 C CA . ASN A 1 91 ? 6.873 -21.675 -8.623 1.00 11.44 91 ASN A CA 14
ATOM 25039 C C . ASN A 1 91 ? 6.010 -20.735 -9.465 1.00 53.34 91 ASN A C 14
ATOM 25040 O O . ASN A 1 91 ? 6.276 -20.621 -10.662 1.00 40.21 91 ASN A O 14
ATOM 25051 N N . ALA A 1 92 ? 5.009 -20.069 -8.882 1.00 21.31 92 ALA A N 14
ATOM 25052 C CA . ALA A 1 92 ? 4.069 -19.223 -9.597 1.00 0.14 92 ALA A CA 14
ATOM 25053 C C . ALA A 1 92 ? 4.105 -17.808 -9.032 1.00 12.33 92 ALA A C 14
ATOM 25054 O O . ALA A 1 92 ? 4.121 -17.630 -7.810 1.00 40.21 92 ALA A O 14
ATOM 25061 N N . SER A 1 93 ? 4.126 -16.801 -9.905 1.00 43.00 93 SER A N 14
ATOM 25062 C CA . SER A 1 93 ? 4.011 -15.412 -9.550 1.00 2.04 93 SER A CA 14
ATOM 25063 C C . SER A 1 93 ? 2.608 -15.028 -9.106 1.00 73.43 93 SER A C 14
ATOM 25064 O O . SER A 1 93 ? 1.607 -15.685 -9.422 1.00 14.01 93 SER A O 14
ATOM 25072 N N . ARG A 1 94 ? 2.555 -13.934 -8.357 1.00 75.21 94 ARG A N 14
ATOM 25073 C CA . ARG A 1 94 ? 1.368 -13.509 -7.621 1.00 71.13 94 ARG A CA 14
ATOM 25074 C C . ARG A 1 94 ? 1.314 -11.981 -7.581 1.00 61.52 94 ARG A C 14
ATOM 25075 O O . ARG A 1 94 ? 2.253 -11.314 -8.013 1.00 53.20 94 ARG A O 14
ATOM 25096 N N . SER A 1 95 ? 0.219 -11.352 -7.152 1.00 61.44 95 SER A N 14
ATOM 25097 C CA . SER A 1 95 ? 0.160 -9.887 -7.101 1.00 31.22 95 SER A CA 14
ATOM 25098 C C . SER A 1 95 ? -0.834 -9.413 -6.056 1.00 41.12 95 SER A C 14
ATOM 25099 O O . SER A 1 95 ? -1.814 -10.102 -5.770 1.00 35.55 95 SER A O 14
ATOM 25107 N N . PHE A 1 96 ? -0.612 -8.199 -5.559 1.00 53.14 96 PHE A N 14
ATOM 25108 C CA . PHE A 1 96 ? -1.384 -7.570 -4.503 1.00 12.32 96 PHE A CA 14
ATOM 25109 C C . PHE A 1 96 ? -1.889 -6.212 -4.976 1.00 73.44 96 PHE A C 14
ATOM 25110 O O . PHE A 1 96 ? -1.456 -5.682 -6.003 1.00 55.22 96 PHE A O 14
ATOM 25127 N N . THR A 1 97 ? -2.792 -5.598 -4.226 1.00 21.53 97 THR A N 14
ATOM 25128 C CA . THR A 1 97 ? -3.135 -4.190 -4.380 1.00 62.20 97 THR A CA 14
ATOM 25129 C C . THR A 1 97 ? -3.587 -3.701 -3.012 1.00 10.13 97 THR A C 14
ATOM 25130 O O . THR A 1 97 ? -4.236 -4.468 -2.294 1.00 51.14 97 THR A O 14
ATOM 25141 N N . VAL A 1 98 ? -3.248 -2.463 -2.657 1.00 5.05 98 VAL A N 14
ATOM 25142 C CA . VAL A 1 98 ? -3.649 -1.831 -1.408 1.00 42.43 98 VAL A CA 14
ATOM 25143 C C . VAL A 1 98 ? -4.007 -0.382 -1.718 1.00 64.40 98 VAL A C 14
ATOM 25144 O O . VAL A 1 98 ? -3.152 0.335 -2.242 1.00 1.42 98 VAL A O 14
ATOM 25157 N N . CYS A 1 99 ? -5.239 0.050 -1.433 1.00 71.22 99 CYS A N 14
ATOM 25158 C CA . CYS A 1 99 ? -5.579 1.466 -1.445 1.00 41.04 99 CYS A CA 14
ATOM 25159 C C . CYS A 1 99 ? -5.739 1.988 -0.033 1.00 10.11 99 CYS A C 14
ATOM 25160 O O . CYS A 1 99 ? -6.157 1.257 0.874 1.00 62.41 99 CYS A O 14
ATOM 25168 N N . VAL A 1 100 ? -5.541 3.287 0.135 1.00 22.41 100 VAL A N 14
ATOM 25169 C CA . VAL A 1 100 ? -5.835 3.978 1.374 1.00 51.04 100 VAL A CA 14
ATOM 25170 C C . VAL A 1 100 ? -6.640 5.237 1.022 1.00 32.12 100 VAL A C 14
ATOM 25171 O O . VAL A 1 100 ? -6.088 6.121 0.371 1.00 71.43 100 VAL A O 14
ATOM 25184 N N . GLU A 1 101 ? -7.941 5.302 1.338 1.00 14.34 101 GLU A N 14
ATOM 25185 C CA . GLU A 1 101 ? -8.698 6.550 1.166 1.00 63.40 101 GLU A CA 14
ATOM 25186 C C . GLU A 1 101 ? -8.493 7.490 2.349 1.00 24.33 101 GLU A C 14
ATOM 25187 O O . GLU A 1 101 ? -8.209 7.045 3.466 1.00 61.14 101 GLU A O 14
ATOM 25199 N N . ALA A 1 102 ? -8.698 8.783 2.087 1.00 25.41 102 ALA A N 14
ATOM 25200 C CA . ALA A 1 102 ? -8.442 9.914 2.958 1.00 43.41 102 ALA A CA 14
ATOM 25201 C C . ALA A 1 102 ? -9.530 10.997 2.803 1.00 61.32 102 ALA A C 14
ATOM 25202 O O . ALA A 1 102 ? -9.239 12.194 2.791 1.00 41.41 102 ALA A O 14
ATOM 25209 N N . GLY A 1 103 ? -10.794 10.587 2.660 1.00 72.32 103 GLY A N 14
ATOM 25210 C CA . GLY A 1 103 ? -11.943 11.481 2.628 1.00 2.13 103 GLY A CA 14
ATOM 25211 C C . GLY A 1 103 ? -12.337 11.731 1.184 1.00 23.03 103 GLY A C 14
ATOM 25212 O O . GLY A 1 103 ? -13.140 10.981 0.624 1.00 52.11 103 GLY A O 14
ATOM 25216 N N . ASN A 1 104 ? -11.753 12.750 0.549 1.00 71.03 104 ASN A N 14
ATOM 25217 C CA . ASN A 1 104 ? -11.882 13.057 -0.860 1.00 31.01 104 ASN A CA 14
ATOM 25218 C C . ASN A 1 104 ? -10.585 12.729 -1.591 1.00 61.23 104 ASN A C 14
ATOM 25219 O O . ASN A 1 104 ? -10.134 13.515 -2.412 1.00 1.14 104 ASN A O 14
ATOM 25230 N N . ALA A 1 105 ? -9.915 11.635 -1.257 1.00 64.43 105 ALA A N 14
ATOM 25231 C CA . ALA A 1 105 ? -8.804 11.127 -2.041 1.00 3.41 105 ALA A CA 14
ATOM 25232 C C . ALA A 1 105 ? -8.608 9.662 -1.709 1.00 2.34 105 ALA A C 14
ATOM 25233 O O . ALA A 1 105 ? -8.967 9.224 -0.616 1.00 41.11 105 ALA A O 14
ATOM 25240 N N . PHE A 1 106 ? -7.969 8.939 -2.618 1.00 72.23 106 PHE A N 14
ATOM 25241 C CA . PHE A 1 106 ? -7.423 7.621 -2.384 1.00 3.43 106 PHE A CA 14
ATOM 25242 C C . PHE A 1 106 ? -6.183 7.488 -3.254 1.00 24.41 106 PHE A C 14
ATOM 25243 O O . PHE A 1 106 ? -6.061 8.159 -4.285 1.00 71.30 106 PHE A O 14
ATOM 25260 N N . ASP A 1 107 ? -5.269 6.618 -2.842 1.00 64.31 107 ASP A N 14
ATOM 25261 C CA . ASP A 1 107 ? -4.059 6.275 -3.571 1.00 65.34 107 ASP A CA 14
ATOM 25262 C C . ASP A 1 107 ? -3.924 4.769 -3.438 1.00 63.43 107 ASP A C 14
ATOM 25263 O O . ASP A 1 107 ? -4.132 4.234 -2.344 1.00 64.23 107 ASP A O 14
ATOM 25272 N N . GLU A 1 108 ? -3.651 4.081 -4.544 1.00 62.10 108 GLU A N 14
ATOM 25273 C CA . GLU A 1 108 ? -3.699 2.631 -4.643 1.00 21.33 108 GLU A CA 14
ATOM 25274 C C . GLU A 1 108 ? -2.396 2.117 -5.246 1.00 74.30 108 GLU A C 14
ATOM 25275 O O . GLU A 1 108 ? -2.076 2.434 -6.397 1.00 44.24 108 GLU A O 14
ATOM 25287 N N . PHE A 1 109 ? -1.633 1.365 -4.451 1.00 61.13 109 PHE A N 14
ATOM 25288 C CA . PHE A 1 109 ? -0.324 0.853 -4.818 1.00 45.42 109 PHE A CA 14
ATOM 25289 C C . PHE A 1 109 ? -0.491 -0.536 -5.430 1.00 50.24 109 PHE A C 14
ATOM 25290 O O . PHE A 1 109 ? -1.182 -1.387 -4.856 1.00 42.33 109 PHE A O 14
ATOM 25307 N N . LYS A 1 110 ? 0.150 -0.777 -6.578 1.00 30.42 110 LYS A N 14
ATOM 25308 C CA . LYS A 1 110 ? -0.012 -1.999 -7.356 1.00 54.31 110 LYS A CA 14
ATOM 25309 C C . LYS A 1 110 ? 1.191 -2.926 -7.205 1.00 24.23 110 LYS A C 14
ATOM 25310 O O . LYS A 1 110 ? 2.210 -2.770 -7.879 1.00 73.12 110 LYS A O 14
ATOM 25329 N N . PHE A 1 111 ? 1.066 -3.914 -6.326 1.00 43.32 111 PHE A N 14
ATOM 25330 C CA . PHE A 1 111 ? 2.146 -4.827 -5.999 1.00 23.52 111 PHE A CA 14
ATOM 25331 C C . PHE A 1 111 ? 2.102 -6.043 -6.916 1.00 43.43 111 PHE A C 14
ATOM 25332 O O . PHE A 1 111 ? 1.029 -6.487 -7.317 1.00 62.23 111 PHE A O 14
ATOM 25349 N N . VAL A 1 112 ? 3.256 -6.621 -7.225 1.00 54.03 112 VAL A N 14
ATOM 25350 C CA . VAL A 1 112 ? 3.385 -7.781 -8.093 1.00 34.53 112 VAL A CA 14
ATOM 25351 C C . VAL A 1 112 ? 4.635 -8.534 -7.616 1.00 63.54 112 VAL A C 14
ATOM 25352 O O . VAL A 1 112 ? 5.707 -7.930 -7.545 1.00 61.10 112 VAL A O 14
ATOM 25365 N N . GLN A 1 113 ? 4.500 -9.808 -7.224 1.00 43.23 113 GLN A N 14
ATOM 25366 C CA . GLN A 1 113 ? 5.589 -10.664 -6.758 1.00 42.40 113 GLN A CA 14
ATOM 25367 C C . GLN A 1 113 ? 5.905 -11.744 -7.792 1.00 23.42 113 GLN A C 14
ATOM 25368 O O . GLN A 1 113 ? 5.011 -12.447 -8.258 1.00 13.24 113 GLN A O 14
ATOM 25382 N N . ASP A 1 114 ? 7.188 -11.898 -8.119 1.00 20.35 114 ASP A N 14
ATOM 25383 C CA . ASP A 1 114 ? 7.684 -12.954 -9.012 1.00 40.12 114 ASP A CA 14
ATOM 25384 C C . ASP A 1 114 ? 7.515 -14.371 -8.442 1.00 12.01 114 ASP A C 14
ATOM 25385 O O . ASP A 1 114 ? 7.286 -14.568 -7.246 1.00 12.24 114 ASP A O 14
ATOM 25394 N N . ALA A 1 115 ? 7.633 -15.369 -9.319 1.00 44.12 115 ALA A N 14
ATOM 25395 C CA . ALA A 1 115 ? 7.723 -16.787 -8.984 1.00 73.33 115 ALA A CA 14
ATOM 25396 C C . ALA A 1 115 ? 9.090 -17.079 -8.382 1.00 0.42 115 ALA A C 14
ATOM 25397 O O . ALA A 1 115 ? 10.089 -16.476 -8.786 1.00 24.23 115 ALA A O 14
ATOM 25404 N N . ALA A 1 116 ? 9.152 -18.029 -7.450 1.00 73.14 116 ALA A N 14
ATOM 25405 C CA . ALA A 1 116 ? 10.408 -18.500 -6.901 1.00 52.13 116 ALA A CA 14
ATOM 25406 C C . ALA A 1 116 ? 10.858 -19.693 -7.727 1.00 35.21 116 ALA A C 14
ATOM 25407 O O . ALA A 1 116 ? 10.170 -20.712 -7.789 1.00 15.02 116 ALA A O 14
ATOM 25414 N N . LYS A 1 117 ? 12.037 -19.587 -8.329 1.00 4.43 117 LYS A N 14
ATOM 25415 C CA . LYS A 1 117 ? 12.640 -20.651 -9.112 1.00 31.15 117 LYS A CA 14
ATOM 25416 C C . LYS A 1 117 ? 13.433 -21.508 -8.128 1.00 61.41 117 LYS A C 14
ATOM 25417 O O . LYS A 1 117 ? 14.620 -21.249 -7.932 1.00 2.04 117 LYS A O 14
ATOM 25436 N N . GLN A 1 118 ? 12.730 -22.354 -7.376 1.00 11.35 118 GLN A N 14
ATOM 25437 C CA . GLN A 1 118 ? 13.280 -23.210 -6.326 1.00 21.43 118 GLN A CA 14
ATOM 25438 C C . GLN A 1 118 ? 13.758 -24.505 -6.983 1.00 23.45 118 GLN A C 14
ATOM 25439 O O . GLN A 1 118 ? 13.480 -25.586 -6.410 1.00 74.44 118 GLN A O 14
ATOM 25453 N N . GLY A 1 1 ? -8.863 28.673 -17.495 1.00 61.43 1 GLY A N 15
ATOM 25454 C CA . GLY A 1 1 ? -9.123 29.264 -16.178 1.00 25.03 1 GLY A CA 15
ATOM 25455 C C . GLY A 1 1 ? -10.343 28.601 -15.567 1.00 5.45 1 GLY A C 15
ATOM 25456 O O . GLY A 1 1 ? -10.907 27.678 -16.158 1.00 14.43 1 GLY A O 15
ATOM 25460 N N . CYS A 1 2 ? -10.776 29.050 -14.389 1.00 11.41 2 CYS A N 15
ATOM 25461 C CA . CYS A 1 2 ? -12.065 28.661 -13.848 1.00 53.42 2 CYS A CA 15
ATOM 25462 C C . CYS A 1 2 ? -12.539 29.729 -12.873 1.00 12.53 2 CYS A C 15
ATOM 25463 O O . CYS A 1 2 ? -11.721 30.398 -12.237 1.00 41.20 2 CYS A O 15
ATOM 25471 N N . GLU A 1 3 ? -13.852 29.819 -12.699 1.00 2.25 3 GLU A N 15
ATOM 25472 C CA . GLU A 1 3 ? -14.523 30.699 -11.761 1.00 3.45 3 GLU A CA 15
ATOM 25473 C C . GLU A 1 3 ? -15.490 29.797 -11.000 1.00 32.02 3 GLU A C 15
ATOM 25474 O O . GLU A 1 3 ? -16.544 29.408 -11.509 1.00 13.15 3 GLU A O 15
ATOM 25486 N N . LEU A 1 4 ? -15.061 29.357 -9.818 1.00 22.02 4 LEU A N 15
ATOM 25487 C CA . LEU A 1 4 ? -15.771 28.455 -8.920 1.00 61.14 4 LEU A CA 15
ATOM 25488 C C . LEU A 1 4 ? -15.498 28.933 -7.496 1.00 74.02 4 LEU A C 15
ATOM 25489 O O . LEU A 1 4 ? -14.475 29.568 -7.231 1.00 64.44 4 LEU A O 15
ATOM 25505 N N . SER A 1 5 ? -16.397 28.608 -6.574 1.00 73.42 5 SER A N 15
ATOM 25506 C CA . SER A 1 5 ? -16.403 29.086 -5.196 1.00 52.11 5 SER A CA 15
ATOM 25507 C C . SER A 1 5 ? -15.502 28.252 -4.267 1.00 34.42 5 SER A C 15
ATOM 25508 O O . SER A 1 5 ? -15.808 28.136 -3.083 1.00 43.34 5 SER A O 15
ATOM 25516 N N . ASP A 1 6 ? -14.443 27.627 -4.787 1.00 43.10 6 ASP A N 15
ATOM 25517 C CA . ASP A 1 6 ? -13.722 26.515 -4.159 1.00 71.12 6 ASP A CA 15
ATOM 25518 C C . ASP A 1 6 ? -12.207 26.753 -4.029 1.00 5.22 6 ASP A C 15
ATOM 25519 O O . ASP A 1 6 ? -11.397 26.017 -4.598 1.00 54.02 6 ASP A O 15
ATOM 25528 N N . PRO A 1 7 ? -11.782 27.757 -3.247 1.00 41.13 7 PRO A N 15
ATOM 25529 C CA . PRO A 1 7 ? -10.372 28.005 -2.970 1.00 61.22 7 PRO A CA 15
ATOM 25530 C C . PRO A 1 7 ? -9.757 26.851 -2.169 1.00 14.42 7 PRO A C 15
ATOM 25531 O O . PRO A 1 7 ? -8.667 26.377 -2.485 1.00 21.31 7 PRO A O 15
ATOM 25542 N N . ASP A 1 8 ? -10.467 26.386 -1.138 1.00 61.42 8 ASP A N 15
ATOM 25543 C CA . ASP A 1 8 ? -10.041 25.313 -0.249 1.00 53.40 8 ASP A CA 15
ATOM 25544 C C . ASP A 1 8 ? -11.254 24.415 -0.049 1.00 13.22 8 ASP A C 15
ATOM 25545 O O . ASP A 1 8 ? -11.834 24.337 1.038 1.00 4.23 8 ASP A O 15
ATOM 25554 N N . GLY A 1 9 ? -11.729 23.842 -1.155 1.00 13.12 9 GLY A N 15
ATOM 25555 C CA . GLY A 1 9 ? -12.871 22.935 -1.209 1.00 70.41 9 GLY A CA 15
ATOM 25556 C C . GLY A 1 9 ? -12.490 21.550 -1.731 1.00 25.22 9 GLY A C 15
ATOM 25557 O O . GLY A 1 9 ? -13.375 20.730 -1.986 1.00 3.35 9 GLY A O 15
ATOM 25561 N N . LEU A 1 10 ? -11.200 21.289 -1.941 1.00 73.51 10 LEU A N 15
ATOM 25562 C CA . LEU A 1 10 ? -10.626 20.090 -2.504 1.00 10.14 10 LEU A CA 15
ATOM 25563 C C . LEU A 1 10 ? -9.843 19.333 -1.421 1.00 72.24 10 LEU A C 15
ATOM 25564 O O . LEU A 1 10 ? -9.962 19.656 -0.234 1.00 14.42 10 LEU A O 15
ATOM 25580 N N . ALA A 1 11 ? -9.113 18.289 -1.806 1.00 52.24 11 ALA A N 15
ATOM 25581 C CA . ALA A 1 11 ? -8.597 17.244 -0.940 1.00 70.41 11 ALA A CA 15
ATOM 25582 C C . ALA A 1 11 ? -7.186 16.871 -1.396 1.00 63.53 11 ALA A C 15
ATOM 25583 O O . ALA A 1 11 ? -7.025 16.079 -2.333 1.00 5.43 11 ALA A O 15
ATOM 25590 N N . ASP A 1 12 ? -6.180 17.489 -0.779 1.00 52.40 12 ASP A N 15
ATOM 25591 C CA . ASP A 1 12 ? -4.782 17.369 -1.202 1.00 10.21 12 ASP A CA 15
ATOM 25592 C C . ASP A 1 12 ? -4.214 15.998 -0.841 1.00 43.24 12 ASP A C 15
ATOM 25593 O O . ASP A 1 12 ? -4.573 15.474 0.214 1.00 10.22 12 ASP A O 15
ATOM 25602 N N . PRO A 1 13 ? -3.284 15.441 -1.637 1.00 22.12 13 PRO A N 15
ATOM 25603 C CA . PRO A 1 13 ? -2.778 14.095 -1.424 1.00 4.44 13 PRO A CA 15
ATOM 25604 C C . PRO A 1 13 ? -1.929 14.010 -0.157 1.00 53.04 13 PRO A C 15
ATOM 25605 O O . PRO A 1 13 ? -1.498 15.020 0.431 1.00 22.13 13 PRO A O 15
ATOM 25616 N N . MET A 1 14 ? -1.675 12.771 0.254 1.00 22.23 14 MET A N 15
ATOM 25617 C CA . MET A 1 14 ? -0.767 12.490 1.340 1.00 3.35 14 MET A CA 15
ATOM 25618 C C . MET A 1 14 ? 0.654 12.698 0.818 1.00 12.25 14 MET A C 15
ATOM 25619 O O . MET A 1 14 ? 0.912 12.686 -0.385 1.00 73.34 14 MET A O 15
ATOM 25633 N N . LYS A 1 15 ? 1.598 12.903 1.728 1.00 12.02 15 LYS A N 15
ATOM 25634 C CA . LYS A 1 15 ? 3.006 13.061 1.439 1.00 54.22 15 LYS A CA 15
ATOM 25635 C C . LYS A 1 15 ? 3.752 12.110 2.330 1.00 44.43 15 LYS A C 15
ATOM 25636 O O . LYS A 1 15 ? 3.427 12.014 3.511 1.00 63.44 15 LYS A O 15
ATOM 25655 N N . TRP A 1 16 ? 4.797 11.484 1.814 1.00 64.51 16 TRP A N 15
ATOM 25656 C CA . TRP A 1 16 ? 5.520 10.445 2.521 1.00 25.12 16 TRP A CA 15
ATOM 25657 C C . TRP A 1 16 ? 7.008 10.766 2.438 1.00 1.41 16 TRP A C 15
ATOM 25658 O O . TRP A 1 16 ? 7.620 10.663 1.384 1.00 63.31 16 TRP A O 15
ATOM 25679 N N . SER A 1 17 ? 7.602 11.199 3.551 1.00 14.35 17 SER A N 15
ATOM 25680 C CA . SER A 1 17 ? 9.006 11.613 3.608 1.00 50.33 17 SER A CA 15
ATOM 25681 C C . SER A 1 17 ? 9.944 10.422 3.844 1.00 61.50 17 SER A C 15
ATOM 25682 O O . SER A 1 17 ? 11.100 10.607 4.236 1.00 61.40 17 SER A O 15
ATOM 25690 N N . LYS A 1 18 ? 9.449 9.198 3.684 1.00 71.24 18 LYS A N 15
ATOM 25691 C CA . LYS A 1 18 ? 10.186 7.947 3.767 1.00 33.31 18 LYS A CA 15
ATOM 25692 C C . LYS A 1 18 ? 9.392 7.021 2.861 1.00 21.34 18 LYS A C 15
ATOM 25693 O O . LYS A 1 18 ? 8.225 6.797 3.172 1.00 41.33 18 LYS A O 15
ATOM 25712 N N . VAL A 1 19 ? 9.957 6.597 1.735 1.00 52.24 19 VAL A N 15
ATOM 25713 C CA . VAL A 1 19 ? 9.327 5.741 0.723 1.00 31.23 19 VAL A CA 15
ATOM 25714 C C . VAL A 1 19 ? 10.400 4.816 0.136 1.00 72.32 19 VAL A C 15
ATOM 25715 O O . VAL A 1 19 ? 11.589 5.021 0.403 1.00 1.22 19 VAL A O 15
ATOM 25728 N N . PRO A 1 20 ? 10.014 3.745 -0.567 1.00 30.21 20 PRO A N 15
ATOM 25729 C CA . PRO A 1 20 ? 10.927 2.874 -1.299 1.00 72.32 20 PRO A CA 15
ATOM 25730 C C . PRO A 1 20 ? 11.074 3.306 -2.767 1.00 2.33 20 PRO A C 15
ATOM 25731 O O . PRO A 1 20 ? 10.077 3.619 -3.421 1.00 65.10 20 PRO A O 15
ATOM 25742 N N . SER A 1 21 ? 12.282 3.185 -3.327 1.00 4.21 21 SER A N 15
ATOM 25743 C CA . SER A 1 21 ? 12.575 3.440 -4.740 1.00 65.31 21 SER A CA 15
ATOM 25744 C C . SER A 1 21 ? 11.748 2.552 -5.671 1.00 42.43 21 SER A C 15
ATOM 25745 O O . SER A 1 21 ? 11.500 2.923 -6.819 1.00 32.54 21 SER A O 15
ATOM 25753 N N . GLY A 1 22 ? 11.333 1.374 -5.186 1.00 21.25 22 GLY A N 15
ATOM 25754 C CA . GLY A 1 22 ? 10.514 0.432 -5.932 1.00 31.22 22 GLY A CA 15
ATOM 25755 C C . GLY A 1 22 ? 9.219 1.073 -6.425 1.00 1.01 22 GLY A C 15
ATOM 25756 O O . GLY A 1 22 ? 8.688 0.630 -7.440 1.00 5.45 22 GLY A O 15
ATOM 25760 N N . LEU A 1 23 ? 8.714 2.102 -5.729 1.00 63.44 23 LEU A N 15
ATOM 25761 C CA . LEU A 1 23 ? 7.614 2.926 -6.199 1.00 65.24 23 LEU A CA 15
ATOM 25762 C C . LEU A 1 23 ? 8.009 3.673 -7.465 1.00 21.45 23 LEU A C 15
ATOM 25763 O O . LEU A 1 23 ? 8.941 4.485 -7.479 1.00 34.42 23 LEU A O 15
ATOM 25779 N N . LYS A 1 24 ? 7.224 3.453 -8.511 1.00 2.41 24 LYS A N 15
ATOM 25780 C CA . LYS A 1 24 ? 7.327 4.134 -9.791 1.00 24.55 24 LYS A CA 15
ATOM 25781 C C . LYS A 1 24 ? 5.900 4.364 -10.251 1.00 64.42 24 LYS A C 15
ATOM 25782 O O . LYS A 1 24 ? 5.181 3.394 -10.487 1.00 14.54 24 LYS A O 15
ATOM 25801 N N . ASN A 1 25 ? 5.461 5.625 -10.318 1.00 31.45 25 ASN A N 15
ATOM 25802 C CA . ASN A 1 25 ? 4.104 6.004 -10.729 1.00 31.43 25 ASN A CA 15
ATOM 25803 C C . ASN A 1 25 ? 3.012 5.268 -9.922 1.00 42.13 25 ASN A C 15
ATOM 25804 O O . ASN A 1 25 ? 1.907 5.061 -10.427 1.00 21.34 25 ASN A O 15
ATOM 25815 N N . GLY A 1 26 ? 3.302 4.857 -8.682 1.00 72.34 26 GLY A N 15
ATOM 25816 C CA . GLY A 1 26 ? 2.350 4.190 -7.798 1.00 54.24 26 GLY A CA 15
ATOM 25817 C C . GLY A 1 26 ? 2.236 2.678 -8.002 1.00 50.33 26 GLY A C 15
ATOM 25818 O O . GLY A 1 26 ? 1.452 2.033 -7.298 1.00 70.43 26 GLY A O 15
ATOM 25822 N N . GLU A 1 27 ? 2.973 2.089 -8.945 1.00 14.12 27 GLU A N 15
ATOM 25823 C CA . GLU A 1 27 ? 3.222 0.653 -8.961 1.00 65.11 27 GLU A CA 15
ATOM 25824 C C . GLU A 1 27 ? 4.485 0.436 -8.121 1.00 54.04 27 GLU A C 15
ATOM 25825 O O . GLU A 1 27 ? 5.328 1.332 -8.026 1.00 33.32 27 GLU A O 15
ATOM 25837 N N . LEU A 1 28 ? 4.624 -0.741 -7.519 1.00 13.32 28 LEU A N 15
ATOM 25838 C CA . LEU A 1 28 ? 5.816 -1.232 -6.860 1.00 1.22 28 LEU A CA 15
ATOM 25839 C C . LEU A 1 28 ? 6.089 -2.602 -7.429 1.00 62.43 28 LEU A C 15
ATOM 25840 O O . LEU A 1 28 ? 5.286 -3.523 -7.264 1.00 32.52 28 LEU A O 15
ATOM 25856 N N . LYS A 1 29 ? 7.210 -2.716 -8.129 1.00 45.41 29 LYS A N 15
ATOM 25857 C CA . LYS A 1 29 ? 7.632 -3.954 -8.752 1.00 50.11 29 LYS A CA 15
ATOM 25858 C C . LYS A 1 29 ? 8.496 -4.720 -7.762 1.00 5.12 29 LYS A C 15
ATOM 25859 O O . LYS A 1 29 ? 9.426 -4.154 -7.185 1.00 5.24 29 LYS A O 15
ATOM 25878 N N . VAL A 1 30 ? 8.172 -5.992 -7.551 1.00 43.30 30 VAL A N 15
ATOM 25879 C CA . VAL A 1 30 ? 8.825 -6.857 -6.584 1.00 74.54 30 VAL A CA 15
ATOM 25880 C C . VAL A 1 30 ? 9.058 -8.197 -7.265 1.00 64.44 30 VAL A C 15
ATOM 25881 O O . VAL A 1 30 ? 8.210 -8.682 -8.027 1.00 44.00 30 VAL A O 15
ATOM 25894 N N . GLU A 1 31 ? 10.208 -8.794 -6.982 1.00 70.50 31 GLU A N 15
ATOM 25895 C CA . GLU A 1 31 ? 10.539 -10.122 -7.450 1.00 2.35 31 GLU A CA 15
ATOM 25896 C C . GLU A 1 31 ? 9.937 -11.176 -6.516 1.00 62.31 31 GLU A C 15
ATOM 25897 O O . GLU A 1 31 ? 9.415 -10.882 -5.436 1.00 30.34 31 GLU A O 15
ATOM 25909 N N . ALA A 1 32 ? 10.053 -12.439 -6.911 1.00 51.14 32 ALA A N 15
ATOM 25910 C CA . ALA A 1 32 ? 9.406 -13.560 -6.251 1.00 44.11 32 ALA A CA 15
ATOM 25911 C C . ALA A 1 32 ? 9.888 -13.852 -4.823 1.00 11.22 32 ALA A C 15
ATOM 25912 O O . ALA A 1 32 ? 9.367 -14.777 -4.215 1.00 44.41 32 ALA A O 15
ATOM 25919 N N . GLU A 1 33 ? 10.877 -13.135 -4.294 1.00 22.20 33 GLU A N 15
ATOM 25920 C CA . GLU A 1 33 ? 11.409 -13.255 -2.926 1.00 53.41 33 GLU A CA 15
ATOM 25921 C C . GLU A 1 33 ? 10.547 -12.501 -1.925 1.00 63.21 33 GLU A C 15
ATOM 25922 O O . GLU A 1 33 ? 10.368 -12.924 -0.785 1.00 61.54 33 GLU A O 15
ATOM 25934 N N . GLY A 1 34 ? 10.034 -11.379 -2.410 1.00 61.21 34 GLY A N 15
ATOM 25935 C CA . GLY A 1 34 ? 9.602 -10.204 -1.709 1.00 33.13 34 GLY A CA 15
ATOM 25936 C C . GLY A 1 34 ? 10.511 -9.671 -0.601 1.00 12.23 34 GLY A C 15
ATOM 25937 O O . GLY A 1 34 ? 11.305 -10.391 0.000 1.00 3.14 34 GLY A O 15
ATOM 25941 N N . GLY A 1 35 ? 10.371 -8.370 -0.355 1.00 42.43 35 GLY A N 15
ATOM 25942 C CA . GLY A 1 35 ? 11.125 -7.598 0.623 1.00 34.12 35 GLY A CA 15
ATOM 25943 C C . GLY A 1 35 ? 10.205 -6.671 1.417 1.00 23.34 35 GLY A C 15
ATOM 25944 O O . GLY A 1 35 ? 8.975 -6.808 1.374 1.00 22.45 35 GLY A O 15
ATOM 25948 N N . SER A 1 36 ? 10.784 -5.720 2.147 1.00 53.00 36 SER A N 15
ATOM 25949 C CA . SER A 1 36 ? 10.078 -4.831 3.057 1.00 22.22 36 SER A CA 15
ATOM 25950 C C . SER A 1 36 ? 10.192 -3.379 2.608 1.00 44.13 36 SER A C 15
ATOM 25951 O O . SER A 1 36 ? 11.183 -2.976 1.991 1.00 2.42 36 SER A O 15
ATOM 25959 N N . SER A 1 37 ? 9.204 -2.555 2.953 1.00 32.31 37 SER A N 15
ATOM 25960 C CA . SER A 1 37 ? 9.195 -1.144 2.593 1.00 73.31 37 SER A CA 15
ATOM 25961 C C . SER A 1 37 ? 8.495 -0.336 3.685 1.00 25.33 37 SER A C 15
ATOM 25962 O O . SER A 1 37 ? 7.652 -0.865 4.410 1.00 21.53 37 SER A O 15
ATOM 25970 N N . LEU A 1 38 ? 8.839 0.952 3.789 1.00 71.34 38 LEU A N 15
ATOM 25971 C CA . LEU A 1 38 ? 8.294 1.902 4.756 1.00 61.43 38 LEU A CA 15
ATOM 25972 C C . LEU A 1 38 ? 7.806 3.117 3.981 1.00 61.50 38 LEU A C 15
ATOM 25973 O O . LEU A 1 38 ? 8.529 3.627 3.121 1.00 41.21 38 LEU A O 15
ATOM 25989 N N . PHE A 1 39 ? 6.618 3.577 4.341 1.00 12.13 39 PHE A N 15
ATOM 25990 C CA . PHE A 1 39 ? 5.897 4.731 3.860 1.00 61.40 39 PHE A CA 15
ATOM 25991 C C . PHE A 1 39 ? 5.570 5.538 5.118 1.00 51.20 39 PHE A C 15
ATOM 25992 O O . PHE A 1 39 ? 4.606 5.241 5.821 1.00 54.14 39 PHE A O 15
ATOM 26009 N N . ALA A 1 40 ? 6.406 6.518 5.468 1.00 4.02 40 ALA A N 15
ATOM 26010 C CA . ALA A 1 40 ? 6.187 7.359 6.645 1.00 74.12 40 ALA A CA 15
ATOM 26011 C C . ALA A 1 40 ? 5.486 8.633 6.192 1.00 43.01 40 ALA A C 15
ATOM 26012 O O . ALA A 1 40 ? 6.143 9.520 5.630 1.00 62.13 40 ALA A O 15
ATOM 26019 N N . CYS A 1 41 ? 4.170 8.722 6.385 1.00 43.41 41 CYS A N 15
ATOM 26020 C CA . CYS A 1 41 ? 3.378 9.843 5.908 1.00 12.25 41 CYS A CA 15
ATOM 26021 C C . CYS A 1 41 ? 3.775 11.071 6.719 1.00 70.24 41 CYS A C 15
ATOM 26022 O O . CYS A 1 41 ? 3.696 11.030 7.947 1.00 65.43 41 CYS A O 15
ATOM 26030 N N . LYS A 1 42 ? 4.258 12.151 6.095 1.00 13.32 42 LYS A N 15
ATOM 26031 C CA . LYS A 1 42 ? 4.731 13.274 6.894 1.00 21.54 42 LYS A CA 15
ATOM 26032 C C . LYS A 1 42 ? 3.578 14.183 7.315 1.00 21.35 42 LYS A C 15
ATOM 26033 O O . LYS A 1 42 ? 3.716 14.907 8.302 1.00 51.10 42 LYS A O 15
ATOM 26052 N N . ASN A 1 43 ? 2.450 14.157 6.598 1.00 71.43 43 ASN A N 15
ATOM 26053 C CA . ASN A 1 43 ? 1.414 15.184 6.669 1.00 5.33 43 ASN A CA 15
ATOM 26054 C C . ASN A 1 43 ? 0.060 14.611 7.072 1.00 41.42 43 ASN A C 15
ATOM 26055 O O . ASN A 1 43 ? -0.889 15.375 7.209 1.00 50.30 43 ASN A O 15
ATOM 26066 N N . TYR A 1 44 ? -0.035 13.313 7.345 1.00 43.33 44 TYR A N 15
ATOM 26067 C CA . TYR A 1 44 ? -1.201 12.673 7.924 1.00 51.13 44 TYR A CA 15
ATOM 26068 C C . TYR A 1 44 ? -0.689 11.605 8.894 1.00 54.11 44 TYR A C 15
ATOM 26069 O O . TYR A 1 44 ? 0.330 10.975 8.616 1.00 52.14 44 TYR A O 15
ATOM 26087 N N . LYS A 1 45 ? -1.347 11.430 10.044 1.00 33.55 45 LYS A N 15
ATOM 26088 C CA . LYS A 1 45 ? -0.970 10.498 11.114 1.00 23.51 45 LYS A CA 15
ATOM 26089 C C . LYS A 1 45 ? -2.142 9.658 11.619 1.00 41.00 45 LYS A C 15
ATOM 26090 O O . LYS A 1 45 ? -2.012 8.887 12.568 1.00 1.34 45 LYS A O 15
ATOM 26109 N N . SER A 1 46 ? -3.279 9.815 10.966 1.00 3.03 46 SER A N 15
ATOM 26110 C CA . SER A 1 46 ? -4.553 9.228 11.323 1.00 30.24 46 SER A CA 15
ATOM 26111 C C . SER A 1 46 ? -5.171 8.679 10.044 1.00 61.20 46 SER A C 15
ATOM 26112 O O . SER A 1 46 ? -5.921 9.374 9.351 1.00 14.05 46 SER A O 15
ATOM 26120 N N . PHE A 1 47 ? -4.762 7.463 9.682 1.00 3.11 47 PHE A N 15
ATOM 26121 C CA . PHE A 1 47 ? -5.241 6.753 8.510 1.00 53.11 47 PHE A CA 15
ATOM 26122 C C . PHE A 1 47 ? -5.281 5.255 8.801 1.00 45.21 47 PHE A C 15
ATOM 26123 O O . PHE A 1 47 ? -4.687 4.802 9.786 1.00 2.11 47 PHE A O 15
ATOM 26140 N N . TRP A 1 48 ? -5.985 4.499 7.963 1.00 50.04 48 TRP A N 15
ATOM 26141 C CA . TRP A 1 48 ? -6.236 3.073 8.115 1.00 33.12 48 TRP A CA 15
ATOM 26142 C C . TRP A 1 48 ? -6.327 2.416 6.751 1.00 41.44 48 TRP A C 15
ATOM 26143 O O . TRP A 1 48 ? -6.480 3.080 5.724 1.00 54.33 48 TRP A O 15
ATOM 26164 N N . ILE A 1 49 ? -6.215 1.094 6.782 1.00 34.44 49 ILE A N 15
ATOM 26165 C CA . ILE A 1 49 ? -6.374 0.190 5.665 1.00 5.43 49 ILE A CA 15
ATOM 26166 C C . ILE A 1 49 ? -7.861 0.205 5.347 1.00 62.41 49 ILE A C 15
ATOM 26167 O O . ILE A 1 49 ? -8.662 -0.080 6.238 1.00 21.33 49 ILE A O 15
ATOM 26183 N N . SER A 1 50 ? -8.225 0.566 4.118 1.00 1.12 50 SER A N 15
ATOM 26184 C CA . SER A 1 50 ? -9.617 0.740 3.739 1.00 74.41 50 SER A CA 15
ATOM 26185 C C . SER A 1 50 ? -9.975 -0.070 2.486 1.00 21.20 50 SER A C 15
ATOM 26186 O O . SER A 1 50 ? -11.153 -0.376 2.288 1.00 73.42 50 SER A O 15
ATOM 26194 N N . SER A 1 51 ? -9.014 -0.535 1.679 1.00 65.53 51 SER A N 15
ATOM 26195 C CA . SER A 1 51 ? -9.251 -1.612 0.716 1.00 41.13 51 SER A CA 15
ATOM 26196 C C . SER A 1 51 ? -7.967 -2.408 0.476 1.00 50.05 51 SER A C 15
ATOM 26197 O O . SER A 1 51 ? -6.861 -1.910 0.712 1.00 13.24 51 SER A O 15
ATOM 26205 N N . VAL A 1 52 ? -8.113 -3.636 -0.020 1.00 14.20 52 VAL A N 15
ATOM 26206 C CA . VAL A 1 52 ? -7.031 -4.542 -0.371 1.00 2.03 52 VAL A CA 15
ATOM 26207 C C . VAL A 1 52 ? -7.480 -5.446 -1.530 1.00 62.52 52 VAL A C 15
ATOM 26208 O O . VAL A 1 52 ? -8.664 -5.741 -1.698 1.00 5.03 52 VAL A O 15
ATOM 26221 N N . LYS A 1 53 ? -6.524 -5.941 -2.317 1.00 54.03 53 LYS A N 15
ATOM 26222 C CA . LYS A 1 53 ? -6.704 -7.077 -3.220 1.00 62.22 53 LYS A CA 15
ATOM 26223 C C . LYS A 1 53 ? -5.439 -7.914 -3.160 1.00 2.12 53 LYS A C 15
ATOM 26224 O O . LYS A 1 53 ? -4.407 -7.377 -2.768 1.00 10.13 53 LYS A O 15
ATOM 26243 N N . GLU A 1 54 ? -5.491 -9.171 -3.591 1.00 32.40 54 GLU A N 15
ATOM 26244 C CA . GLU A 1 54 ? -4.352 -10.097 -3.609 1.00 43.05 54 GLU A CA 15
ATOM 26245 C C . GLU A 1 54 ? -4.326 -10.976 -4.877 1.00 70.42 54 GLU A C 15
ATOM 26246 O O . GLU A 1 54 ? -3.353 -11.668 -5.185 1.00 32.11 54 GLU A O 15
ATOM 26258 N N . GLU A 1 55 ? -5.409 -10.937 -5.643 1.00 11.30 55 GLU A N 15
ATOM 26259 C CA . GLU A 1 55 ? -5.765 -11.783 -6.775 1.00 14.43 55 GLU A CA 15
ATOM 26260 C C . GLU A 1 55 ? -6.325 -10.956 -7.934 1.00 53.14 55 GLU A C 15
ATOM 26261 O O . GLU A 1 55 ? -6.612 -11.513 -8.995 1.00 32.02 55 GLU A O 15
ATOM 26273 N N . GLY A 1 56 ? -6.444 -9.637 -7.766 1.00 21.30 56 GLY A N 15
ATOM 26274 C CA . GLY A 1 56 ? -6.931 -8.712 -8.781 1.00 14.23 56 GLY A CA 15
ATOM 26275 C C . GLY A 1 56 ? -8.373 -8.249 -8.556 1.00 50.55 56 GLY A C 15
ATOM 26276 O O . GLY A 1 56 ? -8.846 -7.428 -9.340 1.00 13.50 56 GLY A O 15
ATOM 26280 N N . LYS A 1 57 ? -9.053 -8.700 -7.495 1.00 74.24 57 LYS A N 15
ATOM 26281 C CA . LYS A 1 57 ? -10.437 -8.340 -7.139 1.00 72.34 57 LYS A CA 15
ATOM 26282 C C . LYS A 1 57 ? -10.528 -7.983 -5.659 1.00 63.22 57 LYS A C 15
ATOM 26283 O O . LYS A 1 57 ? -9.621 -8.291 -4.892 1.00 53.23 57 LYS A O 15
ATOM 26302 N N . PHE A 1 58 ? -11.580 -7.316 -5.223 1.00 43.05 58 PHE A N 15
ATOM 26303 C CA . PHE A 1 58 ? -11.652 -6.894 -3.834 1.00 13.21 58 PHE A CA 15
ATOM 26304 C C . PHE A 1 58 ? -12.036 -8.069 -2.937 1.00 13.20 58 PHE A C 15
ATOM 26305 O O . PHE A 1 58 ? -12.676 -9.032 -3.376 1.00 23.14 58 PHE A O 15
ATOM 26322 N N . LYS A 1 59 ? -11.656 -7.962 -1.667 1.00 63.42 59 LYS A N 15
ATOM 26323 C CA . LYS A 1 59 ? -12.107 -8.797 -0.559 1.00 65.24 59 LYS A CA 15
ATOM 26324 C C . LYS A 1 59 ? -12.710 -7.891 0.512 1.00 34.41 59 LYS A C 15
ATOM 26325 O O . LYS A 1 59 ? -13.181 -6.791 0.224 1.00 33.34 59 LYS A O 15
ATOM 26344 N N . GLU A 1 60 ? -12.791 -8.409 1.724 1.00 1.43 60 GLU A N 15
ATOM 26345 C CA . GLU A 1 60 ? -13.260 -7.718 2.912 1.00 64.34 60 GLU A CA 15
ATOM 26346 C C . GLU A 1 60 ? -12.066 -6.997 3.566 1.00 30.30 60 GLU A C 15
ATOM 26347 O O . GLU A 1 60 ? -10.926 -7.108 3.108 1.00 30.42 60 GLU A O 15
ATOM 26359 N N . ASN A 1 61 ? -12.301 -6.222 4.620 1.00 13.03 61 ASN A N 15
ATOM 26360 C CA . ASN A 1 61 ? -11.294 -5.763 5.572 1.00 22.52 61 ASN A CA 15
ATOM 26361 C C . ASN A 1 61 ? -11.625 -6.466 6.886 1.00 2.12 61 ASN A C 15
ATOM 26362 O O . ASN A 1 61 ? -12.740 -6.965 7.067 1.00 71.53 61 ASN A O 15
ATOM 26373 N N . THR A 1 62 ? -10.665 -6.549 7.801 1.00 5.31 62 THR A N 15
ATOM 26374 C CA . THR A 1 62 ? -10.883 -7.230 9.070 1.00 2.24 62 THR A CA 15
ATOM 26375 C C . THR A 1 62 ? -10.142 -6.517 10.215 1.00 21.33 62 THR A C 15
ATOM 26376 O O . THR A 1 62 ? -10.247 -6.905 11.381 1.00 51.43 62 THR A O 15
ATOM 26387 N N . SER A 1 63 ? -9.382 -5.469 9.899 1.00 51.25 63 SER A N 15
ATOM 26388 C CA . SER A 1 63 ? -8.434 -4.811 10.776 1.00 53.35 63 SER A CA 15
ATOM 26389 C C . SER A 1 63 ? -7.995 -3.533 10.072 1.00 53.42 63 SER A C 15
ATOM 26390 O O . SER A 1 63 ? -7.683 -3.538 8.879 1.00 71.43 63 SER A O 15
ATOM 26398 N N . TYR A 1 64 ? -7.930 -2.433 10.812 1.00 32.30 64 TYR A N 15
ATOM 26399 C CA . TYR A 1 64 ? -7.731 -1.110 10.233 1.00 53.35 64 TYR A CA 15
ATOM 26400 C C . TYR A 1 64 ? -6.265 -0.705 10.132 1.00 54.31 64 TYR A C 15
ATOM 26401 O O . TYR A 1 64 ? -5.923 0.321 9.552 1.00 71.43 64 TYR A O 15
ATOM 26419 N N . LYS A 1 65 ? -5.372 -1.510 10.679 1.00 65.24 65 LYS A N 15
ATOM 26420 C CA . LYS A 1 65 ? -4.004 -1.117 11.003 1.00 50.10 65 LYS A CA 15
ATOM 26421 C C . LYS A 1 65 ? -3.037 -2.268 10.761 1.00 53.11 65 LYS A C 15
ATOM 26422 O O . LYS A 1 65 ? -1.828 -2.048 10.800 1.00 32.42 65 LYS A O 15
ATOM 26441 N N . GLU A 1 66 ? -3.535 -3.460 10.438 1.00 41.13 66 GLU A N 15
ATOM 26442 C CA . GLU A 1 66 ? -2.742 -4.570 9.962 1.00 51.01 66 GLU A CA 15
ATOM 26443 C C . GLU A 1 66 ? -3.554 -5.232 8.849 1.00 65.52 66 GLU A C 15
ATOM 26444 O O . GLU A 1 66 ? -4.787 -5.182 8.863 1.00 65.54 66 GLU A O 15
ATOM 26456 N N . PHE A 1 67 ? -2.883 -5.867 7.893 1.00 41.35 67 PHE A N 15
ATOM 26457 C CA . PHE A 1 67 ? -3.482 -6.887 7.048 1.00 25.11 67 PHE A CA 15
ATOM 26458 C C . PHE A 1 67 ? -2.426 -7.970 6.887 1.00 54.03 67 PHE A C 15
ATOM 26459 O O . PHE A 1 67 ? -1.408 -7.768 6.224 1.00 1.02 67 PHE A O 15
ATOM 26476 N N . ASP A 1 68 ? -2.633 -9.078 7.580 1.00 25.14 68 ASP A N 15
ATOM 26477 C CA . ASP A 1 68 ? -1.856 -10.303 7.501 1.00 32.41 68 ASP A CA 15
ATOM 26478 C C . ASP A 1 68 ? -2.450 -11.139 6.366 1.00 34.40 68 ASP A C 15
ATOM 26479 O O . ASP A 1 68 ? -3.479 -11.787 6.535 1.00 12.44 68 ASP A O 15
ATOM 26488 N N . GLY A 1 69 ? -1.852 -11.073 5.175 1.00 41.15 69 GLY A N 15
ATOM 26489 C CA . GLY A 1 69 ? -2.327 -11.728 3.955 1.00 30.43 69 GLY A CA 15
ATOM 26490 C C . GLY A 1 69 ? -1.640 -13.066 3.681 1.00 42.03 69 GLY A C 15
ATOM 26491 O O . GLY A 1 69 ? -1.827 -13.649 2.611 1.00 22.23 69 GLY A O 15
ATOM 26495 N N . GLY A 1 70 ? -0.805 -13.547 4.600 1.00 3.24 70 GLY A N 15
ATOM 26496 C CA . GLY A 1 70 ? -0.082 -14.798 4.469 1.00 51.33 70 GLY A CA 15
ATOM 26497 C C . GLY A 1 70 ? 1.243 -14.529 3.788 1.00 31.51 70 GLY A C 15
ATOM 26498 O O . GLY A 1 70 ? 2.268 -14.375 4.450 1.00 74.42 70 GLY A O 15
ATOM 26502 N N . TRP A 1 71 ? 1.224 -14.411 2.463 1.00 45.42 71 TRP A N 15
ATOM 26503 C CA . TRP A 1 71 ? 2.428 -14.122 1.693 1.00 25.14 71 TRP A CA 15
ATOM 26504 C C . TRP A 1 71 ? 2.811 -12.633 1.695 1.00 61.13 71 TRP A C 15
ATOM 26505 O O . TRP A 1 71 ? 3.782 -12.220 1.056 1.00 70.53 71 TRP A O 15
ATOM 26526 N N . TYR A 1 72 ? 2.028 -11.810 2.387 1.00 71.31 72 TYR A N 15
ATOM 26527 C CA . TYR A 1 72 ? 2.116 -10.365 2.409 1.00 21.14 72 TYR A CA 15
ATOM 26528 C C . TYR A 1 72 ? 1.669 -9.926 3.799 1.00 45.41 72 TYR A C 15
ATOM 26529 O O . TYR A 1 72 ? 0.837 -10.587 4.427 1.00 42.25 72 TYR A O 15
ATOM 26547 N N . LEU A 1 73 ? 2.199 -8.811 4.291 1.00 71.44 73 LEU A N 15
ATOM 26548 C CA . LEU A 1 73 ? 1.903 -8.274 5.607 1.00 74.11 73 LEU A CA 15
ATOM 26549 C C . LEU A 1 73 ? 1.909 -6.759 5.505 1.00 1.20 73 LEU A C 15
ATOM 26550 O O . LEU A 1 73 ? 2.803 -6.194 4.876 1.00 65.21 73 LEU A O 15
ATOM 26566 N N . VAL A 1 74 ? 0.949 -6.110 6.155 1.00 65.12 74 VAL A N 15
ATOM 26567 C CA . VAL A 1 74 ? 0.809 -4.665 6.241 1.00 51.24 74 VAL A CA 15
ATOM 26568 C C . VAL A 1 74 ? 0.695 -4.310 7.716 1.00 73.51 74 VAL A C 15
ATOM 26569 O O . VAL A 1 74 ? 0.004 -5.023 8.444 1.00 62.41 74 VAL A O 15
ATOM 26582 N N . LYS A 1 75 ? 1.329 -3.219 8.153 1.00 43.23 75 LYS A N 15
ATOM 26583 C CA . LYS A 1 75 ? 1.231 -2.662 9.501 1.00 23.43 75 LYS A CA 15
ATOM 26584 C C . LYS A 1 75 ? 1.287 -1.145 9.392 1.00 14.31 75 LYS A C 15
ATOM 26585 O O . LYS A 1 75 ? 2.186 -0.628 8.732 1.00 65.20 75 LYS A O 15
ATOM 26604 N N . ILE A 1 76 ? 0.359 -0.438 10.029 1.00 2.11 76 ILE A N 15
ATOM 26605 C CA . ILE A 1 76 ? 0.410 1.003 10.247 1.00 64.51 76 ILE A CA 15
ATOM 26606 C C . ILE A 1 76 ? 0.865 1.176 11.692 1.00 23.31 76 ILE A C 15
ATOM 26607 O O . ILE A 1 76 ? 0.256 0.614 12.606 1.00 52.12 76 ILE A O 15
ATOM 26623 N N . GLU A 1 77 ? 1.892 1.991 11.919 1.00 13.32 77 GLU A N 15
ATOM 26624 C CA . GLU A 1 77 ? 2.308 2.426 13.236 1.00 10.03 77 GLU A CA 15
ATOM 26625 C C . GLU A 1 77 ? 2.228 3.950 13.269 1.00 45.02 77 GLU A C 15
ATOM 26626 O O . GLU A 1 77 ? 3.136 4.634 12.785 1.00 11.15 77 GLU A O 15
ATOM 26638 N N . ASP A 1 78 ? 1.142 4.488 13.820 1.00 61.33 78 ASP A N 15
ATOM 26639 C CA . ASP A 1 78 ? 0.701 5.884 13.718 1.00 22.22 78 ASP A CA 15
ATOM 26640 C C . ASP A 1 78 ? 0.580 6.299 12.256 1.00 10.22 78 ASP A C 15
ATOM 26641 O O . ASP A 1 78 ? -0.497 6.196 11.674 1.00 70.22 78 ASP A O 15
ATOM 26650 N N . ASN A 1 79 ? 1.698 6.730 11.672 1.00 43.41 79 ASN A N 15
ATOM 26651 C CA . ASN A 1 79 ? 1.849 7.314 10.351 1.00 52.14 79 ASN A CA 15
ATOM 26652 C C . ASN A 1 79 ? 2.870 6.575 9.498 1.00 23.13 79 ASN A C 15
ATOM 26653 O O . ASN A 1 79 ? 3.098 6.957 8.351 1.00 63.33 79 ASN A O 15
ATOM 26664 N N . GLU A 1 80 ? 3.525 5.562 10.056 1.00 33.52 80 GLU A N 15
ATOM 26665 C CA . GLU A 1 80 ? 4.502 4.749 9.371 1.00 10.21 80 GLU A CA 15
ATOM 26666 C C . GLU A 1 80 ? 3.810 3.473 8.926 1.00 23.53 80 GLU A C 15
ATOM 26667 O O . GLU A 1 80 ? 3.701 2.514 9.689 1.00 33.44 80 GLU A O 15
ATOM 26679 N N . LEU A 1 81 ? 3.297 3.492 7.699 1.00 44.04 81 LEU A N 15
ATOM 26680 C CA . LEU A 1 81 ? 2.777 2.318 7.027 1.00 74.51 81 LEU A CA 15
ATOM 26681 C C . LEU A 1 81 ? 3.950 1.547 6.462 1.00 65.34 81 LEU A C 15
ATOM 26682 O O . LEU A 1 81 ? 4.825 2.109 5.808 1.00 63.53 81 LEU A O 15
ATOM 26698 N N . LYS A 1 82 ? 4.014 0.262 6.755 1.00 70.50 82 LYS A N 15
ATOM 26699 C CA . LYS A 1 82 ? 5.115 -0.618 6.411 1.00 63.30 82 LYS A CA 15
ATOM 26700 C C . LYS A 1 82 ? 4.513 -1.882 5.829 1.00 54.21 82 LYS A C 15
ATOM 26701 O O . LYS A 1 82 ? 3.503 -2.357 6.359 1.00 54.10 82 LYS A O 15
ATOM 26720 N N . VAL A 1 83 ? 5.150 -2.469 4.822 1.00 42.02 83 VAL A N 15
ATOM 26721 C CA . VAL A 1 83 ? 4.769 -3.790 4.340 1.00 30.22 83 VAL A CA 15
ATOM 26722 C C . VAL A 1 83 ? 5.990 -4.684 4.330 1.00 24.25 83 VAL A C 15
ATOM 26723 O O . VAL A 1 83 ? 7.116 -4.197 4.178 1.00 24.55 83 VAL A O 15
ATOM 26736 N N . ILE A 1 84 ? 5.767 -5.989 4.452 1.00 24.42 84 ILE A N 15
ATOM 26737 C CA . ILE A 1 84 ? 6.777 -7.013 4.262 1.00 64.32 84 ILE A CA 15
ATOM 26738 C C . ILE A 1 84 ? 6.099 -8.069 3.401 1.00 21.31 84 ILE A C 15
ATOM 26739 O O . ILE A 1 84 ? 5.002 -8.525 3.731 1.00 44.04 84 ILE A O 15
ATOM 26755 N N . ILE A 1 85 ? 6.723 -8.436 2.288 1.00 33.51 85 ILE A N 15
ATOM 26756 C CA . ILE A 1 85 ? 6.223 -9.444 1.357 1.00 4.04 85 ILE A CA 15
ATOM 26757 C C . ILE A 1 85 ? 7.199 -10.613 1.431 1.00 65.34 85 ILE A C 15
ATOM 26758 O O . ILE A 1 85 ? 8.403 -10.380 1.549 1.00 3.32 85 ILE A O 15
ATOM 26774 N N . ASN A 1 86 ? 6.705 -11.849 1.347 1.00 70.14 86 ASN A N 15
ATOM 26775 C CA . ASN A 1 86 ? 7.513 -13.045 1.406 1.00 34.14 86 ASN A CA 15
ATOM 26776 C C . ASN A 1 86 ? 7.372 -13.898 0.151 1.00 10.12 86 ASN A C 15
ATOM 26777 O O . ASN A 1 86 ? 6.636 -13.562 -0.784 1.00 32.14 86 ASN A O 15
ATOM 26788 N N . ARG A 1 87 ? 8.192 -14.947 0.082 1.00 45.15 87 ARG A N 15
ATOM 26789 C CA . ARG A 1 87 ? 8.545 -15.582 -1.177 1.00 4.33 87 ARG A CA 15
ATOM 26790 C C . ARG A 1 87 ? 7.353 -16.316 -1.768 1.00 52.22 87 ARG A C 15
ATOM 26791 O O . ARG A 1 87 ? 6.721 -17.139 -1.100 1.00 42.05 87 ARG A O 15
ATOM 26812 N N . ASN A 1 88 ? 7.101 -16.040 -3.045 1.00 4.02 88 ASN A N 15
ATOM 26813 C CA . ASN A 1 88 ? 6.029 -16.654 -3.814 1.00 62.55 88 ASN A CA 15
ATOM 26814 C C . ASN A 1 88 ? 6.440 -18.075 -4.108 1.00 70.55 88 ASN A C 15
ATOM 26815 O O . ASN A 1 88 ? 7.379 -18.287 -4.869 1.00 5.03 88 ASN A O 15
ATOM 26826 N N . GLU A 1 89 ? 5.793 -19.046 -3.471 1.00 5.12 89 GLU A N 15
ATOM 26827 C CA . GLU A 1 89 ? 6.138 -20.449 -3.652 1.00 74.41 89 GLU A CA 15
ATOM 26828 C C . GLU A 1 89 ? 5.665 -20.993 -5.005 1.00 72.42 89 GLU A C 15
ATOM 26829 O O . GLU A 1 89 ? 5.990 -22.136 -5.325 1.00 73.23 89 GLU A O 15
ATOM 26841 N N . THR A 1 90 ? 4.921 -20.217 -5.803 1.00 11.04 90 THR A N 15
ATOM 26842 C CA . THR A 1 90 ? 4.271 -20.706 -7.008 1.00 10.13 90 THR A CA 15
ATOM 26843 C C . THR A 1 90 ? 4.868 -20.124 -8.289 1.00 3.23 90 THR A C 15
ATOM 26844 O O . THR A 1 90 ? 5.577 -19.117 -8.311 1.00 3.30 90 THR A O 15
ATOM 26855 N N . ASN A 1 91 ? 4.524 -20.793 -9.382 1.00 61.52 91 ASN A N 15
ATOM 26856 C CA . ASN A 1 91 ? 4.944 -20.560 -10.756 1.00 54.44 91 ASN A CA 15
ATOM 26857 C C . ASN A 1 91 ? 4.193 -19.425 -11.461 1.00 43.14 91 ASN A C 15
ATOM 26858 O O . ASN A 1 91 ? 4.425 -19.210 -12.650 1.00 62.44 91 ASN A O 15
ATOM 26869 N N . ALA A 1 92 ? 3.307 -18.691 -10.783 1.00 43.55 92 ALA A N 15
ATOM 26870 C CA . ALA A 1 92 ? 2.533 -17.614 -11.392 1.00 65.05 92 ALA A CA 15
ATOM 26871 C C . ALA A 1 92 ? 2.641 -16.366 -10.524 1.00 73.41 92 ALA A C 15
ATOM 26872 O O . ALA A 1 92 ? 2.553 -16.454 -9.294 1.00 62.35 92 ALA A O 15
ATOM 26879 N N . SER A 1 93 ? 2.844 -15.224 -11.172 1.00 30.24 93 SER A N 15
ATOM 26880 C CA . SER A 1 93 ? 2.949 -13.899 -10.589 1.00 12.23 93 SER A CA 15
ATOM 26881 C C . SER A 1 93 ? 1.592 -13.447 -10.043 1.00 54.43 93 SER A C 15
ATOM 26882 O O . SER A 1 93 ? 0.556 -14.051 -10.342 1.00 50.13 93 SER A O 15
ATOM 26890 N N . ARG A 1 94 ? 1.585 -12.410 -9.203 1.00 52.41 94 ARG A N 15
ATOM 26891 C CA . ARG A 1 94 ? 0.405 -11.989 -8.463 1.00 32.34 94 ARG A CA 15
ATOM 26892 C C . ARG A 1 94 ? 0.489 -10.474 -8.245 1.00 11.44 94 ARG A C 15
ATOM 26893 O O . ARG A 1 94 ? 1.561 -9.898 -8.444 1.00 31.30 94 ARG A O 15
ATOM 26914 N N . SER A 1 95 ? -0.580 -9.768 -7.867 1.00 34.54 95 SER A N 15
ATOM 26915 C CA . SER A 1 95 ? -0.414 -8.434 -7.285 1.00 44.05 95 SER A CA 15
ATOM 26916 C C . SER A 1 95 ? -1.297 -8.270 -6.068 1.00 30.32 95 SER A C 15
ATOM 26917 O O . SER A 1 95 ? -2.376 -8.853 -5.965 1.00 53.32 95 SER A O 15
ATOM 26925 N N . PHE A 1 96 ? -0.848 -7.380 -5.201 1.00 42.12 96 PHE A N 15
ATOM 26926 C CA . PHE A 1 96 ? -1.628 -6.724 -4.190 1.00 10.30 96 PHE A CA 15
ATOM 26927 C C . PHE A 1 96 ? -2.084 -5.353 -4.684 1.00 25.23 96 PHE A C 15
ATOM 26928 O O . PHE A 1 96 ? -1.593 -4.782 -5.663 1.00 42.33 96 PHE A O 15
ATOM 26945 N N . THR A 1 97 ? -2.986 -4.751 -3.932 1.00 12.00 97 THR A N 15
ATOM 26946 C CA . THR A 1 97 ? -3.073 -3.311 -3.776 1.00 30.34 97 THR A CA 15
ATOM 26947 C C . THR A 1 97 ? -3.374 -3.111 -2.295 1.00 54.14 97 THR A C 15
ATOM 26948 O O . THR A 1 97 ? -3.976 -3.987 -1.665 1.00 32.24 97 THR A O 15
ATOM 26959 N N . VAL A 1 98 ? -2.950 -1.981 -1.749 1.00 42.11 98 VAL A N 15
ATOM 26960 C CA . VAL A 1 98 ? -3.348 -1.504 -0.440 1.00 12.04 98 VAL A CA 15
ATOM 26961 C C . VAL A 1 98 ? -3.851 -0.098 -0.699 1.00 32.43 98 VAL A C 15
ATOM 26962 O O . VAL A 1 98 ? -3.132 0.706 -1.302 1.00 14.33 98 VAL A O 15
ATOM 26975 N N . CYS A 1 99 ? -5.083 0.166 -0.276 1.00 44.31 99 CYS A N 15
ATOM 26976 C CA . CYS A 1 99 ? -5.687 1.475 -0.348 1.00 52.10 99 CYS A CA 15
ATOM 26977 C C . CYS A 1 99 ? -5.972 1.936 1.070 1.00 11.11 99 CYS A C 15
ATOM 26978 O O . CYS A 1 99 ? -6.432 1.158 1.914 1.00 32.12 99 CYS A O 15
ATOM 26986 N N . VAL A 1 100 ? -5.674 3.204 1.313 1.00 2.15 100 VAL A N 15
ATOM 26987 C CA . VAL A 1 100 ? -5.777 3.837 2.627 1.00 71.11 100 VAL A CA 15
ATOM 26988 C C . VAL A 1 100 ? -6.522 5.174 2.481 1.00 31.42 100 VAL A C 15
ATOM 26989 O O . VAL A 1 100 ? -6.578 5.726 1.375 1.00 2.02 100 VAL A O 15
ATOM 27002 N N . GLU A 1 101 ? -7.132 5.691 3.552 1.00 24.33 101 GLU A N 15
ATOM 27003 C CA . GLU A 1 101 ? -7.768 7.012 3.556 1.00 2.35 101 GLU A CA 15
ATOM 27004 C C . GLU A 1 101 ? -7.280 7.822 4.750 1.00 73.24 101 GLU A C 15
ATOM 27005 O O . GLU A 1 101 ? -7.056 7.261 5.821 1.00 12.13 101 GLU A O 15
ATOM 27017 N N . ALA A 1 102 ? -7.114 9.132 4.572 1.00 43.21 102 ALA A N 15
ATOM 27018 C CA . ALA A 1 102 ? -6.653 10.044 5.604 1.00 34.21 102 ALA A CA 15
ATOM 27019 C C . ALA A 1 102 ? -7.489 11.326 5.572 1.00 54.22 102 ALA A C 15
ATOM 27020 O O . ALA A 1 102 ? -6.995 12.363 5.137 1.00 41.32 102 ALA A O 15
ATOM 27027 N N . GLY A 1 103 ? -8.745 11.276 6.030 1.00 50.22 103 GLY A N 15
ATOM 27028 C CA . GLY A 1 103 ? -9.581 12.462 6.236 1.00 71.21 103 GLY A CA 15
ATOM 27029 C C . GLY A 1 103 ? -10.098 13.061 4.929 1.00 25.23 103 GLY A C 15
ATOM 27030 O O . GLY A 1 103 ? -11.284 12.960 4.598 1.00 2.44 103 GLY A O 15
ATOM 27034 N N . ASN A 1 104 ? -9.193 13.714 4.205 1.00 65.41 104 ASN A N 15
ATOM 27035 C CA . ASN A 1 104 ? -9.409 14.390 2.939 1.00 54.31 104 ASN A CA 15
ATOM 27036 C C . ASN A 1 104 ? -8.206 14.092 2.039 1.00 25.14 104 ASN A C 15
ATOM 27037 O O . ASN A 1 104 ? -7.664 15.004 1.415 1.00 13.45 104 ASN A O 15
ATOM 27048 N N . ALA A 1 105 ? -7.730 12.844 2.017 1.00 65.11 105 ALA A N 15
ATOM 27049 C CA . ALA A 1 105 ? -6.664 12.383 1.132 1.00 13.02 105 ALA A CA 15
ATOM 27050 C C . ALA A 1 105 ? -6.703 10.866 0.983 1.00 21.44 105 ALA A C 15
ATOM 27051 O O . ALA A 1 105 ? -7.237 10.161 1.847 1.00 71.14 105 ALA A O 15
ATOM 27058 N N . PHE A 1 106 ? -6.071 10.367 -0.075 1.00 32.45 106 PHE A N 15
ATOM 27059 C CA . PHE A 1 106 ? -5.921 8.955 -0.383 1.00 1.25 106 PHE A CA 15
ATOM 27060 C C . PHE A 1 106 ? -4.593 8.814 -1.111 1.00 31.11 106 PHE A C 15
ATOM 27061 O O . PHE A 1 106 ? -4.258 9.692 -1.908 1.00 12.05 106 PHE A O 15
ATOM 27078 N N . ASP A 1 107 ? -3.877 7.720 -0.876 1.00 72.12 107 ASP A N 15
ATOM 27079 C CA . ASP A 1 107 ? -2.614 7.386 -1.527 1.00 23.14 107 ASP A CA 15
ATOM 27080 C C . ASP A 1 107 ? -2.588 5.858 -1.537 1.00 24.25 107 ASP A C 15
ATOM 27081 O O . ASP A 1 107 ? -2.261 5.239 -0.527 1.00 3.15 107 ASP A O 15
ATOM 27090 N N . GLU A 1 108 ? -3.044 5.234 -2.622 1.00 12.22 108 GLU A N 15
ATOM 27091 C CA . GLU A 1 108 ? -3.179 3.780 -2.722 1.00 71.54 108 GLU A CA 15
ATOM 27092 C C . GLU A 1 108 ? -2.174 3.239 -3.747 1.00 62.10 108 GLU A C 15
ATOM 27093 O O . GLU A 1 108 ? -1.883 3.922 -4.738 1.00 13.01 108 GLU A O 15
ATOM 27105 N N . PHE A 1 109 ? -1.634 2.032 -3.523 1.00 4.32 109 PHE A N 15
ATOM 27106 C CA . PHE A 1 109 ? -0.449 1.550 -4.249 1.00 23.54 109 PHE A CA 15
ATOM 27107 C C . PHE A 1 109 ? -0.604 0.102 -4.734 1.00 70.50 109 PHE A C 15
ATOM 27108 O O . PHE A 1 109 ? -1.014 -0.775 -3.969 1.00 11.04 109 PHE A O 15
ATOM 27125 N N . LYS A 1 110 ? -0.218 -0.169 -5.990 1.00 32.13 110 LYS A N 15
ATOM 27126 C CA . LYS A 1 110 ? -0.149 -1.505 -6.598 1.00 41.00 110 LYS A CA 15
ATOM 27127 C C . LYS A 1 110 ? 1.201 -2.121 -6.265 1.00 31.33 110 LYS A C 15
ATOM 27128 O O . LYS A 1 110 ? 2.186 -1.784 -6.910 1.00 71.20 110 LYS A O 15
ATOM 27147 N N . PHE A 1 111 ? 1.266 -3.031 -5.302 1.00 65.51 111 PHE A N 15
ATOM 27148 C CA . PHE A 1 111 ? 2.460 -3.840 -5.075 1.00 21.43 111 PHE A CA 15
ATOM 27149 C C . PHE A 1 111 ? 2.281 -5.090 -5.915 1.00 70.52 111 PHE A C 15
ATOM 27150 O O . PHE A 1 111 ? 1.254 -5.738 -5.750 1.00 62.13 111 PHE A O 15
ATOM 27167 N N . VAL A 1 112 ? 3.182 -5.450 -6.827 1.00 62.32 112 VAL A N 15
ATOM 27168 C CA . VAL A 1 112 ? 2.981 -6.608 -7.658 1.00 2.14 112 VAL A CA 15
ATOM 27169 C C . VAL A 1 112 ? 4.174 -7.543 -7.411 1.00 4.43 112 VAL A C 15
ATOM 27170 O O . VAL A 1 112 ? 5.277 -7.043 -7.163 1.00 64.20 112 VAL A O 15
ATOM 27183 N N . GLN A 1 113 ? 3.982 -8.864 -7.439 1.00 23.11 113 GLN A N 15
ATOM 27184 C CA . GLN A 1 113 ? 5.038 -9.832 -7.167 1.00 51.04 113 GLN A CA 15
ATOM 27185 C C . GLN A 1 113 ? 5.153 -10.858 -8.289 1.00 52.43 113 GLN A C 15
ATOM 27186 O O . GLN A 1 113 ? 4.151 -11.295 -8.855 1.00 61.52 113 GLN A O 15
ATOM 27200 N N . ASP A 1 114 ? 6.390 -11.240 -8.596 1.00 4.10 114 ASP A N 15
ATOM 27201 C CA . ASP A 1 114 ? 6.690 -12.167 -9.688 1.00 70.13 114 ASP A CA 15
ATOM 27202 C C . ASP A 1 114 ? 6.488 -13.636 -9.303 1.00 50.34 114 ASP A C 15
ATOM 27203 O O . ASP A 1 114 ? 6.209 -13.964 -8.146 1.00 62.55 114 ASP A O 15
ATOM 27212 N N . ALA A 1 115 ? 6.578 -14.521 -10.298 1.00 14.40 115 ALA A N 15
ATOM 27213 C CA . ALA A 1 115 ? 6.554 -15.974 -10.149 1.00 12.34 115 ALA A CA 15
ATOM 27214 C C . ALA A 1 115 ? 7.918 -16.479 -9.699 1.00 61.55 115 ALA A C 15
ATOM 27215 O O . ALA A 1 115 ? 8.944 -15.888 -10.037 1.00 70.25 115 ALA A O 15
ATOM 27222 N N . ALA A 1 116 ? 7.945 -17.602 -8.984 1.00 70.11 116 ALA A N 15
ATOM 27223 C CA . ALA A 1 116 ? 9.177 -18.328 -8.742 1.00 2.20 116 ALA A CA 15
ATOM 27224 C C . ALA A 1 116 ? 9.559 -19.081 -10.012 1.00 10.41 116 ALA A C 15
ATOM 27225 O O . ALA A 1 116 ? 8.719 -19.740 -10.635 1.00 52.32 116 ALA A O 15
ATOM 27232 N N . LYS A 1 117 ? 10.846 -19.045 -10.353 1.00 71.13 117 LYS A N 15
ATOM 27233 C CA . LYS A 1 117 ? 11.395 -19.728 -11.521 1.00 74.45 117 LYS A CA 15
ATOM 27234 C C . LYS A 1 117 ? 11.998 -21.068 -11.104 1.00 53.14 117 LYS A C 15
ATOM 27235 O O . LYS A 1 117 ? 13.172 -21.353 -11.361 1.00 54.03 117 LYS A O 15
ATOM 27254 N N . GLN A 1 118 ? 11.190 -21.853 -10.393 1.00 50.44 118 GLN A N 15
ATOM 27255 C CA . GLN A 1 118 ? 11.418 -23.267 -10.159 1.00 21.30 118 GLN A CA 15
ATOM 27256 C C . GLN A 1 118 ? 10.870 -23.970 -11.398 1.00 50.11 118 GLN A C 15
ATOM 27257 O O . GLN A 1 118 ? 11.504 -23.825 -12.463 1.00 43.13 118 GLN A O 15
ATOM 27271 N N . GLY A 1 1 ? -13.333 37.880 -12.828 1.00 2.00 1 GLY A N 16
ATOM 27272 C CA . GLY A 1 1 ? -11.982 37.313 -12.939 1.00 3.42 1 GLY A CA 16
ATOM 27273 C C . GLY A 1 1 ? -11.539 37.060 -11.515 1.00 35.30 1 GLY A C 16
ATOM 27274 O O . GLY A 1 1 ? -11.272 38.047 -10.836 1.00 0.00 1 GLY A O 16
ATOM 27278 N N . CYS A 1 2 ? -11.542 35.800 -11.054 1.00 54.02 2 CYS A N 16
ATOM 27279 C CA . CYS A 1 2 ? -11.986 35.402 -9.712 1.00 41.25 2 CYS A CA 16
ATOM 27280 C C . CYS A 1 2 ? -13.489 35.663 -9.610 1.00 15.11 2 CYS A C 16
ATOM 27281 O O . CYS A 1 2 ? -13.954 36.792 -9.794 1.00 43.11 2 CYS A O 16
ATOM 27289 N N . GLU A 1 3 ? -14.239 34.595 -9.345 1.00 43.33 3 GLU A N 16
ATOM 27290 C CA . GLU A 1 3 ? -15.691 34.531 -9.276 1.00 54.02 3 GLU A CA 16
ATOM 27291 C C . GLU A 1 3 ? -16.021 33.786 -7.964 1.00 21.43 3 GLU A C 16
ATOM 27292 O O . GLU A 1 3 ? -15.126 33.228 -7.319 1.00 13.30 3 GLU A O 16
ATOM 27304 N N . LEU A 1 4 ? -17.295 33.774 -7.554 1.00 55.32 4 LEU A N 16
ATOM 27305 C CA . LEU A 1 4 ? -17.733 33.102 -6.330 1.00 53.34 4 LEU A CA 16
ATOM 27306 C C . LEU A 1 4 ? -17.700 31.594 -6.561 1.00 33.23 4 LEU A C 16
ATOM 27307 O O . LEU A 1 4 ? -18.525 31.075 -7.309 1.00 53.25 4 LEU A O 16
ATOM 27323 N N . SER A 1 5 ? -16.754 30.911 -5.925 1.00 51.31 5 SER A N 16
ATOM 27324 C CA . SER A 1 5 ? -16.640 29.466 -5.815 1.00 55.43 5 SER A CA 16
ATOM 27325 C C . SER A 1 5 ? -15.824 29.188 -4.541 1.00 43.13 5 SER A C 16
ATOM 27326 O O . SER A 1 5 ? -15.552 30.114 -3.771 1.00 20.54 5 SER A O 16
ATOM 27334 N N . ASP A 1 6 ? -15.429 27.936 -4.314 1.00 22.43 6 ASP A N 16
ATOM 27335 C CA . ASP A 1 6 ? -14.616 27.500 -3.177 1.00 15.00 6 ASP A CA 16
ATOM 27336 C C . ASP A 1 6 ? -13.319 26.859 -3.703 1.00 63.23 6 ASP A C 16
ATOM 27337 O O . ASP A 1 6 ? -13.225 25.635 -3.850 1.00 11.04 6 ASP A O 16
ATOM 27346 N N . PRO A 1 7 ? -12.327 27.685 -4.062 1.00 13.21 7 PRO A N 16
ATOM 27347 C CA . PRO A 1 7 ? -11.127 27.293 -4.788 1.00 33.41 7 PRO A CA 16
ATOM 27348 C C . PRO A 1 7 ? -10.156 26.470 -3.936 1.00 72.24 7 PRO A C 16
ATOM 27349 O O . PRO A 1 7 ? -9.273 25.846 -4.508 1.00 24.40 7 PRO A O 16
ATOM 27360 N N . ASP A 1 8 ? -10.321 26.438 -2.608 1.00 1.33 8 ASP A N 16
ATOM 27361 C CA . ASP A 1 8 ? -9.505 25.637 -1.688 1.00 22.02 8 ASP A CA 16
ATOM 27362 C C . ASP A 1 8 ? -10.210 24.311 -1.360 1.00 44.23 8 ASP A C 16
ATOM 27363 O O . ASP A 1 8 ? -9.643 23.444 -0.688 1.00 63.41 8 ASP A O 16
ATOM 27372 N N . GLY A 1 9 ? -11.441 24.117 -1.840 1.00 22.41 9 GLY A N 16
ATOM 27373 C CA . GLY A 1 9 ? -12.343 23.042 -1.455 1.00 73.35 9 GLY A CA 16
ATOM 27374 C C . GLY A 1 9 ? -12.127 21.767 -2.270 1.00 44.33 9 GLY A C 16
ATOM 27375 O O . GLY A 1 9 ? -13.095 21.113 -2.655 1.00 54.41 9 GLY A O 16
ATOM 27379 N N . LEU A 1 10 ? -10.881 21.430 -2.598 1.00 71.12 10 LEU A N 16
ATOM 27380 C CA . LEU A 1 10 ? -10.466 20.268 -3.346 1.00 3.13 10 LEU A CA 16
ATOM 27381 C C . LEU A 1 10 ? -9.802 19.284 -2.377 1.00 0.03 10 LEU A C 16
ATOM 27382 O O . LEU A 1 10 ? -9.525 19.633 -1.226 1.00 4.31 10 LEU A O 16
ATOM 27398 N N . ALA A 1 11 ? -9.473 18.083 -2.851 1.00 42.05 11 ALA A N 16
ATOM 27399 C CA . ALA A 1 11 ? -8.591 17.164 -2.155 1.00 12.31 11 ALA A CA 16
ATOM 27400 C C . ALA A 1 11 ? -7.262 17.115 -2.900 1.00 55.42 11 ALA A C 16
ATOM 27401 O O . ALA A 1 11 ? -7.200 17.358 -4.113 1.00 22.42 11 ALA A O 16
ATOM 27408 N N . ASP A 1 12 ? -6.209 16.764 -2.175 1.00 52.13 12 ASP A N 16
ATOM 27409 C CA . ASP A 1 12 ? -4.824 16.682 -2.620 1.00 31.43 12 ASP A CA 16
ATOM 27410 C C . ASP A 1 12 ? -4.275 15.285 -2.310 1.00 3.33 12 ASP A C 16
ATOM 27411 O O . ASP A 1 12 ? -4.911 14.555 -1.548 1.00 64.34 12 ASP A O 16
ATOM 27420 N N . PRO A 1 13 ? -3.132 14.870 -2.882 1.00 43.33 13 PRO A N 16
ATOM 27421 C CA . PRO A 1 13 ? -2.500 13.606 -2.522 1.00 13.43 13 PRO A CA 16
ATOM 27422 C C . PRO A 1 13 ? -1.840 13.720 -1.146 1.00 62.32 13 PRO A C 16
ATOM 27423 O O . PRO A 1 13 ? -1.378 14.800 -0.752 1.00 33.40 13 PRO A O 16
ATOM 27434 N N . MET A 1 14 ? -1.763 12.595 -0.430 1.00 14.51 14 MET A N 16
ATOM 27435 C CA . MET A 1 14 ? -1.114 12.506 0.877 1.00 55.55 14 MET A CA 16
ATOM 27436 C C . MET A 1 14 ? 0.394 12.691 0.685 1.00 52.52 14 MET A C 16
ATOM 27437 O O . MET A 1 14 ? 0.968 12.122 -0.249 1.00 43.34 14 MET A O 16
ATOM 27451 N N . LYS A 1 15 ? 1.065 13.456 1.556 1.00 2.12 15 LYS A N 16
ATOM 27452 C CA . LYS A 1 15 ? 2.490 13.702 1.480 1.00 52.34 15 LYS A CA 16
ATOM 27453 C C . LYS A 1 15 ? 3.286 12.907 2.489 1.00 71.24 15 LYS A C 16
ATOM 27454 O O . LYS A 1 15 ? 3.414 13.210 3.684 1.00 2.30 15 LYS A O 16
ATOM 27473 N N . TRP A 1 16 ? 3.886 11.886 1.925 1.00 41.34 16 TRP A N 16
ATOM 27474 C CA . TRP A 1 16 ? 4.855 11.022 2.550 1.00 1.33 16 TRP A CA 16
ATOM 27475 C C . TRP A 1 16 ? 6.192 11.758 2.626 1.00 4.30 16 TRP A C 16
ATOM 27476 O O . TRP A 1 16 ? 6.453 12.667 1.838 1.00 43.51 16 TRP A O 16
ATOM 27497 N N . SER A 1 17 ? 7.066 11.376 3.559 1.00 44.31 17 SER A N 16
ATOM 27498 C CA . SER A 1 17 ? 8.436 11.887 3.603 1.00 0.33 17 SER A CA 16
ATOM 27499 C C . SER A 1 17 ? 9.447 10.799 3.962 1.00 40.25 17 SER A C 16
ATOM 27500 O O . SER A 1 17 ? 10.518 11.105 4.480 1.00 61.32 17 SER A O 16
ATOM 27508 N N . LYS A 1 18 ? 9.120 9.530 3.719 1.00 51.11 18 LYS A N 16
ATOM 27509 C CA . LYS A 1 18 ? 10.057 8.415 3.755 1.00 11.34 18 LYS A CA 16
ATOM 27510 C C . LYS A 1 18 ? 9.410 7.350 2.880 1.00 22.12 18 LYS A C 16
ATOM 27511 O O . LYS A 1 18 ? 8.353 6.868 3.281 1.00 15.22 18 LYS A O 16
ATOM 27530 N N . VAL A 1 19 ? 9.936 7.078 1.683 1.00 22.01 19 VAL A N 16
ATOM 27531 C CA . VAL A 1 19 ? 9.308 6.203 0.683 1.00 2.23 19 VAL A CA 16
ATOM 27532 C C . VAL A 1 19 ? 10.367 5.355 -0.059 1.00 31.52 19 VAL A C 16
ATOM 27533 O O . VAL A 1 19 ? 11.544 5.731 -0.046 1.00 23.42 19 VAL A O 16
ATOM 27546 N N . PRO A 1 20 ? 9.989 4.210 -0.659 1.00 31.33 20 PRO A N 16
ATOM 27547 C CA . PRO A 1 20 ? 10.857 3.340 -1.455 1.00 71.41 20 PRO A CA 16
ATOM 27548 C C . PRO A 1 20 ? 11.207 3.934 -2.832 1.00 2.04 20 PRO A C 16
ATOM 27549 O O . PRO A 1 20 ? 10.853 5.070 -3.165 1.00 11.03 20 PRO A O 16
ATOM 27560 N N . SER A 1 21 ? 11.896 3.141 -3.655 1.00 75.22 21 SER A N 16
ATOM 27561 C CA . SER A 1 21 ? 12.383 3.503 -4.983 1.00 42.45 21 SER A CA 16
ATOM 27562 C C . SER A 1 21 ? 11.957 2.513 -6.080 1.00 23.54 21 SER A C 16
ATOM 27563 O O . SER A 1 21 ? 12.048 2.852 -7.260 1.00 34.44 21 SER A O 16
ATOM 27571 N N . GLY A 1 22 ? 11.448 1.325 -5.728 1.00 2.13 22 GLY A N 16
ATOM 27572 C CA . GLY A 1 22 ? 10.901 0.374 -6.700 1.00 12.04 22 GLY A CA 16
ATOM 27573 C C . GLY A 1 22 ? 9.548 0.842 -7.246 1.00 54.15 22 GLY A C 16
ATOM 27574 O O . GLY A 1 22 ? 9.089 0.372 -8.288 1.00 13.31 22 GLY A O 16
ATOM 27578 N N . LEU A 1 23 ? 8.904 1.777 -6.540 1.00 62.13 23 LEU A N 16
ATOM 27579 C CA . LEU A 1 23 ? 7.735 2.519 -6.982 1.00 3.01 23 LEU A CA 16
ATOM 27580 C C . LEU A 1 23 ? 7.978 3.146 -8.353 1.00 12.30 23 LEU A C 16
ATOM 27581 O O . LEU A 1 23 ? 8.936 3.903 -8.535 1.00 32.41 23 LEU A O 16
ATOM 27597 N N . LYS A 1 24 ? 7.051 2.908 -9.279 1.00 34.23 24 LYS A N 16
ATOM 27598 C CA . LYS A 1 24 ? 6.773 3.793 -10.400 1.00 23.41 24 LYS A CA 16
ATOM 27599 C C . LYS A 1 24 ? 5.315 4.200 -10.289 1.00 35.32 24 LYS A C 16
ATOM 27600 O O . LYS A 1 24 ? 4.431 3.368 -10.502 1.00 4.41 24 LYS A O 16
ATOM 27619 N N . ASN A 1 25 ? 5.072 5.462 -9.930 1.00 23.52 25 ASN A N 16
ATOM 27620 C CA . ASN A 1 25 ? 3.759 6.112 -9.839 1.00 1.20 25 ASN A CA 16
ATOM 27621 C C . ASN A 1 25 ? 2.689 5.339 -9.045 1.00 40.05 25 ASN A C 16
ATOM 27622 O O . ASN A 1 25 ? 1.489 5.543 -9.243 1.00 73.31 25 ASN A O 16
ATOM 27633 N N . GLY A 1 26 ? 3.109 4.470 -8.123 1.00 55.33 26 GLY A N 16
ATOM 27634 C CA . GLY A 1 26 ? 2.244 3.740 -7.206 1.00 2.13 26 GLY A CA 16
ATOM 27635 C C . GLY A 1 26 ? 2.326 2.227 -7.384 1.00 12.13 26 GLY A C 16
ATOM 27636 O O . GLY A 1 26 ? 2.051 1.497 -6.429 1.00 4.45 26 GLY A O 16
ATOM 27640 N N . GLU A 1 27 ? 2.730 1.735 -8.559 1.00 24.41 27 GLU A N 16
ATOM 27641 C CA . GLU A 1 27 ? 2.950 0.301 -8.733 1.00 14.32 27 GLU A CA 16
ATOM 27642 C C . GLU A 1 27 ? 4.383 -0.011 -8.301 1.00 4.21 27 GLU A C 16
ATOM 27643 O O . GLU A 1 27 ? 5.327 0.692 -8.677 1.00 41.11 27 GLU A O 16
ATOM 27655 N N . LEU A 1 28 ? 4.540 -1.071 -7.515 1.00 34.25 28 LEU A N 16
ATOM 27656 C CA . LEU A 1 28 ? 5.797 -1.658 -7.092 1.00 52.42 28 LEU A CA 16
ATOM 27657 C C . LEU A 1 28 ? 5.825 -3.102 -7.563 1.00 54.33 28 LEU A C 16
ATOM 27658 O O . LEU A 1 28 ? 4.796 -3.748 -7.776 1.00 73.14 28 LEU A O 16
ATOM 27674 N N . LYS A 1 29 ? 7.035 -3.617 -7.706 1.00 63.22 29 LYS A N 16
ATOM 27675 C CA . LYS A 1 29 ? 7.288 -4.976 -8.134 1.00 61.23 29 LYS A CA 16
ATOM 27676 C C . LYS A 1 29 ? 8.492 -5.492 -7.466 1.00 73.30 29 LYS A C 16
ATOM 27677 O O . LYS A 1 29 ? 9.406 -4.771 -7.064 1.00 75.41 29 LYS A O 16
ATOM 27696 N N . VAL A 1 30 ? 8.371 -6.788 -7.344 1.00 4.45 30 VAL A N 16
ATOM 27697 C CA . VAL A 1 30 ? 9.207 -7.630 -6.641 1.00 61.13 30 VAL A CA 16
ATOM 27698 C C . VAL A 1 30 ? 9.398 -8.880 -7.453 1.00 42.13 30 VAL A C 16
ATOM 27699 O O . VAL A 1 30 ? 8.636 -9.219 -8.357 1.00 23.33 30 VAL A O 16
ATOM 27712 N N . GLU A 1 31 ? 10.448 -9.569 -7.082 1.00 72.12 31 GLU A N 16
ATOM 27713 C CA . GLU A 1 31 ? 10.740 -10.861 -7.611 1.00 20.35 31 GLU A CA 16
ATOM 27714 C C . GLU A 1 31 ? 10.086 -11.913 -6.716 1.00 32.53 31 GLU A C 16
ATOM 27715 O O . GLU A 1 31 ? 9.377 -11.568 -5.763 1.00 3.11 31 GLU A O 16
ATOM 27727 N N . ALA A 1 32 ? 10.346 -13.190 -6.981 1.00 2.24 32 ALA A N 16
ATOM 27728 C CA . ALA A 1 32 ? 9.798 -14.314 -6.241 1.00 54.03 32 ALA A CA 16
ATOM 27729 C C . ALA A 1 32 ? 10.323 -14.408 -4.804 1.00 23.32 32 ALA A C 16
ATOM 27730 O O . ALA A 1 32 ? 9.956 -15.343 -4.111 1.00 34.54 32 ALA A O 16
ATOM 27737 N N . GLU A 1 33 ? 11.173 -13.492 -4.347 1.00 33.52 33 GLU A N 16
ATOM 27738 C CA . GLU A 1 33 ? 11.612 -13.329 -2.960 1.00 11.33 33 GLU A CA 16
ATOM 27739 C C . GLU A 1 33 ? 10.623 -12.454 -2.203 1.00 20.51 33 GLU A C 16
ATOM 27740 O O . GLU A 1 33 ? 10.380 -12.637 -1.013 1.00 53.23 33 GLU A O 16
ATOM 27752 N N . GLY A 1 34 ? 10.090 -11.466 -2.911 1.00 12.22 34 GLY A N 16
ATOM 27753 C CA . GLY A 1 34 ? 9.319 -10.396 -2.338 1.00 52.33 34 GLY A CA 16
ATOM 27754 C C . GLY A 1 34 ? 10.252 -9.290 -1.870 1.00 3.14 34 GLY A C 16
ATOM 27755 O O . GLY A 1 34 ? 11.476 -9.378 -2.020 1.00 53.34 34 GLY A O 16
ATOM 27759 N N . GLY A 1 35 ? 9.663 -8.229 -1.338 1.00 54.01 35 GLY A N 16
ATOM 27760 C CA . GLY A 1 35 ? 10.363 -7.044 -0.878 1.00 71.42 35 GLY A CA 16
ATOM 27761 C C . GLY A 1 35 ? 9.676 -6.383 0.313 1.00 34.44 35 GLY A C 16
ATOM 27762 O O . GLY A 1 35 ? 8.500 -6.650 0.579 1.00 63.42 35 GLY A O 16
ATOM 27766 N N . SER A 1 36 ? 10.372 -5.456 0.966 1.00 61.30 36 SER A N 16
ATOM 27767 C CA . SER A 1 36 ? 9.893 -4.633 2.067 1.00 11.11 36 SER A CA 16
ATOM 27768 C C . SER A 1 36 ? 9.692 -3.186 1.596 1.00 20.15 36 SER A C 16
ATOM 27769 O O . SER A 1 36 ? 10.337 -2.740 0.640 1.00 23.44 36 SER A O 16
ATOM 27777 N N . SER A 1 37 ? 8.833 -2.416 2.268 1.00 1.55 37 SER A N 16
ATOM 27778 C CA . SER A 1 37 ? 8.692 -0.981 2.062 1.00 73.42 37 SER A CA 16
ATOM 27779 C C . SER A 1 37 ? 8.202 -0.299 3.346 1.00 2.53 37 SER A C 16
ATOM 27780 O O . SER A 1 37 ? 7.748 -0.972 4.281 1.00 55.44 37 SER A O 16
ATOM 27788 N N . LEU A 1 38 ? 8.332 1.027 3.398 1.00 60.25 38 LEU A N 16
ATOM 27789 C CA . LEU A 1 38 ? 7.923 1.947 4.454 1.00 13.14 38 LEU A CA 16
ATOM 27790 C C . LEU A 1 38 ? 7.450 3.221 3.769 1.00 54.34 38 LEU A C 16
ATOM 27791 O O . LEU A 1 38 ? 8.161 3.756 2.916 1.00 14.21 38 LEU A O 16
ATOM 27807 N N . PHE A 1 39 ? 6.324 3.748 4.226 1.00 42.33 39 PHE A N 16
ATOM 27808 C CA . PHE A 1 39 ? 5.712 4.990 3.804 1.00 75.05 39 PHE A CA 16
ATOM 27809 C C . PHE A 1 39 ? 5.408 5.766 5.085 1.00 64.24 39 PHE A C 16
ATOM 27810 O O . PHE A 1 39 ? 4.434 5.479 5.781 1.00 33.32 39 PHE A O 16
ATOM 27827 N N . ALA A 1 40 ? 6.285 6.701 5.460 1.00 42.45 40 ALA A N 16
ATOM 27828 C CA . ALA A 1 40 ? 6.059 7.569 6.614 1.00 11.23 40 ALA A CA 16
ATOM 27829 C C . ALA A 1 40 ? 5.261 8.779 6.139 1.00 13.43 40 ALA A C 16
ATOM 27830 O O . ALA A 1 40 ? 5.804 9.628 5.420 1.00 4.24 40 ALA A O 16
ATOM 27837 N N . CYS A 1 41 ? 3.970 8.854 6.469 1.00 42.12 41 CYS A N 16
ATOM 27838 C CA . CYS A 1 41 ? 3.139 9.975 6.067 1.00 75.31 41 CYS A CA 16
ATOM 27839 C C . CYS A 1 41 ? 3.481 11.154 6.968 1.00 44.24 41 CYS A C 16
ATOM 27840 O O . CYS A 1 41 ? 3.052 11.215 8.117 1.00 21.32 41 CYS A O 16
ATOM 27848 N N . LYS A 1 42 ? 4.339 12.074 6.524 1.00 45.13 42 LYS A N 16
ATOM 27849 C CA . LYS A 1 42 ? 4.805 13.111 7.445 1.00 50.43 42 LYS A CA 16
ATOM 27850 C C . LYS A 1 42 ? 3.691 14.136 7.713 1.00 43.12 42 LYS A C 16
ATOM 27851 O O . LYS A 1 42 ? 3.817 14.926 8.648 1.00 23.01 42 LYS A O 16
ATOM 27870 N N . ASN A 1 43 ? 2.636 14.161 6.885 1.00 52.24 43 ASN A N 16
ATOM 27871 C CA . ASN A 1 43 ? 1.681 15.262 6.787 1.00 10.23 43 ASN A CA 16
ATOM 27872 C C . ASN A 1 43 ? 0.238 14.836 7.115 1.00 41.45 43 ASN A C 16
ATOM 27873 O O . ASN A 1 43 ? -0.632 15.706 7.184 1.00 44.45 43 ASN A O 16
ATOM 27884 N N . TYR A 1 44 ? 0.004 13.541 7.362 1.00 53.21 44 TYR A N 16
ATOM 27885 C CA . TYR A 1 44 ? -1.232 12.929 7.846 1.00 4.34 44 TYR A CA 16
ATOM 27886 C C . TYR A 1 44 ? -0.822 11.862 8.878 1.00 44.43 44 TYR A C 16
ATOM 27887 O O . TYR A 1 44 ? 0.228 11.245 8.715 1.00 24.24 44 TYR A O 16
ATOM 27905 N N . LYS A 1 45 ? -1.615 11.617 9.927 1.00 31.11 45 LYS A N 16
ATOM 27906 C CA . LYS A 1 45 ? -1.306 10.689 11.040 1.00 30.01 45 LYS A CA 16
ATOM 27907 C C . LYS A 1 45 ? -2.501 9.819 11.423 1.00 12.53 45 LYS A C 16
ATOM 27908 O O . LYS A 1 45 ? -2.588 9.322 12.544 1.00 44.55 45 LYS A O 16
ATOM 27927 N N . SER A 1 46 ? -3.466 9.735 10.523 1.00 52.21 46 SER A N 16
ATOM 27928 C CA . SER A 1 46 ? -4.831 9.381 10.862 1.00 44.44 46 SER A CA 16
ATOM 27929 C C . SER A 1 46 ? -5.474 8.696 9.661 1.00 53.54 46 SER A C 16
ATOM 27930 O O . SER A 1 46 ? -6.341 9.271 8.993 1.00 52.42 46 SER A O 16
ATOM 27938 N N . PHE A 1 47 ? -4.996 7.499 9.329 1.00 10.32 47 PHE A N 16
ATOM 27939 C CA . PHE A 1 47 ? -5.427 6.793 8.133 1.00 30.32 47 PHE A CA 16
ATOM 27940 C C . PHE A 1 47 ? -5.483 5.291 8.385 1.00 45.53 47 PHE A C 16
ATOM 27941 O O . PHE A 1 47 ? -4.820 4.775 9.288 1.00 13.42 47 PHE A O 16
ATOM 27958 N N . TRP A 1 48 ? -6.267 4.600 7.564 1.00 45.34 48 TRP A N 16
ATOM 27959 C CA . TRP A 1 48 ? -6.584 3.190 7.710 1.00 4.54 48 TRP A CA 16
ATOM 27960 C C . TRP A 1 48 ? -6.490 2.487 6.374 1.00 1.25 48 TRP A C 16
ATOM 27961 O O . TRP A 1 48 ? -6.495 3.105 5.313 1.00 51.34 48 TRP A O 16
ATOM 27982 N N . ILE A 1 49 ? -6.442 1.169 6.472 1.00 72.01 49 ILE A N 16
ATOM 27983 C CA . ILE A 1 49 ? -6.564 0.187 5.429 1.00 63.44 49 ILE A CA 16
ATOM 27984 C C . ILE A 1 49 ? -8.034 0.165 5.048 1.00 14.33 49 ILE A C 16
ATOM 27985 O O . ILE A 1 49 ? -8.847 -0.333 5.831 1.00 60.13 49 ILE A O 16
ATOM 28001 N N . SER A 1 50 ? -8.393 0.728 3.897 1.00 75.21 50 SER A N 16
ATOM 28002 C CA . SER A 1 50 ? -9.766 0.634 3.433 1.00 75.41 50 SER A CA 16
ATOM 28003 C C . SER A 1 50 ? -9.983 -0.698 2.723 1.00 53.11 50 SER A C 16
ATOM 28004 O O . SER A 1 50 ? -10.898 -1.444 3.084 1.00 4.24 50 SER A O 16
ATOM 28012 N N . SER A 1 51 ? -9.120 -1.035 1.764 1.00 21.05 51 SER A N 16
ATOM 28013 C CA . SER A 1 51 ? -9.323 -2.192 0.906 1.00 23.33 51 SER A CA 16
ATOM 28014 C C . SER A 1 51 ? -7.997 -2.908 0.646 1.00 75.31 51 SER A C 16
ATOM 28015 O O . SER A 1 51 ? -6.915 -2.372 0.907 1.00 62.21 51 SER A O 16
ATOM 28023 N N . VAL A 1 52 ? -8.092 -4.131 0.131 1.00 35.25 52 VAL A N 16
ATOM 28024 C CA . VAL A 1 52 ? -6.993 -5.025 -0.186 1.00 43.13 52 VAL A CA 16
ATOM 28025 C C . VAL A 1 52 ? -7.386 -5.792 -1.449 1.00 40.23 52 VAL A C 16
ATOM 28026 O O . VAL A 1 52 ? -8.570 -6.054 -1.665 1.00 42.14 52 VAL A O 16
ATOM 28039 N N . LYS A 1 53 ? -6.406 -6.195 -2.257 1.00 13.03 53 LYS A N 16
ATOM 28040 C CA . LYS A 1 53 ? -6.553 -7.146 -3.359 1.00 2.02 53 LYS A CA 16
ATOM 28041 C C . LYS A 1 53 ? -5.469 -8.182 -3.180 1.00 41.42 53 LYS A C 16
ATOM 28042 O O . LYS A 1 53 ? -4.342 -7.803 -2.889 1.00 4.01 53 LYS A O 16
ATOM 28061 N N . GLU A 1 54 ? -5.817 -9.455 -3.342 1.00 13.41 54 GLU A N 16
ATOM 28062 C CA . GLU A 1 54 ? -4.935 -10.590 -3.080 1.00 53.02 54 GLU A CA 16
ATOM 28063 C C . GLU A 1 54 ? -5.347 -11.835 -3.873 1.00 14.11 54 GLU A C 16
ATOM 28064 O O . GLU A 1 54 ? -5.005 -12.957 -3.497 1.00 40.24 54 GLU A O 16
ATOM 28076 N N . GLU A 1 55 ? -6.089 -11.650 -4.968 1.00 74.40 55 GLU A N 16
ATOM 28077 C CA . GLU A 1 55 ? -6.306 -12.697 -5.975 1.00 34.12 55 GLU A CA 16
ATOM 28078 C C . GLU A 1 55 ? -6.686 -12.064 -7.313 1.00 20.25 55 GLU A C 16
ATOM 28079 O O . GLU A 1 55 ? -7.640 -12.453 -7.979 1.00 21.14 55 GLU A O 16
ATOM 28091 N N . GLY A 1 56 ? -6.035 -10.952 -7.629 1.00 35.23 56 GLY A N 16
ATOM 28092 C CA . GLY A 1 56 ? -6.466 -10.065 -8.705 1.00 24.45 56 GLY A CA 16
ATOM 28093 C C . GLY A 1 56 ? -7.793 -9.344 -8.409 1.00 62.11 56 GLY A C 16
ATOM 28094 O O . GLY A 1 56 ? -8.167 -8.462 -9.180 1.00 35.51 56 GLY A O 16
ATOM 28098 N N . LYS A 1 57 ? -8.471 -9.636 -7.291 1.00 3.41 57 LYS A N 16
ATOM 28099 C CA . LYS A 1 57 ? -9.747 -9.058 -6.854 1.00 62.22 57 LYS A CA 16
ATOM 28100 C C . LYS A 1 57 ? -9.748 -8.767 -5.354 1.00 42.11 57 LYS A C 16
ATOM 28101 O O . LYS A 1 57 ? -8.865 -9.250 -4.632 1.00 42.34 57 LYS A O 16
ATOM 28120 N N . PHE A 1 58 ? -10.736 -7.991 -4.898 1.00 34.23 58 PHE A N 16
ATOM 28121 C CA . PHE A 1 58 ? -10.805 -7.447 -3.542 1.00 32.35 58 PHE A CA 16
ATOM 28122 C C . PHE A 1 58 ? -11.479 -8.417 -2.558 1.00 4.13 58 PHE A C 16
ATOM 28123 O O . PHE A 1 58 ? -12.171 -9.351 -2.972 1.00 23.14 58 PHE A O 16
ATOM 28140 N N . LYS A 1 59 ? -11.305 -8.175 -1.254 1.00 42.54 59 LYS A N 16
ATOM 28141 C CA . LYS A 1 59 ? -11.985 -8.826 -0.130 1.00 3.52 59 LYS A CA 16
ATOM 28142 C C . LYS A 1 59 ? -12.283 -7.827 0.988 1.00 35.12 59 LYS A C 16
ATOM 28143 O O . LYS A 1 59 ? -11.933 -6.650 0.887 1.00 74.23 59 LYS A O 16
ATOM 28162 N N . GLU A 1 60 ? -12.877 -8.345 2.061 1.00 63.02 60 GLU A N 16
ATOM 28163 C CA . GLU A 1 60 ? -13.087 -7.658 3.326 1.00 52.30 60 GLU A CA 16
ATOM 28164 C C . GLU A 1 60 ? -11.750 -7.591 4.067 1.00 2.53 60 GLU A C 16
ATOM 28165 O O . GLU A 1 60 ? -10.987 -8.555 4.044 1.00 71.31 60 GLU A O 16
ATOM 28177 N N . ASN A 1 61 ? -11.472 -6.489 4.766 1.00 3.45 61 ASN A N 16
ATOM 28178 C CA . ASN A 1 61 ? -10.242 -6.306 5.526 1.00 34.01 61 ASN A CA 16
ATOM 28179 C C . ASN A 1 61 ? -10.589 -6.388 7.011 1.00 52.10 61 ASN A C 16
ATOM 28180 O O . ASN A 1 61 ? -11.199 -5.472 7.569 1.00 24.22 61 ASN A O 16
ATOM 28191 N N . THR A 1 62 ? -10.248 -7.505 7.644 1.00 13.33 62 THR A N 16
ATOM 28192 C CA . THR A 1 62 ? -10.648 -7.865 9.005 1.00 55.51 62 THR A CA 16
ATOM 28193 C C . THR A 1 62 ? -10.093 -6.942 10.108 1.00 53.10 62 THR A C 16
ATOM 28194 O O . THR A 1 62 ? -10.509 -7.032 11.262 1.00 34.22 62 THR A O 16
ATOM 28205 N N . SER A 1 63 ? -9.213 -6.004 9.769 1.00 74.32 63 SER A N 16
ATOM 28206 C CA . SER A 1 63 ? -8.799 -4.911 10.640 1.00 25.24 63 SER A CA 16
ATOM 28207 C C . SER A 1 63 ? -8.803 -3.623 9.819 1.00 50.52 63 SER A C 16
ATOM 28208 O O . SER A 1 63 ? -9.050 -3.656 8.614 1.00 63.13 63 SER A O 16
ATOM 28216 N N . TYR A 1 64 ? -8.508 -2.487 10.444 1.00 13.42 64 TYR A N 16
ATOM 28217 C CA . TYR A 1 64 ? -8.397 -1.202 9.773 1.00 13.14 64 TYR A CA 16
ATOM 28218 C C . TYR A 1 64 ? -6.976 -0.649 9.811 1.00 33.44 64 TYR A C 16
ATOM 28219 O O . TYR A 1 64 ? -6.689 0.287 9.081 1.00 41.30 64 TYR A O 16
ATOM 28237 N N . LYS A 1 65 ? -6.045 -1.221 10.575 1.00 64.13 65 LYS A N 16
ATOM 28238 C CA . LYS A 1 65 ? -4.649 -0.757 10.577 1.00 71.14 65 LYS A CA 16
ATOM 28239 C C . LYS A 1 65 ? -3.667 -1.896 10.311 1.00 11.51 65 LYS A C 16
ATOM 28240 O O . LYS A 1 65 ? -2.464 -1.655 10.234 1.00 23.14 65 LYS A O 16
ATOM 28259 N N . GLU A 1 66 ? -4.170 -3.110 10.089 1.00 43.12 66 GLU A N 16
ATOM 28260 C CA . GLU A 1 66 ? -3.380 -4.286 9.785 1.00 71.02 66 GLU A CA 16
ATOM 28261 C C . GLU A 1 66 ? -4.060 -5.054 8.659 1.00 43.40 66 GLU A C 16
ATOM 28262 O O . GLU A 1 66 ? -5.266 -4.914 8.421 1.00 63.14 66 GLU A O 16
ATOM 28274 N N . PHE A 1 67 ? -3.275 -5.893 7.996 1.00 22.13 67 PHE A N 16
ATOM 28275 C CA . PHE A 1 67 ? -3.752 -6.992 7.170 1.00 20.15 67 PHE A CA 16
ATOM 28276 C C . PHE A 1 67 ? -2.632 -8.018 7.106 1.00 3.43 67 PHE A C 16
ATOM 28277 O O . PHE A 1 67 ? -1.522 -7.672 6.709 1.00 42.22 67 PHE A O 16
ATOM 28294 N N . ASP A 1 68 ? -2.895 -9.274 7.438 1.00 74.43 68 ASP A N 16
ATOM 28295 C CA . ASP A 1 68 ? -1.969 -10.370 7.305 1.00 52.54 68 ASP A CA 16
ATOM 28296 C C . ASP A 1 68 ? -2.603 -11.418 6.399 1.00 23.22 68 ASP A C 16
ATOM 28297 O O . ASP A 1 68 ? -3.737 -11.840 6.622 1.00 61.20 68 ASP A O 16
ATOM 28306 N N . GLY A 1 69 ? -1.890 -11.782 5.336 1.00 61.01 69 GLY A N 16
ATOM 28307 C CA . GLY A 1 69 ? -2.351 -12.657 4.261 1.00 74.11 69 GLY A CA 16
ATOM 28308 C C . GLY A 1 69 ? -1.380 -13.802 4.000 1.00 64.43 69 GLY A C 16
ATOM 28309 O O . GLY A 1 69 ? -1.181 -14.195 2.849 1.00 24.01 69 GLY A O 16
ATOM 28313 N N . GLY A 1 70 ? -0.722 -14.319 5.039 1.00 63.31 70 GLY A N 16
ATOM 28314 C CA . GLY A 1 70 ? 0.297 -15.350 4.932 1.00 41.32 70 GLY A CA 16
ATOM 28315 C C . GLY A 1 70 ? 1.553 -14.779 4.291 1.00 55.21 70 GLY A C 16
ATOM 28316 O O . GLY A 1 70 ? 2.427 -14.282 4.997 1.00 32.24 70 GLY A O 16
ATOM 28320 N N . TRP A 1 71 ? 1.648 -14.786 2.958 1.00 40.40 71 TRP A N 16
ATOM 28321 C CA . TRP A 1 71 ? 2.815 -14.268 2.245 1.00 11.41 71 TRP A CA 16
ATOM 28322 C C . TRP A 1 71 ? 2.911 -12.732 2.264 1.00 73.24 71 TRP A C 16
ATOM 28323 O O . TRP A 1 71 ? 3.807 -12.174 1.626 1.00 3.41 71 TRP A O 16
ATOM 28344 N N . TYR A 1 72 ? 2.009 -12.035 2.964 1.00 22.21 72 TYR A N 16
ATOM 28345 C CA . TYR A 1 72 ? 1.903 -10.584 2.952 1.00 21.43 72 TYR A CA 16
ATOM 28346 C C . TYR A 1 72 ? 1.537 -10.084 4.354 1.00 43.23 72 TYR A C 16
ATOM 28347 O O . TYR A 1 72 ? 0.762 -10.751 5.047 1.00 52.51 72 TYR A O 16
ATOM 28365 N N . LEU A 1 73 ? 2.055 -8.921 4.769 1.00 74.13 73 LEU A N 16
ATOM 28366 C CA . LEU A 1 73 ? 1.814 -8.330 6.083 1.00 51.53 73 LEU A CA 16
ATOM 28367 C C . LEU A 1 73 ? 1.833 -6.808 5.989 1.00 60.31 73 LEU A C 16
ATOM 28368 O O . LEU A 1 73 ? 2.904 -6.249 5.769 1.00 20.34 73 LEU A O 16
ATOM 28384 N N . VAL A 1 74 ? 0.696 -6.142 6.179 1.00 33.33 74 VAL A N 16
ATOM 28385 C CA . VAL A 1 74 ? 0.571 -4.687 6.278 1.00 14.14 74 VAL A CA 16
ATOM 28386 C C . VAL A 1 74 ? 0.415 -4.303 7.745 1.00 22.24 74 VAL A C 16
ATOM 28387 O O . VAL A 1 74 ? -0.359 -4.937 8.467 1.00 71.30 74 VAL A O 16
ATOM 28400 N N . LYS A 1 75 ? 1.108 -3.243 8.168 1.00 13.34 75 LYS A N 16
ATOM 28401 C CA . LYS A 1 75 ? 0.972 -2.618 9.478 1.00 50.43 75 LYS A CA 16
ATOM 28402 C C . LYS A 1 75 ? 0.965 -1.101 9.284 1.00 5.54 75 LYS A C 16
ATOM 28403 O O . LYS A 1 75 ? 1.697 -0.581 8.437 1.00 10.31 75 LYS A O 16
ATOM 28422 N N . ILE A 1 76 ? 0.170 -0.383 10.076 1.00 31.25 76 ILE A N 16
ATOM 28423 C CA . ILE A 1 76 ? 0.151 1.075 10.182 1.00 51.30 76 ILE A CA 16
ATOM 28424 C C . ILE A 1 76 ? 0.457 1.393 11.639 1.00 63.02 76 ILE A C 16
ATOM 28425 O O . ILE A 1 76 ? -0.290 0.993 12.525 1.00 41.13 76 ILE A O 16
ATOM 28441 N N . GLU A 1 77 ? 1.551 2.110 11.892 1.00 3.55 77 GLU A N 16
ATOM 28442 C CA . GLU A 1 77 ? 1.949 2.538 13.220 1.00 14.13 77 GLU A CA 16
ATOM 28443 C C . GLU A 1 77 ? 2.107 4.044 13.241 1.00 72.41 77 GLU A C 16
ATOM 28444 O O . GLU A 1 77 ? 3.068 4.590 12.694 1.00 41.23 77 GLU A O 16
ATOM 28456 N N . ASP A 1 78 ? 1.150 4.699 13.890 1.00 2.54 78 ASP A N 16
ATOM 28457 C CA . ASP A 1 78 ? 1.018 6.142 14.084 1.00 2.52 78 ASP A CA 16
ATOM 28458 C C . ASP A 1 78 ? 0.812 6.861 12.746 1.00 31.32 78 ASP A C 16
ATOM 28459 O O . ASP A 1 78 ? -0.299 7.282 12.429 1.00 45.23 78 ASP A O 16
ATOM 28468 N N . ASN A 1 79 ? 1.857 6.951 11.928 1.00 64.33 79 ASN A N 16
ATOM 28469 C CA . ASN A 1 79 ? 1.861 7.517 10.582 1.00 22.14 79 ASN A CA 16
ATOM 28470 C C . ASN A 1 79 ? 2.746 6.713 9.611 1.00 33.31 79 ASN A C 16
ATOM 28471 O O . ASN A 1 79 ? 2.888 7.116 8.458 1.00 41.55 79 ASN A O 16
ATOM 28482 N N . GLU A 1 80 ? 3.361 5.606 10.045 1.00 72.21 80 GLU A N 16
ATOM 28483 C CA . GLU A 1 80 ? 4.220 4.748 9.232 1.00 31.03 80 GLU A CA 16
ATOM 28484 C C . GLU A 1 80 ? 3.442 3.507 8.795 1.00 71.31 80 GLU A C 16
ATOM 28485 O O . GLU A 1 80 ? 3.271 2.555 9.565 1.00 42.50 80 GLU A O 16
ATOM 28497 N N . LEU A 1 81 ? 2.976 3.526 7.549 1.00 73.23 81 LEU A N 16
ATOM 28498 C CA . LEU A 1 81 ? 2.515 2.352 6.818 1.00 75.03 81 LEU A CA 16
ATOM 28499 C C . LEU A 1 81 ? 3.752 1.581 6.365 1.00 33.11 81 LEU A C 16
ATOM 28500 O O . LEU A 1 81 ? 4.656 2.177 5.780 1.00 13.34 81 LEU A O 16
ATOM 28516 N N . LYS A 1 82 ? 3.842 0.279 6.625 1.00 53.54 82 LYS A N 16
ATOM 28517 C CA . LYS A 1 82 ? 4.964 -0.551 6.190 1.00 23.13 82 LYS A CA 16
ATOM 28518 C C . LYS A 1 82 ? 4.505 -1.987 6.007 1.00 72.40 82 LYS A C 16
ATOM 28519 O O . LYS A 1 82 ? 3.493 -2.400 6.577 1.00 1.35 82 LYS A O 16
ATOM 28538 N N . VAL A 1 83 ? 5.232 -2.723 5.169 1.00 2.23 83 VAL A N 16
ATOM 28539 C CA . VAL A 1 83 ? 4.752 -3.981 4.617 1.00 4.54 83 VAL A CA 16
ATOM 28540 C C . VAL A 1 83 ? 5.924 -4.817 4.114 1.00 75.43 83 VAL A C 16
ATOM 28541 O O . VAL A 1 83 ? 6.849 -4.257 3.510 1.00 74.21 83 VAL A O 16
ATOM 28554 N N . ILE A 1 84 ? 5.906 -6.133 4.386 1.00 41.22 84 ILE A N 16
ATOM 28555 C CA . ILE A 1 84 ? 7.020 -7.035 4.112 1.00 51.30 84 ILE A CA 16
ATOM 28556 C C . ILE A 1 84 ? 6.495 -8.338 3.500 1.00 15.33 84 ILE A C 16
ATOM 28557 O O . ILE A 1 84 ? 5.887 -9.168 4.176 1.00 31.02 84 ILE A O 16
ATOM 28573 N N . ILE A 1 85 ? 6.709 -8.501 2.195 1.00 60.43 85 ILE A N 16
ATOM 28574 C CA . ILE A 1 85 ? 6.261 -9.625 1.374 1.00 31.34 85 ILE A CA 16
ATOM 28575 C C . ILE A 1 85 ? 7.214 -10.819 1.599 1.00 35.25 85 ILE A C 16
ATOM 28576 O O . ILE A 1 85 ? 8.419 -10.615 1.730 1.00 4.55 85 ILE A O 16
ATOM 28592 N N . ASN A 1 86 ? 6.689 -12.051 1.662 1.00 71.34 86 ASN A N 16
ATOM 28593 C CA . ASN A 1 86 ? 7.452 -13.308 1.786 1.00 23.32 86 ASN A CA 16
ATOM 28594 C C . ASN A 1 86 ? 7.882 -13.841 0.415 1.00 51.52 86 ASN A C 16
ATOM 28595 O O . ASN A 1 86 ? 7.319 -13.459 -0.609 1.00 44.34 86 ASN A O 16
ATOM 28606 N N . ARG A 1 87 ? 8.793 -14.821 0.404 1.00 0.43 87 ARG A N 16
ATOM 28607 C CA . ARG A 1 87 ? 9.215 -15.555 -0.786 1.00 32.35 87 ARG A CA 16
ATOM 28608 C C . ARG A 1 87 ? 8.089 -16.449 -1.313 1.00 64.30 87 ARG A C 16
ATOM 28609 O O . ARG A 1 87 ? 7.444 -17.181 -0.555 1.00 63.11 87 ARG A O 16
ATOM 28630 N N . ASN A 1 88 ? 7.897 -16.408 -2.629 1.00 11.25 88 ASN A N 16
ATOM 28631 C CA . ASN A 1 88 ? 6.905 -17.145 -3.391 1.00 61.33 88 ASN A CA 16
ATOM 28632 C C . ASN A 1 88 ? 7.369 -18.571 -3.615 1.00 51.34 88 ASN A C 16
ATOM 28633 O O . ASN A 1 88 ? 8.482 -18.769 -4.097 1.00 0.11 88 ASN A O 16
ATOM 28644 N N . GLU A 1 89 ? 6.529 -19.552 -3.306 1.00 71.50 89 GLU A N 16
ATOM 28645 C CA . GLU A 1 89 ? 6.861 -20.970 -3.411 1.00 72.44 89 GLU A CA 16
ATOM 28646 C C . GLU A 1 89 ? 6.087 -21.682 -4.525 1.00 1.24 89 GLU A C 16
ATOM 28647 O O . GLU A 1 89 ? 6.130 -22.916 -4.579 1.00 71.31 89 GLU A O 16
ATOM 28659 N N . THR A 1 90 ? 5.369 -20.961 -5.392 1.00 61.10 90 THR A N 16
ATOM 28660 C CA . THR A 1 90 ? 4.709 -21.563 -6.543 1.00 75.54 90 THR A CA 16
ATOM 28661 C C . THR A 1 90 ? 5.105 -20.850 -7.841 1.00 1.35 90 THR A C 16
ATOM 28662 O O . THR A 1 90 ? 5.659 -19.747 -7.852 1.00 3.41 90 THR A O 16
ATOM 28673 N N . ASN A 1 91 ? 4.841 -21.529 -8.954 1.00 71.12 91 ASN A N 16
ATOM 28674 C CA . ASN A 1 91 ? 5.331 -21.206 -10.289 1.00 60.43 91 ASN A CA 16
ATOM 28675 C C . ASN A 1 91 ? 4.597 -20.069 -10.993 1.00 15.31 91 ASN A C 16
ATOM 28676 O O . ASN A 1 91 ? 4.961 -19.764 -12.129 1.00 22.31 91 ASN A O 16
ATOM 28687 N N . ALA A 1 92 ? 3.612 -19.424 -10.362 1.00 42.40 92 ALA A N 16
ATOM 28688 C CA . ALA A 1 92 ? 2.911 -18.288 -10.946 1.00 33.43 92 ALA A CA 16
ATOM 28689 C C . ALA A 1 92 ? 3.268 -17.019 -10.180 1.00 22.34 92 ALA A C 16
ATOM 28690 O O . ALA A 1 92 ? 3.472 -17.062 -8.964 1.00 15.21 92 ALA A O 16
ATOM 28697 N N . SER A 1 93 ? 3.345 -15.891 -10.881 1.00 35.22 93 SER A N 16
ATOM 28698 C CA . SER A 1 93 ? 3.424 -14.569 -10.332 1.00 43.41 93 SER A CA 16
ATOM 28699 C C . SER A 1 93 ? 2.021 -14.155 -9.888 1.00 63.23 93 SER A C 16
ATOM 28700 O O . SER A 1 93 ? 1.035 -14.549 -10.515 1.00 64.42 93 SER A O 16
ATOM 28708 N N . ARG A 1 94 ? 1.920 -13.342 -8.843 1.00 64.22 94 ARG A N 16
ATOM 28709 C CA . ARG A 1 94 ? 0.655 -12.870 -8.293 1.00 44.10 94 ARG A CA 16
ATOM 28710 C C . ARG A 1 94 ? 0.812 -11.444 -7.792 1.00 11.21 94 ARG A C 16
ATOM 28711 O O . ARG A 1 94 ? 1.933 -10.984 -7.571 1.00 34.34 94 ARG A O 16
ATOM 28732 N N . SER A 1 95 ? -0.289 -10.741 -7.564 1.00 3.25 95 SER A N 16
ATOM 28733 C CA . SER A 1 95 ? -0.264 -9.316 -7.279 1.00 1.15 95 SER A CA 16
ATOM 28734 C C . SER A 1 95 ? -1.112 -8.990 -6.054 1.00 41.20 95 SER A C 16
ATOM 28735 O O . SER A 1 95 ? -1.927 -9.794 -5.589 1.00 62.53 95 SER A O 16
ATOM 28743 N N . PHE A 1 96 ? -0.914 -7.782 -5.547 1.00 40.00 96 PHE A N 16
ATOM 28744 C CA . PHE A 1 96 ? -1.557 -7.205 -4.391 1.00 34.41 96 PHE A CA 16
ATOM 28745 C C . PHE A 1 96 ? -1.942 -5.763 -4.690 1.00 11.31 96 PHE A C 16
ATOM 28746 O O . PHE A 1 96 ? -1.396 -5.115 -5.591 1.00 53.31 96 PHE A O 16
ATOM 28763 N N . THR A 1 97 ? -2.814 -5.202 -3.861 1.00 21.51 97 THR A N 16
ATOM 28764 C CA . THR A 1 97 ? -2.976 -3.761 -3.724 1.00 62.13 97 THR A CA 16
ATOM 28765 C C . THR A 1 97 ? -3.284 -3.470 -2.263 1.00 23.53 97 THR A C 16
ATOM 28766 O O . THR A 1 97 ? -3.966 -4.267 -1.611 1.00 64.32 97 THR A O 16
ATOM 28777 N N . VAL A 1 98 ? -2.779 -2.338 -1.784 1.00 54.10 98 VAL A N 16
ATOM 28778 C CA . VAL A 1 98 ? -3.168 -1.691 -0.548 1.00 31.03 98 VAL A CA 16
ATOM 28779 C C . VAL A 1 98 ? -3.849 -0.379 -0.961 1.00 22.14 98 VAL A C 16
ATOM 28780 O O . VAL A 1 98 ? -3.333 0.337 -1.821 1.00 35.11 98 VAL A O 16
ATOM 28793 N N . CYS A 1 99 ? -4.998 -0.052 -0.372 1.00 23.35 99 CYS A N 16
ATOM 28794 C CA . CYS A 1 99 ? -5.661 1.238 -0.524 1.00 75.42 99 CYS A CA 16
ATOM 28795 C C . CYS A 1 99 ? -5.874 1.830 0.870 1.00 61.01 99 CYS A C 16
ATOM 28796 O O . CYS A 1 99 ? -6.347 1.109 1.761 1.00 40.10 99 CYS A O 16
ATOM 28804 N N . VAL A 1 100 ? -5.524 3.097 1.083 1.00 53.11 100 VAL A N 16
ATOM 28805 C CA . VAL A 1 100 ? -5.699 3.785 2.365 1.00 20.45 100 VAL A CA 16
ATOM 28806 C C . VAL A 1 100 ? -6.522 5.059 2.172 1.00 42.14 100 VAL A C 16
ATOM 28807 O O . VAL A 1 100 ? -6.615 5.541 1.044 1.00 74.30 100 VAL A O 16
ATOM 28820 N N . GLU A 1 101 ? -7.128 5.606 3.229 1.00 42.44 101 GLU A N 16
ATOM 28821 C CA . GLU A 1 101 ? -7.844 6.888 3.209 1.00 54.52 101 GLU A CA 16
ATOM 28822 C C . GLU A 1 101 ? -7.439 7.706 4.439 1.00 20.31 101 GLU A C 16
ATOM 28823 O O . GLU A 1 101 ? -7.262 7.130 5.518 1.00 73.03 101 GLU A O 16
ATOM 28835 N N . ALA A 1 102 ? -7.286 9.023 4.264 1.00 61.42 102 ALA A N 16
ATOM 28836 C CA . ALA A 1 102 ? -6.832 10.005 5.234 1.00 14.31 102 ALA A CA 16
ATOM 28837 C C . ALA A 1 102 ? -7.629 11.310 5.066 1.00 11.24 102 ALA A C 16
ATOM 28838 O O . ALA A 1 102 ? -7.200 12.236 4.375 1.00 3.24 102 ALA A O 16
ATOM 28845 N N . GLY A 1 103 ? -8.795 11.401 5.702 1.00 53.51 103 GLY A N 16
ATOM 28846 C CA . GLY A 1 103 ? -9.588 12.620 5.766 1.00 40.23 103 GLY A CA 16
ATOM 28847 C C . GLY A 1 103 ? -10.106 12.978 4.379 1.00 3.31 103 GLY A C 16
ATOM 28848 O O . GLY A 1 103 ? -10.972 12.281 3.847 1.00 20.11 103 GLY A O 16
ATOM 28852 N N . ASN A 1 104 ? -9.607 14.062 3.782 1.00 32.22 104 ASN A N 16
ATOM 28853 C CA . ASN A 1 104 ? -9.988 14.458 2.441 1.00 72.33 104 ASN A CA 16
ATOM 28854 C C . ASN A 1 104 ? -9.318 13.570 1.395 1.00 31.03 104 ASN A C 16
ATOM 28855 O O . ASN A 1 104 ? -9.828 13.517 0.280 1.00 44.32 104 ASN A O 16
ATOM 28866 N N . ALA A 1 105 ? -8.204 12.904 1.715 1.00 71.14 105 ALA A N 16
ATOM 28867 C CA . ALA A 1 105 ? -7.309 12.283 0.747 1.00 60.34 105 ALA A CA 16
ATOM 28868 C C . ALA A 1 105 ? -7.274 10.763 0.885 1.00 74.42 105 ALA A C 16
ATOM 28869 O O . ALA A 1 105 ? -7.867 10.186 1.795 1.00 34.41 105 ALA A O 16
ATOM 28876 N N . PHE A 1 106 ? -6.561 10.105 -0.027 1.00 42.34 106 PHE A N 16
ATOM 28877 C CA . PHE A 1 106 ? -6.300 8.673 -0.028 1.00 34.01 106 PHE A CA 16
ATOM 28878 C C . PHE A 1 106 ? -5.057 8.400 -0.871 1.00 15.43 106 PHE A C 16
ATOM 28879 O O . PHE A 1 106 ? -4.591 9.281 -1.601 1.00 4.21 106 PHE A O 16
ATOM 28896 N N . ASP A 1 107 ? -4.544 7.173 -0.814 1.00 4.14 107 ASP A N 16
ATOM 28897 C CA . ASP A 1 107 ? -3.478 6.695 -1.689 1.00 15.43 107 ASP A CA 16
ATOM 28898 C C . ASP A 1 107 ? -3.725 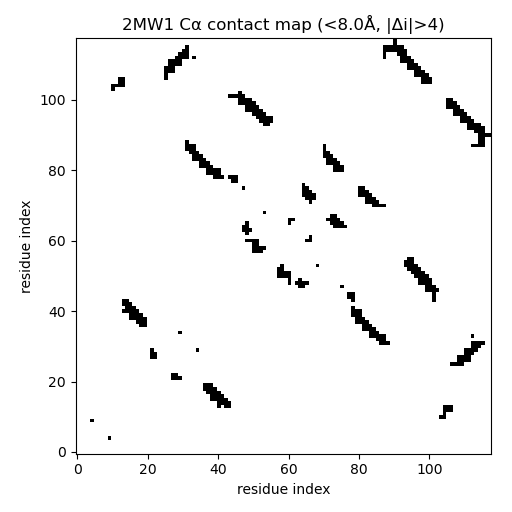5.214 -1.953 1.00 42.11 107 ASP A C 16
ATOM 28899 O O . ASP A 1 107 ? -4.414 4.541 -1.181 1.00 35.42 107 ASP A O 16
ATOM 28908 N N . GLU A 1 108 ? -3.159 4.692 -3.034 1.00 11.43 108 GLU A N 16
ATOM 28909 C CA . GLU A 1 108 ? -3.268 3.299 -3.424 1.00 51.20 108 GLU A CA 16
ATOM 28910 C C . GLU A 1 108 ? -1.911 2.885 -3.975 1.00 42.12 108 GLU A C 16
ATOM 28911 O O . GLU A 1 108 ? -1.317 3.607 -4.788 1.00 22.22 108 GLU A O 16
ATOM 28923 N N . PHE A 1 109 ? -1.439 1.709 -3.571 1.00 31.25 109 PHE A N 16
ATOM 28924 C CA . PHE A 1 109 ? -0.172 1.148 -4.019 1.00 15.03 109 PHE A CA 16
ATOM 28925 C C . PHE A 1 109 ? -0.370 -0.302 -4.425 1.00 15.44 109 PHE A C 16
ATOM 28926 O O . PHE A 1 109 ? -1.081 -1.042 -3.741 1.00 1.34 109 PHE A O 16
ATOM 28943 N N . LYS A 1 110 ? 0.305 -0.737 -5.486 1.00 32.25 110 LYS A N 16
ATOM 28944 C CA . LYS A 1 110 ? 0.218 -2.112 -5.974 1.00 1.02 110 LYS A CA 16
ATOM 28945 C C . LYS A 1 110 ? 1.558 -2.780 -5.830 1.00 24.54 110 LYS A C 16
ATOM 28946 O O . LYS A 1 110 ? 2.581 -2.109 -5.894 1.00 73.11 110 LYS A O 16
ATOM 28965 N N . PHE A 1 111 ? 1.558 -4.092 -5.648 1.00 22.55 111 PHE A N 16
ATOM 28966 C CA . PHE A 1 111 ? 2.762 -4.874 -5.425 1.00 13.31 111 PHE A CA 16
ATOM 28967 C C . PHE A 1 111 ? 2.578 -6.153 -6.196 1.00 73.41 111 PHE A C 16
ATOM 28968 O O . PHE A 1 111 ? 1.569 -6.817 -5.979 1.00 73.23 111 PHE A O 16
ATOM 28985 N N . VAL A 1 112 ? 3.478 -6.516 -7.108 1.00 35.32 112 VAL A N 16
ATOM 28986 C CA . VAL A 1 112 ? 3.306 -7.701 -7.882 1.00 22.35 112 VAL A CA 16
ATOM 28987 C C . VAL A 1 112 ? 4.590 -8.503 -7.751 1.00 24.25 112 VAL A C 16
ATOM 28988 O O . VAL A 1 112 ? 5.686 -7.963 -7.900 1.00 62.32 112 VAL A O 16
ATOM 29001 N N . GLN A 1 113 ? 4.430 -9.752 -7.338 1.00 60.32 113 GLN A N 16
ATOM 29002 C CA . GLN A 1 113 ? 5.487 -10.664 -6.974 1.00 62.41 113 GLN A CA 16
ATOM 29003 C C . GLN A 1 113 ? 5.683 -11.639 -8.102 1.00 2.42 113 GLN A C 16
ATOM 29004 O O . GLN A 1 113 ? 4.717 -12.239 -8.584 1.00 53.24 113 GLN A O 16
ATOM 29018 N N . ASP A 1 114 ? 6.942 -11.793 -8.488 1.00 21.11 114 ASP A N 16
ATOM 29019 C CA . ASP A 1 114 ? 7.219 -12.732 -9.577 1.00 32.53 114 ASP A CA 16
ATOM 29020 C C . ASP A 1 114 ? 7.050 -14.200 -9.137 1.00 3.02 114 ASP A C 16
ATOM 29021 O O . ASP A 1 114 ? 6.942 -14.521 -7.950 1.00 2.01 114 ASP A O 16
ATOM 29030 N N . ALA A 1 115 ? 6.995 -15.109 -10.111 1.00 20.55 115 ALA A N 16
ATOM 29031 C CA . ALA A 1 115 ? 6.887 -16.551 -9.923 1.00 42.20 115 ALA A CA 16
ATOM 29032 C C . ALA A 1 115 ? 8.216 -17.176 -9.520 1.00 11.32 115 ALA A C 16
ATOM 29033 O O . ALA A 1 115 ? 9.253 -16.816 -10.088 1.00 35.32 115 ALA A O 16
ATOM 29040 N N . ALA A 1 116 ? 8.162 -18.196 -8.659 1.00 11.02 116 ALA A N 16
ATOM 29041 C CA . ALA A 1 116 ? 9.325 -19.031 -8.398 1.00 12.05 116 ALA A CA 16
ATOM 29042 C C . ALA A 1 116 ? 9.734 -19.721 -9.695 1.00 55.31 116 ALA A C 16
ATOM 29043 O O . ALA A 1 116 ? 8.859 -20.188 -10.434 1.00 14.45 116 ALA A O 16
ATOM 29050 N N . LYS A 1 117 ? 11.038 -19.843 -9.954 1.00 0.45 117 LYS A N 16
ATOM 29051 C CA . LYS A 1 117 ? 11.558 -20.587 -11.095 1.00 64.14 117 LYS A CA 16
ATOM 29052 C C . LYS A 1 117 ? 12.407 -21.741 -10.584 1.00 60.52 117 LYS A C 16
ATOM 29053 O O . LYS A 1 117 ? 13.638 -21.695 -10.639 1.00 62.13 117 LYS A O 16
ATOM 29072 N N . GLN A 1 118 ? 11.745 -22.738 -10.005 1.00 35.25 118 GLN A N 16
ATOM 29073 C CA . GLN A 1 118 ? 12.378 -23.889 -9.391 1.00 34.52 118 GLN A CA 16
ATOM 29074 C C . GLN A 1 118 ? 11.594 -25.107 -9.863 1.00 41.03 118 GLN A C 16
ATOM 29075 O O . GLN A 1 118 ? 11.309 -25.172 -11.084 1.00 14.43 118 GLN A O 16
ATOM 29089 N N . GLY A 1 1 ? -12.535 35.862 -13.042 1.00 33.45 1 GLY A N 17
ATOM 29090 C CA . GLY A 1 1 ? -13.206 37.058 -12.504 1.00 41.31 1 GLY A CA 17
ATOM 29091 C C . GLY A 1 1 ? -12.788 37.235 -11.057 1.00 53.43 1 GLY A C 17
ATOM 29092 O O . GLY A 1 1 ? -11.733 36.729 -10.689 1.00 12.23 1 GLY A O 17
ATOM 29096 N N . CYS A 1 2 ? -13.609 37.903 -10.252 1.00 73.32 2 CYS A N 17
ATOM 29097 C CA . CYS A 1 2 ? -13.543 37.889 -8.802 1.00 65.43 2 CYS A CA 17
ATOM 29098 C C . CYS A 1 2 ? -14.988 37.611 -8.416 1.00 13.35 2 CYS A C 17
ATOM 29099 O O . CYS A 1 2 ? -15.846 38.402 -8.803 1.00 24.35 2 CYS A O 17
ATOM 29107 N N . GLU A 1 3 ? -15.261 36.456 -7.818 1.00 54.43 3 GLU A N 17
ATOM 29108 C CA . GLU A 1 3 ? -16.588 36.022 -7.401 1.00 71.32 3 GLU A CA 17
ATOM 29109 C C . GLU A 1 3 ? -16.403 35.007 -6.270 1.00 42.20 3 GLU A C 17
ATOM 29110 O O . GLU A 1 3 ? -15.299 34.475 -6.086 1.00 30.44 3 GLU A O 17
ATOM 29122 N N . LEU A 1 4 ? -17.479 34.733 -5.534 1.00 23.24 4 LEU A N 17
ATOM 29123 C CA . LEU A 1 4 ? -17.512 33.747 -4.461 1.00 11.13 4 LEU A CA 17
ATOM 29124 C C . LEU A 1 4 ? -17.167 32.376 -5.034 1.00 45.12 4 LEU A C 17
ATOM 29125 O O . LEU A 1 4 ? -17.844 31.878 -5.932 1.00 14.43 4 LEU A O 17
ATOM 29141 N N . SER A 1 5 ? -16.087 31.781 -4.538 1.00 64.40 5 SER A N 17
ATOM 29142 C CA . SER A 1 5 ? -15.596 30.478 -4.949 1.00 73.53 5 SER A CA 17
ATOM 29143 C C . SER A 1 5 ? -14.738 29.906 -3.815 1.00 14.44 5 SER A C 17
ATOM 29144 O O . SER A 1 5 ? -14.350 30.646 -2.906 1.00 73.22 5 SER A O 17
ATOM 29152 N N . ASP A 1 6 ? -14.422 28.612 -3.871 1.00 31.41 6 ASP A N 17
ATOM 29153 C CA . ASP A 1 6 ? -13.563 27.909 -2.921 1.00 52.04 6 ASP A CA 17
ATOM 29154 C C . ASP A 1 6 ? -12.300 27.416 -3.638 1.00 10.34 6 ASP A C 17
ATOM 29155 O O . ASP A 1 6 ? -12.138 26.221 -3.871 1.00 63.34 6 ASP A O 17
ATOM 29164 N N . PRO A 1 7 ? -11.351 28.315 -3.961 1.00 61.50 7 PRO A N 17
ATOM 29165 C CA . PRO A 1 7 ? -10.185 27.997 -4.785 1.00 64.11 7 PRO A CA 17
ATOM 29166 C C . PRO A 1 7 ? -9.189 27.035 -4.121 1.00 25.43 7 PRO A C 17
ATOM 29167 O O . PRO A 1 7 ? -8.262 26.584 -4.791 1.00 52.20 7 PRO A O 17
ATOM 29178 N N . ASP A 1 8 ? -9.369 26.709 -2.840 1.00 41.11 8 ASP A N 17
ATOM 29179 C CA . ASP A 1 8 ? -8.563 25.756 -2.070 1.00 10.25 8 ASP A CA 17
ATOM 29180 C C . ASP A 1 8 ? -9.396 24.524 -1.686 1.00 64.53 8 ASP A C 17
ATOM 29181 O O . ASP A 1 8 ? -8.892 23.598 -1.055 1.00 61.20 8 ASP A O 17
ATOM 29190 N N . GLY A 1 9 ? -10.687 24.488 -2.028 1.00 51.44 9 GLY A N 17
ATOM 29191 C CA . GLY A 1 9 ? -11.660 23.527 -1.520 1.00 72.31 9 GLY A CA 17
ATOM 29192 C C . GLY A 1 9 ? -11.596 22.155 -2.192 1.00 21.15 9 GLY A C 17
ATOM 29193 O O . GLY A 1 9 ? -12.606 21.445 -2.225 1.00 2.15 9 GLY A O 17
ATOM 29197 N N . LEU A 1 10 ? -10.444 21.802 -2.760 1.00 14.02 10 LEU A N 17
ATOM 29198 C CA . LEU A 1 10 ? -10.125 20.569 -3.446 1.00 61.44 10 LEU A CA 17
ATOM 29199 C C . LEU A 1 10 ? -9.343 19.664 -2.481 1.00 13.01 10 LEU A C 17
ATOM 29200 O O . LEU A 1 10 ? -9.288 19.929 -1.277 1.00 74.32 10 LEU A O 17
ATOM 29216 N N . ALA A 1 11 ? -8.810 18.555 -2.992 1.00 24.12 11 ALA A N 17
ATOM 29217 C CA . ALA A 1 11 ? -8.189 17.473 -2.247 1.00 51.11 11 ALA A CA 17
ATOM 29218 C C . ALA A 1 11 ? -6.812 17.200 -2.846 1.00 23.52 11 ALA A C 17
ATOM 29219 O O . ALA A 1 11 ? -6.725 16.683 -3.960 1.00 33.32 11 ALA A O 17
ATOM 29226 N N . ASP A 1 12 ? -5.738 17.568 -2.148 1.00 23.33 12 ASP A N 17
ATOM 29227 C CA . ASP A 1 12 ? -4.372 17.247 -2.563 1.00 61.43 12 ASP A CA 17
ATOM 29228 C C . ASP A 1 12 ? -3.936 15.898 -1.967 1.00 12.33 12 ASP A C 17
ATOM 29229 O O . ASP A 1 12 ? -4.403 15.530 -0.879 1.00 5.31 12 ASP A O 17
ATOM 29238 N N . PRO A 1 13 ? -3.025 15.168 -2.638 1.00 73.40 13 PRO A N 17
ATOM 29239 C CA . PRO A 1 13 ? -2.683 13.798 -2.290 1.00 24.53 13 PRO A CA 17
ATOM 29240 C C . PRO A 1 13 ? -1.766 13.740 -1.067 1.00 64.14 13 PRO A C 17
ATOM 29241 O O . PRO A 1 13 ? -1.231 14.749 -0.590 1.00 41.02 13 PRO A O 17
ATOM 29252 N N . MET A 1 14 ? -1.576 12.527 -0.558 1.00 5.01 14 MET A N 17
ATOM 29253 C CA . MET A 1 14 ? -0.700 12.236 0.562 1.00 62.14 14 MET A CA 17
ATOM 29254 C C . MET A 1 14 ? 0.757 12.420 0.101 1.00 22.42 14 MET A C 17
ATOM 29255 O O . MET A 1 14 ? 1.157 11.872 -0.925 1.00 53.12 14 MET A O 17
ATOM 29269 N N . LYS A 1 15 ? 1.553 13.219 0.821 1.00 32.53 15 LYS A N 17
ATOM 29270 C CA . LYS A 1 15 ? 2.972 13.447 0.549 1.00 41.40 15 LYS A CA 17
ATOM 29271 C C . LYS A 1 15 ? 3.769 12.656 1.564 1.00 21.34 15 LYS A C 17
ATOM 29272 O O . LYS A 1 15 ? 3.904 13.020 2.739 1.00 12.30 15 LYS A O 17
ATOM 29291 N N . TRP A 1 16 ? 4.261 11.530 1.095 1.00 63.41 16 TRP A N 17
ATOM 29292 C CA . TRP A 1 16 ? 4.967 10.550 1.892 1.00 43.25 16 TRP A CA 17
ATOM 29293 C C . TRP A 1 16 ? 6.455 10.915 1.899 1.00 42.22 16 TRP A C 17
ATOM 29294 O O . TRP A 1 16 ? 7.098 10.917 0.846 1.00 43.32 16 TRP A O 17
ATOM 29315 N N . SER A 1 17 ? 7.012 11.309 3.045 1.00 25.50 17 SER A N 17
ATOM 29316 C CA . SER A 1 17 ? 8.412 11.726 3.163 1.00 3.03 17 SER A CA 17
ATOM 29317 C C . SER A 1 17 ? 9.387 10.559 3.387 1.00 41.25 17 SER A C 17
ATOM 29318 O O . SER A 1 17 ? 10.599 10.778 3.369 1.00 61.55 17 SER A O 17
ATOM 29326 N N . LYS A 1 18 ? 8.890 9.332 3.534 1.00 73.42 18 LYS A N 17
ATOM 29327 C CA . LYS A 1 18 ? 9.629 8.090 3.311 1.00 24.44 18 LYS A CA 17
ATOM 29328 C C . LYS A 1 18 ? 8.813 7.380 2.236 1.00 63.55 18 LYS A C 17
ATOM 29329 O O . LYS A 1 18 ? 7.594 7.317 2.410 1.00 74.22 18 LYS A O 17
ATOM 29348 N N . VAL A 1 19 ? 9.436 6.876 1.176 1.00 43.01 19 VAL A N 17
ATOM 29349 C CA . VAL A 1 19 ? 8.889 5.881 0.252 1.00 72.23 19 VAL A CA 17
ATOM 29350 C C . VAL A 1 19 ? 10.052 4.989 -0.208 1.00 72.55 19 VAL A C 17
ATOM 29351 O O . VAL A 1 19 ? 11.183 5.484 -0.313 1.00 23.23 19 VAL A O 17
ATOM 29364 N N . PRO A 1 20 ? 9.799 3.712 -0.537 1.00 22.54 20 PRO A N 17
ATOM 29365 C CA . PRO A 1 20 ? 10.802 2.820 -1.103 1.00 41.34 20 PRO A CA 17
ATOM 29366 C C . PRO A 1 20 ? 11.242 3.294 -2.494 1.00 73.32 20 PRO A C 17
ATOM 29367 O O . PRO A 1 20 ? 10.478 3.922 -3.236 1.00 34.33 20 PRO A O 17
ATOM 29378 N N . SER A 1 21 ? 12.458 2.921 -2.895 1.00 74.13 21 SER A N 17
ATOM 29379 C CA . SER A 1 21 ? 13.027 3.308 -4.182 1.00 42.42 21 SER A CA 17
ATOM 29380 C C . SER A 1 21 ? 12.210 2.733 -5.347 1.00 72.14 21 SER A C 17
ATOM 29381 O O . SER A 1 21 ? 11.926 3.439 -6.312 1.00 53.13 21 SER A O 17
ATOM 29389 N N . GLY A 1 22 ? 11.768 1.475 -5.234 1.00 41.03 22 GLY A N 17
ATOM 29390 C CA . GLY A 1 22 ? 11.106 0.750 -6.315 1.00 11.42 22 GLY A CA 17
ATOM 29391 C C . GLY A 1 22 ? 9.743 1.307 -6.736 1.00 4.10 22 GLY A C 17
ATOM 29392 O O . GLY A 1 22 ? 9.270 0.964 -7.821 1.00 42.43 22 GLY A O 17
ATOM 29396 N N . LEU A 1 23 ? 9.114 2.139 -5.896 1.00 34.50 23 LEU A N 17
ATOM 29397 C CA . LEU A 1 23 ? 7.862 2.836 -6.180 1.00 33.41 23 LEU A CA 17
ATOM 29398 C C . LEU A 1 23 ? 7.964 3.625 -7.481 1.00 52.32 23 LEU A C 17
ATOM 29399 O O . LEU A 1 23 ? 8.713 4.602 -7.563 1.00 70.11 23 LEU A O 17
ATOM 29415 N N . LYS A 1 24 ? 7.174 3.237 -8.481 1.00 63.42 24 LYS A N 17
ATOM 29416 C CA . LYS A 1 24 ? 7.097 3.901 -9.772 1.00 71.23 24 LYS A CA 17
ATOM 29417 C C . LYS A 1 24 ? 5.649 3.918 -10.222 1.00 71.34 24 LYS A C 17
ATOM 29418 O O . LYS A 1 24 ? 5.092 2.857 -10.510 1.00 43.23 24 LYS A O 17
ATOM 29437 N N . ASN A 1 25 ? 5.032 5.100 -10.282 1.00 2.44 25 ASN A N 17
ATOM 29438 C CA . ASN A 1 25 ? 3.613 5.304 -10.582 1.00 40.01 25 ASN A CA 17
ATOM 29439 C C . ASN A 1 25 ? 2.745 4.355 -9.750 1.00 63.45 25 ASN A C 17
ATOM 29440 O O . ASN A 1 25 ? 1.812 3.726 -10.256 1.00 4.01 25 ASN A O 17
ATOM 29451 N N . GLY A 1 26 ? 3.091 4.210 -8.469 1.00 22.30 26 GLY A N 17
ATOM 29452 C CA . GLY A 1 26 ? 2.367 3.375 -7.530 1.00 23.34 26 GLY A CA 17
ATOM 29453 C C . GLY A 1 26 ? 2.483 1.879 -7.804 1.00 2.10 26 GLY A C 17
ATOM 29454 O O . GLY A 1 26 ? 1.720 1.130 -7.204 1.00 52.14 26 GLY A O 17
ATOM 29458 N N . GLU A 1 27 ? 3.352 1.424 -8.714 1.00 62.43 27 GLU A N 17
ATOM 29459 C CA . GLU A 1 27 ? 3.734 0.020 -8.814 1.00 44.12 27 GLU A CA 17
ATOM 29460 C C . GLU A 1 27 ? 4.981 -0.189 -7.955 1.00 5.21 27 GLU A C 17
ATOM 29461 O O . GLU A 1 27 ? 5.856 0.683 -7.915 1.00 74.24 27 GLU A O 17
ATOM 29473 N N . LEU A 1 28 ? 5.072 -1.345 -7.300 1.00 44.43 28 LEU A N 17
ATOM 29474 C CA . LEU A 1 28 ? 6.191 -1.805 -6.493 1.00 61.35 28 LEU A CA 17
ATOM 29475 C C . LEU A 1 28 ? 6.577 -3.176 -7.027 1.00 10.13 28 LEU A C 17
ATOM 29476 O O . LEU A 1 28 ? 5.805 -4.132 -6.906 1.00 3.14 28 LEU A O 17
ATOM 29492 N N . LYS A 1 29 ? 7.758 -3.285 -7.637 1.00 33.32 29 LYS A N 17
ATOM 29493 C CA . LYS A 1 29 ? 8.200 -4.579 -8.158 1.00 62.33 29 LYS A CA 17
ATOM 29494 C C . LYS A 1 29 ? 8.711 -5.451 -7.018 1.00 63.13 29 LYS A C 17
ATOM 29495 O O . LYS A 1 29 ? 9.409 -4.946 -6.133 1.00 51.44 29 LYS A O 17
ATOM 29514 N N . VAL A 1 30 ? 8.439 -6.747 -7.054 1.00 70.54 30 VAL A N 17
ATOM 29515 C CA . VAL A 1 30 ? 8.896 -7.701 -6.063 1.00 52.22 30 VAL A CA 17
ATOM 29516 C C . VAL A 1 30 ? 9.269 -8.960 -6.829 1.00 62.55 30 VAL A C 17
ATOM 29517 O O . VAL A 1 30 ? 8.559 -9.388 -7.743 1.00 44.31 30 VAL A O 17
ATOM 29530 N N . GLU A 1 31 ? 10.408 -9.545 -6.477 1.00 41.11 31 GLU A N 17
ATOM 29531 C CA . GLU A 1 31 ? 10.783 -10.836 -7.017 1.00 4.00 31 GLU A CA 17
ATOM 29532 C C . GLU A 1 31 ? 10.206 -11.935 -6.122 1.00 64.21 31 GLU A C 17
ATOM 29533 O O . GLU A 1 31 ? 9.666 -11.658 -5.049 1.00 63.25 31 GLU A O 17
ATOM 29545 N N . ALA A 1 32 ? 10.350 -13.192 -6.533 1.00 52.33 32 ALA A N 17
ATOM 29546 C CA . ALA A 1 32 ? 9.703 -14.329 -5.897 1.00 34.52 32 ALA A CA 17
ATOM 29547 C C . ALA A 1 32 ? 10.130 -14.579 -4.444 1.00 53.12 32 ALA A C 17
ATOM 29548 O O . ALA A 1 32 ? 9.522 -15.411 -3.784 1.00 23.53 32 ALA A O 17
ATOM 29555 N N . GLU A 1 33 ? 11.146 -13.879 -3.946 1.00 13.21 33 GLU A N 17
ATOM 29556 C CA . GLU A 1 33 ? 11.700 -13.991 -2.599 1.00 33.32 33 GLU A CA 17
ATOM 29557 C C . GLU A 1 33 ? 10.942 -13.074 -1.649 1.00 32.53 33 GLU A C 17
ATOM 29558 O O . GLU A 1 33 ? 10.752 -13.403 -0.485 1.00 44.41 33 GLU A O 17
ATOM 29570 N N . GLY A 1 34 ? 10.489 -11.932 -2.163 1.00 65.51 34 GLY A N 17
ATOM 29571 C CA . GLY A 1 34 ? 9.871 -10.892 -1.375 1.00 61.12 34 GLY A CA 17
ATOM 29572 C C . GLY A 1 34 ? 10.920 -9.971 -0.749 1.00 30.30 34 GLY A C 17
ATOM 29573 O O . GLY A 1 34 ? 12.111 -10.285 -0.720 1.00 51.13 34 GLY A O 17
ATOM 29577 N N . GLY A 1 35 ? 10.471 -8.818 -0.263 1.00 13.31 35 GLY A N 17
ATOM 29578 C CA . GLY A 1 35 ? 11.288 -7.829 0.423 1.00 42.14 35 GLY A CA 17
ATOM 29579 C C . GLY A 1 35 ? 10.397 -6.844 1.178 1.00 23.21 35 GLY A C 17
ATOM 29580 O O . GLY A 1 35 ? 9.165 -6.993 1.196 1.00 63.24 35 GLY A O 17
ATOM 29584 N N . SER A 1 36 ? 11.003 -5.832 1.803 1.00 50.21 36 SER A N 17
ATOM 29585 C CA . SER A 1 36 ? 10.301 -4.869 2.646 1.00 43.41 36 SER A CA 17
ATOM 29586 C C . SER A 1 36 ? 10.181 -3.500 1.969 1.00 24.22 36 SER A C 17
ATOM 29587 O O . SER A 1 36 ? 10.868 -3.207 0.983 1.00 51.22 36 SER A O 17
ATOM 29595 N N . SER A 1 37 ? 9.311 -2.652 2.515 1.00 44.14 37 SER A N 17
ATOM 29596 C CA . SER A 1 37 ? 9.217 -1.234 2.220 1.00 5.32 37 SER A CA 17
ATOM 29597 C C . SER A 1 37 ? 8.686 -0.471 3.448 1.00 21.44 37 SER A C 17
ATOM 29598 O O . SER A 1 37 ? 8.000 -1.056 4.296 1.00 1.41 37 SER A O 17
ATOM 29606 N N . LEU A 1 38 ? 8.980 0.833 3.527 1.00 50.21 38 LEU A N 17
ATOM 29607 C CA . LEU A 1 38 ? 8.584 1.774 4.580 1.00 41.02 38 LEU A CA 17
ATOM 29608 C C . LEU A 1 38 ? 8.053 3.037 3.894 1.00 52.15 38 LEU A C 17
ATOM 29609 O O . LEU A 1 38 ? 8.652 3.475 2.909 1.00 44.24 38 LEU A O 17
ATOM 29625 N N . PHE A 1 39 ? 6.955 3.610 4.390 1.00 51.22 39 PHE A N 17
ATOM 29626 C CA . PHE A 1 39 ? 6.207 4.706 3.781 1.00 5.11 39 PHE A CA 17
ATOM 29627 C C . PHE A 1 39 ? 5.686 5.651 4.881 1.00 30.42 39 PHE A C 17
ATOM 29628 O O . PHE A 1 39 ? 4.741 5.295 5.594 1.00 4.00 39 PHE A O 17
ATOM 29645 N N . ALA A 1 40 ? 6.259 6.851 5.060 1.00 10.44 40 ALA A N 17
ATOM 29646 C CA . ALA A 1 40 ? 5.858 7.778 6.136 1.00 25.11 40 ALA A CA 17
ATOM 29647 C C . ALA A 1 40 ? 5.007 8.909 5.587 1.00 63.41 40 ALA A C 17
ATOM 29648 O O . ALA A 1 40 ? 5.521 9.720 4.816 1.00 4.31 40 ALA A O 17
ATOM 29655 N N . CYS A 1 41 ? 3.730 8.984 5.956 1.00 22.33 41 CYS A N 17
ATOM 29656 C CA . CYS A 1 41 ? 2.857 10.050 5.505 1.00 2.32 41 CYS A CA 17
ATOM 29657 C C . CYS A 1 41 ? 3.055 11.252 6.426 1.00 50.04 41 CYS A C 17
ATOM 29658 O O . CYS A 1 41 ? 2.669 11.215 7.595 1.00 3.25 41 CYS A O 17
ATOM 29666 N N . LYS A 1 42 ? 3.688 12.317 5.929 1.00 32.14 42 LYS A N 17
ATOM 29667 C CA . LYS A 1 42 ? 4.029 13.465 6.771 1.00 62.25 42 LYS A CA 17
ATOM 29668 C C . LYS A 1 42 ? 2.841 14.417 6.969 1.00 11.04 42 LYS A C 17
ATOM 29669 O O . LYS A 1 42 ? 2.946 15.393 7.716 1.00 54.41 42 LYS A O 17
ATOM 29688 N N . ASN A 1 43 ? 1.738 14.225 6.245 1.00 42.33 43 ASN A N 17
ATOM 29689 C CA . ASN A 1 43 ? 0.685 15.228 6.115 1.00 74.44 43 ASN A CA 17
ATOM 29690 C C . ASN A 1 43 ? -0.701 14.657 6.363 1.00 44.20 43 ASN A C 17
ATOM 29691 O O . ASN A 1 43 ? -1.660 15.425 6.376 1.00 13.12 43 ASN A O 17
ATOM 29702 N N . TYR A 1 44 ? -0.815 13.350 6.591 1.00 53.12 44 TYR A N 17
ATOM 29703 C CA . TYR A 1 44 ? -2.047 12.693 6.971 1.00 73.20 44 TYR A CA 17
ATOM 29704 C C . TYR A 1 44 ? -1.676 11.572 7.946 1.00 34.54 44 TYR A C 17
ATOM 29705 O O . TYR A 1 44 ? -0.841 10.733 7.622 1.00 50.33 44 TYR A O 17
ATOM 29723 N N . LYS A 1 45 ? -2.276 11.545 9.139 1.00 52.14 45 LYS A N 17
ATOM 29724 C CA . LYS A 1 45 ? -2.082 10.515 10.172 1.00 31.31 45 LYS A CA 17
ATOM 29725 C C . LYS A 1 45 ? -3.408 9.864 10.546 1.00 24.55 45 LYS A C 17
ATOM 29726 O O . LYS A 1 45 ? -3.589 9.371 11.657 1.00 10.04 45 LYS A O 17
ATOM 29745 N N . SER A 1 46 ? -4.348 9.928 9.622 1.00 3.21 46 SER A N 17
ATOM 29746 C CA . SER A 1 46 ? -5.725 9.553 9.827 1.00 10.31 46 SER A CA 17
ATOM 29747 C C . SER A 1 46 ? -6.123 8.645 8.672 1.00 25.25 46 SER A C 17
ATOM 29748 O O . SER A 1 46 ? -7.070 8.943 7.943 1.00 51.02 46 SER A O 17
ATOM 29756 N N . PHE A 1 47 ? -5.322 7.608 8.419 1.00 1.12 47 PHE A N 17
ATOM 29757 C CA . PHE A 1 47 ? -5.502 6.742 7.269 1.00 5.43 47 PHE A CA 17
ATOM 29758 C C . PHE A 1 47 ? -5.559 5.288 7.705 1.00 72.33 47 PHE A C 17
ATOM 29759 O O . PHE A 1 47 ? -5.052 4.915 8.772 1.00 70.44 47 PHE A O 17
ATOM 29776 N N . TRP A 1 48 ? -6.201 4.475 6.871 1.00 32.14 48 TRP A N 17
ATOM 29777 C CA . TRP A 1 48 ? -6.461 3.077 7.144 1.00 12.11 48 TRP A CA 17
ATOM 29778 C C . TRP A 1 48 ? -6.582 2.295 5.848 1.00 63.20 48 TRP A C 17
ATOM 29779 O O . TRP A 1 48 ? -6.795 2.854 4.773 1.00 3.02 48 TRP A O 17
ATOM 29800 N N . ILE A 1 49 ? -6.496 0.981 5.998 1.00 10.42 49 ILE A N 17
ATOM 29801 C CA . ILE A 1 49 ? -6.754 -0.042 5.014 1.00 45.22 49 ILE A CA 17
ATOM 29802 C C . ILE A 1 49 ? -8.277 -0.187 4.948 1.00 33.33 49 ILE A C 17
ATOM 29803 O O . ILE A 1 49 ? -8.882 -0.542 5.965 1.00 70.33 49 ILE A O 17
ATOM 29819 N N . SER A 1 50 ? -8.916 0.052 3.799 1.00 21.43 50 SER A N 17
ATOM 29820 C CA . SER A 1 50 ? -10.316 -0.358 3.616 1.00 24.14 50 SER A CA 17
ATOM 29821 C C . SER A 1 50 ? -10.609 -1.099 2.308 1.00 70.24 50 SER A C 17
ATOM 29822 O O . SER A 1 50 ? -11.740 -1.543 2.105 1.00 32.55 50 SER A O 17
ATOM 29830 N N . SER A 1 51 ? -9.615 -1.343 1.456 1.00 3.13 51 SER A N 17
ATOM 29831 C CA . SER A 1 51 ? -9.678 -2.439 0.501 1.00 50.41 51 SER A CA 17
ATOM 29832 C C . SER A 1 51 ? -8.282 -3.010 0.308 1.00 21.23 51 SER A C 17
ATOM 29833 O O . SER A 1 51 ? -7.281 -2.359 0.614 1.00 4.13 51 SER A O 17
ATOM 29841 N N . VAL A 1 52 ? -8.232 -4.233 -0.202 1.00 64.43 52 VAL A N 17
ATOM 29842 C CA . VAL A 1 52 ? -7.014 -4.942 -0.520 1.00 53.43 52 VAL A CA 17
ATOM 29843 C C . VAL A 1 52 ? -7.392 -5.947 -1.607 1.00 45.24 52 VAL A C 17
ATOM 29844 O O . VAL A 1 52 ? -8.457 -6.568 -1.530 1.00 1.33 52 VAL A O 17
ATOM 29857 N N . LYS A 1 53 ? -6.532 -6.116 -2.614 1.00 22.50 53 LYS A N 17
ATOM 29858 C CA . LYS A 1 53 ? -6.589 -7.240 -3.550 1.00 62.41 53 LYS A CA 17
ATOM 29859 C C . LYS A 1 53 ? -5.275 -7.990 -3.422 1.00 70.12 53 LYS A C 17
ATOM 29860 O O . LYS A 1 53 ? -4.283 -7.353 -3.085 1.00 4.21 53 LYS A O 17
ATOM 29879 N N . GLU A 1 54 ? -5.254 -9.297 -3.683 1.00 21.21 54 GLU A N 17
ATOM 29880 C CA . GLU A 1 54 ? -4.020 -10.102 -3.696 1.00 23.33 54 GLU A CA 17
ATOM 29881 C C . GLU A 1 54 ? -3.942 -11.033 -4.908 1.00 5.04 54 GLU A C 17
ATOM 29882 O O . GLU A 1 54 ? -2.877 -11.541 -5.259 1.00 5.03 54 GLU A O 17
ATOM 29894 N N . GLU A 1 55 ? -5.085 -11.222 -5.565 1.00 43.04 55 GLU A N 17
ATOM 29895 C CA . GLU A 1 55 ? -5.325 -12.229 -6.587 1.00 33.13 55 GLU A CA 17
ATOM 29896 C C . GLU A 1 55 ? -6.332 -11.692 -7.606 1.00 21.23 55 GLU A C 17
ATOM 29897 O O . GLU A 1 55 ? -7.203 -12.398 -8.105 1.00 14.01 55 GLU A O 17
ATOM 29909 N N . GLY A 1 56 ? -6.255 -10.390 -7.851 1.00 53.22 56 GLY A N 17
ATOM 29910 C CA . GLY A 1 56 ? -7.094 -9.650 -8.786 1.00 1.44 56 GLY A CA 17
ATOM 29911 C C . GLY A 1 56 ? -8.498 -9.325 -8.265 1.00 34.54 56 GLY A C 17
ATOM 29912 O O . GLY A 1 56 ? -9.139 -8.438 -8.828 1.00 1.21 56 GLY A O 17
ATOM 29916 N N . LYS A 1 57 ? -8.977 -9.954 -7.182 1.00 44.22 57 LYS A N 17
ATOM 29917 C CA . LYS A 1 57 ? -10.261 -9.613 -6.554 1.00 30.54 57 LYS A CA 17
ATOM 29918 C C . LYS A 1 57 ? -10.039 -8.931 -5.219 1.00 33.22 57 LYS A C 17
ATOM 29919 O O . LYS A 1 57 ? -9.037 -9.210 -4.553 1.00 52.13 57 LYS A O 17
ATOM 29938 N N . PHE A 1 58 ? -10.984 -8.082 -4.813 1.00 10.05 58 PHE A N 17
ATOM 29939 C CA . PHE A 1 58 ? -11.024 -7.607 -3.436 1.00 25.34 58 PHE A CA 17
ATOM 29940 C C . PHE A 1 58 ? -11.478 -8.759 -2.541 1.00 4.23 58 PHE A C 17
ATOM 29941 O O . PHE A 1 58 ? -12.192 -9.662 -2.985 1.00 32.53 58 PHE A O 17
ATOM 29958 N N . LYS A 1 59 ? -11.097 -8.692 -1.268 1.00 64.43 59 LYS A N 17
ATOM 29959 C CA . LYS A 1 59 ? -11.584 -9.547 -0.190 1.00 41.10 59 LYS A CA 17
ATOM 29960 C C . LYS A 1 59 ? -12.172 -8.681 0.927 1.00 23.51 59 LYS A C 17
ATOM 29961 O O . LYS A 1 59 ? -12.240 -7.455 0.784 1.00 23.25 59 LYS A O 17
ATOM 29980 N N . GLU A 1 60 ? -12.567 -9.319 2.025 1.00 3.01 60 GLU A N 17
ATOM 29981 C CA . GLU A 1 60 ? -13.025 -8.661 3.245 1.00 32.11 60 GLU A CA 17
ATOM 29982 C C . GLU A 1 60 ? -11.811 -8.378 4.136 1.00 71.22 60 GLU A C 17
ATOM 29983 O O . GLU A 1 60 ? -10.726 -8.922 3.909 1.00 43.20 60 GLU A O 17
ATOM 29995 N N . ASN A 1 61 ? -11.988 -7.544 5.158 1.00 61.13 61 ASN A N 17
ATOM 29996 C CA . ASN A 1 61 ? -10.937 -7.083 6.056 1.00 72.23 61 ASN A CA 17
ATOM 29997 C C . ASN A 1 61 ? -11.059 -7.837 7.386 1.00 74.14 61 ASN A C 17
ATOM 29998 O O . ASN A 1 61 ? -11.811 -8.807 7.489 1.00 4.04 61 ASN A O 17
ATOM 30009 N N . THR A 1 62 ? -10.296 -7.435 8.397 1.00 4.41 62 THR A N 17
ATOM 30010 C CA . THR A 1 62 ? -10.457 -7.866 9.786 1.00 65.53 62 THR A CA 17
ATOM 30011 C C . THR A 1 62 ? -9.885 -6.834 10.778 1.00 43.04 62 THR A C 17
ATOM 30012 O O . THR A 1 62 ? -9.921 -7.039 11.994 1.00 61.34 62 THR A O 17
ATOM 30023 N N . SER A 1 63 ? -9.336 -5.727 10.278 1.00 51.12 63 SER A N 17
ATOM 30024 C CA . SER A 1 63 ? -8.800 -4.607 11.037 1.00 30.52 63 SER A CA 17
ATOM 30025 C C . SER A 1 63 ? -8.939 -3.362 10.151 1.00 42.04 63 SER A C 17
ATOM 30026 O O . SER A 1 63 ? -9.642 -3.401 9.139 1.00 30.31 63 SER A O 17
ATOM 30034 N N . TYR A 1 64 ? -8.301 -2.257 10.528 1.00 64.41 64 TYR A N 17
ATOM 30035 C CA . TYR A 1 64 ? -8.174 -1.048 9.706 1.00 33.52 64 TYR A CA 17
ATOM 30036 C C . TYR A 1 64 ? -6.718 -0.613 9.546 1.00 11.32 64 TYR A C 17
ATOM 30037 O O . TYR A 1 64 ? -6.384 0.247 8.736 1.00 30.22 64 TYR A O 17
ATOM 30055 N N . LYS A 1 65 ? -5.822 -1.199 10.323 1.00 61.33 65 LYS A N 17
ATOM 30056 C CA . LYS A 1 65 ? -4.464 -0.716 10.537 1.00 74.24 65 LYS A CA 17
ATOM 30057 C C . LYS A 1 65 ? -3.453 -1.742 10.074 1.00 12.23 65 LYS A C 17
ATOM 30058 O O . LYS A 1 65 ? -2.260 -1.461 10.072 1.00 1.21 65 LYS A O 17
ATOM 30077 N N . GLU A 1 66 ? -3.900 -2.942 9.730 1.00 4.30 66 GLU A N 17
ATOM 30078 C CA . GLU A 1 66 ? -3.040 -4.091 9.705 1.00 24.43 66 GLU A CA 17
ATOM 30079 C C . GLU A 1 66 ? -3.728 -5.130 8.845 1.00 2.14 66 GLU A C 17
ATOM 30080 O O . GLU A 1 66 ? -4.937 -5.345 8.971 1.00 4.11 66 GLU A O 17
ATOM 30092 N N . PHE A 1 67 ? -2.984 -5.738 7.934 1.00 31.31 67 PHE A N 17
ATOM 30093 C CA . PHE A 1 67 ? -3.515 -6.737 7.036 1.00 52.44 67 PHE A CA 17
ATOM 30094 C C . PHE A 1 67 ? -2.445 -7.798 6.859 1.00 11.22 67 PHE A C 17
ATOM 30095 O O . PHE A 1 67 ? -1.381 -7.514 6.310 1.00 65.13 67 PHE A O 17
ATOM 30112 N N . ASP A 1 68 ? -2.714 -9.004 7.341 1.00 13.43 68 ASP A N 17
ATOM 30113 C CA . ASP A 1 68 ? -1.921 -10.186 7.107 1.00 34.10 68 ASP A CA 17
ATOM 30114 C C . ASP A 1 68 ? -2.648 -11.066 6.093 1.00 12.32 68 ASP A C 17
ATOM 30115 O O . ASP A 1 68 ? -3.777 -11.502 6.311 1.00 25.13 68 ASP A O 17
ATOM 30124 N N . GLY A 1 69 ? -2.001 -11.296 4.953 1.00 10.10 69 GLY A N 17
ATOM 30125 C CA . GLY A 1 69 ? -2.413 -12.245 3.922 1.00 3.34 69 GLY A CA 17
ATOM 30126 C C . GLY A 1 69 ? -1.446 -13.424 3.884 1.00 64.52 69 GLY A C 17
ATOM 30127 O O . GLY A 1 69 ? -1.217 -14.001 2.822 1.00 25.44 69 GLY A O 17
ATOM 30131 N N . GLY A 1 70 ? -0.810 -13.730 5.019 1.00 42.22 70 GLY A N 17
ATOM 30132 C CA . GLY A 1 70 ? 0.198 -14.760 5.182 1.00 45.14 70 GLY A CA 17
ATOM 30133 C C . GLY A 1 70 ? 1.504 -14.344 4.524 1.00 71.15 70 GLY A C 17
ATOM 30134 O O . GLY A 1 70 ? 2.422 -13.868 5.194 1.00 12.12 70 GLY A O 17
ATOM 30138 N N . TRP A 1 71 ? 1.582 -14.473 3.199 1.00 52.01 71 TRP A N 17
ATOM 30139 C CA . TRP A 1 71 ? 2.769 -14.151 2.414 1.00 10.20 71 TRP A CA 17
ATOM 30140 C C . TRP A 1 71 ? 3.070 -12.649 2.346 1.00 63.35 71 TRP A C 17
ATOM 30141 O O . TRP A 1 71 ? 4.029 -12.243 1.691 1.00 63.22 71 TRP A O 17
ATOM 30162 N N . TYR A 1 72 ? 2.265 -11.803 2.984 1.00 52.34 72 TYR A N 17
ATOM 30163 C CA . TYR A 1 72 ? 2.249 -10.372 2.780 1.00 41.42 72 TYR A CA 17
ATOM 30164 C C . TYR A 1 72 ? 1.691 -9.778 4.063 1.00 64.23 72 TYR A C 17
ATOM 30165 O O . TYR A 1 72 ? 0.699 -10.291 4.594 1.00 22.50 72 TYR A O 17
ATOM 30183 N N . LEU A 1 73 ? 2.344 -8.746 4.594 1.00 34.24 73 LEU A N 17
ATOM 30184 C CA . LEU A 1 73 ? 2.012 -8.171 5.889 1.00 53.45 73 LEU A CA 17
ATOM 30185 C C . LEU A 1 73 ? 2.047 -6.656 5.766 1.00 2.34 73 LEU A C 17
ATOM 30186 O O . LEU A 1 73 ? 3.086 -6.100 5.404 1.00 62.45 73 LEU A O 17
ATOM 30202 N N . VAL A 1 74 ? 0.948 -5.989 6.096 1.00 70.12 74 VAL A N 17
ATOM 30203 C CA . VAL A 1 74 ? 0.775 -4.543 6.090 1.00 45.25 74 VAL A CA 17
ATOM 30204 C C . VAL A 1 74 ? 0.519 -4.118 7.535 1.00 41.11 74 VAL A C 17
ATOM 30205 O O . VAL A 1 74 ? -0.226 -4.802 8.237 1.00 11.12 74 VAL A O 17
ATOM 30218 N N . LYS A 1 75 ? 1.100 -3.001 7.978 1.00 4.00 75 LYS A N 17
ATOM 30219 C CA . LYS A 1 75 ? 0.927 -2.428 9.313 1.00 62.11 75 LYS A CA 17
ATOM 30220 C C . LYS A 1 75 ? 1.031 -0.915 9.185 1.00 2.40 75 LYS A C 17
ATOM 30221 O O . LYS A 1 75 ? 1.919 -0.438 8.475 1.00 32.13 75 LYS A O 17
ATOM 30240 N N . ILE A 1 76 ? 0.166 -0.194 9.894 1.00 34.31 76 ILE A N 17
ATOM 30241 C CA . ILE A 1 76 ? 0.132 1.244 10.087 1.00 43.33 76 ILE A CA 17
ATOM 30242 C C . ILE A 1 76 ? 0.329 1.421 11.588 1.00 21.44 76 ILE A C 17
ATOM 30243 O O . ILE A 1 76 ? -0.491 0.977 12.391 1.00 34.44 76 ILE A O 17
ATOM 30259 N N . GLU A 1 77 ? 1.422 2.060 11.987 1.00 2.13 77 GLU A N 17
ATOM 30260 C CA . GLU A 1 77 ? 1.694 2.426 13.357 1.00 50.23 77 GLU A CA 17
ATOM 30261 C C . GLU A 1 77 ? 1.899 3.931 13.295 1.00 21.34 77 GLU A C 17
ATOM 30262 O O . GLU A 1 77 ? 2.904 4.418 12.768 1.00 62.13 77 GLU A O 17
ATOM 30274 N N . ASP A 1 78 ? 0.881 4.648 13.755 1.00 30.10 78 ASP A N 17
ATOM 30275 C CA . ASP A 1 78 ? 0.718 6.091 13.712 1.00 43.45 78 ASP A CA 17
ATOM 30276 C C . ASP A 1 78 ? 0.656 6.598 12.266 1.00 2.42 78 ASP A C 17
ATOM 30277 O O . ASP A 1 78 ? -0.435 6.747 11.705 1.00 23.13 78 ASP A O 17
ATOM 30286 N N . ASN A 1 79 ? 1.814 6.813 11.643 1.00 11.02 79 ASN A N 17
ATOM 30287 C CA . ASN A 1 79 ? 1.973 7.315 10.286 1.00 13.00 79 ASN A CA 17
ATOM 30288 C C . ASN A 1 79 ? 3.221 6.738 9.619 1.00 25.31 79 ASN A C 17
ATOM 30289 O O . ASN A 1 79 ? 3.729 7.320 8.662 1.00 65.15 79 ASN A O 17
ATOM 30300 N N . GLU A 1 80 ? 3.740 5.610 10.112 1.00 41.31 80 GLU A N 17
ATOM 30301 C CA . GLU A 1 80 ? 4.697 4.805 9.369 1.00 71.44 80 GLU A CA 17
ATOM 30302 C C . GLU A 1 80 ? 3.966 3.537 8.936 1.00 21.30 80 GLU A C 17
ATOM 30303 O O . GLU A 1 80 ? 3.558 2.716 9.766 1.00 11.33 80 GLU A O 17
ATOM 30315 N N . LEU A 1 81 ? 3.734 3.413 7.630 1.00 12.40 81 LEU A N 17
ATOM 30316 C CA . LEU A 1 81 ? 3.120 2.258 6.993 1.00 23.42 81 LEU A CA 17
ATOM 30317 C C . LEU A 1 81 ? 4.232 1.436 6.361 1.00 10.21 81 LEU A C 17
ATOM 30318 O O . LEU A 1 81 ? 5.161 1.987 5.772 1.00 22.50 81 LEU A O 17
ATOM 30334 N N . LYS A 1 82 ? 4.169 0.120 6.513 1.00 21.21 82 LYS A N 17
ATOM 30335 C CA . LYS A 1 82 ? 5.160 -0.822 6.028 1.00 5.02 82 LYS A CA 17
ATOM 30336 C C . LYS A 1 82 ? 4.466 -1.933 5.284 1.00 23.40 82 LYS A C 17
ATOM 30337 O O . LYS A 1 82 ? 3.369 -2.339 5.677 1.00 34.21 82 LYS A O 17
ATOM 30356 N N . VAL A 1 83 ? 5.164 -2.516 4.320 1.00 70.11 83 VAL A N 17
ATOM 30357 C CA . VAL A 1 83 ? 4.780 -3.772 3.710 1.00 1.11 83 VAL A CA 17
ATOM 30358 C C . VAL A 1 83 ? 6.011 -4.668 3.796 1.00 62.42 83 VAL A C 17
ATOM 30359 O O . VAL A 1 83 ? 7.119 -4.237 3.472 1.00 10.31 83 VAL A O 17
ATOM 30372 N N . ILE A 1 84 ? 5.840 -5.903 4.266 1.00 70.53 84 ILE A N 17
ATOM 30373 C CA . ILE A 1 84 ? 6.871 -6.929 4.256 1.00 11.23 84 ILE A CA 17
ATOM 30374 C C . ILE A 1 84 ? 6.268 -8.134 3.542 1.00 33.12 84 ILE A C 17
ATOM 30375 O O . ILE A 1 84 ? 5.156 -8.566 3.861 1.00 3.23 84 ILE A O 17
ATOM 30391 N N . ILE A 1 85 ? 6.979 -8.657 2.548 1.00 34.32 85 ILE A N 17
ATOM 30392 C CA . ILE A 1 85 ? 6.487 -9.677 1.624 1.00 11.34 85 ILE A CA 17
ATOM 30393 C C . ILE A 1 85 ? 7.408 -10.880 1.751 1.00 10.40 85 ILE A C 17
ATOM 30394 O O . ILE A 1 85 ? 8.621 -10.699 1.763 1.00 13.24 85 ILE A O 17
ATOM 30410 N N . ASN A 1 86 ? 6.827 -12.074 1.854 1.00 33.40 86 ASN A N 17
ATOM 30411 C CA . ASN A 1 86 ? 7.551 -13.333 1.960 1.00 2.01 86 ASN A CA 17
ATOM 30412 C C . ASN A 1 86 ? 7.628 -13.994 0.601 1.00 73.51 86 ASN A C 17
ATOM 30413 O O . ASN A 1 86 ? 6.862 -13.693 -0.317 1.00 33.42 86 ASN A O 17
ATOM 30424 N N . ARG A 1 87 ? 8.505 -14.984 0.536 1.00 45.43 87 ARG A N 17
ATOM 30425 C CA . ARG A 1 87 ? 8.772 -15.787 -0.643 1.00 51.05 87 ARG A CA 17
ATOM 30426 C C . ARG A 1 87 ? 7.509 -16.503 -1.118 1.00 42.04 87 ARG A C 17
ATOM 30427 O O . ARG A 1 87 ? 6.763 -17.054 -0.300 1.00 3.03 87 ARG A O 17
ATOM 30448 N N . ASN A 1 88 ? 7.280 -16.514 -2.434 1.00 5.24 88 ASN A N 17
ATOM 30449 C CA . ASN A 1 88 ? 6.362 -17.438 -3.086 1.00 23.42 88 ASN A CA 17
ATOM 30450 C C . ASN A 1 88 ? 7.113 -18.724 -3.394 1.00 23.41 88 ASN A C 17
ATOM 30451 O O . ASN A 1 88 ? 8.285 -18.700 -3.747 1.00 54.45 88 ASN A O 17
ATOM 30462 N N . GLU A 1 89 ? 6.429 -19.853 -3.292 1.00 21.20 89 GLU A N 17
ATOM 30463 C CA . GLU A 1 89 ? 6.958 -21.195 -3.500 1.00 42.23 89 GLU A CA 17
ATOM 30464 C C . GLU A 1 89 ? 6.091 -21.936 -4.524 1.00 53.33 89 GLU A C 17
ATOM 30465 O O . GLU A 1 89 ? 5.872 -23.150 -4.429 1.00 32.20 89 GLU A O 17
ATOM 30477 N N . THR A 1 90 ? 5.538 -21.171 -5.471 1.00 54.32 90 THR A N 17
ATOM 30478 C CA . THR A 1 90 ? 4.754 -21.665 -6.591 1.00 10.43 90 THR A CA 17
ATOM 30479 C C . THR A 1 90 ? 5.110 -20.914 -7.876 1.00 22.20 90 THR A C 17
ATOM 30480 O O . THR A 1 90 ? 5.740 -19.854 -7.866 1.00 0.40 90 THR A O 17
ATOM 30491 N N . ASN A 1 91 ? 4.635 -21.463 -8.988 1.00 15.14 91 ASN A N 17
ATOM 30492 C CA . ASN A 1 91 ? 4.973 -21.094 -10.354 1.00 60.42 91 ASN A CA 17
ATOM 30493 C C . ASN A 1 91 ? 4.149 -19.948 -10.958 1.00 52.03 91 ASN A C 17
ATOM 30494 O O . ASN A 1 91 ? 4.321 -19.678 -12.148 1.00 55.15 91 ASN A O 17
ATOM 30505 N N . ALA A 1 92 ? 3.288 -19.261 -10.201 1.00 64.32 92 ALA A N 17
ATOM 30506 C CA . ALA A 1 92 ? 2.416 -18.206 -10.724 1.00 52.12 92 ALA A CA 17
ATOM 30507 C C . ALA A 1 92 ? 2.637 -16.915 -9.947 1.00 2.44 92 ALA A C 17
ATOM 30508 O O . ALA A 1 92 ? 2.637 -16.930 -8.712 1.00 72.32 92 ALA A O 17
ATOM 30515 N N . SER A 1 93 ? 2.846 -15.816 -10.672 1.00 41.21 93 SER A N 17
ATOM 30516 C CA . SER A 1 93 ? 3.083 -14.492 -10.145 1.00 15.43 93 SER A CA 17
ATOM 30517 C C . SER A 1 93 ? 1.768 -13.873 -9.674 1.00 4.42 93 SER A C 17
ATOM 30518 O O . SER A 1 93 ? 0.752 -13.981 -10.364 1.00 74.43 93 SER A O 17
ATOM 30526 N N . ARG A 1 94 ? 1.791 -13.152 -8.554 1.00 22.41 94 ARG A N 17
ATOM 30527 C CA . ARG A 1 94 ? 0.607 -12.692 -7.828 1.00 31.20 94 ARG A CA 17
ATOM 30528 C C . ARG A 1 94 ? 0.838 -11.268 -7.354 1.00 4.21 94 ARG A C 17
ATOM 30529 O O . ARG A 1 94 ? 1.963 -10.909 -6.993 1.00 30.20 94 ARG A O 1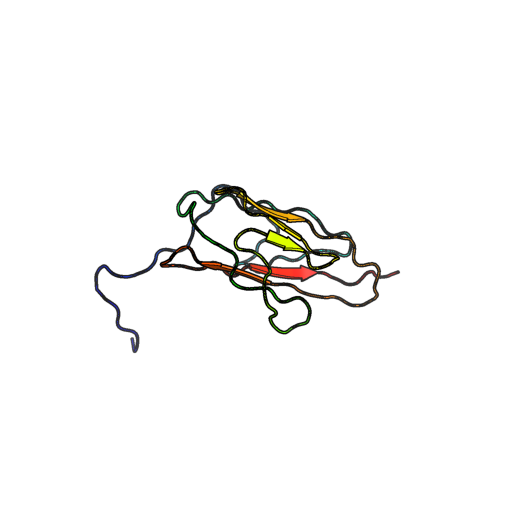7
ATOM 30550 N N . SER A 1 95 ? -0.207 -10.448 -7.340 1.00 24.51 95 SER A N 17
ATOM 30551 C CA . SER A 1 95 ? -0.057 -9.006 -7.239 1.00 51.14 95 SER A CA 17
ATOM 30552 C C . SER A 1 95 ? -1.101 -8.456 -6.290 1.00 4.44 95 SER A C 17
ATOM 30553 O O . SER A 1 95 ? -2.303 -8.682 -6.452 1.00 62.51 95 SER A O 17
ATOM 30561 N N . PHE A 1 96 ? -0.621 -7.747 -5.280 1.00 63.15 96 PHE A N 17
ATOM 30562 C CA . PHE A 1 96 ? -1.460 -7.066 -4.336 1.00 53.15 96 PHE A CA 17
ATOM 30563 C C . PHE A 1 96 ? -1.879 -5.698 -4.875 1.00 73.24 96 PHE A C 17
ATOM 30564 O O . PHE A 1 96 ? -1.310 -5.143 -5.821 1.00 41.04 96 PHE A O 17
ATOM 30581 N N . THR A 1 97 ? -2.873 -5.099 -4.236 1.00 12.43 97 THR A N 17
ATOM 30582 C CA . THR A 1 97 ? -3.005 -3.654 -4.161 1.00 1.01 97 THR A CA 17
ATOM 30583 C C . THR A 1 97 ? -3.415 -3.359 -2.725 1.00 24.51 97 THR A C 17
ATOM 30584 O O . THR A 1 97 ? -4.331 -4.009 -2.214 1.00 31.23 97 THR A O 17
ATOM 30595 N N . VAL A 1 98 ? -2.695 -2.457 -2.057 1.00 52.31 98 VAL A N 17
ATOM 30596 C CA . VAL A 1 98 ? -3.036 -1.946 -0.743 1.00 23.52 98 VAL A CA 17
ATOM 30597 C C . VAL A 1 98 ? -3.480 -0.516 -0.993 1.00 14.13 98 VAL A C 17
ATOM 30598 O O . VAL A 1 98 ? -2.668 0.276 -1.468 1.00 1.14 98 VAL A O 17
ATOM 30611 N N . CYS A 1 99 ? -4.755 -0.185 -0.788 1.00 71.41 99 CYS A N 17
ATOM 30612 C CA . CYS A 1 99 ? -5.106 1.221 -0.705 1.00 62.40 99 CYS A CA 17
ATOM 30613 C C . CYS A 1 99 ? -4.813 1.712 0.697 1.00 50.22 99 CYS A C 17
ATOM 30614 O O . CYS A 1 99 ? -4.732 0.916 1.638 1.00 61.20 99 CYS A O 17
ATOM 30622 N N . VAL A 1 100 ? -4.778 3.032 0.837 1.00 65.34 100 VAL A N 17
ATOM 30623 C CA . VAL A 1 100 ? -5.261 3.649 2.054 1.00 72.12 100 VAL A CA 17
ATOM 30624 C C . VAL A 1 100 ? -6.102 4.844 1.631 1.00 71.23 100 VAL A C 17
ATOM 30625 O O . VAL A 1 100 ? -5.783 5.478 0.619 1.00 1.04 100 VAL A O 17
ATOM 30638 N N . GLU A 1 101 ? -7.134 5.170 2.402 1.00 32.42 101 GLU A N 17
ATOM 30639 C CA . GLU A 1 101 ? -7.778 6.468 2.342 1.00 50.02 101 GLU A CA 17
ATOM 30640 C C . GLU A 1 101 ? -7.444 7.171 3.644 1.00 24.21 101 GLU A C 17
ATOM 30641 O O . GLU A 1 101 ? -7.473 6.565 4.722 1.00 53.14 101 GLU A O 17
ATOM 30653 N N . ALA A 1 102 ? -7.177 8.465 3.531 1.00 74.51 102 ALA A N 17
ATOM 30654 C CA . ALA A 1 102 ? -6.723 9.362 4.571 1.00 31.55 102 ALA A CA 17
ATOM 30655 C C . ALA A 1 102 ? -7.765 10.439 4.883 1.00 52.01 102 ALA A C 17
ATOM 30656 O O . ALA A 1 102 ? -7.410 11.479 5.449 1.00 30.33 102 ALA A O 17
ATOM 30663 N N . GLY A 1 103 ? -9.012 10.252 4.448 1.00 3.13 103 GLY A N 17
ATOM 30664 C CA . GLY A 1 103 ? -10.100 11.207 4.516 1.00 51.33 103 GLY A CA 17
ATOM 30665 C C . GLY A 1 103 ? -10.417 11.678 3.109 1.00 63.44 103 GLY A C 17
ATOM 30666 O O . GLY A 1 103 ? -11.049 10.962 2.335 1.00 34.25 103 GLY A O 17
ATOM 30670 N N . ASN A 1 104 ? -9.943 12.867 2.758 1.00 73.43 104 ASN A N 17
ATOM 30671 C CA . ASN A 1 104 ? -10.135 13.534 1.475 1.00 65.23 104 ASN A CA 17
ATOM 30672 C C . ASN A 1 104 ? -8.921 13.300 0.573 1.00 65.22 104 ASN A C 17
ATOM 30673 O O . ASN A 1 104 ? -8.668 14.086 -0.329 1.00 61.20 104 ASN A O 17
ATOM 30684 N N . ALA A 1 105 ? -8.140 12.243 0.799 1.00 71.41 105 ALA A N 17
ATOM 30685 C CA . ALA A 1 105 ? -7.059 11.817 -0.075 1.00 14.03 105 ALA A CA 17
ATOM 30686 C C . ALA A 1 105 ? -6.866 10.317 0.095 1.00 24.32 105 ALA A C 17
ATOM 30687 O O . ALA A 1 105 ? -7.376 9.721 1.047 1.00 64.30 105 ALA A O 17
ATOM 30694 N N . PHE A 1 106 ? -6.095 9.723 -0.805 1.00 64.41 106 PHE A N 17
ATOM 30695 C CA . PHE A 1 106 ? -5.721 8.321 -0.810 1.00 3.13 106 PHE A CA 17
ATOM 30696 C C . PHE A 1 106 ? -4.424 8.214 -1.613 1.00 71.52 106 PHE A C 17
ATOM 30697 O O . PHE A 1 106 ? -4.141 9.069 -2.464 1.00 22.34 106 PHE A O 17
ATOM 30714 N N . ASP A 1 107 ? -3.660 7.150 -1.396 1.00 64.43 107 ASP A N 17
ATOM 30715 C CA . ASP A 1 107 ? -2.555 6.754 -2.260 1.00 42.42 107 ASP A CA 17
ATOM 30716 C C . ASP A 1 107 ? -2.403 5.258 -2.053 1.00 21.34 107 ASP A C 17
ATOM 30717 O O . ASP A 1 107 ? -1.996 4.817 -0.976 1.00 71.24 107 ASP A O 17
ATOM 30726 N N . GLU A 1 108 ? -2.840 4.468 -3.025 1.00 44.32 108 GLU A N 17
ATOM 30727 C CA . GLU A 1 108 ? -2.654 3.022 -2.989 1.00 4.31 108 GLU A CA 17
ATOM 30728 C C . GLU A 1 108 ? -1.275 2.670 -3.548 1.00 42.05 108 GLU A C 17
ATOM 30729 O O . GLU A 1 108 ? -0.652 3.458 -4.267 1.00 14.12 108 GLU A O 17
ATOM 30741 N N . PHE A 1 109 ? -0.844 1.441 -3.300 1.00 64.12 109 PHE A N 17
ATOM 30742 C CA . PHE A 1 109 ? 0.385 0.865 -3.812 1.00 23.21 109 PHE A CA 17
ATOM 30743 C C . PHE A 1 109 ? 0.023 -0.494 -4.400 1.00 64.33 109 PHE A C 17
ATOM 30744 O O . PHE A 1 109 ? -0.378 -1.398 -3.663 1.00 43.23 109 PHE A O 17
ATOM 30761 N N . LYS A 1 110 ? 0.116 -0.636 -5.721 1.00 54.15 110 LYS A N 17
ATOM 30762 C CA . LYS A 1 110 ? 0.064 -1.919 -6.407 1.00 32.14 110 LYS A CA 17
ATOM 30763 C C . LYS A 1 110 ? 1.423 -2.577 -6.163 1.00 44.11 110 LYS A C 17
ATOM 30764 O O . LYS A 1 110 ? 2.441 -1.922 -6.390 1.00 12.10 110 LYS A O 17
ATOM 30783 N N . PHE A 1 111 ? 1.469 -3.820 -5.685 1.00 54.42 111 PHE A N 17
ATOM 30784 C CA . PHE A 1 111 ? 2.698 -4.611 -5.640 1.00 11.31 111 PHE A CA 17
ATOM 30785 C C . PHE A 1 111 ? 2.503 -5.816 -6.553 1.00 42.05 111 PHE A C 17
ATOM 30786 O O . PHE A 1 111 ? 1.393 -6.322 -6.674 1.00 51.21 111 PHE A O 17
ATOM 30803 N N . VAL A 1 112 ? 3.577 -6.312 -7.162 1.00 52.43 112 VAL A N 17
ATOM 30804 C CA . VAL A 1 112 ? 3.582 -7.457 -8.067 1.00 74.44 112 VAL A CA 17
ATOM 30805 C C . VAL A 1 112 ? 4.755 -8.342 -7.665 1.00 52.44 112 VAL A C 17
ATOM 30806 O O . VAL A 1 112 ? 5.888 -7.862 -7.673 1.00 72.33 112 VAL A O 17
ATOM 30819 N N . GLN A 1 113 ? 4.489 -9.605 -7.325 1.00 5.40 113 GLN A N 17
ATOM 30820 C CA . GLN A 1 113 ? 5.495 -10.585 -6.953 1.00 65.54 113 GLN A CA 17
ATOM 30821 C C . GLN A 1 113 ? 5.605 -11.636 -8.064 1.00 43.31 113 GLN A C 17
ATOM 30822 O O . GLN A 1 113 ? 4.632 -12.345 -8.340 1.00 24.12 113 GLN A O 17
ATOM 30836 N N . ASP A 1 114 ? 6.779 -11.745 -8.700 1.00 12.33 114 ASP A N 17
ATOM 30837 C CA . ASP A 1 114 ? 7.084 -12.760 -9.723 1.00 31.52 114 ASP A CA 17
ATOM 30838 C C . ASP A 1 114 ? 6.956 -14.184 -9.168 1.00 12.42 114 ASP A C 17
ATOM 30839 O O . ASP A 1 114 ? 7.066 -14.409 -7.963 1.00 61.24 114 ASP A O 17
ATOM 30848 N N . ALA A 1 115 ? 6.739 -15.154 -10.055 1.00 71.13 115 ALA A N 17
ATOM 30849 C CA . ALA A 1 115 ? 6.656 -16.582 -9.744 1.00 13.11 115 ALA A CA 17
ATOM 30850 C C . ALA A 1 115 ? 8.019 -17.120 -9.339 1.00 64.34 115 ALA A C 17
ATOM 30851 O O . ALA A 1 115 ? 9.036 -16.645 -9.850 1.00 75.32 115 ALA A O 17
ATOM 30858 N N . ALA A 1 116 ? 8.036 -18.165 -8.513 1.00 43.13 116 ALA A N 17
ATOM 30859 C CA . ALA A 1 116 ? 9.254 -18.890 -8.201 1.00 54.21 116 ALA A CA 17
ATOM 30860 C C . ALA A 1 116 ? 9.550 -19.830 -9.359 1.00 40.25 116 ALA A C 17
ATOM 30861 O O . ALA A 1 116 ? 8.761 -20.728 -9.655 1.00 11.11 116 ALA A O 17
ATOM 30868 N N . LYS A 1 117 ? 10.679 -19.619 -10.031 1.00 21.34 117 LYS A N 17
ATOM 30869 C CA . LYS A 1 117 ? 11.123 -20.435 -11.154 1.00 74.13 117 LYS A CA 17
ATOM 30870 C C . LYS A 1 117 ? 11.845 -21.684 -10.651 1.00 44.04 117 LYS A C 17
ATOM 30871 O O . LYS A 1 117 ? 13.004 -21.934 -11.006 1.00 43.43 117 LYS A O 17
ATOM 30890 N N . GLN A 1 118 ? 11.205 -22.425 -9.755 1.00 42.14 118 GLN A N 17
ATOM 30891 C CA . GLN A 1 118 ? 11.776 -23.578 -9.074 1.00 42.45 118 GLN A CA 17
ATOM 30892 C C . GLN A 1 118 ? 11.400 -24.859 -9.816 1.00 11.12 118 GLN A C 17
ATOM 30893 O O . GLN A 1 118 ? 11.105 -24.762 -11.035 1.00 22.30 118 GLN A O 17
ATOM 30907 N N . GLY A 1 1 ? 2.308 29.519 2.864 1.00 10.01 1 GLY A N 18
ATOM 30908 C CA . GLY A 1 1 ? 0.935 29.317 2.399 1.00 12.44 1 GLY A CA 18
ATOM 30909 C C . GLY A 1 1 ? 0.218 30.641 2.329 1.00 10.01 1 GLY A C 18
ATOM 30910 O O . GLY A 1 1 ? 0.570 31.561 3.069 1.00 21.34 1 GLY A O 18
ATOM 30914 N N . CYS A 1 2 ? -0.789 30.714 1.461 1.00 43.24 2 CYS A N 18
ATOM 30915 C CA . CYS A 1 2 ? -1.756 31.800 1.414 1.00 23.34 2 CYS A CA 18
ATOM 30916 C C . CYS A 1 2 ? -3.135 31.159 1.511 1.00 50.25 2 CYS A C 18
ATOM 30917 O O . CYS A 1 2 ? -3.900 31.470 2.421 1.00 64.41 2 CYS A O 18
ATOM 30925 N N . GLU A 1 3 ? -3.424 30.232 0.594 1.00 44.43 3 GLU A N 18
ATOM 30926 C CA . GLU A 1 3 ? -4.699 29.545 0.467 1.00 62.55 3 GLU A CA 18
ATOM 30927 C C . GLU A 1 3 ? -4.946 28.739 1.744 1.00 53.03 3 GLU A C 18
ATOM 30928 O O . GLU A 1 3 ? -4.171 27.831 2.059 1.00 65.52 3 GLU A O 18
ATOM 30940 N N . LEU A 1 4 ? -5.974 29.126 2.504 1.00 13.20 4 LEU A N 18
ATOM 30941 C CA . LEU A 1 4 ? -6.269 28.587 3.832 1.00 74.42 4 LEU A CA 18
ATOM 30942 C C . LEU A 1 4 ? -7.287 27.449 3.748 1.00 11.42 4 LEU A C 18
ATOM 30943 O O . LEU A 1 4 ? -7.218 26.512 4.542 1.00 32.14 4 LEU A O 18
ATOM 30959 N N . SER A 1 5 ? -8.218 27.511 2.795 1.00 64.15 5 SER A N 18
ATOM 30960 C CA . SER A 1 5 ? -9.326 26.573 2.665 1.00 13.40 5 SER A CA 18
ATOM 30961 C C . SER A 1 5 ? -9.469 26.116 1.218 1.00 61.41 5 SER A C 18
ATOM 30962 O O . SER A 1 5 ? -8.846 26.690 0.321 1.00 64.42 5 SER A O 18
ATOM 30970 N N . ASP A 1 6 ? -10.315 25.112 0.978 1.00 53.05 6 ASP A N 18
ATOM 30971 C CA . ASP A 1 6 ? -10.426 24.483 -0.337 1.00 73.25 6 ASP A CA 18
ATOM 30972 C C . ASP A 1 6 ? -10.931 25.524 -1.346 1.00 14.21 6 ASP A C 18
ATOM 30973 O O . ASP A 1 6 ? -11.815 26.322 -0.993 1.00 24.30 6 ASP A O 18
ATOM 30982 N N . PRO A 1 7 ? -10.476 25.512 -2.611 1.00 11.44 7 PRO A N 18
ATOM 30983 C CA . PRO A 1 7 ? -10.949 26.455 -3.618 1.00 3.03 7 PRO A CA 18
ATOM 30984 C C . PRO A 1 7 ? -12.416 26.217 -3.992 1.00 63.32 7 PRO A C 18
ATOM 30985 O O . PRO A 1 7 ? -13.117 27.186 -4.266 1.00 72.24 7 PRO A O 18
ATOM 30996 N N . ASP A 1 8 ? -12.912 24.977 -3.909 1.00 10.02 8 ASP A N 18
ATOM 30997 C CA . ASP A 1 8 ? -14.287 24.622 -4.287 1.00 63.14 8 ASP A CA 18
ATOM 30998 C C . ASP A 1 8 ? -14.963 23.670 -3.291 1.00 53.23 8 ASP A C 18
ATOM 30999 O O . ASP A 1 8 ? -16.097 23.249 -3.521 1.00 3.30 8 ASP A O 18
ATOM 31008 N N . GLY A 1 9 ? -14.298 23.318 -2.185 1.00 45.33 9 GLY A N 18
ATOM 31009 C CA . GLY A 1 9 ? -14.710 22.227 -1.305 1.00 12.11 9 GLY A CA 18
ATOM 31010 C C . GLY A 1 9 ? -14.558 20.893 -2.023 1.00 42.21 9 GLY A C 18
ATOM 31011 O O . GLY A 1 9 ? -15.548 20.263 -2.388 1.00 62.12 9 GLY A O 18
ATOM 31015 N N . LEU A 1 10 ? -13.313 20.505 -2.295 1.00 45.25 10 LEU A N 18
ATOM 31016 C CA . LEU A 1 10 ? -12.904 19.330 -3.018 1.00 71.52 10 LEU A CA 18
ATOM 31017 C C . LEU A 1 10 ? -11.921 18.518 -2.163 1.00 31.52 10 LEU A C 18
ATOM 31018 O O . LEU A 1 10 ? -11.602 18.879 -1.034 1.00 25.52 10 LEU A O 18
ATOM 31034 N N . ALA A 1 11 ? -11.411 17.436 -2.742 1.00 64.12 11 ALA A N 18
ATOM 31035 C CA . ALA A 1 11 ? -10.392 16.555 -2.208 1.00 3.43 11 ALA A CA 18
ATOM 31036 C C . ALA A 1 11 ? -9.074 16.822 -2.932 1.00 24.53 11 ALA A C 18
ATOM 31037 O O . ALA A 1 11 ? -9.041 16.710 -4.161 1.00 42.03 11 ALA A O 18
ATOM 31044 N N . ASP A 1 12 ? -8.004 17.192 -2.225 1.00 34.52 12 ASP A N 18
ATOM 31045 C CA . ASP A 1 12 ? -6.666 17.260 -2.773 1.00 13.02 12 ASP A CA 18
ATOM 31046 C C . ASP A 1 12 ? -5.974 15.889 -2.646 1.00 12.42 12 ASP A C 18
ATOM 31047 O O . ASP A 1 12 ? -6.197 15.191 -1.661 1.00 70.54 12 ASP A O 18
ATOM 31056 N N . PRO A 1 13 ? -5.123 15.477 -3.599 1.00 11.01 13 PRO A N 18
ATOM 31057 C CA . PRO A 1 13 ? -4.546 14.135 -3.602 1.00 12.00 13 PRO A CA 18
ATOM 31058 C C . PRO A 1 13 ? -3.565 13.876 -2.447 1.00 2.11 13 PRO A C 18
ATOM 31059 O O . PRO A 1 13 ? -2.896 14.791 -1.951 1.00 72.34 13 PRO A O 18
ATOM 31070 N N . MET A 1 14 ? -3.418 12.604 -2.049 1.00 43.11 14 MET A N 18
ATOM 31071 C CA . MET A 1 14 ? -2.442 12.191 -1.041 1.00 43.43 14 MET A CA 18
ATOM 31072 C C . MET A 1 14 ? -1.036 12.316 -1.639 1.00 42.42 14 MET A C 18
ATOM 31073 O O . MET A 1 14 ? -0.682 11.618 -2.592 1.00 65.45 14 MET A O 18
ATOM 31087 N N . LYS A 1 15 ? -0.238 13.220 -1.078 1.00 61.31 15 LYS A N 18
ATOM 31088 C CA . LYS A 1 15 ? 1.146 13.526 -1.411 1.00 53.12 15 LYS A CA 18
ATOM 31089 C C . LYS A 1 15 ? 2.019 13.032 -0.276 1.00 74.55 15 LYS A C 18
ATOM 31090 O O . LYS A 1 15 ? 2.195 13.687 0.760 1.00 53.03 15 LYS A O 18
ATOM 31109 N N . TRP A 1 16 ? 2.551 11.848 -0.489 1.00 1.34 16 TRP A N 18
ATOM 31110 C CA . TRP A 1 16 ? 3.524 11.213 0.386 1.00 12.13 16 TRP A CA 18
ATOM 31111 C C . TRP A 1 16 ? 4.864 11.959 0.212 1.00 50.24 16 TRP A C 18
ATOM 31112 O O . TRP A 1 16 ? 5.055 12.659 -0.788 1.00 72.23 16 TRP A O 18
ATOM 31133 N N . SER A 1 17 ? 5.800 11.802 1.149 1.00 73.11 17 SER A N 18
ATOM 31134 C CA . SER A 1 17 ? 7.202 12.238 0.997 1.00 51.42 17 SER A CA 18
ATOM 31135 C C . SER A 1 17 ? 8.269 11.180 1.308 1.00 64.40 17 SER A C 18
ATOM 31136 O O . SER A 1 17 ? 9.449 11.529 1.315 1.00 52.12 17 SER A O 18
ATOM 31144 N N . LYS A 1 18 ? 7.930 9.926 1.639 1.00 21.53 18 LYS A N 18
ATOM 31145 C CA . LYS A 1 18 ? 8.961 8.907 2.004 1.00 25.52 18 LYS A CA 18
ATOM 31146 C C . LYS A 1 18 ? 8.854 7.615 1.216 1.00 22.34 18 LYS A C 18
ATOM 31147 O O . LYS A 1 18 ? 9.283 6.555 1.672 1.00 24.23 18 LYS A O 18
ATOM 31166 N N . VAL A 1 19 ? 8.260 7.735 0.050 1.00 2.03 19 VAL A N 18
ATOM 31167 C CA . VAL A 1 19 ? 7.948 6.598 -0.826 1.00 24.44 19 VAL A CA 18
ATOM 31168 C C . VAL A 1 19 ? 9.245 5.870 -1.237 1.00 14.31 19 VAL A C 18
ATOM 31169 O O . VAL A 1 19 ? 10.326 6.474 -1.197 1.00 74.32 19 VAL A O 18
ATOM 31182 N N . PRO A 1 20 ? 9.171 4.582 -1.609 1.00 4.42 20 PRO A N 18
ATOM 31183 C CA . PRO A 1 20 ? 10.323 3.808 -2.031 1.00 21.31 20 PRO A CA 18
ATOM 31184 C C . PRO A 1 20 ? 10.781 4.168 -3.446 1.00 63.23 20 PRO A C 18
ATOM 31185 O O . PRO A 1 20 ? 10.099 4.848 -4.212 1.00 74.41 20 PRO A O 18
ATOM 31196 N N . SER A 1 21 ? 11.949 3.648 -3.805 1.00 11.11 21 SER A N 18
ATOM 31197 C CA . SER A 1 21 ? 12.543 3.656 -5.133 1.00 34.31 21 SER A CA 18
ATOM 31198 C C . SER A 1 21 ? 11.872 2.615 -6.039 1.00 61.14 21 SER A C 18
ATOM 31199 O O . SER A 1 21 ? 11.665 2.886 -7.218 1.00 43.44 21 SER A O 18
ATOM 31207 N N . GLY A 1 22 ? 11.499 1.444 -5.507 1.00 32.14 22 GLY A N 18
ATOM 31208 C CA . GLY A 1 22 ? 10.971 0.327 -6.285 1.00 10.24 22 GLY A CA 18
ATOM 31209 C C . GLY A 1 22 ? 9.585 0.564 -6.889 1.00 73.20 22 GLY A C 18
ATOM 31210 O O . GLY A 1 22 ? 9.135 -0.260 -7.688 1.00 43.24 22 GLY A O 18
ATOM 31214 N N . LEU A 1 23 ? 8.902 1.647 -6.515 1.00 10.23 23 LEU A N 18
ATOM 31215 C CA . LEU A 1 23 ? 7.664 2.129 -7.090 1.00 10.02 23 LEU A CA 18
ATOM 31216 C C . LEU A 1 23 ? 7.888 2.546 -8.534 1.00 30.31 23 LEU A C 18
ATOM 31217 O O . LEU A 1 23 ? 8.863 3.221 -8.850 1.00 2.32 23 LEU A O 18
ATOM 31233 N N . LYS A 1 24 ? 6.937 2.199 -9.394 1.00 22.33 24 LYS A N 18
ATOM 31234 C CA . LYS A 1 24 ? 6.865 2.647 -10.775 1.00 4.32 24 LYS A CA 18
ATOM 31235 C C . LYS A 1 24 ? 5.420 2.991 -11.072 1.00 5.41 24 LYS A C 18
ATOM 31236 O O . LYS A 1 24 ? 4.599 2.099 -11.238 1.00 63.52 24 LYS A O 18
ATOM 31255 N N . ASN A 1 25 ? 5.091 4.281 -11.082 1.00 63.12 25 ASN A N 18
ATOM 31256 C CA . ASN A 1 25 ? 3.785 4.814 -11.463 1.00 1.23 25 ASN A CA 18
ATOM 31257 C C . ASN A 1 25 ? 2.625 4.100 -10.759 1.00 21.31 25 ASN A C 18
ATOM 31258 O O . ASN A 1 25 ? 1.597 3.817 -11.370 1.00 2.32 25 ASN A O 18
ATOM 31269 N N . GLY A 1 26 ? 2.793 3.804 -9.466 1.00 24.45 26 GLY A N 18
ATOM 31270 C CA . GLY A 1 26 ? 1.801 3.152 -8.613 1.00 10.33 26 GLY A CA 18
ATOM 31271 C C . GLY A 1 26 ? 1.933 1.627 -8.552 1.00 13.13 26 GLY A C 18
ATOM 31272 O O . GLY A 1 26 ? 1.239 1.008 -7.746 1.00 23.22 26 GLY A O 18
ATOM 31276 N N . GLU A 1 27 ? 2.814 1.015 -9.349 1.00 13.13 27 GLU A N 18
ATOM 31277 C CA . GLU A 1 27 ? 3.025 -0.425 -9.435 1.00 53.30 27 GLU A CA 18
ATOM 31278 C C . GLU A 1 27 ? 4.418 -0.758 -8.886 1.00 14.34 27 GLU A C 18
ATOM 31279 O O . GLU A 1 27 ? 5.444 -0.398 -9.465 1.00 44.33 27 GLU A O 18
ATOM 31291 N N . LEU A 1 28 ? 4.456 -1.422 -7.735 1.00 54.21 28 LEU A N 18
ATOM 31292 C CA . LEU A 1 28 ? 5.661 -1.832 -7.028 1.00 51.11 28 LEU A CA 18
ATOM 31293 C C . LEU A 1 28 ? 6.102 -3.178 -7.597 1.00 63.11 28 LEU A C 18
ATOM 31294 O O . LEU A 1 28 ? 5.475 -4.207 -7.329 1.00 14.02 28 LEU A O 18
ATOM 31310 N N . LYS A 1 29 ? 7.170 -3.176 -8.398 1.00 64.32 29 LYS A N 18
ATOM 31311 C CA . LYS A 1 29 ? 7.799 -4.416 -8.852 1.00 50.32 29 LYS A CA 18
ATOM 31312 C C . LYS A 1 29 ? 8.509 -5.039 -7.656 1.00 71.23 29 LYS A C 18
ATOM 31313 O O . LYS A 1 29 ? 9.324 -4.347 -7.042 1.00 30.55 29 LYS A O 18
ATOM 31332 N N . VAL A 1 30 ? 8.221 -6.301 -7.330 1.00 1.43 30 VAL A N 18
ATOM 31333 C CA . VAL A 1 30 ? 8.889 -7.015 -6.252 1.00 11.44 30 VAL A CA 18
ATOM 31334 C C . VAL A 1 30 ? 9.291 -8.352 -6.842 1.00 50.43 30 VAL A C 18
ATOM 31335 O O . VAL A 1 30 ? 8.584 -8.888 -7.709 1.00 63.24 30 VAL A O 18
ATOM 31348 N N . GLU A 1 31 ? 10.401 -8.906 -6.368 1.00 72.20 31 GLU A N 18
ATOM 31349 C CA . GLU A 1 31 ? 10.827 -10.212 -6.823 1.00 73.13 31 GLU A CA 18
ATOM 31350 C C . GLU A 1 31 ? 10.369 -11.289 -5.837 1.00 11.24 31 GLU A C 18
ATOM 31351 O O . GLU A 1 31 ? 9.683 -11.020 -4.845 1.00 54.41 31 GLU A O 18
ATOM 31363 N N . ALA A 1 32 ? 10.783 -12.526 -6.096 1.00 42.40 32 ALA A N 18
ATOM 31364 C CA . ALA A 1 32 ? 10.418 -13.683 -5.304 1.00 24.32 32 ALA A CA 18
ATOM 31365 C C . ALA A 1 32 ? 10.936 -13.651 -3.861 1.00 43.02 32 ALA A C 18
ATOM 31366 O O . ALA A 1 32 ? 10.593 -14.553 -3.118 1.00 11.13 32 ALA A O 18
ATOM 31373 N N . GLU A 1 33 ? 11.730 -12.671 -3.427 1.00 42.00 33 GLU A N 18
ATOM 31374 C CA . GLU A 1 33 ? 12.245 -12.607 -2.053 1.00 32.23 33 GLU A CA 18
ATOM 31375 C C . GLU A 1 33 ? 11.394 -11.690 -1.188 1.00 44.14 33 GLU A C 18
ATOM 31376 O O . GLU A 1 33 ? 11.552 -11.656 0.030 1.00 60.40 33 GLU A O 18
ATOM 31388 N N . GLY A 1 34 ? 10.491 -10.954 -1.829 1.00 72.44 34 GLY A N 18
ATOM 31389 C CA . GLY A 1 34 ? 9.710 -9.919 -1.202 1.00 54.23 34 GLY A CA 18
ATOM 31390 C C . GLY A 1 34 ? 10.596 -8.717 -0.886 1.00 41.31 34 GLY A C 18
ATOM 31391 O O . GLY A 1 34 ? 11.803 -8.709 -1.157 1.00 51.30 34 GLY A O 18
ATOM 31395 N N . GLY A 1 35 ? 9.981 -7.670 -0.359 1.00 63.34 35 GLY A N 18
ATOM 31396 C CA . GLY A 1 35 ? 10.670 -6.523 0.216 1.00 33.22 35 GLY A CA 18
ATOM 31397 C C . GLY A 1 35 ? 9.782 -5.814 1.236 1.00 0.12 35 GLY A C 18
ATOM 31398 O O . GLY A 1 35 ? 8.557 -5.980 1.223 1.00 61.50 35 GLY A O 18
ATOM 31402 N N . SER A 1 36 ? 10.385 -4.968 2.074 1.00 20.51 36 SER A N 18
ATOM 31403 C CA . SER A 1 36 ? 9.688 -4.041 2.956 1.00 42.24 36 SER A CA 18
ATOM 31404 C C . SER A 1 36 ? 9.670 -2.663 2.294 1.00 42.30 36 SER A C 18
ATOM 31405 O O . SER A 1 36 ? 10.666 -2.271 1.676 1.00 52.21 36 SER A O 18
ATOM 31413 N N . SER A 1 37 ? 8.612 -1.876 2.485 1.00 34.54 37 SER A N 18
ATOM 31414 C CA . SER A 1 37 ? 8.443 -0.561 1.890 1.00 5.41 37 SER A CA 18
ATOM 31415 C C . SER A 1 37 ? 7.836 0.387 2.936 1.00 2.14 37 SER A C 18
ATOM 31416 O O . SER A 1 37 ? 7.107 -0.067 3.824 1.00 22.54 37 SER A O 18
ATOM 31424 N N . LEU A 1 38 ? 8.113 1.692 2.826 1.00 22.43 38 LEU A N 18
ATOM 31425 C CA . LEU A 1 38 ? 7.636 2.766 3.703 1.00 74.40 38 LEU A CA 18
ATOM 31426 C C . LEU A 1 38 ? 7.055 3.869 2.826 1.00 22.35 38 LEU A C 18
ATOM 31427 O O . LEU A 1 38 ? 7.633 4.184 1.788 1.00 43.11 38 LEU A O 18
ATOM 31443 N N . PHE A 1 39 ? 5.966 4.487 3.278 1.00 24.35 39 PHE A N 18
ATOM 31444 C CA . PHE A 1 39 ? 5.264 5.580 2.641 1.00 74.30 39 PHE A CA 18
ATOM 31445 C C . PHE A 1 39 ? 4.829 6.510 3.777 1.00 21.31 39 PHE A C 18
ATOM 31446 O O . PHE A 1 39 ? 3.901 6.196 4.514 1.00 23.34 39 PHE A O 18
ATOM 31463 N N . ALA A 1 40 ? 5.513 7.639 3.974 1.00 73.14 40 ALA A N 18
ATOM 31464 C CA . ALA A 1 40 ? 5.070 8.667 4.917 1.00 41.23 40 ALA A CA 18
ATOM 31465 C C . ALA A 1 40 ? 4.174 9.615 4.142 1.00 44.04 40 ALA A C 18
ATOM 31466 O O . ALA A 1 40 ? 4.655 10.288 3.225 1.00 2.32 40 ALA A O 18
ATOM 31473 N N . CYS A 1 41 ? 2.886 9.643 4.461 1.00 50.13 41 CYS A N 18
ATOM 31474 C CA . CYS A 1 41 ? 1.974 10.649 3.954 1.00 22.30 41 CYS A CA 18
ATOM 31475 C C . CYS A 1 41 ? 2.417 11.965 4.585 1.00 41.12 41 CYS A C 18
ATOM 31476 O O . CYS A 1 41 ? 2.587 12.029 5.806 1.00 11.04 41 CYS A O 18
ATOM 31484 N N . LYS A 1 42 ? 2.655 13.000 3.777 1.00 73.41 42 LYS A N 18
ATOM 31485 C CA . LYS A 1 42 ? 3.006 14.308 4.315 1.00 14.40 42 LYS A CA 18
ATOM 31486 C C . LYS A 1 42 ? 1.781 15.211 4.489 1.00 63.55 42 LYS A C 18
ATOM 31487 O O . LYS A 1 42 ? 1.796 16.063 5.369 1.00 11.04 42 LYS A O 18
ATOM 31506 N N . ASN A 1 43 ? 0.716 15.015 3.708 1.00 12.13 43 ASN A N 18
ATOM 31507 C CA . ASN A 1 43 ? -0.435 15.942 3.643 1.00 51.15 43 ASN A CA 18
ATOM 31508 C C . ASN A 1 43 ? -1.749 15.302 4.090 1.00 62.33 43 ASN A C 18
ATOM 31509 O O . ASN A 1 43 ? -2.814 15.874 3.874 1.00 61.42 43 ASN A O 18
ATOM 31520 N N . TYR A 1 44 ? -1.689 14.106 4.667 1.00 51.25 44 TYR A N 18
ATOM 31521 C CA . TYR A 1 44 ? -2.808 13.455 5.322 1.00 11.31 44 TYR A CA 18
ATOM 31522 C C . TYR A 1 44 ? -2.208 12.731 6.526 1.00 32.22 44 TYR A C 18
ATOM 31523 O O . TYR A 1 44 ? -1.091 12.228 6.426 1.00 3.20 44 TYR A O 18
ATOM 31541 N N . LYS A 1 45 ? -2.895 12.724 7.667 1.00 22.11 45 LYS A N 18
ATOM 31542 C CA . LYS A 1 45 ? -2.401 12.218 8.958 1.00 22.23 45 LYS A CA 18
ATOM 31543 C C . LYS A 1 45 ? -3.557 11.495 9.670 1.00 50.21 45 LYS A C 18
ATOM 31544 O O . LYS A 1 45 ? -3.747 11.612 10.879 1.00 30.51 45 LYS A O 18
ATOM 31563 N N . SER A 1 46 ? -4.407 10.845 8.880 1.00 25.44 46 SER A N 18
ATOM 31564 C CA . SER A 1 46 ? -5.598 10.126 9.307 1.00 2.32 46 SER A CA 18
ATOM 31565 C C . SER A 1 46 ? -6.128 9.391 8.074 1.00 23.22 46 SER A C 18
ATOM 31566 O O . SER A 1 46 ? -6.711 10.028 7.192 1.00 45.42 46 SER A O 18
ATOM 31574 N N . PHE A 1 47 ? -5.858 8.093 7.933 1.00 25.20 47 PHE A N 18
ATOM 31575 C CA . PHE A 1 47 ? -6.391 7.287 6.836 1.00 1.33 47 PHE A CA 18
ATOM 31576 C C . PHE A 1 47 ? -6.549 5.824 7.263 1.00 13.33 47 PHE A C 18
ATOM 31577 O O . PHE A 1 47 ? -6.081 5.430 8.339 1.00 41.44 47 PHE A O 18
ATOM 31594 N N . TRP A 1 48 ? -7.214 5.027 6.423 1.00 50.45 48 TRP A N 18
ATOM 31595 C CA . TRP A 1 48 ? -7.485 3.607 6.621 1.00 13.14 48 TRP A CA 18
ATOM 31596 C C . TRP A 1 48 ? -7.332 2.823 5.328 1.00 2.40 48 TRP A C 18
ATOM 31597 O O . TRP A 1 48 ? -7.286 3.400 4.246 1.00 3.32 48 TRP A O 18
ATOM 31618 N N . ILE A 1 49 ? -7.238 1.502 5.476 1.00 11.33 49 ILE A N 18
ATOM 31619 C CA . ILE A 1 49 ? -7.138 0.508 4.419 1.00 13.41 49 ILE A CA 18
ATOM 31620 C C . ILE A 1 49 ? -8.535 0.340 3.808 1.00 13.21 49 ILE A C 18
ATOM 31621 O O . ILE A 1 49 ? -9.492 0.112 4.551 1.00 50.15 49 ILE A O 18
ATOM 31637 N N . SER A 1 50 ? -8.636 0.372 2.476 1.00 4.44 50 SER A N 18
ATOM 31638 C CA . SER A 1 50 ? -9.885 0.198 1.739 1.00 71.21 50 SER A CA 18
ATOM 31639 C C . SER A 1 50 ? -9.784 -0.706 0.502 1.00 2.11 50 SER A C 18
ATOM 31640 O O . SER A 1 50 ? -10.751 -0.819 -0.254 1.00 22.11 50 SER A O 18
ATOM 31648 N N . SER A 1 51 ? -8.660 -1.380 0.251 1.00 45.13 51 SER A N 18
ATOM 31649 C CA . SER A 1 51 ? -8.656 -2.511 -0.674 1.00 2.00 51 SER A CA 18
ATOM 31650 C C . SER A 1 51 ? -7.592 -3.511 -0.252 1.00 5.12 51 SER A C 18
ATOM 31651 O O . SER A 1 51 ? -6.504 -3.102 0.167 1.00 53.04 51 SER A O 18
ATOM 31659 N N . VAL A 1 52 ? -7.884 -4.800 -0.415 1.00 23.51 52 VAL A N 18
ATOM 31660 C CA . VAL A 1 52 ? -6.902 -5.868 -0.343 1.00 32.31 52 VAL A CA 18
ATOM 31661 C C . VAL A 1 52 ? -7.291 -6.960 -1.347 1.00 61.15 52 VAL A C 18
ATOM 31662 O O . VAL A 1 52 ? -8.427 -7.438 -1.381 1.00 34.44 52 VAL A O 18
ATOM 31675 N N . LYS A 1 53 ? -6.332 -7.367 -2.184 1.00 13.12 53 LYS A N 18
ATOM 31676 C CA . LYS A 1 53 ? -6.418 -8.525 -3.075 1.00 12.22 53 LYS A CA 18
ATOM 31677 C C . LYS A 1 53 ? -5.057 -9.213 -3.046 1.00 25.23 53 LYS A C 18
ATOM 31678 O O . LYS A 1 53 ? -4.079 -8.540 -2.742 1.00 45.34 53 LYS A O 18
ATOM 31697 N N . GLU A 1 54 ? -4.979 -10.489 -3.414 1.00 72.21 54 GLU A N 18
ATOM 31698 C CA . GLU A 1 54 ? -3.735 -11.267 -3.551 1.00 11.31 54 GLU A CA 18
ATOM 31699 C C . GLU A 1 54 ? -3.802 -12.242 -4.747 1.00 14.11 54 GLU A C 18
ATOM 31700 O O . GLU A 1 54 ? -2.832 -12.919 -5.095 1.00 31.32 54 GLU A O 18
ATOM 31712 N N . GLU A 1 55 ? -4.977 -12.325 -5.377 1.00 43.44 55 GLU A N 18
ATOM 31713 C CA . GLU A 1 55 ? -5.350 -13.244 -6.459 1.00 4.24 55 GLU A CA 18
ATOM 31714 C C . GLU A 1 55 ? -6.163 -12.479 -7.515 1.00 52.13 55 GLU A C 18
ATOM 31715 O O . GLU A 1 55 ? -7.071 -13.001 -8.159 1.00 5.35 55 GLU A O 18
ATOM 31727 N N . GLY A 1 56 ? -5.931 -11.171 -7.615 1.00 2.45 56 GLY A N 18
ATOM 31728 C CA . GLY A 1 56 ? -6.659 -10.291 -8.525 1.00 50.11 56 GLY A CA 18
ATOM 31729 C C . GLY A 1 56 ? -8.032 -9.872 -7.990 1.00 30.54 56 GLY A C 18
ATOM 31730 O O . GLY A 1 56 ? -8.545 -8.823 -8.391 1.00 32.51 56 GLY A O 18
ATOM 31734 N N . LYS A 1 57 ? -8.578 -10.614 -7.020 1.00 5.30 57 LYS A N 18
ATOM 31735 C CA . LYS A 1 57 ? -9.974 -10.539 -6.593 1.00 44.04 57 LYS A CA 18
ATOM 31736 C C . LYS A 1 57 ? -10.076 -9.968 -5.195 1.00 3.04 57 LYS A C 18
ATOM 31737 O O . LYS A 1 57 ? -9.162 -10.123 -4.382 1.00 74.32 57 LYS A O 18
ATOM 31756 N N . PHE A 1 58 ? -11.177 -9.285 -4.924 1.00 24.10 58 PHE A N 18
ATOM 31757 C CA . PHE A 1 58 ? -11.365 -8.568 -3.675 1.00 22.52 58 PHE A CA 18
ATOM 31758 C C . PHE A 1 58 ? -11.852 -9.505 -2.575 1.00 31.41 58 PHE A C 18
ATOM 31759 O O . PHE A 1 58 ? -12.587 -10.475 -2.817 1.00 10.03 58 PHE A O 18
ATOM 31776 N N . LYS A 1 59 ? -11.461 -9.166 -1.351 1.00 15.13 59 LYS A N 18
ATOM 31777 C CA . LYS A 1 59 ? -11.903 -9.773 -0.098 1.00 4.01 59 LYS A CA 18
ATOM 31778 C C . LYS A 1 59 ? -12.227 -8.654 0.903 1.00 20.30 59 LYS A C 18
ATOM 31779 O O . LYS A 1 59 ? -12.180 -7.480 0.534 1.00 34.10 59 LYS A O 18
ATOM 31798 N N . GLU A 1 60 ? -12.585 -9.015 2.131 1.00 14.30 60 GLU A N 18
ATOM 31799 C CA . GLU A 1 60 ? -13.001 -8.074 3.171 1.00 42.02 60 GLU A CA 18
ATOM 31800 C C . GLU A 1 60 ? -11.787 -7.555 3.950 1.00 41.14 60 GLU A C 18
ATOM 31801 O O . GLU A 1 60 ? -10.658 -7.982 3.688 1.00 0.30 60 GLU A O 18
ATOM 31813 N N . ASN A 1 61 ? -12.021 -6.642 4.903 1.00 72.15 61 ASN A N 18
ATOM 31814 C CA . ASN A 1 61 ? -11.039 -6.266 5.907 1.00 22.43 61 ASN A CA 18
ATOM 31815 C C . ASN A 1 61 ? -11.700 -6.085 7.275 1.00 73.55 61 ASN A C 18
ATOM 31816 O O . ASN A 1 61 ? -12.527 -5.197 7.466 1.00 14.14 61 ASN A O 18
ATOM 31827 N N . THR A 1 62 ? -11.298 -6.914 8.235 1.00 53.34 62 THR A N 18
ATOM 31828 C CA . THR A 1 62 ? -11.722 -6.909 9.630 1.00 75.24 62 THR A CA 18
ATOM 31829 C C . THR A 1 62 ? -11.108 -5.773 10.465 1.00 31.20 62 THR A C 18
ATOM 31830 O O . THR A 1 62 ? -11.301 -5.740 11.685 1.00 52.15 62 THR A O 18
ATOM 31841 N N . SER A 1 63 ? -10.317 -4.894 9.864 1.00 12.42 63 SER A N 18
ATOM 31842 C CA . SER A 1 63 ? -9.634 -3.782 10.501 1.00 22.14 63 SER A CA 18
ATOM 31843 C C . SER A 1 63 ? -9.640 -2.600 9.534 1.00 3.42 63 SER A C 18
ATOM 31844 O O . SER A 1 63 ? -9.945 -2.744 8.352 1.00 72.24 63 SER A O 18
ATOM 31852 N N . TYR A 1 64 ? -9.217 -1.435 10.025 1.00 43.42 64 TYR A N 18
ATOM 31853 C CA . TYR A 1 64 ? -9.003 -0.256 9.202 1.00 41.01 64 TYR A CA 18
ATOM 31854 C C . TYR A 1 64 ? -7.550 0.195 9.169 1.00 74.55 64 TYR A C 18
ATOM 31855 O O . TYR A 1 64 ? -7.208 1.104 8.423 1.00 15.23 64 TYR A O 18
ATOM 31873 N N . LYS A 1 65 ? -6.656 -0.443 9.914 1.00 61.34 65 LYS A N 18
ATOM 31874 C CA . LYS A 1 65 ? -5.300 0.063 10.143 1.00 41.04 65 LYS A CA 18
ATOM 31875 C C . LYS A 1 65 ? -4.254 -1.029 10.045 1.00 0.04 65 LYS A C 18
ATOM 31876 O O . LYS A 1 65 ? -3.071 -0.749 10.247 1.00 55.44 65 LYS A O 18
ATOM 31895 N N . GLU A 1 66 ? -4.664 -2.259 9.769 1.00 14.02 66 GLU A N 18
ATOM 31896 C CA . GLU A 1 66 ? -3.795 -3.403 9.651 1.00 11.00 66 GLU A CA 18
ATOM 31897 C C . GLU A 1 66 ? -4.366 -4.295 8.555 1.00 61.13 66 GLU A C 18
ATOM 31898 O O . GLU A 1 66 ? -5.557 -4.214 8.238 1.00 12.31 66 GLU A O 18
ATOM 31910 N N . PHE A 1 67 ? -3.517 -5.149 7.985 1.00 14.04 67 PHE A N 18
ATOM 31911 C CA . PHE A 1 67 ? -3.956 -6.406 7.412 1.00 2.21 67 PHE A CA 18
ATOM 31912 C C . PHE A 1 67 ? -2.798 -7.395 7.479 1.00 40.22 67 PHE A C 18
ATOM 31913 O O . PHE A 1 67 ? -1.738 -7.121 6.909 1.00 32.32 67 PHE A O 18
ATOM 31930 N N . ASP A 1 68 ? -2.968 -8.530 8.148 1.00 31.21 68 ASP A N 18
ATOM 31931 C CA . ASP A 1 68 ? -2.077 -9.679 8.079 1.00 23.11 68 ASP A CA 18
ATOM 31932 C C . ASP A 1 68 ? -2.721 -10.701 7.157 1.00 40.14 68 ASP A C 18
ATOM 31933 O O . ASP A 1 68 ? -3.787 -11.238 7.436 1.00 54.12 68 ASP A O 18
ATOM 31942 N N . GLY A 1 69 ? -2.101 -10.887 5.992 1.00 12.21 69 GLY A N 18
ATOM 31943 C CA . GLY A 1 69 ? -2.598 -11.685 4.885 1.00 14.22 69 GLY A CA 18
ATOM 31944 C C . GLY A 1 69 ? -1.565 -12.703 4.438 1.00 55.30 69 GLY A C 18
ATOM 31945 O O . GLY A 1 69 ? -1.165 -12.686 3.279 1.00 61.12 69 GLY A O 18
ATOM 31949 N N . GLY A 1 70 ? -1.116 -13.551 5.366 1.00 20.24 70 GLY A N 18
ATOM 31950 C CA . GLY A 1 70 ? -0.339 -14.766 5.117 1.00 24.43 70 GLY A CA 18
ATOM 31951 C C . GLY A 1 70 ? 1.102 -14.510 4.683 1.00 43.10 70 GLY A C 18
ATOM 31952 O O . GLY A 1 70 ? 2.045 -14.894 5.381 1.00 74.34 70 GLY A O 18
ATOM 31956 N N . TRP A 1 71 ? 1.282 -13.870 3.529 1.00 62.31 71 TRP A N 18
ATOM 31957 C CA . TRP A 1 71 ? 2.563 -13.549 2.914 1.00 51.21 71 TRP A CA 18
ATOM 31958 C C . TRP A 1 71 ? 2.759 -12.033 2.759 1.00 64.31 71 TRP A C 18
ATOM 31959 O O . TRP A 1 71 ? 3.699 -11.599 2.096 1.00 42.42 71 TRP A O 18
ATOM 31980 N N . TYR A 1 72 ? 1.891 -11.214 3.362 1.00 42.12 72 TYR A N 18
ATOM 31981 C CA . TYR A 1 72 ? 1.820 -9.770 3.170 1.00 34.45 72 TYR A CA 18
ATOM 31982 C C . TYR A 1 72 ? 1.337 -9.184 4.496 1.00 62.12 72 TYR A C 18
ATOM 31983 O O . TYR A 1 72 ? 0.430 -9.755 5.124 1.00 64.21 72 TYR A O 18
ATOM 32001 N N . LEU A 1 73 ? 1.915 -8.079 4.961 1.00 20.43 73 LEU A N 18
ATOM 32002 C CA . LEU A 1 73 ? 1.601 -7.487 6.261 1.00 1.05 73 LEU A CA 18
ATOM 32003 C C . LEU A 1 73 ? 1.527 -5.971 6.103 1.00 32.44 73 LEU A C 18
ATOM 32004 O O . LEU A 1 73 ? 2.468 -5.396 5.567 1.00 43.00 73 LEU A O 18
ATOM 32020 N N . VAL A 1 74 ? 0.468 -5.311 6.582 1.00 75.33 74 VAL A N 18
ATOM 32021 C CA . VAL A 1 74 ? 0.236 -3.877 6.406 1.00 64.31 74 VAL A CA 18
ATOM 32022 C C . VAL A 1 74 ? -0.046 -3.298 7.779 1.00 15.11 74 VAL A C 18
ATOM 32023 O O . VAL A 1 74 ? -0.782 -3.925 8.544 1.00 52.03 74 VAL A O 18
ATOM 32036 N N . LYS A 1 75 ? 0.487 -2.110 8.087 1.00 34.23 75 LYS A N 18
ATOM 32037 C CA . LYS A 1 75 ? 0.015 -1.260 9.169 1.00 24.43 75 LYS A CA 18
ATOM 32038 C C . LYS A 1 75 ? 0.031 0.183 8.688 1.00 72.33 75 LYS A C 18
ATOM 32039 O O . LYS A 1 75 ? 1.004 0.613 8.063 1.00 35.35 75 LYS A O 18
ATOM 32058 N N . ILE A 1 76 ? -1.031 0.911 9.016 1.00 24.11 76 ILE A N 18
ATOM 32059 C CA . ILE A 1 76 ? -1.081 2.363 9.024 1.00 11.22 76 ILE A CA 18
ATOM 32060 C C . ILE A 1 76 ? -0.753 2.797 10.449 1.00 20.42 76 ILE A C 18
ATOM 32061 O O . ILE A 1 76 ? -1.148 2.138 11.418 1.00 20.24 76 ILE A O 18
ATOM 32077 N N . GLU A 1 77 ? -0.066 3.919 10.583 1.00 74.21 77 GLU A N 18
ATOM 32078 C CA . GLU A 1 77 ? 0.176 4.646 11.806 1.00 15.33 77 GLU A CA 18
ATOM 32079 C C . GLU A 1 77 ? -0.252 6.102 11.549 1.00 52.32 77 GLU A C 18
ATOM 32080 O O . GLU A 1 77 ? -0.978 6.372 10.588 1.00 15.24 77 GLU A O 18
ATOM 32092 N N . ASP A 1 78 ? 0.157 7.029 12.409 1.00 72.34 78 ASP A N 18
ATOM 32093 C CA . ASP A 1 78 ? -0.201 8.450 12.461 1.00 14.02 78 ASP A CA 18
ATOM 32094 C C . ASP A 1 78 ? -0.180 9.067 11.063 1.00 31.24 78 ASP A C 18
ATOM 32095 O O . ASP A 1 78 ? -1.199 9.583 10.600 1.00 30.10 78 ASP A O 18
ATOM 32104 N N . ASN A 1 79 ? 0.903 8.885 10.310 1.00 5.10 79 ASN A N 18
ATOM 32105 C CA . ASN A 1 79 ? 0.872 9.116 8.866 1.00 72.21 79 ASN A CA 18
ATOM 32106 C C . ASN A 1 79 ? 1.783 8.193 8.059 1.00 32.11 79 ASN A C 18
ATOM 32107 O O . ASN A 1 79 ? 1.895 8.383 6.851 1.00 64.35 79 ASN A O 18
ATOM 32118 N N . GLU A 1 80 ? 2.543 7.292 8.673 1.00 12.01 80 GLU A N 18
ATOM 32119 C CA . GLU A 1 80 ? 3.344 6.328 7.933 1.00 21.11 80 GLU A CA 18
ATOM 32120 C C . GLU A 1 80 ? 2.491 5.093 7.674 1.00 64.54 80 GLU A C 18
ATOM 32121 O O . GLU A 1 80 ? 1.922 4.510 8.596 1.00 3.13 80 GLU A O 18
ATOM 32133 N N . LEU A 1 81 ? 2.421 4.687 6.409 1.00 50.21 81 LEU A N 18
ATOM 32134 C CA . LEU A 1 81 ? 1.953 3.388 5.957 1.00 24.21 81 LEU A CA 18
ATOM 32135 C C . LEU A 1 81 ? 3.191 2.607 5.566 1.00 12.02 81 LEU A C 18
ATOM 32136 O O . LEU A 1 81 ? 4.092 3.131 4.908 1.00 41.41 81 LEU A O 18
ATOM 32152 N N . LYS A 1 82 ? 3.270 1.363 6.012 1.00 51.30 82 LYS A N 18
ATOM 32153 C CA . LYS A 1 82 ? 4.392 0.491 5.741 1.00 2.02 82 LYS A CA 18
ATOM 32154 C C . LYS A 1 82 ? 3.845 -0.908 5.534 1.00 2.25 82 LYS A C 18
ATOM 32155 O O . LYS A 1 82 ? 2.869 -1.296 6.189 1.00 61.41 82 LYS A O 18
ATOM 32174 N N . VAL A 1 83 ? 4.501 -1.660 4.664 1.00 20.41 83 VAL A N 18
ATOM 32175 C CA . VAL A 1 83 ? 4.101 -2.997 4.279 1.00 4.43 83 VAL A CA 18
ATOM 32176 C C . VAL A 1 83 ? 5.358 -3.843 4.116 1.00 33.52 83 VAL A C 18
ATOM 32177 O O . VAL A 1 83 ? 6.330 -3.395 3.497 1.00 73.51 83 VAL A O 18
ATOM 32190 N N . ILE A 1 84 ? 5.333 -5.054 4.678 1.00 33.14 84 ILE A N 18
ATOM 32191 C CA . ILE A 1 84 ? 6.342 -6.085 4.447 1.00 33.21 84 ILE A CA 18
ATOM 32192 C C . ILE A 1 84 ? 5.676 -7.222 3.669 1.00 72.40 84 ILE A C 18
ATOM 32193 O O . ILE A 1 84 ? 4.483 -7.492 3.821 1.00 20.42 84 ILE A O 18
ATOM 32209 N N . ILE A 1 85 ? 6.467 -7.892 2.833 1.00 15.33 85 ILE A N 18
ATOM 32210 C CA . ILE A 1 85 ? 6.051 -8.994 1.976 1.00 64.44 85 ILE A CA 18
ATOM 32211 C C . ILE A 1 85 ? 7.043 -10.133 2.213 1.00 43.42 85 ILE A C 18
ATOM 32212 O O . ILE A 1 85 ? 8.250 -9.880 2.232 1.00 61.20 85 ILE A O 18
ATOM 32228 N N . ASN A 1 86 ? 6.548 -11.360 2.403 1.00 43.31 86 ASN A N 18
ATOM 32229 C CA . ASN A 1 86 ? 7.407 -12.526 2.583 1.00 12.12 86 ASN A CA 18
ATOM 32230 C C . ASN A 1 86 ? 8.100 -12.862 1.269 1.00 12.41 86 ASN A C 18
ATOM 32231 O O . ASN A 1 86 ? 7.618 -12.539 0.182 1.00 1.13 86 ASN A O 18
ATOM 32242 N N . ARG A 1 87 ? 9.165 -13.648 1.372 1.00 2.34 87 ARG A N 18
ATOM 32243 C CA . ARG A 1 87 ? 9.735 -14.407 0.274 1.00 63.12 87 ARG A CA 18
ATOM 32244 C C . ARG A 1 87 ? 8.725 -15.448 -0.213 1.00 72.10 87 ARG A C 18
ATOM 32245 O O . ARG A 1 87 ? 8.012 -16.064 0.587 1.00 22.42 87 ARG A O 18
ATOM 32266 N N . ASN A 1 88 ? 8.660 -15.650 -1.525 1.00 75.22 88 ASN A N 18
ATOM 32267 C CA . ASN A 1 88 ? 7.839 -16.629 -2.220 1.00 64.11 88 ASN A CA 18
ATOM 32268 C C . ASN A 1 88 ? 8.514 -17.990 -2.140 1.00 35.11 88 ASN A C 18
ATOM 32269 O O . ASN A 1 88 ? 9.608 -18.181 -2.661 1.00 61.33 88 ASN A O 18
ATOM 32280 N N . GLU A 1 89 ? 7.890 -18.945 -1.467 1.00 74.31 89 GLU A N 18
ATOM 32281 C CA . GLU A 1 89 ? 8.405 -20.304 -1.324 1.00 21.13 89 GLU A CA 18
ATOM 32282 C C . GLU A 1 89 ? 7.854 -21.248 -2.412 1.00 3.23 89 GLU A C 18
ATOM 32283 O O . GLU A 1 89 ? 7.910 -22.466 -2.255 1.00 42.14 89 GLU A O 18
ATOM 32295 N N . THR A 1 90 ? 7.264 -20.719 -3.489 1.00 35.24 90 THR A N 18
ATOM 32296 C CA . THR A 1 90 ? 6.642 -21.518 -4.538 1.00 4.12 90 THR A CA 18
ATOM 32297 C C . THR A 1 90 ? 7.021 -21.030 -5.941 1.00 11.11 90 THR A C 18
ATOM 32298 O O . THR A 1 90 ? 7.476 -19.906 -6.155 1.00 15.32 90 THR A O 18
ATOM 32309 N N . ASN A 1 91 ? 6.787 -21.899 -6.923 1.00 12.12 91 ASN A N 18
ATOM 32310 C CA . ASN A 1 91 ? 7.178 -21.738 -8.321 1.00 60.42 91 ASN A CA 18
ATOM 32311 C C . ASN A 1 91 ? 6.262 -20.819 -9.142 1.00 54.04 91 ASN A C 18
ATOM 32312 O O . ASN A 1 91 ? 6.505 -20.685 -10.340 1.00 3.41 91 ASN A O 18
ATOM 32323 N N . ALA A 1 92 ? 5.253 -20.172 -8.544 1.00 3.21 92 ALA A N 18
ATOM 32324 C CA . ALA A 1 92 ? 4.263 -19.359 -9.254 1.00 33.31 92 ALA A CA 18
ATOM 32325 C C . ALA A 1 92 ? 4.230 -17.930 -8.705 1.00 65.30 92 ALA A C 18
ATOM 32326 O O . ALA A 1 92 ? 4.313 -17.734 -7.491 1.00 43.34 92 ALA A O 18
ATOM 32333 N N . SER A 1 93 ? 4.075 -16.942 -9.581 1.00 74.24 93 SER A N 18
ATOM 32334 C CA . SER A 1 93 ? 3.892 -15.531 -9.339 1.00 5.42 93 SER A CA 18
ATOM 32335 C C . SER A 1 93 ? 2.452 -15.059 -9.135 1.00 24.11 93 SER A C 18
ATOM 32336 O O . SER A 1 93 ? 1.485 -15.706 -9.552 1.00 12.15 93 SER A O 18
ATOM 32344 N N . ARG A 1 94 ? 2.330 -13.913 -8.467 1.00 12.22 94 ARG A N 18
ATOM 32345 C CA . ARG A 1 94 ? 1.060 -13.396 -7.931 1.00 4.23 94 ARG A CA 18
ATOM 32346 C C . ARG A 1 94 ? 1.072 -11.864 -7.869 1.00 23.15 94 ARG A C 18
ATOM 32347 O O . ARG A 1 94 ? 2.107 -11.256 -8.133 1.00 10.33 94 ARG A O 18
ATOM 32368 N N . SER A 1 95 ? -0.043 -11.211 -7.524 1.00 74.11 95 SER A N 18
ATOM 32369 C CA . SER A 1 95 ? -0.070 -9.763 -7.307 1.00 23.25 95 SER A CA 18
ATOM 32370 C C . SER A 1 95 ? -1.092 -9.356 -6.253 1.00 51.23 95 SER A C 18
ATOM 32371 O O . SER A 1 95 ? -2.040 -10.083 -5.961 1.00 22.44 95 SER A O 18
ATOM 32379 N N . PHE A 1 96 ? -0.901 -8.147 -5.738 1.00 33.53 96 PHE A N 18
ATOM 32380 C CA . PHE A 1 96 ? -1.608 -7.533 -4.642 1.00 65.20 96 PHE A CA 18
ATOM 32381 C C . PHE A 1 96 ? -2.183 -6.181 -5.081 1.00 72.54 96 PHE A C 18
ATOM 32382 O O . PHE A 1 96 ? -1.821 -5.625 -6.125 1.00 11.14 96 PHE A O 18
ATOM 32399 N N . THR A 1 97 ? -3.067 -5.608 -4.269 1.00 43.00 97 THR A N 18
ATOM 32400 C CA . THR A 1 97 ? -3.395 -4.187 -4.317 1.00 34.51 97 THR A CA 18
ATOM 32401 C C . THR A 1 97 ? -3.671 -3.727 -2.889 1.00 63.35 97 THR A C 18
ATOM 32402 O O . THR A 1 97 ? -4.432 -4.366 -2.158 1.00 24.12 97 THR A O 18
ATOM 32413 N N . VAL A 1 98 ? -3.049 -2.620 -2.506 1.00 2.00 98 VAL A N 18
ATOM 32414 C CA . VAL A 1 98 ? -3.228 -1.867 -1.282 1.00 42.41 98 VAL A CA 18
ATOM 32415 C C . VAL A 1 98 ? -3.938 -0.612 -1.759 1.00 30.44 98 VAL A C 18
ATOM 32416 O O . VAL A 1 98 ? -3.429 0.055 -2.655 1.00 23.43 98 VAL A O 18
ATOM 32429 N N . CYS A 1 99 ? -5.108 -0.295 -1.213 1.00 3.01 99 CYS A N 18
ATOM 32430 C CA . CYS A 1 99 ? -5.648 1.053 -1.336 1.00 63.55 99 CYS A CA 18
ATOM 32431 C C . CYS A 1 99 ? -5.951 1.573 0.048 1.00 3.03 99 CYS A C 18
ATOM 32432 O O . CYS A 1 99 ? -6.280 0.789 0.944 1.00 21.34 99 CYS A O 18
ATOM 32440 N N . VAL A 1 100 ? -5.887 2.890 0.184 1.00 51.35 100 VAL A N 18
ATOM 32441 C CA . VAL A 1 100 ? -6.276 3.602 1.391 1.00 41.25 100 VAL A CA 18
ATOM 32442 C C . VAL A 1 100 ? -7.310 4.678 1.063 1.00 24.13 100 VAL A C 18
ATOM 32443 O O . VAL A 1 100 ? -7.465 5.038 -0.102 1.00 50.03 100 VAL A O 18
ATOM 32456 N N . GLU A 1 101 ? -8.006 5.211 2.066 1.00 62.55 101 GLU A N 18
ATOM 32457 C CA . GLU A 1 101 ? -8.773 6.445 1.962 1.00 54.45 101 GLU A CA 18
ATOM 32458 C C . GLU A 1 101 ? -8.466 7.285 3.202 1.00 62.24 101 GLU A C 18
ATOM 32459 O O . GLU A 1 101 ? -8.331 6.746 4.300 1.00 14.01 101 GLU A O 18
ATOM 32471 N N . ALA A 1 102 ? -8.350 8.595 3.002 1.00 14.20 102 ALA A N 18
ATOM 32472 C CA . ALA A 1 102 ? -8.085 9.646 3.971 1.00 72.21 102 ALA A CA 18
ATOM 32473 C C . ALA A 1 102 ? -9.311 10.573 4.092 1.00 2.23 102 ALA A C 18
ATOM 32474 O O . ALA A 1 102 ? -9.181 11.765 4.374 1.00 73.44 102 ALA A O 18
ATOM 32481 N N . GLY A 1 103 ? -10.508 10.059 3.797 1.00 62.25 103 GLY A N 18
ATOM 32482 C CA . GLY A 1 103 ? -11.762 10.794 3.744 1.00 63.14 103 GLY A CA 18
ATOM 32483 C C . GLY A 1 103 ? -11.847 11.645 2.489 1.00 50.34 103 GLY A C 18
ATOM 32484 O O . GLY A 1 103 ? -12.605 11.329 1.569 1.00 42.35 103 GLY A O 18
ATOM 32488 N N . ASN A 1 104 ? -11.067 12.722 2.433 1.00 73.11 104 ASN A N 18
ATOM 32489 C CA . ASN A 1 104 ? -11.018 13.619 1.282 1.00 14.04 104 ASN A CA 18
ATOM 32490 C C . ASN A 1 104 ? -9.849 13.255 0.369 1.00 63.14 104 ASN A C 18
ATOM 32491 O O . ASN A 1 104 ? -9.364 14.127 -0.334 1.00 74.54 104 ASN A O 18
ATOM 32502 N N . ALA A 1 105 ? -9.366 12.009 0.351 1.00 11.41 105 ALA A N 18
ATOM 32503 C CA . ALA A 1 105 ? -8.447 11.512 -0.670 1.00 21.13 105 ALA A CA 18
ATOM 32504 C C . ALA A 1 105 ? -8.353 9.995 -0.564 1.00 70.43 105 ALA A C 18
ATOM 32505 O O . ALA A 1 105 ? -8.850 9.414 0.398 1.00 5.41 105 ALA A O 18
ATOM 32512 N N . PHE A 1 106 ? -7.682 9.354 -1.517 1.00 72.22 106 PHE A N 18
ATOM 32513 C CA . PHE A 1 106 ? -7.348 7.934 -1.504 1.00 2.40 106 PHE A CA 18
ATOM 32514 C C . PHE A 1 106 ? -6.138 7.720 -2.403 1.00 65.24 106 PHE A C 18
ATOM 32515 O O . PHE A 1 106 ? -5.927 8.485 -3.351 1.00 4.02 106 PHE A O 18
ATOM 32532 N N . ASP A 1 107 ? -5.349 6.680 -2.139 1.00 10.12 107 ASP A N 18
ATOM 32533 C CA . ASP A 1 107 ? -4.202 6.314 -2.966 1.00 70.32 107 ASP A CA 18
ATOM 32534 C C . ASP A 1 107 ? -4.119 4.801 -3.024 1.00 32.24 107 ASP A C 18
ATOM 32535 O O . ASP A 1 107 ? -4.501 4.126 -2.066 1.00 10.24 107 ASP A O 18
ATOM 32544 N N . GLU A 1 108 ? -3.654 4.275 -4.148 1.00 41.44 108 GLU A N 18
ATOM 32545 C CA . GLU A 1 108 ? -3.724 2.871 -4.502 1.00 72.54 108 GLU A CA 18
ATOM 32546 C C . GLU A 1 108 ? -2.401 2.437 -5.107 1.00 50.13 108 GLU A C 18
ATOM 32547 O O . GLU A 1 108 ? -1.835 3.110 -5.977 1.00 21.42 108 GLU A O 18
ATOM 32559 N N . PHE A 1 109 ? -1.937 1.293 -4.627 1.00 45.03 109 PHE A N 18
ATOM 32560 C CA . PHE A 1 109 ? -0.652 0.719 -4.951 1.00 51.13 109 PHE A CA 18
ATOM 32561 C C . PHE A 1 109 ? -0.813 -0.745 -5.350 1.00 12.24 109 PHE A C 18
ATOM 32562 O O . PHE A 1 109 ? -1.090 -1.593 -4.491 1.00 3.41 109 PHE A O 18
ATOM 32579 N N . LYS A 1 110 ? -0.584 -1.065 -6.625 1.00 51.35 110 LYS A N 18
ATOM 32580 C CA . LYS A 1 110 ? -0.346 -2.441 -7.042 1.00 22.14 110 LYS A CA 18
ATOM 32581 C C . LYS A 1 110 ? 1.019 -2.873 -6.541 1.00 42.14 110 LYS A C 18
ATOM 32582 O O . LYS A 1 110 ? 1.972 -2.097 -6.590 1.00 70.13 110 LYS A O 18
ATOM 32601 N N . PHE A 1 111 ? 1.140 -4.129 -6.141 1.00 74.44 111 PHE A N 18
ATOM 32602 C CA . PHE A 1 111 ? 2.410 -4.822 -6.042 1.00 65.50 111 PHE A CA 18
ATOM 32603 C C . PHE A 1 111 ? 2.255 -6.116 -6.836 1.00 74.13 111 PHE A C 18
ATOM 32604 O O . PHE A 1 111 ? 1.160 -6.671 -6.939 1.00 2.23 111 PHE A O 18
ATOM 32621 N N . VAL A 1 112 ? 3.354 -6.649 -7.343 1.00 1.01 112 VAL A N 18
ATOM 32622 C CA . VAL A 1 112 ? 3.487 -7.995 -7.857 1.00 30.53 112 VAL A CA 18
ATOM 32623 C C . VAL A 1 112 ? 4.385 -8.776 -6.914 1.00 70.50 112 VAL A C 18
ATOM 32624 O O . VAL A 1 112 ? 5.099 -8.170 -6.123 1.00 12.12 112 VAL A O 18
ATOM 32637 N N . GLN A 1 113 ? 4.391 -10.100 -6.996 1.00 21.52 113 GLN A N 18
ATOM 32638 C CA . GLN A 1 113 ? 5.506 -10.913 -6.545 1.00 10.15 113 GLN A CA 18
ATOM 32639 C C . GLN A 1 113 ? 5.831 -11.980 -7.579 1.00 50.04 113 GLN A C 18
ATOM 32640 O O . GLN A 1 113 ? 4.968 -12.779 -7.950 1.00 13.23 113 GLN A O 18
ATOM 32654 N N . ASP A 1 114 ? 7.090 -11.998 -8.020 1.00 13.45 114 ASP A N 18
ATOM 32655 C CA . ASP A 1 114 ? 7.603 -13.026 -8.939 1.00 53.13 114 ASP A CA 18
ATOM 32656 C C . ASP A 1 114 ? 7.639 -14.439 -8.336 1.00 64.44 114 ASP A C 18
ATOM 32657 O O . ASP A 1 114 ? 7.520 -14.623 -7.123 1.00 30.15 114 ASP A O 18
ATOM 32666 N N . ALA A 1 115 ? 7.813 -15.449 -9.199 1.00 4.04 115 ALA A N 18
ATOM 32667 C CA . ALA A 1 115 ? 7.962 -16.863 -8.848 1.00 5.35 115 ALA A CA 18
ATOM 32668 C C . ALA A 1 115 ? 9.383 -17.175 -8.373 1.00 24.53 115 ALA A C 18
ATOM 32669 O O . ALA A 1 115 ? 10.343 -16.585 -8.876 1.00 10.31 115 ALA A O 18
ATOM 32676 N N . ALA A 1 116 ? 9.523 -18.137 -7.457 1.00 61.52 116 ALA A N 18
ATOM 32677 C CA . ALA A 1 116 ? 10.815 -18.597 -6.980 1.00 42.41 116 ALA A CA 18
ATOM 32678 C C . ALA A 1 116 ? 11.456 -19.543 -7.988 1.00 22.21 116 ALA A C 18
ATOM 32679 O O . ALA A 1 116 ? 11.010 -20.680 -8.180 1.00 0.21 116 ALA A O 18
ATOM 32686 N N . LYS A 1 117 ? 12.539 -19.077 -8.601 1.00 42.01 117 LYS A N 18
ATOM 32687 C CA . LYS A 1 117 ? 13.414 -19.858 -9.454 1.00 21.13 117 LYS A CA 18
ATOM 32688 C C . LYS A 1 117 ? 14.349 -20.642 -8.540 1.00 71.50 117 LYS A C 18
ATOM 32689 O O . LYS A 1 117 ? 15.433 -20.188 -8.161 1.00 35.15 117 LYS A O 18
ATOM 32708 N N . GLN A 1 118 ? 13.846 -21.783 -8.106 1.00 60.23 118 GLN A N 18
ATOM 32709 C CA . GLN A 1 118 ? 14.463 -22.795 -7.265 1.00 75.53 118 GLN A CA 18
ATOM 32710 C C . GLN A 1 118 ? 13.934 -24.149 -7.721 1.00 55.03 118 GLN A C 18
ATOM 32711 O O . GLN A 1 118 ? 13.247 -24.187 -8.769 1.00 62.40 118 GLN A O 18
ATOM 32725 N N . GLY A 1 1 ? 1.429 30.459 -8.047 1.00 51.41 1 GLY A N 19
ATOM 32726 C CA . GLY A 1 1 ? 1.225 31.622 -7.173 1.00 62.42 1 GLY A CA 19
ATOM 32727 C C . GLY A 1 1 ? 1.452 31.233 -5.730 1.00 74.51 1 GLY A C 19
ATOM 32728 O O . GLY A 1 1 ? 2.388 30.493 -5.430 1.00 12.31 1 GLY A O 19
ATOM 32732 N N . CYS A 1 2 ? 0.626 31.759 -4.829 1.00 30.21 2 CYS A N 19
ATOM 32733 C CA . CYS A 1 2 ? 0.358 31.204 -3.512 1.00 24.32 2 CYS A CA 19
ATOM 32734 C C . CYS A 1 2 ? -1.040 31.693 -3.113 1.00 62.30 2 CYS A C 19
ATOM 32735 O O . CYS A 1 2 ? -1.598 32.549 -3.806 1.00 60.51 2 CYS A O 19
ATOM 32743 N N . GLU A 1 3 ? -1.604 31.166 -2.032 1.00 11.42 3 GLU A N 19
ATOM 32744 C CA . GLU A 1 3 ? -2.906 31.520 -1.470 1.00 31.14 3 GLU A CA 19
ATOM 32745 C C . GLU A 1 3 ? -2.854 31.253 0.039 1.00 54.24 3 GLU A C 19
ATOM 32746 O O . GLU A 1 3 ? -1.853 30.748 0.555 1.00 3.41 3 GLU A O 19
ATOM 32758 N N . LEU A 1 4 ? -3.927 31.602 0.750 1.00 54.41 4 LEU A N 19
ATOM 32759 C CA . LEU A 1 4 ? -4.053 31.481 2.203 1.00 12.12 4 LEU A CA 19
ATOM 32760 C C . LEU A 1 4 ? -5.376 30.806 2.588 1.00 3.43 4 LEU A C 19
ATOM 32761 O O . LEU A 1 4 ? -5.707 30.749 3.774 1.00 42.20 4 LEU A O 19
ATOM 32777 N N . SER A 1 5 ? -6.173 30.351 1.620 1.00 33.52 5 SER A N 19
ATOM 32778 C CA . SER A 1 5 ? -7.533 29.879 1.833 1.00 73.54 5 SER A CA 19
ATOM 32779 C C . SER A 1 5 ? -7.872 28.797 0.800 1.00 32.14 5 SER A C 19
ATOM 32780 O O . SER A 1 5 ? -7.024 28.409 -0.014 1.00 14.04 5 SER A O 19
ATOM 32788 N N . ASP A 1 6 ? -9.100 28.282 0.870 1.00 21.23 6 ASP A N 19
ATOM 32789 C CA . ASP A 1 6 ? -9.599 27.245 -0.026 1.00 71.42 6 ASP A CA 19
ATOM 32790 C C . ASP A 1 6 ? -9.572 27.745 -1.469 1.00 20.12 6 ASP A C 19
ATOM 32791 O O . ASP A 1 6 ? -9.819 28.936 -1.683 1.00 12.15 6 ASP A O 19
ATOM 32800 N N . PRO A 1 7 ? -9.378 26.862 -2.463 1.00 63.23 7 PRO A N 19
ATOM 32801 C CA . PRO A 1 7 ? -9.778 27.166 -3.825 1.00 2.03 7 PRO A CA 19
ATOM 32802 C C . PRO A 1 7 ? -11.312 27.142 -3.930 1.00 62.45 7 PRO A C 19
ATOM 32803 O O . PRO A 1 7 ? -11.906 28.153 -4.295 1.00 21.51 7 PRO A O 19
ATOM 32814 N N . ASP A 1 8 ? -11.966 26.029 -3.554 1.00 30.51 8 ASP A N 19
ATOM 32815 C CA . ASP A 1 8 ? -13.433 25.901 -3.530 1.00 51.42 8 ASP A CA 19
ATOM 32816 C C . ASP A 1 8 ? -13.907 24.662 -2.745 1.00 1.43 8 ASP A C 19
ATOM 32817 O O . ASP A 1 8 ? -14.814 23.941 -3.161 1.00 2.44 8 ASP A O 19
ATOM 32826 N N . GLY A 1 9 ? -13.255 24.361 -1.620 1.00 41.01 9 GLY A N 19
ATOM 32827 C CA . GLY A 1 9 ? -13.760 23.392 -0.635 1.00 44.15 9 GLY A CA 19
ATOM 32828 C C . GLY A 1 9 ? -13.866 21.938 -1.126 1.00 1.14 9 GLY A C 19
ATOM 32829 O O . GLY A 1 9 ? -14.654 21.154 -0.581 1.00 63.42 9 GLY A O 19
ATOM 32833 N N . LEU A 1 10 ? -13.128 21.599 -2.185 1.00 52.02 10 LEU A N 19
ATOM 32834 C CA . LEU A 1 10 ? -13.071 20.320 -2.859 1.00 63.34 10 LEU A CA 19
ATOM 32835 C C . LEU A 1 10 ? -12.161 19.358 -2.086 1.00 10.41 10 LEU A C 19
ATOM 32836 O O . LEU A 1 10 ? -11.794 19.598 -0.935 1.00 5.14 10 LEU A O 19
ATOM 32852 N N . ALA A 1 11 ? -11.806 18.249 -2.725 1.00 53.12 11 ALA A N 19
ATOM 32853 C CA . ALA A 1 11 ? -10.849 17.267 -2.272 1.00 34.14 11 ALA A CA 19
ATOM 32854 C C . ALA A 1 11 ? -9.590 17.381 -3.123 1.00 65.52 11 ALA A C 19
ATOM 32855 O O . ALA A 1 11 ? -9.685 17.694 -4.315 1.00 43.22 11 ALA A O 19
ATOM 32862 N N . ASP A 1 12 ? -8.430 17.089 -2.532 1.00 61.34 12 ASP A N 19
ATOM 32863 C CA . ASP A 1 12 ? -7.183 16.772 -3.234 1.00 30.20 12 ASP A CA 19
ATOM 32864 C C . ASP A 1 12 ? -6.652 15.468 -2.641 1.00 50.25 12 ASP A C 19
ATOM 32865 O O . ASP A 1 12 ? -6.870 15.224 -1.445 1.00 14.30 12 ASP A O 19
ATOM 32874 N N . PRO A 1 13 ? -5.925 14.653 -3.421 1.00 32.43 13 PRO A N 19
ATOM 32875 C CA . PRO A 1 13 ? -5.537 13.314 -3.012 1.00 64.24 13 PRO A CA 19
ATOM 32876 C C . PRO A 1 13 ? -4.497 13.338 -1.884 1.00 72.24 13 PRO A C 19
ATOM 32877 O O . PRO A 1 13 ? -3.971 14.379 -1.484 1.00 54.32 13 PRO A O 19
ATOM 32888 N N . MET A 1 14 ? -4.221 12.165 -1.324 1.00 23.31 14 MET A N 19
ATOM 32889 C CA . MET A 1 14 ? -3.261 11.972 -0.241 1.00 42.40 14 MET A CA 19
ATOM 32890 C C . MET A 1 14 ? -1.845 11.998 -0.793 1.00 43.23 14 MET A C 19
ATOM 32891 O O . MET A 1 14 ? -1.466 11.120 -1.566 1.00 32.23 14 MET A O 19
ATOM 32905 N N . LYS A 1 15 ? -1.084 13.029 -0.431 1.00 13.35 15 LYS A N 19
ATOM 32906 C CA . LYS A 1 15 ? 0.309 13.192 -0.809 1.00 72.12 15 LYS A CA 19
ATOM 32907 C C . LYS A 1 15 ? 1.167 12.379 0.149 1.00 74.51 15 LYS A C 19
ATOM 32908 O O . LYS A 1 15 ? 0.878 12.311 1.355 1.00 72.23 15 LYS A O 19
ATOM 32927 N N . TRP A 1 16 ? 2.261 11.822 -0.358 1.00 70.13 16 TRP A N 19
ATOM 32928 C CA . TRP A 1 16 ? 3.131 10.952 0.403 1.00 32.24 16 TRP A CA 19
ATOM 32929 C C . TRP A 1 16 ? 4.543 11.516 0.319 1.00 5.13 16 TRP A C 19
ATOM 32930 O O . TRP A 1 16 ? 5.196 11.390 -0.717 1.00 4.42 16 TRP A O 19
ATOM 32951 N N . SER A 1 17 ? 5.017 12.153 1.393 1.00 5.01 17 SER A N 19
ATOM 32952 C CA . SER A 1 17 ? 6.356 12.748 1.435 1.00 41.30 17 SER A CA 19
ATOM 32953 C C . SER A 1 17 ? 7.408 11.761 1.962 1.00 21.31 17 SER A C 19
ATOM 32954 O O . SER A 1 17 ? 8.501 12.192 2.334 1.00 34.54 17 SER A O 19
ATOM 32962 N N . LYS A 1 18 ? 7.078 10.473 2.058 1.00 63.13 18 LYS A N 19
ATOM 32963 C CA . LYS A 1 18 ? 8.013 9.349 2.055 1.00 74.31 18 LYS A CA 19
ATOM 32964 C C . LYS A 1 18 ? 7.330 8.308 1.181 1.00 65.24 18 LYS A C 19
ATOM 32965 O O . LYS A 1 18 ? 6.117 8.163 1.335 1.00 63.33 18 LYS A O 19
ATOM 32984 N N . VAL A 1 19 ? 8.051 7.630 0.287 1.00 33.44 19 VAL A N 19
ATOM 32985 C CA . VAL A 1 19 ? 7.543 6.546 -0.560 1.00 73.23 19 VAL A CA 19
ATOM 32986 C C . VAL A 1 19 ? 8.707 5.598 -0.909 1.00 73.20 19 VAL A C 19
ATOM 32987 O O . VAL A 1 19 ? 9.876 6.006 -0.845 1.00 74.42 19 VAL A O 19
ATOM 33000 N N . PRO A 1 20 ? 8.425 4.343 -1.295 1.00 50.34 20 PRO A N 19
ATOM 33001 C CA . PRO A 1 20 ? 9.376 3.466 -1.973 1.00 73.20 20 PRO A CA 19
ATOM 33002 C C . PRO A 1 20 ? 9.695 3.941 -3.401 1.00 34.32 20 PRO A C 19
ATOM 33003 O O . PRO A 1 20 ? 8.959 4.737 -3.986 1.00 50.23 20 PRO A O 19
ATOM 33014 N N . SER A 1 21 ? 10.794 3.435 -3.972 1.00 31.12 21 SER A N 19
ATOM 33015 C CA . SER A 1 21 ? 11.245 3.804 -5.313 1.00 12.11 21 SER A CA 19
ATOM 33016 C C . SER A 1 21 ? 10.473 3.087 -6.420 1.00 62.13 21 SER A C 19
ATOM 33017 O O . SER A 1 21 ? 10.262 3.665 -7.483 1.00 33.14 21 SER A O 19
ATOM 33025 N N . GLY A 1 22 ? 10.103 1.819 -6.205 1.00 53.52 22 GLY A N 19
ATOM 33026 C CA . GLY A 1 22 ? 9.530 0.967 -7.245 1.00 23.42 22 GLY A CA 19
ATOM 33027 C C . GLY A 1 22 ? 8.078 1.291 -7.562 1.00 31.43 22 GLY A C 19
ATOM 33028 O O . GLY A 1 22 ? 7.523 0.705 -8.493 1.00 53.33 22 GLY A O 19
ATOM 33032 N N . LEU A 1 23 ? 7.481 2.232 -6.822 1.00 32.41 23 LEU A N 19
ATOM 33033 C CA . LEU A 1 23 ? 6.306 2.967 -7.263 1.00 44.14 23 LEU A CA 19
ATOM 33034 C C . LEU A 1 23 ? 6.476 3.412 -8.723 1.00 42.33 23 LEU A C 19
ATOM 33035 O O . LEU A 1 23 ? 7.372 4.195 -9.039 1.00 12.33 23 LEU A O 19
ATOM 33051 N N . LYS A 1 24 ? 5.584 2.965 -9.601 1.00 23.33 24 LYS A N 19
ATOM 33052 C CA . LYS A 1 24 ? 5.498 3.383 -10.989 1.00 52.12 24 LYS A CA 19
ATOM 33053 C C . LYS A 1 24 ? 4.036 3.626 -11.291 1.00 22.25 24 LYS A C 19
ATOM 33054 O O . LYS A 1 24 ? 3.291 2.680 -11.562 1.00 12.54 24 LYS A O 19
ATOM 33073 N N . ASN A 1 25 ? 3.601 4.882 -11.191 1.00 54.31 25 ASN A N 19
ATOM 33074 C CA . ASN A 1 25 ? 2.236 5.288 -11.527 1.00 74.40 25 ASN A CA 19
ATOM 33075 C C . ASN A 1 25 ? 1.223 4.548 -10.636 1.00 32.41 25 ASN A C 19
ATOM 33076 O O . ASN A 1 25 ? 0.137 4.196 -11.096 1.00 3.45 25 ASN A O 19
ATOM 33087 N N . GLY A 1 26 ? 1.619 4.193 -9.410 1.00 13.35 26 GLY A N 19
ATOM 33088 C CA . GLY A 1 26 ? 0.830 3.416 -8.461 1.00 21.04 26 GLY A CA 19
ATOM 33089 C C . GLY A 1 26 ? 1.083 1.906 -8.536 1.00 45.13 26 GLY A C 19
ATOM 33090 O O . GLY A 1 26 ? 0.694 1.192 -7.613 1.00 63.24 26 GLY A O 19
ATOM 33094 N N . GLU A 1 27 ? 1.749 1.391 -9.579 1.00 24.31 27 GLU A N 19
ATOM 33095 C CA . GLU A 1 27 ? 2.182 -0.005 -9.616 1.00 41.13 27 GLU A CA 19
ATOM 33096 C C . GLU A 1 27 ? 3.471 -0.157 -8.808 1.00 73.43 27 GLU A C 19
ATOM 33097 O O . GLU A 1 27 ? 4.170 0.822 -8.568 1.00 3.52 27 GLU A O 19
ATOM 33109 N N . LEU A 1 28 ? 3.792 -1.380 -8.393 1.00 24.13 28 LEU A N 19
ATOM 33110 C CA . LEU A 1 28 ? 4.930 -1.734 -7.570 1.00 25.11 28 LEU A CA 19
ATOM 33111 C C . LEU A 1 28 ? 5.405 -3.133 -7.943 1.00 33.33 28 LEU A C 19
ATOM 33112 O O . LEU A 1 28 ? 4.713 -4.126 -7.691 1.00 64.04 28 LEU A O 19
ATOM 33128 N N . LYS A 1 29 ? 6.593 -3.226 -8.542 1.00 73.43 29 LYS A N 19
ATOM 33129 C CA . LYS A 1 29 ? 7.203 -4.520 -8.841 1.00 22.31 29 LYS A CA 19
ATOM 33130 C C . LYS A 1 29 ? 7.861 -5.053 -7.575 1.00 52.14 29 LYS A C 19
ATOM 33131 O O . LYS A 1 29 ? 8.662 -4.358 -6.949 1.00 33.11 29 LYS A O 19
ATOM 33150 N N . VAL A 1 30 ? 7.565 -6.296 -7.236 1.00 73.10 30 VAL A N 19
ATOM 33151 C CA . VAL A 1 30 ? 8.179 -7.040 -6.147 1.00 44.11 30 VAL A CA 19
ATOM 33152 C C . VAL A 1 30 ? 8.738 -8.306 -6.771 1.00 73.00 30 VAL A C 19
ATOM 33153 O O . VAL A 1 30 ? 8.191 -8.830 -7.748 1.00 53.13 30 VAL A O 19
ATOM 33166 N N . GLU A 1 31 ? 9.818 -8.818 -6.193 1.00 22.15 31 GLU A N 19
ATOM 33167 C CA . GLU A 1 31 ? 10.440 -10.017 -6.708 1.00 62.20 31 GLU A CA 19
ATOM 33168 C C . GLU A 1 31 ? 10.249 -11.179 -5.752 1.00 25.43 31 GLU A C 19
ATOM 33169 O O . GLU A 1 31 ? 9.701 -11.040 -4.652 1.00 41.31 31 GLU A O 19
ATOM 33181 N N . ALA A 1 32 ? 10.744 -12.332 -6.183 1.00 41.23 32 ALA A N 19
ATOM 33182 C CA . ALA A 1 32 ? 10.748 -13.600 -5.487 1.00 11.34 32 ALA A CA 19
ATOM 33183 C C . ALA A 1 32 ? 11.777 -13.644 -4.352 1.00 54.11 32 ALA A C 19
ATOM 33184 O O . ALA A 1 32 ? 12.511 -14.618 -4.203 1.00 12.14 32 ALA A O 19
ATOM 33191 N N . GLU A 1 33 ? 11.820 -12.564 -3.586 1.00 41.43 33 GLU A N 19
ATOM 33192 C CA . GLU A 1 33 ? 12.590 -12.301 -2.376 1.00 13.52 33 GLU A CA 19
ATOM 33193 C C . GLU A 1 33 ? 11.688 -11.530 -1.394 1.00 12.34 33 GLU A C 19
ATOM 33194 O O . GLU A 1 33 ? 11.844 -11.633 -0.179 1.00 52.32 33 GLU A O 19
ATOM 33206 N N . GLY A 1 34 ? 10.720 -10.758 -1.912 1.00 63.21 34 GLY A N 19
ATOM 33207 C CA . GLY A 1 34 ? 9.978 -9.784 -1.141 1.00 54.43 34 GLY A CA 19
ATOM 33208 C C . GLY A 1 34 ? 10.807 -8.509 -1.013 1.00 71.23 34 GLY A C 19
ATOM 33209 O O . GLY A 1 34 ? 11.865 -8.368 -1.634 1.00 32.01 34 GLY A O 19
ATOM 33213 N N . GLY A 1 35 ? 10.303 -7.568 -0.231 1.00 3.15 35 GLY A N 19
ATOM 33214 C CA . GLY A 1 35 ? 11.050 -6.413 0.241 1.00 51.10 35 GLY A CA 19
ATOM 33215 C C . GLY A 1 35 ? 10.251 -5.635 1.281 1.00 61.40 35 GLY A C 19
ATOM 33216 O O . GLY A 1 35 ? 9.120 -6.013 1.617 1.00 45.44 35 GLY A O 19
ATOM 33220 N N . SER A 1 36 ? 10.813 -4.536 1.785 1.00 23.03 36 SER A N 19
ATOM 33221 C CA . SER A 1 36 ? 10.213 -3.680 2.806 1.00 44.34 36 SER A CA 19
ATOM 33222 C C . SER A 1 36 ? 10.042 -2.272 2.237 1.00 51.33 36 SER A C 19
ATOM 33223 O O . SER A 1 36 ? 10.917 -1.816 1.502 1.00 61.33 36 SER A O 19
ATOM 33231 N N . SER A 1 37 ? 8.955 -1.576 2.570 1.00 3.24 37 SER A N 19
ATOM 33232 C CA . SER A 1 37 ? 8.641 -0.235 2.093 1.00 42.11 37 SER A CA 19
ATOM 33233 C C . SER A 1 37 ? 7.972 0.605 3.186 1.00 1.02 37 SER A C 19
ATOM 33234 O O . SER A 1 37 ? 7.519 0.069 4.203 1.00 31.15 37 SER A O 19
ATOM 33242 N N . LEU A 1 38 ? 7.866 1.920 2.942 1.00 65.32 38 LEU A N 19
ATOM 33243 C CA . LEU A 1 38 ? 7.305 2.900 3.866 1.00 63.24 38 LEU A CA 19
ATOM 33244 C C . LEU A 1 38 ? 6.682 4.076 3.093 1.00 12.35 38 LEU A C 19
ATOM 33245 O O . LEU A 1 38 ? 7.304 4.580 2.156 1.00 4.03 38 LEU A O 19
ATOM 33261 N N . PHE A 1 39 ? 5.502 4.553 3.503 1.00 10.34 39 PHE A N 19
ATOM 33262 C CA . PHE A 1 39 ? 4.794 5.703 2.930 1.00 23.41 39 PHE A CA 19
ATOM 33263 C C . PHE A 1 39 ? 4.378 6.660 4.050 1.00 51.30 39 PHE A C 19
ATOM 33264 O O . PHE A 1 39 ? 3.656 6.232 4.949 1.00 73.20 39 PHE A O 19
ATOM 33281 N N . ALA A 1 40 ? 4.771 7.939 3.996 1.00 13.03 40 ALA A N 19
ATOM 33282 C CA . ALA A 1 40 ? 4.397 8.930 5.011 1.00 74.43 40 ALA A CA 19
ATOM 33283 C C . ALA A 1 40 ? 3.335 9.854 4.444 1.00 3.24 40 ALA A C 19
ATOM 33284 O O . ALA A 1 40 ? 3.666 10.670 3.575 1.00 52.33 40 ALA A O 19
ATOM 33291 N N . CYS A 1 41 ? 2.087 9.783 4.915 1.00 34.44 41 CYS A N 19
ATOM 33292 C CA . CYS A 1 41 ? 1.101 10.745 4.444 1.00 64.51 41 CYS A CA 19
ATOM 33293 C C . CYS A 1 41 ? 1.456 12.085 5.077 1.00 51.21 41 CYS A C 19
ATOM 33294 O O . CYS A 1 41 ? 1.643 12.170 6.300 1.00 63.34 41 CYS A O 19
ATOM 33302 N N . LYS A 1 42 ? 1.633 13.115 4.250 1.00 2.12 42 LYS A N 19
ATOM 33303 C CA . LYS A 1 42 ? 2.091 14.436 4.696 1.00 52.24 42 LYS A CA 19
ATOM 33304 C C . LYS A 1 42 ? 0.933 15.444 4.738 1.00 22.21 42 LYS A C 19
ATOM 33305 O O . LYS A 1 42 ? 1.156 16.584 5.134 1.00 32.42 42 LYS A O 19
ATOM 33324 N N . ASN A 1 43 ? -0.282 15.057 4.323 1.00 35.44 43 ASN A N 19
ATOM 33325 C CA . ASN A 1 43 ? -1.437 15.964 4.199 1.00 23.35 43 ASN A CA 19
ATOM 33326 C C . ASN A 1 43 ? -2.736 15.383 4.754 1.00 73.30 43 ASN A C 19
ATOM 33327 O O . ASN A 1 43 ? -3.743 16.089 4.798 1.00 71.50 43 ASN A O 19
ATOM 33338 N N . TYR A 1 44 ? -2.715 14.133 5.211 1.00 13.11 44 TYR A N 19
ATOM 33339 C CA . TYR A 1 44 ? -3.762 13.513 5.999 1.00 43.00 44 TYR A CA 19
ATOM 33340 C C . TYR A 1 44 ? -3.071 12.771 7.140 1.00 22.43 44 TYR A C 19
ATOM 33341 O O . TYR A 1 44 ? -1.957 12.261 6.986 1.00 21.12 44 TYR A O 19
ATOM 33359 N N . LYS A 1 45 ? -3.717 12.733 8.302 1.00 40.33 45 LYS A N 19
ATOM 33360 C CA . LYS A 1 45 ? -3.362 11.994 9.495 1.00 3.42 45 LYS A CA 19
ATOM 33361 C C . LYS A 1 45 ? -4.633 11.363 10.051 1.00 14.23 45 LYS A C 19
ATOM 33362 O O . LYS A 1 45 ? -5.043 11.653 11.172 1.00 73.20 45 LYS A O 19
ATOM 33381 N N . SER A 1 46 ? -5.277 10.569 9.210 1.00 75.11 46 SER A N 19
ATOM 33382 C CA . SER A 1 46 ? -6.453 9.771 9.536 1.00 24.42 46 SER A CA 19
ATOM 33383 C C . SER A 1 46 ? -6.797 8.953 8.296 1.00 51.34 46 SER A C 19
ATOM 33384 O O . SER A 1 46 ? -7.488 9.457 7.410 1.00 15.44 46 SER A O 19
ATOM 33392 N N . PHE A 1 47 ? -6.231 7.748 8.170 1.00 13.02 47 PHE A N 19
ATOM 33393 C CA . PHE A 1 47 ? -6.441 6.891 7.007 1.00 34.50 47 PHE A CA 19
ATOM 33394 C C . PHE A 1 47 ? -6.415 5.406 7.371 1.00 0.44 47 PHE A C 19
ATOM 33395 O O . PHE A 1 47 ? -5.772 5.027 8.354 1.00 71.41 47 PHE A O 19
ATOM 33412 N N . TRP A 1 48 ? -7.079 4.555 6.588 1.00 61.21 48 TRP A N 19
ATOM 33413 C CA . TRP A 1 48 ? -7.218 3.134 6.905 1.00 45.03 48 TRP A CA 19
ATOM 33414 C C . TRP A 1 48 ? -7.324 2.261 5.667 1.00 70.34 48 TRP A C 19
ATOM 33415 O O . TRP A 1 48 ? -7.639 2.729 4.574 1.00 14.01 48 TRP A O 19
ATOM 33436 N N . ILE A 1 49 ? -7.091 0.967 5.881 1.00 54.04 49 ILE A N 19
ATOM 33437 C CA . ILE A 1 49 ? -7.172 -0.087 4.882 1.00 70.21 49 ILE A CA 19
ATOM 33438 C C . ILE A 1 49 ? -8.655 -0.338 4.600 1.00 32.40 49 ILE A C 19
ATOM 33439 O O . ILE A 1 49 ? -9.404 -0.612 5.542 1.00 22.51 49 ILE A O 19
ATOM 33455 N N . SER A 1 50 ? -9.076 -0.294 3.333 1.00 51.12 50 SER A N 19
ATOM 33456 C CA . SER A 1 50 ? -10.444 -0.648 2.948 1.00 43.43 50 SER A CA 19
ATOM 33457 C C . SER A 1 50 ? -10.566 -1.421 1.627 1.00 32.12 50 SER A C 19
ATOM 33458 O O . SER A 1 50 ? -11.673 -1.858 1.307 1.00 34.11 50 SER A O 19
ATOM 33466 N N . SER A 1 51 ? -9.495 -1.669 0.868 1.00 23.44 51 SER A N 19
ATOM 33467 C CA . SER A 1 51 ? -9.475 -2.786 -0.075 1.00 32.21 51 SER A CA 19
ATOM 33468 C C . SER A 1 51 ? -8.096 -3.435 -0.050 1.00 23.11 51 SER A C 19
ATOM 33469 O O . SER A 1 51 ? -7.095 -2.732 0.100 1.00 30.20 51 SER A O 19
ATOM 33477 N N . VAL A 1 52 ? -8.048 -4.754 -0.213 1.00 71.43 52 VAL A N 19
ATOM 33478 C CA . VAL A 1 52 ? -6.845 -5.523 -0.464 1.00 11.42 52 VAL A CA 19
ATOM 33479 C C . VAL A 1 52 ? -7.225 -6.718 -1.353 1.00 34.20 52 VAL A C 19
ATOM 33480 O O . VAL A 1 52 ? -8.357 -7.217 -1.297 1.00 2.11 52 VAL A O 19
ATOM 33493 N N . LYS A 1 53 ? -6.278 -7.180 -2.174 1.00 21.22 53 LYS A N 19
ATOM 33494 C CA . LYS A 1 53 ? -6.360 -8.331 -3.078 1.00 1.30 53 LYS A CA 19
ATOM 33495 C C . LYS A 1 53 ? -5.156 -9.214 -2.801 1.00 44.33 53 LYS A C 19
ATOM 33496 O O . LYS A 1 53 ? -4.084 -8.673 -2.567 1.00 14.40 53 LYS A O 19
ATOM 33515 N N . GLU A 1 54 ? -5.312 -10.535 -2.898 1.00 10.14 54 GLU A N 19
ATOM 33516 C CA . GLU A 1 54 ? -4.237 -11.512 -2.677 1.00 22.14 54 GLU A CA 19
ATOM 33517 C C . GLU A 1 54 ? -4.355 -12.742 -3.575 1.00 43.21 54 GLU A C 19
ATOM 33518 O O . GLU A 1 54 ? -3.568 -13.681 -3.454 1.00 34.14 54 GLU A O 19
ATOM 33530 N N . GLU A 1 55 ? -5.349 -12.761 -4.463 1.00 32.14 55 GLU A N 19
ATOM 33531 C CA . GLU A 1 55 ? -5.689 -13.961 -5.222 1.00 43.11 55 GLU A CA 19
ATOM 33532 C C . GLU A 1 55 ? -6.352 -13.570 -6.539 1.00 44.04 55 GLU A C 19
ATOM 33533 O O . GLU A 1 55 ? -7.378 -14.106 -6.947 1.00 1.41 55 GLU A O 19
ATOM 33545 N N . GLY A 1 56 ? -5.848 -12.502 -7.149 1.00 2.10 56 GLY A N 19
ATOM 33546 C CA . GLY A 1 56 ? -6.465 -11.860 -8.302 1.00 30.52 56 GLY A CA 19
ATOM 33547 C C . GLY A 1 56 ? -7.765 -11.112 -7.970 1.00 71.55 56 GLY A C 19
ATOM 33548 O O . GLY A 1 56 ? -8.152 -10.237 -8.742 1.00 42.03 56 GLY A O 19
ATOM 33552 N N . LYS A 1 57 ? -8.396 -11.360 -6.817 1.00 34.30 57 LYS A N 19
ATOM 33553 C CA . LYS A 1 57 ? -9.677 -10.786 -6.397 1.00 63.14 57 LYS A CA 19
ATOM 33554 C C . LYS A 1 57 ? -9.521 -10.054 -5.081 1.00 51.34 57 LYS A C 19
ATOM 33555 O O . LYS A 1 57 ? -8.571 -10.330 -4.341 1.00 74.41 57 LYS A O 19
ATOM 33574 N N . PHE A 1 58 ? -10.428 -9.116 -4.810 1.00 54.44 58 PHE A N 19
ATOM 33575 C CA . PHE A 1 58 ? -10.406 -8.329 -3.587 1.00 13.42 58 PHE A CA 19
ATOM 33576 C C . PHE A 1 58 ? -11.108 -9.116 -2.478 1.00 51.33 58 PHE A C 19
ATOM 33577 O O . PHE A 1 58 ? -11.916 -10.012 -2.758 1.00 11.04 58 PHE A O 19
ATOM 33594 N N . LYS A 1 59 ? -10.858 -8.723 -1.229 1.00 12.11 59 LYS A N 19
ATOM 33595 C CA . LYS A 1 59 ? -11.528 -9.216 -0.032 1.00 25.51 59 LYS A CA 19
ATOM 33596 C C . LYS A 1 59 ? -11.998 -8.060 0.838 1.00 32.44 59 LYS A C 19
ATOM 33597 O O . LYS A 1 59 ? -11.876 -6.885 0.481 1.00 44.23 59 LYS A O 19
ATOM 33616 N N . GLU A 1 60 ? -12.579 -8.413 1.970 1.00 1.40 60 GLU A N 19
ATOM 33617 C CA . GLU A 1 60 ? -12.897 -7.560 3.107 1.00 22.20 60 GLU A CA 19
ATOM 33618 C C . GLU A 1 60 ? -11.600 -7.098 3.786 1.00 1.00 60 GLU A C 19
ATOM 33619 O O . GLU A 1 60 ? -10.513 -7.488 3.359 1.00 74.24 60 GLU A O 19
ATOM 33631 N N . ASN A 1 61 ? -11.668 -6.258 4.817 1.00 42.24 61 ASN A N 19
ATOM 33632 C CA . ASN A 1 61 ? -10.514 -5.973 5.662 1.00 42.45 61 ASN A CA 19
ATOM 33633 C C . ASN A 1 61 ? -10.976 -5.919 7.106 1.00 10.31 61 ASN A C 19
ATOM 33634 O O . ASN A 1 61 ? -11.859 -5.128 7.434 1.00 33.50 61 ASN A O 19
ATOM 33645 N N . THR A 1 62 ? -10.419 -6.765 7.965 1.00 31.43 62 THR A N 19
ATOM 33646 C CA . THR A 1 62 ? -11.037 -7.093 9.244 1.00 21.43 62 THR A CA 19
ATOM 33647 C C . THR A 1 62 ? -10.868 -6.012 10.318 1.00 10.32 62 THR A C 19
ATOM 33648 O O . THR A 1 62 ? -11.376 -6.136 11.434 1.00 11.33 62 THR A O 19
ATOM 33659 N N . SER A 1 63 ? -10.112 -4.961 10.025 1.00 34.13 63 SER A N 19
ATOM 33660 C CA . SER A 1 63 ? -9.684 -3.881 10.909 1.00 54.34 63 SER A CA 19
ATOM 33661 C C . SER A 1 63 ? -9.220 -2.706 10.034 1.00 44.33 63 SER A C 19
ATOM 33662 O O . SER A 1 63 ? -9.435 -2.735 8.819 1.00 71.33 63 SER A O 19
ATOM 33670 N N . TYR A 1 64 ? -8.595 -1.674 10.611 1.00 22.21 64 TYR A N 19
ATOM 33671 C CA . TYR A 1 64 ? -8.338 -0.417 9.911 1.00 35.12 64 TYR A CA 19
ATOM 33672 C C . TYR A 1 64 ? -6.873 -0.007 9.840 1.00 11.44 64 TYR A C 19
ATOM 33673 O O . TYR A 1 64 ? -6.552 0.947 9.133 1.00 20.40 64 TYR A O 19
ATOM 33691 N N . LYS A 1 65 ? -5.977 -0.677 10.558 1.00 11.32 65 LYS A N 19
ATOM 33692 C CA . LYS A 1 65 ? -4.630 -0.169 10.810 1.00 1.30 65 LYS A CA 19
ATOM 33693 C C . LYS A 1 65 ? -3.554 -1.247 10.755 1.00 4.43 65 LYS A C 19
ATOM 33694 O O . LYS A 1 65 ? -2.388 -0.953 11.005 1.00 42.43 65 LYS A O 19
ATOM 33713 N N . GLU A 1 66 ? -3.908 -2.470 10.379 1.00 43.45 66 GLU A N 19
ATOM 33714 C CA . GLU A 1 66 ? -2.979 -3.551 10.084 1.00 44.05 66 GLU A CA 19
ATOM 33715 C C . GLU A 1 66 ? -3.755 -4.625 9.332 1.00 70.23 66 GLU A C 19
ATOM 33716 O O . GLU A 1 66 ? -4.935 -4.835 9.622 1.00 73.55 66 GLU A O 19
ATOM 33728 N N . PHE A 1 67 ? -3.121 -5.285 8.366 1.00 72.24 67 PHE A N 19
ATOM 33729 C CA . PHE A 1 67 ? -3.672 -6.440 7.674 1.00 34.14 67 PHE A CA 19
ATOM 33730 C C . PHE A 1 67 ? -2.532 -7.415 7.434 1.00 50.13 67 PHE A C 19
ATOM 33731 O O . PHE A 1 67 ? -1.561 -7.089 6.743 1.00 22.22 67 PHE A O 19
ATOM 33748 N N . ASP A 1 68 ? -2.651 -8.600 8.016 1.00 22.23 68 ASP A N 19
ATOM 33749 C CA . ASP A 1 68 ? -1.811 -9.748 7.743 1.00 62.33 68 ASP A CA 19
ATOM 33750 C C . ASP A 1 68 ? -2.461 -10.618 6.666 1.00 50.32 68 ASP A C 19
ATOM 33751 O O . ASP A 1 68 ? -3.577 -11.120 6.826 1.00 31.33 68 ASP A O 19
ATOM 33760 N N . GLY A 1 69 ? -1.737 -10.782 5.557 1.00 52.33 69 GLY A N 19
ATOM 33761 C CA . GLY A 1 69 ? -1.995 -11.729 4.481 1.00 14.31 69 GLY A CA 19
ATOM 33762 C C . GLY A 1 69 ? -0.942 -12.838 4.472 1.00 64.14 69 GLY A C 19
ATOM 33763 O O . GLY A 1 69 ? -0.717 -13.471 3.442 1.00 41.45 69 GLY A O 19
ATOM 33767 N N . GLY A 1 70 ? -0.251 -13.059 5.593 1.00 64.34 70 GLY A N 19
ATOM 33768 C CA . GLY A 1 70 ? 0.790 -14.062 5.729 1.00 13.03 70 GLY A CA 19
ATOM 33769 C C . GLY A 1 70 ? 2.071 -13.609 5.049 1.00 1.02 70 GLY A C 19
ATOM 33770 O O . GLY A 1 70 ? 2.905 -12.967 5.692 1.00 64.15 70 GLY A O 19
ATOM 33774 N N . TRP A 1 71 ? 2.227 -13.893 3.750 1.00 71.12 71 TRP A N 19
ATOM 33775 C CA . TRP A 1 71 ? 3.431 -13.546 2.990 1.00 12.12 71 TRP A CA 19
ATOM 33776 C C . TRP A 1 71 ? 3.609 -12.037 2.788 1.00 3.03 71 TRP A C 19
ATOM 33777 O O . TRP A 1 71 ? 4.618 -11.602 2.233 1.00 11.01 71 TRP A O 19
ATOM 33798 N N . TYR A 1 72 ? 2.644 -11.232 3.231 1.00 71.24 72 TYR A N 19
ATOM 33799 C CA . TYR A 1 72 ? 2.507 -9.822 2.956 1.00 64.52 72 TYR A CA 19
ATOM 33800 C C . TYR A 1 72 ? 1.848 -9.254 4.208 1.00 44.15 72 TYR A C 19
ATOM 33801 O O . TYR A 1 72 ? 0.843 -9.803 4.673 1.00 12.34 72 TYR A O 19
ATOM 33819 N N . LEU A 1 73 ? 2.426 -8.206 4.793 1.00 14.31 73 LEU A N 19
ATOM 33820 C CA . LEU A 1 73 ? 1.979 -7.653 6.068 1.00 31.45 73 LEU A CA 19
ATOM 33821 C C . LEU A 1 73 ? 1.901 -6.139 5.929 1.00 52.02 73 LEU A C 19
ATOM 33822 O O . LEU A 1 73 ? 2.858 -5.529 5.446 1.00 45.43 73 LEU A O 19
ATOM 33838 N N . VAL A 1 74 ? 0.815 -5.517 6.388 1.00 65.24 74 VAL A N 19
ATOM 33839 C CA . VAL A 1 74 ? 0.555 -4.081 6.302 1.00 51.03 74 VAL A CA 19
ATOM 33840 C C . VAL A 1 74 ? 0.313 -3.555 7.715 1.00 63.43 74 VAL A C 19
ATOM 33841 O O . VAL A 1 74 ? -0.380 -4.226 8.475 1.00 74.45 74 VAL A O 19
ATOM 33854 N N . LYS A 1 75 ? 0.827 -2.370 8.068 1.00 5.15 75 LYS A N 19
ATOM 33855 C CA . LYS A 1 75 ? 0.541 -1.660 9.321 1.00 74.53 75 LYS A CA 19
ATOM 33856 C C . LYS A 1 75 ? 0.480 -0.161 9.037 1.00 64.41 75 LYS A C 19
ATOM 33857 O O . LYS A 1 75 ? 1.172 0.311 8.134 1.00 2.21 75 LYS A O 19
ATOM 33876 N N . ILE A 1 76 ? -0.321 0.560 9.819 1.00 60.22 76 ILE A N 19
ATOM 33877 C CA . ILE A 1 76 ? -0.562 1.995 9.776 1.00 13.02 76 ILE A CA 19
ATOM 33878 C C . ILE A 1 76 ? -0.213 2.503 11.171 1.00 72.24 76 ILE A C 19
ATOM 33879 O O . ILE A 1 76 ? -0.915 2.248 12.161 1.00 60.10 76 ILE A O 19
ATOM 33895 N N . GLU A 1 77 ? 0.920 3.184 11.257 1.00 61.21 77 GLU A N 19
ATOM 33896 C CA . GLU A 1 77 ? 1.568 3.594 12.482 1.00 71.14 77 GLU A CA 19
ATOM 33897 C C . GLU A 1 77 ? 1.598 5.114 12.433 1.00 53.42 77 GLU A C 19
ATOM 33898 O O . GLU A 1 77 ? 2.361 5.715 11.681 1.00 55.23 77 GLU A O 19
ATOM 33910 N N . ASP A 1 78 ? 0.615 5.698 13.112 1.00 53.14 78 ASP A N 19
ATOM 33911 C CA . ASP A 1 78 ? 0.028 7.023 12.960 1.00 3.34 78 ASP A CA 19
ATOM 33912 C C . ASP A 1 78 ? -0.236 7.382 11.499 1.00 4.43 78 ASP A C 19
ATOM 33913 O O . ASP A 1 78 ? -1.298 7.040 10.980 1.00 72.53 78 ASP A O 19
ATOM 33922 N N . ASN A 1 79 ? 0.751 7.930 10.788 1.00 35.52 79 ASN A N 19
ATOM 33923 C CA . ASN A 1 79 ? 0.644 8.393 9.405 1.00 14.13 79 ASN A CA 19
ATOM 33924 C C . ASN A 1 79 ? 1.743 7.822 8.508 1.00 24.24 79 ASN A C 19
ATOM 33925 O O . ASN A 1 79 ? 1.857 8.228 7.348 1.00 34.23 79 ASN A O 19
ATOM 33936 N N . GLU A 1 80 ? 2.556 6.911 9.044 1.00 35.52 80 GLU A N 19
ATOM 33937 C CA . GLU A 1 80 ? 3.510 6.090 8.325 1.00 31.25 80 GLU A CA 19
ATOM 33938 C C . GLU A 1 80 ? 2.882 4.709 8.058 1.00 15.14 80 GLU A C 19
ATOM 33939 O O . GLU A 1 80 ? 2.704 3.918 8.990 1.00 63.23 80 GLU A O 19
ATOM 33951 N N . LEU A 1 81 ? 2.531 4.413 6.804 1.00 21.55 81 LEU A N 19
ATOM 33952 C CA . LEU A 1 81 ? 2.084 3.099 6.329 1.00 70.34 81 LEU A CA 19
ATOM 33953 C C . LEU A 1 81 ? 3.317 2.285 5.932 1.00 63.11 81 LEU A C 19
ATOM 33954 O O . LEU A 1 81 ? 4.121 2.744 5.115 1.00 74.33 81 LEU A O 19
ATOM 33970 N N . LYS A 1 82 ? 3.452 1.052 6.422 1.00 52.34 82 LYS A N 19
ATOM 33971 C CA . LYS A 1 82 ? 4.550 0.152 6.056 1.00 54.14 82 LYS A CA 19
ATOM 33972 C C . LYS A 1 82 ? 4.012 -1.157 5.496 1.00 11.05 82 LYS A C 19
ATOM 33973 O O . LYS A 1 82 ? 2.977 -1.657 5.950 1.00 53.21 82 LYS A O 19
ATOM 33992 N N . VAL A 1 83 ? 4.753 -1.743 4.563 1.00 45.41 83 VAL A N 19
ATOM 33993 C CA . VAL A 1 83 ? 4.499 -3.030 3.941 1.00 45.34 83 VAL A CA 19
ATOM 33994 C C . VAL A 1 83 ? 5.828 -3.779 3.975 1.00 70.42 83 VAL A C 19
ATOM 33995 O O . VAL A 1 83 ? 6.856 -3.228 3.573 1.00 34.13 83 VAL A O 19
ATOM 34008 N N . ILE A 1 84 ? 5.827 -5.012 4.485 1.00 50.34 84 ILE A N 19
ATOM 34009 C CA . ILE A 1 84 ? 6.969 -5.907 4.447 1.00 13.15 84 ILE A CA 19
ATOM 34010 C C . ILE A 1 84 ? 6.457 -7.245 3.896 1.00 30.53 84 ILE A C 19
ATOM 34011 O O . ILE A 1 84 ? 5.373 -7.704 4.276 1.00 30.41 84 ILE A O 19
ATOM 34027 N N . ILE A 1 85 ? 7.209 -7.853 2.976 1.00 42.13 85 ILE A N 19
ATOM 34028 C CA . ILE A 1 85 ? 6.806 -9.027 2.184 1.00 45.00 85 ILE A CA 19
ATOM 34029 C C . ILE A 1 85 ? 7.915 -10.087 2.279 1.00 71.23 85 ILE A C 19
ATOM 34030 O O . ILE A 1 85 ? 9.092 -9.722 2.211 1.00 1.32 85 ILE A O 19
ATOM 34046 N N . ASN A 1 86 ? 7.571 -11.374 2.434 1.00 61.52 86 ASN A N 19
ATOM 34047 C CA . ASN A 1 86 ? 8.529 -12.479 2.451 1.00 11.02 86 ASN A CA 19
ATOM 34048 C C . ASN A 1 86 ? 8.825 -13.031 1.062 1.00 14.31 86 ASN A C 19
ATOM 34049 O O . ASN A 1 86 ? 8.245 -12.607 0.053 1.00 24.44 86 ASN A O 19
ATOM 34060 N N . ARG A 1 87 ? 9.776 -13.966 1.024 1.00 42.40 87 ARG A N 19
ATOM 34061 C CA . ARG A 1 87 ? 10.206 -14.589 -0.208 1.00 53.23 87 ARG A CA 19
ATOM 34062 C C . ARG A 1 87 ? 9.186 -15.618 -0.680 1.00 4.42 87 ARG A C 19
ATOM 34063 O O . ARG A 1 87 ? 8.885 -16.582 0.025 1.00 33.44 87 ARG A O 19
ATOM 34084 N N . ASN A 1 88 ? 8.751 -15.458 -1.927 1.00 65.10 88 ASN A N 19
ATOM 34085 C CA . ASN A 1 88 ? 7.851 -16.382 -2.607 1.00 21.15 88 ASN A CA 19
ATOM 34086 C C . ASN A 1 88 ? 8.551 -17.705 -2.856 1.00 51.41 88 ASN A C 19
ATOM 34087 O O . ASN A 1 88 ? 9.396 -17.772 -3.739 1.00 30.45 88 ASN A O 19
ATOM 34098 N N . GLU A 1 89 ? 8.198 -18.750 -2.117 1.00 13.22 89 GLU A N 19
ATOM 34099 C CA . GLU A 1 89 ? 8.907 -20.026 -2.154 1.00 42.41 89 GLU A CA 19
ATOM 34100 C C . GLU A 1 89 ? 8.703 -20.802 -3.460 1.00 25.42 89 GLU A C 19
ATOM 34101 O O . GLU A 1 89 ? 9.315 -21.860 -3.615 1.00 45.33 89 GLU A O 19
ATOM 34113 N N . THR A 1 90 ? 7.836 -20.343 -4.369 1.00 70.21 90 THR A N 19
ATOM 34114 C CA . THR A 1 90 ? 7.388 -21.154 -5.493 1.00 2.31 90 THR A CA 19
ATOM 34115 C C . THR A 1 90 ? 7.711 -20.522 -6.840 1.00 43.14 90 THR A C 19
ATOM 34116 O O . THR A 1 90 ? 7.788 -19.302 -6.992 1.00 11.24 90 THR A O 19
ATOM 34127 N N . ASN A 1 91 ? 7.790 -21.383 -7.853 1.00 33.35 91 ASN A N 19
ATOM 34128 C CA . ASN A 1 91 ? 7.962 -21.041 -9.261 1.00 70.04 91 ASN A CA 19
ATOM 34129 C C . ASN A 1 91 ? 6.719 -20.392 -9.910 1.00 31.25 91 ASN A C 19
ATOM 34130 O O . ASN A 1 91 ? 6.676 -20.278 -11.132 1.00 72.43 91 ASN A O 19
ATOM 34141 N N . ALA A 1 92 ? 5.737 -19.929 -9.122 1.00 72.01 92 ALA A N 19
ATOM 34142 C CA . ALA A 1 92 ? 4.504 -19.273 -9.564 1.00 31.31 92 ALA A CA 19
ATOM 34143 C C . ALA A 1 92 ? 4.445 -17.842 -9.013 1.00 23.43 92 ALA A C 19
ATOM 34144 O O . ALA A 1 92 ? 4.666 -17.660 -7.814 1.00 32.14 92 ALA A O 19
ATOM 34151 N N . SER A 1 93 ? 4.155 -16.837 -9.844 1.00 24.10 93 SER A N 19
ATOM 34152 C CA . SER A 1 93 ? 3.985 -15.448 -9.431 1.00 30.01 93 SER A CA 19
ATOM 34153 C C . SER A 1 93 ? 2.585 -15.188 -8.912 1.00 51.45 93 SER A C 19
ATOM 34154 O O . SER A 1 93 ? 1.676 -16.013 -9.051 1.00 21.22 93 SER A O 19
ATOM 34162 N N . ARG A 1 94 ? 2.427 -14.014 -8.300 1.00 33.41 94 ARG A N 19
ATOM 34163 C CA . ARG A 1 94 ? 1.136 -13.555 -7.833 1.00 3.42 94 ARG A CA 19
ATOM 34164 C C . ARG A 1 94 ? 1.087 -12.036 -7.777 1.00 62.21 94 ARG A C 19
ATOM 34165 O O . ARG A 1 94 ? 2.053 -11.371 -8.144 1.00 33.22 94 ARG A O 19
ATOM 34186 N N . SER A 1 95 ? -0.018 -11.460 -7.311 1.00 41.44 95 SER A N 19
ATOM 34187 C CA . SER A 1 95 ? -0.160 -10.021 -7.169 1.00 65.11 95 SER A CA 19
ATOM 34188 C C . SER A 1 95 ? -0.959 -9.685 -5.914 1.00 14.04 95 SER A C 19
ATOM 34189 O O . SER A 1 95 ? -1.602 -10.544 -5.297 1.00 42.43 95 SER A O 19
ATOM 34197 N N . PHE A 1 96 ? -0.897 -8.409 -5.548 1.00 50.35 96 PHE A N 19
ATOM 34198 C CA . PHE A 1 96 ? -1.661 -7.761 -4.503 1.00 10.32 96 PHE A CA 19
ATOM 34199 C C . PHE A 1 96 ? -2.223 -6.453 -5.065 1.00 71.53 96 PHE A C 19
ATOM 34200 O O . PHE A 1 96 ? -1.719 -5.928 -6.056 1.00 10.42 96 PHE A O 19
ATOM 34217 N N . THR A 1 97 ? -3.196 -5.872 -4.378 1.00 52.01 97 THR A N 19
ATOM 34218 C CA . THR A 1 97 ? -3.470 -4.437 -4.395 1.00 24.13 97 THR A CA 19
ATOM 34219 C C . THR A 1 97 ? -3.776 -4.069 -2.937 1.00 53.23 97 THR A C 19
ATOM 34220 O O . THR A 1 97 ? -4.137 -4.950 -2.150 1.00 4.14 97 THR A O 19
ATOM 34231 N N . VAL A 1 98 ? -3.625 -2.796 -2.578 1.00 12.24 98 VAL A N 19
ATOM 34232 C CA . VAL A 1 98 ? -4.003 -2.217 -1.299 1.00 10.43 98 VAL A CA 19
ATOM 34233 C C . VAL A 1 98 ? -4.584 -0.834 -1.617 1.00 5.33 98 VAL A C 19
ATOM 34234 O O . VAL A 1 98 ? -3.918 -0.049 -2.288 1.00 11.24 98 VAL A O 19
ATOM 34247 N N . CYS A 1 99 ? -5.802 -0.524 -1.164 1.00 42.32 99 CYS A N 19
ATOM 34248 C CA . CYS A 1 99 ? -6.414 0.803 -1.278 1.00 13.13 99 CYS A CA 19
ATOM 34249 C C . CYS A 1 99 ? -6.806 1.313 0.107 1.00 31.51 99 CYS A C 19
ATOM 34250 O O . CYS A 1 99 ? -7.405 0.580 0.908 1.00 70.34 99 CYS A O 19
ATOM 34258 N N . VAL A 1 100 ? -6.543 2.592 0.361 1.00 62.33 100 VAL A N 19
ATOM 34259 C CA . VAL A 1 100 ? -6.807 3.276 1.629 1.00 14.31 100 VAL A CA 19
ATOM 34260 C C . VAL A 1 100 ? -7.713 4.490 1.393 1.00 10.30 100 VAL A C 19
ATOM 34261 O O . VAL A 1 100 ? -7.693 5.031 0.292 1.00 11.10 100 VAL A O 19
ATOM 34274 N N . GLU A 1 101 ? -8.495 4.935 2.385 1.00 1.33 101 GLU A N 19
ATOM 34275 C CA . GLU A 1 101 ? -9.182 6.236 2.329 1.00 53.02 101 GLU A CA 19
ATOM 34276 C C . GLU A 1 101 ? -8.653 7.125 3.453 1.00 73.14 101 GLU A C 19
ATOM 34277 O O . GLU A 1 101 ? -8.138 6.598 4.441 1.00 24.30 101 GLU A O 19
ATOM 34289 N N . ALA A 1 102 ? -8.808 8.442 3.301 1.00 13.43 102 ALA A N 19
ATOM 34290 C CA . ALA A 1 102 ? -8.613 9.473 4.309 1.00 10.20 102 ALA A CA 19
ATOM 34291 C C . ALA A 1 102 ? -9.647 10.572 4.088 1.00 22.10 102 ALA A C 19
ATOM 34292 O O . ALA A 1 102 ? -9.330 11.652 3.587 1.00 3.20 102 ALA A O 19
ATOM 34299 N N . GLY A 1 103 ? -10.894 10.304 4.451 1.00 0.12 103 GLY A N 19
ATOM 34300 C CA . GLY A 1 103 ? -11.985 11.250 4.370 1.00 21.14 103 GLY A CA 19
ATOM 34301 C C . GLY A 1 103 ? -12.158 11.762 2.958 1.00 24.21 103 GLY A C 19
ATOM 34302 O O . GLY A 1 103 ? -12.803 11.112 2.137 1.00 62.21 103 GLY A O 19
ATOM 34306 N N . ASN A 1 104 ? -11.644 12.952 2.681 1.00 30.50 104 ASN A N 19
ATOM 34307 C CA . ASN A 1 104 ? -11.874 13.635 1.421 1.00 44.21 104 ASN A CA 19
ATOM 34308 C C . ASN A 1 104 ? -11.072 12.983 0.287 1.00 42.32 104 ASN A C 19
ATOM 34309 O O . ASN A 1 104 ? -11.403 13.228 -0.869 1.00 45.41 104 ASN A O 19
ATOM 34320 N N . ALA A 1 105 ? -10.096 12.107 0.569 1.00 43.03 105 ALA A N 19
ATOM 34321 C CA . ALA A 1 105 ? -9.255 11.444 -0.431 1.00 42.23 105 ALA A CA 19
ATOM 34322 C C . ALA A 1 105 ? -9.147 9.934 -0.218 1.00 31.13 105 ALA A C 19
ATOM 34323 O O . ALA A 1 105 ? -9.598 9.405 0.797 1.00 70.41 105 ALA A O 19
ATOM 34330 N N . PHE A 1 106 ? -8.487 9.261 -1.163 1.00 10.24 106 PHE A N 19
ATOM 34331 C CA . PHE A 1 106 ? -8.028 7.881 -1.104 1.00 64.21 106 PHE A CA 19
ATOM 34332 C C . PHE A 1 106 ? -6.800 7.730 -2.009 1.00 61.21 106 PHE A C 19
ATOM 34333 O O . PHE A 1 106 ? -6.448 8.673 -2.725 1.00 61.22 106 PHE A O 19
ATOM 34350 N N . ASP A 1 107 ? -6.161 6.559 -1.995 1.00 12.04 107 ASP A N 19
ATOM 34351 C CA . ASP A 1 107 ? -5.111 6.150 -2.932 1.00 10.23 107 ASP A CA 19
ATOM 34352 C C . ASP A 1 107 ? -5.095 4.625 -2.978 1.00 52.34 107 ASP A C 19
ATOM 34353 O O . ASP A 1 107 ? -5.575 3.968 -2.052 1.00 72.52 107 ASP A O 19
ATOM 34362 N N . GLU A 1 108 ? -4.520 4.063 -4.032 1.00 13.03 108 GLU A N 19
ATOM 34363 C CA . GLU A 1 108 ? -4.340 2.636 -4.242 1.00 14.31 108 GLU A CA 19
ATOM 34364 C C . GLU A 1 108 ? -2.915 2.389 -4.724 1.00 5.00 108 GLU A C 19
ATOM 34365 O O . GLU A 1 108 ? -2.368 3.177 -5.505 1.00 25.51 108 GLU A O 19
ATOM 34377 N N . PHE A 1 109 ? -2.331 1.292 -4.248 1.00 72.12 109 PHE A N 19
ATOM 34378 C CA . PHE A 1 109 ? -1.045 0.774 -4.675 1.00 72.11 109 PHE A CA 19
ATOM 34379 C C . PHE A 1 109 ? -1.255 -0.653 -5.181 1.00 5.02 109 PHE A C 19
ATOM 34380 O O . PHE A 1 109 ? -1.951 -1.450 -4.545 1.00 34.33 109 PHE A O 19
ATOM 34397 N N . LYS A 1 110 ? -0.638 -0.985 -6.314 1.00 41.40 110 LYS A N 19
ATOM 34398 C CA . LYS A 1 110 ? -0.914 -2.169 -7.119 1.00 61.53 110 LYS A CA 19
ATOM 34399 C C . LYS A 1 110 ? 0.372 -2.977 -7.208 1.00 70.40 110 LYS A C 19
ATOM 34400 O O . LYS A 1 110 ? 1.357 -2.485 -7.745 1.00 54.30 110 LYS A O 19
ATOM 34419 N N . PHE A 1 111 ? 0.413 -4.201 -6.696 1.00 44.02 111 PHE A N 19
ATOM 34420 C CA . PHE A 1 111 ? 1.658 -4.935 -6.492 1.00 33.21 111 PHE A CA 19
ATOM 34421 C C . PHE A 1 111 ? 1.660 -6.190 -7.361 1.00 41.34 111 PHE A C 19
ATOM 34422 O O . PHE A 1 111 ? 0.600 -6.720 -7.689 1.00 23.30 111 PHE A O 19
ATOM 34439 N N . VAL A 1 112 ? 2.831 -6.722 -7.691 1.00 43.12 112 VAL A N 19
ATOM 34440 C CA . VAL A 1 112 ? 2.997 -7.992 -8.394 1.00 51.31 112 VAL A CA 19
ATOM 34441 C C . VAL A 1 112 ? 4.271 -8.623 -7.822 1.00 11.33 112 VAL A C 19
ATOM 34442 O O . VAL A 1 112 ? 5.311 -7.966 -7.846 1.00 34.12 112 VAL A O 19
ATOM 34455 N N . GLN A 1 113 ? 4.193 -9.836 -7.260 1.00 71.44 113 GLN A N 19
ATOM 34456 C CA . GLN A 1 113 ? 5.331 -10.599 -6.760 1.00 21.02 113 GLN A CA 19
ATOM 34457 C C . GLN A 1 113 ? 5.715 -11.696 -7.752 1.00 61.14 113 GLN A C 19
ATOM 34458 O O . GLN A 1 113 ? 4.923 -12.594 -8.036 1.00 43.11 113 GLN A O 19
ATOM 34472 N N . ASP A 1 114 ? 6.950 -11.637 -8.248 1.00 25.32 114 ASP A N 19
ATOM 34473 C CA . ASP A 1 114 ? 7.495 -12.634 -9.175 1.00 43.21 114 ASP A CA 19
ATOM 34474 C C . ASP A 1 114 ? 7.648 -14.026 -8.553 1.00 43.33 114 ASP A C 19
ATOM 34475 O O . ASP A 1 114 ? 7.573 -14.214 -7.336 1.00 1.32 114 ASP A O 19
ATOM 34484 N N . ALA A 1 115 ? 7.903 -15.010 -9.418 1.00 25.34 115 ALA A N 19
ATOM 34485 C CA . ALA A 1 115 ? 8.183 -16.394 -9.062 1.00 42.53 115 ALA A CA 19
ATOM 34486 C C . ALA A 1 115 ? 9.656 -16.625 -8.750 1.00 3.41 115 ALA A C 19
ATOM 34487 O O . ALA A 1 115 ? 10.537 -16.036 -9.390 1.00 52.54 115 ALA A O 19
ATOM 34494 N N . ALA A 1 116 ? 9.919 -17.573 -7.855 1.00 53.10 116 ALA A N 19
ATOM 34495 C CA . ALA A 1 116 ? 11.255 -18.051 -7.565 1.00 10.55 116 ALA A CA 19
ATOM 34496 C C . ALA A 1 116 ? 11.849 -18.803 -8.749 1.00 5.51 116 ALA A C 19
ATOM 34497 O O . ALA A 1 116 ? 11.183 -19.577 -9.440 1.00 31.24 116 ALA A O 19
ATOM 34504 N N . LYS A 1 117 ? 13.151 -18.595 -8.907 1.00 74.34 117 LYS A N 19
ATOM 34505 C CA . LYS A 1 117 ? 14.072 -19.362 -9.718 1.00 44.41 117 LYS A CA 19
ATOM 34506 C C . LYS A 1 117 ? 15.026 -20.038 -8.743 1.00 2.35 117 LYS A C 19
ATOM 34507 O O . LYS A 1 117 ? 15.920 -19.406 -8.172 1.00 12.35 117 LYS A O 19
ATOM 34526 N N . GLN A 1 118 ? 14.738 -21.298 -8.453 1.00 65.33 118 GLN A N 19
ATOM 34527 C CA . GLN A 1 118 ? 15.451 -22.160 -7.520 1.00 25.02 118 GLN A CA 19
ATOM 34528 C C . GLN A 1 118 ? 15.631 -23.524 -8.167 1.00 43.21 118 GLN A C 19
ATOM 34529 O O . GLN A 1 118 ? 14.825 -23.851 -9.070 1.00 31.45 118 GLN A O 19
ATOM 34543 N N . GLY A 1 1 ? -1.509 32.052 -6.588 1.00 43.42 1 GLY A N 20
ATOM 34544 C CA . GLY A 1 1 ? -1.669 33.300 -5.840 1.00 50.24 1 GLY A CA 20
ATOM 34545 C C . GLY A 1 1 ? -1.033 33.154 -4.474 1.00 74.32 1 GLY A C 20
ATOM 34546 O O . GLY A 1 1 ? 0.174 32.924 -4.388 1.00 52.23 1 GLY A O 20
ATOM 34550 N N . CYS A 1 2 ? -1.826 33.296 -3.410 1.00 24.15 2 CYS A N 20
ATOM 34551 C CA . CYS A 1 2 ? -1.425 33.101 -2.017 1.00 62.21 2 CYS A CA 20
ATOM 34552 C C . CYS A 1 2 ? -2.557 32.343 -1.320 1.00 51.24 2 CYS A C 20
ATOM 34553 O O . CYS A 1 2 ? -3.109 32.805 -0.325 1.00 54.03 2 CYS A O 20
ATOM 34561 N N . GLU A 1 3 ? -2.958 31.225 -1.913 1.00 23.45 3 GLU A N 20
ATOM 34562 C CA . GLU A 1 3 ? -4.093 30.412 -1.505 1.00 52.40 3 GLU A CA 20
ATOM 34563 C C . GLU A 1 3 ? -3.592 29.266 -0.631 1.00 45.10 3 GLU A C 20
ATOM 34564 O O . GLU A 1 3 ? -2.463 28.798 -0.798 1.00 64.42 3 GLU A O 20
ATOM 34576 N N . LEU A 1 4 ? -4.422 28.838 0.322 1.00 64.24 4 LEU A N 20
ATOM 34577 C CA . LEU A 1 4 ? -4.119 27.768 1.274 1.00 32.25 4 LEU A CA 20
ATOM 34578 C C . LEU A 1 4 ? -5.340 26.856 1.455 1.00 21.24 4 LEU A C 20
ATOM 34579 O O . LEU A 1 4 ? -5.410 26.095 2.417 1.00 44.12 4 LEU A O 20
ATOM 34595 N N . SER A 1 5 ? -6.330 26.928 0.568 1.00 65.33 5 SER A N 20
ATOM 34596 C CA . SER A 1 5 ? -7.524 26.101 0.607 1.00 32.25 5 SER A CA 20
ATOM 34597 C C . SER A 1 5 ? -7.947 25.849 -0.842 1.00 25.53 5 SER A C 20
ATOM 34598 O O . SER A 1 5 ? -7.774 26.721 -1.702 1.00 34.45 5 SER A O 20
ATOM 34606 N N . ASP A 1 6 ? -8.501 24.665 -1.099 1.00 5.41 6 ASP A N 20
ATOM 34607 C CA . ASP A 1 6 ? -9.023 24.238 -2.393 1.00 70.31 6 ASP A CA 20
ATOM 34608 C C . ASP A 1 6 ? -10.134 25.185 -2.867 1.00 61.33 6 ASP A C 20
ATOM 34609 O O . ASP A 1 6 ? -10.743 25.868 -2.035 1.00 64.43 6 ASP A O 20
ATOM 34618 N N . PRO A 1 7 ? -10.449 25.237 -4.176 1.00 23.54 7 PRO A N 20
ATOM 34619 C CA . PRO A 1 7 ? -11.429 26.166 -4.729 1.00 61.24 7 PRO A CA 20
ATOM 34620 C C . PRO A 1 7 ? -12.829 25.897 -4.173 1.00 63.11 7 PRO A C 20
ATOM 34621 O O . PRO A 1 7 ? -13.429 26.792 -3.572 1.00 62.11 7 PRO A O 20
ATOM 34632 N N . ASP A 1 8 ? -13.334 24.668 -4.294 1.00 30.52 8 ASP A N 20
ATOM 34633 C CA . ASP A 1 8 ? -14.687 24.277 -3.890 1.00 5.23 8 ASP A CA 20
ATOM 34634 C C . ASP A 1 8 ? -14.703 23.156 -2.846 1.00 54.44 8 ASP A C 20
ATOM 34635 O O . ASP A 1 8 ? -15.778 22.652 -2.524 1.00 74.24 8 ASP A O 20
ATOM 34644 N N . GLY A 1 9 ? -13.551 22.820 -2.258 1.00 4.13 9 GLY A N 20
ATOM 34645 C CA . GLY A 1 9 ? -13.464 21.912 -1.116 1.00 14.03 9 GLY A CA 20
ATOM 34646 C C . GLY A 1 9 ? -13.722 20.461 -1.520 1.00 10.25 9 GLY A C 20
ATOM 34647 O O . GLY A 1 9 ? -14.497 19.758 -0.867 1.00 34.51 9 GLY A O 20
ATOM 34651 N N . LEU A 1 10 ? -13.070 20.049 -2.609 1.00 12.05 10 LEU A N 20
ATOM 34652 C CA . LEU A 1 10 ? -13.040 18.723 -3.194 1.00 22.23 10 LEU A CA 20
ATOM 34653 C C . LEU A 1 10 ? -12.232 17.764 -2.304 1.00 65.10 10 LEU A C 20
ATOM 34654 O O . LEU A 1 10 ? -11.884 18.090 -1.164 1.00 13.02 10 LEU A O 20
ATOM 34670 N N . ALA A 1 11 ? -11.923 16.576 -2.817 1.00 64.40 11 ALA A N 20
ATOM 34671 C CA . ALA A 1 11 ? -11.141 15.549 -2.159 1.00 32.55 11 ALA A CA 20
ATOM 34672 C C . ALA A 1 11 ? -9.922 15.225 -3.023 1.00 5.12 11 ALA A C 20
ATOM 34673 O O . ALA A 1 11 ? -9.997 14.425 -3.960 1.00 13.03 11 ALA A O 20
ATOM 34680 N N . ASP A 1 12 ? -8.796 15.876 -2.728 1.00 12.25 12 ASP A N 20
ATOM 34681 C CA . ASP A 1 12 ? -7.488 15.518 -3.289 1.00 61.21 12 ASP A CA 20
ATOM 34682 C C . ASP A 1 12 ? -7.071 14.108 -2.860 1.00 63.32 12 ASP A C 20
ATOM 34683 O O . ASP A 1 12 ? -7.469 13.676 -1.775 1.00 63.52 12 ASP A O 20
ATOM 34692 N N . PRO A 1 13 ? -6.240 13.389 -3.632 1.00 30.54 13 PRO A N 20
ATOM 34693 C CA . PRO A 1 13 ? -5.647 12.138 -3.175 1.00 62.44 13 PRO A CA 20
ATOM 34694 C C . PRO A 1 13 ? -4.513 12.409 -2.179 1.00 33.15 13 PRO A C 20
ATOM 34695 O O . PRO A 1 13 ? -3.992 13.526 -2.088 1.00 42.34 13 PRO A O 20
ATOM 34706 N N . MET A 1 14 ? -4.117 11.382 -1.425 1.00 13.04 14 MET A N 20
ATOM 34707 C CA . MET A 1 14 ? -3.152 11.519 -0.341 1.00 61.22 14 MET A CA 20
ATOM 34708 C C . MET A 1 14 ? -1.750 11.781 -0.873 1.00 1.33 14 MET A C 20
ATOM 34709 O O . MET A 1 14 ? -1.374 11.397 -1.984 1.00 42.02 14 MET A O 20
ATOM 34723 N N . LYS A 1 15 ? -0.962 12.463 -0.036 1.00 2.32 15 LYS A N 20
ATOM 34724 C CA . LYS A 1 15 ? 0.324 13.011 -0.440 1.00 1.42 15 LYS A CA 20
ATOM 34725 C C . LYS A 1 15 ? 1.389 12.608 0.559 1.00 63.53 15 LYS A C 20
ATOM 34726 O O . LYS A 1 15 ? 1.206 12.723 1.775 1.00 22.45 15 LYS A O 20
ATOM 34745 N N . TRP A 1 16 ? 2.523 12.166 0.041 1.00 72.32 16 TRP A N 20
ATOM 34746 C CA . TRP A 1 16 ? 3.498 11.368 0.781 1.00 50.20 16 TRP A CA 20
ATOM 34747 C C . TRP A 1 16 ? 4.895 11.930 0.592 1.00 51.30 16 TRP A C 20
ATOM 34748 O O . TRP A 1 16 ? 5.176 12.611 -0.395 1.00 4.44 16 TRP A O 20
ATOM 34769 N N . SER A 1 17 ? 5.775 11.651 1.550 1.00 33.51 17 SER A N 20
ATOM 34770 C CA . SER A 1 17 ? 7.132 12.181 1.535 1.00 23.21 17 SER A CA 20
ATOM 34771 C C . SER A 1 17 ? 8.215 11.211 2.032 1.00 23.45 17 SER A C 20
ATOM 34772 O O . SER A 1 17 ? 9.334 11.664 2.279 1.00 1.34 17 SER A O 20
ATOM 34780 N N . LYS A 1 18 ? 7.933 9.906 2.183 1.00 44.01 18 LYS A N 20
ATOM 34781 C CA . LYS A 1 18 ? 9.008 8.902 2.440 1.00 23.52 18 LYS A CA 20
ATOM 34782 C C . LYS A 1 18 ? 8.939 7.706 1.512 1.00 53.30 18 LYS A C 20
ATOM 34783 O O . LYS A 1 18 ? 9.418 6.626 1.835 1.00 3.05 18 LYS A O 20
ATOM 34802 N N . VAL A 1 19 ? 8.324 7.921 0.367 1.00 22.43 19 VAL A N 20
ATOM 34803 C CA . VAL A 1 19 ? 7.972 6.831 -0.556 1.00 70.54 19 VAL A CA 20
ATOM 34804 C C . VAL A 1 19 ? 9.229 6.092 -1.072 1.00 64.20 19 VAL A C 20
ATOM 34805 O O . VAL A 1 19 ? 10.311 6.692 -1.128 1.00 11.23 19 VAL A O 20
ATOM 34818 N N . PRO A 1 20 ? 9.124 4.796 -1.418 1.00 11.11 20 PRO A N 20
ATOM 34819 C CA . PRO A 1 20 ? 10.254 3.969 -1.823 1.00 22.53 20 PRO A CA 20
ATOM 34820 C C . PRO A 1 20 ? 10.667 4.199 -3.283 1.00 11.03 20 PRO A C 20
ATOM 34821 O O . PRO A 1 20 ? 10.047 4.956 -4.032 1.00 45.40 20 PRO A O 20
ATOM 34832 N N . SER A 1 21 ? 11.731 3.505 -3.687 1.00 1.34 21 SER A N 20
ATOM 34833 C CA . SER A 1 21 ? 12.285 3.529 -5.032 1.00 11.32 21 SER A CA 20
ATOM 34834 C C . SER A 1 21 ? 11.430 2.790 -6.059 1.00 3.44 21 SER A C 20
ATOM 34835 O O . SER A 1 21 ? 11.384 3.202 -7.216 1.00 23.32 21 SER A O 20
ATOM 34843 N N . GLY A 1 22 ? 10.800 1.677 -5.678 1.00 33.52 22 GLY A N 20
ATOM 34844 C CA . GLY A 1 22 ? 10.086 0.835 -6.628 1.00 72.22 22 GLY A CA 20
ATOM 34845 C C . GLY A 1 22 ? 8.714 1.391 -6.975 1.00 71.20 22 GLY A C 20
ATOM 34846 O O . GLY A 1 22 ? 8.119 0.911 -7.937 1.00 3.23 22 GLY A O 20
ATOM 34850 N N . LEU A 1 23 ? 8.234 2.388 -6.220 1.00 71.21 23 LEU A N 20
ATOM 34851 C CA . LEU A 1 23 ? 7.073 3.197 -6.547 1.00 31.52 23 LEU A CA 20
ATOM 34852 C C . LEU A 1 23 ? 7.251 3.803 -7.931 1.00 50.32 23 LEU A C 20
ATOM 34853 O O . LEU A 1 23 ? 8.115 4.651 -8.146 1.00 54.24 23 LEU A O 20
ATOM 34869 N N . LYS A 1 24 ? 6.407 3.357 -8.849 1.00 42.44 24 LYS A N 20
ATOM 34870 C CA . LYS A 1 24 ? 6.354 3.752 -10.241 1.00 12.12 24 LYS A CA 20
ATOM 34871 C C . LYS A 1 24 ? 4.890 4.065 -10.494 1.00 2.32 24 LYS A C 20
ATOM 34872 O O . LYS A 1 24 ? 4.094 3.162 -10.757 1.00 12.22 24 LYS A O 20
ATOM 34891 N N . ASN A 1 25 ? 4.498 5.329 -10.299 1.00 65.34 25 ASN A N 20
ATOM 34892 C CA . ASN A 1 25 ? 3.117 5.815 -10.429 1.00 54.04 25 ASN A CA 20
ATOM 34893 C C . ASN A 1 25 ? 2.110 5.092 -9.510 1.00 74.23 25 ASN A C 20
ATOM 34894 O O . ASN A 1 25 ? 0.905 5.151 -9.755 1.00 12.21 25 ASN A O 20
ATOM 34905 N N . GLY A 1 26 ? 2.576 4.384 -8.476 1.00 12.41 26 GLY A N 20
ATOM 34906 C CA . GLY A 1 26 ? 1.749 3.610 -7.551 1.00 21.23 26 GLY A CA 20
ATOM 34907 C C . GLY A 1 26 ? 1.900 2.099 -7.744 1.00 44.31 26 GLY A C 20
ATOM 34908 O O . GLY A 1 26 ? 1.606 1.336 -6.823 1.00 23.25 26 GLY A O 20
ATOM 34912 N N . GLU A 1 27 ? 2.423 1.641 -8.884 1.00 13.41 27 GLU A N 20
ATOM 34913 C CA . GLU A 1 27 ? 2.842 0.257 -9.062 1.00 21.54 27 GLU A CA 20
ATOM 34914 C C . GLU A 1 27 ? 4.151 0.091 -8.281 1.00 24.51 27 GLU A C 20
ATOM 34915 O O . GLU A 1 27 ? 4.984 0.999 -8.298 1.00 30.23 27 GLU A O 20
ATOM 34927 N N . LEU A 1 28 ? 4.349 -1.019 -7.563 1.00 54.23 28 LEU A N 20
ATOM 34928 C CA . LEU A 1 28 ? 5.598 -1.316 -6.859 1.00 74.41 28 LEU A CA 20
ATOM 34929 C C . LEU A 1 28 ? 6.049 -2.704 -7.283 1.00 32.21 28 LEU A C 20
ATOM 34930 O O . LEU A 1 28 ? 5.483 -3.718 -6.867 1.00 72.11 28 LEU A O 20
ATOM 34946 N N . LYS A 1 29 ? 7.058 -2.755 -8.150 1.00 44.43 29 LYS A N 20
ATOM 34947 C CA . LYS A 1 29 ? 7.598 -4.017 -8.638 1.00 42.22 29 LYS A CA 20
ATOM 34948 C C . LYS A 1 29 ? 8.540 -4.609 -7.600 1.00 44.01 29 LYS A C 20
ATOM 34949 O O . LYS A 1 29 ? 9.479 -3.935 -7.161 1.00 24.54 29 LYS A O 20
ATOM 34968 N N . VAL A 1 30 ? 8.313 -5.871 -7.254 1.00 54.02 30 VAL A N 20
ATOM 34969 C CA . VAL A 1 30 ? 9.045 -6.642 -6.266 1.00 4.42 30 VAL A CA 20
ATOM 34970 C C . VAL A 1 30 ? 9.463 -7.935 -6.943 1.00 73.24 30 VAL A C 20
ATOM 34971 O O . VAL A 1 30 ? 8.735 -8.486 -7.775 1.00 2.02 30 VAL A O 20
ATOM 34984 N N . GLU A 1 31 ? 10.647 -8.417 -6.583 1.00 5.33 31 GLU A N 20
ATOM 34985 C CA . GLU A 1 31 ? 11.109 -9.700 -7.081 1.00 74.33 31 GLU A CA 20
ATOM 34986 C C . GLU A 1 31 ? 10.447 -10.823 -6.277 1.00 50.04 31 GLU A C 20
ATOM 34987 O O . GLU A 1 31 ? 9.765 -10.584 -5.274 1.00 14.44 31 GLU A O 20
ATOM 34999 N N . ALA A 1 32 ? 10.701 -12.064 -6.683 1.00 5.33 32 ALA A N 20
ATOM 35000 C CA . ALA A 1 32 ? 10.158 -13.249 -6.045 1.00 70.52 32 ALA A CA 20
ATOM 35001 C C . ALA A 1 32 ? 10.655 -13.478 -4.613 1.00 63.50 32 ALA A C 20
ATOM 35002 O O . ALA A 1 32 ? 10.182 -14.410 -3.982 1.00 73.53 32 ALA A O 20
ATOM 35009 N N . GLU A 1 33 ? 11.570 -12.667 -4.083 1.00 50.43 33 GLU A N 20
ATOM 35010 C CA . GLU A 1 33 ? 12.142 -12.810 -2.740 1.00 71.43 33 GLU A CA 20
ATOM 35011 C C . GLU A 1 33 ? 11.554 -11.793 -1.770 1.00 24.51 33 GLU A C 20
ATOM 35012 O O . GLU A 1 33 ? 11.682 -11.921 -0.556 1.00 42.23 33 GLU A O 20
ATOM 35024 N N . GLY A 1 34 ? 10.875 -10.797 -2.317 1.00 71.33 34 GLY A N 20
ATOM 35025 C CA . GLY A 1 34 ? 10.231 -9.765 -1.555 1.00 70.44 34 GLY A CA 20
ATOM 35026 C C . GLY A 1 34 ? 11.209 -8.634 -1.252 1.00 13.14 34 GLY A C 20
ATOM 35027 O O . GLY A 1 34 ? 12.371 -8.652 -1.668 1.00 53.11 34 GLY A O 20
ATOM 35031 N N . GLY A 1 35 ? 10.696 -7.644 -0.535 1.00 25.24 35 GLY A N 20
ATOM 35032 C CA . GLY A 1 35 ? 11.430 -6.604 0.165 1.00 70.50 35 GLY A CA 20
ATOM 35033 C C . GLY A 1 35 ? 10.465 -5.806 1.045 1.00 71.53 35 GLY A C 20
ATOM 35034 O O . GLY A 1 35 ? 9.314 -6.205 1.242 1.00 63.10 35 GLY A O 20
ATOM 35038 N N . SER A 1 36 ? 10.919 -4.681 1.593 1.00 22.42 36 SER A N 20
ATOM 35039 C CA . SER A 1 36 ? 10.166 -3.879 2.554 1.00 10.45 36 SER A CA 20
ATOM 35040 C C . SER A 1 36 ? 10.098 -2.426 2.068 1.00 31.55 36 SER A C 20
ATOM 35041 O O . SER A 1 36 ? 10.921 -2.013 1.246 1.00 45.20 36 SER A O 20
ATOM 35049 N N . SER A 1 37 ? 9.107 -1.650 2.520 1.00 1.11 37 SER A N 20
ATOM 35050 C CA . SER A 1 37 ? 8.830 -0.312 2.029 1.00 31.12 37 SER A CA 20
ATOM 35051 C C . SER A 1 37 ? 8.170 0.521 3.132 1.00 23.21 37 SER A C 20
ATOM 35052 O O . SER A 1 37 ? 7.411 -0.015 3.949 1.00 50.31 37 SER A O 20
ATOM 35060 N N . LEU A 1 38 ? 8.460 1.822 3.158 1.00 22.41 38 LEU A N 20
ATOM 35061 C CA . LEU A 1 38 ? 7.966 2.795 4.131 1.00 5.22 38 LEU A CA 20
ATOM 35062 C C . LEU A 1 38 ? 7.237 3.904 3.364 1.00 14.24 38 LEU A C 20
ATOM 35063 O O . LEU A 1 38 ? 7.644 4.230 2.247 1.00 23.52 38 LEU A O 20
ATOM 35079 N N . PHE A 1 39 ? 6.185 4.497 3.930 1.00 74.40 39 PHE A N 20
ATOM 35080 C CA . PHE A 1 39 ? 5.394 5.536 3.282 1.00 51.22 39 PHE A CA 20
ATOM 35081 C C . PHE A 1 39 ? 4.907 6.519 4.342 1.00 62.24 39 PHE A C 20
ATOM 35082 O O . PHE A 1 39 ? 3.995 6.202 5.107 1.00 2.34 39 PHE A O 20
ATOM 35099 N N . ALA A 1 40 ? 5.498 7.713 4.379 1.00 5.42 40 ALA A N 20
ATOM 35100 C CA . ALA A 1 40 ? 5.107 8.747 5.333 1.00 24.22 40 ALA A CA 20
ATOM 35101 C C . ALA A 1 40 ? 4.098 9.615 4.623 1.00 45.33 40 ALA A C 20
ATOM 35102 O O . ALA A 1 40 ? 4.450 10.225 3.605 1.00 61.43 40 ALA A O 20
ATOM 35109 N N . CYS A 1 41 ? 2.862 9.650 5.102 1.00 73.12 41 CYS A N 20
ATOM 35110 C CA . CYS A 1 41 ? 1.877 10.557 4.567 1.00 24.14 41 CYS A CA 20
ATOM 35111 C C . CYS A 1 41 ? 2.226 11.920 5.145 1.00 43.14 41 CYS A C 20
ATOM 35112 O O . CYS A 1 41 ? 2.213 12.127 6.361 1.00 23.14 41 CYS A O 20
ATOM 35120 N N . LYS A 1 42 ? 2.620 12.848 4.274 1.00 21.53 42 LYS A N 20
ATOM 35121 C CA . LYS A 1 42 ? 2.919 14.199 4.720 1.00 32.22 42 LYS A CA 20
ATOM 35122 C C . LYS A 1 42 ? 1.616 14.927 5.034 1.00 53.44 42 LYS A C 20
ATOM 35123 O O . LYS A 1 42 ? 1.604 15.845 5.845 1.00 24.22 42 LYS A O 20
ATOM 35142 N N . ASN A 1 43 ? 0.512 14.524 4.401 1.00 70.14 43 ASN A N 20
ATOM 35143 C CA . ASN A 1 43 ? -0.667 15.376 4.201 1.00 30.53 43 ASN A CA 20
ATOM 35144 C C . ASN A 1 43 ? -1.908 14.837 4.913 1.00 4.42 43 ASN A C 20
ATOM 35145 O O . ASN A 1 43 ? -2.951 15.483 4.904 1.00 42.14 43 ASN A O 20
ATOM 35156 N N . TYR A 1 44 ? -1.799 13.666 5.537 1.00 71.42 44 TYR A N 20
ATOM 35157 C CA . TYR A 1 44 ? -2.840 13.054 6.340 1.00 13.25 44 TYR A CA 20
ATOM 35158 C C . TYR A 1 44 ? -2.182 12.410 7.560 1.00 63.20 44 TYR A C 20
ATOM 35159 O O . TYR A 1 44 ? -1.004 12.050 7.490 1.00 33.53 44 TYR A O 20
ATOM 35177 N N . LYS A 1 45 ? -2.914 12.299 8.674 1.00 32.53 45 LYS A N 20
ATOM 35178 C CA . LYS A 1 45 ? -2.465 11.806 9.987 1.00 74.20 45 LYS A CA 20
ATOM 35179 C C . LYS A 1 45 ? -3.591 11.010 10.659 1.00 14.44 45 LYS A C 20
ATOM 35180 O O . LYS A 1 45 ? -3.795 11.043 11.874 1.00 62.50 45 LYS A O 20
ATOM 35199 N N . SER A 1 46 ? -4.404 10.376 9.834 1.00 44.34 46 SER A N 20
ATOM 35200 C CA . SER A 1 46 ? -5.483 9.457 10.133 1.00 21.45 46 SER A CA 20
ATOM 35201 C C . SER A 1 46 ? -5.877 8.912 8.766 1.00 5.35 46 SER A C 20
ATOM 35202 O O . SER A 1 46 ? -6.034 9.691 7.824 1.00 30.45 46 SER A O 20
ATOM 35210 N N . PHE A 1 47 ? -5.911 7.592 8.625 1.00 1.34 47 PHE A N 20
ATOM 35211 C CA . PHE A 1 47 ? -6.294 6.865 7.421 1.00 10.42 47 PHE A CA 20
ATOM 35212 C C . PHE A 1 47 ? -6.370 5.386 7.780 1.00 45.04 47 PHE A C 20
ATOM 35213 O O . PHE A 1 47 ? -5.878 4.979 8.844 1.00 43.44 47 PHE A O 20
ATOM 35230 N N . TRP A 1 48 ? -6.993 4.591 6.912 1.00 42.31 48 TRP A N 20
ATOM 35231 C CA . TRP A 1 48 ? -7.312 3.208 7.206 1.00 12.32 48 TRP A CA 20
ATOM 35232 C C . TRP A 1 48 ? -7.233 2.297 5.996 1.00 30.21 48 TRP A C 20
ATOM 35233 O O . TRP A 1 48 ? -7.060 2.733 4.860 1.00 12.32 48 TRP A O 20
ATOM 35254 N N . ILE A 1 49 ? -7.405 1.008 6.285 1.00 45.44 49 ILE A N 20
ATOM 35255 C CA . ILE A 1 49 ? -7.493 -0.079 5.334 1.00 25.14 49 ILE A CA 20
ATOM 35256 C C . ILE A 1 49 ? -8.980 -0.328 5.127 1.00 63.54 49 ILE A C 20
ATOM 35257 O O . ILE A 1 49 ? -9.690 -0.627 6.091 1.00 23.51 49 ILE A O 20
ATOM 35273 N N . SER A 1 50 ? -9.459 -0.244 3.893 1.00 42.10 50 SER A N 20
ATOM 35274 C CA . SER A 1 50 ? -10.761 -0.778 3.540 1.00 12.43 50 SER A CA 20
ATOM 35275 C C . SER A 1 50 ? -10.745 -1.559 2.225 1.00 21.53 50 SER A C 20
ATOM 35276 O O . SER A 1 50 ? -11.808 -1.990 1.773 1.00 5.24 50 SER A O 20
ATOM 35284 N N . SER A 1 51 ? -9.574 -1.789 1.616 1.00 53.01 51 SER A N 20
ATOM 35285 C CA . SER A 1 51 ? -9.496 -2.490 0.347 1.00 5.12 51 SER A CA 20
ATOM 35286 C C . SER A 1 51 ? -8.179 -3.243 0.214 1.00 3.15 51 SER A C 20
ATOM 35287 O O . SER A 1 51 ? -7.110 -2.636 0.327 1.00 11.34 51 SER A O 20
ATOM 35295 N N . VAL A 1 52 ? -8.255 -4.546 -0.068 1.00 54.22 52 VAL A N 20
ATOM 35296 C CA . VAL A 1 52 ? -7.104 -5.407 -0.315 1.00 62.14 52 VAL A CA 20
ATOM 35297 C C . VAL A 1 52 ? -7.420 -6.485 -1.369 1.00 25.34 52 VAL A C 20
ATOM 35298 O O . VAL A 1 52 ? -8.542 -6.981 -1.503 1.00 51.33 52 VAL A O 20
ATOM 35311 N N . LYS A 1 53 ? -6.393 -6.871 -2.127 1.00 21.44 53 LYS A N 20
ATOM 35312 C CA . LYS A 1 53 ? -6.386 -7.878 -3.188 1.00 4.32 53 LYS A CA 20
ATOM 35313 C C . LYS A 1 53 ? -5.065 -8.630 -3.086 1.00 32.52 53 LYS A C 20
ATOM 35314 O O . LYS A 1 53 ? -4.082 -8.021 -2.684 1.00 45.23 53 LYS A O 20
ATOM 35333 N N . GLU A 1 54 ? -5.037 -9.914 -3.453 1.00 53.40 54 GLU A N 20
ATOM 35334 C CA . GLU A 1 54 ? -3.872 -10.811 -3.344 1.00 50.04 54 GLU A CA 20
ATOM 35335 C C . GLU A 1 54 ? -3.927 -11.917 -4.403 1.00 62.31 54 GLU A C 20
ATOM 35336 O O . GLU A 1 54 ? -3.175 -12.891 -4.317 1.00 70.40 54 GLU A O 20
ATOM 35348 N N . GLU A 1 55 ? -4.856 -11.829 -5.366 1.00 24.53 55 GLU A N 20
ATOM 35349 C CA . GLU A 1 55 ? -5.191 -12.993 -6.181 1.00 32.31 55 GLU A CA 20
ATOM 35350 C C . GLU A 1 55 ? -6.049 -12.642 -7.403 1.00 53.01 55 GLU A C 20
ATOM 35351 O O . GLU A 1 55 ? -6.945 -13.382 -7.806 1.00 43.11 55 GLU A O 20
ATOM 35363 N N . GLY A 1 56 ? -5.869 -11.438 -7.945 1.00 21.25 56 GLY A N 20
ATOM 35364 C CA . GLY A 1 56 ? -6.672 -10.903 -9.043 1.00 42.34 56 GLY A CA 20
ATOM 35365 C C . GLY A 1 56 ? -8.087 -10.515 -8.610 1.00 1.25 56 GLY A C 20
ATOM 35366 O O . GLY A 1 56 ? -8.767 -9.765 -9.310 1.00 2.35 56 GLY A O 20
ATOM 35370 N N . LYS A 1 57 ? -8.505 -10.913 -7.407 1.00 5.42 57 LYS A N 20
ATOM 35371 C CA . LYS A 1 57 ? -9.804 -10.658 -6.802 1.00 5.34 57 LYS A CA 20
ATOM 35372 C C . LYS A 1 57 ? -9.590 -9.935 -5.486 1.00 72.51 57 LYS A C 20
ATOM 35373 O O . LYS A 1 57 ? -8.468 -9.907 -4.967 1.00 1.15 57 LYS A O 20
ATOM 35392 N N . PHE A 1 58 ? -10.651 -9.335 -4.960 1.00 2.15 58 PHE A N 20
ATOM 35393 C CA . PHE A 1 58 ? -10.592 -8.735 -3.642 1.00 71.30 58 PHE A CA 20
ATOM 35394 C C . PHE A 1 58 ? -10.659 -9.838 -2.583 1.00 42.12 58 PHE A C 20
ATOM 35395 O O . PHE A 1 58 ? -11.244 -10.906 -2.772 1.00 2.03 58 PHE A O 20
ATOM 35412 N N . LYS A 1 59 ? -10.017 -9.561 -1.463 1.00 73.32 59 LYS A N 20
ATOM 35413 C CA . LYS A 1 59 ? -10.215 -10.140 -0.141 1.00 5.05 59 LYS A CA 20
ATOM 35414 C C . LYS A 1 59 ? -11.429 -9.518 0.529 1.00 45.32 59 LYS A C 20
ATOM 35415 O O . LYS A 1 59 ? -12.196 -8.760 -0.073 1.00 11.13 59 LYS A O 20
ATOM 35434 N N . GLU A 1 60 ? -11.598 -9.903 1.779 1.00 25.21 60 GLU A N 20
ATOM 35435 C CA . GLU A 1 60 ? -12.385 -9.204 2.777 1.00 42.30 60 GLU A CA 20
ATOM 35436 C C . GLU A 1 60 ? -11.429 -8.418 3.685 1.00 63.34 60 GLU A C 20
ATOM 35437 O O . GLU A 1 60 ? -10.234 -8.713 3.686 1.00 42.01 60 GLU A O 20
ATOM 35449 N N . ASN A 1 61 ? -11.926 -7.467 4.480 1.00 32.31 61 ASN A N 20
ATOM 35450 C CA . ASN A 1 61 ? -11.146 -6.572 5.338 1.00 70.44 61 ASN A CA 20
ATOM 35451 C C . ASN A 1 61 ? -11.719 -6.602 6.746 1.00 73.54 61 ASN A C 20
ATOM 35452 O O . ASN A 1 61 ? -12.907 -6.322 6.914 1.00 45.23 61 ASN A O 20
ATOM 35463 N N . THR A 1 62 ? -10.894 -6.868 7.756 1.00 44.13 62 THR A N 20
ATOM 35464 C CA . THR A 1 62 ? -11.330 -7.021 9.145 1.00 44.21 62 THR A CA 20
ATOM 35465 C C . THR A 1 62 ? -10.479 -6.160 10.095 1.00 45.12 62 THR A C 20
ATOM 35466 O O . THR A 1 62 ? -10.462 -6.357 11.309 1.00 74.21 62 THR A O 20
ATOM 35477 N N . SER A 1 63 ? -9.797 -5.145 9.567 1.00 31.11 63 SER A N 20
ATOM 35478 C CA . SER A 1 63 ? -9.265 -4.065 10.375 1.00 12.41 63 SER A CA 20
ATOM 35479 C C . SER A 1 63 ? -9.334 -2.796 9.540 1.00 43.21 63 SER A C 20
ATOM 35480 O O . SER A 1 63 ? -9.502 -2.836 8.318 1.00 14.25 63 SER A O 20
ATOM 35488 N N . TYR A 1 64 ? -9.173 -1.676 10.233 1.00 32.22 64 TYR A N 20
ATOM 35489 C CA . TYR A 1 64 ? -9.027 -0.340 9.712 1.00 61.52 64 TYR A CA 20
ATOM 35490 C C . TYR A 1 64 ? -7.597 0.175 9.919 1.00 2.23 64 TYR A C 20
ATOM 35491 O O . TYR A 1 64 ? -7.349 1.303 9.524 1.00 44.04 64 TYR A O 20
ATOM 35509 N N . LYS A 1 65 ? -6.623 -0.557 10.479 1.00 21.12 65 LYS A N 20
ATOM 35510 C CA . LYS A 1 65 ? -5.226 -0.074 10.515 1.00 4.04 65 LYS A CA 20
ATOM 35511 C C . LYS A 1 65 ? -4.187 -1.163 10.273 1.00 23.35 65 LYS A C 20
ATOM 35512 O O . LYS A 1 65 ? -3.003 -0.840 10.183 1.00 53.00 65 LYS A O 20
ATOM 35531 N N . GLU A 1 66 ? -4.570 -2.426 10.141 1.00 51.24 66 GLU A N 20
ATOM 35532 C CA . GLU A 1 66 ? -3.641 -3.525 9.954 1.00 24.51 66 GLU A CA 20
ATOM 35533 C C . GLU A 1 66 ? -4.196 -4.427 8.852 1.00 2.23 66 GLU A C 20
ATOM 35534 O O . GLU A 1 66 ? -5.386 -4.352 8.546 1.00 50.41 66 GLU A O 20
ATOM 35546 N N . PHE A 1 67 ? -3.358 -5.274 8.254 1.00 10.41 67 PHE A N 20
ATOM 35547 C CA . PHE A 1 67 ? -3.789 -6.477 7.552 1.00 54.42 67 PHE A CA 20
ATOM 35548 C C . PHE A 1 67 ? -2.577 -7.400 7.480 1.00 65.10 67 PHE A C 20
ATOM 35549 O O . PHE A 1 67 ? -1.472 -6.936 7.188 1.00 10.25 67 PHE A O 20
ATOM 35566 N N . ASP A 1 68 ? -2.744 -8.701 7.682 1.00 30.42 68 ASP A N 20
ATOM 35567 C CA . ASP A 1 68 ? -1.675 -9.683 7.836 1.00 14.33 68 ASP A CA 20
ATOM 35568 C C . ASP A 1 68 ? -1.939 -10.890 6.937 1.00 12.23 68 ASP A C 20
ATOM 35569 O O . ASP A 1 68 ? -2.121 -12.016 7.388 1.00 74.31 68 ASP A O 20
ATOM 35578 N N . GLY A 1 69 ? -1.890 -10.659 5.624 1.00 1.23 69 GLY A N 20
ATOM 35579 C CA . GLY A 1 69 ? -2.151 -11.619 4.581 1.00 73.14 69 GLY A CA 20
ATOM 35580 C C . GLY A 1 69 ? -0.875 -12.386 4.314 1.00 70.11 69 GLY A C 20
ATOM 35581 O O . GLY A 1 69 ? -0.266 -12.251 3.255 1.00 14.41 69 GLY A O 20
ATOM 35585 N N . GLY A 1 70 ? -0.454 -13.145 5.321 1.00 4.32 70 GLY A N 20
ATOM 35586 C CA . GLY A 1 70 ? 0.406 -14.298 5.189 1.00 31.12 70 GLY A CA 20
ATOM 35587 C C . GLY A 1 70 ? 1.861 -14.031 4.819 1.00 50.01 70 GLY A C 20
ATOM 35588 O O . GLY A 1 70 ? 2.766 -14.224 5.631 1.00 23.15 70 GLY A O 20
ATOM 35592 N N . TRP A 1 71 ? 2.114 -13.608 3.587 1.00 4.32 71 TRP A N 20
ATOM 35593 C CA . TRP A 1 71 ? 3.440 -13.297 3.067 1.00 13.33 71 TRP A CA 20
ATOM 35594 C C . TRP A 1 71 ? 3.651 -11.782 2.966 1.00 64.42 71 TRP A C 20
ATOM 35595 O O . TRP A 1 71 ? 4.656 -11.334 2.415 1.00 53.24 71 TRP A O 20
ATOM 35616 N N . TYR A 1 72 ? 2.728 -10.971 3.487 1.00 23.45 72 TYR A N 20
ATOM 35617 C CA . TYR A 1 72 ? 2.628 -9.554 3.224 1.00 71.54 72 TYR A CA 20
ATOM 35618 C C . TYR A 1 72 ? 1.995 -8.977 4.485 1.00 13.42 72 TYR A C 20
ATOM 35619 O O . TYR A 1 72 ? 1.082 -9.587 5.067 1.00 65.53 72 TYR A O 20
ATOM 35637 N N . LEU A 1 73 ? 2.473 -7.828 4.957 1.00 54.32 73 LEU A N 20
ATOM 35638 C CA . LEU A 1 73 ? 2.046 -7.238 6.223 1.00 12.05 73 LEU A CA 20
ATOM 35639 C C . LEU A 1 73 ? 1.794 -5.754 5.993 1.00 42.03 73 LEU A C 20
ATOM 35640 O O . LEU A 1 73 ? 2.690 -5.083 5.476 1.00 14.12 73 LEU A O 20
ATOM 35656 N N . VAL A 1 74 ? 0.641 -5.230 6.413 1.00 42.31 74 VAL A N 20
ATOM 35657 C CA . VAL A 1 74 ? 0.315 -3.808 6.399 1.00 74.14 74 VAL A CA 20
ATOM 35658 C C . VAL A 1 74 ? 0.172 -3.357 7.843 1.00 33.53 74 VAL A C 20
ATOM 35659 O O . VAL A 1 74 ? -0.517 -4.004 8.635 1.00 23.14 74 VAL A O 20
ATOM 35672 N N . LYS A 1 75 ? 0.818 -2.242 8.171 1.00 42.23 75 LYS A N 20
ATOM 35673 C CA . LYS A 1 75 ? 0.749 -1.573 9.457 1.00 53.04 75 LYS A CA 20
ATOM 35674 C C . LYS A 1 75 ? 0.619 -0.097 9.152 1.00 51.30 75 LYS A C 20
ATOM 35675 O O . LYS A 1 75 ? 1.498 0.450 8.482 1.00 44.32 75 LYS A O 20
ATOM 35694 N N . ILE A 1 76 ? -0.482 0.515 9.574 1.00 53.44 76 ILE A N 20
ATOM 35695 C CA . ILE A 1 76 ? -0.659 1.957 9.580 1.00 65.34 76 ILE A CA 20
ATOM 35696 C C . ILE A 1 76 ? -0.366 2.395 11.002 1.00 12.45 76 ILE A C 20
ATOM 35697 O O . ILE A 1 76 ? -1.073 2.019 11.943 1.00 22.43 76 ILE A O 20
ATOM 35713 N N . GLU A 1 77 ? 0.644 3.236 11.156 1.00 21.45 77 GLU A N 20
ATOM 35714 C CA . GLU A 1 77 ? 0.848 4.009 12.360 1.00 53.21 77 GLU A CA 20
ATOM 35715 C C . GLU A 1 77 ? 0.453 5.460 12.069 1.00 33.32 77 GLU A C 20
ATOM 35716 O O . GLU A 1 77 ? -0.212 5.736 11.069 1.00 1.14 77 GLU A O 20
ATOM 35728 N N . ASP A 1 78 ? 0.841 6.371 12.955 1.00 23.24 78 ASP A N 20
ATOM 35729 C CA . ASP A 1 78 ? 0.369 7.753 13.087 1.00 23.41 78 ASP A CA 20
ATOM 35730 C C . ASP A 1 78 ? 0.262 8.457 11.737 1.00 31.15 78 ASP A C 20
ATOM 35731 O O . ASP A 1 78 ? -0.814 8.901 11.326 1.00 22.22 78 ASP A O 20
ATOM 35740 N N . ASN A 1 79 ? 1.379 8.488 11.022 1.00 42.04 79 ASN A N 20
ATOM 35741 C CA . ASN A 1 79 ? 1.476 8.915 9.642 1.00 2.11 79 ASN A CA 20
ATOM 35742 C C . ASN A 1 79 ? 2.571 8.133 8.919 1.00 43.24 79 ASN A C 20
ATOM 35743 O O . ASN A 1 79 ? 3.037 8.581 7.870 1.00 10.02 79 ASN A O 20
ATOM 35754 N N . GLU A 1 80 ? 2.969 6.960 9.422 1.00 62.44 80 GLU A N 20
ATOM 35755 C CA . GLU A 1 80 ? 3.931 6.061 8.789 1.00 64.34 80 GLU A CA 20
ATOM 35756 C C . GLU A 1 80 ? 3.230 4.730 8.501 1.00 73.42 80 GLU A C 20
ATOM 35757 O O . GLU A 1 80 ? 2.973 3.943 9.411 1.00 31.33 80 GLU A O 20
ATOM 35769 N N . LEU A 1 81 ? 2.887 4.496 7.234 1.00 65.30 81 LEU A N 20
ATOM 35770 C CA . LEU A 1 81 ? 2.422 3.222 6.695 1.00 5.02 81 LEU A CA 20
ATOM 35771 C C . LEU A 1 81 ? 3.660 2.417 6.305 1.00 73.44 81 LEU A C 20
ATOM 35772 O O . LEU A 1 81 ? 4.631 2.982 5.792 1.00 33.51 81 LEU A O 20
ATOM 35788 N N . LYS A 1 82 ? 3.633 1.100 6.513 1.00 74.21 82 LYS A N 20
ATOM 35789 C CA . LYS A 1 82 ? 4.700 0.190 6.122 1.00 42.42 82 LYS A CA 20
ATOM 35790 C C . LYS A 1 82 ? 4.090 -0.989 5.390 1.00 64.20 82 LYS A C 20
ATOM 35791 O O . LYS A 1 82 ? 3.043 -1.482 5.818 1.00 10.34 82 LYS A O 20
ATOM 35810 N N . VAL A 1 83 ? 4.797 -1.508 4.389 1.00 32.23 83 VAL A N 20
ATOM 35811 C CA . VAL A 1 83 ? 4.502 -2.789 3.766 1.00 45.22 83 VAL A CA 20
ATOM 35812 C C . VAL A 1 83 ? 5.801 -3.592 3.754 1.00 54.43 83 VAL A C 20
ATOM 35813 O O . VAL A 1 83 ? 6.813 -3.132 3.214 1.00 42.30 83 VAL A O 20
ATOM 35826 N N . ILE A 1 84 ? 5.771 -4.783 4.351 1.00 13.22 84 ILE A N 20
ATOM 35827 C CA . ILE A 1 84 ? 6.849 -5.761 4.344 1.00 12.45 84 ILE A CA 20
ATOM 35828 C C . ILE A 1 84 ? 6.329 -6.986 3.590 1.00 10.24 84 ILE A C 20
ATOM 35829 O O . ILE A 1 84 ? 5.157 -7.347 3.726 1.00 50.41 84 ILE A O 20
ATOM 35845 N N . ILE A 1 85 ? 7.181 -7.581 2.751 1.00 52.01 85 ILE A N 20
ATOM 35846 C CA . ILE A 1 85 ? 6.827 -8.597 1.767 1.00 62.13 85 ILE A CA 20
ATOM 35847 C C . ILE A 1 85 ? 7.882 -9.700 1.849 1.00 44.12 85 ILE A C 20
ATOM 35848 O O . ILE A 1 85 ? 9.082 -9.407 1.872 1.00 44.31 85 ILE A O 20
ATOM 35864 N N . ASN A 1 86 ? 7.411 -10.946 1.885 1.00 1.14 86 ASN A N 20
ATOM 35865 C CA . ASN A 1 86 ? 8.212 -12.158 1.996 1.00 51.41 86 ASN A CA 20
ATOM 35866 C C . ASN A 1 86 ? 8.573 -12.705 0.620 1.00 3.21 86 ASN A C 20
ATOM 35867 O O . ASN A 1 86 ? 8.057 -12.257 -0.406 1.00 71.41 86 ASN A O 20
ATOM 35878 N N . ARG A 1 87 ? 9.415 -13.737 0.620 1.00 3.24 87 ARG A N 20
ATOM 35879 C CA . ARG A 1 87 ? 9.740 -14.548 -0.541 1.00 13.03 87 ARG A CA 20
ATOM 35880 C C . ARG A 1 87 ? 8.549 -15.410 -0.954 1.00 14.23 87 ARG A C 20
ATOM 35881 O O . ARG A 1 87 ? 7.880 -16.005 -0.101 1.00 31.53 87 ARG A O 20
ATOM 35902 N N . ASN A 1 88 ? 8.327 -15.514 -2.261 1.00 45.24 88 ASN A N 20
ATOM 35903 C CA . ASN A 1 88 ? 7.324 -16.317 -2.942 1.00 14.02 88 ASN A CA 20
ATOM 35904 C C . ASN A 1 88 ? 7.791 -17.758 -3.053 1.00 74.12 88 ASN A C 20
ATOM 35905 O O . ASN A 1 88 ? 8.748 -18.024 -3.772 1.00 73.30 88 ASN A O 20
ATOM 35916 N N . GLU A 1 89 ? 7.135 -18.702 -2.383 1.00 50.23 89 GLU A N 20
ATOM 35917 C CA . GLU A 1 89 ? 7.518 -20.111 -2.470 1.00 43.23 89 GLU A CA 20
ATOM 35918 C C . GLU A 1 89 ? 6.880 -20.838 -3.666 1.00 11.41 89 GLU A C 20
ATOM 35919 O O . GLU A 1 89 ? 6.853 -22.070 -3.669 1.00 42.24 89 GLU A O 20
ATOM 35931 N N . THR A 1 90 ? 6.354 -20.127 -4.670 1.00 14.41 90 THR A N 20
ATOM 35932 C CA . THR A 1 90 ? 5.687 -20.746 -5.812 1.00 31.23 90 THR A CA 20
ATOM 35933 C C . THR A 1 90 ? 6.213 -20.225 -7.148 1.00 65.42 90 THR A C 20
ATOM 35934 O O . THR A 1 90 ? 6.789 -19.139 -7.259 1.00 70.11 90 THR A O 20
ATOM 35945 N N . ASN A 1 91 ? 5.953 -21.010 -8.192 1.00 70.24 91 ASN A N 20
ATOM 35946 C CA . ASN A 1 91 ? 6.368 -20.760 -9.567 1.00 32.34 91 ASN A CA 20
ATOM 35947 C C . ASN A 1 91 ? 5.484 -19.768 -10.320 1.00 23.43 91 ASN A C 20
ATOM 35948 O O . ASN A 1 91 ? 5.690 -19.575 -11.510 1.00 70.34 91 ASN A O 20
ATOM 35959 N N . ALA A 1 92 ? 4.483 -19.175 -9.664 1.00 22.11 92 ALA A N 20
ATOM 35960 C CA . ALA A 1 92 ? 3.527 -18.278 -10.295 1.00 42.04 92 ALA A CA 20
ATOM 35961 C C . ALA A 1 92 ? 3.701 -16.890 -9.690 1.00 32.52 92 ALA A C 20
ATOM 35962 O O . ALA A 1 92 ? 3.713 -16.747 -8.461 1.00 33.41 92 ALA A O 20
ATOM 35969 N N . SER A 1 93 ? 3.855 -15.887 -10.552 1.00 21.45 93 SER A N 20
ATOM 35970 C CA . SER A 1 93 ? 3.878 -14.486 -10.171 1.00 22.53 93 SER A CA 20
ATOM 35971 C C . SER A 1 93 ? 2.469 -14.061 -9.748 1.00 4.43 93 SER A C 20
ATOM 35972 O O . SER A 1 93 ? 1.471 -14.658 -10.169 1.00 50.40 93 SER A O 20
ATOM 35980 N N . ARG A 1 94 ? 2.376 -13.029 -8.908 1.00 30.22 94 ARG A N 20
ATOM 35981 C CA . ARG A 1 94 ? 1.108 -12.578 -8.354 1.00 12.05 94 ARG A CA 20
ATOM 35982 C C . ARG A 1 94 ? 1.186 -11.099 -8.011 1.00 51.42 94 ARG A C 20
ATOM 35983 O O . ARG A 1 94 ? 2.153 -10.429 -8.381 1.00 54.14 94 ARG A O 20
ATOM 36004 N N . SER A 1 95 ? 0.153 -10.556 -7.378 1.00 70.34 95 SER A N 20
ATOM 36005 C CA . SER A 1 95 ? 0.120 -9.148 -7.023 1.00 23.54 95 SER A CA 20
ATOM 36006 C C . SER A 1 95 ? -0.812 -8.888 -5.856 1.00 42.22 95 SER A C 20
ATOM 36007 O O . SER A 1 95 ? -1.812 -9.590 -5.654 1.00 45.03 95 SER A O 20
ATOM 36015 N N . PHE A 1 96 ? -0.505 -7.837 -5.119 1.00 65.14 96 PHE A N 20
ATOM 36016 C CA . PHE A 1 96 ? -1.352 -7.239 -4.125 1.00 54.02 96 PHE A CA 20
ATOM 36017 C C . PHE A 1 96 ? -1.926 -5.965 -4.723 1.00 3.12 96 PHE A C 20
ATOM 36018 O O . PHE A 1 96 ? -1.398 -5.382 -5.676 1.00 43.20 96 PHE A O 20
ATOM 36035 N N . THR A 1 97 ? -2.997 -5.480 -4.124 1.00 30.23 97 THR A N 20
ATOM 36036 C CA . THR A 1 97 ? -3.382 -4.091 -4.258 1.00 5.03 97 THR A CA 20
ATOM 36037 C C . THR A 1 97 ? -3.853 -3.683 -2.879 1.00 72.32 97 THR A C 20
ATOM 36038 O O . THR A 1 97 ? -4.540 -4.464 -2.214 1.00 11.25 97 THR A O 20
ATOM 36049 N N . VAL A 1 98 ? -3.456 -2.497 -2.446 1.00 21.21 98 VAL A N 20
ATOM 36050 C CA . VAL A 1 98 ? -3.828 -1.927 -1.169 1.00 65.10 98 VAL A CA 20
ATOM 36051 C C . VAL A 1 98 ? -4.315 -0.521 -1.489 1.00 30.43 98 VAL A C 20
ATOM 36052 O O . VAL A 1 98 ? -3.577 0.253 -2.099 1.00 61.11 98 VAL A O 20
ATOM 36065 N N . CYS A 1 99 ? -5.573 -0.216 -1.169 1.00 42.11 99 CYS A N 20
ATOM 36066 C CA . CYS A 1 99 ? -6.121 1.120 -1.300 1.00 34.14 99 CYS A CA 20
ATOM 36067 C C . CYS A 1 99 ? -6.553 1.558 0.082 1.00 12.03 99 CYS A C 20
ATOM 36068 O O . CYS A 1 99 ? -7.361 0.887 0.730 1.00 71.34 99 CYS A O 20
ATOM 36076 N N . VAL A 1 100 ? -6.017 2.692 0.506 1.00 5.05 100 VAL A N 20
ATOM 36077 C CA . VAL A 1 100 ? -6.273 3.312 1.787 1.00 10.21 100 VAL A CA 20
ATOM 36078 C C . VAL A 1 100 ? -7.188 4.509 1.540 1.00 53.14 100 VAL A C 20
ATOM 36079 O O . VAL A 1 100 ? -7.133 5.109 0.461 1.00 30.11 100 VAL A O 20
ATOM 36092 N N . GLU A 1 101 ? -8.015 4.876 2.520 1.00 63.52 101 GLU A N 20
ATOM 36093 C CA . GLU A 1 101 ? -8.707 6.159 2.493 1.00 1.05 101 GLU A CA 20
ATOM 36094 C C . GLU A 1 101 ? -8.405 6.904 3.787 1.00 11.43 101 GLU A C 20
ATOM 36095 O O . GLU A 1 101 ? -8.176 6.291 4.836 1.00 53.43 101 GLU A O 20
ATOM 36107 N N . ALA A 1 102 ? -8.436 8.234 3.711 1.00 44.22 102 ALA A N 20
ATOM 36108 C CA . ALA A 1 102 ? -8.185 9.152 4.818 1.00 53.02 102 ALA A CA 20
ATOM 36109 C C . ALA A 1 102 ? -9.431 9.993 5.104 1.00 31.52 102 ALA A C 20
ATOM 36110 O O . ALA A 1 102 ? -9.325 11.146 5.536 1.00 72.41 102 ALA A O 20
ATOM 36117 N N . GLY A 1 103 ? -10.614 9.456 4.800 1.00 3.11 103 GLY A N 20
ATOM 36118 C CA . GLY A 1 103 ? -11.843 10.217 4.701 1.00 61.11 103 GLY A CA 20
ATOM 36119 C C . GLY A 1 103 ? -11.941 10.773 3.288 1.00 4.21 103 GLY A C 20
ATOM 36120 O O . GLY A 1 103 ? -12.103 10.002 2.341 1.00 62.24 103 GLY A O 20
ATOM 36124 N N . ASN A 1 104 ? -11.797 12.090 3.159 1.00 51.43 104 ASN A N 20
ATOM 36125 C CA . ASN A 1 104 ? -11.908 12.906 1.947 1.00 25.33 104 ASN A CA 20
ATOM 36126 C C . ASN A 1 104 ? -10.656 12.747 1.062 1.00 23.14 104 ASN A C 20
ATOM 36127 O O . ASN A 1 104 ? -10.161 13.737 0.525 1.00 51.42 104 ASN A O 20
ATOM 36138 N N . ALA A 1 105 ? -10.050 11.557 1.005 1.00 42.31 105 ALA A N 20
ATOM 36139 C CA . ALA A 1 105 ? -8.935 11.241 0.124 1.00 54.30 105 ALA A CA 20
ATOM 36140 C C . ALA A 1 105 ? -8.790 9.731 0.004 1.00 13.11 105 ALA A C 20
ATOM 36141 O O . ALA A 1 105 ? -9.205 8.987 0.898 1.00 74.44 105 ALA A O 20
ATOM 36148 N N . PHE A 1 106 ? -8.082 9.315 -1.043 1.00 4.15 106 PHE A N 20
ATOM 36149 C CA . PHE A 1 106 ? -7.741 7.943 -1.372 1.00 41.02 106 PHE A CA 20
ATOM 36150 C C . PHE A 1 106 ? -6.272 7.917 -1.780 1.00 34.32 106 PHE A C 20
ATOM 36151 O O . PHE A 1 106 ? -5.768 8.926 -2.285 1.00 63.30 106 PHE A O 20
ATOM 36168 N N . ASP A 1 107 ? -5.636 6.754 -1.681 1.00 14.23 107 ASP A N 20
ATOM 36169 C CA . ASP A 1 107 ? -4.440 6.405 -2.442 1.00 65.41 107 ASP A CA 20
ATOM 36170 C C . ASP A 1 107 ? -4.487 4.895 -2.675 1.00 53.34 107 ASP A C 20
ATOM 36171 O O . ASP A 1 107 ? -5.099 4.178 -1.877 1.00 50.11 107 ASP A O 20
ATOM 36180 N N . GLU A 1 108 ? -3.869 4.386 -3.741 1.00 22.15 108 GLU A N 20
ATOM 36181 C CA . GLU A 1 108 ? -3.810 2.956 -4.028 1.00 21.13 108 GLU A CA 20
ATOM 36182 C C . GLU A 1 108 ? -2.428 2.618 -4.556 1.00 22.15 108 GLU A C 20
ATOM 36183 O O . GLU A 1 108 ? -1.850 3.397 -5.320 1.00 61.41 108 GLU A O 20
ATOM 36195 N N . PHE A 1 109 ? -1.922 1.458 -4.138 1.00 4.04 109 PHE A N 20
ATOM 36196 C CA . PHE A 1 109 ? -0.611 0.965 -4.493 1.00 70.50 109 PHE A CA 20
ATOM 36197 C C . PHE A 1 109 ? -0.754 -0.476 -4.989 1.00 70.50 109 PHE A C 20
ATOM 36198 O O . PHE A 1 109 ? -1.310 -1.323 -4.277 1.00 62.41 109 PHE A O 20
ATOM 36215 N N . LYS A 1 110 ? -0.233 -0.762 -6.188 1.00 14.05 110 LYS A N 20
ATOM 36216 C CA . LYS A 1 110 ? -0.316 -2.058 -6.855 1.00 14.24 110 LYS A CA 20
ATOM 36217 C C . LYS A 1 110 ? 1.012 -2.810 -6.825 1.00 30.31 110 LYS A C 20
ATOM 36218 O O . LYS A 1 110 ? 1.880 -2.611 -7.680 1.00 51.04 110 LYS A O 20
ATOM 36237 N N . PHE A 1 111 ? 1.193 -3.671 -5.826 1.00 34.15 111 PHE A N 20
ATOM 36238 C CA . PHE A 1 111 ? 2.449 -4.378 -5.632 1.00 53.43 111 PHE A CA 20
ATOM 36239 C C . PHE A 1 111 ? 2.417 -5.621 -6.497 1.00 52.44 111 PHE A C 20
ATOM 36240 O O . PHE A 1 111 ? 1.429 -6.349 -6.470 1.00 1.11 111 PHE A O 20
ATOM 36257 N N . VAL A 1 112 ? 3.505 -5.958 -7.173 1.00 61.20 112 VAL A N 20
ATOM 36258 C CA . VAL A 1 112 ? 3.576 -7.157 -8.003 1.00 43.23 112 VAL A CA 20
ATOM 36259 C C . VAL A 1 112 ? 4.759 -7.969 -7.490 1.00 65.22 112 VAL A C 20
ATOM 36260 O O . VAL A 1 112 ? 5.829 -7.395 -7.279 1.00 11.43 112 VAL A O 20
ATOM 36273 N N . GLN A 1 113 ? 4.564 -9.263 -7.221 1.00 41.03 113 GLN A N 20
ATOM 36274 C CA . GLN A 1 113 ? 5.630 -10.184 -6.854 1.00 23.15 113 GLN A CA 20
ATOM 36275 C C . GLN A 1 113 ? 5.868 -11.158 -8.001 1.00 33.15 113 GLN A C 20
ATOM 36276 O O . GLN A 1 113 ? 4.933 -11.783 -8.510 1.00 51.44 113 GLN A O 20
ATOM 36290 N N . ASP A 1 114 ? 7.132 -11.296 -8.393 1.00 53.44 114 ASP A N 20
ATOM 36291 C CA . ASP A 1 114 ? 7.524 -12.279 -9.405 1.00 14.14 114 ASP A CA 20
ATOM 36292 C C . ASP A 1 114 ? 7.377 -13.725 -8.912 1.00 30.31 114 ASP A C 20
ATOM 36293 O O . ASP A 1 114 ? 7.185 -13.999 -7.724 1.00 52.41 114 ASP A O 20
ATOM 36302 N N . ALA A 1 115 ? 7.477 -14.670 -9.843 1.00 25.32 115 ALA A N 20
ATOM 36303 C CA . ALA A 1 115 ? 7.543 -16.099 -9.583 1.00 1.35 115 ALA A CA 20
ATOM 36304 C C . ALA A 1 115 ? 8.940 -16.480 -9.124 1.00 1.35 115 ALA A C 20
ATOM 36305 O O . ALA A 1 115 ? 9.932 -16.009 -9.697 1.00 53.23 115 ALA A O 20
ATOM 36312 N N . ALA A 1 116 ? 9.030 -17.410 -8.175 1.00 42.13 116 ALA A N 20
ATOM 36313 C CA . ALA A 1 116 ? 10.302 -18.040 -7.879 1.00 54.00 116 ALA A CA 20
ATOM 36314 C C . ALA A 1 116 ? 10.678 -18.950 -9.038 1.00 42.13 116 ALA A C 20
ATOM 36315 O O . ALA A 1 116 ? 9.815 -19.562 -9.673 1.00 11.15 116 ALA A O 20
ATOM 36322 N N . LYS A 1 117 ? 11.975 -19.028 -9.305 1.00 61.32 117 LYS A N 20
ATOM 36323 C CA . LYS A 1 117 ? 12.572 -19.841 -10.349 1.00 11.33 117 LYS A CA 20
ATOM 36324 C C . LYS A 1 117 ? 13.379 -20.904 -9.637 1.00 61.32 117 LYS A C 20
ATOM 36325 O O . LYS A 1 117 ? 14.518 -20.644 -9.245 1.00 42.42 117 LYS A O 20
ATOM 36344 N N . GLN A 1 118 ? 12.752 -22.041 -9.374 1.00 34.33 118 GLN A N 20
ATOM 36345 C CA . GLN A 1 118 ? 13.396 -23.199 -8.782 1.00 65.40 118 GLN A CA 20
ATOM 36346 C C . GLN A 1 118 ? 13.130 -24.380 -9.712 1.00 65.54 118 GLN A C 20
ATOM 36347 O O . GLN A 1 118 ? 13.159 -24.162 -10.948 1.00 43.04 118 GLN A O 20
#

Radius of gyration: 15.52 Å; Cα contacts (8 Å, |Δi|>4): 255; chains: 1; bounding box: 28×51×32 Å

Secondary structure (DSSP, 8-state):
------TT---PPP-EEE--TTEETTEEEE-TT--EEEEEESS----EEEEEESSSSEE--SSSSEEE-SS-EEEEETTEEEEE-PPP-SSS-EEEEEEEE-SS-EEEEEEEEPPP--

Organism: Bacteroides thetaiotaomicron (strain ATCC 29148 / DSM 2079 / JCM 5827 / CCUG 10774 / NCTC 10582 / VPI-5482 / E50) (NCBI:txid226186)

Foldseek 3Di:
DPDDADDPRAFEAWAWDQWDDQDDVQEREAEQAWAKTKTFGPPAQAKFFQWKDKAVDTDGDDTGAWDCPDQWIWGDDRRMIMIGGGHHPFQAKIWMKTWMQRDSHIDIHIYIYHGDDD

Nearest PDB structures (foldseek):
  2mw1-assembly1_A  TM=9.198E-01  e=3.687E-20  Bacteroides thetaiotaomicron VPI-5482
  6fwx-assembly2_B  TM=5.422E-01  e=3.578E-03  Homo sapiens
  6chb-assembly1_R  TM=5.274E-01  e=3.460E-02  Homo sapiens
  6tct-assembly2_C  TM=4.731E-01  e=1.810E-02  Vibrio cholerae O1 biovar El Tor str. N16961
  6dl8-assembly1_L  TM=5.223E-01  e=2.293E-01  Homo sapiens